Protein 1E52 (pdb70)

Foldseek 3Di:
DDPPPVPPPLAPVVLVCVLVVLVVQLCVCVVVVNPPSNVVSVVVNVVSVVCRVVPD/DDPPPVPPPLAPVVLVCVLVVLVVQLCVCVVVVNPPSNVVSVVVNVVSVVCRVVPD

Nearest PDB structures (foldseek):
  1e52-assembly1_B  TM=8.467E-01  e=1.309E-06  Escherichia coli
  8ftm-assembly1_A  TM=7.924E-01  e=9.180E+00  Thermochaetoides thermophila DSM 1495
  1e52-assembly1_B  TM=7.550E-01  e=6.783E-07  Escherichia coli
  8ftm-assembly1_A  TM=7.567E-01  e=3.845E+00  Thermochaetoides thermophila DSM 1495
  4whe-assembly1_A  TM=7.840E-01  e=6.976E+00  Escherichia coli K-12

Sequence (112 aa):
LEPDNVPMDMSPKALQQKIHELEGLMMQHAQNLEFEEAAQIRDQLHQLRELFIAASLEPDNVPMDMSPKALQQKIHELEGLMMQHAQNLEFEEAAQIRDQLHQLRELFIAASLEPDNVPMDMSPKALQQKIHELEGLMMQHAQNLEFEEAAQIRDQLHQLRELFIAASLEPDNVPMDMSPKALQQKIHELEGLMMQHAQNLEFEEAAQIRDQLHQLRELFIAASLEPDNVPMDMSPKALQQKIHELEGLMMQHAQNLEFEEAAQIRDQLHQLRELFIAASLEPDNVPMDMSPKALQQKIHELEGLMMQHAQNLEFEEAAQIRDQLHQLRELFIAASLEPDNVPMDMSPKALQQKIHELEGLMMQHAQNLEFEEAAQIRDQLHQLRELFIAASLEPDNVPMDMSPKALQQKIHELEGLMMQHAQNLEFEEAAQIRDQLHQLRELFIAASLEPDNVPMDMSPKALQQKIHELEGLMMQHAQNLEFEEAAQIRDQLHQLRELFIAASLEPDNVPMDMSPKALQQKIHELEGLMMQHAQNLEFEEAAQIRDQLHQLRELFIAASLEPDNVPMDMSPKALQQKIHELEGLMMQHAQNLEFEEAAQIRDQLHQLRELFIAASLEPDNVPMDMSPKALQQKIHELEGLMMQHAQNLEFEEAAQIRDQLHQLRELFIAASLEPDNVPMDMSPKALQQKIHELEGLMMQHAQNLEFEEAAQIRDQLHQLRELFIAASLEPDNVPMDMSPKALQQKIHELEGLMMQHAQNLEFEEAAQIRDQLHQLRELFIAASLEPDNVPMDMSPKALQQKIHELEGLMMQHAQNLEFEEAAQIRDQLHQLRELFIAASLEPDNVPMDMSPKALQQKIHELEGLMMQHAQNLEFEEAAQIRDQLHQLRELFIAASLEPDNVPMDMSPKALQQKIHELEGLMMQHAQNLEFEEAAQIRDQLHQLRELFIAASLEPDNVPMDMSPKALQQKIHELEGLMMQHAQNLEFEEAAQIRDQLHQLRELFIAASLEPDNVPMDMSPKALQQKIHELEGLMMQHAQNLEFEEAAQIRDQLHQLRELFIAASLEPDNVPMDMSPKALQQKIHELEGLMMQHAQNLEFEEAAQIRDQLHQLRELFIAASLEPDNVPMDMSPKALQQKIHELEGLMMQHAQNLEFEEAAQIRDQLHQLRELFIAASLEPDNVPMDMSPKALQQKIHELEGLMMQHAQNLEFEEAAQIRDQLHQLRELFIAASLEPDNVPMDMSPKALQQKIHELEGLMMQHAQNLEFEEAAQIRDQLHQLRELFIAASLEPDNVPMDMSPKALQQKIHELEGLMMQHAQNLEFEEAAQIRDQLHQLRELFIAASLEPDNVPMDMSPKALQQKIHELEGLMMQHAQNLEFEEAAQIRDQLHQLRELFIAASLEPDNVPMDMSPKALQQKIHELEGLMMQHAQNLEFEEAAQIRDQLHQLRELFIAASLEPDNVPMDMSPKALQQKIHELEGLMMQHAQNLEFEEAAQIRDQLHQLRELFIAASLEPDNVPMDMSPKALQQKIHELEGLMMQHAQNLEFEEAAQIRDQLHQLRELFIAASLEPDNVPMDMSPKALQQKIHELEGLMMQHAQNLEFEEAAQIRDQLHQLRELFIAASLEPDNVPMDMSPKALQQKIHELEGLMMQHAQNLEFEEAAQIRDQLHQLRELFIAASLEPDNVPMDMSPKALQQKIHELEGLMMQHAQNLEFEEAAQIRDQLHQLRELFIAASLEPDNVPMDMSPKALQQKIHELEGLMMQHAQNLEFEEAAQIRDQLHQLRELFIAASLEPDNVPMDMSPKALQQKIHELEGLMMQHAQNLEFEEAAQIRDQLHQLRELFIAASLEPDNVPMDMSPKALQQKIHELEGLMMQHAQNLEFEEAAQIRDQLHQLRELFIAASLEPDNVPMDMSPKALQQKIHELEGLMMQHAQNLEFEEAAQIRDQLHQLRELFIAASLEPDNVPMDMSPKALQQKIHELEGLMMQHAQNLEFEEAAQIRDQLHQLRELFIAASLEPDNVPMDMSPKALQQKIHELEGLMMQHAQNLEFEEAAQIRDQLHQLRELFIAASLEPDNVPMDMSPKALQQKIHELEGLMMQHAQNLEFEEAAQIRDQLHQLRELFIAASLEPDNVPMDMSPKALQQKIHELEGLMMQHAQNLEFEEAAQIRDQLHQLRELFIAASLEPDNVPMDMSPKALQQKIHELEGLMMQHAQNLEFEEAAQIRDQLHQLRELFIAAS

InterPro domains:
  IPR001650 Helicase, C-terminal domain-like [PF00271] (434-545)
  IPR001650 Helicase, C-terminal domain-like [PS51194] (431-597)
  IPR001650 Helicase, C-terminal domain-like [SM00490] (460-546)
  IPR001943 UVR domain [PF02151] (634-667)
  IPR001943 UVR domain [PS50151] (633-668)
  IPR004807 UvrABC system, subunit B [MF_00204] (3-668)
  IPR004807 UvrABC system, subunit B [NF003673] (5-667)
  IPR004807 UvrABC system, subunit B [PTHR24029] (3-669)
  IPR004807 UvrABC system, subunit B [TIGR00631] (5-666)
  IPR006935 Helicase/UvrB, N-terminal [PF04851] (13-87)
  IPR014001 Helicase superfamily 1/2, ATP-binding domain [PS51192] (26-183)
  IPR014001 Helicase superfamily 1/2, ATP-binding domain [SM00487] (9-425)
  IPR024759 UvrB, YAD/RRR-motif-containing domain [PF12344] (552-593)
  IPR027417 P-loop containing nucleoside triphosphate hydrolase [G3DSA:3.40.50.300] (1-229)
  IPR027417 P-loop containing nucleoside triphosphate hydrolase [G3DSA:3.40.50.300] (230-414)
  IPR027417 P-loop containing nucleoside triphosphate hydrolase [G3DSA:3.40.50.300] (415-590)
  IPR027417 P-loop containing nucleoside triphosphate hydrolase [SSF52540] (3-415)
  IPR027417 P-loop containing nucleoside triphosphate hydrolase [SSF52540] (37-581)
  IPR036876 UVR domain superfamily [SSF46600] (624-669)
  IPR041471 UvrB, interaction domain [PF17757] (159-249)

Structure (mmCIF, N/CA/C/O backbone):
data_1E52
#
_entry.id   1E52
#
_cell.length_a   1.000
_cell.length_b   1.000
_cell.length_c   1.000
_cell.angle_alpha   90.00
_cell.angle_beta   90.00
_cell.angle_gamma   90.00
#
_symmetry.space_group_name_H-M   'P 1'
#
loop_
_atom_site.group_PDB
_atom_site.id
_atom_site.type_symbol
_atom_site.label_atom_id
_atom_site.label_alt_id
_atom_site.label_comp_id
_atom_site.label_asym_id
_atom_site.label_entity_id
_atom_site.label_seq_id
_atom_site.pdbx_PDB_ins_code
_atom_site.Cartn_x
_atom_site.Cartn_y
_atom_site.Cartn_z
_atom_site.occupancy
_atom_site.B_iso_or_equiv
_atom_site.auth_seq_id
_atom_site.auth_comp_id
_atom_site.auth_asym_id
_atom_site.auth_atom_id
_atom_site.pdbx_PDB_model_num
ATOM 1 N N . LEU A 1 8 ? -22.149 33.907 -26.638 1.00 0.00 8 LEU A N 1
ATOM 2 C CA . LEU A 1 8 ? -23.090 33.778 -25.488 1.00 0.00 8 LEU A CA 1
ATOM 3 C C . LEU A 1 8 ? -23.263 32.304 -25.109 1.00 0.00 8 LEU A C 1
ATOM 4 O O . LEU A 1 8 ? -23.153 31.423 -25.938 1.00 0.00 8 LEU A O 1
ATOM 20 N N . GLU A 1 9 ? -23.533 32.031 -23.862 1.00 0.00 9 GLU A N 1
ATOM 21 C CA . GLU A 1 9 ? -23.712 30.615 -23.430 1.00 0.00 9 GLU A CA 1
ATOM 22 C C . GLU A 1 9 ? -22.504 29.772 -23.859 1.00 0.00 9 GLU A C 1
ATOM 23 O O . GLU A 1 9 ? -22.662 28.741 -24.482 1.00 0.00 9 GLU A O 1
ATOM 35 N N . PRO A 1 10 ? -21.329 30.238 -23.511 1.00 0.00 10 PRO A N 1
ATOM 36 C CA . PRO A 1 10 ? -20.089 29.508 -23.870 1.00 0.00 10 PRO A CA 1
ATOM 37 C C . PRO A 1 10 ? -19.943 28.249 -23.010 1.00 0.00 10 PRO A C 1
ATOM 38 O O . PRO A 1 10 ? -19.655 27.177 -23.505 1.00 0.00 10 PRO A O 1
ATOM 49 N N . ASP A 1 11 ? -20.140 28.371 -21.726 1.00 0.00 11 ASP A N 1
ATOM 50 C CA . ASP A 1 11 ? -20.013 27.182 -20.835 1.00 0.00 11 ASP A CA 1
ATOM 51 C C . ASP A 1 11 ? -21.010 26.096 -21.252 1.00 0.00 11 ASP A C 1
ATOM 52 O O . ASP A 1 11 ? -20.853 24.938 -20.922 1.00 0.00 11 ASP A O 1
ATOM 61 N N . ASN A 1 12 ? -22.034 26.460 -21.975 1.00 0.00 12 ASN A N 1
ATOM 62 C CA . ASN A 1 12 ? -23.037 25.445 -22.410 1.00 0.00 12 ASN A CA 1
ATOM 63 C C . ASN A 1 12 ? -22.909 25.176 -23.914 1.00 0.00 12 ASN A C 1
ATOM 64 O O . ASN A 1 12 ? -23.784 24.595 -24.525 1.00 0.00 12 ASN A O 1
ATOM 75 N N . VAL A 1 13 ? -21.828 25.593 -24.518 1.00 0.00 13 VAL A N 1
ATOM 76 C CA . VAL A 1 13 ? -21.654 25.356 -25.979 1.00 0.00 13 VAL A CA 1
ATOM 77 C C . VAL A 1 13 ? -20.992 23.983 -26.220 1.00 0.00 13 VAL A C 1
ATOM 78 O O . VAL A 1 13 ? -21.464 23.214 -27.034 1.00 0.00 13 VAL A O 1
ATOM 91 N N . PRO A 1 14 ? -19.923 23.711 -25.509 1.00 0.00 14 PRO A N 1
ATOM 92 C CA . PRO A 1 14 ? -19.225 22.419 -25.672 1.00 0.00 14 PRO A CA 1
ATOM 93 C C . PRO A 1 14 ? -19.925 21.333 -24.848 1.00 0.00 14 PRO A C 1
ATOM 94 O O . PRO A 1 14 ? -20.732 20.580 -25.358 1.00 0.00 14 PRO A O 1
ATOM 105 N N . MET A 1 15 ? -19.630 21.248 -23.579 1.00 0.00 15 MET A N 1
ATOM 106 C CA . MET A 1 15 ? -20.287 20.214 -22.729 1.00 0.00 15 MET A CA 1
ATOM 107 C C . MET A 1 15 ? -19.848 20.374 -21.271 1.00 0.00 15 MET A C 1
ATOM 108 O O . MET A 1 15 ? -19.186 21.328 -20.913 1.00 0.00 15 MET A O 1
ATOM 122 N N . ASP A 1 16 ? -20.210 19.447 -20.427 1.00 0.00 16 ASP A N 1
ATOM 123 C CA . ASP A 1 16 ? -19.812 19.547 -18.994 1.00 0.00 16 ASP A CA 1
ATOM 124 C C . ASP A 1 16 ? -19.882 18.171 -18.327 1.00 0.00 16 ASP A C 1
ATOM 125 O O . ASP A 1 16 ? -20.277 18.044 -17.185 1.00 0.00 16 ASP A O 1
ATOM 134 N N . MET A 1 17 ? -19.502 17.140 -19.030 1.00 0.00 17 MET A N 1
ATOM 135 C CA . MET A 1 17 ? -19.547 15.774 -18.435 1.00 0.00 17 MET A CA 1
ATOM 136 C C . MET A 1 17 ? -18.736 15.737 -17.137 1.00 0.00 17 MET A C 1
ATOM 137 O O . MET A 1 17 ? -19.127 15.119 -16.167 1.00 0.00 17 MET A O 1
ATOM 151 N N . SER A 1 18 ? -17.609 16.395 -17.112 1.00 0.00 18 SER A N 1
ATOM 152 C CA . SER A 1 18 ? -16.774 16.398 -15.876 1.00 0.00 18 SER A CA 1
ATOM 153 C C . SER A 1 18 ? -15.861 17.631 -15.859 1.00 0.00 18 SER A C 1
ATOM 154 O O . SER A 1 18 ? -15.676 18.274 -16.873 1.00 0.00 18 SER A O 1
ATOM 162 N N . PRO A 1 19 ? -15.316 17.923 -14.703 1.00 0.00 19 PRO A N 1
ATOM 163 C CA . PRO A 1 19 ? -14.413 19.096 -14.566 1.00 0.00 19 PRO A CA 1
ATOM 164 C C . PRO A 1 19 ? -13.081 18.867 -15.290 1.00 0.00 19 PRO A C 1
ATOM 165 O O . PRO A 1 19 ? -12.272 19.765 -15.410 1.00 0.00 19 PRO A O 1
ATOM 176 N N . LYS A 1 20 ? -12.856 17.679 -15.781 1.00 0.00 20 LYS A N 1
ATOM 177 C CA . LYS A 1 20 ? -11.582 17.374 -16.512 1.00 0.00 20 LYS A CA 1
ATOM 178 C C . LYS A 1 20 ? -10.370 17.504 -15.580 1.00 0.00 20 LYS A C 1
ATOM 179 O O . LYS A 1 20 ? -9.750 16.522 -15.222 1.00 0.00 20 LYS A O 1
ATOM 198 N N . ALA A 1 21 ? -10.022 18.700 -15.182 1.00 0.00 21 ALA A N 1
ATOM 199 C CA . ALA A 1 21 ? -8.848 18.872 -14.275 1.00 0.00 21 ALA A CA 1
ATOM 200 C C . ALA A 1 21 ? -8.992 17.954 -13.059 1.00 0.00 21 ALA A C 1
ATOM 201 O O . ALA A 1 21 ? -8.175 17.087 -12.820 1.00 0.00 21 ALA A O 1
ATOM 208 N N . LEU A 1 22 ? -10.035 18.132 -12.298 1.00 0.00 22 LEU A N 1
ATOM 209 C CA . LEU A 1 22 ? -10.246 17.264 -11.106 1.00 0.00 22 LEU A CA 1
ATOM 210 C C . LEU A 1 22 ? -10.276 15.794 -11.550 1.00 0.00 22 LEU A C 1
ATOM 211 O O . LEU A 1 22 ? -9.457 14.994 -11.144 1.00 0.00 22 LEU A O 1
ATOM 227 N N . GLN A 1 23 ? -11.216 15.440 -12.384 1.00 0.00 23 GLN A N 1
ATOM 228 C CA . GLN A 1 23 ? -11.308 14.029 -12.863 1.00 0.00 23 GLN A CA 1
ATOM 229 C C . GLN A 1 23 ? -9.942 13.544 -13.361 1.00 0.00 23 GLN A C 1
ATOM 230 O O . GLN A 1 23 ? -9.594 12.389 -13.219 1.00 0.00 23 GLN A O 1
ATOM 244 N N . GLN A 1 24 ? -9.166 14.419 -13.940 1.00 0.00 24 GLN A N 1
ATOM 245 C CA . GLN A 1 24 ? -7.825 14.006 -14.441 1.00 0.00 24 GLN A CA 1
ATOM 246 C C . GLN A 1 24 ? -6.875 13.770 -13.264 1.00 0.00 24 GLN A C 1
ATOM 247 O O . GLN A 1 24 ? -6.048 12.880 -13.289 1.00 0.00 24 GLN A O 1
ATOM 261 N N . LYS A 1 25 ? -6.988 14.561 -12.232 1.00 0.00 25 LYS A N 1
ATOM 262 C CA . LYS A 1 25 ? -6.093 14.382 -11.054 1.00 0.00 25 LYS A CA 1
ATOM 263 C C . LYS A 1 25 ? -6.482 13.116 -10.286 1.00 0.00 25 LYS A C 1
ATOM 264 O O . LYS A 1 25 ? -5.642 12.324 -9.907 1.00 0.00 25 LYS A O 1
ATOM 283 N N . ILE A 1 26 ? -7.751 12.919 -10.054 1.00 0.00 26 ILE A N 1
ATOM 284 C CA . ILE A 1 26 ? -8.195 11.704 -9.312 1.00 0.00 26 ILE A CA 1
ATOM 285 C C . ILE A 1 26 ? -7.655 10.445 -9.993 1.00 0.00 26 ILE A C 1
ATOM 286 O O . ILE A 1 26 ? -6.999 9.627 -9.378 1.00 0.00 26 ILE A O 1
ATOM 302 N N . HIS A 1 27 ? -7.927 10.282 -11.258 1.00 0.00 27 HIS A N 1
ATOM 303 C CA . HIS A 1 27 ? -7.429 9.074 -11.977 1.00 0.00 27 HIS A CA 1
ATOM 304 C C . HIS A 1 27 ? -5.899 9.029 -11.943 1.00 0.00 27 HIS A C 1
ATOM 305 O O . HIS A 1 27 ? -5.296 7.985 -12.097 1.00 0.00 27 HIS A O 1
ATOM 319 N N . GLU A 1 28 ? -5.268 10.153 -11.745 1.00 0.00 28 GLU A N 1
ATOM 320 C CA . GLU A 1 28 ? -3.777 10.175 -11.703 1.00 0.00 28 GLU A CA 1
ATOM 321 C C . GLU A 1 28 ? -3.275 9.720 -10.329 1.00 0.00 28 GLU A C 1
ATOM 322 O O . GLU A 1 28 ? -2.338 8.954 -10.223 1.00 0.00 28 GLU A O 1
ATOM 334 N N . LEU A 1 29 ? -3.889 10.188 -9.277 1.00 0.00 29 LEU A N 1
ATOM 335 C CA . LEU A 1 29 ? -3.443 9.786 -7.911 1.00 0.00 29 LEU A CA 1
ATOM 336 C C . LEU A 1 29 ? -3.808 8.323 -7.638 1.00 0.00 29 LEU A C 1
ATOM 337 O O . LEU A 1 29 ? -3.021 7.569 -7.101 1.00 0.00 29 LEU A O 1
ATOM 353 N N . GLU A 1 30 ? -4.993 7.917 -8.002 1.00 0.00 30 GLU A N 1
ATOM 354 C CA . GLU A 1 30 ? -5.403 6.503 -7.760 1.00 0.00 30 GLU A CA 1
ATOM 355 C C . GLU A 1 30 ? -4.476 5.544 -8.513 1.00 0.00 30 GLU A C 1
ATOM 356 O O . GLU A 1 30 ? -4.055 4.533 -7.989 1.00 0.00 30 GLU A O 1
ATOM 368 N N . GLY A 1 31 ? -4.158 5.854 -9.740 1.00 0.00 31 GLY A N 1
ATOM 369 C CA . GLY A 1 31 ? -3.261 4.960 -10.526 1.00 0.00 31 GLY A CA 1
ATOM 370 C C . GLY A 1 31 ? -1.865 4.949 -9.900 1.00 0.00 31 GLY A C 1
ATOM 371 O O . GLY A 1 31 ? -1.094 4.032 -10.099 1.00 0.00 31 GLY A O 1
ATOM 375 N N . LEU A 1 32 ? -1.532 5.960 -9.145 1.00 0.00 32 LEU A N 1
ATOM 376 C CA . LEU A 1 32 ? -0.183 6.003 -8.509 1.00 0.00 32 LEU A CA 1
ATOM 377 C C . LEU A 1 32 ? -0.111 5.007 -7.348 1.00 0.00 32 LEU A C 1
ATOM 378 O O . LEU A 1 32 ? 0.887 4.341 -7.150 1.00 0.00 32 LEU A O 1
ATOM 394 N N . MET A 1 33 ? -1.159 4.899 -6.578 1.00 0.00 33 MET A N 1
ATOM 395 C CA . MET A 1 33 ? -1.149 3.946 -5.431 1.00 0.00 33 MET A CA 1
ATOM 396 C C . MET A 1 33 ? -0.757 2.544 -5.906 1.00 0.00 33 MET A C 1
ATOM 397 O O . MET A 1 33 ? 0.127 1.916 -5.359 1.00 0.00 33 MET A O 1
ATOM 411 N N . MET A 1 34 ? -1.416 2.046 -6.919 1.00 0.00 34 MET A N 1
ATOM 412 C CA . MET A 1 34 ? -1.092 0.681 -7.431 1.00 0.00 34 MET A CA 1
ATOM 413 C C . MET A 1 34 ? 0.417 0.529 -7.647 1.00 0.00 34 MET A C 1
ATOM 414 O O . MET A 1 34 ? 1.010 -0.464 -7.276 1.00 0.00 34 MET A O 1
ATOM 428 N N . GLN A 1 35 ? 1.042 1.504 -8.248 1.00 0.00 35 GLN A N 1
ATOM 429 C CA . GLN A 1 35 ? 2.511 1.413 -8.490 1.00 0.00 35 GLN A CA 1
ATOM 430 C C . GLN A 1 35 ? 3.248 1.079 -7.188 1.00 0.00 35 GLN A C 1
ATOM 431 O O . GLN A 1 35 ? 3.702 -0.029 -6.987 1.00 0.00 35 GLN A O 1
ATOM 445 N N . HIS A 1 36 ? 3.377 2.033 -6.308 1.00 0.00 36 HIS A N 1
ATOM 446 C CA . HIS A 1 36 ? 4.091 1.776 -5.024 1.00 0.00 36 HIS A CA 1
ATOM 447 C C . HIS A 1 36 ? 3.475 0.581 -4.290 1.00 0.00 36 HIS A C 1
ATOM 448 O O . HIS A 1 36 ? 4.158 -0.365 -3.952 1.00 0.00 36 HIS A O 1
ATOM 462 N N . ALA A 1 37 ? 2.189 0.616 -4.040 1.00 0.00 37 ALA A N 1
ATOM 463 C CA . ALA A 1 37 ? 1.525 -0.521 -3.327 1.00 0.00 37 ALA A CA 1
ATOM 464 C C . ALA A 1 37 ? 1.961 -1.856 -3.942 1.00 0.00 37 ALA A C 1
ATOM 465 O O . ALA A 1 37 ? 2.048 -2.864 -3.270 1.00 0.00 37 ALA A O 1
ATOM 472 N N . GLN A 1 38 ? 2.254 -1.860 -5.215 1.00 0.00 38 GLN A N 1
ATOM 473 C CA . GLN A 1 38 ? 2.706 -3.119 -5.872 1.00 0.00 38 GLN A CA 1
ATOM 474 C C . GLN A 1 38 ? 4.190 -3.342 -5.569 1.00 0.00 38 GLN A C 1
ATOM 475 O O . GLN A 1 38 ? 4.643 -4.457 -5.406 1.00 0.00 38 GLN A O 1
ATOM 489 N N . ASN A 1 39 ? 4.945 -2.280 -5.479 1.00 0.00 39 ASN A N 1
ATOM 490 C CA . ASN A 1 39 ? 6.397 -2.417 -5.171 1.00 0.00 39 ASN A CA 1
ATOM 491 C C . ASN A 1 39 ? 6.622 -2.244 -3.667 1.00 0.00 39 ASN A C 1
ATOM 492 O O . ASN A 1 39 ? 7.692 -1.875 -3.224 1.00 0.00 39 ASN A O 1
ATOM 503 N N . LEU A 1 40 ? 5.614 -2.508 -2.881 1.00 0.00 40 LEU A N 1
ATOM 504 C CA . LEU A 1 40 ? 5.746 -2.366 -1.402 1.00 0.00 40 LEU A CA 1
ATOM 505 C C . LEU A 1 40 ? 6.220 -0.958 -1.032 1.00 0.00 40 LEU A C 1
ATOM 506 O O . LEU A 1 40 ? 6.883 -0.759 -0.033 1.00 0.00 40 LEU A O 1
ATOM 522 N N . GLU A 1 41 ? 5.873 0.023 -1.818 1.00 0.00 41 GLU A N 1
ATOM 523 C CA . GLU A 1 41 ? 6.291 1.419 -1.498 1.00 0.00 41 GLU A CA 1
ATOM 524 C C . GLU A 1 41 ? 5.070 2.243 -1.072 1.00 0.00 41 GLU A C 1
ATOM 525 O O . GLU A 1 41 ? 5.076 3.456 -1.126 1.00 0.00 41 GLU A O 1
ATOM 537 N N . PHE A 1 42 ? 4.021 1.581 -0.655 1.00 0.00 42 PHE A N 1
ATOM 538 C CA . PHE A 1 42 ? 2.783 2.293 -0.230 1.00 0.00 42 PHE A CA 1
ATOM 539 C C . PHE A 1 42 ? 3.034 3.219 0.964 1.00 0.00 42 PHE A C 1
ATOM 540 O O . PHE A 1 42 ? 2.171 3.987 1.331 1.00 0.00 42 PHE A O 1
ATOM 557 N N . GLU A 1 43 ? 4.189 3.169 1.582 1.00 0.00 43 GLU A N 1
ATOM 558 C CA . GLU A 1 43 ? 4.442 4.072 2.748 1.00 0.00 43 GLU A CA 1
ATOM 559 C C . GLU A 1 43 ? 4.051 5.505 2.375 1.00 0.00 43 GLU A C 1
ATOM 560 O O . GLU A 1 43 ? 3.079 6.046 2.865 1.00 0.00 43 GLU A O 1
ATOM 572 N N . GLU A 1 44 ? 4.786 6.103 1.488 1.00 0.00 44 GLU A N 1
ATOM 573 C CA . GLU A 1 44 ? 4.447 7.483 1.045 1.00 0.00 44 GLU A CA 1
ATOM 574 C C . GLU A 1 44 ? 3.339 7.427 -0.016 1.00 0.00 44 GLU A C 1
ATOM 575 O O . GLU A 1 44 ? 2.674 8.406 -0.289 1.00 0.00 44 GLU A O 1
ATOM 587 N N . ALA A 1 45 ? 3.154 6.284 -0.630 1.00 0.00 45 ALA A N 1
ATOM 588 C CA . ALA A 1 45 ? 2.111 6.152 -1.691 1.00 0.00 45 ALA A CA 1
ATOM 589 C C . ALA A 1 45 ? 0.706 6.043 -1.090 1.00 0.00 45 ALA A C 1
ATOM 590 O O . ALA A 1 45 ? -0.198 6.755 -1.479 1.00 0.00 45 ALA A O 1
ATOM 597 N N . ALA A 1 46 ? 0.505 5.150 -0.159 1.00 0.00 46 ALA A N 1
ATOM 598 C CA . ALA A 1 46 ? -0.852 4.996 0.442 1.00 0.00 46 ALA A CA 1
ATOM 599 C C . ALA A 1 46 ? -1.387 6.349 0.912 1.00 0.00 46 ALA A C 1
ATOM 600 O O . ALA A 1 46 ? -2.579 6.547 1.022 1.00 0.00 46 ALA A O 1
ATOM 607 N N . GLN A 1 47 ? -0.521 7.289 1.179 1.00 0.00 47 GLN A N 1
ATOM 608 C CA . GLN A 1 47 ? -1.005 8.626 1.627 1.00 0.00 47 GLN A CA 1
ATOM 609 C C . GLN A 1 47 ? -2.001 9.179 0.607 1.00 0.00 47 GLN A C 1
ATOM 610 O O . GLN A 1 47 ? -2.937 9.874 0.950 1.00 0.00 47 GLN A O 1
ATOM 624 N N . ILE A 1 48 ? -1.814 8.861 -0.647 1.00 0.00 48 ILE A N 1
ATOM 625 C CA . ILE A 1 48 ? -2.758 9.354 -1.690 1.00 0.00 48 ILE A CA 1
ATOM 626 C C . ILE A 1 48 ? -4.185 8.964 -1.306 1.00 0.00 48 ILE A C 1
ATOM 627 O O . ILE A 1 48 ? -5.140 9.635 -1.646 1.00 0.00 48 ILE A O 1
ATOM 643 N N . ARG A 1 49 ? -4.332 7.885 -0.583 1.00 0.00 49 ARG A N 1
ATOM 644 C CA . ARG A 1 49 ? -5.692 7.443 -0.151 1.00 0.00 49 ARG A CA 1
ATOM 645 C C . ARG A 1 49 ? -6.455 8.630 0.454 1.00 0.00 49 ARG A C 1
ATOM 646 O O . ARG A 1 49 ? -7.656 8.745 0.313 1.00 0.00 49 ARG A O 1
ATOM 667 N N . ASP A 1 50 ? -5.762 9.514 1.116 1.00 0.00 50 ASP A N 1
ATOM 668 C CA . ASP A 1 50 ? -6.445 10.694 1.718 1.00 0.00 50 ASP A CA 1
ATOM 669 C C . ASP A 1 50 ? -6.873 11.664 0.614 1.00 0.00 50 ASP A C 1
ATOM 670 O O . ASP A 1 50 ? -7.925 12.267 0.677 1.00 0.00 50 ASP A O 1
ATOM 679 N N . GLN A 1 51 ? -6.065 11.812 -0.401 1.00 0.00 51 GLN A N 1
ATOM 680 C CA . GLN A 1 51 ? -6.426 12.736 -1.513 1.00 0.00 51 GLN A CA 1
ATOM 681 C C . GLN A 1 51 ? -7.414 12.052 -2.462 1.00 0.00 51 GLN A C 1
ATOM 682 O O . GLN A 1 51 ? -8.296 12.679 -3.015 1.00 0.00 51 GLN A O 1
ATOM 696 N N . LEU A 1 52 ? -7.273 10.768 -2.653 1.00 0.00 52 LEU A N 1
ATOM 697 C CA . LEU A 1 52 ? -8.202 10.041 -3.565 1.00 0.00 52 LEU A CA 1
ATOM 698 C C . LEU A 1 52 ? -9.616 10.028 -2.978 1.00 0.00 52 LEU A C 1
ATOM 699 O O . LEU A 1 52 ? -10.595 10.126 -3.690 1.00 0.00 52 LEU A O 1
ATOM 715 N N . HIS A 1 53 ? -9.729 9.906 -1.684 1.00 0.00 53 HIS A N 1
ATOM 716 C CA . HIS A 1 53 ? -11.080 9.885 -1.052 1.00 0.00 53 HIS A CA 1
ATOM 717 C C . HIS A 1 53 ? -11.653 11.303 -0.982 1.00 0.00 53 HIS A C 1
ATOM 718 O O . HIS A 1 53 ? -12.807 11.532 -1.286 1.00 0.00 53 HIS A O 1
ATOM 732 N N . GLN A 1 54 ? -10.857 12.256 -0.581 1.00 0.00 54 GLN A N 1
ATOM 733 C CA . GLN A 1 54 ? -11.358 13.658 -0.491 1.00 0.00 54 GLN A CA 1
ATOM 734 C C . GLN A 1 54 ? -11.733 14.176 -1.882 1.00 0.00 54 GLN A C 1
ATOM 735 O O . GLN A 1 54 ? -12.764 14.791 -2.069 1.00 0.00 54 GLN A O 1
ATOM 749 N N . LEU A 1 55 ? -10.904 13.934 -2.860 1.00 0.00 55 LEU A N 1
ATOM 750 C CA . LEU A 1 55 ? -11.215 14.415 -4.237 1.00 0.00 55 LEU A CA 1
ATOM 751 C C . LEU A 1 55 ? -12.459 13.704 -4.776 1.00 0.00 55 LEU A C 1
ATOM 752 O O . LEU A 1 55 ? -13.145 14.206 -5.644 1.00 0.00 55 LEU A O 1
ATOM 768 N N . ARG A 1 56 ? -12.756 12.539 -4.268 1.00 0.00 56 ARG A N 1
ATOM 769 C CA . ARG A 1 56 ? -13.956 11.798 -4.753 1.00 0.00 56 ARG A CA 1
ATOM 770 C C . ARG A 1 56 ? -15.224 12.613 -4.483 1.00 0.00 56 ARG A C 1
ATOM 771 O O . ARG A 1 56 ? -15.931 12.997 -5.393 1.00 0.00 56 ARG A O 1
ATOM 792 N N . GLU A 1 57 ? -15.517 12.880 -3.240 1.00 0.00 57 GLU A N 1
ATOM 793 C CA . GLU A 1 57 ? -16.739 13.670 -2.915 1.00 0.00 57 GLU A CA 1
ATOM 794 C C . GLU A 1 57 ? -16.729 14.996 -3.681 1.00 0.00 57 GLU A C 1
ATOM 795 O O . GLU A 1 57 ? -17.750 15.466 -4.141 1.00 0.00 57 GLU A O 1
ATOM 807 N N . LEU A 1 58 ? -15.581 15.601 -3.821 1.00 0.00 58 LEU A N 1
ATOM 808 C CA . LEU A 1 58 ? -15.505 16.895 -4.557 1.00 0.00 58 LEU A CA 1
ATOM 809 C C . LEU A 1 58 ? -15.880 16.692 -6.029 1.00 0.00 58 LEU A C 1
ATOM 810 O O . LEU A 1 58 ? -16.230 17.625 -6.723 1.00 0.00 58 LEU A O 1
ATOM 826 N N . PHE A 1 59 ? -15.809 15.480 -6.510 1.00 0.00 59 PHE A N 1
ATOM 827 C CA . PHE A 1 59 ? -16.162 15.219 -7.936 1.00 0.00 59 PHE A CA 1
ATOM 828 C C . PHE A 1 59 ? -17.532 15.819 -8.266 1.00 0.00 59 PHE A C 1
ATOM 829 O O . PHE A 1 59 ? -17.714 16.452 -9.286 1.00 0.00 59 PHE A O 1
ATOM 846 N N . ILE A 1 60 ? -18.497 15.625 -7.409 1.00 0.00 60 ILE A N 1
ATOM 847 C CA . ILE A 1 60 ? -19.853 16.185 -7.675 1.00 0.00 60 ILE A CA 1
ATOM 848 C C . ILE A 1 60 ? -19.870 17.687 -7.382 1.00 0.00 60 ILE A C 1
ATOM 849 O O . ILE A 1 60 ? -20.326 18.480 -8.182 1.00 0.00 60 ILE A O 1
ATOM 865 N N . ALA A 1 61 ? -19.376 18.085 -6.241 1.00 0.00 61 ALA A N 1
ATOM 866 C CA . ALA A 1 61 ? -19.363 19.536 -5.900 1.00 0.00 61 ALA A CA 1
ATOM 867 C C . ALA A 1 61 ? -18.679 20.334 -7.014 1.00 0.00 61 ALA A C 1
ATOM 868 O O . ALA A 1 61 ? -18.923 21.512 -7.187 1.00 0.00 61 ALA A O 1
ATOM 875 N N . ALA A 1 62 ? -17.825 19.701 -7.770 1.00 0.00 62 ALA A N 1
ATOM 876 C CA . ALA A 1 62 ? -17.127 20.423 -8.872 1.00 0.00 62 ALA A CA 1
ATOM 877 C C . ALA A 1 62 ? -18.000 20.440 -10.129 1.00 0.00 62 ALA A C 1
ATOM 878 O O . ALA A 1 62 ? -18.581 21.448 -10.480 1.00 0.00 62 ALA A O 1
ATOM 885 N N . SER A 1 63 ? -18.098 19.331 -10.810 1.00 0.00 63 SER A N 1
ATOM 886 C CA . SER A 1 63 ? -18.935 19.285 -12.043 1.00 0.00 63 SER A CA 1
ATOM 887 C C . SER A 1 63 ? -19.128 17.836 -12.498 1.00 0.00 63 SER A C 1
ATOM 888 O O . SER A 1 63 ? -19.361 17.632 -13.679 1.00 0.00 63 SER A O 1
ATOM 897 N N . LEU B 1 8 ? 22.509 -35.455 24.222 1.00 0.00 8 LEU B N 1
ATOM 898 C CA . LEU B 1 8 ? 23.460 -34.321 24.401 1.00 0.00 8 LEU B CA 1
ATOM 899 C C . LEU B 1 8 ? 23.598 -33.535 23.095 1.00 0.00 8 LEU B C 1
ATOM 900 O O . LEU B 1 8 ? 23.455 -34.075 22.016 1.00 0.00 8 LEU B O 1
ATOM 916 N N . GLU B 1 9 ? 23.875 -32.262 23.184 1.00 0.00 9 GLU B N 1
ATOM 917 C CA . GLU B 1 9 ? 24.022 -31.443 21.946 1.00 0.00 9 GLU B CA 1
ATOM 918 C C . GLU B 1 9 ? 22.786 -31.606 21.052 1.00 0.00 9 GLU B C 1
ATOM 919 O O . GLU B 1 9 ? 22.909 -31.906 19.881 1.00 0.00 9 GLU B O 1
ATOM 931 N N . PRO B 1 10 ? 21.629 -31.402 21.633 1.00 0.00 10 PRO B N 1
ATOM 932 C CA . PRO B 1 10 ? 20.365 -31.531 20.867 1.00 0.00 10 PRO B CA 1
ATOM 933 C C . PRO B 1 10 ? 20.196 -30.345 19.913 1.00 0.00 10 PRO B C 1
ATOM 934 O O . PRO B 1 10 ? 19.873 -30.509 18.753 1.00 0.00 10 PRO B O 1
ATOM 945 N N . ASP B 1 11 ? 20.411 -29.151 20.394 1.00 0.00 11 ASP B N 1
ATOM 946 C CA . ASP B 1 11 ? 20.263 -27.955 19.515 1.00 0.00 11 ASP B CA 1
ATOM 947 C C . ASP B 1 11 ? 21.225 -28.046 18.326 1.00 0.00 11 ASP B C 1
ATOM 948 O O . ASP B 1 11 ? 21.041 -27.395 17.317 1.00 0.00 11 ASP B O 1
ATOM 957 N N . ASN B 1 12 ? 22.250 -28.848 18.437 1.00 0.00 12 ASN B N 1
ATOM 958 C CA . ASN B 1 12 ? 23.219 -28.976 17.310 1.00 0.00 12 ASN B CA 1
ATOM 959 C C . ASN B 1 12 ? 23.066 -30.339 16.625 1.00 0.00 12 ASN B C 1
ATOM 960 O O . ASN B 1 12 ? 23.917 -30.759 15.866 1.00 0.00 12 ASN B O 1
ATOM 971 N N . VAL B 1 13 ? 21.990 -31.033 16.882 1.00 0.00 13 VAL B N 1
ATOM 972 C CA . VAL B 1 13 ? 21.793 -32.364 16.241 1.00 0.00 13 VAL B CA 1
ATOM 973 C C . VAL B 1 13 ? 21.090 -32.197 14.876 1.00 0.00 13 VAL B C 1
ATOM 974 O O . VAL B 1 13 ? 21.532 -32.757 13.893 1.00 0.00 13 VAL B O 1
ATOM 987 N N . PRO B 1 14 ? 20.024 -31.433 14.852 1.00 0.00 14 PRO B N 1
ATOM 988 C CA . PRO B 1 14 ? 19.291 -31.213 13.588 1.00 0.00 14 PRO B CA 1
ATOM 989 C C . PRO B 1 14 ? 19.971 -30.114 12.766 1.00 0.00 14 PRO B C 1
ATOM 990 O O . PRO B 1 14 ? 20.754 -30.388 11.877 1.00 0.00 14 PRO B O 1
ATOM 1001 N N . MET B 1 15 ? 19.687 -28.873 13.056 1.00 0.00 15 MET B N 1
ATOM 1002 C CA . MET B 1 15 ? 20.326 -27.764 12.292 1.00 0.00 15 MET B CA 1
ATOM 1003 C C . MET B 1 15 ? 19.909 -26.412 12.877 1.00 0.00 15 MET B C 1
ATOM 1004 O O . MET B 1 15 ? 19.277 -26.340 13.912 1.00 0.00 15 MET B O 1
ATOM 1018 N N . ASP B 1 16 ? 20.258 -25.338 12.222 1.00 0.00 16 ASP B N 1
ATOM 1019 C CA . ASP B 1 16 ? 19.882 -23.992 12.742 1.00 0.00 16 ASP B CA 1
ATOM 1020 C C . ASP B 1 16 ? 19.922 -22.958 11.614 1.00 0.00 16 ASP B C 1
ATOM 1021 O O . ASP B 1 16 ? 20.326 -21.829 11.809 1.00 0.00 16 ASP B O 1
ATOM 1030 N N . MET B 1 17 ? 19.506 -23.334 10.436 1.00 0.00 17 MET B N 1
ATOM 1031 C CA . MET B 1 17 ? 19.521 -22.370 9.298 1.00 0.00 17 MET B CA 1
ATOM 1032 C C . MET B 1 17 ? 18.726 -21.113 9.659 1.00 0.00 17 MET B C 1
ATOM 1033 O O . MET B 1 17 ? 19.113 -20.007 9.335 1.00 0.00 17 MET B O 1
ATOM 1047 N N . SER B 1 18 ? 17.618 -21.273 10.328 1.00 0.00 18 SER B N 1
ATOM 1048 C CA . SER B 1 18 ? 16.798 -20.088 10.711 1.00 0.00 18 SER B CA 1
ATOM 1049 C C . SER B 1 18 ? 15.918 -20.424 11.923 1.00 0.00 18 SER B C 1
ATOM 1050 O O . SER B 1 18 ? 15.739 -21.579 12.253 1.00 0.00 18 SER B O 1
ATOM 1058 N N . PRO B 1 19 ? 15.395 -19.399 12.551 1.00 0.00 19 PRO B N 1
ATOM 1059 C CA . PRO B 1 19 ? 14.525 -19.602 13.740 1.00 0.00 19 PRO B CA 1
ATOM 1060 C C . PRO B 1 19 ? 13.179 -20.224 13.352 1.00 0.00 19 PRO B C 1
ATOM 1061 O O . PRO B 1 19 ? 12.393 -20.593 14.200 1.00 0.00 19 PRO B O 1
ATOM 1072 N N . LYS B 1 20 ? 12.917 -20.353 12.080 1.00 0.00 20 LYS B N 1
ATOM 1073 C CA . LYS B 1 20 ? 11.626 -20.961 11.616 1.00 0.00 20 LYS B CA 1
ATOM 1074 C C . LYS B 1 20 ? 10.429 -20.101 12.044 1.00 0.00 20 LYS B C 1
ATOM 1075 O O . LYS B 1 20 ? 9.788 -19.472 11.225 1.00 0.00 20 LYS B O 1
ATOM 1094 N N . ALA B 1 21 ? 10.118 -20.063 13.313 1.00 0.00 21 ALA B N 1
ATOM 1095 C CA . ALA B 1 21 ? 8.961 -19.238 13.773 1.00 0.00 21 ALA B CA 1
ATOM 1096 C C . ALA B 1 21 ? 9.095 -17.810 13.242 1.00 0.00 21 ALA B C 1
ATOM 1097 O O . ALA B 1 21 ? 8.257 -17.328 12.506 1.00 0.00 21 ALA B O 1
ATOM 1104 N N . LEU B 1 22 ? 10.152 -17.137 13.600 1.00 0.00 22 LEU B N 1
ATOM 1105 C CA . LEU B 1 22 ? 10.354 -15.747 13.106 1.00 0.00 22 LEU B CA 1
ATOM 1106 C C . LEU B 1 22 ? 10.339 -15.749 11.570 1.00 0.00 22 LEU B C 1
ATOM 1107 O O . LEU B 1 22 ? 9.504 -15.126 10.945 1.00 0.00 22 LEU B O 1
ATOM 1123 N N . GLN B 1 23 ? 11.258 -16.449 10.965 1.00 0.00 23 GLN B N 1
ATOM 1124 C CA . GLN B 1 23 ? 11.307 -16.502 9.473 1.00 0.00 23 GLN B CA 1
ATOM 1125 C C . GLN B 1 23 ? 9.923 -16.834 8.905 1.00 0.00 23 GLN B C 1
ATOM 1126 O O . GLN B 1 23 ? 9.546 -16.365 7.850 1.00 0.00 23 GLN B O 1
ATOM 1140 N N . GLN B 1 24 ? 9.164 -17.637 9.599 1.00 0.00 24 GLN B N 1
ATOM 1141 C CA . GLN B 1 24 ? 7.805 -17.993 9.098 1.00 0.00 24 GLN B CA 1
ATOM 1142 C C . GLN B 1 24 ? 6.864 -16.795 9.238 1.00 0.00 24 GLN B C 1
ATOM 1143 O O . GLN B 1 24 ? 6.013 -16.559 8.403 1.00 0.00 24 GLN B O 1
ATOM 1157 N N . LYS B 1 25 ? 7.011 -16.034 10.289 1.00 0.00 25 LYS B N 1
ATOM 1158 C CA . LYS B 1 25 ? 6.126 -14.850 10.481 1.00 0.00 25 LYS B CA 1
ATOM 1159 C C . LYS B 1 25 ? 6.491 -13.751 9.479 1.00 0.00 25 LYS B C 1
ATOM 1160 O O . LYS B 1 25 ? 5.634 -13.157 8.856 1.00 0.00 25 LYS B O 1
ATOM 1179 N N . ILE B 1 26 ? 7.757 -13.480 9.320 1.00 0.00 26 ILE B N 1
ATOM 1180 C CA . ILE B 1 26 ? 8.177 -12.421 8.357 1.00 0.00 26 ILE B CA 1
ATOM 1181 C C . ILE B 1 26 ? 7.595 -12.709 6.971 1.00 0.00 26 ILE B C 1
ATOM 1182 O O . ILE B 1 26 ? 6.925 -11.883 6.384 1.00 0.00 26 ILE B O 1
ATOM 1198 N N . HIS B 1 27 ? 7.846 -13.876 6.444 1.00 0.00 27 HIS B N 1
ATOM 1199 C CA . HIS B 1 27 ? 7.308 -14.215 5.096 1.00 0.00 27 HIS B CA 1
ATOM 1200 C C . HIS B 1 27 ? 5.777 -14.163 5.107 1.00 0.00 27 HIS B C 1
ATOM 1201 O O . HIS B 1 27 ? 5.144 -14.007 4.082 1.00 0.00 27 HIS B O 1
ATOM 1215 N N . GLU B 1 28 ? 5.179 -14.294 6.259 1.00 0.00 28 GLU B N 1
ATOM 1216 C CA . GLU B 1 28 ? 3.689 -14.254 6.337 1.00 0.00 28 GLU B CA 1
ATOM 1217 C C . GLU B 1 28 ? 3.193 -12.805 6.310 1.00 0.00 28 GLU B C 1
ATOM 1218 O O . GLU B 1 28 ? 2.238 -12.479 5.633 1.00 0.00 28 GLU B O 1
ATOM 1230 N N . LEU B 1 29 ? 3.830 -11.935 7.044 1.00 0.00 29 LEU B N 1
ATOM 1231 C CA . LEU B 1 29 ? 3.391 -10.510 7.065 1.00 0.00 29 LEU B CA 1
ATOM 1232 C C . LEU B 1 29 ? 3.719 -9.829 5.732 1.00 0.00 29 LEU B C 1
ATOM 1233 O O . LEU B 1 29 ? 2.919 -9.096 5.187 1.00 0.00 29 LEU B O 1
ATOM 1249 N N . GLU B 1 30 ? 4.889 -10.065 5.204 1.00 0.00 30 GLU B N 1
ATOM 1250 C CA . GLU B 1 30 ? 5.264 -9.428 3.908 1.00 0.00 30 GLU B CA 1
ATOM 1251 C C . GLU B 1 30 ? 4.303 -9.872 2.801 1.00 0.00 30 GLU B C 1
ATOM 1252 O O . GLU B 1 30 ? 3.862 -9.078 1.994 1.00 0.00 30 GLU B O 1
ATOM 1264 N N . GLY B 1 31 ? 3.977 -11.134 2.756 1.00 0.00 31 GLY B N 1
ATOM 1265 C CA . GLY B 1 31 ? 3.047 -11.627 1.700 1.00 0.00 31 GLY B CA 1
ATOM 1266 C C . GLY B 1 31 ? 1.659 -11.015 1.907 1.00 0.00 31 GLY B C 1
ATOM 1267 O O . GLY B 1 31 ? 0.864 -10.935 0.992 1.00 0.00 31 GLY B O 1
ATOM 1271 N N . LEU B 1 32 ? 1.361 -10.583 3.102 1.00 0.00 32 LEU B N 1
ATOM 1272 C CA . LEU B 1 32 ? 0.022 -9.979 3.363 1.00 0.00 32 LEU B CA 1
ATOM 1273 C C . LEU B 1 32 ? -0.060 -8.580 2.744 1.00 0.00 32 LEU B C 1
ATOM 1274 O O . LEU B 1 32 ? -1.070 -8.196 2.187 1.00 0.00 32 LEU B O 1
ATOM 1290 N N . MET B 1 33 ? 0.994 -7.815 2.837 1.00 0.00 33 MET B N 1
ATOM 1291 C CA . MET B 1 33 ? 0.974 -6.442 2.254 1.00 0.00 33 MET B CA 1
ATOM 1292 C C . MET B 1 33 ? 0.539 -6.492 0.786 1.00 0.00 33 MET B C 1
ATOM 1293 O O . MET B 1 33 ? -0.354 -5.782 0.368 1.00 0.00 33 MET B O 1
ATOM 1307 N N . MET B 1 34 ? 1.171 -7.322 0.000 1.00 0.00 34 MET B N 1
ATOM 1308 C CA . MET B 1 34 ? 0.804 -7.418 -1.445 1.00 0.00 34 MET B CA 1
ATOM 1309 C C . MET B 1 34 ? -0.712 -7.573 -1.608 1.00 0.00 34 MET B C 1
ATOM 1310 O O . MET B 1 34 ? -1.326 -6.925 -2.432 1.00 0.00 34 MET B O 1
ATOM 1324 N N . GLN B 1 35 ? -1.317 -8.428 -0.832 1.00 0.00 35 GLN B N 1
ATOM 1325 C CA . GLN B 1 35 ? -2.791 -8.627 -0.944 1.00 0.00 35 GLN B CA 1
ATOM 1326 C C . GLN B 1 35 ? -3.521 -7.281 -0.868 1.00 0.00 35 GLN B C 1
ATOM 1327 O O . GLN B 1 35 ? -4.000 -6.767 -1.859 1.00 0.00 35 GLN B O 1
ATOM 1341 N N . HIS B 1 36 ? -3.616 -6.713 0.302 1.00 0.00 36 HIS B N 1
ATOM 1342 C CA . HIS B 1 36 ? -4.322 -5.407 0.446 1.00 0.00 36 HIS B CA 1
ATOM 1343 C C . HIS B 1 36 ? -3.730 -4.362 -0.506 1.00 0.00 36 HIS B C 1
ATOM 1344 O O . HIS B 1 36 ? -4.435 -3.762 -1.292 1.00 0.00 36 HIS B O 1
ATOM 1358 N N . ALA B 1 37 ? -2.440 -4.138 -0.441 1.00 0.00 37 ALA B N 1
ATOM 1359 C CA . ALA B 1 37 ? -1.800 -3.130 -1.344 1.00 0.00 37 ALA B CA 1
ATOM 1360 C C . ALA B 1 37 ? -2.280 -3.333 -2.786 1.00 0.00 37 ALA B C 1
ATOM 1361 O O . ALA B 1 37 ? -2.391 -2.397 -3.553 1.00 0.00 37 ALA B O 1
ATOM 1368 N N . GLN B 1 38 ? -2.583 -4.550 -3.149 1.00 0.00 38 GLN B N 1
ATOM 1369 C CA . GLN B 1 38 ? -3.076 -4.814 -4.530 1.00 0.00 38 GLN B CA 1
ATOM 1370 C C . GLN B 1 38 ? -4.561 -4.453 -4.612 1.00 0.00 38 GLN B C 1
ATOM 1371 O O . GLN B 1 38 ? -5.041 -3.973 -5.619 1.00 0.00 38 GLN B O 1
ATOM 1385 N N . ASN B 1 39 ? -5.286 -4.671 -3.548 1.00 0.00 39 ASN B N 1
ATOM 1386 C CA . ASN B 1 39 ? -6.737 -4.331 -3.546 1.00 0.00 39 ASN B CA 1
ATOM 1387 C C . ASN B 1 39 ? -6.939 -2.939 -2.940 1.00 0.00 39 ASN B C 1
ATOM 1388 O O . ASN B 1 39 ? -7.992 -2.618 -2.426 1.00 0.00 39 ASN B O 1
ATOM 1399 N N . LEU B 1 40 ? -5.929 -2.114 -2.999 1.00 0.00 40 LEU B N 1
ATOM 1400 C CA . LEU B 1 40 ? -6.039 -0.738 -2.434 1.00 0.00 40 LEU B CA 1
ATOM 1401 C C . LEU B 1 40 ? -6.469 -0.786 -0.965 1.00 0.00 40 LEU B C 1
ATOM 1402 O O . LEU B 1 40 ? -7.112 0.117 -0.468 1.00 0.00 40 LEU B O 1
ATOM 1418 N N . GLU B 1 41 ? -6.107 -1.824 -0.262 1.00 0.00 41 GLU B N 1
ATOM 1419 C CA . GLU B 1 41 ? -6.483 -1.916 1.178 1.00 0.00 41 GLU B CA 1
ATOM 1420 C C . GLU B 1 41 ? -5.235 -1.749 2.053 1.00 0.00 41 GLU B C 1
ATOM 1421 O O . GLU B 1 41 ? -5.208 -2.152 3.198 1.00 0.00 41 GLU B O 1
ATOM 1433 N N . PHE B 1 42 ? -4.199 -1.162 1.509 1.00 0.00 42 PHE B N 1
ATOM 1434 C CA . PHE B 1 42 ? -2.938 -0.966 2.278 1.00 0.00 42 PHE B CA 1
ATOM 1435 C C . PHE B 1 42 ? -3.150 -0.088 3.514 1.00 0.00 42 PHE B C 1
ATOM 1436 O O . PHE B 1 42 ? -2.263 0.039 4.330 1.00 0.00 42 PHE B O 1
ATOM 1453 N N . GLU B 1 43 ? -4.299 0.521 3.679 1.00 0.00 43 GLU B N 1
ATOM 1454 C CA . GLU B 1 43 ? -4.514 1.377 4.887 1.00 0.00 43 GLU B CA 1
ATOM 1455 C C . GLU B 1 43 ? -4.090 0.606 6.140 1.00 0.00 43 GLU B C 1
ATOM 1456 O O . GLU B 1 43 ? -3.098 0.915 6.769 1.00 0.00 43 GLU B O 1
ATOM 1468 N N . GLU B 1 44 ? -4.819 -0.413 6.478 1.00 0.00 44 GLU B N 1
ATOM 1469 C CA . GLU B 1 44 ? -4.449 -1.235 7.663 1.00 0.00 44 GLU B CA 1
ATOM 1470 C C . GLU B 1 44 ? -3.357 -2.240 7.272 1.00 0.00 44 GLU B C 1
ATOM 1471 O O . GLU B 1 44 ? -2.668 -2.784 8.113 1.00 0.00 44 GLU B O 1
ATOM 1483 N N . ALA B 1 45 ? -3.210 -2.502 5.998 1.00 0.00 45 ALA B N 1
ATOM 1484 C CA . ALA B 1 45 ? -2.184 -3.483 5.537 1.00 0.00 45 ALA B CA 1
ATOM 1485 C C . ALA B 1 45 ? -0.776 -2.880 5.567 1.00 0.00 45 ALA B C 1
ATOM 1486 O O . ALA B 1 45 ? 0.142 -3.459 6.114 1.00 0.00 45 ALA B O 1
ATOM 1493 N N . ALA B 1 46 ? -0.591 -1.734 4.974 1.00 0.00 46 ALA B N 1
ATOM 1494 C CA . ALA B 1 46 ? 0.766 -1.113 4.961 1.00 0.00 46 ALA B CA 1
ATOM 1495 C C . ALA B 1 46 ? 1.346 -1.059 6.375 1.00 0.00 46 ALA B C 1
ATOM 1496 O O . ALA B 1 46 ? 2.544 -1.015 6.558 1.00 0.00 46 ALA B O 1
ATOM 1503 N N . GLN B 1 47 ? 0.511 -1.071 7.377 1.00 0.00 47 GLN B N 1
ATOM 1504 C CA . GLN B 1 47 ? 1.038 -1.031 8.771 1.00 0.00 47 GLN B CA 1
ATOM 1505 C C . GLN B 1 47 ? 2.037 -2.171 8.975 1.00 0.00 47 GLN B C 1
ATOM 1506 O O . GLN B 1 47 ? 2.996 -2.047 9.710 1.00 0.00 47 GLN B O 1
ATOM 1520 N N . ILE B 1 48 ? 1.825 -3.281 8.316 1.00 0.00 48 ILE B N 1
ATOM 1521 C CA . ILE B 1 48 ? 2.770 -4.424 8.460 1.00 0.00 48 ILE B CA 1
ATOM 1522 C C . ILE B 1 48 ? 4.190 -3.949 8.155 1.00 0.00 48 ILE B C 1
ATOM 1523 O O . ILE B 1 48 ? 5.159 -4.472 8.670 1.00 0.00 48 ILE B O 1
ATOM 1539 N N . ARG B 1 49 ? 4.315 -2.947 7.325 1.00 0.00 49 ARG B N 1
ATOM 1540 C CA . ARG B 1 49 ? 5.668 -2.411 6.986 1.00 0.00 49 ARG B CA 1
ATOM 1541 C C . ARG B 1 49 ? 6.471 -2.176 8.273 1.00 0.00 49 ARG B C 1
ATOM 1542 O O . ARG B 1 49 ? 7.673 -2.348 8.307 1.00 0.00 49 ARG B O 1
ATOM 1563 N N . ASP B 1 50 ? 5.811 -1.793 9.331 1.00 0.00 50 ASP B N 1
ATOM 1564 C CA . ASP B 1 50 ? 6.534 -1.559 10.614 1.00 0.00 50 ASP B CA 1
ATOM 1565 C C . ASP B 1 50 ? 6.974 -2.896 11.212 1.00 0.00 50 ASP B C 1
ATOM 1566 O O . ASP B 1 50 ? 8.042 -3.014 11.777 1.00 0.00 50 ASP B O 1
ATOM 1575 N N . GLN B 1 51 ? 6.158 -3.908 11.086 1.00 0.00 51 GLN B N 1
ATOM 1576 C CA . GLN B 1 51 ? 6.531 -5.241 11.641 1.00 0.00 51 GLN B CA 1
ATOM 1577 C C . GLN B 1 51 ? 7.488 -5.957 10.685 1.00 0.00 51 GLN B C 1
ATOM 1578 O O . GLN B 1 51 ? 8.379 -6.671 11.100 1.00 0.00 51 GLN B O 1
ATOM 1592 N N . LEU B 1 52 ? 7.311 -5.769 9.405 1.00 0.00 52 LEU B N 1
ATOM 1593 C CA . LEU B 1 52 ? 8.209 -6.437 8.419 1.00 0.00 52 LEU B CA 1
ATOM 1594 C C . LEU B 1 52 ? 9.629 -5.877 8.534 1.00 0.00 52 LEU B C 1
ATOM 1595 O O . LEU B 1 52 ? 10.602 -6.591 8.394 1.00 0.00 52 LEU B O 1
ATOM 1611 N N . HIS B 1 53 ? 9.755 -4.603 8.786 1.00 0.00 53 HIS B N 1
ATOM 1612 C CA . HIS B 1 53 ? 11.113 -3.998 8.909 1.00 0.00 53 HIS B CA 1
ATOM 1613 C C . HIS B 1 53 ? 11.725 -4.340 10.269 1.00 0.00 53 HIS B C 1
ATOM 1614 O O . HIS B 1 53 ? 12.880 -4.702 10.367 1.00 0.00 53 HIS B O 1
ATOM 1628 N N . GLN B 1 54 ? 10.959 -4.228 11.320 1.00 0.00 54 GLN B N 1
ATOM 1629 C CA . GLN B 1 54 ? 11.498 -4.548 12.673 1.00 0.00 54 GLN B CA 1
ATOM 1630 C C . GLN B 1 54 ? 11.869 -6.030 12.759 1.00 0.00 54 GLN B C 1
ATOM 1631 O O . GLN B 1 54 ? 12.914 -6.390 13.264 1.00 0.00 54 GLN B O 1
ATOM 1645 N N . LEU B 1 55 ? 11.022 -6.894 12.269 1.00 0.00 55 LEU B N 1
ATOM 1646 C CA . LEU B 1 55 ? 11.329 -8.352 12.324 1.00 0.00 55 LEU B CA 1
ATOM 1647 C C . LEU B 1 55 ? 12.547 -8.669 11.453 1.00 0.00 55 LEU B C 1
ATOM 1648 O O . LEU B 1 55 ? 13.236 -9.647 11.664 1.00 0.00 55 LEU B O 1
ATOM 1664 N N . ARG B 1 56 ? 12.819 -7.848 10.475 1.00 0.00 56 ARG B N 1
ATOM 1665 C CA . ARG B 1 56 ? 13.993 -8.103 9.592 1.00 0.00 56 ARG B CA 1
ATOM 1666 C C . ARG B 1 56 ? 15.286 -8.085 10.413 1.00 0.00 56 ARG B C 1
ATOM 1667 O O . ARG B 1 56 ? 15.991 -9.071 10.500 1.00 0.00 56 ARG B O 1
ATOM 1688 N N . GLU B 1 57 ? 15.601 -6.972 11.016 1.00 0.00 57 GLU B N 1
ATOM 1689 C CA . GLU B 1 57 ? 16.848 -6.893 11.831 1.00 0.00 57 GLU B CA 1
ATOM 1690 C C . GLU B 1 57 ? 16.864 -8.008 12.880 1.00 0.00 57 GLU B C 1
ATOM 1691 O O . GLU B 1 57 ? 17.891 -8.589 13.167 1.00 0.00 57 GLU B O 1
ATOM 1703 N N . LEU B 1 58 ? 15.731 -8.312 13.453 1.00 0.00 58 LEU B N 1
ATOM 1704 C CA . LEU B 1 58 ? 15.681 -9.390 14.482 1.00 0.00 58 LEU B CA 1
ATOM 1705 C C . LEU B 1 58 ? 16.033 -10.741 13.854 1.00 0.00 58 LEU B C 1
ATOM 1706 O O . LEU B 1 58 ? 16.400 -11.677 14.537 1.00 0.00 58 LEU B O 1
ATOM 1722 N N . PHE B 1 59 ? 15.924 -10.853 12.556 1.00 0.00 59 PHE B N 1
ATOM 1723 C CA . PHE B 1 59 ? 16.252 -12.145 11.886 1.00 0.00 59 PHE B CA 1
ATOM 1724 C C . PHE B 1 59 ? 17.634 -12.639 12.325 1.00 0.00 59 PHE B C 1
ATOM 1725 O O . PHE B 1 59 ? 17.820 -13.800 12.632 1.00 0.00 59 PHE B O 1
ATOM 1742 N N . ILE B 1 60 ? 18.603 -11.766 12.358 1.00 0.00 60 ILE B N 1
ATOM 1743 C CA . ILE B 1 60 ? 19.971 -12.188 12.779 1.00 0.00 60 ILE B CA 1
ATOM 1744 C C . ILE B 1 60 ? 20.031 -12.340 14.301 1.00 0.00 60 ILE B C 1
ATOM 1745 O O . ILE B 1 60 ? 20.498 -13.336 14.816 1.00 0.00 60 ILE B O 1
ATOM 1761 N N . ALA B 1 61 ? 19.562 -11.360 15.024 1.00 0.00 61 ALA B N 1
ATOM 1762 C CA . ALA B 1 61 ? 19.593 -11.451 16.512 1.00 0.00 61 ALA B CA 1
ATOM 1763 C C . ALA B 1 61 ? 18.917 -12.745 16.975 1.00 0.00 61 ALA B C 1
ATOM 1764 O O . ALA B 1 61 ? 19.190 -13.250 18.045 1.00 0.00 61 ALA B O 1
ATOM 1771 N N . ALA B 1 62 ? 18.036 -13.283 16.176 1.00 0.00 62 ALA B N 1
ATOM 1772 C CA . ALA B 1 62 ? 17.344 -14.544 16.571 1.00 0.00 62 ALA B CA 1
ATOM 1773 C C . ALA B 1 62 ? 18.203 -15.756 16.200 1.00 0.00 62 ALA B C 1
ATOM 1774 O O . ALA B 1 62 ? 18.806 -16.384 17.048 1.00 0.00 62 ALA B O 1
ATOM 1781 N N . SER B 1 63 ? 18.263 -16.089 14.940 1.00 0.00 63 SER B N 1
ATOM 1782 C CA . SER B 1 63 ? 19.083 -17.260 14.517 1.00 0.00 63 SER B CA 1
ATOM 1783 C C . SER B 1 63 ? 19.231 -17.279 12.993 1.00 0.00 63 SER B C 1
ATOM 1784 O O . SER B 1 63 ? 19.444 -18.351 12.452 1.00 0.00 63 SER B O 1
ATOM 1793 N N . LEU A 1 8 ? -15.346 23.644 -29.592 1.00 0.00 8 LEU A N 2
ATOM 1794 C CA . LEU A 1 8 ? -15.579 23.745 -31.061 1.00 0.00 8 LEU A CA 2
ATOM 1795 C C . LEU A 1 8 ? -16.418 22.561 -31.549 1.00 0.00 8 LEU A C 2
ATOM 1796 O O . LEU A 1 8 ? -15.898 21.513 -31.877 1.00 0.00 8 LEU A O 2
ATOM 1812 N N . GLU A 1 9 ? -17.712 22.720 -31.598 1.00 0.00 9 GLU A N 2
ATOM 1813 C CA . GLU A 1 9 ? -18.584 21.602 -32.063 1.00 0.00 9 GLU A CA 2
ATOM 1814 C C . GLU A 1 9 ? -18.283 20.327 -31.265 1.00 0.00 9 GLU A C 2
ATOM 1815 O O . GLU A 1 9 ? -17.716 19.390 -31.791 1.00 0.00 9 GLU A O 2
ATOM 1827 N N . PRO A 1 10 ? -18.673 20.331 -30.013 1.00 0.00 10 PRO A N 2
ATOM 1828 C CA . PRO A 1 10 ? -18.436 19.151 -29.145 1.00 0.00 10 PRO A CA 2
ATOM 1829 C C . PRO A 1 10 ? -19.378 18.006 -29.528 1.00 0.00 10 PRO A C 2
ATOM 1830 O O . PRO A 1 10 ? -18.966 16.873 -29.662 1.00 0.00 10 PRO A O 2
ATOM 1841 N N . ASP A 1 11 ? -20.641 18.299 -29.704 1.00 0.00 11 ASP A N 2
ATOM 1842 C CA . ASP A 1 11 ? -21.625 17.236 -30.079 1.00 0.00 11 ASP A CA 2
ATOM 1843 C C . ASP A 1 11 ? -21.663 16.146 -29.004 1.00 0.00 11 ASP A C 2
ATOM 1844 O O . ASP A 1 11 ? -22.515 16.146 -28.137 1.00 0.00 11 ASP A O 2
ATOM 1853 N N . ASN A 1 12 ? -20.748 15.219 -29.050 1.00 0.00 12 ASN A N 2
ATOM 1854 C CA . ASN A 1 12 ? -20.734 14.133 -28.028 1.00 0.00 12 ASN A CA 2
ATOM 1855 C C . ASN A 1 12 ? -19.310 13.603 -27.827 1.00 0.00 12 ASN A C 2
ATOM 1856 O O . ASN A 1 12 ? -19.109 12.518 -27.317 1.00 0.00 12 ASN A O 2
ATOM 1867 N N . VAL A 1 13 ? -18.320 14.356 -28.224 1.00 0.00 13 VAL A N 2
ATOM 1868 C CA . VAL A 1 13 ? -16.915 13.887 -28.054 1.00 0.00 13 VAL A CA 2
ATOM 1869 C C . VAL A 1 13 ? -16.400 14.245 -26.644 1.00 0.00 13 VAL A C 2
ATOM 1870 O O . VAL A 1 13 ? -16.075 13.364 -25.875 1.00 0.00 13 VAL A O 2
ATOM 1883 N N . PRO A 1 14 ? -16.343 15.521 -26.342 1.00 0.00 14 PRO A N 2
ATOM 1884 C CA . PRO A 1 14 ? -15.863 15.953 -25.006 1.00 0.00 14 PRO A CA 2
ATOM 1885 C C . PRO A 1 14 ? -16.934 15.680 -23.949 1.00 0.00 14 PRO A C 2
ATOM 1886 O O . PRO A 1 14 ? -16.657 15.161 -22.886 1.00 0.00 14 PRO A O 2
ATOM 1897 N N . MET A 1 15 ? -18.157 16.029 -24.237 1.00 0.00 15 MET A N 2
ATOM 1898 C CA . MET A 1 15 ? -19.254 15.795 -23.255 1.00 0.00 15 MET A CA 2
ATOM 1899 C C . MET A 1 15 ? -18.894 16.419 -21.904 1.00 0.00 15 MET A C 2
ATOM 1900 O O . MET A 1 15 ? -18.006 17.243 -21.806 1.00 0.00 15 MET A O 2
ATOM 1914 N N . ASP A 1 16 ? -19.577 16.034 -20.861 1.00 0.00 16 ASP A N 2
ATOM 1915 C CA . ASP A 1 16 ? -19.273 16.606 -19.517 1.00 0.00 16 ASP A CA 2
ATOM 1916 C C . ASP A 1 16 ? -19.182 15.488 -18.474 1.00 0.00 16 ASP A C 2
ATOM 1917 O O . ASP A 1 16 ? -19.669 15.617 -17.368 1.00 0.00 16 ASP A O 2
ATOM 1926 N N . MET A 1 17 ? -18.562 14.393 -18.817 1.00 0.00 17 MET A N 2
ATOM 1927 C CA . MET A 1 17 ? -18.441 13.268 -17.846 1.00 0.00 17 MET A CA 2
ATOM 1928 C C . MET A 1 17 ? -17.685 13.729 -16.597 1.00 0.00 17 MET A C 2
ATOM 1929 O O . MET A 1 17 ? -17.939 13.269 -15.500 1.00 0.00 17 MET A O 2
ATOM 1943 N N . SER A 1 18 ? -16.759 14.636 -16.752 1.00 0.00 18 SER A N 2
ATOM 1944 C CA . SER A 1 18 ? -15.989 15.125 -15.572 1.00 0.00 18 SER A CA 2
ATOM 1945 C C . SER A 1 18 ? -15.400 16.512 -15.864 1.00 0.00 18 SER A C 2
ATOM 1946 O O . SER A 1 18 ? -15.377 16.945 -16.999 1.00 0.00 18 SER A O 2
ATOM 1954 N N . PRO A 1 19 ? -14.942 17.169 -14.824 1.00 0.00 19 PRO A N 2
ATOM 1955 C CA . PRO A 1 19 ? -14.352 18.516 -14.977 1.00 0.00 19 PRO A CA 2
ATOM 1956 C C . PRO A 1 19 ? -12.863 18.444 -15.347 1.00 0.00 19 PRO A C 2
ATOM 1957 O O . PRO A 1 19 ? -12.143 19.414 -15.231 1.00 0.00 19 PRO A O 2
ATOM 1968 N N . LYS A 1 20 ? -12.406 17.310 -15.813 1.00 0.00 20 LYS A N 2
ATOM 1969 C CA . LYS A 1 20 ? -10.968 17.162 -16.218 1.00 0.00 20 LYS A CA 2
ATOM 1970 C C . LYS A 1 20 ? -10.024 17.328 -15.019 1.00 0.00 20 LYS A C 2
ATOM 1971 O O . LYS A 1 20 ? -9.365 16.392 -14.610 1.00 0.00 20 LYS A O 2
ATOM 1990 N N . ALA A 1 21 ? -9.939 18.510 -14.464 1.00 0.00 21 ALA A N 2
ATOM 1991 C CA . ALA A 1 21 ? -9.024 18.739 -13.301 1.00 0.00 21 ALA A CA 2
ATOM 1992 C C . ALA A 1 21 ? -9.164 17.620 -12.263 1.00 0.00 21 ALA A C 2
ATOM 1993 O O . ALA A 1 21 ? -8.187 17.093 -11.768 1.00 0.00 21 ALA A O 2
ATOM 2000 N N . LEU A 1 22 ? -10.369 17.250 -11.935 1.00 0.00 22 LEU A N 2
ATOM 2001 C CA . LEU A 1 22 ? -10.572 16.162 -10.937 1.00 0.00 22 LEU A CA 2
ATOM 2002 C C . LEU A 1 22 ? -10.396 14.808 -11.617 1.00 0.00 22 LEU A C 2
ATOM 2003 O O . LEU A 1 22 ? -9.710 13.933 -11.128 1.00 0.00 22 LEU A O 2
ATOM 2019 N N . GLN A 1 23 ? -11.020 14.637 -12.747 1.00 0.00 23 GLN A N 2
ATOM 2020 C CA . GLN A 1 23 ? -10.902 13.342 -13.480 1.00 0.00 23 GLN A CA 2
ATOM 2021 C C . GLN A 1 23 ? -9.429 12.973 -13.674 1.00 0.00 23 GLN A C 2
ATOM 2022 O O . GLN A 1 23 ? -8.993 11.903 -13.299 1.00 0.00 23 GLN A O 2
ATOM 2036 N N . GLN A 1 24 ? -8.660 13.850 -14.257 1.00 0.00 24 GLN A N 2
ATOM 2037 C CA . GLN A 1 24 ? -7.215 13.549 -14.475 1.00 0.00 24 GLN A CA 2
ATOM 2038 C C . GLN A 1 24 ? -6.506 13.361 -13.132 1.00 0.00 24 GLN A C 2
ATOM 2039 O O . GLN A 1 24 ? -5.757 12.423 -12.941 1.00 0.00 24 GLN A O 2
ATOM 2053 N N . LYS A 1 25 ? -6.734 14.246 -12.200 1.00 0.00 25 LYS A N 2
ATOM 2054 C CA . LYS A 1 25 ? -6.070 14.117 -10.871 1.00 0.00 25 LYS A CA 2
ATOM 2055 C C . LYS A 1 25 ? -6.425 12.774 -10.228 1.00 0.00 25 LYS A C 2
ATOM 2056 O O . LYS A 1 25 ? -5.561 12.029 -9.808 1.00 0.00 25 LYS A O 2
ATOM 2075 N N . ILE A 1 26 ? -7.688 12.459 -10.147 1.00 0.00 26 ILE A N 2
ATOM 2076 C CA . ILE A 1 26 ? -8.097 11.164 -9.530 1.00 0.00 26 ILE A CA 2
ATOM 2077 C C . ILE A 1 26 ? -7.377 10.001 -10.217 1.00 0.00 26 ILE A C 2
ATOM 2078 O O . ILE A 1 26 ? -6.673 9.236 -9.588 1.00 0.00 26 ILE A O 2
ATOM 2094 N N . HIS A 1 27 ? -7.547 9.860 -11.503 1.00 0.00 27 HIS A N 2
ATOM 2095 C CA . HIS A 1 27 ? -6.873 8.745 -12.228 1.00 0.00 27 HIS A CA 2
ATOM 2096 C C . HIS A 1 27 ? -5.352 8.867 -12.096 1.00 0.00 27 HIS A C 2
ATOM 2097 O O . HIS A 1 27 ? -4.635 7.888 -12.144 1.00 0.00 27 HIS A O 2
ATOM 2111 N N . GLU A 1 28 ? -4.855 10.062 -11.933 1.00 0.00 28 GLU A N 2
ATOM 2112 C CA . GLU A 1 28 ? -3.380 10.244 -11.801 1.00 0.00 28 GLU A CA 2
ATOM 2113 C C . GLU A 1 28 ? -2.927 9.918 -10.375 1.00 0.00 28 GLU A C 2
ATOM 2114 O O . GLU A 1 28 ? -1.900 9.304 -10.166 1.00 0.00 28 GLU A O 2
ATOM 2126 N N . LEU A 1 29 ? -3.684 10.324 -9.393 1.00 0.00 29 LEU A N 2
ATOM 2127 C CA . LEU A 1 29 ? -3.294 10.037 -7.982 1.00 0.00 29 LEU A CA 2
ATOM 2128 C C . LEU A 1 29 ? -3.505 8.555 -7.663 1.00 0.00 29 LEU A C 2
ATOM 2129 O O . LEU A 1 29 ? -2.737 7.950 -6.941 1.00 0.00 29 LEU A O 2
ATOM 2145 N N . GLU A 1 30 ? -4.540 7.964 -8.195 1.00 0.00 30 GLU A N 2
ATOM 2146 C CA . GLU A 1 30 ? -4.797 6.521 -7.922 1.00 0.00 30 GLU A CA 2
ATOM 2147 C C . GLU A 1 30 ? -3.714 5.660 -8.577 1.00 0.00 30 GLU A C 2
ATOM 2148 O O . GLU A 1 30 ? -3.168 4.761 -7.967 1.00 0.00 30 GLU A O 2
ATOM 2160 N N . GLY A 1 31 ? -3.399 5.928 -9.815 1.00 0.00 31 GLY A N 2
ATOM 2161 C CA . GLY A 1 31 ? -2.351 5.125 -10.508 1.00 0.00 31 GLY A CA 2
ATOM 2162 C C . GLY A 1 31 ? -1.051 5.183 -9.705 1.00 0.00 31 GLY A C 2
ATOM 2163 O O . GLY A 1 31 ? -0.303 4.228 -9.646 1.00 0.00 31 GLY A O 2
ATOM 2167 N N . LEU A 1 32 ? -0.776 6.297 -9.082 1.00 0.00 32 LEU A N 2
ATOM 2168 C CA . LEU A 1 32 ? 0.476 6.414 -8.281 1.00 0.00 32 LEU A CA 2
ATOM 2169 C C . LEU A 1 32 ? 0.399 5.504 -7.051 1.00 0.00 32 LEU A C 2
ATOM 2170 O O . LEU A 1 32 ? 1.374 4.902 -6.648 1.00 0.00 32 LEU A O 2
ATOM 2186 N N . MET A 1 33 ? -0.757 5.401 -6.455 1.00 0.00 33 MET A N 2
ATOM 2187 C CA . MET A 1 33 ? -0.905 4.531 -5.253 1.00 0.00 33 MET A CA 2
ATOM 2188 C C . MET A 1 33 ? -0.730 3.059 -5.640 1.00 0.00 33 MET A C 2
ATOM 2189 O O . MET A 1 33 ? -0.396 2.228 -4.820 1.00 0.00 33 MET A O 2
ATOM 2203 N N . MET A 1 34 ? -0.958 2.733 -6.883 1.00 0.00 34 MET A N 2
ATOM 2204 C CA . MET A 1 34 ? -0.811 1.314 -7.323 1.00 0.00 34 MET A CA 2
ATOM 2205 C C . MET A 1 34 ? 0.663 0.976 -7.563 1.00 0.00 34 MET A C 2
ATOM 2206 O O . MET A 1 34 ? 1.207 0.070 -6.963 1.00 0.00 34 MET A O 2
ATOM 2220 N N . GLN A 1 35 ? 1.316 1.694 -8.439 1.00 0.00 35 GLN A N 2
ATOM 2221 C CA . GLN A 1 35 ? 2.755 1.407 -8.717 1.00 0.00 35 GLN A CA 2
ATOM 2222 C C . GLN A 1 35 ? 3.543 1.312 -7.407 1.00 0.00 35 GLN A C 2
ATOM 2223 O O . GLN A 1 35 ? 4.482 0.549 -7.289 1.00 0.00 35 GLN A O 2
ATOM 2237 N N . HIS A 1 36 ? 3.166 2.080 -6.421 1.00 0.00 36 HIS A N 2
ATOM 2238 C CA . HIS A 1 36 ? 3.888 2.030 -5.119 1.00 0.00 36 HIS A CA 2
ATOM 2239 C C . HIS A 1 36 ? 3.412 0.827 -4.299 1.00 0.00 36 HIS A C 2
ATOM 2240 O O . HIS A 1 36 ? 4.192 -0.021 -3.913 1.00 0.00 36 HIS A O 2
ATOM 2254 N N . ALA A 1 37 ? 2.133 0.745 -4.033 1.00 0.00 37 ALA A N 2
ATOM 2255 C CA . ALA A 1 37 ? 1.600 -0.407 -3.245 1.00 0.00 37 ALA A CA 2
ATOM 2256 C C . ALA A 1 37 ? 2.132 -1.725 -3.817 1.00 0.00 37 ALA A C 2
ATOM 2257 O O . ALA A 1 37 ? 2.273 -2.707 -3.116 1.00 0.00 37 ALA A O 2
ATOM 2264 N N . GLN A 1 38 ? 2.441 -1.745 -5.086 1.00 0.00 38 GLN A N 2
ATOM 2265 C CA . GLN A 1 38 ? 2.979 -2.990 -5.705 1.00 0.00 38 GLN A CA 2
ATOM 2266 C C . GLN A 1 38 ? 4.458 -3.140 -5.343 1.00 0.00 38 GLN A C 2
ATOM 2267 O O . GLN A 1 38 ? 4.935 -4.223 -5.065 1.00 0.00 38 GLN A O 2
ATOM 2281 N N . ASN A 1 39 ? 5.184 -2.054 -5.335 1.00 0.00 39 ASN A N 2
ATOM 2282 C CA . ASN A 1 39 ? 6.629 -2.122 -4.979 1.00 0.00 39 ASN A CA 2
ATOM 2283 C C . ASN A 1 39 ? 6.807 -1.797 -3.493 1.00 0.00 39 ASN A C 2
ATOM 2284 O O . ASN A 1 39 ? 7.826 -1.284 -3.075 1.00 0.00 39 ASN A O 2
ATOM 2295 N N . LEU A 1 40 ? 5.814 -2.091 -2.699 1.00 0.00 40 LEU A N 2
ATOM 2296 C CA . LEU A 1 40 ? 5.902 -1.806 -1.238 1.00 0.00 40 LEU A CA 2
ATOM 2297 C C . LEU A 1 40 ? 6.227 -0.330 -0.996 1.00 0.00 40 LEU A C 2
ATOM 2298 O O . LEU A 1 40 ? 6.803 0.031 0.011 1.00 0.00 40 LEU A O 2
ATOM 2314 N N . GLU A 1 41 ? 5.853 0.527 -1.905 1.00 0.00 41 GLU A N 2
ATOM 2315 C CA . GLU A 1 41 ? 6.130 1.979 -1.716 1.00 0.00 41 GLU A CA 2
ATOM 2316 C C . GLU A 1 41 ? 4.858 2.699 -1.248 1.00 0.00 41 GLU A C 2
ATOM 2317 O O . GLU A 1 41 ? 4.767 3.910 -1.291 1.00 0.00 41 GLU A O 2
ATOM 2329 N N . PHE A 1 42 ? 3.874 1.959 -0.804 1.00 0.00 42 PHE A N 2
ATOM 2330 C CA . PHE A 1 42 ? 2.606 2.586 -0.337 1.00 0.00 42 PHE A CA 2
ATOM 2331 C C . PHE A 1 42 ? 2.861 3.564 0.813 1.00 0.00 42 PHE A C 2
ATOM 2332 O O . PHE A 1 42 ? 2.002 4.347 1.154 1.00 0.00 42 PHE A O 2
ATOM 2349 N N . GLU A 1 43 ? 4.023 3.542 1.421 1.00 0.00 43 GLU A N 2
ATOM 2350 C CA . GLU A 1 43 ? 4.281 4.503 2.542 1.00 0.00 43 GLU A CA 2
ATOM 2351 C C . GLU A 1 43 ? 3.892 5.923 2.102 1.00 0.00 43 GLU A C 2
ATOM 2352 O O . GLU A 1 43 ? 2.978 6.517 2.637 1.00 0.00 43 GLU A O 2
ATOM 2364 N N . GLU A 1 44 ? 4.547 6.454 1.108 1.00 0.00 44 GLU A N 2
ATOM 2365 C CA . GLU A 1 44 ? 4.178 7.808 0.611 1.00 0.00 44 GLU A CA 2
ATOM 2366 C C . GLU A 1 44 ? 2.993 7.695 -0.362 1.00 0.00 44 GLU A C 2
ATOM 2367 O O . GLU A 1 44 ? 2.305 8.658 -0.636 1.00 0.00 44 GLU A O 2
ATOM 2379 N N . ALA A 1 45 ? 2.772 6.521 -0.901 1.00 0.00 45 ALA A N 2
ATOM 2380 C CA . ALA A 1 45 ? 1.657 6.328 -1.877 1.00 0.00 45 ALA A CA 2
ATOM 2381 C C . ALA A 1 45 ? 0.304 6.197 -1.166 1.00 0.00 45 ALA A C 2
ATOM 2382 O O . ALA A 1 45 ? -0.610 6.957 -1.417 1.00 0.00 45 ALA A O 2
ATOM 2389 N N . ALA A 1 46 ? 0.167 5.225 -0.298 1.00 0.00 46 ALA A N 2
ATOM 2390 C CA . ALA A 1 46 ? -1.128 5.013 0.428 1.00 0.00 46 ALA A CA 2
ATOM 2391 C C . ALA A 1 46 ? -1.726 6.345 0.892 1.00 0.00 46 ALA A C 2
ATOM 2392 O O . ALA A 1 46 ? -2.926 6.486 1.014 1.00 0.00 46 ALA A O 2
ATOM 2399 N N . GLN A 1 47 ? -0.905 7.327 1.144 1.00 0.00 47 GLN A N 2
ATOM 2400 C CA . GLN A 1 47 ? -1.445 8.641 1.588 1.00 0.00 47 GLN A CA 2
ATOM 2401 C C . GLN A 1 47 ? -2.364 9.212 0.508 1.00 0.00 47 GLN A C 2
ATOM 2402 O O . GLN A 1 47 ? -3.319 9.906 0.796 1.00 0.00 47 GLN A O 2
ATOM 2416 N N . ILE A 1 48 ? -2.091 8.919 -0.737 1.00 0.00 48 ILE A N 2
ATOM 2417 C CA . ILE A 1 48 ? -2.962 9.441 -1.831 1.00 0.00 48 ILE A CA 2
ATOM 2418 C C . ILE A 1 48 ? -4.415 9.061 -1.547 1.00 0.00 48 ILE A C 2
ATOM 2419 O O . ILE A 1 48 ? -5.331 9.789 -1.876 1.00 0.00 48 ILE A O 2
ATOM 2435 N N . ARG A 1 49 ? -4.625 7.930 -0.921 1.00 0.00 49 ARG A N 2
ATOM 2436 C CA . ARG A 1 49 ? -6.018 7.497 -0.586 1.00 0.00 49 ARG A CA 2
ATOM 2437 C C . ARG A 1 49 ? -6.788 8.669 0.039 1.00 0.00 49 ARG A C 2
ATOM 2438 O O . ARG A 1 49 ? -7.973 8.830 -0.170 1.00 0.00 49 ARG A O 2
ATOM 2459 N N . ASP A 1 50 ? -6.111 9.499 0.786 1.00 0.00 50 ASP A N 2
ATOM 2460 C CA . ASP A 1 50 ? -6.797 10.669 1.401 1.00 0.00 50 ASP A CA 2
ATOM 2461 C C . ASP A 1 50 ? -7.226 11.635 0.298 1.00 0.00 50 ASP A C 2
ATOM 2462 O O . ASP A 1 50 ? -8.299 12.203 0.335 1.00 0.00 50 ASP A O 2
ATOM 2471 N N . GLN A 1 51 ? -6.396 11.812 -0.694 1.00 0.00 51 GLN A N 2
ATOM 2472 C CA . GLN A 1 51 ? -6.755 12.728 -1.814 1.00 0.00 51 GLN A CA 2
ATOM 2473 C C . GLN A 1 51 ? -7.693 12.007 -2.784 1.00 0.00 51 GLN A C 2
ATOM 2474 O O . GLN A 1 51 ? -8.571 12.602 -3.378 1.00 0.00 51 GLN A O 2
ATOM 2488 N N . LEU A 1 52 ? -7.514 10.722 -2.943 1.00 0.00 52 LEU A N 2
ATOM 2489 C CA . LEU A 1 52 ? -8.395 9.951 -3.867 1.00 0.00 52 LEU A CA 2
ATOM 2490 C C . LEU A 1 52 ? -9.820 9.905 -3.311 1.00 0.00 52 LEU A C 2
ATOM 2491 O O . LEU A 1 52 ? -10.787 9.969 -4.045 1.00 0.00 52 LEU A O 2
ATOM 2507 N N . HIS A 1 53 ? -9.956 9.797 -2.017 1.00 0.00 53 HIS A N 2
ATOM 2508 C CA . HIS A 1 53 ? -11.318 9.750 -1.411 1.00 0.00 53 HIS A CA 2
ATOM 2509 C C . HIS A 1 53 ? -11.916 11.157 -1.350 1.00 0.00 53 HIS A C 2
ATOM 2510 O O . HIS A 1 53 ? -13.040 11.383 -1.752 1.00 0.00 53 HIS A O 2
ATOM 2524 N N . GLN A 1 54 ? -11.171 12.107 -0.853 1.00 0.00 54 GLN A N 2
ATOM 2525 C CA . GLN A 1 54 ? -11.697 13.499 -0.770 1.00 0.00 54 GLN A CA 2
ATOM 2526 C C . GLN A 1 54 ? -12.094 13.995 -2.162 1.00 0.00 54 GLN A C 2
ATOM 2527 O O . GLN A 1 54 ? -13.059 14.716 -2.323 1.00 0.00 54 GLN A O 2
ATOM 2541 N N . LEU A 1 55 ? -11.359 13.612 -3.169 1.00 0.00 55 LEU A N 2
ATOM 2542 C CA . LEU A 1 55 ? -11.697 14.060 -4.552 1.00 0.00 55 LEU A CA 2
ATOM 2543 C C . LEU A 1 55 ? -12.985 13.382 -5.024 1.00 0.00 55 LEU A C 2
ATOM 2544 O O . LEU A 1 55 ? -13.709 13.907 -5.848 1.00 0.00 55 LEU A O 2
ATOM 2560 N N . ARG A 1 56 ? -13.279 12.219 -4.508 1.00 0.00 56 ARG A N 2
ATOM 2561 C CA . ARG A 1 56 ? -14.522 11.509 -4.927 1.00 0.00 56 ARG A CA 2
ATOM 2562 C C . ARG A 1 56 ? -15.754 12.325 -4.527 1.00 0.00 56 ARG A C 2
ATOM 2563 O O . ARG A 1 56 ? -16.600 12.630 -5.343 1.00 0.00 56 ARG A O 2
ATOM 2584 N N . GLU A 1 57 ? -15.859 12.682 -3.276 1.00 0.00 57 GLU A N 2
ATOM 2585 C CA . GLU A 1 57 ? -17.036 13.479 -2.825 1.00 0.00 57 GLU A CA 2
ATOM 2586 C C . GLU A 1 57 ? -16.968 14.893 -3.407 1.00 0.00 57 GLU A C 2
ATOM 2587 O O . GLU A 1 57 ? -17.977 15.522 -3.658 1.00 0.00 57 GLU A O 2
ATOM 2599 N N . LEU A 1 58 ? -15.784 15.398 -3.625 1.00 0.00 58 LEU A N 2
ATOM 2600 C CA . LEU A 1 58 ? -15.650 16.771 -4.191 1.00 0.00 58 LEU A CA 2
ATOM 2601 C C . LEU A 1 58 ? -16.116 16.791 -5.650 1.00 0.00 58 LEU A C 2
ATOM 2602 O O . LEU A 1 58 ? -16.436 17.828 -6.195 1.00 0.00 58 LEU A O 2
ATOM 2618 N N . PHE A 1 59 ? -16.158 15.651 -6.287 1.00 0.00 59 PHE A N 2
ATOM 2619 C CA . PHE A 1 59 ? -16.603 15.606 -7.710 1.00 0.00 59 PHE A CA 2
ATOM 2620 C C . PHE A 1 59 ? -17.953 16.312 -7.868 1.00 0.00 59 PHE A C 2
ATOM 2621 O O . PHE A 1 59 ? -18.261 16.860 -8.908 1.00 0.00 59 PHE A O 2
ATOM 2638 N N . ILE A 1 60 ? -18.760 16.306 -6.841 1.00 0.00 60 ILE A N 2
ATOM 2639 C CA . ILE A 1 60 ? -20.088 16.978 -6.933 1.00 0.00 60 ILE A CA 2
ATOM 2640 C C . ILE A 1 60 ? -19.918 18.497 -6.845 1.00 0.00 60 ILE A C 2
ATOM 2641 O O . ILE A 1 60 ? -20.576 19.246 -7.539 1.00 0.00 60 ILE A O 2
ATOM 2657 N N . ALA A 1 61 ? -19.037 18.956 -5.998 1.00 0.00 61 ALA A N 2
ATOM 2658 C CA . ALA A 1 61 ? -18.825 20.427 -5.868 1.00 0.00 61 ALA A CA 2
ATOM 2659 C C . ALA A 1 61 ? -18.393 21.020 -7.212 1.00 0.00 61 ALA A C 2
ATOM 2660 O O . ALA A 1 61 ? -18.600 22.186 -7.481 1.00 0.00 61 ALA A O 2
ATOM 2667 N N . ALA A 1 62 ? -17.796 20.224 -8.057 1.00 0.00 62 ALA A N 2
ATOM 2668 C CA . ALA A 1 62 ? -17.352 20.742 -9.382 1.00 0.00 62 ALA A CA 2
ATOM 2669 C C . ALA A 1 62 ? -18.376 20.382 -10.460 1.00 0.00 62 ALA A C 2
ATOM 2670 O O . ALA A 1 62 ? -19.044 21.238 -11.007 1.00 0.00 62 ALA A O 2
ATOM 2677 N N . SER A 1 63 ? -18.505 19.121 -10.772 1.00 0.00 63 SER A N 2
ATOM 2678 C CA . SER A 1 63 ? -19.487 18.707 -11.816 1.00 0.00 63 SER A CA 2
ATOM 2679 C C . SER A 1 63 ? -19.254 19.498 -13.106 1.00 0.00 63 SER A C 2
ATOM 2680 O O . SER A 1 63 ? -18.228 19.284 -13.731 1.00 0.00 63 SER A O 2
ATOM 2689 N N . LEU B 1 8 ? 14.949 -35.432 13.896 1.00 0.00 8 LEU B N 2
ATOM 2690 C CA . LEU B 1 8 ? 15.148 -36.873 13.568 1.00 0.00 8 LEU B CA 2
ATOM 2691 C C . LEU B 1 8 ? 15.957 -37.016 12.276 1.00 0.00 8 LEU B C 2
ATOM 2692 O O . LEU B 1 8 ? 15.413 -37.021 11.189 1.00 0.00 8 LEU B O 2
ATOM 2708 N N . GLU B 1 9 ? 17.253 -37.132 12.386 1.00 0.00 9 GLU B N 2
ATOM 2709 C CA . GLU B 1 9 ? 18.095 -37.274 11.163 1.00 0.00 9 GLU B CA 2
ATOM 2710 C C . GLU B 1 9 ? 17.794 -36.139 10.176 1.00 0.00 9 GLU B C 2
ATOM 2711 O O . GLU B 1 9 ? 17.200 -36.365 9.140 1.00 0.00 9 GLU B O 2
ATOM 2723 N N . PRO B 1 10 ? 18.214 -34.949 10.529 1.00 0.00 10 PRO B N 2
ATOM 2724 C CA . PRO B 1 10 ? 17.979 -33.775 9.654 1.00 0.00 10 PRO B CA 2
ATOM 2725 C C . PRO B 1 10 ? 18.893 -33.831 8.426 1.00 0.00 10 PRO B C 2
ATOM 2726 O O . PRO B 1 10 ? 18.461 -33.629 7.310 1.00 0.00 10 PRO B O 2
ATOM 2737 N N . ASP B 1 11 ? 20.156 -34.107 8.629 1.00 0.00 11 ASP B N 2
ATOM 2738 C CA . ASP B 1 11 ? 21.114 -34.179 7.482 1.00 0.00 11 ASP B CA 2
ATOM 2739 C C . ASP B 1 11 ? 21.161 -32.838 6.744 1.00 0.00 11 ASP B C 2
ATOM 2740 O O . ASP B 1 11 ? 22.034 -32.024 6.973 1.00 0.00 11 ASP B O 2
ATOM 2749 N N . ASN B 1 12 ? 20.231 -32.600 5.862 1.00 0.00 12 ASN B N 2
ATOM 2750 C CA . ASN B 1 12 ? 20.225 -31.310 5.114 1.00 0.00 12 ASN B CA 2
ATOM 2751 C C . ASN B 1 12 ? 18.798 -30.940 4.695 1.00 0.00 12 ASN B C 2
ATOM 2752 O O . ASN B 1 12 ? 18.592 -30.138 3.805 1.00 0.00 12 ASN B O 2
ATOM 2763 N N . VAL B 1 13 ? 17.810 -31.518 5.324 1.00 0.00 13 VAL B N 2
ATOM 2764 C CA . VAL B 1 13 ? 16.402 -31.196 4.954 1.00 0.00 13 VAL B CA 2
ATOM 2765 C C . VAL B 1 13 ? 15.927 -29.938 5.711 1.00 0.00 13 VAL B C 2
ATOM 2766 O O . VAL B 1 13 ? 15.606 -28.942 5.093 1.00 0.00 13 VAL B O 2
ATOM 2779 N N . PRO B 1 14 ? 15.896 -30.012 7.020 1.00 0.00 14 PRO B N 2
ATOM 2780 C CA . PRO B 1 14 ? 15.454 -28.848 7.826 1.00 0.00 14 PRO B CA 2
ATOM 2781 C C . PRO B 1 14 ? 16.547 -27.776 7.843 1.00 0.00 14 PRO B C 2
ATOM 2782 O O . PRO B 1 14 ? 16.287 -26.605 7.657 1.00 0.00 14 PRO B O 2
ATOM 2793 N N . MET B 1 15 ? 17.768 -28.174 8.070 1.00 0.00 15 MET B N 2
ATOM 2794 C CA . MET B 1 15 ? 18.883 -27.186 8.103 1.00 0.00 15 MET B CA 2
ATOM 2795 C C . MET B 1 15 ? 18.565 -26.063 9.094 1.00 0.00 15 MET B C 2
ATOM 2796 O O . MET B 1 15 ? 17.693 -26.189 9.930 1.00 0.00 15 MET B O 2
ATOM 2810 N N . ASP B 1 16 ? 19.267 -24.967 9.008 1.00 0.00 16 ASP B N 2
ATOM 2811 C CA . ASP B 1 16 ? 19.004 -23.838 9.947 1.00 0.00 16 ASP B CA 2
ATOM 2812 C C . ASP B 1 16 ? 18.920 -22.517 9.176 1.00 0.00 16 ASP B C 2
ATOM 2813 O O . ASP B 1 16 ? 19.435 -21.505 9.605 1.00 0.00 16 ASP B O 2
ATOM 2822 N N . MET B 1 17 ? 18.275 -22.522 8.042 1.00 0.00 17 MET B N 2
ATOM 2823 C CA . MET B 1 17 ? 18.160 -21.266 7.246 1.00 0.00 17 MET B CA 2
ATOM 2824 C C . MET B 1 17 ? 17.443 -20.187 8.061 1.00 0.00 17 MET B C 2
ATOM 2825 O O . MET B 1 17 ? 17.715 -19.011 7.927 1.00 0.00 17 MET B O 2
ATOM 2839 N N . SER B 1 18 ? 16.526 -20.579 8.904 1.00 0.00 18 SER B N 2
ATOM 2840 C CA . SER B 1 18 ? 15.792 -19.575 9.727 1.00 0.00 18 SER B CA 2
ATOM 2841 C C . SER B 1 18 ? 15.219 -20.240 10.984 1.00 0.00 18 SER B C 2
ATOM 2842 O O . SER B 1 18 ? 15.174 -21.451 11.075 1.00 0.00 18 SER B O 2
ATOM 2850 N N . PRO B 1 19 ? 14.795 -19.423 11.921 1.00 0.00 19 PRO B N 2
ATOM 2851 C CA . PRO B 1 19 ? 14.222 -19.945 13.180 1.00 0.00 19 PRO B CA 2
ATOM 2852 C C . PRO B 1 19 ? 12.724 -20.251 13.038 1.00 0.00 19 PRO B C 2
ATOM 2853 O O . PRO B 1 19 ? 12.022 -20.405 14.016 1.00 0.00 19 PRO B O 2
ATOM 2864 N N . LYS B 1 20 ? 12.238 -20.365 11.828 1.00 0.00 20 LYS B N 2
ATOM 2865 C CA . LYS B 1 20 ? 10.788 -20.685 11.602 1.00 0.00 20 LYS B CA 2
ATOM 2866 C C . LYS B 1 20 ? 9.876 -19.566 12.124 1.00 0.00 20 LYS B C 2
ATOM 2867 O O . LYS B 1 20 ? 9.213 -18.894 11.358 1.00 0.00 20 LYS B O 2
ATOM 2886 N N . ALA B 1 21 ? 9.824 -19.371 13.417 1.00 0.00 21 ALA B N 2
ATOM 2887 C CA . ALA B 1 21 ? 8.940 -18.305 13.989 1.00 0.00 21 ALA B CA 2
ATOM 2888 C C . ALA B 1 21 ? 9.087 -16.993 13.210 1.00 0.00 21 ALA B C 2
ATOM 2889 O O . ALA B 1 21 ? 8.114 -16.351 12.868 1.00 0.00 21 ALA B O 2
ATOM 2896 N N . LEU B 1 22 ? 10.293 -16.597 12.924 1.00 0.00 22 LEU B N 2
ATOM 2897 C CA . LEU B 1 22 ? 10.503 -15.332 12.161 1.00 0.00 22 LEU B CA 2
ATOM 2898 C C . LEU B 1 22 ? 10.291 -15.593 10.674 1.00 0.00 22 LEU B C 2
ATOM 2899 O O . LEU B 1 22 ? 9.602 -14.862 9.990 1.00 0.00 22 LEU B O 2
ATOM 2915 N N . GLN B 1 23 ? 10.884 -16.638 10.174 1.00 0.00 23 GLN B N 2
ATOM 2916 C CA . GLN B 1 23 ? 10.730 -16.967 8.727 1.00 0.00 23 GLN B CA 2
ATOM 2917 C C . GLN B 1 23 ? 9.246 -17.020 8.349 1.00 0.00 23 GLN B C 2
ATOM 2918 O O . GLN B 1 23 ? 8.803 -16.347 7.440 1.00 0.00 23 GLN B O 2
ATOM 2932 N N . GLN B 1 24 ? 8.477 -17.817 9.040 1.00 0.00 24 GLN B N 2
ATOM 2933 C CA . GLN B 1 24 ? 7.024 -17.912 8.719 1.00 0.00 24 GLN B CA 2
ATOM 2934 C C . GLN B 1 24 ? 6.343 -16.558 8.938 1.00 0.00 24 GLN B C 2
ATOM 2935 O O . GLN B 1 24 ? 5.584 -16.093 8.111 1.00 0.00 24 GLN B O 2
ATOM 2949 N N . LYS B 1 25 ? 6.606 -15.923 10.048 1.00 0.00 25 LYS B N 2
ATOM 2950 C CA . LYS B 1 25 ? 5.973 -14.601 10.319 1.00 0.00 25 LYS B CA 2
ATOM 2951 C C . LYS B 1 25 ? 6.322 -13.607 9.208 1.00 0.00 25 LYS B C 2
ATOM 2952 O O . LYS B 1 25 ? 5.457 -12.976 8.632 1.00 0.00 25 LYS B O 2
ATOM 2971 N N . ILE B 1 26 ? 7.582 -13.463 8.902 1.00 0.00 26 ILE B N 2
ATOM 2972 C CA . ILE B 1 26 ? 7.984 -12.508 7.829 1.00 0.00 26 ILE B CA 2
ATOM 2973 C C . ILE B 1 26 ? 7.230 -12.820 6.533 1.00 0.00 26 ILE B C 2
ATOM 2974 O O . ILE B 1 26 ? 6.530 -11.985 5.996 1.00 0.00 26 ILE B O 2
ATOM 2990 N N . HIS B 1 27 ? 7.369 -14.015 6.028 1.00 0.00 27 HIS B N 2
ATOM 2991 C CA . HIS B 1 27 ? 6.661 -14.378 4.767 1.00 0.00 27 HIS B CA 2
ATOM 2992 C C . HIS B 1 27 ? 5.145 -14.260 4.955 1.00 0.00 27 HIS B C 2
ATOM 2993 O O . HIS B 1 27 ? 4.412 -14.013 4.017 1.00 0.00 27 HIS B O 2
ATOM 3007 N N . GLU B 1 28 ? 4.671 -14.434 6.157 1.00 0.00 28 GLU B N 2
ATOM 3008 C CA . GLU B 1 28 ? 3.202 -14.334 6.401 1.00 0.00 28 GLU B CA 2
ATOM 3009 C C . GLU B 1 28 ? 2.779 -12.866 6.504 1.00 0.00 28 GLU B C 2
ATOM 3010 O O . GLU B 1 28 ? 1.747 -12.472 5.998 1.00 0.00 28 GLU B O 2
ATOM 3022 N N . LEU B 1 29 ? 3.564 -12.056 7.159 1.00 0.00 29 LEU B N 2
ATOM 3023 C CA . LEU B 1 29 ? 3.203 -10.615 7.295 1.00 0.00 29 LEU B CA 2
ATOM 3024 C C . LEU B 1 29 ? 3.399 -9.888 5.961 1.00 0.00 29 LEU B C 2
ATOM 3025 O O . LEU B 1 29 ? 2.639 -9.011 5.605 1.00 0.00 29 LEU B O 2
ATOM 3041 N N . GLU B 1 30 ? 4.412 -10.249 5.221 1.00 0.00 30 GLU B N 2
ATOM 3042 C CA . GLU B 1 30 ? 4.653 -9.578 3.911 1.00 0.00 30 GLU B CA 2
ATOM 3043 C C . GLU B 1 30 ? 3.541 -9.939 2.923 1.00 0.00 30 GLU B C 2
ATOM 3044 O O . GLU B 1 30 ? 2.996 -9.089 2.248 1.00 0.00 30 GLU B O 2
ATOM 3056 N N . GLY B 1 31 ? 3.202 -11.196 2.831 1.00 0.00 31 GLY B N 2
ATOM 3057 C CA . GLY B 1 31 ? 2.126 -11.611 1.888 1.00 0.00 31 GLY B CA 2
ATOM 3058 C C . GLY B 1 31 ? 0.845 -10.835 2.201 1.00 0.00 31 GLY B C 2
ATOM 3059 O O . GLY B 1 31 ? 0.084 -10.492 1.319 1.00 0.00 31 GLY B O 2
ATOM 3063 N N . LEU B 1 32 ? 0.603 -10.552 3.452 1.00 0.00 32 LEU B N 2
ATOM 3064 C CA . LEU B 1 32 ? -0.628 -9.794 3.820 1.00 0.00 32 LEU B CA 2
ATOM 3065 C C . LEU B 1 32 ? -0.536 -8.358 3.298 1.00 0.00 32 LEU B C 2
ATOM 3066 O O . LEU B 1 32 ? -1.510 -7.782 2.858 1.00 0.00 32 LEU B O 2
ATOM 3082 N N . MET B 1 33 ? 0.632 -7.779 3.345 1.00 0.00 33 MET B N 2
ATOM 3083 C CA . MET B 1 33 ? 0.795 -6.381 2.851 1.00 0.00 33 MET B CA 2
ATOM 3084 C C . MET B 1 33 ? 0.587 -6.328 1.334 1.00 0.00 33 MET B C 2
ATOM 3085 O O . MET B 1 33 ? 0.260 -5.298 0.778 1.00 0.00 33 MET B O 2
ATOM 3099 N N . MET B 1 34 ? 0.781 -7.430 0.661 1.00 0.00 34 MET B N 2
ATOM 3100 C CA . MET B 1 34 ? 0.601 -7.442 -0.820 1.00 0.00 34 MET B CA 2
ATOM 3101 C C . MET B 1 34 ? -0.883 -7.549 -1.182 1.00 0.00 34 MET B C 2
ATOM 3102 O O . MET B 1 34 ? -1.425 -6.705 -1.866 1.00 0.00 34 MET B O 2
ATOM 3116 N N . GLN B 1 35 ? -1.545 -8.580 -0.729 1.00 0.00 35 GLN B N 2
ATOM 3117 C CA . GLN B 1 35 ? -2.994 -8.738 -1.052 1.00 0.00 35 GLN B CA 2
ATOM 3118 C C . GLN B 1 35 ? -3.753 -7.442 -0.751 1.00 0.00 35 GLN B C 2
ATOM 3119 O O . GLN B 1 35 ? -4.700 -7.093 -1.428 1.00 0.00 35 GLN B O 2
ATOM 3133 N N . HIS B 1 36 ? -3.340 -6.724 0.257 1.00 0.00 36 HIS B N 2
ATOM 3134 C CA . HIS B 1 36 ? -4.032 -5.449 0.598 1.00 0.00 36 HIS B CA 2
ATOM 3135 C C . HIS B 1 36 ? -3.555 -4.328 -0.330 1.00 0.00 36 HIS B C 2
ATOM 3136 O O . HIS B 1 36 ? -4.338 -3.702 -1.017 1.00 0.00 36 HIS B O 2
ATOM 3150 N N . ALA B 1 37 ? -2.271 -4.075 -0.362 1.00 0.00 37 ALA B N 2
ATOM 3151 C CA . ALA B 1 37 ? -1.737 -3.000 -1.251 1.00 0.00 37 ALA B CA 2
ATOM 3152 C C . ALA B 1 37 ? -2.303 -3.161 -2.666 1.00 0.00 37 ALA B C 2
ATOM 3153 O O . ALA B 1 37 ? -2.443 -2.204 -3.404 1.00 0.00 37 ALA B O 2
ATOM 3160 N N . GLN B 1 38 ? -2.642 -4.365 -3.041 1.00 0.00 38 GLN B N 2
ATOM 3161 C CA . GLN B 1 38 ? -3.215 -4.591 -4.399 1.00 0.00 38 GLN B CA 2
ATOM 3162 C C . GLN B 1 38 ? -4.688 -4.174 -4.408 1.00 0.00 38 GLN B C 2
ATOM 3163 O O . GLN B 1 38 ? -5.174 -3.589 -5.355 1.00 0.00 38 GLN B O 2
ATOM 3177 N N . ASN B 1 39 ? -5.395 -4.464 -3.350 1.00 0.00 39 ASN B N 2
ATOM 3178 C CA . ASN B 1 39 ? -6.834 -4.077 -3.281 1.00 0.00 39 ASN B CA 2
ATOM 3179 C C . ASN B 1 39 ? -6.971 -2.744 -2.542 1.00 0.00 39 ASN B C 2
ATOM 3180 O O . ASN B 1 39 ? -7.971 -2.470 -1.909 1.00 0.00 39 ASN B O 2
ATOM 3191 N N . LEU B 1 40 ? -5.963 -1.917 -2.617 1.00 0.00 40 LEU B N 2
ATOM 3192 C CA . LEU B 1 40 ? -6.012 -0.597 -1.925 1.00 0.00 40 LEU B CA 2
ATOM 3193 C C . LEU B 1 40 ? -6.310 -0.782 -0.435 1.00 0.00 40 LEU B C 2
ATOM 3194 O O . LEU B 1 40 ? -6.856 0.089 0.211 1.00 0.00 40 LEU B O 2
ATOM 3210 N N . GLU B 1 41 ? -5.942 -1.904 0.118 1.00 0.00 41 GLU B N 2
ATOM 3211 C CA . GLU B 1 41 ? -6.192 -2.134 1.570 1.00 0.00 41 GLU B CA 2
ATOM 3212 C C . GLU B 1 41 ? -4.899 -1.915 2.366 1.00 0.00 41 GLU B C 2
ATOM 3213 O O . GLU B 1 41 ? -4.791 -2.305 3.511 1.00 0.00 41 GLU B O 2
ATOM 3225 N N . PHE B 1 42 ? -3.916 -1.296 1.763 1.00 0.00 42 PHE B N 2
ATOM 3226 C CA . PHE B 1 42 ? -2.629 -1.051 2.470 1.00 0.00 42 PHE B CA 2
ATOM 3227 C C . PHE B 1 42 ? -2.841 -0.224 3.740 1.00 0.00 42 PHE B C 2
ATOM 3228 O O . PHE B 1 42 ? -1.962 -0.138 4.569 1.00 0.00 42 PHE B O 2
ATOM 3245 N N . GLU B 1 43 ? -3.988 0.385 3.918 1.00 0.00 43 GLU B N 2
ATOM 3246 C CA . GLU B 1 43 ? -4.204 1.190 5.165 1.00 0.00 43 GLU B CA 2
ATOM 3247 C C . GLU B 1 43 ? -3.805 0.354 6.391 1.00 0.00 43 GLU B C 2
ATOM 3248 O O . GLU B 1 43 ? -2.868 0.681 7.092 1.00 0.00 43 GLU B O 2
ATOM 3260 N N . GLU B 1 44 ? -4.474 -0.738 6.630 1.00 0.00 44 GLU B N 2
ATOM 3261 C CA . GLU B 1 44 ? -4.096 -1.609 7.776 1.00 0.00 44 GLU B CA 2
ATOM 3262 C C . GLU B 1 44 ? -2.937 -2.531 7.364 1.00 0.00 44 GLU B C 2
ATOM 3263 O O . GLU B 1 44 ? -2.241 -3.081 8.194 1.00 0.00 44 GLU B O 2
ATOM 3275 N N . ALA B 1 45 ? -2.747 -2.715 6.080 1.00 0.00 45 ALA B N 2
ATOM 3276 C CA . ALA B 1 45 ? -1.658 -3.615 5.593 1.00 0.00 45 ALA B CA 2
ATOM 3277 C C . ALA B 1 45 ? -0.291 -2.921 5.641 1.00 0.00 45 ALA B C 2
ATOM 3278 O O . ALA B 1 45 ? 0.629 -3.396 6.278 1.00 0.00 45 ALA B O 2
ATOM 3285 N N . ALA B 1 46 ? -0.148 -1.813 4.954 1.00 0.00 46 ALA B N 2
ATOM 3286 C CA . ALA B 1 46 ? 1.161 -1.082 4.931 1.00 0.00 46 ALA B CA 2
ATOM 3287 C C . ALA B 1 46 ? 1.790 -1.029 6.327 1.00 0.00 46 ALA B C 2
ATOM 3288 O O . ALA B 1 46 ? 2.995 -0.975 6.471 1.00 0.00 46 ALA B O 2
ATOM 3295 N N . GLN B 1 47 ? 0.989 -1.053 7.357 1.00 0.00 47 GLN B N 2
ATOM 3296 C CA . GLN B 1 47 ? 1.559 -1.013 8.732 1.00 0.00 47 GLN B CA 2
ATOM 3297 C C . GLN B 1 47 ? 2.462 -2.228 8.951 1.00 0.00 47 GLN B C 2
ATOM 3298 O O . GLN B 1 47 ? 3.434 -2.168 9.677 1.00 0.00 47 GLN B O 2
ATOM 3312 N N . ILE B 1 48 ? 2.155 -3.332 8.320 1.00 0.00 48 ILE B N 2
ATOM 3313 C CA . ILE B 1 48 ? 3.008 -4.545 8.488 1.00 0.00 48 ILE B CA 2
ATOM 3314 C C . ILE B 1 48 ? 4.461 -4.191 8.175 1.00 0.00 48 ILE B C 2
ATOM 3315 O O . ILE B 1 48 ? 5.380 -4.732 8.757 1.00 0.00 48 ILE B O 2
ATOM 3331 N N . ARG B 1 49 ? 4.669 -3.272 7.265 1.00 0.00 49 ARG B N 2
ATOM 3332 C CA . ARG B 1 49 ? 6.062 -2.853 6.916 1.00 0.00 49 ARG B CA 2
ATOM 3333 C C . ARG B 1 49 ? 6.865 -2.604 8.201 1.00 0.00 49 ARG B C 2
ATOM 3334 O O . ARG B 1 49 ? 8.048 -2.871 8.269 1.00 0.00 49 ARG B O 2
ATOM 3355 N N . ASP B 1 50 ? 6.220 -2.113 9.224 1.00 0.00 50 ASP B N 2
ATOM 3356 C CA . ASP B 1 50 ? 6.937 -1.870 10.506 1.00 0.00 50 ASP B CA 2
ATOM 3357 C C . ASP B 1 50 ? 7.355 -3.212 11.107 1.00 0.00 50 ASP B C 2
ATOM 3358 O O . ASP B 1 50 ? 8.438 -3.358 11.638 1.00 0.00 50 ASP B O 2
ATOM 3367 N N . GLN B 1 51 ? 6.505 -4.198 11.011 1.00 0.00 51 GLN B N 2
ATOM 3368 C CA . GLN B 1 51 ? 6.851 -5.539 11.561 1.00 0.00 51 GLN B CA 2
ATOM 3369 C C . GLN B 1 51 ? 7.755 -6.279 10.571 1.00 0.00 51 GLN B C 2
ATOM 3370 O O . GLN B 1 51 ? 8.627 -7.034 10.954 1.00 0.00 51 GLN B O 2
ATOM 3384 N N . LEU B 1 52 ? 7.552 -6.061 9.300 1.00 0.00 52 LEU B N 2
ATOM 3385 C CA . LEU B 1 52 ? 8.399 -6.742 8.278 1.00 0.00 52 LEU B CA 2
ATOM 3386 C C . LEU B 1 52 ? 9.836 -6.222 8.362 1.00 0.00 52 LEU B C 2
ATOM 3387 O O . LEU B 1 52 ? 10.785 -6.962 8.193 1.00 0.00 52 LEU B O 2
ATOM 3403 N N . HIS B 1 53 ? 10.001 -4.955 8.625 1.00 0.00 53 HIS B N 2
ATOM 3404 C CA . HIS B 1 53 ? 11.376 -4.385 8.724 1.00 0.00 53 HIS B CA 2
ATOM 3405 C C . HIS B 1 53 ? 11.996 -4.741 10.077 1.00 0.00 53 HIS B C 2
ATOM 3406 O O . HIS B 1 53 ? 13.114 -5.210 10.155 1.00 0.00 53 HIS B O 2
ATOM 3420 N N . GLN B 1 54 ? 11.278 -4.521 11.145 1.00 0.00 54 GLN B N 2
ATOM 3421 C CA . GLN B 1 54 ? 11.827 -4.849 12.492 1.00 0.00 54 GLN B CA 2
ATOM 3422 C C . GLN B 1 54 ? 12.200 -6.333 12.560 1.00 0.00 54 GLN B C 2
ATOM 3423 O O . GLN B 1 54 ? 13.171 -6.711 13.184 1.00 0.00 54 GLN B O 2
ATOM 3437 N N . LEU B 1 55 ? 11.435 -7.176 11.921 1.00 0.00 55 LEU B N 2
ATOM 3438 C CA . LEU B 1 55 ? 11.746 -8.633 11.947 1.00 0.00 55 LEU B CA 2
ATOM 3439 C C . LEU B 1 55 ? 13.013 -8.916 11.135 1.00 0.00 55 LEU B C 2
ATOM 3440 O O . LEU B 1 55 ? 13.724 -9.868 11.388 1.00 0.00 55 LEU B O 2
ATOM 3456 N N . ARG B 1 56 ? 13.301 -8.094 10.162 1.00 0.00 56 ARG B N 2
ATOM 3457 C CA . ARG B 1 56 ? 14.522 -8.315 9.337 1.00 0.00 56 ARG B CA 2
ATOM 3458 C C . ARG B 1 56 ? 15.776 -8.188 10.206 1.00 0.00 56 ARG B C 2
ATOM 3459 O O . ARG B 1 56 ? 16.607 -9.072 10.246 1.00 0.00 56 ARG B O 2
ATOM 3480 N N . GLU B 1 57 ? 15.917 -7.093 10.902 1.00 0.00 57 GLU B N 2
ATOM 3481 C CA . GLU B 1 57 ? 17.116 -6.910 11.769 1.00 0.00 57 GLU B CA 2
ATOM 3482 C C . GLU B 1 57 ? 17.055 -7.872 12.959 1.00 0.00 57 GLU B C 2
ATOM 3483 O O . GLU B 1 57 ? 18.068 -8.310 13.468 1.00 0.00 57 GLU B O 2
ATOM 3495 N N . LEU B 1 58 ? 15.874 -8.202 13.407 1.00 0.00 58 LEU B N 2
ATOM 3496 C CA . LEU B 1 58 ? 15.748 -9.136 14.563 1.00 0.00 58 LEU B CA 2
ATOM 3497 C C . LEU B 1 58 ? 16.179 -10.547 14.154 1.00 0.00 58 LEU B C 2
ATOM 3498 O O . LEU B 1 58 ? 16.502 -11.373 14.986 1.00 0.00 58 LEU B O 2
ATOM 3514 N N . PHE B 1 59 ? 16.189 -10.833 12.880 1.00 0.00 59 PHE B N 2
ATOM 3515 C CA . PHE B 1 59 ? 16.599 -12.191 12.420 1.00 0.00 59 PHE B CA 2
ATOM 3516 C C . PHE B 1 59 ? 17.956 -12.568 13.024 1.00 0.00 59 PHE B C 2
ATOM 3517 O O . PHE B 1 59 ? 18.248 -13.727 13.243 1.00 0.00 59 PHE B O 2
ATOM 3534 N N . ILE B 1 60 ? 18.786 -11.599 13.293 1.00 0.00 60 ILE B N 2
ATOM 3535 C CA . ILE B 1 60 ? 20.121 -11.903 13.882 1.00 0.00 60 ILE B CA 2
ATOM 3536 C C . ILE B 1 60 ? 19.978 -12.250 15.366 1.00 0.00 60 ILE B C 2
ATOM 3537 O O . ILE B 1 60 ? 20.632 -13.141 15.871 1.00 0.00 60 ILE B O 2
ATOM 3553 N N . ALA B 1 61 ? 19.125 -11.555 16.067 1.00 0.00 61 ALA B N 2
ATOM 3554 C CA . ALA B 1 61 ? 18.940 -11.846 17.518 1.00 0.00 61 ALA B CA 2
ATOM 3555 C C . ALA B 1 61 ? 18.485 -13.295 17.711 1.00 0.00 61 ALA B C 2
ATOM 3556 O O . ALA B 1 61 ? 18.703 -13.892 18.747 1.00 0.00 61 ALA B O 2
ATOM 3563 N N . ALA B 1 62 ? 17.855 -13.866 16.720 1.00 0.00 62 ALA B N 2
ATOM 3564 C CA . ALA B 1 62 ? 17.388 -15.277 16.848 1.00 0.00 62 ALA B CA 2
ATOM 3565 C C . ALA B 1 62 ? 18.381 -16.226 16.172 1.00 0.00 62 ALA B C 2
ATOM 3566 O O . ALA B 1 62 ? 19.049 -17.006 16.822 1.00 0.00 62 ALA B O 2
ATOM 3573 N N . SER B 1 63 ? 18.484 -16.165 14.873 1.00 0.00 63 SER B N 2
ATOM 3574 C CA . SER B 1 63 ? 19.434 -17.064 14.156 1.00 0.00 63 SER B CA 2
ATOM 3575 C C . SER B 1 63 ? 19.182 -18.522 14.551 1.00 0.00 63 SER B C 2
ATOM 3576 O O . SER B 1 63 ? 18.138 -19.042 14.191 1.00 0.00 63 SER B O 2
ATOM 3585 N N . LEU A 1 8 ? -19.712 7.143 -27.531 1.00 0.00 8 LEU A N 3
ATOM 3586 C CA . LEU A 1 8 ? -20.579 8.164 -28.185 1.00 0.00 8 LEU A CA 3
ATOM 3587 C C . LEU A 1 8 ? -21.534 8.783 -27.161 1.00 0.00 8 LEU A C 3
ATOM 3588 O O . LEU A 1 8 ? -22.535 8.197 -26.798 1.00 0.00 8 LEU A O 3
ATOM 3604 N N . GLU A 1 9 ? -21.233 9.964 -26.693 1.00 0.00 9 GLU A N 3
ATOM 3605 C CA . GLU A 1 9 ? -22.125 10.619 -25.692 1.00 0.00 9 GLU A CA 3
ATOM 3606 C C . GLU A 1 9 ? -22.372 9.677 -24.506 1.00 0.00 9 GLU A C 3
ATOM 3607 O O . GLU A 1 9 ? -23.335 8.937 -24.497 1.00 0.00 9 GLU A O 3
ATOM 3619 N N . PRO A 1 10 ? -21.489 9.734 -23.538 1.00 0.00 10 PRO A N 3
ATOM 3620 C CA . PRO A 1 10 ? -21.624 8.869 -22.341 1.00 0.00 10 PRO A CA 3
ATOM 3621 C C . PRO A 1 10 ? -22.764 9.367 -21.447 1.00 0.00 10 PRO A C 3
ATOM 3622 O O . PRO A 1 10 ? -23.658 8.623 -21.097 1.00 0.00 10 PRO A O 3
ATOM 3633 N N . ASP A 1 11 ? -22.738 10.623 -21.079 1.00 0.00 11 ASP A N 3
ATOM 3634 C CA . ASP A 1 11 ? -23.815 11.186 -20.205 1.00 0.00 11 ASP A CA 3
ATOM 3635 C C . ASP A 1 11 ? -23.856 10.447 -18.864 1.00 0.00 11 ASP A C 3
ATOM 3636 O O . ASP A 1 11 ? -23.332 10.913 -17.873 1.00 0.00 11 ASP A O 3
ATOM 3645 N N . ASN A 1 12 ? -24.474 9.299 -18.826 1.00 0.00 12 ASN A N 3
ATOM 3646 C CA . ASN A 1 12 ? -24.549 8.533 -17.550 1.00 0.00 12 ASN A CA 3
ATOM 3647 C C . ASN A 1 12 ? -24.456 7.030 -17.830 1.00 0.00 12 ASN A C 3
ATOM 3648 O O . ASN A 1 12 ? -24.977 6.218 -17.092 1.00 0.00 12 ASN A O 3
ATOM 3659 N N . VAL A 1 13 ? -23.797 6.655 -18.892 1.00 0.00 13 VAL A N 3
ATOM 3660 C CA . VAL A 1 13 ? -23.671 5.206 -19.219 1.00 0.00 13 VAL A CA 3
ATOM 3661 C C . VAL A 1 13 ? -22.471 4.593 -18.466 1.00 0.00 13 VAL A C 3
ATOM 3662 O O . VAL A 1 13 ? -22.606 3.553 -17.851 1.00 0.00 13 VAL A O 3
ATOM 3675 N N . PRO A 1 14 ? -21.338 5.250 -18.532 1.00 0.00 14 PRO A N 3
ATOM 3676 C CA . PRO A 1 14 ? -20.137 4.739 -17.840 1.00 0.00 14 PRO A CA 3
ATOM 3677 C C . PRO A 1 14 ? -20.171 5.131 -16.360 1.00 0.00 14 PRO A C 3
ATOM 3678 O O . PRO A 1 14 ? -20.439 4.314 -15.500 1.00 0.00 14 PRO A O 3
ATOM 3689 N N . MET A 1 15 ? -19.907 6.372 -16.054 1.00 0.00 15 MET A N 3
ATOM 3690 C CA . MET A 1 15 ? -19.932 6.811 -14.630 1.00 0.00 15 MET A CA 3
ATOM 3691 C C . MET A 1 15 ? -19.671 8.317 -14.536 1.00 0.00 15 MET A C 3
ATOM 3692 O O . MET A 1 15 ? -18.661 8.812 -14.995 1.00 0.00 15 MET A O 3
ATOM 3706 N N . ASP A 1 16 ? -20.575 9.049 -13.944 1.00 0.00 16 ASP A N 3
ATOM 3707 C CA . ASP A 1 16 ? -20.378 10.522 -13.822 1.00 0.00 16 ASP A CA 3
ATOM 3708 C C . ASP A 1 16 ? -19.806 10.865 -12.444 1.00 0.00 16 ASP A C 3
ATOM 3709 O O . ASP A 1 16 ? -20.109 11.895 -11.874 1.00 0.00 16 ASP A O 3
ATOM 3718 N N . MET A 1 17 ? -18.981 10.011 -11.904 1.00 0.00 17 MET A N 3
ATOM 3719 C CA . MET A 1 17 ? -18.390 10.288 -10.563 1.00 0.00 17 MET A CA 3
ATOM 3720 C C . MET A 1 17 ? -17.590 11.593 -10.597 1.00 0.00 17 MET A C 3
ATOM 3721 O O . MET A 1 17 ? -17.516 12.313 -9.621 1.00 0.00 17 MET A O 3
ATOM 3735 N N . SER A 1 18 ? -16.992 11.905 -11.715 1.00 0.00 18 SER A N 3
ATOM 3736 C CA . SER A 1 18 ? -16.198 13.163 -11.809 1.00 0.00 18 SER A CA 3
ATOM 3737 C C . SER A 1 18 ? -16.400 13.813 -13.186 1.00 0.00 18 SER A C 3
ATOM 3738 O O . SER A 1 18 ? -16.463 13.125 -14.186 1.00 0.00 18 SER A O 3
ATOM 3746 N N . PRO A 1 19 ? -16.502 15.120 -13.196 1.00 0.00 19 PRO A N 3
ATOM 3747 C CA . PRO A 1 19 ? -16.707 15.850 -14.471 1.00 0.00 19 PRO A CA 3
ATOM 3748 C C . PRO A 1 19 ? -15.411 15.903 -15.292 1.00 0.00 19 PRO A C 3
ATOM 3749 O O . PRO A 1 19 ? -14.898 16.963 -15.578 1.00 0.00 19 PRO A O 3
ATOM 3760 N N . LYS A 1 20 ? -14.900 14.763 -15.685 1.00 0.00 20 LYS A N 3
ATOM 3761 C CA . LYS A 1 20 ? -13.644 14.711 -16.512 1.00 0.00 20 LYS A CA 3
ATOM 3762 C C . LYS A 1 20 ? -12.457 15.320 -15.757 1.00 0.00 20 LYS A C 3
ATOM 3763 O O . LYS A 1 20 ? -11.538 14.623 -15.372 1.00 0.00 20 LYS A O 3
ATOM 3782 N N . ALA A 1 21 ? -12.460 16.616 -15.555 1.00 0.00 21 ALA A N 3
ATOM 3783 C CA . ALA A 1 21 ? -11.325 17.280 -14.836 1.00 0.00 21 ALA A CA 3
ATOM 3784 C C . ALA A 1 21 ? -10.933 16.482 -13.589 1.00 0.00 21 ALA A C 3
ATOM 3785 O O . ALA A 1 21 ? -9.774 16.196 -13.360 1.00 0.00 21 ALA A O 3
ATOM 3792 N N . LEU A 1 22 ? -11.892 16.107 -12.793 1.00 0.00 22 LEU A N 3
ATOM 3793 C CA . LEU A 1 22 ? -11.580 15.312 -11.574 1.00 0.00 22 LEU A CA 3
ATOM 3794 C C . LEU A 1 22 ? -11.396 13.850 -11.971 1.00 0.00 22 LEU A C 3
ATOM 3795 O O . LEU A 1 22 ? -10.644 13.116 -11.362 1.00 0.00 22 LEU A O 3
ATOM 3811 N N . GLN A 1 23 ? -12.082 13.429 -12.997 1.00 0.00 23 GLN A N 3
ATOM 3812 C CA . GLN A 1 23 ? -11.957 12.014 -13.450 1.00 0.00 23 GLN A CA 3
ATOM 3813 C C . GLN A 1 23 ? -10.495 11.691 -13.769 1.00 0.00 23 GLN A C 3
ATOM 3814 O O . GLN A 1 23 ? -9.971 10.672 -13.363 1.00 0.00 23 GLN A O 3
ATOM 3828 N N . GLN A 1 24 ? -9.832 12.550 -14.493 1.00 0.00 24 GLN A N 3
ATOM 3829 C CA . GLN A 1 24 ? -8.403 12.291 -14.836 1.00 0.00 24 GLN A CA 3
ATOM 3830 C C . GLN A 1 24 ? -7.517 12.520 -13.608 1.00 0.00 24 GLN A C 3
ATOM 3831 O O . GLN A 1 24 ? -6.575 11.794 -13.367 1.00 0.00 24 GLN A O 3
ATOM 3845 N N . LYS A 1 25 ? -7.814 13.526 -12.830 1.00 0.00 25 LYS A N 3
ATOM 3846 C CA . LYS A 1 25 ? -6.989 13.801 -11.619 1.00 0.00 25 LYS A CA 3
ATOM 3847 C C . LYS A 1 25 ? -7.116 12.646 -10.621 1.00 0.00 25 LYS A C 3
ATOM 3848 O O . LYS A 1 25 ? -6.134 12.141 -10.115 1.00 0.00 25 LYS A O 3
ATOM 3867 N N . ILE A 1 26 ? -8.318 12.225 -10.338 1.00 0.00 26 ILE A N 3
ATOM 3868 C CA . ILE A 1 26 ? -8.507 11.102 -9.374 1.00 0.00 26 ILE A CA 3
ATOM 3869 C C . ILE A 1 26 ? -7.863 9.825 -9.922 1.00 0.00 26 ILE A C 3
ATOM 3870 O O . ILE A 1 26 ? -7.168 9.118 -9.220 1.00 0.00 26 ILE A O 3
ATOM 3886 N N . HIS A 1 27 ? -8.091 9.524 -11.170 1.00 0.00 27 HIS A N 3
ATOM 3887 C CA . HIS A 1 27 ? -7.494 8.293 -11.762 1.00 0.00 27 HIS A CA 3
ATOM 3888 C C . HIS A 1 27 ? -5.971 8.434 -11.849 1.00 0.00 27 HIS A C 3
ATOM 3889 O O . HIS A 1 27 ? -5.251 7.458 -11.922 1.00 0.00 27 HIS A O 3
ATOM 3903 N N . GLU A 1 28 ? -5.476 9.642 -11.842 1.00 0.00 28 GLU A N 3
ATOM 3904 C CA . GLU A 1 28 ? -4.001 9.843 -11.924 1.00 0.00 28 GLU A CA 3
ATOM 3905 C C . GLU A 1 28 ? -3.339 9.457 -10.599 1.00 0.00 28 GLU A C 3
ATOM 3906 O O . GLU A 1 28 ? -2.355 8.745 -10.570 1.00 0.00 28 GLU A O 3
ATOM 3918 N N . LEU A 1 29 ? -3.872 9.920 -9.501 1.00 0.00 29 LEU A N 3
ATOM 3919 C CA . LEU A 1 29 ? -3.273 9.577 -8.179 1.00 0.00 29 LEU A CA 3
ATOM 3920 C C . LEU A 1 29 ? -3.544 8.108 -7.841 1.00 0.00 29 LEU A C 3
ATOM 3921 O O . LEU A 1 29 ? -2.688 7.410 -7.335 1.00 0.00 29 LEU A O 3
ATOM 3937 N N . GLU A 1 30 ? -4.728 7.636 -8.118 1.00 0.00 30 GLU A N 3
ATOM 3938 C CA . GLU A 1 30 ? -5.053 6.212 -7.811 1.00 0.00 30 GLU A CA 3
ATOM 3939 C C . GLU A 1 30 ? -4.033 5.284 -8.477 1.00 0.00 30 GLU A C 3
ATOM 3940 O O . GLU A 1 30 ? -3.506 4.381 -7.860 1.00 0.00 30 GLU A O 3
ATOM 3952 N N . GLY A 1 31 ? -3.752 5.500 -9.734 1.00 0.00 31 GLY A N 3
ATOM 3953 C CA . GLY A 1 31 ? -2.767 4.630 -10.437 1.00 0.00 31 GLY A CA 3
ATOM 3954 C C . GLY A 1 31 ? -1.423 4.690 -9.709 1.00 0.00 31 GLY A C 3
ATOM 3955 O O . GLY A 1 31 ? -0.619 3.784 -9.794 1.00 0.00 31 GLY A O 3
ATOM 3959 N N . LEU A 1 32 ? -1.174 5.752 -8.991 1.00 0.00 32 LEU A N 3
ATOM 3960 C CA . LEU A 1 32 ? 0.119 5.870 -8.257 1.00 0.00 32 LEU A CA 3
ATOM 3961 C C . LEU A 1 32 ? 0.145 4.896 -7.076 1.00 0.00 32 LEU A C 3
ATOM 3962 O O . LEU A 1 32 ? 1.170 4.334 -6.744 1.00 0.00 32 LEU A O 3
ATOM 3978 N N . MET A 1 33 ? -0.975 4.693 -6.436 1.00 0.00 33 MET A N 3
ATOM 3979 C CA . MET A 1 33 ? -1.014 3.756 -5.276 1.00 0.00 33 MET A CA 3
ATOM 3980 C C . MET A 1 33 ? -0.681 2.331 -5.730 1.00 0.00 33 MET A C 3
ATOM 3981 O O . MET A 1 33 ? 0.170 1.673 -5.166 1.00 0.00 33 MET A O 3
ATOM 3995 N N . MET A 1 34 ? -1.350 1.851 -6.743 1.00 0.00 34 MET A N 3
ATOM 3996 C CA . MET A 1 34 ? -1.081 0.466 -7.234 1.00 0.00 34 MET A CA 3
ATOM 3997 C C . MET A 1 34 ? 0.420 0.250 -7.449 1.00 0.00 34 MET A C 3
ATOM 3998 O O . MET A 1 34 ? 0.993 -0.710 -6.972 1.00 0.00 34 MET A O 3
ATOM 4012 N N . GLN A 1 35 ? 1.062 1.132 -8.166 1.00 0.00 35 GLN A N 3
ATOM 4013 C CA . GLN A 1 35 ? 2.528 0.975 -8.415 1.00 0.00 35 GLN A CA 3
ATOM 4014 C C . GLN A 1 35 ? 3.270 0.697 -7.102 1.00 0.00 35 GLN A C 3
ATOM 4015 O O . GLN A 1 35 ? 3.626 -0.427 -6.804 1.00 0.00 35 GLN A O 3
ATOM 4029 N N . HIS A 1 36 ? 3.506 1.712 -6.317 1.00 0.00 36 HIS A N 3
ATOM 4030 C CA . HIS A 1 36 ? 4.226 1.515 -5.025 1.00 0.00 36 HIS A CA 3
ATOM 4031 C C . HIS A 1 36 ? 3.588 0.374 -4.222 1.00 0.00 36 HIS A C 3
ATOM 4032 O O . HIS A 1 36 ? 4.252 -0.563 -3.825 1.00 0.00 36 HIS A O 3
ATOM 4046 N N . ALA A 1 37 ? 2.303 0.449 -3.981 1.00 0.00 37 ALA A N 3
ATOM 4047 C CA . ALA A 1 37 ? 1.608 -0.626 -3.206 1.00 0.00 37 ALA A CA 3
ATOM 4048 C C . ALA A 1 37 ? 2.019 -2.009 -3.729 1.00 0.00 37 ALA A C 3
ATOM 4049 O O . ALA A 1 37 ? 2.124 -2.960 -2.981 1.00 0.00 37 ALA A O 3
ATOM 4056 N N . GLN A 1 38 ? 2.267 -2.118 -5.007 1.00 0.00 38 GLN A N 3
ATOM 4057 C CA . GLN A 1 38 ? 2.687 -3.431 -5.576 1.00 0.00 38 GLN A CA 3
ATOM 4058 C C . GLN A 1 38 ? 4.178 -3.649 -5.310 1.00 0.00 38 GLN A C 3
ATOM 4059 O O . GLN A 1 38 ? 4.626 -4.756 -5.091 1.00 0.00 38 GLN A O 3
ATOM 4073 N N . ASN A 1 39 ? 4.945 -2.592 -5.315 1.00 0.00 39 ASN A N 3
ATOM 4074 C CA . ASN A 1 39 ? 6.406 -2.726 -5.049 1.00 0.00 39 ASN A CA 3
ATOM 4075 C C . ASN A 1 39 ? 6.685 -2.477 -3.565 1.00 0.00 39 ASN A C 3
ATOM 4076 O O . ASN A 1 39 ? 7.771 -2.095 -3.180 1.00 0.00 39 ASN A O 3
ATOM 4087 N N . LEU A 1 40 ? 5.702 -2.692 -2.732 1.00 0.00 40 LEU A N 3
ATOM 4088 C CA . LEU A 1 40 ? 5.886 -2.474 -1.269 1.00 0.00 40 LEU A CA 3
ATOM 4089 C C . LEU A 1 40 ? 6.376 -1.051 -0.991 1.00 0.00 40 LEU A C 3
ATOM 4090 O O . LEU A 1 40 ? 7.213 -0.827 -0.139 1.00 0.00 40 LEU A O 3
ATOM 4106 N N . GLU A 1 41 ? 5.848 -0.086 -1.690 1.00 0.00 41 GLU A N 3
ATOM 4107 C CA . GLU A 1 41 ? 6.268 1.326 -1.455 1.00 0.00 41 GLU A CA 3
ATOM 4108 C C . GLU A 1 41 ? 5.056 2.165 -1.033 1.00 0.00 41 GLU A C 3
ATOM 4109 O O . GLU A 1 41 ? 5.077 3.378 -1.099 1.00 0.00 41 GLU A O 3
ATOM 4121 N N . PHE A 1 42 ? 3.998 1.522 -0.612 1.00 0.00 42 PHE A N 3
ATOM 4122 C CA . PHE A 1 42 ? 2.771 2.259 -0.195 1.00 0.00 42 PHE A CA 3
ATOM 4123 C C . PHE A 1 42 ? 3.046 3.215 0.970 1.00 0.00 42 PHE A C 3
ATOM 4124 O O . PHE A 1 42 ? 2.207 4.021 1.308 1.00 0.00 42 PHE A O 3
ATOM 4141 N N . GLU A 1 43 ? 4.198 3.155 1.591 1.00 0.00 43 GLU A N 3
ATOM 4142 C CA . GLU A 1 43 ? 4.470 4.097 2.721 1.00 0.00 43 GLU A CA 3
ATOM 4143 C C . GLU A 1 43 ? 4.154 5.526 2.271 1.00 0.00 43 GLU A C 3
ATOM 4144 O O . GLU A 1 43 ? 3.226 6.152 2.743 1.00 0.00 43 GLU A O 3
ATOM 4156 N N . GLU A 1 44 ? 4.905 6.028 1.334 1.00 0.00 44 GLU A N 3
ATOM 4157 C CA . GLU A 1 44 ? 4.642 7.397 0.809 1.00 0.00 44 GLU A CA 3
ATOM 4158 C C . GLU A 1 44 ? 3.520 7.347 -0.238 1.00 0.00 44 GLU A C 3
ATOM 4159 O O . GLU A 1 44 ? 2.928 8.350 -0.579 1.00 0.00 44 GLU A O 3
ATOM 4171 N N . ALA A 1 45 ? 3.248 6.186 -0.774 1.00 0.00 45 ALA A N 3
ATOM 4172 C CA . ALA A 1 45 ? 2.189 6.059 -1.822 1.00 0.00 45 ALA A CA 3
ATOM 4173 C C . ALA A 1 45 ? 0.781 5.995 -1.215 1.00 0.00 45 ALA A C 3
ATOM 4174 O O . ALA A 1 45 ? -0.137 6.634 -1.689 1.00 0.00 45 ALA A O 3
ATOM 4181 N N . ALA A 1 46 ? 0.594 5.203 -0.197 1.00 0.00 46 ALA A N 3
ATOM 4182 C CA . ALA A 1 46 ? -0.762 5.066 0.411 1.00 0.00 46 ALA A CA 3
ATOM 4183 C C . ALA A 1 46 ? -1.348 6.423 0.806 1.00 0.00 46 ALA A C 3
ATOM 4184 O O . ALA A 1 46 ? -2.532 6.650 0.656 1.00 0.00 46 ALA A O 3
ATOM 4191 N N . GLN A 1 47 ? -0.551 7.334 1.308 1.00 0.00 47 GLN A N 3
ATOM 4192 C CA . GLN A 1 47 ? -1.117 8.663 1.698 1.00 0.00 47 GLN A CA 3
ATOM 4193 C C . GLN A 1 47 ? -1.922 9.245 0.535 1.00 0.00 47 GLN A C 3
ATOM 4194 O O . GLN A 1 47 ? -2.822 10.040 0.724 1.00 0.00 47 GLN A O 3
ATOM 4208 N N . ILE A 1 48 ? -1.618 8.837 -0.669 1.00 0.00 48 ILE A N 3
ATOM 4209 C CA . ILE A 1 48 ? -2.380 9.349 -1.839 1.00 0.00 48 ILE A CA 3
ATOM 4210 C C . ILE A 1 48 ? -3.869 9.078 -1.627 1.00 0.00 48 ILE A C 3
ATOM 4211 O O . ILE A 1 48 ? -4.717 9.824 -2.073 1.00 0.00 48 ILE A O 3
ATOM 4227 N N . ARG A 1 49 ? -4.192 8.018 -0.930 1.00 0.00 49 ARG A N 3
ATOM 4228 C CA . ARG A 1 49 ? -5.630 7.710 -0.673 1.00 0.00 49 ARG A CA 3
ATOM 4229 C C . ARG A 1 49 ? -6.317 8.944 -0.086 1.00 0.00 49 ARG A C 3
ATOM 4230 O O . ARG A 1 49 ? -7.497 9.164 -0.276 1.00 0.00 49 ARG A O 3
ATOM 4251 N N . ASP A 1 50 ? -5.574 9.764 0.609 1.00 0.00 50 ASP A N 3
ATOM 4252 C CA . ASP A 1 50 ? -6.169 10.997 1.188 1.00 0.00 50 ASP A CA 3
ATOM 4253 C C . ASP A 1 50 ? -6.539 11.947 0.052 1.00 0.00 50 ASP A C 3
ATOM 4254 O O . ASP A 1 50 ? -7.613 12.517 0.026 1.00 0.00 50 ASP A O 3
ATOM 4263 N N . GLN A 1 51 ? -5.661 12.107 -0.902 1.00 0.00 51 GLN A N 3
ATOM 4264 C CA . GLN A 1 51 ? -5.969 13.004 -2.051 1.00 0.00 51 GLN A CA 3
ATOM 4265 C C . GLN A 1 51 ? -7.092 12.389 -2.888 1.00 0.00 51 GLN A C 3
ATOM 4266 O O . GLN A 1 51 ? -7.892 13.083 -3.485 1.00 0.00 51 GLN A O 3
ATOM 4280 N N . LEU A 1 52 ? -7.160 11.084 -2.928 1.00 0.00 52 LEU A N 3
ATOM 4281 C CA . LEU A 1 52 ? -8.231 10.412 -3.717 1.00 0.00 52 LEU A CA 3
ATOM 4282 C C . LEU A 1 52 ? -9.593 10.666 -3.066 1.00 0.00 52 LEU A C 3
ATOM 4283 O O . LEU A 1 52 ? -10.569 10.952 -3.731 1.00 0.00 52 LEU A O 3
ATOM 4299 N N . HIS A 1 53 ? -9.663 10.565 -1.766 1.00 0.00 53 HIS A N 3
ATOM 4300 C CA . HIS A 1 53 ? -10.958 10.801 -1.065 1.00 0.00 53 HIS A CA 3
ATOM 4301 C C . HIS A 1 53 ? -11.227 12.305 -0.952 1.00 0.00 53 HIS A C 3
ATOM 4302 O O . HIS A 1 53 ? -12.355 12.751 -1.024 1.00 0.00 53 HIS A O 3
ATOM 4316 N N . GLN A 1 54 ? -10.198 13.088 -0.776 1.00 0.00 54 GLN A N 3
ATOM 4317 C CA . GLN A 1 54 ? -10.394 14.562 -0.659 1.00 0.00 54 GLN A CA 3
ATOM 4318 C C . GLN A 1 54 ? -10.941 15.124 -1.973 1.00 0.00 54 GLN A C 3
ATOM 4319 O O . GLN A 1 54 ? -11.813 15.970 -1.983 1.00 0.00 54 GLN A O 3
ATOM 4333 N N . LEU A 1 55 ? -10.437 14.659 -3.083 1.00 0.00 55 LEU A N 3
ATOM 4334 C CA . LEU A 1 55 ? -10.932 15.167 -4.395 1.00 0.00 55 LEU A CA 3
ATOM 4335 C C . LEU A 1 55 ? -12.407 14.795 -4.581 1.00 0.00 55 LEU A C 3
ATOM 4336 O O . LEU A 1 55 ? -13.110 15.384 -5.377 1.00 0.00 55 LEU A O 3
ATOM 4352 N N . ARG A 1 56 ? -12.879 13.818 -3.854 1.00 0.00 56 ARG A N 3
ATOM 4353 C CA . ARG A 1 56 ? -14.306 13.406 -3.989 1.00 0.00 56 ARG A CA 3
ATOM 4354 C C . ARG A 1 56 ? -15.234 14.598 -3.734 1.00 0.00 56 ARG A C 3
ATOM 4355 O O . ARG A 1 56 ? -16.011 14.983 -4.583 1.00 0.00 56 ARG A O 3
ATOM 4376 N N . GLU A 1 57 ? -15.162 15.182 -2.568 1.00 0.00 57 GLU A N 3
ATOM 4377 C CA . GLU A 1 57 ? -16.046 16.345 -2.265 1.00 0.00 57 GLU A CA 3
ATOM 4378 C C . GLU A 1 57 ? -15.777 17.486 -3.251 1.00 0.00 57 GLU A C 3
ATOM 4379 O O . GLU A 1 57 ? -16.618 18.333 -3.480 1.00 0.00 57 GLU A O 3
ATOM 4391 N N . LEU A 1 58 ? -14.611 17.514 -3.835 1.00 0.00 58 LEU A N 3
ATOM 4392 C CA . LEU A 1 58 ? -14.287 18.599 -4.806 1.00 0.00 58 LEU A CA 3
ATOM 4393 C C . LEU A 1 58 ? -15.283 18.583 -5.970 1.00 0.00 58 LEU A C 3
ATOM 4394 O O . LEU A 1 58 ? -15.443 19.559 -6.675 1.00 0.00 58 LEU A O 3
ATOM 4410 N N . PHE A 1 59 ? -15.954 17.481 -6.178 1.00 0.00 59 PHE A N 3
ATOM 4411 C CA . PHE A 1 59 ? -16.938 17.403 -7.297 1.00 0.00 59 PHE A CA 3
ATOM 4412 C C . PHE A 1 59 ? -17.904 18.590 -7.242 1.00 0.00 59 PHE A C 3
ATOM 4413 O O . PHE A 1 59 ? -18.171 19.232 -8.239 1.00 0.00 59 PHE A O 3
ATOM 4430 N N . ILE A 1 60 ? -18.428 18.887 -6.086 1.00 0.00 60 ILE A N 3
ATOM 4431 C CA . ILE A 1 60 ? -19.376 20.033 -5.968 1.00 0.00 60 ILE A CA 3
ATOM 4432 C C . ILE A 1 60 ? -18.679 21.335 -6.373 1.00 0.00 60 ILE A C 3
ATOM 4433 O O . ILE A 1 60 ? -19.255 22.178 -7.032 1.00 0.00 60 ILE A O 3
ATOM 4449 N N . ALA A 1 61 ? -17.445 21.503 -5.985 1.00 0.00 61 ALA A N 3
ATOM 4450 C CA . ALA A 1 61 ? -16.712 22.750 -6.349 1.00 0.00 61 ALA A CA 3
ATOM 4451 C C . ALA A 1 61 ? -16.518 22.824 -7.866 1.00 0.00 61 ALA A C 3
ATOM 4452 O O . ALA A 1 61 ? -16.309 23.883 -8.423 1.00 0.00 61 ALA A O 3
ATOM 4459 N N . ALA A 1 62 ? -16.585 21.707 -8.538 1.00 0.00 62 ALA A N 3
ATOM 4460 C CA . ALA A 1 62 ? -16.403 21.715 -10.018 1.00 0.00 62 ALA A CA 3
ATOM 4461 C C . ALA A 1 62 ? -17.765 21.739 -10.718 1.00 0.00 62 ALA A C 3
ATOM 4462 O O . ALA A 1 62 ? -18.109 22.687 -11.395 1.00 0.00 62 ALA A O 3
ATOM 4469 N N . SER A 1 63 ? -18.542 20.703 -10.557 1.00 0.00 63 SER A N 3
ATOM 4470 C CA . SER A 1 63 ? -19.881 20.668 -11.213 1.00 0.00 63 SER A CA 3
ATOM 4471 C C . SER A 1 63 ? -20.717 21.873 -10.773 1.00 0.00 63 SER A C 3
ATOM 4472 O O . SER A 1 63 ? -21.710 22.151 -11.427 1.00 0.00 63 SER A O 3
ATOM 4481 N N . LEU B 1 8 ? 19.142 -28.781 -1.441 1.00 0.00 8 LEU B N 3
ATOM 4482 C CA . LEU B 1 8 ? 20.013 -29.715 -0.669 1.00 0.00 8 LEU B CA 3
ATOM 4483 C C . LEU B 1 8 ? 21.001 -28.925 0.194 1.00 0.00 8 LEU B C 3
ATOM 4484 O O . LEU B 1 8 ? 21.998 -28.425 -0.287 1.00 0.00 8 LEU B O 3
ATOM 4500 N N . GLU B 1 9 ? 20.732 -28.811 1.467 1.00 0.00 9 GLU B N 3
ATOM 4501 C CA . GLU B 1 9 ? 21.656 -28.053 2.359 1.00 0.00 9 GLU B CA 3
ATOM 4502 C C . GLU B 1 9 ? 21.913 -26.651 1.790 1.00 0.00 9 GLU B C 3
ATOM 4503 O O . GLU B 1 9 ? 22.864 -26.447 1.061 1.00 0.00 9 GLU B O 3
ATOM 4515 N N . PRO B 1 10 ? 21.052 -25.727 2.141 1.00 0.00 10 PRO B N 3
ATOM 4516 C CA . PRO B 1 10 ? 21.198 -24.334 1.652 1.00 0.00 10 PRO B CA 3
ATOM 4517 C C . PRO B 1 10 ? 22.366 -23.638 2.358 1.00 0.00 10 PRO B C 3
ATOM 4518 O O . PRO B 1 10 ? 23.254 -23.103 1.725 1.00 0.00 10 PRO B O 3
ATOM 4529 N N . ASP B 1 11 ? 22.370 -23.644 3.666 1.00 0.00 11 ASP B N 3
ATOM 4530 C CA . ASP B 1 11 ? 23.476 -22.985 4.430 1.00 0.00 11 ASP B CA 3
ATOM 4531 C C . ASP B 1 11 ? 23.534 -21.489 4.103 1.00 0.00 11 ASP B C 3
ATOM 4532 O O . ASP B 1 11 ? 23.039 -20.663 4.845 1.00 0.00 11 ASP B O 3
ATOM 4541 N N . ASN B 1 12 ? 24.133 -21.134 3.001 1.00 0.00 12 ASN B N 3
ATOM 4542 C CA . ASN B 1 12 ? 24.222 -19.693 2.630 1.00 0.00 12 ASN B CA 3
ATOM 4543 C C . ASN B 1 12 ? 24.097 -19.530 1.112 1.00 0.00 12 ASN B C 3
ATOM 4544 O O . ASN B 1 12 ? 24.620 -18.600 0.532 1.00 0.00 12 ASN B O 3
ATOM 4555 N N . VAL B 1 13 ? 23.407 -20.430 0.465 1.00 0.00 13 VAL B N 3
ATOM 4556 C CA . VAL B 1 13 ? 23.249 -20.327 -1.014 1.00 0.00 13 VAL B CA 3
ATOM 4557 C C . VAL B 1 13 ? 22.055 -19.411 -1.358 1.00 0.00 13 VAL B C 3
ATOM 4558 O O . VAL B 1 13 ? 22.185 -18.527 -2.181 1.00 0.00 13 VAL B O 3
ATOM 4571 N N . PRO B 1 14 ? 20.933 -19.644 -0.721 1.00 0.00 14 PRO B N 3
ATOM 4572 C CA . PRO B 1 14 ? 19.738 -18.815 -0.984 1.00 0.00 14 PRO B CA 3
ATOM 4573 C C . PRO B 1 14 ? 19.811 -17.510 -0.188 1.00 0.00 14 PRO B C 3
ATOM 4574 O O . PRO B 1 14 ? 20.085 -16.458 -0.729 1.00 0.00 14 PRO B O 3
ATOM 4585 N N . MET B 1 15 ? 19.576 -17.568 1.095 1.00 0.00 15 MET B N 3
ATOM 4586 C CA . MET B 1 15 ? 19.640 -16.330 1.922 1.00 0.00 15 MET B CA 3
ATOM 4587 C C . MET B 1 15 ? 19.408 -16.667 3.398 1.00 0.00 15 MET B C 3
ATOM 4588 O O . MET B 1 15 ? 18.397 -17.232 3.764 1.00 0.00 15 MET B O 3
ATOM 4602 N N . ASP B 1 16 ? 20.337 -16.324 4.247 1.00 0.00 16 ASP B N 3
ATOM 4603 C CA . ASP B 1 16 ? 20.169 -16.625 5.698 1.00 0.00 16 ASP B CA 3
ATOM 4604 C C . ASP B 1 16 ? 19.633 -15.393 6.434 1.00 0.00 16 ASP B C 3
ATOM 4605 O O . ASP B 1 16 ? 19.966 -15.147 7.576 1.00 0.00 16 ASP B O 3
ATOM 4614 N N . MET B 1 17 ? 18.806 -14.618 5.788 1.00 0.00 17 MET B N 3
ATOM 4615 C CA . MET B 1 17 ? 18.250 -13.404 6.450 1.00 0.00 17 MET B CA 3
ATOM 4616 C C . MET B 1 17 ? 17.472 -13.797 7.710 1.00 0.00 17 MET B C 3
ATOM 4617 O O . MET B 1 17 ? 17.430 -13.066 8.678 1.00 0.00 17 MET B O 3
ATOM 4631 N N . SER B 1 18 ? 16.856 -14.947 7.702 1.00 0.00 18 SER B N 3
ATOM 4632 C CA . SER B 1 18 ? 16.082 -15.385 8.899 1.00 0.00 18 SER B CA 3
ATOM 4633 C C . SER B 1 18 ? 16.265 -16.893 9.124 1.00 0.00 18 SER B C 3
ATOM 4634 O O . SER B 1 18 ? 16.294 -17.656 8.179 1.00 0.00 18 SER B O 3
ATOM 4642 N N . PRO B 1 19 ? 16.390 -17.279 10.372 1.00 0.00 19 PRO B N 3
ATOM 4643 C CA . PRO B 1 19 ? 16.579 -18.712 10.702 1.00 0.00 19 PRO B CA 3
ATOM 4644 C C . PRO B 1 19 ? 15.267 -19.493 10.548 1.00 0.00 19 PRO B C 3
ATOM 4645 O O . PRO B 1 19 ? 14.767 -20.063 11.493 1.00 0.00 19 PRO B O 3
ATOM 4656 N N . LYS B 1 20 ? 14.729 -19.535 9.355 1.00 0.00 20 LYS B N 3
ATOM 4657 C CA . LYS B 1 20 ? 13.453 -20.293 9.098 1.00 0.00 20 LYS B CA 3
ATOM 4658 C C . LYS B 1 20 ? 12.293 -19.725 9.925 1.00 0.00 20 LYS B C 3
ATOM 4659 O O . LYS B 1 20 ? 11.371 -19.143 9.389 1.00 0.00 20 LYS B O 3
ATOM 4678 N N . ALA B 1 21 ? 12.325 -19.903 11.224 1.00 0.00 21 ALA B N 3
ATOM 4679 C CA . ALA B 1 21 ? 11.218 -19.386 12.093 1.00 0.00 21 ALA B CA 3
ATOM 4680 C C . ALA B 1 21 ? 10.839 -17.958 11.694 1.00 0.00 21 ALA B C 3
ATOM 4681 O O . ALA B 1 21 ? 9.681 -17.638 11.513 1.00 0.00 21 ALA B O 3
ATOM 4688 N N . LEU B 1 22 ? 11.808 -17.102 11.540 1.00 0.00 22 LEU B N 3
ATOM 4689 C CA . LEU B 1 22 ? 11.508 -15.702 11.133 1.00 0.00 22 LEU B CA 3
ATOM 4690 C C . LEU B 1 22 ? 11.289 -15.661 9.624 1.00 0.00 22 LEU B C 3
ATOM 4691 O O . LEU B 1 22 ? 10.538 -14.856 9.111 1.00 0.00 22 LEU B O 3
ATOM 4707 N N . GLN B 1 23 ? 11.946 -16.535 8.911 1.00 0.00 23 GLN B N 3
ATOM 4708 C CA . GLN B 1 23 ? 11.785 -16.561 7.429 1.00 0.00 23 GLN B CA 3
ATOM 4709 C C . GLN B 1 23 ? 10.312 -16.751 7.062 1.00 0.00 23 GLN B C 3
ATOM 4710 O O . GLN B 1 23 ? 9.779 -16.064 6.213 1.00 0.00 23 GLN B O 3
ATOM 4724 N N . GLN B 1 24 ? 9.647 -17.680 7.694 1.00 0.00 24 GLN B N 3
ATOM 4725 C CA . GLN B 1 24 ? 8.208 -17.912 7.381 1.00 0.00 24 GLN B CA 3
ATOM 4726 C C . GLN B 1 24 ? 7.353 -16.787 7.971 1.00 0.00 24 GLN B C 3
ATOM 4727 O O . GLN B 1 24 ? 6.403 -16.333 7.365 1.00 0.00 24 GLN B O 3
ATOM 4741 N N . LYS B 1 25 ? 7.684 -16.334 9.150 1.00 0.00 25 LYS B N 3
ATOM 4742 C CA . LYS B 1 25 ? 6.891 -15.238 9.778 1.00 0.00 25 LYS B CA 3
ATOM 4743 C C . LYS B 1 25 ? 7.019 -13.955 8.954 1.00 0.00 25 LYS B C 3
ATOM 4744 O O . LYS B 1 25 ? 6.041 -13.309 8.636 1.00 0.00 25 LYS B O 3
ATOM 4763 N N . ILE B 1 26 ? 8.220 -13.581 8.604 1.00 0.00 26 ILE B N 3
ATOM 4764 C CA . ILE B 1 26 ? 8.410 -12.341 7.799 1.00 0.00 26 ILE B CA 3
ATOM 4765 C C . ILE B 1 26 ? 7.734 -12.489 6.434 1.00 0.00 26 ILE B C 3
ATOM 4766 O O . ILE B 1 26 ? 7.040 -11.604 5.974 1.00 0.00 26 ILE B O 3
ATOM 4782 N N . HIS B 1 27 ? 7.929 -13.604 5.784 1.00 0.00 27 HIS B N 3
ATOM 4783 C CA . HIS B 1 27 ? 7.295 -13.809 4.449 1.00 0.00 27 HIS B CA 3
ATOM 4784 C C . HIS B 1 27 ? 5.774 -13.908 4.595 1.00 0.00 27 HIS B C 3
ATOM 4785 O O . HIS B 1 27 ? 5.035 -13.686 3.657 1.00 0.00 27 HIS B O 3
ATOM 4799 N N . GLU B 1 28 ? 5.301 -14.239 5.766 1.00 0.00 28 GLU B N 3
ATOM 4800 C CA . GLU B 1 28 ? 3.829 -14.352 5.970 1.00 0.00 28 GLU B CA 3
ATOM 4801 C C . GLU B 1 28 ? 3.190 -12.961 5.993 1.00 0.00 28 GLU B C 3
ATOM 4802 O O . GLU B 1 28 ? 2.193 -12.714 5.343 1.00 0.00 28 GLU B O 3
ATOM 4814 N N . LEU B 1 29 ? 3.754 -12.050 6.738 1.00 0.00 29 LEU B N 3
ATOM 4815 C CA . LEU B 1 29 ? 3.178 -10.676 6.800 1.00 0.00 29 LEU B CA 3
ATOM 4816 C C . LEU B 1 29 ? 3.430 -9.936 5.484 1.00 0.00 29 LEU B C 3
ATOM 4817 O O . LEU B 1 29 ? 2.574 -9.239 4.979 1.00 0.00 29 LEU B O 3
ATOM 4833 N N . GLU B 1 30 ? 4.600 -10.085 4.924 1.00 0.00 30 GLU B N 3
ATOM 4834 C CA . GLU B 1 30 ? 4.905 -9.390 3.641 1.00 0.00 30 GLU B CA 3
ATOM 4835 C C . GLU B 1 30 ? 3.855 -9.746 2.585 1.00 0.00 30 GLU B C 3
ATOM 4836 O O . GLU B 1 30 ? 3.325 -8.887 1.908 1.00 0.00 30 GLU B O 3
ATOM 4848 N N . GLY B 1 31 ? 3.550 -11.006 2.440 1.00 0.00 31 GLY B N 3
ATOM 4849 C CA . GLY B 1 31 ? 2.535 -11.415 1.428 1.00 0.00 31 GLY B CA 3
ATOM 4850 C C . GLY B 1 31 ? 1.209 -10.713 1.725 1.00 0.00 31 GLY B C 3
ATOM 4851 O O . GLY B 1 31 ? 0.387 -10.522 0.850 1.00 0.00 31 GLY B O 3
ATOM 4855 N N . LEU B 1 32 ? 0.993 -10.326 2.953 1.00 0.00 32 LEU B N 3
ATOM 4856 C CA . LEU B 1 32 ? -0.280 -9.636 3.305 1.00 0.00 32 LEU B CA 3
ATOM 4857 C C . LEU B 1 32 ? -0.298 -8.224 2.710 1.00 0.00 32 LEU B C 3
ATOM 4858 O O . LEU B 1 32 ? -1.325 -7.730 2.290 1.00 0.00 32 LEU B O 3
ATOM 4874 N N . MET B 1 33 ? 0.832 -7.572 2.672 1.00 0.00 33 MET B N 3
ATOM 4875 C CA . MET B 1 33 ? 0.880 -6.193 2.105 1.00 0.00 33 MET B CA 3
ATOM 4876 C C . MET B 1 33 ? 0.512 -6.216 0.618 1.00 0.00 33 MET B C 3
ATOM 4877 O O . MET B 1 33 ? -0.337 -5.474 0.167 1.00 0.00 33 MET B O 3
ATOM 4891 N N . MET B 1 34 ? 1.151 -7.059 -0.147 1.00 0.00 34 MET B N 3
ATOM 4892 C CA . MET B 1 34 ? 0.847 -7.128 -1.608 1.00 0.00 34 MET B CA 3
ATOM 4893 C C . MET B 1 34 ? -0.663 -7.249 -1.842 1.00 0.00 34 MET B C 3
ATOM 4894 O O . MET B 1 34 ? -1.241 -6.509 -2.612 1.00 0.00 34 MET B O 3
ATOM 4908 N N . GLN B 1 35 ? -1.305 -8.178 -1.186 1.00 0.00 35 GLN B N 3
ATOM 4909 C CA . GLN B 1 35 ? -2.778 -8.349 -1.374 1.00 0.00 35 GLN B CA 3
ATOM 4910 C C . GLN B 1 35 ? -3.496 -6.999 -1.249 1.00 0.00 35 GLN B C 3
ATOM 4911 O O . GLN B 1 35 ? -3.866 -6.387 -2.230 1.00 0.00 35 GLN B O 3
ATOM 4925 N N . HIS B 1 36 ? -3.697 -6.535 -0.046 1.00 0.00 36 HIS B N 3
ATOM 4926 C CA . HIS B 1 36 ? -4.392 -5.228 0.150 1.00 0.00 36 HIS B CA 3
ATOM 4927 C C . HIS B 1 36 ? -3.757 -4.142 -0.727 1.00 0.00 36 HIS B C 3
ATOM 4928 O O . HIS B 1 36 ? -4.428 -3.485 -1.496 1.00 0.00 36 HIS B O 3
ATOM 4942 N N . ALA B 1 37 ? -2.466 -3.954 -0.616 1.00 0.00 37 ALA B N 3
ATOM 4943 C CA . ALA B 1 37 ? -1.774 -2.915 -1.441 1.00 0.00 37 ALA B CA 3
ATOM 4944 C C . ALA B 1 37 ? -2.220 -3.014 -2.905 1.00 0.00 37 ALA B C 3
ATOM 4945 O O . ALA B 1 37 ? -2.325 -2.024 -3.602 1.00 0.00 37 ALA B O 3
ATOM 4952 N N . GLN B 1 38 ? -2.498 -4.204 -3.370 1.00 0.00 38 GLN B N 3
ATOM 4953 C CA . GLN B 1 38 ? -2.953 -4.366 -4.780 1.00 0.00 38 GLN B CA 3
ATOM 4954 C C . GLN B 1 38 ? -4.440 -4.025 -4.879 1.00 0.00 38 GLN B C 3
ATOM 4955 O O . GLN B 1 38 ? -4.904 -3.493 -5.868 1.00 0.00 38 GLN B O 3
ATOM 4969 N N . ASN B 1 39 ? -5.189 -4.319 -3.850 1.00 0.00 39 ASN B N 3
ATOM 4970 C CA . ASN B 1 39 ? -6.647 -4.003 -3.869 1.00 0.00 39 ASN B CA 3
ATOM 4971 C C . ASN B 1 39 ? -6.887 -2.648 -3.200 1.00 0.00 39 ASN B C 3
ATOM 4972 O O . ASN B 1 39 ? -7.959 -2.371 -2.698 1.00 0.00 39 ASN B O 3
ATOM 4983 N N . LEU B 1 40 ? -5.891 -1.804 -3.190 1.00 0.00 40 LEU B N 3
ATOM 4984 C CA . LEU B 1 40 ? -6.039 -0.461 -2.559 1.00 0.00 40 LEU B CA 3
ATOM 4985 C C . LEU B 1 40 ? -6.497 -0.593 -1.104 1.00 0.00 40 LEU B C 3
ATOM 4986 O O . LEU B 1 40 ? -7.311 0.172 -0.627 1.00 0.00 40 LEU B O 3
ATOM 5002 N N . GLU B 1 41 ? -5.969 -1.549 -0.392 1.00 0.00 41 GLU B N 3
ATOM 5003 C CA . GLU B 1 41 ? -6.359 -1.720 1.037 1.00 0.00 41 GLU B CA 3
ATOM 5004 C C . GLU B 1 41 ? -5.123 -1.577 1.934 1.00 0.00 41 GLU B C 3
ATOM 5005 O O . GLU B 1 41 ? -5.123 -1.986 3.077 1.00 0.00 41 GLU B O 3
ATOM 5017 N N . PHE B 1 42 ? -4.067 -1.004 1.413 1.00 0.00 42 PHE B N 3
ATOM 5018 C CA . PHE B 1 42 ? -2.818 -0.835 2.210 1.00 0.00 42 PHE B CA 3
ATOM 5019 C C . PHE B 1 42 ? -3.051 0.011 3.465 1.00 0.00 42 PHE B C 3
ATOM 5020 O O . PHE B 1 42 ? -2.190 0.092 4.314 1.00 0.00 42 PHE B O 3
ATOM 5037 N N . GLU B 1 43 ? -4.190 0.642 3.612 1.00 0.00 43 GLU B N 3
ATOM 5038 C CA . GLU B 1 43 ? -4.421 1.460 4.843 1.00 0.00 43 GLU B CA 3
ATOM 5039 C C . GLU B 1 43 ? -4.091 0.614 6.078 1.00 0.00 43 GLU B C 3
ATOM 5040 O O . GLU B 1 43 ? -3.141 0.871 6.790 1.00 0.00 43 GLU B O 3
ATOM 5052 N N . GLU B 1 44 ? -4.853 -0.415 6.307 1.00 0.00 44 GLU B N 3
ATOM 5053 C CA . GLU B 1 44 ? -4.578 -1.313 7.464 1.00 0.00 44 GLU B CA 3
ATOM 5054 C C . GLU B 1 44 ? -3.480 -2.321 7.092 1.00 0.00 44 GLU B C 3
ATOM 5055 O O . GLU B 1 44 ? -2.879 -2.944 7.941 1.00 0.00 44 GLU B O 3
ATOM 5067 N N . ALA B 1 45 ? -3.240 -2.507 5.819 1.00 0.00 45 ALA B N 3
ATOM 5068 C CA . ALA B 1 45 ? -2.207 -3.491 5.375 1.00 0.00 45 ALA B CA 3
ATOM 5069 C C . ALA B 1 45 ? -0.786 -2.913 5.453 1.00 0.00 45 ALA B C 3
ATOM 5070 O O . ALA B 1 45 ? 0.132 -3.565 5.910 1.00 0.00 45 ALA B O 3
ATOM 5077 N N . ALA B 1 46 ? -0.592 -1.715 4.980 1.00 0.00 46 ALA B N 3
ATOM 5078 C CA . ALA B 1 46 ? 0.775 -1.115 4.991 1.00 0.00 46 ALA B CA 3
ATOM 5079 C C . ALA B 1 46 ? 1.394 -1.134 6.390 1.00 0.00 46 ALA B C 3
ATOM 5080 O O . ALA B 1 46 ? 2.579 -1.361 6.537 1.00 0.00 46 ALA B O 3
ATOM 5087 N N . GLN B 1 47 ? 0.625 -0.901 7.425 1.00 0.00 47 GLN B N 3
ATOM 5088 C CA . GLN B 1 47 ? 1.223 -0.916 8.797 1.00 0.00 47 GLN B CA 3
ATOM 5089 C C . GLN B 1 47 ? 2.013 -2.210 9.003 1.00 0.00 47 GLN B C 3
ATOM 5090 O O . GLN B 1 47 ? 2.931 -2.270 9.797 1.00 0.00 47 GLN B O 3
ATOM 5104 N N . ILE B 1 48 ? 1.675 -3.242 8.276 1.00 0.00 48 ILE B N 3
ATOM 5105 C CA . ILE B 1 48 ? 2.420 -4.523 8.414 1.00 0.00 48 ILE B CA 3
ATOM 5106 C C . ILE B 1 48 ? 3.908 -4.265 8.180 1.00 0.00 48 ILE B C 3
ATOM 5107 O O . ILE B 1 48 ? 4.760 -4.920 8.748 1.00 0.00 48 ILE B O 3
ATOM 5123 N N . ARG B 1 49 ? 4.228 -3.299 7.357 1.00 0.00 49 ARG B N 3
ATOM 5124 C CA . ARG B 1 49 ? 5.666 -2.987 7.103 1.00 0.00 49 ARG B CA 3
ATOM 5125 C C . ARG B 1 49 ? 6.387 -2.791 8.437 1.00 0.00 49 ARG B C 3
ATOM 5126 O O . ARG B 1 49 ? 7.565 -3.054 8.566 1.00 0.00 49 ARG B O 3
ATOM 5147 N N . ASP B 1 50 ? 5.673 -2.346 9.437 1.00 0.00 50 ASP B N 3
ATOM 5148 C CA . ASP B 1 50 ? 6.303 -2.153 10.770 1.00 0.00 50 ASP B CA 3
ATOM 5149 C C . ASP B 1 50 ? 6.664 -3.520 11.347 1.00 0.00 50 ASP B C 3
ATOM 5150 O O . ASP B 1 50 ? 7.747 -3.724 11.861 1.00 0.00 50 ASP B O 3
ATOM 5159 N N . GLN B 1 51 ? 5.769 -4.466 11.248 1.00 0.00 51 GLN B N 3
ATOM 5160 C CA . GLN B 1 51 ? 6.067 -5.827 11.773 1.00 0.00 51 GLN B CA 3
ATOM 5161 C C . GLN B 1 51 ? 7.161 -6.471 10.918 1.00 0.00 51 GLN B C 3
ATOM 5162 O O . GLN B 1 51 ? 7.959 -7.254 11.394 1.00 0.00 51 GLN B O 3
ATOM 5176 N N . LEU B 1 52 ? 7.203 -6.138 9.656 1.00 0.00 52 LEU B N 3
ATOM 5177 C CA . LEU B 1 52 ? 8.245 -6.717 8.761 1.00 0.00 52 LEU B CA 3
ATOM 5178 C C . LEU B 1 52 ? 9.625 -6.188 9.158 1.00 0.00 52 LEU B C 3
ATOM 5179 O O . LEU B 1 52 ? 10.591 -6.923 9.220 1.00 0.00 52 LEU B O 3
ATOM 5195 N N . HIS B 1 53 ? 9.723 -4.915 9.431 1.00 0.00 53 HIS B N 3
ATOM 5196 C CA . HIS B 1 53 ? 11.036 -4.332 9.829 1.00 0.00 53 HIS B CA 3
ATOM 5197 C C . HIS B 1 53 ? 11.334 -4.658 11.293 1.00 0.00 53 HIS B C 3
ATOM 5198 O O . HIS B 1 53 ? 12.468 -4.873 11.674 1.00 0.00 53 HIS B O 3
ATOM 5212 N N . GLN B 1 54 ? 10.324 -4.697 12.119 1.00 0.00 54 GLN B N 3
ATOM 5213 C CA . GLN B 1 54 ? 10.549 -5.010 13.560 1.00 0.00 54 GLN B CA 3
ATOM 5214 C C . GLN B 1 54 ? 11.076 -6.439 13.711 1.00 0.00 54 GLN B C 3
ATOM 5215 O O . GLN B 1 54 ? 11.961 -6.704 14.497 1.00 0.00 54 GLN B O 3
ATOM 5229 N N . LEU B 1 55 ? 10.539 -7.362 12.960 1.00 0.00 55 LEU B N 3
ATOM 5230 C CA . LEU B 1 55 ? 11.016 -8.771 13.059 1.00 0.00 55 LEU B CA 3
ATOM 5231 C C . LEU B 1 55 ? 12.479 -8.866 12.615 1.00 0.00 55 LEU B C 3
ATOM 5232 O O . LEU B 1 55 ? 13.175 -9.810 12.937 1.00 0.00 55 LEU B O 3
ATOM 5248 N N . ARG B 1 56 ? 12.950 -7.898 11.877 1.00 0.00 56 ARG B N 3
ATOM 5249 C CA . ARG B 1 56 ? 14.366 -7.932 11.411 1.00 0.00 56 ARG B CA 3
ATOM 5250 C C . ARG B 1 56 ? 15.320 -8.042 12.603 1.00 0.00 56 ARG B C 3
ATOM 5251 O O . ARG B 1 56 ? 16.087 -8.978 12.711 1.00 0.00 56 ARG B O 3
ATOM 5272 N N . GLU B 1 57 ? 15.283 -7.093 13.499 1.00 0.00 57 GLU B N 3
ATOM 5273 C CA . GLU B 1 57 ? 16.194 -7.150 14.679 1.00 0.00 57 GLU B CA 3
ATOM 5274 C C . GLU B 1 57 ? 15.924 -8.415 15.497 1.00 0.00 57 GLU B C 3
ATOM 5275 O O . GLU B 1 57 ? 16.774 -8.890 16.224 1.00 0.00 57 GLU B O 3
ATOM 5287 N N . LEU B 1 58 ? 14.746 -8.965 15.384 1.00 0.00 58 LEU B N 3
ATOM 5288 C CA . LEU B 1 58 ? 14.421 -10.200 16.153 1.00 0.00 58 LEU B CA 3
ATOM 5289 C C . LEU B 1 58 ? 15.390 -11.327 15.782 1.00 0.00 58 LEU B C 3
ATOM 5290 O O . LEU B 1 58 ? 15.552 -12.285 16.512 1.00 0.00 58 LEU B O 3
ATOM 5306 N N . PHE B 1 59 ? 16.036 -11.221 14.651 1.00 0.00 59 PHE B N 3
ATOM 5307 C CA . PHE B 1 59 ? 16.994 -12.287 14.234 1.00 0.00 59 PHE B CA 3
ATOM 5308 C C . PHE B 1 59 ? 17.984 -12.589 15.364 1.00 0.00 59 PHE B C 3
ATOM 5309 O O . PHE B 1 59 ? 18.242 -13.731 15.687 1.00 0.00 59 PHE B O 3
ATOM 5326 N N . ILE B 1 60 ? 18.537 -11.573 15.968 1.00 0.00 60 ILE B N 3
ATOM 5327 C CA . ILE B 1 60 ? 19.507 -11.804 17.077 1.00 0.00 60 ILE B CA 3
ATOM 5328 C C . ILE B 1 60 ? 18.826 -12.554 18.224 1.00 0.00 60 ILE B C 3
ATOM 5329 O O . ILE B 1 60 ? 19.401 -13.435 18.831 1.00 0.00 60 ILE B O 3
ATOM 5345 N N . ALA B 1 61 ? 17.603 -12.210 18.525 1.00 0.00 61 ALA B N 3
ATOM 5346 C CA . ALA B 1 61 ? 16.884 -12.904 19.632 1.00 0.00 61 ALA B CA 3
ATOM 5347 C C . ALA B 1 61 ? 16.657 -14.375 19.274 1.00 0.00 61 ALA B C 3
ATOM 5348 O O . ALA B 1 61 ? 16.454 -15.209 20.135 1.00 0.00 61 ALA B O 3
ATOM 5355 N N . ALA B 1 62 ? 16.690 -14.700 18.010 1.00 0.00 62 ALA B N 3
ATOM 5356 C CA . ALA B 1 62 ? 16.476 -16.118 17.600 1.00 0.00 62 ALA B CA 3
ATOM 5357 C C . ALA B 1 62 ? 17.822 -16.817 17.391 1.00 0.00 62 ALA B C 3
ATOM 5358 O O . ALA B 1 62 ? 18.168 -17.743 18.098 1.00 0.00 62 ALA B O 3
ATOM 5365 N N . SER B 1 63 ? 18.585 -16.380 16.427 1.00 0.00 63 SER B N 3
ATOM 5366 C CA . SER B 1 63 ? 19.908 -17.020 16.175 1.00 0.00 63 SER B CA 3
ATOM 5367 C C . SER B 1 63 ? 20.775 -16.956 17.435 1.00 0.00 63 SER B C 3
ATOM 5368 O O . SER B 1 63 ? 21.757 -17.678 17.492 1.00 0.00 63 SER B O 3
ATOM 5377 N N . LEU A 1 8 ? -23.189 1.705 -27.168 1.00 0.00 8 LEU A N 4
ATOM 5378 C CA . LEU A 1 8 ? -23.301 1.964 -28.633 1.00 0.00 8 LEU A CA 4
ATOM 5379 C C . LEU A 1 8 ? -23.798 3.391 -28.881 1.00 0.00 8 LEU A C 4
ATOM 5380 O O . LEU A 1 8 ? -24.781 3.823 -28.314 1.00 0.00 8 LEU A O 4
ATOM 5396 N N . GLU A 1 9 ? -23.127 4.123 -29.726 1.00 0.00 9 GLU A N 4
ATOM 5397 C CA . GLU A 1 9 ? -23.561 5.521 -30.011 1.00 0.00 9 GLU A CA 4
ATOM 5398 C C . GLU A 1 9 ? -23.710 6.307 -28.702 1.00 0.00 9 GLU A C 4
ATOM 5399 O O . GLU A 1 9 ? -24.804 6.461 -28.197 1.00 0.00 9 GLU A O 4
ATOM 5411 N N . PRO A 1 10 ? -22.599 6.782 -28.191 1.00 0.00 10 PRO A N 4
ATOM 5412 C CA . PRO A 1 10 ? -22.620 7.559 -26.928 1.00 0.00 10 PRO A CA 4
ATOM 5413 C C . PRO A 1 10 ? -23.214 8.950 -27.165 1.00 0.00 10 PRO A C 4
ATOM 5414 O O . PRO A 1 10 ? -24.098 9.385 -26.455 1.00 0.00 10 PRO A O 4
ATOM 5425 N N . ASP A 1 11 ? -22.734 9.648 -28.162 1.00 0.00 11 ASP A N 4
ATOM 5426 C CA . ASP A 1 11 ? -23.261 11.017 -28.461 1.00 0.00 11 ASP A CA 4
ATOM 5427 C C . ASP A 1 11 ? -23.023 11.953 -27.272 1.00 0.00 11 ASP A C 4
ATOM 5428 O O . ASP A 1 11 ? -22.099 12.742 -27.267 1.00 0.00 11 ASP A O 4
ATOM 5437 N N . ASN A 1 12 ? -23.847 11.873 -26.266 1.00 0.00 12 ASN A N 4
ATOM 5438 C CA . ASN A 1 12 ? -23.666 12.759 -25.079 1.00 0.00 12 ASN A CA 4
ATOM 5439 C C . ASN A 1 12 ? -23.885 11.964 -23.789 1.00 0.00 12 ASN A C 4
ATOM 5440 O O . ASN A 1 12 ? -24.254 12.509 -22.768 1.00 0.00 12 ASN A O 4
ATOM 5451 N N . VAL A 1 13 ? -23.659 10.680 -23.828 1.00 0.00 13 VAL A N 4
ATOM 5452 C CA . VAL A 1 13 ? -23.853 9.850 -22.605 1.00 0.00 13 VAL A CA 4
ATOM 5453 C C . VAL A 1 13 ? -22.798 10.226 -21.546 1.00 0.00 13 VAL A C 4
ATOM 5454 O O . VAL A 1 13 ? -23.146 10.632 -20.454 1.00 0.00 13 VAL A O 4
ATOM 5467 N N . PRO A 1 14 ? -21.544 10.083 -21.898 1.00 0.00 14 PRO A N 4
ATOM 5468 C CA . PRO A 1 14 ? -20.455 10.422 -20.951 1.00 0.00 14 PRO A CA 4
ATOM 5469 C C . PRO A 1 14 ? -20.323 11.941 -20.824 1.00 0.00 14 PRO A C 4
ATOM 5470 O O . PRO A 1 14 ? -20.221 12.479 -19.740 1.00 0.00 14 PRO A O 4
ATOM 5481 N N . MET A 1 15 ? -20.325 12.633 -21.930 1.00 0.00 15 MET A N 4
ATOM 5482 C CA . MET A 1 15 ? -20.201 14.117 -21.884 1.00 0.00 15 MET A CA 4
ATOM 5483 C C . MET A 1 15 ? -18.975 14.522 -21.061 1.00 0.00 15 MET A C 4
ATOM 5484 O O . MET A 1 15 ? -17.997 13.804 -20.989 1.00 0.00 15 MET A O 4
ATOM 5498 N N . ASP A 1 16 ? -19.020 15.668 -20.438 1.00 0.00 16 ASP A N 4
ATOM 5499 C CA . ASP A 1 16 ? -17.858 16.119 -19.620 1.00 0.00 16 ASP A CA 4
ATOM 5500 C C . ASP A 1 16 ? -18.346 16.763 -18.320 1.00 0.00 16 ASP A C 4
ATOM 5501 O O . ASP A 1 16 ? -17.926 17.844 -17.956 1.00 0.00 16 ASP A O 4
ATOM 5510 N N . MET A 1 17 ? -19.230 16.109 -17.618 1.00 0.00 17 MET A N 4
ATOM 5511 C CA . MET A 1 17 ? -19.746 16.686 -16.342 1.00 0.00 17 MET A CA 4
ATOM 5512 C C . MET A 1 17 ? -18.581 17.030 -15.409 1.00 0.00 17 MET A C 4
ATOM 5513 O O . MET A 1 17 ? -18.586 18.049 -14.747 1.00 0.00 17 MET A O 4
ATOM 5527 N N . SER A 1 18 ? -17.585 16.190 -15.352 1.00 0.00 18 SER A N 4
ATOM 5528 C CA . SER A 1 18 ? -16.423 16.473 -14.460 1.00 0.00 18 SER A CA 4
ATOM 5529 C C . SER A 1 18 ? -15.672 17.717 -14.950 1.00 0.00 18 SER A C 4
ATOM 5530 O O . SER A 1 18 ? -15.807 18.107 -16.093 1.00 0.00 18 SER A O 4
ATOM 5538 N N . PRO A 1 19 ? -14.904 18.307 -14.064 1.00 0.00 19 PRO A N 4
ATOM 5539 C CA . PRO A 1 19 ? -14.130 19.517 -14.416 1.00 0.00 19 PRO A CA 4
ATOM 5540 C C . PRO A 1 19 ? -12.779 19.160 -15.054 1.00 0.00 19 PRO A C 4
ATOM 5541 O O . PRO A 1 19 ? -11.875 19.969 -15.095 1.00 0.00 19 PRO A O 4
ATOM 5552 N N . LYS A 1 20 ? -12.643 17.963 -15.567 1.00 0.00 20 LYS A N 4
ATOM 5553 C CA . LYS A 1 20 ? -11.360 17.544 -16.223 1.00 0.00 20 LYS A CA 4
ATOM 5554 C C . LYS A 1 20 ? -10.203 17.501 -15.216 1.00 0.00 20 LYS A C 4
ATOM 5555 O O . LYS A 1 20 ? -9.676 16.449 -14.914 1.00 0.00 20 LYS A O 4
ATOM 5574 N N . ALA A 1 21 ? -9.793 18.634 -14.705 1.00 0.00 21 ALA A N 4
ATOM 5575 C CA . ALA A 1 21 ? -8.660 18.660 -13.728 1.00 0.00 21 ALA A CA 4
ATOM 5576 C C . ALA A 1 21 ? -8.838 17.579 -12.655 1.00 0.00 21 ALA A C 4
ATOM 5577 O O . ALA A 1 21 ? -7.920 16.851 -12.334 1.00 0.00 21 ALA A O 4
ATOM 5584 N N . LEU A 1 22 ? -10.014 17.466 -12.105 1.00 0.00 22 LEU A N 4
ATOM 5585 C CA . LEU A 1 22 ? -10.254 16.428 -11.061 1.00 0.00 22 LEU A CA 4
ATOM 5586 C C . LEU A 1 22 ? -10.493 15.081 -11.733 1.00 0.00 22 LEU A C 4
ATOM 5587 O O . LEU A 1 22 ? -9.987 14.059 -11.315 1.00 0.00 22 LEU A O 4
ATOM 5603 N N . GLN A 1 23 ? -11.268 15.083 -12.779 1.00 0.00 23 GLN A N 4
ATOM 5604 C CA . GLN A 1 23 ? -11.557 13.809 -13.502 1.00 0.00 23 GLN A CA 4
ATOM 5605 C C . GLN A 1 23 ? -10.253 13.085 -13.845 1.00 0.00 23 GLN A C 4
ATOM 5606 O O . GLN A 1 23 ? -10.075 11.925 -13.529 1.00 0.00 23 GLN A O 4
ATOM 5620 N N . GLN A 1 24 ? -9.339 13.759 -14.487 1.00 0.00 24 GLN A N 4
ATOM 5621 C CA . GLN A 1 24 ? -8.048 13.108 -14.847 1.00 0.00 24 GLN A CA 4
ATOM 5622 C C . GLN A 1 24 ? -7.202 12.885 -13.591 1.00 0.00 24 GLN A C 4
ATOM 5623 O O . GLN A 1 24 ? -6.469 11.921 -13.486 1.00 0.00 24 GLN A O 4
ATOM 5637 N N . LYS A 1 25 ? -7.299 13.768 -12.636 1.00 0.00 25 LYS A N 4
ATOM 5638 C CA . LYS A 1 25 ? -6.502 13.607 -11.386 1.00 0.00 25 LYS A CA 4
ATOM 5639 C C . LYS A 1 25 ? -7.006 12.400 -10.591 1.00 0.00 25 LYS A C 4
ATOM 5640 O O . LYS A 1 25 ? -6.245 11.536 -10.206 1.00 0.00 25 LYS A O 4
ATOM 5659 N N . ILE A 1 26 ? -8.286 12.335 -10.342 1.00 0.00 26 ILE A N 4
ATOM 5660 C CA . ILE A 1 26 ? -8.838 11.184 -9.572 1.00 0.00 26 ILE A CA 4
ATOM 5661 C C . ILE A 1 26 ? -8.542 9.870 -10.301 1.00 0.00 26 ILE A C 4
ATOM 5662 O O . ILE A 1 26 ? -8.026 8.933 -9.725 1.00 0.00 26 ILE A O 4
ATOM 5678 N N . HIS A 1 27 ? -8.863 9.797 -11.564 1.00 0.00 27 HIS A N 4
ATOM 5679 C CA . HIS A 1 27 ? -8.599 8.544 -12.328 1.00 0.00 27 HIS A CA 4
ATOM 5680 C C . HIS A 1 27 ? -7.095 8.256 -12.371 1.00 0.00 27 HIS A C 4
ATOM 5681 O O . HIS A 1 27 ? -6.672 7.117 -12.374 1.00 0.00 27 HIS A O 4
ATOM 5695 N N . GLU A 1 28 ? -6.287 9.279 -12.407 1.00 0.00 28 GLU A N 4
ATOM 5696 C CA . GLU A 1 28 ? -4.812 9.063 -12.452 1.00 0.00 28 GLU A CA 4
ATOM 5697 C C . GLU A 1 28 ? -4.277 8.754 -11.050 1.00 0.00 28 GLU A C 4
ATOM 5698 O O . GLU A 1 28 ? -3.422 7.908 -10.875 1.00 0.00 28 GLU A O 4
ATOM 5710 N N . LEU A 1 29 ? -4.772 9.434 -10.052 1.00 0.00 29 LEU A N 4
ATOM 5711 C CA . LEU A 1 29 ? -4.289 9.178 -8.664 1.00 0.00 29 LEU A CA 4
ATOM 5712 C C . LEU A 1 29 ? -4.791 7.820 -8.167 1.00 0.00 29 LEU A C 4
ATOM 5713 O O . LEU A 1 29 ? -4.115 7.127 -7.434 1.00 0.00 29 LEU A O 4
ATOM 5729 N N . GLU A 1 30 ? -5.974 7.435 -8.560 1.00 0.00 30 GLU A N 4
ATOM 5730 C CA . GLU A 1 30 ? -6.520 6.122 -8.109 1.00 0.00 30 GLU A CA 4
ATOM 5731 C C . GLU A 1 30 ? -5.625 4.979 -8.595 1.00 0.00 30 GLU A C 4
ATOM 5732 O O . GLU A 1 30 ? -5.359 4.037 -7.874 1.00 0.00 30 GLU A O 4
ATOM 5744 N N . GLY A 1 31 ? -5.161 5.052 -9.812 1.00 0.00 31 GLY A N 4
ATOM 5745 C CA . GLY A 1 31 ? -4.287 3.967 -10.343 1.00 0.00 31 GLY A CA 4
ATOM 5746 C C . GLY A 1 31 ? -2.857 4.161 -9.831 1.00 0.00 31 GLY A C 4
ATOM 5747 O O . GLY A 1 31 ? -2.078 3.231 -9.773 1.00 0.00 31 GLY A O 4
ATOM 5751 N N . LEU A 1 32 ? -2.507 5.362 -9.460 1.00 0.00 32 LEU A N 4
ATOM 5752 C CA . LEU A 1 32 ? -1.126 5.613 -8.953 1.00 0.00 32 LEU A CA 4
ATOM 5753 C C . LEU A 1 32 ? -0.890 4.845 -7.649 1.00 0.00 32 LEU A C 4
ATOM 5754 O O . LEU A 1 32 ? 0.233 4.577 -7.271 1.00 0.00 32 LEU A O 4
ATOM 5770 N N . MET A 1 33 ? -1.939 4.491 -6.959 1.00 0.00 33 MET A N 4
ATOM 5771 C CA . MET A 1 33 ? -1.773 3.743 -5.680 1.00 0.00 33 MET A CA 4
ATOM 5772 C C . MET A 1 33 ? -1.171 2.361 -5.946 1.00 0.00 33 MET A C 4
ATOM 5773 O O . MET A 1 33 ? -0.142 2.008 -5.406 1.00 0.00 33 MET A O 4
ATOM 5787 N N . MET A 1 34 ? -1.804 1.576 -6.775 1.00 0.00 34 MET A N 4
ATOM 5788 C CA . MET A 1 34 ? -1.267 0.216 -7.075 1.00 0.00 34 MET A CA 4
ATOM 5789 C C . MET A 1 34 ? 0.204 0.308 -7.492 1.00 0.00 34 MET A C 4
ATOM 5790 O O . MET A 1 34 ? 0.999 -0.562 -7.196 1.00 0.00 34 MET A O 4
ATOM 5804 N N . GLN A 1 35 ? 0.569 1.356 -8.177 1.00 0.00 35 GLN A N 4
ATOM 5805 C CA . GLN A 1 35 ? 1.987 1.507 -8.614 1.00 0.00 35 GLN A CA 4
ATOM 5806 C C . GLN A 1 35 ? 2.914 1.555 -7.395 1.00 0.00 35 GLN A C 4
ATOM 5807 O O . GLN A 1 35 ? 3.607 0.604 -7.092 1.00 0.00 35 GLN A O 4
ATOM 5821 N N . HIS A 1 36 ? 2.934 2.656 -6.696 1.00 0.00 36 HIS A N 4
ATOM 5822 C CA . HIS A 1 36 ? 3.818 2.767 -5.499 1.00 0.00 36 HIS A CA 4
ATOM 5823 C C . HIS A 1 36 ? 3.593 1.577 -4.557 1.00 0.00 36 HIS A C 4
ATOM 5824 O O . HIS A 1 36 ? 4.530 0.964 -4.086 1.00 0.00 36 HIS A O 4
ATOM 5838 N N . ALA A 1 37 ? 2.359 1.234 -4.289 1.00 0.00 37 ALA A N 4
ATOM 5839 C CA . ALA A 1 37 ? 2.083 0.072 -3.392 1.00 0.00 37 ALA A CA 4
ATOM 5840 C C . ALA A 1 37 ? 2.833 -1.157 -3.917 1.00 0.00 37 ALA A C 4
ATOM 5841 O O . ALA A 1 37 ? 3.378 -1.938 -3.161 1.00 0.00 37 ALA A O 4
ATOM 5848 N N . GLN A 1 38 ? 2.876 -1.322 -5.215 1.00 0.00 38 GLN A N 4
ATOM 5849 C CA . GLN A 1 38 ? 3.604 -2.485 -5.799 1.00 0.00 38 GLN A CA 4
ATOM 5850 C C . GLN A 1 38 ? 5.101 -2.331 -5.528 1.00 0.00 38 GLN A C 4
ATOM 5851 O O . GLN A 1 38 ? 5.807 -3.294 -5.306 1.00 0.00 38 GLN A O 4
ATOM 5865 N N . ASN A 1 39 ? 5.582 -1.116 -5.523 1.00 0.00 39 ASN A N 4
ATOM 5866 C CA . ASN A 1 39 ? 7.027 -0.883 -5.240 1.00 0.00 39 ASN A CA 4
ATOM 5867 C C . ASN A 1 39 ? 7.250 -0.808 -3.723 1.00 0.00 39 ASN A C 4
ATOM 5868 O O . ASN A 1 39 ? 8.329 -0.499 -3.258 1.00 0.00 39 ASN A O 4
ATOM 5879 N N . LEU A 1 40 ? 6.231 -1.095 -2.949 1.00 0.00 40 LEU A N 4
ATOM 5880 C CA . LEU A 1 40 ? 6.353 -1.056 -1.463 1.00 0.00 40 LEU A CA 4
ATOM 5881 C C . LEU A 1 40 ? 6.626 0.362 -0.968 1.00 0.00 40 LEU A C 4
ATOM 5882 O O . LEU A 1 40 ? 7.038 0.566 0.157 1.00 0.00 40 LEU A O 4
ATOM 5898 N N . GLU A 1 41 ? 6.370 1.348 -1.779 1.00 0.00 41 GLU A N 4
ATOM 5899 C CA . GLU A 1 41 ? 6.586 2.748 -1.318 1.00 0.00 41 GLU A CA 4
ATOM 5900 C C . GLU A 1 41 ? 5.602 3.029 -0.183 1.00 0.00 41 GLU A C 4
ATOM 5901 O O . GLU A 1 41 ? 5.977 3.456 0.890 1.00 0.00 41 GLU A O 4
ATOM 5913 N N . PHE A 1 42 ? 4.34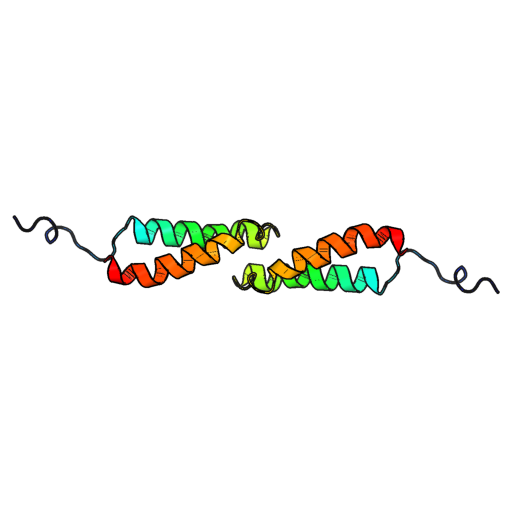7 2.744 -0.423 1.00 0.00 42 PHE A N 4
ATOM 5914 C CA . PHE A 1 42 ? 3.279 2.929 0.612 1.00 0.00 42 PHE A CA 4
ATOM 5915 C C . PHE A 1 42 ? 3.120 4.387 1.044 1.00 0.00 42 PHE A C 4
ATOM 5916 O O . PHE A 1 42 ? 2.043 4.940 0.949 1.00 0.00 42 PHE A O 4
ATOM 5933 N N . GLU A 1 43 ? 4.160 5.017 1.526 1.00 0.00 43 GLU A N 4
ATOM 5934 C CA . GLU A 1 43 ? 4.032 6.441 1.963 1.00 0.00 43 GLU A CA 4
ATOM 5935 C C . GLU A 1 43 ? 3.289 7.244 0.894 1.00 0.00 43 GLU A C 4
ATOM 5936 O O . GLU A 1 43 ? 2.232 7.790 1.132 1.00 0.00 43 GLU A O 4
ATOM 5948 N N . GLU A 1 44 ? 3.830 7.298 -0.283 1.00 0.00 44 GLU A N 4
ATOM 5949 C CA . GLU A 1 44 ? 3.157 8.043 -1.381 1.00 0.00 44 GLU A CA 4
ATOM 5950 C C . GLU A 1 44 ? 2.053 7.181 -2.011 1.00 0.00 44 GLU A C 4
ATOM 5951 O O . GLU A 1 44 ? 1.177 7.683 -2.687 1.00 0.00 44 GLU A O 4
ATOM 5963 N N . ALA A 1 45 ? 2.098 5.886 -1.816 1.00 0.00 45 ALA A N 4
ATOM 5964 C CA . ALA A 1 45 ? 1.061 5.006 -2.427 1.00 0.00 45 ALA A CA 4
ATOM 5965 C C . ALA A 1 45 ? -0.227 4.995 -1.604 1.00 0.00 45 ALA A C 4
ATOM 5966 O O . ALA A 1 45 ? -1.309 5.177 -2.127 1.00 0.00 45 ALA A O 4
ATOM 5973 N N . ALA A 1 46 ? -0.125 4.755 -0.331 1.00 0.00 46 ALA A N 4
ATOM 5974 C CA . ALA A 1 46 ? -1.353 4.700 0.509 1.00 0.00 46 ALA A CA 4
ATOM 5975 C C . ALA A 1 46 ? -1.832 6.106 0.879 1.00 0.00 46 ALA A C 4
ATOM 5976 O O . ALA A 1 46 ? -2.975 6.301 1.236 1.00 0.00 46 ALA A O 4
ATOM 5983 N N . GLN A 1 47 ? -0.982 7.092 0.790 1.00 0.00 47 GLN A N 4
ATOM 5984 C CA . GLN A 1 47 ? -1.425 8.474 1.132 1.00 0.00 47 GLN A CA 4
ATOM 5985 C C . GLN A 1 47 ? -2.397 8.991 0.066 1.00 0.00 47 GLN A C 4
ATOM 5986 O O . GLN A 1 47 ? -3.157 9.909 0.300 1.00 0.00 47 GLN A O 4
ATOM 6000 N N . ILE A 1 48 ? -2.375 8.410 -1.105 1.00 0.00 48 ILE A N 4
ATOM 6001 C CA . ILE A 1 48 ? -3.296 8.874 -2.183 1.00 0.00 48 ILE A CA 4
ATOM 6002 C C . ILE A 1 48 ? -4.751 8.545 -1.829 1.00 0.00 48 ILE A C 4
ATOM 6003 O O . ILE A 1 48 ? -5.668 9.216 -2.260 1.00 0.00 48 ILE A O 4
ATOM 6019 N N . ARG A 1 49 ? -4.974 7.518 -1.053 1.00 0.00 49 ARG A N 4
ATOM 6020 C CA . ARG A 1 49 ? -6.376 7.159 -0.685 1.00 0.00 49 ARG A CA 4
ATOM 6021 C C . ARG A 1 49 ? -7.095 8.377 -0.094 1.00 0.00 49 ARG A C 4
ATOM 6022 O O . ARG A 1 49 ? -8.301 8.498 -0.173 1.00 0.00 49 ARG A O 4
ATOM 6043 N N . ASP A 1 50 ? -6.360 9.282 0.494 1.00 0.00 50 ASP A N 4
ATOM 6044 C CA . ASP A 1 50 ? -6.999 10.492 1.085 1.00 0.00 50 ASP A CA 4
ATOM 6045 C C . ASP A 1 50 ? -7.304 11.512 -0.014 1.00 0.00 50 ASP A C 4
ATOM 6046 O O . ASP A 1 50 ? -8.307 12.196 0.021 1.00 0.00 50 ASP A O 4
ATOM 6055 N N . GLN A 1 51 ? -6.445 11.618 -0.990 1.00 0.00 51 GLN A N 4
ATOM 6056 C CA . GLN A 1 51 ? -6.688 12.592 -2.093 1.00 0.00 51 GLN A CA 4
ATOM 6057 C C . GLN A 1 51 ? -7.792 12.072 -3.017 1.00 0.00 51 GLN A C 4
ATOM 6058 O O . GLN A 1 51 ? -8.555 12.832 -3.578 1.00 0.00 51 GLN A O 4
ATOM 6072 N N . LEU A 1 52 ? -7.883 10.780 -3.177 1.00 0.00 52 LEU A N 4
ATOM 6073 C CA . LEU A 1 52 ? -8.940 10.210 -4.063 1.00 0.00 52 LEU A CA 4
ATOM 6074 C C . LEU A 1 52 ? -10.319 10.414 -3.432 1.00 0.00 52 LEU A C 4
ATOM 6075 O O . LEU A 1 52 ? -11.231 10.915 -4.061 1.00 0.00 52 LEU A O 4
ATOM 6091 N N . HIS A 1 53 ? -10.478 10.033 -2.195 1.00 0.00 53 HIS A N 4
ATOM 6092 C CA . HIS A 1 53 ? -11.799 10.208 -1.524 1.00 0.00 53 HIS A CA 4
ATOM 6093 C C . HIS A 1 53 ? -12.087 11.696 -1.313 1.00 0.00 53 HIS A C 4
ATOM 6094 O O . HIS A 1 53 ? -13.210 12.144 -1.439 1.00 0.00 53 HIS A O 4
ATOM 6108 N N . GLN A 1 54 ? -11.083 12.465 -0.993 1.00 0.00 54 GLN A N 4
ATOM 6109 C CA . GLN A 1 54 ? -11.300 13.924 -0.775 1.00 0.00 54 GLN A CA 4
ATOM 6110 C C . GLN A 1 54 ? -11.603 14.616 -2.107 1.00 0.00 54 GLN A C 4
ATOM 6111 O O . GLN A 1 54 ? -12.472 15.460 -2.195 1.00 0.00 54 GLN A O 4
ATOM 6125 N N . LEU A 1 55 ? -10.895 14.262 -3.144 1.00 0.00 55 LEU A N 4
ATOM 6126 C CA . LEU A 1 55 ? -11.144 14.898 -4.469 1.00 0.00 55 LEU A CA 4
ATOM 6127 C C . LEU A 1 55 ? -12.608 14.710 -4.876 1.00 0.00 55 LEU A C 4
ATOM 6128 O O . LEU A 1 55 ? -13.186 15.539 -5.551 1.00 0.00 55 LEU A O 4
ATOM 6144 N N . ARG A 1 56 ? -13.212 13.627 -4.469 1.00 0.00 56 ARG A N 4
ATOM 6145 C CA . ARG A 1 56 ? -14.638 13.388 -4.832 1.00 0.00 56 ARG A CA 4
ATOM 6146 C C . ARG A 1 56 ? -15.505 14.557 -4.361 1.00 0.00 56 ARG A C 4
ATOM 6147 O O . ARG A 1 56 ? -16.239 15.148 -5.129 1.00 0.00 56 ARG A O 4
ATOM 6168 N N . GLU A 1 57 ? -15.425 14.899 -3.104 1.00 0.00 57 GLU A N 4
ATOM 6169 C CA . GLU A 1 57 ? -16.244 16.034 -2.586 1.00 0.00 57 GLU A CA 4
ATOM 6170 C C . GLU A 1 57 ? -15.964 17.299 -3.402 1.00 0.00 57 GLU A C 4
ATOM 6171 O O . GLU A 1 57 ? -16.867 18.019 -3.779 1.00 0.00 57 GLU A O 4
ATOM 6183 N N . LEU A 1 58 ? -14.719 17.572 -3.676 1.00 0.00 58 LEU A N 4
ATOM 6184 C CA . LEU A 1 58 ? -14.379 18.789 -4.467 1.00 0.00 58 LEU A CA 4
ATOM 6185 C C . LEU A 1 58 ? -15.081 18.751 -5.827 1.00 0.00 58 LEU A C 4
ATOM 6186 O O . LEU A 1 58 ? -15.310 19.769 -6.448 1.00 0.00 58 LEU A O 4
ATOM 6202 N N . PHE A 1 59 ? -15.424 17.582 -6.296 1.00 0.00 59 PHE A N 4
ATOM 6203 C CA . PHE A 1 59 ? -16.111 17.479 -7.615 1.00 0.00 59 PHE A CA 4
ATOM 6204 C C . PHE A 1 59 ? -17.343 18.387 -7.642 1.00 0.00 59 PHE A C 4
ATOM 6205 O O . PHE A 1 59 ? -17.645 19.013 -8.639 1.00 0.00 59 PHE A O 4
ATOM 6222 N N . ILE A 1 60 ? -18.057 18.467 -6.552 1.00 0.00 60 ILE A N 4
ATOM 6223 C CA . ILE A 1 60 ? -19.268 19.335 -6.515 1.00 0.00 60 ILE A CA 4
ATOM 6224 C C . ILE A 1 60 ? -18.861 20.802 -6.346 1.00 0.00 60 ILE A C 4
ATOM 6225 O O . ILE A 1 60 ? -19.468 21.693 -6.905 1.00 0.00 60 ILE A O 4
ATOM 6241 N N . ALA A 1 61 ? -17.837 21.058 -5.579 1.00 0.00 61 ALA A N 4
ATOM 6242 C CA . ALA A 1 61 ? -17.393 22.467 -5.377 1.00 0.00 61 ALA A CA 4
ATOM 6243 C C . ALA A 1 61 ? -16.951 23.079 -6.708 1.00 0.00 61 ALA A C 4
ATOM 6244 O O . ALA A 1 61 ? -16.951 24.281 -6.881 1.00 0.00 61 ALA A O 4
ATOM 6251 N N . ALA A 1 62 ? -16.574 22.259 -7.652 1.00 0.00 62 ALA A N 4
ATOM 6252 C CA . ALA A 1 62 ? -16.133 22.793 -8.972 1.00 0.00 62 ALA A CA 4
ATOM 6253 C C . ALA A 1 62 ? -17.240 22.611 -10.013 1.00 0.00 62 ALA A C 4
ATOM 6254 O O . ALA A 1 62 ? -17.805 23.566 -10.508 1.00 0.00 62 ALA A O 4
ATOM 6261 N N . SER A 1 63 ? -17.557 21.390 -10.349 1.00 0.00 63 SER A N 4
ATOM 6262 C CA . SER A 1 63 ? -18.629 21.148 -11.357 1.00 0.00 63 SER A CA 4
ATOM 6263 C C . SER A 1 63 ? -19.767 20.335 -10.734 1.00 0.00 63 SER A C 4
ATOM 6264 O O . SER A 1 63 ? -20.775 20.932 -10.390 1.00 0.00 63 SER A O 4
ATOM 6273 N N . LEU B 1 8 ? 22.509 -26.967 -6.610 1.00 0.00 8 LEU B N 4
ATOM 6274 C CA . LEU B 1 8 ? 22.591 -28.447 -6.782 1.00 0.00 8 LEU B CA 4
ATOM 6275 C C . LEU B 1 8 ? 23.106 -29.102 -5.498 1.00 0.00 8 LEU B C 4
ATOM 6276 O O . LEU B 1 8 ? 24.109 -28.697 -4.943 1.00 0.00 8 LEU B O 4
ATOM 6292 N N . GLU B 1 9 ? 22.427 -30.109 -5.021 1.00 0.00 9 GLU B N 4
ATOM 6293 C CA . GLU B 1 9 ? 22.878 -30.788 -3.772 1.00 0.00 9 GLU B CA 4
ATOM 6294 C C . GLU B 1 9 ? 23.071 -29.761 -2.649 1.00 0.00 9 GLU B C 4
ATOM 6295 O O . GLU B 1 9 ? 24.179 -29.340 -2.382 1.00 0.00 9 GLU B O 4
ATOM 6307 N N . PRO B 1 10 ? 21.980 -29.388 -2.024 1.00 0.00 10 PRO B N 4
ATOM 6308 C CA . PRO B 1 10 ? 22.043 -28.398 -0.919 1.00 0.00 10 PRO B CA 4
ATOM 6309 C C . PRO B 1 10 ? 22.655 -29.034 0.333 1.00 0.00 10 PRO B C 4
ATOM 6310 O O . PRO B 1 10 ? 23.562 -28.493 0.932 1.00 0.00 10 PRO B O 4
ATOM 6321 N N . ASP B 1 11 ? 22.164 -30.181 0.728 1.00 0.00 11 ASP B N 4
ATOM 6322 C CA . ASP B 1 11 ? 22.707 -30.868 1.943 1.00 0.00 11 ASP B CA 4
ATOM 6323 C C . ASP B 1 11 ? 22.512 -29.991 3.184 1.00 0.00 11 ASP B C 4
ATOM 6324 O O . ASP B 1 11 ? 21.602 -30.196 3.962 1.00 0.00 11 ASP B O 4
ATOM 6333 N N . ASN B 1 12 ? 23.359 -29.018 3.375 1.00 0.00 12 ASN B N 4
ATOM 6334 C CA . ASN B 1 12 ? 23.220 -28.131 4.567 1.00 0.00 12 ASN B CA 4
ATOM 6335 C C . ASN B 1 12 ? 23.454 -26.672 4.168 1.00 0.00 12 ASN B C 4
ATOM 6336 O O . ASN B 1 12 ? 23.857 -25.855 4.973 1.00 0.00 12 ASN B O 4
ATOM 6347 N N . VAL B 1 13 ? 23.206 -26.338 2.931 1.00 0.00 13 VAL B N 4
ATOM 6348 C CA . VAL B 1 13 ? 23.415 -24.933 2.481 1.00 0.00 13 VAL B CA 4
ATOM 6349 C C . VAL B 1 13 ? 22.391 -24.007 3.167 1.00 0.00 13 VAL B C 4
ATOM 6350 O O . VAL B 1 13 ? 22.770 -23.084 3.860 1.00 0.00 13 VAL B O 4
ATOM 6363 N N . PRO B 1 14 ? 21.126 -24.282 2.959 1.00 0.00 14 PRO B N 4
ATOM 6364 C CA . PRO B 1 14 ? 20.066 -23.452 3.578 1.00 0.00 14 PRO B CA 4
ATOM 6365 C C . PRO B 1 14 ? 19.963 -23.762 5.073 1.00 0.00 14 PRO B C 4
ATOM 6366 O O . PRO B 1 14 ? 19.895 -22.875 5.900 1.00 0.00 14 PRO B O 4
ATOM 6377 N N . MET B 1 15 ? 19.950 -25.019 5.420 1.00 0.00 15 MET B N 4
ATOM 6378 C CA . MET B 1 15 ? 19.853 -25.397 6.858 1.00 0.00 15 MET B CA 4
ATOM 6379 C C . MET B 1 15 ? 18.653 -24.703 7.509 1.00 0.00 15 MET B C 4
ATOM 6380 O O . MET B 1 15 ? 17.666 -24.412 6.864 1.00 0.00 15 MET B O 4
ATOM 6394 N N . ASP B 1 16 ? 18.731 -24.435 8.784 1.00 0.00 16 ASP B N 4
ATOM 6395 C CA . ASP B 1 16 ? 17.596 -23.758 9.475 1.00 0.00 16 ASP B CA 4
ATOM 6396 C C . ASP B 1 16 ? 18.125 -22.705 10.453 1.00 0.00 16 ASP B C 4
ATOM 6397 O O . ASP B 1 16 ? 17.731 -22.657 11.602 1.00 0.00 16 ASP B O 4
ATOM 6406 N N . MET B 1 17 ? 19.015 -21.862 10.005 1.00 0.00 17 MET B N 4
ATOM 6407 C CA . MET B 1 17 ? 19.568 -20.814 10.910 1.00 0.00 17 MET B CA 4
ATOM 6408 C C . MET B 1 17 ? 18.433 -19.996 11.533 1.00 0.00 17 MET B C 4
ATOM 6409 O O . MET B 1 17 ? 18.470 -19.653 12.698 1.00 0.00 17 MET B O 4
ATOM 6423 N N . SER B 1 18 ? 17.423 -19.684 10.767 1.00 0.00 18 SER B N 4
ATOM 6424 C CA . SER B 1 18 ? 16.288 -18.890 11.319 1.00 0.00 18 SER B CA 4
ATOM 6425 C C . SER B 1 18 ? 15.548 -19.702 12.389 1.00 0.00 18 SER B C 4
ATOM 6426 O O . SER B 1 18 ? 15.661 -20.911 12.434 1.00 0.00 18 SER B O 4
ATOM 6434 N N . PRO B 1 19 ? 14.809 -19.009 13.224 1.00 0.00 19 PRO B N 4
ATOM 6435 C CA . PRO B 1 19 ? 14.048 -19.678 14.301 1.00 0.00 19 PRO B CA 4
ATOM 6436 C C . PRO B 1 19 ? 12.677 -20.163 13.807 1.00 0.00 19 PRO B C 4
ATOM 6437 O O . PRO B 1 19 ? 11.785 -20.418 14.591 1.00 0.00 19 PRO B O 4
ATOM 6448 N N . LYS B 1 20 ? 12.509 -20.310 12.517 1.00 0.00 20 LYS B N 4
ATOM 6449 C CA . LYS B 1 20 ? 11.204 -20.798 11.957 1.00 0.00 20 LYS B CA 4
ATOM 6450 C C . LYS B 1 20 ? 10.069 -19.800 12.229 1.00 0.00 20 LYS B C 4
ATOM 6451 O O . LYS B 1 20 ? 9.533 -19.201 11.319 1.00 0.00 20 LYS B O 4
ATOM 6470 N N . ALA B 1 21 ? 9.692 -19.626 13.470 1.00 0.00 21 ALA B N 4
ATOM 6471 C CA . ALA B 1 21 ? 8.582 -18.678 13.799 1.00 0.00 21 ALA B CA 4
ATOM 6472 C C . ALA B 1 21 ? 8.766 -17.344 13.066 1.00 0.00 21 ALA B C 4
ATOM 6473 O O . ALA B 1 21 ? 7.844 -16.813 12.481 1.00 0.00 21 ALA B O 4
ATOM 6480 N N . LEU B 1 22 ? 9.953 -16.806 13.087 1.00 0.00 22 LEU B N 4
ATOM 6481 C CA . LEU B 1 22 ? 10.199 -15.513 12.386 1.00 0.00 22 LEU B CA 4
ATOM 6482 C C . LEU B 1 22 ? 10.400 -15.777 10.898 1.00 0.00 22 LEU B C 4
ATOM 6483 O O . LEU B 1 22 ? 9.887 -15.075 10.049 1.00 0.00 22 LEU B O 4
ATOM 6499 N N . GLN B 1 23 ? 11.151 -16.793 10.583 1.00 0.00 23 GLN B N 4
ATOM 6500 C CA . GLN B 1 23 ? 11.402 -17.127 9.151 1.00 0.00 23 GLN B CA 4
ATOM 6501 C C . GLN B 1 23 ? 10.078 -17.227 8.387 1.00 0.00 23 GLN B C 4
ATOM 6502 O O . GLN B 1 23 ? 9.887 -16.589 7.371 1.00 0.00 23 GLN B O 4
ATOM 6516 N N . GLN B 1 24 ? 9.161 -18.019 8.871 1.00 0.00 24 GLN B N 4
ATOM 6517 C CA . GLN B 1 24 ? 7.850 -18.155 8.174 1.00 0.00 24 GLN B CA 4
ATOM 6518 C C . GLN B 1 24 ? 7.031 -16.872 8.337 1.00 0.00 24 GLN B C 4
ATOM 6519 O O . GLN B 1 24 ? 6.285 -16.484 7.460 1.00 0.00 24 GLN B O 4
ATOM 6533 N N . LYS B 1 25 ? 7.165 -16.211 9.455 1.00 0.00 25 LYS B N 4
ATOM 6534 C CA . LYS B 1 25 ? 6.394 -14.953 9.675 1.00 0.00 25 LYS B CA 4
ATOM 6535 C C . LYS B 1 25 ? 6.897 -13.855 8.734 1.00 0.00 25 LYS B C 4
ATOM 6536 O O . LYS B 1 25 ? 6.130 -13.226 8.032 1.00 0.00 25 LYS B O 4
ATOM 6555 N N . ILE B 1 26 ? 8.181 -13.621 8.714 1.00 0.00 26 ILE B N 4
ATOM 6556 C CA . ILE B 1 26 ? 8.731 -12.564 7.817 1.00 0.00 26 ILE B CA 4
ATOM 6557 C C . ILE B 1 26 ? 8.395 -12.882 6.357 1.00 0.00 26 ILE B C 4
ATOM 6558 O O . ILE B 1 26 ? 7.877 -12.054 5.635 1.00 0.00 26 ILE B O 4
ATOM 6574 N N . HIS B 1 27 ? 8.687 -14.076 5.919 1.00 0.00 27 HIS B N 4
ATOM 6575 C CA . HIS B 1 27 ? 8.384 -14.446 4.506 1.00 0.00 27 HIS B CA 4
ATOM 6576 C C . HIS B 1 27 ? 6.875 -14.379 4.253 1.00 0.00 27 HIS B C 4
ATOM 6577 O O . HIS B 1 27 ? 6.432 -14.050 3.170 1.00 0.00 27 HIS B O 4
ATOM 6591 N N . GLU B 1 28 ? 6.083 -14.691 5.241 1.00 0.00 28 GLU B N 4
ATOM 6592 C CA . GLU B 1 28 ? 4.603 -14.646 5.055 1.00 0.00 28 GLU B CA 4
ATOM 6593 C C . GLU B 1 28 ? 4.096 -13.207 5.171 1.00 0.00 28 GLU B C 4
ATOM 6594 O O . GLU B 1 28 ? 3.232 -12.782 4.430 1.00 0.00 28 GLU B O 4
ATOM 6606 N N . LEU B 1 29 ? 4.625 -12.453 6.095 1.00 0.00 29 LEU B N 4
ATOM 6607 C CA . LEU B 1 29 ? 4.171 -11.041 6.257 1.00 0.00 29 LEU B CA 4
ATOM 6608 C C . LEU B 1 29 ? 4.663 -10.187 5.086 1.00 0.00 29 LEU B C 4
ATOM 6609 O O . LEU B 1 29 ? 3.991 -9.274 4.647 1.00 0.00 29 LEU B O 4
ATOM 6625 N N . GLU B 1 30 ? 5.829 -10.473 4.578 1.00 0.00 30 GLU B N 4
ATOM 6626 C CA . GLU B 1 30 ? 6.363 -9.675 3.436 1.00 0.00 30 GLU B CA 4
ATOM 6627 C C . GLU B 1 30 ? 5.438 -9.799 2.222 1.00 0.00 30 GLU B C 4
ATOM 6628 O O . GLU B 1 30 ? 5.172 -8.836 1.532 1.00 0.00 30 GLU B O 4
ATOM 6640 N N . GLY B 1 31 ? 4.947 -10.978 1.956 1.00 0.00 31 GLY B N 4
ATOM 6641 C CA . GLY B 1 31 ? 4.042 -11.162 0.785 1.00 0.00 31 GLY B CA 4
ATOM 6642 C C . GLY B 1 31 ? 2.629 -10.702 1.149 1.00 0.00 31 GLY B C 4
ATOM 6643 O O . GLY B 1 31 ? 1.835 -10.368 0.293 1.00 0.00 31 GLY B O 4
ATOM 6647 N N . LEU B 1 32 ? 2.306 -10.683 2.414 1.00 0.00 32 LEU B N 4
ATOM 6648 C CA . LEU B 1 32 ? 0.943 -10.245 2.830 1.00 0.00 32 LEU B CA 4
ATOM 6649 C C . LEU B 1 32 ? 0.724 -8.773 2.471 1.00 0.00 32 LEU B C 4
ATOM 6650 O O . LEU B 1 32 ? -0.393 -8.313 2.348 1.00 0.00 32 LEU B O 4
ATOM 6666 N N . MET B 1 33 ? 1.784 -8.029 2.306 1.00 0.00 33 MET B N 4
ATOM 6667 C CA . MET B 1 33 ? 1.635 -6.585 1.957 1.00 0.00 33 MET B CA 4
ATOM 6668 C C . MET B 1 33 ? 1.003 -6.436 0.571 1.00 0.00 33 MET B C 4
ATOM 6669 O O . MET B 1 33 ? -0.019 -5.800 0.410 1.00 0.00 33 MET B O 4
ATOM 6683 N N . MET B 1 34 ? 1.603 -7.017 -0.432 1.00 0.00 34 MET B N 4
ATOM 6684 C CA . MET B 1 34 ? 1.036 -6.907 -1.808 1.00 0.00 34 MET B CA 4
ATOM 6685 C C . MET B 1 34 ? -0.442 -7.307 -1.806 1.00 0.00 34 MET B C 4
ATOM 6686 O O . MET B 1 34 ? -1.244 -6.762 -2.536 1.00 0.00 34 MET B O 4
ATOM 6700 N N . GLN B 1 35 ? -0.805 -8.257 -0.988 1.00 0.00 35 GLN B N 4
ATOM 6701 C CA . GLN B 1 35 ? -2.230 -8.694 -0.936 1.00 0.00 35 GLN B CA 4
ATOM 6702 C C . GLN B 1 35 ? -3.127 -7.523 -0.522 1.00 0.00 35 GLN B C 4
ATOM 6703 O O . GLN B 1 35 ? -3.829 -6.949 -1.331 1.00 0.00 35 GLN B O 4
ATOM 6717 N N . HIS B 1 36 ? -3.113 -7.166 0.734 1.00 0.00 36 HIS B N 4
ATOM 6718 C CA . HIS B 1 36 ? -3.967 -6.036 1.201 1.00 0.00 36 HIS B CA 4
ATOM 6719 C C . HIS B 1 36 ? -3.740 -4.797 0.324 1.00 0.00 36 HIS B C 4
ATOM 6720 O O . HIS B 1 36 ? -4.676 -4.155 -0.107 1.00 0.00 36 HIS B O 4
ATOM 6734 N N . ALA B 1 37 ? -2.506 -4.464 0.044 1.00 0.00 37 ALA B N 4
ATOM 6735 C CA . ALA B 1 37 ? -2.229 -3.278 -0.820 1.00 0.00 37 ALA B CA 4
ATOM 6736 C C . ALA B 1 37 ? -3.012 -3.417 -2.131 1.00 0.00 37 ALA B C 4
ATOM 6737 O O . ALA B 1 37 ? -3.551 -2.461 -2.650 1.00 0.00 37 ALA B O 4
ATOM 6744 N N . GLN B 1 38 ? -3.087 -4.613 -2.658 1.00 0.00 38 GLN B N 4
ATOM 6745 C CA . GLN B 1 38 ? -3.848 -4.828 -3.922 1.00 0.00 38 GLN B CA 4
ATOM 6746 C C . GLN B 1 38 ? -5.335 -4.587 -3.663 1.00 0.00 38 GLN B C 4
ATOM 6747 O O . GLN B 1 38 ? -6.053 -4.086 -4.506 1.00 0.00 38 GLN B O 4
ATOM 6761 N N . ASN B 1 39 ? -5.796 -4.921 -2.486 1.00 0.00 39 ASN B N 4
ATOM 6762 C CA . ASN B 1 39 ? -7.230 -4.690 -2.150 1.00 0.00 39 ASN B CA 4
ATOM 6763 C C . ASN B 1 39 ? -7.417 -3.255 -1.640 1.00 0.00 39 ASN B C 4
ATOM 6764 O O . ASN B 1 39 ? -8.480 -2.878 -1.187 1.00 0.00 39 ASN B O 4
ATOM 6775 N N . LEU B 1 40 ? -6.385 -2.449 -1.718 1.00 0.00 40 LEU B N 4
ATOM 6776 C CA . LEU B 1 40 ? -6.472 -1.034 -1.255 1.00 0.00 40 LEU B CA 4
ATOM 6777 C C . LEU B 1 40 ? -6.710 -0.959 0.253 1.00 0.00 40 LEU B C 4
ATOM 6778 O O . LEU B 1 40 ? -7.092 0.067 0.778 1.00 0.00 40 LEU B O 4
ATOM 6794 N N . GLU B 1 41 ? -6.456 -2.022 0.961 1.00 0.00 41 GLU B N 4
ATOM 6795 C CA . GLU B 1 41 ? -6.637 -1.978 2.439 1.00 0.00 41 GLU B CA 4
ATOM 6796 C C . GLU B 1 41 ? -5.623 -0.987 3.009 1.00 0.00 41 GLU B C 4
ATOM 6797 O O . GLU B 1 41 ? -5.965 -0.075 3.733 1.00 0.00 41 GLU B O 4
ATOM 6809 N N . PHE B 1 42 ? -4.378 -1.156 2.638 1.00 0.00 42 PHE B N 4
ATOM 6810 C CA . PHE B 1 42 ? -3.284 -0.238 3.087 1.00 0.00 42 PHE B CA 4
ATOM 6811 C C . PHE B 1 42 ? -3.091 -0.242 4.604 1.00 0.00 42 PHE B C 4
ATOM 6812 O O . PHE B 1 42 ? -2.006 -0.510 5.081 1.00 0.00 42 PHE B O 4
ATOM 6829 N N . GLU B 1 43 ? -4.107 0.057 5.369 1.00 0.00 43 GLU B N 4
ATOM 6830 C CA . GLU B 1 43 ? -3.946 0.067 6.854 1.00 0.00 43 GLU B CA 4
ATOM 6831 C C . GLU B 1 43 ? -3.214 -1.199 7.303 1.00 0.00 43 GLU B C 4
ATOM 6832 O O . GLU B 1 43 ? -2.144 -1.145 7.870 1.00 0.00 43 GLU B O 4
ATOM 6844 N N . GLU B 1 44 ? -3.783 -2.333 7.031 1.00 0.00 44 GLU B N 4
ATOM 6845 C CA . GLU B 1 44 ? -3.122 -3.610 7.416 1.00 0.00 44 GLU B CA 4
ATOM 6846 C C . GLU B 1 44 ? -2.048 -3.987 6.386 1.00 0.00 44 GLU B C 4
ATOM 6847 O O . GLU B 1 44 ? -1.179 -4.792 6.654 1.00 0.00 44 GLU B O 4
ATOM 6859 N N . ALA B 1 45 ? -2.110 -3.429 5.202 1.00 0.00 45 ALA B N 4
ATOM 6860 C CA . ALA B 1 45 ? -1.102 -3.781 4.159 1.00 0.00 45 ALA B CA 4
ATOM 6861 C C . ALA B 1 45 ? 0.204 -3.012 4.355 1.00 0.00 45 ALA B C 4
ATOM 6862 O O . ALA B 1 45 ? 1.277 -3.583 4.355 1.00 0.00 45 ALA B O 4
ATOM 6869 N N . ALA B 1 46 ? 0.128 -1.721 4.491 1.00 0.00 46 ALA B N 4
ATOM 6870 C CA . ALA B 1 46 ? 1.374 -0.922 4.650 1.00 0.00 46 ALA B CA 4
ATOM 6871 C C . ALA B 1 46 ? 1.884 -0.978 6.092 1.00 0.00 46 ALA B C 4
ATOM 6872 O O . ALA B 1 46 ? 3.038 -0.711 6.353 1.00 0.00 46 ALA B O 4
ATOM 6879 N N . GLN B 1 47 ? 1.050 -1.330 7.030 1.00 0.00 47 GLN B N 4
ATOM 6880 C CA . GLN B 1 47 ? 1.524 -1.405 8.442 1.00 0.00 47 GLN B CA 4
ATOM 6881 C C . GLN B 1 47 ? 2.480 -2.591 8.611 1.00 0.00 47 GLN B C 4
ATOM 6882 O O . GLN B 1 47 ? 3.260 -2.643 9.540 1.00 0.00 47 GLN B O 4
ATOM 6896 N N . ILE B 1 48 ? 2.421 -3.546 7.721 1.00 0.00 48 ILE B N 4
ATOM 6897 C CA . ILE B 1 48 ? 3.324 -4.727 7.837 1.00 0.00 48 ILE B CA 4
ATOM 6898 C C . ILE B 1 48 ? 4.781 -4.320 7.589 1.00 0.00 48 ILE B C 4
ATOM 6899 O O . ILE B 1 48 ? 5.698 -4.940 8.088 1.00 0.00 48 ILE B O 4
ATOM 6915 N N . ARG B 1 49 ? 5.005 -3.287 6.821 1.00 0.00 49 ARG B N 4
ATOM 6916 C CA . ARG B 1 49 ? 6.408 -2.856 6.552 1.00 0.00 49 ARG B CA 4
ATOM 6917 C C . ARG B 1 49 ? 7.161 -2.651 7.870 1.00 0.00 49 ARG B C 4
ATOM 6918 O O . ARG B 1 49 ? 8.367 -2.780 7.936 1.00 0.00 49 ARG B O 4
ATOM 6939 N N . ASP B 1 50 ? 6.455 -2.333 8.922 1.00 0.00 50 ASP B N 4
ATOM 6940 C CA . ASP B 1 50 ? 7.127 -2.122 10.235 1.00 0.00 50 ASP B CA 4
ATOM 6941 C C . ASP B 1 50 ? 7.424 -3.471 10.892 1.00 0.00 50 ASP B C 4
ATOM 6942 O O . ASP B 1 50 ? 8.439 -3.651 11.535 1.00 0.00 50 ASP B O 4
ATOM 6951 N N . GLN B 1 51 ? 6.545 -4.424 10.734 1.00 0.00 51 GLN B N 4
ATOM 6952 C CA . GLN B 1 51 ? 6.779 -5.763 11.348 1.00 0.00 51 GLN B CA 4
ATOM 6953 C C . GLN B 1 51 ? 7.852 -6.519 10.561 1.00 0.00 51 GLN B C 4
ATOM 6954 O O . GLN B 1 51 ? 8.615 -7.286 11.113 1.00 0.00 51 GLN B O 4
ATOM 6968 N N . LEU B 1 52 ? 7.917 -6.304 9.275 1.00 0.00 52 LEU B N 4
ATOM 6969 C CA . LEU B 1 52 ? 8.944 -7.009 8.453 1.00 0.00 52 LEU B CA 4
ATOM 6970 C C . LEU B 1 52 ? 10.341 -6.487 8.797 1.00 0.00 52 LEU B C 4
ATOM 6971 O O . LEU B 1 52 ? 11.247 -7.248 9.076 1.00 0.00 52 LEU B O 4
ATOM 6987 N N . HIS B 1 53 ? 10.522 -5.195 8.781 1.00 0.00 53 HIS B N 4
ATOM 6988 C CA . HIS B 1 53 ? 11.860 -4.625 9.110 1.00 0.00 53 HIS B CA 4
ATOM 6989 C C . HIS B 1 53 ? 12.179 -4.853 10.590 1.00 0.00 53 HIS B C 4
ATOM 6990 O O . HIS B 1 53 ? 13.305 -5.121 10.958 1.00 0.00 53 HIS B O 4
ATOM 7004 N N . GLN B 1 54 ? 11.195 -4.749 11.440 1.00 0.00 54 GLN B N 4
ATOM 7005 C CA . GLN B 1 54 ? 11.441 -4.961 12.895 1.00 0.00 54 GLN B CA 4
ATOM 7006 C C . GLN B 1 54 ? 11.726 -6.439 13.171 1.00 0.00 54 GLN B C 4
ATOM 7007 O O . GLN B 1 54 ? 12.606 -6.780 13.936 1.00 0.00 54 GLN B O 4
ATOM 7021 N N . LEU B 1 55 ? 10.987 -7.320 12.553 1.00 0.00 55 LEU B N 4
ATOM 7022 C CA . LEU B 1 55 ? 11.217 -8.775 12.778 1.00 0.00 55 LEU B CA 4
ATOM 7023 C C . LEU B 1 55 ? 12.668 -9.138 12.450 1.00 0.00 55 LEU B C 4
ATOM 7024 O O . LEU B 1 55 ? 13.244 -10.030 13.038 1.00 0.00 55 LEU B O 4
ATOM 7040 N N . ARG B 1 56 ? 13.262 -8.448 11.514 1.00 0.00 56 ARG B N 4
ATOM 7041 C CA . ARG B 1 56 ? 14.676 -8.752 11.148 1.00 0.00 56 ARG B CA 4
ATOM 7042 C C . ARG B 1 56 ? 15.572 -8.651 12.385 1.00 0.00 56 ARG B C 4
ATOM 7043 O O . ARG B 1 56 ? 16.298 -9.568 12.714 1.00 0.00 56 ARG B O 4
ATOM 7064 N N . GLU B 1 57 ? 15.528 -7.543 13.072 1.00 0.00 57 GLU B N 4
ATOM 7065 C CA . GLU B 1 57 ? 16.378 -7.385 14.288 1.00 0.00 57 GLU B CA 4
ATOM 7066 C C . GLU B 1 57 ? 16.100 -8.522 15.273 1.00 0.00 57 GLU B C 4
ATOM 7067 O O . GLU B 1 57 ? 17.006 -9.105 15.837 1.00 0.00 57 GLU B O 4
ATOM 7079 N N . LEU B 1 58 ? 14.853 -8.842 15.486 1.00 0.00 58 LEU B N 4
ATOM 7080 C CA . LEU B 1 58 ? 14.516 -9.942 16.435 1.00 0.00 58 LEU B CA 4
ATOM 7081 C C . LEU B 1 58 ? 15.185 -11.246 15.993 1.00 0.00 58 LEU B C 4
ATOM 7082 O O . LEU B 1 58 ? 15.416 -12.136 16.787 1.00 0.00 58 LEU B O 4
ATOM 7098 N N . PHE B 1 59 ? 15.498 -11.366 14.731 1.00 0.00 59 PHE B N 4
ATOM 7099 C CA . PHE B 1 59 ? 16.152 -12.614 14.242 1.00 0.00 59 PHE B CA 4
ATOM 7100 C C . PHE B 1 59 ? 17.398 -12.920 15.077 1.00 0.00 59 PHE B C 4
ATOM 7101 O O . PHE B 1 59 ? 17.687 -14.060 15.384 1.00 0.00 59 PHE B O 4
ATOM 7118 N N . ILE B 1 60 ? 18.138 -11.912 15.447 1.00 0.00 60 ILE B N 4
ATOM 7119 C CA . ILE B 1 60 ? 19.364 -12.144 16.262 1.00 0.00 60 ILE B CA 4
ATOM 7120 C C . ILE B 1 60 ? 18.986 -12.395 17.725 1.00 0.00 60 ILE B C 4
ATOM 7121 O O . ILE B 1 60 ? 19.595 -13.195 18.406 1.00 0.00 60 ILE B O 4
ATOM 7137 N N . ALA B 1 61 ? 17.984 -11.715 18.213 1.00 0.00 61 ALA B N 4
ATOM 7138 C CA . ALA B 1 61 ? 17.568 -11.916 19.631 1.00 0.00 61 ALA B CA 4
ATOM 7139 C C . ALA B 1 61 ? 17.105 -13.359 19.847 1.00 0.00 61 ALA B C 4
ATOM 7140 O O . ALA B 1 61 ? 17.122 -13.868 20.950 1.00 0.00 61 ALA B O 4
ATOM 7147 N N . ALA B 1 62 ? 16.693 -14.022 18.800 1.00 0.00 62 ALA B N 4
ATOM 7148 C CA . ALA B 1 62 ? 16.231 -15.432 18.947 1.00 0.00 62 ALA B CA 4
ATOM 7149 C C . ALA B 1 62 ? 17.312 -16.397 18.450 1.00 0.00 62 ALA B C 4
ATOM 7150 O O . ALA B 1 62 ? 17.880 -17.153 19.212 1.00 0.00 62 ALA B O 4
ATOM 7157 N N . SER B 1 63 ? 17.599 -16.375 17.177 1.00 0.00 63 SER B N 4
ATOM 7158 C CA . SER B 1 63 ? 18.643 -17.291 16.634 1.00 0.00 63 SER B CA 4
ATOM 7159 C C . SER B 1 63 ? 19.782 -16.482 16.006 1.00 0.00 63 SER B C 4
ATOM 7160 O O . SER B 1 63 ? 20.806 -16.340 16.653 1.00 0.00 63 SER B O 4
ATOM 7169 N N . LEU A 1 8 ? -10.379 14.922 -36.759 1.00 0.00 8 LEU A N 5
ATOM 7170 C CA . LEU A 1 8 ? -11.083 14.287 -35.608 1.00 0.00 8 LEU A CA 5
ATOM 7171 C C . LEU A 1 8 ? -11.059 15.220 -34.394 1.00 0.00 8 LEU A C 5
ATOM 7172 O O . LEU A 1 8 ? -10.078 15.886 -34.131 1.00 0.00 8 LEU A O 5
ATOM 7188 N N . GLU A 1 9 ? -12.132 15.273 -33.653 1.00 0.00 9 GLU A N 5
ATOM 7189 C CA . GLU A 1 9 ? -12.167 16.162 -32.458 1.00 0.00 9 GLU A CA 5
ATOM 7190 C C . GLU A 1 9 ? -13.438 15.901 -31.639 1.00 0.00 9 GLU A C 5
ATOM 7191 O O . GLU A 1 9 ? -14.257 16.784 -31.472 1.00 0.00 9 GLU A O 5
ATOM 7203 N N . PRO A 1 10 ? -13.564 14.691 -31.150 1.00 0.00 10 PRO A N 5
ATOM 7204 C CA . PRO A 1 10 ? -14.752 14.323 -30.340 1.00 0.00 10 PRO A CA 5
ATOM 7205 C C . PRO A 1 10 ? -14.675 14.977 -28.957 1.00 0.00 10 PRO A C 5
ATOM 7206 O O . PRO A 1 10 ? -15.618 15.590 -28.501 1.00 0.00 10 PRO A O 5
ATOM 7217 N N . ASP A 1 11 ? -13.554 14.850 -28.296 1.00 0.00 11 ASP A N 5
ATOM 7218 C CA . ASP A 1 11 ? -13.391 15.458 -26.940 1.00 0.00 11 ASP A CA 5
ATOM 7219 C C . ASP A 1 11 ? -14.467 14.936 -25.981 1.00 0.00 11 ASP A C 5
ATOM 7220 O O . ASP A 1 11 ? -14.242 14.012 -25.227 1.00 0.00 11 ASP A O 5
ATOM 7229 N N . ASN A 1 12 ? -15.633 15.519 -26.004 1.00 0.00 12 ASN A N 5
ATOM 7230 C CA . ASN A 1 12 ? -16.717 15.052 -25.092 1.00 0.00 12 ASN A CA 5
ATOM 7231 C C . ASN A 1 12 ? -18.040 14.930 -25.857 1.00 0.00 12 ASN A C 5
ATOM 7232 O O . ASN A 1 12 ? -19.085 15.312 -25.370 1.00 0.00 12 ASN A O 5
ATOM 7243 N N . VAL A 1 13 ? -18.002 14.400 -27.048 1.00 0.00 13 VAL A N 5
ATOM 7244 C CA . VAL A 1 13 ? -19.259 14.256 -27.837 1.00 0.00 13 VAL A CA 5
ATOM 7245 C C . VAL A 1 13 ? -20.132 13.071 -27.356 1.00 0.00 13 VAL A C 5
ATOM 7246 O O . VAL A 1 13 ? -21.330 13.100 -27.560 1.00 0.00 13 VAL A O 5
ATOM 7259 N N . PRO A 1 14 ? -19.545 12.059 -26.735 1.00 0.00 14 PRO A N 5
ATOM 7260 C CA . PRO A 1 14 ? -20.359 10.918 -26.267 1.00 0.00 14 PRO A CA 5
ATOM 7261 C C . PRO A 1 14 ? -20.953 11.228 -24.891 1.00 0.00 14 PRO A C 5
ATOM 7262 O O . PRO A 1 14 ? -22.154 11.235 -24.707 1.00 0.00 14 PRO A O 5
ATOM 7273 N N . MET A 1 15 ? -20.115 11.491 -23.924 1.00 0.00 15 MET A N 5
ATOM 7274 C CA . MET A 1 15 ? -20.623 11.807 -22.560 1.00 0.00 15 MET A CA 5
ATOM 7275 C C . MET A 1 15 ? -19.459 12.177 -21.636 1.00 0.00 15 MET A C 5
ATOM 7276 O O . MET A 1 15 ? -18.306 11.980 -21.966 1.00 0.00 15 MET A O 5
ATOM 7290 N N . ASP A 1 16 ? -19.751 12.713 -20.483 1.00 0.00 16 ASP A N 5
ATOM 7291 C CA . ASP A 1 16 ? -18.660 13.096 -19.540 1.00 0.00 16 ASP A CA 5
ATOM 7292 C C . ASP A 1 16 ? -19.251 13.502 -18.188 1.00 0.00 16 ASP A C 5
ATOM 7293 O O . ASP A 1 16 ? -19.309 14.668 -17.849 1.00 0.00 16 ASP A O 5
ATOM 7302 N N . MET A 1 17 ? -19.693 12.549 -17.414 1.00 0.00 17 MET A N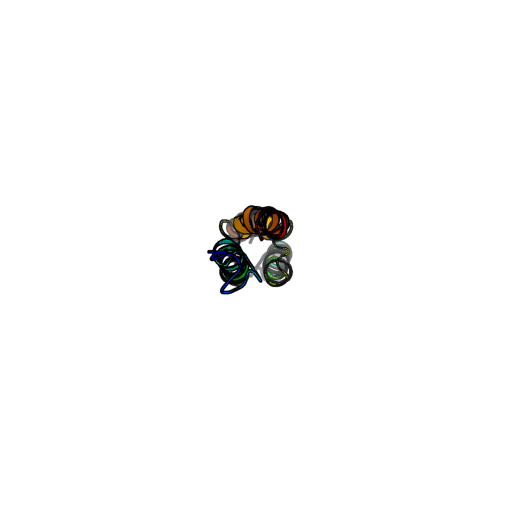 5
ATOM 7303 C CA . MET A 1 17 ? -20.283 12.879 -16.085 1.00 0.00 17 MET A CA 5
ATOM 7304 C C . MET A 1 17 ? -19.262 13.621 -15.217 1.00 0.00 17 MET A C 5
ATOM 7305 O O . MET A 1 17 ? -19.619 14.388 -14.345 1.00 0.00 17 MET A O 5
ATOM 7319 N N . SER A 1 18 ? -17.997 13.398 -15.445 1.00 0.00 18 SER A N 5
ATOM 7320 C CA . SER A 1 18 ? -16.960 14.093 -14.628 1.00 0.00 18 SER A CA 5
ATOM 7321 C C . SER A 1 18 ? -16.456 15.343 -15.359 1.00 0.00 18 SER A C 5
ATOM 7322 O O . SER A 1 18 ? -16.641 15.474 -16.554 1.00 0.00 18 SER A O 5
ATOM 7330 N N . PRO A 1 19 ? -15.837 16.232 -14.617 1.00 0.00 19 PRO A N 5
ATOM 7331 C CA . PRO A 1 19 ? -15.315 17.482 -15.208 1.00 0.00 19 PRO A CA 5
ATOM 7332 C C . PRO A 1 19 ? -13.915 17.282 -15.804 1.00 0.00 19 PRO A C 5
ATOM 7333 O O . PRO A 1 19 ? -13.221 18.234 -16.094 1.00 0.00 19 PRO A O 5
ATOM 7344 N N . LYS A 1 20 ? -13.500 16.054 -15.994 1.00 0.00 20 LYS A N 5
ATOM 7345 C CA . LYS A 1 20 ? -12.145 15.779 -16.581 1.00 0.00 20 LYS A CA 5
ATOM 7346 C C . LYS A 1 20 ? -11.033 16.232 -15.627 1.00 0.00 20 LYS A C 5
ATOM 7347 O O . LYS A 1 20 ? -10.251 15.432 -15.155 1.00 0.00 20 LYS A O 5
ATOM 7366 N N . ALA A 1 21 ? -10.952 17.508 -15.342 1.00 0.00 21 ALA A N 5
ATOM 7367 C CA . ALA A 1 21 ? -9.885 18.011 -14.420 1.00 0.00 21 ALA A CA 5
ATOM 7368 C C . ALA A 1 21 ? -9.811 17.137 -13.163 1.00 0.00 21 ALA A C 5
ATOM 7369 O O . ALA A 1 21 ? -8.748 16.724 -12.743 1.00 0.00 21 ALA A O 5
ATOM 7376 N N . LEU A 1 22 ? -10.934 16.846 -12.569 1.00 0.00 22 LEU A N 5
ATOM 7377 C CA . LEU A 1 22 ? -10.932 15.989 -11.351 1.00 0.00 22 LEU A CA 5
ATOM 7378 C C . LEU A 1 22 ? -10.739 14.525 -11.760 1.00 0.00 22 LEU A C 5
ATOM 7379 O O . LEU A 1 22 ? -9.786 13.879 -11.371 1.00 0.00 22 LEU A O 5
ATOM 7395 N N . GLN A 1 23 ? -11.639 14.004 -12.548 1.00 0.00 23 GLN A N 5
ATOM 7396 C CA . GLN A 1 23 ? -11.527 12.584 -13.000 1.00 0.00 23 GLN A CA 5
ATOM 7397 C C . GLN A 1 23 ? -10.103 12.286 -13.488 1.00 0.00 23 GLN A C 5
ATOM 7398 O O . GLN A 1 23 ? -9.598 11.193 -13.324 1.00 0.00 23 GLN A O 5
ATOM 7412 N N . GLN A 1 24 ? -9.454 13.248 -14.082 1.00 0.00 24 GLN A N 5
ATOM 7413 C CA . GLN A 1 24 ? -8.066 13.016 -14.574 1.00 0.00 24 GLN A CA 5
ATOM 7414 C C . GLN A 1 24 ? -7.095 12.958 -13.392 1.00 0.00 24 GLN A C 5
ATOM 7415 O O . GLN A 1 24 ? -6.144 12.201 -13.393 1.00 0.00 24 GLN A O 5
ATOM 7429 N N . LYS A 1 25 ? -7.327 13.751 -12.382 1.00 0.00 25 LYS A N 5
ATOM 7430 C CA . LYS A 1 25 ? -6.420 13.740 -11.199 1.00 0.00 25 LYS A CA 5
ATOM 7431 C C . LYS A 1 25 ? -6.606 12.444 -10.405 1.00 0.00 25 LYS A C 5
ATOM 7432 O O . LYS A 1 25 ? -5.652 11.792 -10.030 1.00 0.00 25 LYS A O 5
ATOM 7451 N N . ILE A 1 26 ? -7.828 12.066 -10.149 1.00 0.00 26 ILE A N 5
ATOM 7452 C CA . ILE A 1 26 ? -8.075 10.811 -9.382 1.00 0.00 26 ILE A CA 5
ATOM 7453 C C . ILE A 1 26 ? -7.401 9.626 -10.079 1.00 0.00 26 ILE A C 5
ATOM 7454 O O . ILE A 1 26 ? -6.611 8.914 -9.489 1.00 0.00 26 ILE A O 5
ATOM 7470 N N . HIS A 1 27 ? -7.706 9.409 -11.329 1.00 0.00 27 HIS A N 5
ATOM 7471 C CA . HIS A 1 27 ? -7.082 8.270 -12.062 1.00 0.00 27 HIS A CA 5
ATOM 7472 C C . HIS A 1 27 ? -5.556 8.372 -11.997 1.00 0.00 27 HIS A C 5
ATOM 7473 O O . HIS A 1 27 ? -4.856 7.380 -12.038 1.00 0.00 27 HIS A O 5
ATOM 7487 N N . GLU A 1 28 ? -5.036 9.565 -11.894 1.00 0.00 28 GLU A N 5
ATOM 7488 C CA . GLU A 1 28 ? -3.556 9.730 -11.827 1.00 0.00 28 GLU A CA 5
ATOM 7489 C C . GLU A 1 28 ? -3.048 9.380 -10.425 1.00 0.00 28 GLU A C 5
ATOM 7490 O O . GLU A 1 28 ? -2.025 8.745 -10.266 1.00 0.00 28 GLU A O 5
ATOM 7502 N N . LEU A 1 29 ? -3.757 9.789 -9.408 1.00 0.00 29 LEU A N 5
ATOM 7503 C CA . LEU A 1 29 ? -3.314 9.477 -8.019 1.00 0.00 29 LEU A CA 5
ATOM 7504 C C . LEU A 1 29 ? -3.643 8.022 -7.673 1.00 0.00 29 LEU A C 5
ATOM 7505 O O . LEU A 1 29 ? -2.850 7.321 -7.076 1.00 0.00 29 LEU A O 5
ATOM 7521 N N . GLU A 1 30 ? -4.806 7.562 -8.045 1.00 0.00 30 GLU A N 5
ATOM 7522 C CA . GLU A 1 30 ? -5.184 6.152 -7.738 1.00 0.00 30 GLU A CA 5
ATOM 7523 C C . GLU A 1 30 ? -4.216 5.186 -8.424 1.00 0.00 30 GLU A C 5
ATOM 7524 O O . GLU A 1 30 ? -3.859 4.159 -7.880 1.00 0.00 30 GLU A O 5
ATOM 7536 N N . GLY A 1 31 ? -3.790 5.504 -9.616 1.00 0.00 31 GLY A N 5
ATOM 7537 C CA . GLY A 1 31 ? -2.845 4.604 -10.335 1.00 0.00 31 GLY A CA 5
ATOM 7538 C C . GLY A 1 31 ? -1.473 4.657 -9.662 1.00 0.00 31 GLY A C 5
ATOM 7539 O O . GLY A 1 31 ? -0.692 3.731 -9.748 1.00 0.00 31 GLY A O 5
ATOM 7543 N N . LEU A 1 32 ? -1.174 5.735 -8.989 1.00 0.00 32 LEU A N 5
ATOM 7544 C CA . LEU A 1 32 ? 0.150 5.846 -8.309 1.00 0.00 32 LEU A CA 5
ATOM 7545 C C . LEU A 1 32 ? 0.199 4.912 -7.097 1.00 0.00 32 LEU A C 5
ATOM 7546 O O . LEU A 1 32 ? 1.197 4.271 -6.835 1.00 0.00 32 LEU A O 5
ATOM 7562 N N . MET A 1 33 ? -0.871 4.830 -6.355 1.00 0.00 33 MET A N 5
ATOM 7563 C CA . MET A 1 33 ? -0.884 3.936 -5.161 1.00 0.00 33 MET A CA 5
ATOM 7564 C C . MET A 1 33 ? -0.482 2.512 -5.559 1.00 0.00 33 MET A C 5
ATOM 7565 O O . MET A 1 33 ? 0.367 1.901 -4.943 1.00 0.00 33 MET A O 5
ATOM 7579 N N . MET A 1 34 ? -1.091 1.980 -6.583 1.00 0.00 34 MET A N 5
ATOM 7580 C CA . MET A 1 34 ? -0.751 0.594 -7.021 1.00 0.00 34 MET A CA 5
ATOM 7581 C C . MET A 1 34 ? 0.761 0.449 -7.213 1.00 0.00 34 MET A C 5
ATOM 7582 O O . MET A 1 34 ? 1.357 -0.526 -6.802 1.00 0.00 34 MET A O 5
ATOM 7596 N N . GLN A 1 35 ? 1.387 1.409 -7.840 1.00 0.00 35 GLN A N 5
ATOM 7597 C CA . GLN A 1 35 ? 2.861 1.320 -8.061 1.00 0.00 35 GLN A CA 5
ATOM 7598 C C . GLN A 1 35 ? 3.584 1.009 -6.744 1.00 0.00 35 GLN A C 5
ATOM 7599 O O . GLN A 1 35 ? 3.985 -0.111 -6.496 1.00 0.00 35 GLN A O 5
ATOM 7613 N N . HIS A 1 36 ? 3.755 1.991 -5.902 1.00 0.00 36 HIS A N 5
ATOM 7614 C CA . HIS A 1 36 ? 4.454 1.750 -4.608 1.00 0.00 36 HIS A CA 5
ATOM 7615 C C . HIS A 1 36 ? 3.788 0.600 -3.848 1.00 0.00 36 HIS A C 5
ATOM 7616 O O . HIS A 1 36 ? 4.441 -0.327 -3.412 1.00 0.00 36 HIS A O 5
ATOM 7630 N N . ALA A 1 37 ? 2.491 0.654 -3.691 1.00 0.00 37 ALA A N 5
ATOM 7631 C CA . ALA A 1 37 ? 1.767 -0.434 -2.964 1.00 0.00 37 ALA A CA 5
ATOM 7632 C C . ALA A 1 37 ? 2.225 -1.806 -3.472 1.00 0.00 37 ALA A C 5
ATOM 7633 O O . ALA A 1 37 ? 2.299 -2.763 -2.727 1.00 0.00 37 ALA A O 5
ATOM 7640 N N . GLN A 1 38 ? 2.547 -1.901 -4.734 1.00 0.00 38 GLN A N 5
ATOM 7641 C CA . GLN A 1 38 ? 3.016 -3.204 -5.287 1.00 0.00 38 GLN A CA 5
ATOM 7642 C C . GLN A 1 38 ? 4.485 -3.416 -4.915 1.00 0.00 38 GLN A C 5
ATOM 7643 O O . GLN A 1 38 ? 4.923 -4.523 -4.671 1.00 0.00 38 GLN A O 5
ATOM 7657 N N . ASN A 1 39 ? 5.244 -2.355 -4.858 1.00 0.00 39 ASN A N 5
ATOM 7658 C CA . ASN A 1 39 ? 6.683 -2.482 -4.489 1.00 0.00 39 ASN A CA 5
ATOM 7659 C C . ASN A 1 39 ? 6.854 -2.249 -2.984 1.00 0.00 39 ASN A C 5
ATOM 7660 O O . ASN A 1 39 ? 7.915 -1.887 -2.517 1.00 0.00 39 ASN A O 5
ATOM 7671 N N . LEU A 1 40 ? 5.810 -2.456 -2.227 1.00 0.00 40 LEU A N 5
ATOM 7672 C CA . LEU A 1 40 ? 5.890 -2.253 -0.753 1.00 0.00 40 LEU A CA 5
ATOM 7673 C C . LEU A 1 40 ? 6.369 -0.835 -0.426 1.00 0.00 40 LEU A C 5
ATOM 7674 O O . LEU A 1 40 ? 6.958 -0.594 0.608 1.00 0.00 40 LEU A O 5
ATOM 7690 N N . GLU A 1 41 ? 6.109 0.103 -1.291 1.00 0.00 41 GLU A N 5
ATOM 7691 C CA . GLU A 1 41 ? 6.536 1.506 -1.016 1.00 0.00 41 GLU A CA 5
ATOM 7692 C C . GLU A 1 41 ? 5.317 2.359 -0.645 1.00 0.00 41 GLU A C 5
ATOM 7693 O O . GLU A 1 41 ? 5.357 3.571 -0.699 1.00 0.00 41 GLU A O 5
ATOM 7705 N N . PHE A 1 42 ? 4.233 1.728 -0.271 1.00 0.00 42 PHE A N 5
ATOM 7706 C CA . PHE A 1 42 ? 3.001 2.479 0.099 1.00 0.00 42 PHE A CA 5
ATOM 7707 C C . PHE A 1 42 ? 3.236 3.415 1.288 1.00 0.00 42 PHE A C 5
ATOM 7708 O O . PHE A 1 42 ? 2.384 4.215 1.611 1.00 0.00 42 PHE A O 5
ATOM 7725 N N . GLU A 1 43 ? 4.365 3.344 1.950 1.00 0.00 43 GLU A N 5
ATOM 7726 C CA . GLU A 1 43 ? 4.597 4.265 3.106 1.00 0.00 43 GLU A CA 5
ATOM 7727 C C . GLU A 1 43 ? 4.282 5.702 2.680 1.00 0.00 43 GLU A C 5
ATOM 7728 O O . GLU A 1 43 ? 3.322 6.299 3.123 1.00 0.00 43 GLU A O 5
ATOM 7740 N N . GLU A 1 44 ? 5.069 6.240 1.795 1.00 0.00 44 GLU A N 5
ATOM 7741 C CA . GLU A 1 44 ? 4.803 7.621 1.301 1.00 0.00 44 GLU A CA 5
ATOM 7742 C C . GLU A 1 44 ? 3.731 7.581 0.201 1.00 0.00 44 GLU A C 5
ATOM 7743 O O . GLU A 1 44 ? 3.115 8.578 -0.116 1.00 0.00 44 GLU A O 5
ATOM 7755 N N . ALA A 1 45 ? 3.524 6.432 -0.394 1.00 0.00 45 ALA A N 5
ATOM 7756 C CA . ALA A 1 45 ? 2.516 6.313 -1.488 1.00 0.00 45 ALA A CA 5
ATOM 7757 C C . ALA A 1 45 ? 1.090 6.256 -0.934 1.00 0.00 45 ALA A C 5
ATOM 7758 O O . ALA A 1 45 ? 0.210 6.959 -1.392 1.00 0.00 45 ALA A O 5
ATOM 7765 N N . ALA A 1 46 ? 0.848 5.421 0.035 1.00 0.00 46 ALA A N 5
ATOM 7766 C CA . ALA A 1 46 ? -0.528 5.316 0.599 1.00 0.00 46 ALA A CA 5
ATOM 7767 C C . ALA A 1 46 ? -1.057 6.698 0.981 1.00 0.00 46 ALA A C 5
ATOM 7768 O O . ALA A 1 46 ? -2.248 6.917 1.046 1.00 0.00 46 ALA A O 5
ATOM 7775 N N . GLN A 1 47 ? -0.186 7.641 1.225 1.00 0.00 47 GLN A N 5
ATOM 7776 C CA . GLN A 1 47 ? -0.660 9.007 1.590 1.00 0.00 47 GLN A CA 5
ATOM 7777 C C . GLN A 1 47 ? -1.662 9.505 0.546 1.00 0.00 47 GLN A C 5
ATOM 7778 O O . GLN A 1 47 ? -2.605 10.203 0.860 1.00 0.00 47 GLN A O 5
ATOM 7792 N N . ILE A 1 48 ? -1.471 9.137 -0.694 1.00 0.00 48 ILE A N 5
ATOM 7793 C CA . ILE A 1 48 ? -2.424 9.577 -1.755 1.00 0.00 48 ILE A CA 5
ATOM 7794 C C . ILE A 1 48 ? -3.846 9.209 -1.337 1.00 0.00 48 ILE A C 5
ATOM 7795 O O . ILE A 1 48 ? -4.805 9.852 -1.715 1.00 0.00 48 ILE A O 5
ATOM 7811 N N . ARG A 1 49 ? -3.982 8.181 -0.542 1.00 0.00 49 ARG A N 5
ATOM 7812 C CA . ARG A 1 49 ? -5.338 7.769 -0.072 1.00 0.00 49 ARG A CA 5
ATOM 7813 C C . ARG A 1 49 ? -6.073 8.987 0.505 1.00 0.00 49 ARG A C 5
ATOM 7814 O O . ARG A 1 49 ? -7.274 9.120 0.376 1.00 0.00 49 ARG A O 5
ATOM 7835 N N . ASP A 1 50 ? -5.354 9.877 1.132 1.00 0.00 50 ASP A N 5
ATOM 7836 C CA . ASP A 1 50 ? -6.005 11.087 1.708 1.00 0.00 50 ASP A CA 5
ATOM 7837 C C . ASP A 1 50 ? -6.464 12.013 0.581 1.00 0.00 50 ASP A C 5
ATOM 7838 O O . ASP A 1 50 ? -7.475 12.679 0.682 1.00 0.00 50 ASP A O 5
ATOM 7847 N N . GLN A 1 51 ? -5.729 12.055 -0.498 1.00 0.00 51 GLN A N 5
ATOM 7848 C CA . GLN A 1 51 ? -6.126 12.933 -1.635 1.00 0.00 51 GLN A CA 5
ATOM 7849 C C . GLN A 1 51 ? -7.239 12.265 -2.447 1.00 0.00 51 GLN A C 5
ATOM 7850 O O . GLN A 1 51 ? -8.177 12.905 -2.880 1.00 0.00 51 GLN A O 5
ATOM 7864 N N . LEU A 1 52 ? -7.143 10.980 -2.653 1.00 0.00 52 LEU A N 5
ATOM 7865 C CA . LEU A 1 52 ? -8.195 10.265 -3.432 1.00 0.00 52 LEU A CA 5
ATOM 7866 C C . LEU A 1 52 ? -9.550 10.389 -2.729 1.00 0.00 52 LEU A C 5
ATOM 7867 O O . LEU A 1 52 ? -10.568 10.607 -3.354 1.00 0.00 52 LEU A O 5
ATOM 7883 N N . HIS A 1 53 ? -9.570 10.247 -1.432 1.00 0.00 53 HIS A N 5
ATOM 7884 C CA . HIS A 1 53 ? -10.858 10.354 -0.688 1.00 0.00 53 HIS A CA 5
ATOM 7885 C C . HIS A 1 53 ? -11.419 11.774 -0.799 1.00 0.00 53 HIS A C 5
ATOM 7886 O O . HIS A 1 53 ? -12.605 11.971 -0.972 1.00 0.00 53 HIS A O 5
ATOM 7900 N N . GLN A 1 54 ? -10.576 12.765 -0.699 1.00 0.00 54 GLN A N 5
ATOM 7901 C CA . GLN A 1 54 ? -11.062 14.170 -0.797 1.00 0.00 54 GLN A CA 5
ATOM 7902 C C . GLN A 1 54 ? -11.413 14.511 -2.248 1.00 0.00 54 GLN A C 5
ATOM 7903 O O . GLN A 1 54 ? -12.417 15.138 -2.524 1.00 0.00 54 GLN A O 5
ATOM 7917 N N . LEU A 1 55 ? -10.593 14.105 -3.178 1.00 0.00 55 LEU A N 5
ATOM 7918 C CA . LEU A 1 55 ? -10.882 14.407 -4.610 1.00 0.00 55 LEU A CA 5
ATOM 7919 C C . LEU A 1 55 ? -12.129 13.648 -5.071 1.00 0.00 55 LEU A C 5
ATOM 7920 O O . LEU A 1 55 ? -12.783 14.029 -6.021 1.00 0.00 55 LEU A O 5
ATOM 7936 N N . ARG A 1 56 ? -12.463 12.576 -4.404 1.00 0.00 56 ARG A N 5
ATOM 7937 C CA . ARG A 1 56 ? -13.667 11.794 -4.805 1.00 0.00 56 ARG A CA 5
ATOM 7938 C C . ARG A 1 56 ? -14.942 12.565 -4.451 1.00 0.00 56 ARG A C 5
ATOM 7939 O O . ARG A 1 56 ? -15.789 12.801 -5.290 1.00 0.00 56 ARG A O 5
ATOM 7960 N N . GLU A 1 57 ? -15.085 12.958 -3.215 1.00 0.00 57 GLU A N 5
ATOM 7961 C CA . GLU A 1 57 ? -16.305 13.714 -2.810 1.00 0.00 57 GLU A CA 5
ATOM 7962 C C . GLU A 1 57 ? -16.436 14.994 -3.638 1.00 0.00 57 GLU A C 5
ATOM 7963 O O . GLU A 1 57 ? -17.508 15.547 -3.780 1.00 0.00 57 GLU A O 5
ATOM 7975 N N . LEU A 1 58 ? -15.351 15.470 -4.185 1.00 0.00 58 LEU A N 5
ATOM 7976 C CA . LEU A 1 58 ? -15.412 16.715 -5.004 1.00 0.00 58 LEU A CA 5
ATOM 7977 C C . LEU A 1 58 ? -16.124 16.442 -6.334 1.00 0.00 58 LEU A C 5
ATOM 7978 O O . LEU A 1 58 ? -16.599 17.346 -6.990 1.00 0.00 58 LEU A O 5
ATOM 7994 N N . PHE A 1 59 ? -16.199 15.201 -6.736 1.00 0.00 59 PHE A N 5
ATOM 7995 C CA . PHE A 1 59 ? -16.878 14.873 -8.023 1.00 0.00 59 PHE A CA 5
ATOM 7996 C C . PHE A 1 59 ? -18.270 15.511 -8.072 1.00 0.00 59 PHE A C 5
ATOM 7997 O O . PHE A 1 59 ? -18.682 16.047 -9.082 1.00 0.00 59 PHE A O 5
ATOM 8014 N N . ILE A 1 60 ? -18.995 15.459 -6.989 1.00 0.00 60 ILE A N 5
ATOM 8015 C CA . ILE A 1 60 ? -20.359 16.064 -6.976 1.00 0.00 60 ILE A CA 5
ATOM 8016 C C . ILE A 1 60 ? -20.258 17.591 -6.934 1.00 0.00 60 ILE A C 5
ATOM 8017 O O . ILE A 1 60 ? -21.069 18.292 -7.505 1.00 0.00 60 ILE A O 5
ATOM 8033 N N . ALA A 1 61 ? -19.267 18.111 -6.263 1.00 0.00 61 ALA A N 5
ATOM 8034 C CA . ALA A 1 61 ? -19.116 19.593 -6.186 1.00 0.00 61 ALA A CA 5
ATOM 8035 C C . ALA A 1 61 ? -18.807 20.164 -7.573 1.00 0.00 61 ALA A C 5
ATOM 8036 O O . ALA A 1 61 ? -19.030 21.328 -7.840 1.00 0.00 61 ALA A O 5
ATOM 8043 N N . ALA A 1 62 ? -18.295 19.353 -8.459 1.00 0.00 62 ALA A N 5
ATOM 8044 C CA . ALA A 1 62 ? -17.973 19.849 -9.827 1.00 0.00 62 ALA A CA 5
ATOM 8045 C C . ALA A 1 62 ? -18.870 19.164 -10.862 1.00 0.00 62 ALA A C 5
ATOM 8046 O O . ALA A 1 62 ? -19.602 19.809 -11.587 1.00 0.00 62 ALA A O 5
ATOM 8053 N N . SER A 1 63 ? -18.819 17.862 -10.937 1.00 0.00 63 SER A N 5
ATOM 8054 C CA . SER A 1 63 ? -19.668 17.136 -11.925 1.00 0.00 63 SER A CA 5
ATOM 8055 C C . SER A 1 63 ? -19.449 17.706 -13.330 1.00 0.00 63 SER A C 5
ATOM 8056 O O . SER A 1 63 ? -20.230 17.378 -14.209 1.00 0.00 63 SER A O 5
ATOM 8065 N N . LEU B 1 8 ? 9.183 -39.799 3.772 1.00 0.00 8 LEU B N 5
ATOM 8066 C CA . LEU B 1 8 ? 9.927 -38.541 3.479 1.00 0.00 8 LEU B CA 5
ATOM 8067 C C . LEU B 1 8 ? 9.951 -37.639 4.717 1.00 0.00 8 LEU B C 5
ATOM 8068 O O . LEU B 1 8 ? 8.981 -37.541 5.443 1.00 0.00 8 LEU B O 5
ATOM 8084 N N . GLU B 1 9 ? 11.051 -36.981 4.962 1.00 0.00 9 GLU B N 5
ATOM 8085 C CA . GLU B 1 9 ? 11.133 -36.087 6.152 1.00 0.00 9 GLU B CA 5
ATOM 8086 C C . GLU B 1 9 ? 12.432 -35.271 6.116 1.00 0.00 9 GLU B C 5
ATOM 8087 O O . GLU B 1 9 ? 13.258 -35.390 6.999 1.00 0.00 9 GLU B O 5
ATOM 8099 N N . PRO B 1 10 ? 12.572 -34.466 5.092 1.00 0.00 10 PRO B N 5
ATOM 8100 C CA . PRO B 1 10 ? 13.787 -33.626 4.952 1.00 0.00 10 PRO B CA 5
ATOM 8101 C C . PRO B 1 10 ? 13.764 -32.483 5.971 1.00 0.00 10 PRO B C 5
ATOM 8102 O O . PRO B 1 10 ? 14.725 -32.251 6.675 1.00 0.00 10 PRO B O 5
ATOM 8113 N N . ASP B 1 11 ? 12.668 -31.773 6.050 1.00 0.00 11 ASP B N 5
ATOM 8114 C CA . ASP B 1 11 ? 12.556 -30.641 7.018 1.00 0.00 11 ASP B CA 5
ATOM 8115 C C . ASP B 1 11 ? 13.666 -29.612 6.774 1.00 0.00 11 ASP B C 5
ATOM 8116 O O . ASP B 1 11 ? 13.465 -28.619 6.102 1.00 0.00 11 ASP B O 5
ATOM 8125 N N . ASN B 1 12 ? 14.832 -29.837 7.311 1.00 0.00 12 ASN B N 5
ATOM 8126 C CA . ASN B 1 12 ? 15.947 -28.869 7.107 1.00 0.00 12 ASN B CA 5
ATOM 8127 C C . ASN B 1 12 ? 17.240 -29.613 6.756 1.00 0.00 12 ASN B C 5
ATOM 8128 O O . ASN B 1 12 ? 18.304 -29.290 7.246 1.00 0.00 12 ASN B O 5
ATOM 8139 N N . VAL B 1 13 ? 17.156 -30.603 5.912 1.00 0.00 13 VAL B N 5
ATOM 8140 C CA . VAL B 1 13 ? 18.383 -31.361 5.534 1.00 0.00 13 VAL B CA 5
ATOM 8141 C C . VAL B 1 13 ? 19.270 -30.596 4.521 1.00 0.00 13 VAL B C 5
ATOM 8142 O O . VAL B 1 13 ? 20.460 -30.841 4.476 1.00 0.00 13 VAL B O 5
ATOM 8155 N N . PRO B 1 14 ? 18.704 -29.694 3.734 1.00 0.00 14 PRO B N 5
ATOM 8156 C CA . PRO B 1 14 ? 19.531 -28.951 2.760 1.00 0.00 14 PRO B CA 5
ATOM 8157 C C . PRO B 1 14 ? 20.175 -27.741 3.439 1.00 0.00 14 PRO B C 5
ATOM 8158 O O . PRO B 1 14 ? 21.382 -27.607 3.482 1.00 0.00 14 PRO B O 5
ATOM 8169 N N . MET B 1 15 ? 19.375 -26.860 3.975 1.00 0.00 15 MET B N 5
ATOM 8170 C CA . MET B 1 15 ? 19.933 -25.658 4.656 1.00 0.00 15 MET B CA 5
ATOM 8171 C C . MET B 1 15 ? 18.804 -24.837 5.287 1.00 0.00 15 MET B C 5
ATOM 8172 O O . MET B 1 15 ? 17.640 -25.058 5.022 1.00 0.00 15 MET B O 5
ATOM 8186 N N . ASP B 1 16 ? 19.141 -23.893 6.123 1.00 0.00 16 ASP B N 5
ATOM 8187 C CA . ASP B 1 16 ? 18.087 -23.059 6.771 1.00 0.00 16 ASP B CA 5
ATOM 8188 C C . ASP B 1 16 ? 18.729 -21.898 7.535 1.00 0.00 16 ASP B C 5
ATOM 8189 O O . ASP B 1 16 ? 18.802 -21.905 8.747 1.00 0.00 16 ASP B O 5
ATOM 8198 N N . MET B 1 17 ? 19.195 -20.903 6.833 1.00 0.00 17 MET B N 5
ATOM 8199 C CA . MET B 1 17 ? 19.835 -19.742 7.517 1.00 0.00 17 MET B CA 5
ATOM 8200 C C . MET B 1 17 ? 18.850 -19.084 8.488 1.00 0.00 17 MET B C 5
ATOM 8201 O O . MET B 1 17 ? 19.240 -18.477 9.464 1.00 0.00 17 MET B O 5
ATOM 8215 N N . SER B 1 18 ? 17.575 -19.197 8.226 1.00 0.00 18 SER B N 5
ATOM 8216 C CA . SER B 1 18 ? 16.572 -18.574 9.137 1.00 0.00 18 SER B CA 5
ATOM 8217 C C . SER B 1 18 ? 16.045 -19.611 10.137 1.00 0.00 18 SER B C 5
ATOM 8218 O O . SER B 1 18 ? 16.187 -20.799 9.923 1.00 0.00 18 SER B O 5
ATOM 8226 N N . PRO B 1 19 ? 15.457 -19.129 11.206 1.00 0.00 19 PRO B N 5
ATOM 8227 C CA . PRO B 1 19 ? 14.916 -20.030 12.246 1.00 0.00 19 PRO B CA 5
ATOM 8228 C C . PRO B 1 19 ? 13.494 -20.496 11.904 1.00 0.00 19 PRO B C 5
ATOM 8229 O O . PRO B 1 19 ? 12.794 -21.021 12.744 1.00 0.00 19 PRO B O 5
ATOM 8240 N N . LYS B 1 20 ? 13.069 -20.318 10.678 1.00 0.00 20 LYS B N 5
ATOM 8241 C CA . LYS B 1 20 ? 11.693 -20.756 10.266 1.00 0.00 20 LYS B CA 5
ATOM 8242 C C . LYS B 1 20 ? 10.618 -19.932 10.985 1.00 0.00 20 LYS B C 5
ATOM 8243 O O . LYS B 1 20 ? 9.851 -19.226 10.361 1.00 0.00 20 LYS B O 5
ATOM 8262 N N . ALA B 1 21 ? 10.551 -20.016 12.290 1.00 0.00 21 ALA B N 5
ATOM 8263 C CA . ALA B 1 21 ? 9.521 -19.237 13.047 1.00 0.00 21 ALA B CA 5
ATOM 8264 C C . ALA B 1 21 ? 9.490 -17.783 12.565 1.00 0.00 21 ALA B C 5
ATOM 8265 O O . ALA B 1 21 ? 8.442 -17.227 12.301 1.00 0.00 21 ALA B O 5
ATOM 8272 N N . LEU B 1 22 ? 10.634 -17.169 12.439 1.00 0.00 22 LEU B N 5
ATOM 8273 C CA . LEU B 1 22 ? 10.673 -15.759 11.960 1.00 0.00 22 LEU B CA 5
ATOM 8274 C C . LEU B 1 22 ? 10.461 -15.732 10.442 1.00 0.00 22 LEU B C 5
ATOM 8275 O O . LEU B 1 22 ? 9.521 -15.143 9.946 1.00 0.00 22 LEU B O 5
ATOM 8291 N N . GLN B 1 23 ? 11.331 -16.369 9.709 1.00 0.00 23 GLN B N 5
ATOM 8292 C CA . GLN B 1 23 ? 11.197 -16.397 8.220 1.00 0.00 23 GLN B CA 5
ATOM 8293 C C . GLN B 1 23 ? 9.756 -16.732 7.815 1.00 0.00 23 GLN B C 5
ATOM 8294 O O . GLN B 1 23 ? 9.254 -16.249 6.820 1.00 0.00 23 GLN B O 5
ATOM 8308 N N . GLN B 1 24 ? 9.088 -17.551 8.579 1.00 0.00 24 GLN B N 5
ATOM 8309 C CA . GLN B 1 24 ? 7.682 -17.909 8.236 1.00 0.00 24 GLN B CA 5
ATOM 8310 C C . GLN B 1 24 ? 6.754 -16.725 8.526 1.00 0.00 24 GLN B C 5
ATOM 8311 O O . GLN B 1 24 ? 5.803 -16.480 7.812 1.00 0.00 24 GLN B O 5
ATOM 8325 N N . LYS B 1 25 ? 7.027 -15.990 9.569 1.00 0.00 25 LYS B N 5
ATOM 8326 C CA . LYS B 1 25 ? 6.163 -14.821 9.904 1.00 0.00 25 LYS B CA 5
ATOM 8327 C C . LYS B 1 25 ? 6.375 -13.701 8.883 1.00 0.00 25 LYS B C 5
ATOM 8328 O O . LYS B 1 25 ? 5.434 -13.123 8.375 1.00 0.00 25 LYS B O 5
ATOM 8347 N N . ILE B 1 26 ? 7.605 -13.390 8.576 1.00 0.00 26 ILE B N 5
ATOM 8348 C CA . ILE B 1 26 ? 7.877 -12.308 7.586 1.00 0.00 26 ILE B CA 5
ATOM 8349 C C . ILE B 1 26 ? 7.173 -12.617 6.262 1.00 0.00 26 ILE B C 5
ATOM 8350 O O . ILE B 1 26 ? 6.403 -11.824 5.756 1.00 0.00 26 ILE B O 5
ATOM 8366 N N . HIS B 1 27 ? 7.431 -13.764 5.696 1.00 0.00 27 HIS B N 5
ATOM 8367 C CA . HIS B 1 27 ? 6.778 -14.123 4.405 1.00 0.00 27 HIS B CA 5
ATOM 8368 C C . HIS B 1 27 ? 5.255 -14.037 4.541 1.00 0.00 27 HIS B C 5
ATOM 8369 O O . HIS B 1 27 ? 4.551 -13.772 3.588 1.00 0.00 27 HIS B O 5
ATOM 8383 N N . GLU B 1 28 ? 4.743 -14.258 5.721 1.00 0.00 28 GLU B N 5
ATOM 8384 C CA . GLU B 1 28 ? 3.267 -14.189 5.918 1.00 0.00 28 GLU B CA 5
ATOM 8385 C C . GLU B 1 28 ? 2.810 -12.730 5.985 1.00 0.00 28 GLU B C 5
ATOM 8386 O O . GLU B 1 28 ? 1.791 -12.362 5.435 1.00 0.00 28 GLU B O 5
ATOM 8398 N N . LEU B 1 29 ? 3.557 -11.894 6.654 1.00 0.00 29 LEU B N 5
ATOM 8399 C CA . LEU B 1 29 ? 3.166 -10.459 6.754 1.00 0.00 29 LEU B CA 5
ATOM 8400 C C . LEU B 1 29 ? 3.502 -9.728 5.451 1.00 0.00 29 LEU B C 5
ATOM 8401 O O . LEU B 1 29 ? 2.730 -8.930 4.959 1.00 0.00 29 LEU B O 5
ATOM 8417 N N . GLU B 1 30 ? 4.650 -9.994 4.890 1.00 0.00 30 GLU B N 5
ATOM 8418 C CA . GLU B 1 30 ? 5.035 -9.313 3.620 1.00 0.00 30 GLU B CA 5
ATOM 8419 C C . GLU B 1 30 ? 4.040 -9.664 2.511 1.00 0.00 30 GLU B C 5
ATOM 8420 O O . GLU B 1 30 ? 3.700 -8.840 1.685 1.00 0.00 30 GLU B O 5
ATOM 8432 N N . GLY B 1 31 ? 3.571 -10.882 2.485 1.00 0.00 31 GLY B N 5
ATOM 8433 C CA . GLY B 1 31 ? 2.599 -11.284 1.429 1.00 0.00 31 GLY B CA 5
ATOM 8434 C C . GLY B 1 31 ? 1.253 -10.607 1.690 1.00 0.00 31 GLY B C 5
ATOM 8435 O O . GLY B 1 31 ? 0.465 -10.401 0.788 1.00 0.00 31 GLY B O 5
ATOM 8439 N N . LEU B 1 32 ? 0.980 -10.259 2.918 1.00 0.00 32 LEU B N 5
ATOM 8440 C CA . LEU B 1 32 ? -0.316 -9.594 3.234 1.00 0.00 32 LEU B CA 5
ATOM 8441 C C . LEU B 1 32 ? -0.325 -8.166 2.682 1.00 0.00 32 LEU B C 5
ATOM 8442 O O . LEU B 1 32 ? -1.317 -7.700 2.155 1.00 0.00 32 LEU B O 5
ATOM 8458 N N . MET B 1 33 ? 0.771 -7.468 2.798 1.00 0.00 33 MET B N 5
ATOM 8459 C CA . MET B 1 33 ? 0.823 -6.071 2.278 1.00 0.00 33 MET B CA 5
ATOM 8460 C C . MET B 1 33 ? 0.404 -6.038 0.806 1.00 0.00 33 MET B C 5
ATOM 8461 O O . MET B 1 33 ? -0.427 -5.248 0.405 1.00 0.00 33 MET B O 5
ATOM 8475 N N . MET B 1 34 ? 0.975 -6.888 -0.002 1.00 0.00 34 MET B N 5
ATOM 8476 C CA . MET B 1 34 ? 0.615 -6.906 -1.449 1.00 0.00 34 MET B CA 5
ATOM 8477 C C . MET B 1 34 ? -0.904 -6.996 -1.625 1.00 0.00 34 MET B C 5
ATOM 8478 O O . MET B 1 34 ? -1.486 -6.304 -2.435 1.00 0.00 34 MET B O 5
ATOM 8492 N N . GLN B 1 35 ? -1.550 -7.847 -0.874 1.00 0.00 35 GLN B N 5
ATOM 8493 C CA . GLN B 1 35 ? -3.031 -7.983 -1.001 1.00 0.00 35 GLN B CA 5
ATOM 8494 C C . GLN B 1 35 ? -3.704 -6.609 -0.917 1.00 0.00 35 GLN B C 5
ATOM 8495 O O . GLN B 1 35 ? -4.100 -6.040 -1.914 1.00 0.00 35 GLN B O 5
ATOM 8509 N N . HIS B 1 36 ? -3.840 -6.074 0.266 1.00 0.00 36 HIS B N 5
ATOM 8510 C CA . HIS B 1 36 ? -4.491 -4.740 0.410 1.00 0.00 36 HIS B CA 5
ATOM 8511 C C . HIS B 1 36 ? -3.799 -3.710 -0.487 1.00 0.00 36 HIS B C 5
ATOM 8512 O O . HIS B 1 36 ? -4.438 -3.006 -1.245 1.00 0.00 36 HIS B O 5
ATOM 8526 N N . ALA B 1 37 ? -2.497 -3.618 -0.407 1.00 0.00 37 ALA B N 5
ATOM 8527 C CA . ALA B 1 37 ? -1.750 -2.639 -1.254 1.00 0.00 37 ALA B CA 5
ATOM 8528 C C . ALA B 1 37 ? -2.229 -2.724 -2.708 1.00 0.00 37 ALA B C 5
ATOM 8529 O O . ALA B 1 37 ? -2.276 -1.738 -3.417 1.00 0.00 37 ALA B O 5
ATOM 8536 N N . GLN B 1 38 ? -2.602 -3.895 -3.151 1.00 0.00 38 GLN B N 5
ATOM 8537 C CA . GLN B 1 38 ? -3.096 -4.040 -4.551 1.00 0.00 38 GLN B CA 5
ATOM 8538 C C . GLN B 1 38 ? -4.550 -3.573 -4.630 1.00 0.00 38 GLN B C 5
ATOM 8539 O O . GLN B 1 38 ? -4.982 -3.011 -5.617 1.00 0.00 38 GLN B O 5
ATOM 8553 N N . ASN B 1 39 ? -5.305 -3.794 -3.588 1.00 0.00 39 ASN B N 5
ATOM 8554 C CA . ASN B 1 39 ? -6.730 -3.355 -3.587 1.00 0.00 39 ASN B CA 5
ATOM 8555 C C . ASN B 1 39 ? -6.845 -1.973 -2.936 1.00 0.00 39 ASN B C 5
ATOM 8556 O O . ASN B 1 39 ? -7.888 -1.590 -2.444 1.00 0.00 39 ASN B O 5
ATOM 8567 N N . LEU B 1 40 ? -5.775 -1.225 -2.933 1.00 0.00 40 LEU B N 5
ATOM 8568 C CA . LEU B 1 40 ? -5.801 0.135 -2.320 1.00 0.00 40 LEU B CA 5
ATOM 8569 C C . LEU B 1 40 ? -6.263 0.063 -0.862 1.00 0.00 40 LEU B C 5
ATOM 8570 O O . LEU B 1 40 ? -6.814 1.006 -0.330 1.00 0.00 40 LEU B O 5
ATOM 8586 N N . GLU B 1 41 ? -6.031 -1.040 -0.208 1.00 0.00 41 GLU B N 5
ATOM 8587 C CA . GLU B 1 41 ? -6.443 -1.158 1.220 1.00 0.00 41 GLU B CA 5
ATOM 8588 C C . GLU B 1 41 ? -5.209 -1.087 2.128 1.00 0.00 41 GLU B C 5
ATOM 8589 O O . GLU B 1 41 ? -5.247 -1.480 3.276 1.00 0.00 41 GLU B O 5
ATOM 8601 N N . PHE B 1 42 ? -4.113 -0.588 1.612 1.00 0.00 42 PHE B N 5
ATOM 8602 C CA . PHE B 1 42 ? -2.864 -0.488 2.419 1.00 0.00 42 PHE B CA 5
ATOM 8603 C C . PHE B 1 42 ? -3.053 0.395 3.658 1.00 0.00 42 PHE B C 5
ATOM 8604 O O . PHE B 1 42 ? -2.188 0.447 4.505 1.00 0.00 42 PHE B O 5
ATOM 8621 N N . GLU B 1 43 ? -4.156 1.090 3.791 1.00 0.00 43 GLU B N 5
ATOM 8622 C CA . GLU B 1 43 ? -4.344 1.947 5.003 1.00 0.00 43 GLU B CA 5
ATOM 8623 C C . GLU B 1 43 ? -4.040 1.121 6.256 1.00 0.00 43 GLU B C 5
ATOM 8624 O O . GLU B 1 43 ? -3.063 1.344 6.942 1.00 0.00 43 GLU B O 5
ATOM 8636 N N . GLU B 1 44 ? -4.857 0.147 6.533 1.00 0.00 44 GLU B N 5
ATOM 8637 C CA . GLU B 1 44 ? -4.606 -0.726 7.714 1.00 0.00 44 GLU B CA 5
ATOM 8638 C C . GLU B 1 44 ? -3.575 -1.805 7.351 1.00 0.00 44 GLU B C 5
ATOM 8639 O O . GLU B 1 44 ? -2.969 -2.414 8.210 1.00 0.00 44 GLU B O 5
ATOM 8651 N N . ALA B 1 45 ? -3.393 -2.056 6.079 1.00 0.00 45 ALA B N 5
ATOM 8652 C CA . ALA B 1 45 ? -2.424 -3.107 5.641 1.00 0.00 45 ALA B CA 5
ATOM 8653 C C . ALA B 1 45 ? -0.978 -2.608 5.722 1.00 0.00 45 ALA B C 5
ATOM 8654 O O . ALA B 1 45 ? -0.115 -3.275 6.259 1.00 0.00 45 ALA B O 5
ATOM 8661 N N . ALA B 1 46 ? -0.698 -1.453 5.186 1.00 0.00 46 ALA B N 5
ATOM 8662 C CA . ALA B 1 46 ? 0.698 -0.933 5.227 1.00 0.00 46 ALA B CA 5
ATOM 8663 C C . ALA B 1 46 ? 1.241 -0.975 6.656 1.00 0.00 46 ALA B C 5
ATOM 8664 O O . ALA B 1 46 ? 2.434 -1.019 6.871 1.00 0.00 46 ALA B O 5
ATOM 8671 N N . GLN B 1 47 ? 0.380 -0.973 7.639 1.00 0.00 47 GLN B N 5
ATOM 8672 C CA . GLN B 1 47 ? 0.868 -1.024 9.048 1.00 0.00 47 GLN B CA 5
ATOM 8673 C C . GLN B 1 47 ? 1.831 -2.200 9.220 1.00 0.00 47 GLN B C 5
ATOM 8674 O O . GLN B 1 47 ? 2.788 -2.128 9.965 1.00 0.00 47 GLN B O 5
ATOM 8688 N N . ILE B 1 48 ? 1.594 -3.280 8.520 1.00 0.00 48 ILE B N 5
ATOM 8689 C CA . ILE B 1 48 ? 2.507 -4.454 8.630 1.00 0.00 48 ILE B CA 5
ATOM 8690 C C . ILE B 1 48 ? 3.943 -3.999 8.377 1.00 0.00 48 ILE B C 5
ATOM 8691 O O . ILE B 1 48 ? 4.890 -4.576 8.875 1.00 0.00 48 ILE B O 5
ATOM 8707 N N . ARG B 1 49 ? 4.107 -2.951 7.614 1.00 0.00 49 ARG B N 5
ATOM 8708 C CA . ARG B 1 49 ? 5.477 -2.431 7.333 1.00 0.00 49 ARG B CA 5
ATOM 8709 C C . ARG B 1 49 ? 6.235 -2.247 8.654 1.00 0.00 49 ARG B C 5
ATOM 8710 O O . ARG B 1 49 ? 7.431 -2.450 8.730 1.00 0.00 49 ARG B O 5
ATOM 8731 N N . ASP B 1 50 ? 5.543 -1.871 9.695 1.00 0.00 50 ASP B N 5
ATOM 8732 C CA . ASP B 1 50 ? 6.218 -1.685 11.010 1.00 0.00 50 ASP B CA 5
ATOM 8733 C C . ASP B 1 50 ? 6.637 -3.044 11.574 1.00 0.00 50 ASP B C 5
ATOM 8734 O O . ASP B 1 50 ? 7.653 -3.170 12.228 1.00 0.00 50 ASP B O 5
ATOM 8743 N N . GLN B 1 51 ? 5.864 -4.064 11.319 1.00 0.00 51 GLN B N 5
ATOM 8744 C CA . GLN B 1 51 ? 6.221 -5.416 11.834 1.00 0.00 51 GLN B CA 5
ATOM 8745 C C . GLN B 1 51 ? 7.301 -6.043 10.949 1.00 0.00 51 GLN B C 5
ATOM 8746 O O . GLN B 1 51 ? 8.224 -6.672 11.428 1.00 0.00 51 GLN B O 5
ATOM 8760 N N . LEU B 1 52 ? 7.193 -5.873 9.659 1.00 0.00 52 LEU B N 5
ATOM 8761 C CA . LEU B 1 52 ? 8.213 -6.455 8.740 1.00 0.00 52 LEU B CA 5
ATOM 8762 C C . LEU B 1 52 ? 9.594 -5.862 9.038 1.00 0.00 52 LEU B C 5
ATOM 8763 O O . LEU B 1 52 ? 10.588 -6.560 9.057 1.00 0.00 52 LEU B O 5
ATOM 8779 N N . HIS B 1 53 ? 9.661 -4.579 9.269 1.00 0.00 53 HIS B N 5
ATOM 8780 C CA . HIS B 1 53 ? 10.976 -3.942 9.564 1.00 0.00 53 HIS B CA 5
ATOM 8781 C C . HIS B 1 53 ? 11.537 -4.469 10.888 1.00 0.00 53 HIS B C 5
ATOM 8782 O O . HIS B 1 53 ? 12.716 -4.733 11.012 1.00 0.00 53 HIS B O 5
ATOM 8796 N N . GLN B 1 54 ? 10.701 -4.624 11.879 1.00 0.00 54 GLN B N 5
ATOM 8797 C CA . GLN B 1 54 ? 11.188 -5.132 13.193 1.00 0.00 54 GLN B CA 5
ATOM 8798 C C . GLN B 1 54 ? 11.486 -6.632 13.105 1.00 0.00 54 GLN B C 5
ATOM 8799 O O . GLN B 1 54 ? 12.481 -7.107 13.615 1.00 0.00 54 GLN B O 5
ATOM 8813 N N . LEU B 1 55 ? 10.631 -7.380 12.464 1.00 0.00 55 LEU B N 5
ATOM 8814 C CA . LEU B 1 55 ? 10.868 -8.848 12.346 1.00 0.00 55 LEU B CA 5
ATOM 8815 C C . LEU B 1 55 ? 12.094 -9.117 11.471 1.00 0.00 55 LEU B C 5
ATOM 8816 O O . LEU B 1 55 ? 12.715 -10.158 11.559 1.00 0.00 55 LEU B O 5
ATOM 8832 N N . ARG B 1 56 ? 12.449 -8.188 10.627 1.00 0.00 56 ARG B N 5
ATOM 8833 C CA . ARG B 1 56 ? 13.636 -8.392 9.746 1.00 0.00 56 ARG B CA 5
ATOM 8834 C C . ARG B 1 56 ? 14.925 -8.315 10.569 1.00 0.00 56 ARG B C 5
ATOM 8835 O O . ARG B 1 56 ? 15.741 -9.215 10.548 1.00 0.00 56 ARG B O 5
ATOM 8856 N N . GLU B 1 57 ? 15.115 -7.246 11.294 1.00 0.00 57 GLU B N 5
ATOM 8857 C CA . GLU B 1 57 ? 16.351 -7.113 12.117 1.00 0.00 57 GLU B CA 5
ATOM 8858 C C . GLU B 1 57 ? 16.454 -8.274 13.110 1.00 0.00 57 GLU B C 5
ATOM 8859 O O . GLU B 1 57 ? 17.522 -8.603 13.586 1.00 0.00 57 GLU B O 5
ATOM 8871 N N . LEU B 1 58 ? 15.351 -8.895 13.426 1.00 0.00 58 LEU B N 5
ATOM 8872 C CA . LEU B 1 58 ? 15.386 -10.034 14.387 1.00 0.00 58 LEU B CA 5
ATOM 8873 C C . LEU B 1 58 ? 16.047 -11.255 13.741 1.00 0.00 58 LEU B C 5
ATOM 8874 O O . LEU B 1 58 ? 16.502 -12.157 14.417 1.00 0.00 58 LEU B O 5
ATOM 8890 N N . PHE B 1 59 ? 16.104 -11.294 12.436 1.00 0.00 59 PHE B N 5
ATOM 8891 C CA . PHE B 1 59 ? 16.735 -12.458 11.748 1.00 0.00 59 PHE B CA 5
ATOM 8892 C C . PHE B 1 59 ? 18.126 -12.733 12.329 1.00 0.00 59 PHE B C 5
ATOM 8893 O O . PHE B 1 59 ? 18.502 -13.866 12.552 1.00 0.00 59 PHE B O 5
ATOM 8910 N N . ILE B 1 60 ? 18.890 -11.705 12.574 1.00 0.00 60 ILE B N 5
ATOM 8911 C CA . ILE B 1 60 ? 20.254 -11.911 13.139 1.00 0.00 60 ILE B CA 5
ATOM 8912 C C . ILE B 1 60 ? 20.160 -12.299 14.618 1.00 0.00 60 ILE B C 5
ATOM 8913 O O . ILE B 1 60 ? 20.952 -13.073 15.118 1.00 0.00 60 ILE B O 5
ATOM 8929 N N . ALA B 1 61 ? 19.196 -11.768 15.319 1.00 0.00 61 ALA B N 5
ATOM 8930 C CA . ALA B 1 61 ? 19.052 -12.108 16.764 1.00 0.00 61 ALA B CA 5
ATOM 8931 C C . ALA B 1 61 ? 18.693 -13.588 16.924 1.00 0.00 61 ALA B C 5
ATOM 8932 O O . ALA B 1 61 ? 18.909 -14.180 17.962 1.00 0.00 61 ALA B O 5
ATOM 8939 N N . ALA B 1 62 ? 18.147 -14.189 15.903 1.00 0.00 62 ALA B N 5
ATOM 8940 C CA . ALA B 1 62 ? 17.776 -15.631 15.996 1.00 0.00 62 ALA B CA 5
ATOM 8941 C C . ALA B 1 62 ? 18.632 -16.461 15.035 1.00 0.00 62 ALA B C 5
ATOM 8942 O O . ALA B 1 62 ? 19.338 -17.363 15.439 1.00 0.00 62 ALA B O 5
ATOM 8949 N N . SER B 1 63 ? 18.574 -16.162 13.766 1.00 0.00 63 SER B N 5
ATOM 8950 C CA . SER B 1 63 ? 19.385 -16.933 12.780 1.00 0.00 63 SER B CA 5
ATOM 8951 C C . SER B 1 63 ? 19.116 -18.433 12.932 1.00 0.00 63 SER B C 5
ATOM 8952 O O . SER B 1 63 ? 19.863 -19.210 12.360 1.00 0.00 63 SER B O 5
ATOM 8961 N N . LEU A 1 8 ? -29.918 24.757 -27.353 1.00 0.00 8 LEU A N 6
ATOM 8962 C CA . LEU A 1 8 ? -28.990 23.938 -26.521 1.00 0.00 8 LEU A CA 6
ATOM 8963 C C . LEU A 1 8 ? -27.589 23.933 -27.139 1.00 0.00 8 LEU A C 6
ATOM 8964 O O . LEU A 1 8 ? -27.429 23.804 -28.337 1.00 0.00 8 LEU A O 6
ATOM 8980 N N . GLU A 1 9 ? -26.573 24.074 -26.332 1.00 0.00 9 GLU A N 6
ATOM 8981 C CA . GLU A 1 9 ? -25.184 24.079 -26.876 1.00 0.00 9 GLU A CA 6
ATOM 8982 C C . GLU A 1 9 ? -24.179 23.747 -25.765 1.00 0.00 9 GLU A C 6
ATOM 8983 O O . GLU A 1 9 ? -23.252 24.495 -25.530 1.00 0.00 9 GLU A O 6
ATOM 8995 N N . PRO A 1 10 ? -24.396 22.631 -25.112 1.00 0.00 10 PRO A N 6
ATOM 8996 C CA . PRO A 1 10 ? -23.490 22.207 -24.016 1.00 0.00 10 PRO A CA 6
ATOM 8997 C C . PRO A 1 10 ? -22.155 21.720 -24.585 1.00 0.00 10 PRO A C 6
ATOM 8998 O O . PRO A 1 10 ? -21.098 22.111 -24.132 1.00 0.00 10 PRO A O 6
ATOM 9009 N N . ASP A 1 11 ? -22.197 20.871 -25.580 1.00 0.00 11 ASP A N 6
ATOM 9010 C CA . ASP A 1 11 ? -20.936 20.347 -26.193 1.00 0.00 11 ASP A CA 6
ATOM 9011 C C . ASP A 1 11 ? -20.104 19.599 -25.147 1.00 0.00 11 ASP A C 6
ATOM 9012 O O . ASP A 1 11 ? -20.132 18.387 -25.070 1.00 0.00 11 ASP A O 6
ATOM 9021 N N . ASN A 1 12 ? -19.364 20.310 -24.343 1.00 0.00 12 ASN A N 6
ATOM 9022 C CA . ASN A 1 12 ? -18.530 19.639 -23.305 1.00 0.00 12 ASN A CA 6
ATOM 9023 C C . ASN A 1 12 ? -18.232 20.609 -22.157 1.00 0.00 12 ASN A C 6
ATOM 9024 O O . ASN A 1 12 ? -17.266 20.457 -21.437 1.00 0.00 12 ASN A O 6
ATOM 9035 N N . VAL A 1 13 ? -19.050 21.610 -21.987 1.00 0.00 13 VAL A N 6
ATOM 9036 C CA . VAL A 1 13 ? -18.809 22.591 -20.891 1.00 0.00 13 VAL A CA 6
ATOM 9037 C C . VAL A 1 13 ? -19.364 22.051 -19.556 1.00 0.00 13 VAL A C 6
ATOM 9038 O O . VAL A 1 13 ? -18.620 21.891 -18.609 1.00 0.00 13 VAL A O 6
ATOM 9051 N N . PRO A 1 14 ? -20.649 21.791 -19.515 1.00 0.00 14 PRO A N 6
ATOM 9052 C CA . PRO A 1 14 ? -21.269 21.272 -18.271 1.00 0.00 14 PRO A CA 6
ATOM 9053 C C . PRO A 1 14 ? -20.907 19.799 -18.070 1.00 0.00 14 PRO A C 6
ATOM 9054 O O . PRO A 1 14 ? -20.435 19.402 -17.023 1.00 0.00 14 PRO A O 6
ATOM 9065 N N . MET A 1 15 ? -21.131 18.987 -19.065 1.00 0.00 15 MET A N 6
ATOM 9066 C CA . MET A 1 15 ? -20.807 17.538 -18.935 1.00 0.00 15 MET A CA 6
ATOM 9067 C C . MET A 1 15 ? -21.483 16.958 -17.689 1.00 0.00 15 MET A C 6
ATOM 9068 O O . MET A 1 15 ? -22.401 17.539 -17.143 1.00 0.00 15 MET A O 6
ATOM 9082 N N . ASP A 1 16 ? -21.039 15.818 -17.232 1.00 0.00 16 ASP A N 6
ATOM 9083 C CA . ASP A 1 16 ? -21.662 15.210 -16.020 1.00 0.00 16 ASP A CA 6
ATOM 9084 C C . ASP A 1 16 ? -20.770 14.098 -15.463 1.00 0.00 16 ASP A C 6
ATOM 9085 O O . ASP A 1 16 ? -21.090 12.930 -15.550 1.00 0.00 16 ASP A O 6
ATOM 9094 N N . MET A 1 17 ? -19.651 14.455 -14.889 1.00 0.00 17 MET A N 6
ATOM 9095 C CA . MET A 1 17 ? -18.732 13.422 -14.324 1.00 0.00 17 MET A CA 6
ATOM 9096 C C . MET A 1 17 ? -17.514 14.096 -13.687 1.00 0.00 17 MET A C 6
ATOM 9097 O O . MET A 1 17 ? -17.083 13.733 -12.609 1.00 0.00 17 MET A O 6
ATOM 9111 N N . SER A 1 18 ? -16.956 15.076 -14.345 1.00 0.00 18 SER A N 6
ATOM 9112 C CA . SER A 1 18 ? -15.765 15.780 -13.784 1.00 0.00 18 SER A CA 6
ATOM 9113 C C . SER A 1 18 ? -15.346 16.917 -14.727 1.00 0.00 18 SER A C 6
ATOM 9114 O O . SER A 1 18 ? -15.267 16.719 -15.923 1.00 0.00 18 SER A O 6
ATOM 9122 N N . PRO A 1 19 ? -15.096 18.076 -14.168 1.00 0.00 19 PRO A N 6
ATOM 9123 C CA . PRO A 1 19 ? -14.694 19.235 -14.996 1.00 0.00 19 PRO A CA 6
ATOM 9124 C C . PRO A 1 19 ? -13.210 19.156 -15.378 1.00 0.00 19 PRO A C 6
ATOM 9125 O O . PRO A 1 19 ? -12.461 20.089 -15.171 1.00 0.00 19 PRO A O 6
ATOM 9136 N N . LYS A 1 20 ? -12.788 18.055 -15.955 1.00 0.00 20 LYS A N 6
ATOM 9137 C CA . LYS A 1 20 ? -11.356 17.904 -16.380 1.00 0.00 20 LYS A CA 6
ATOM 9138 C C . LYS A 1 20 ? -10.406 17.920 -15.176 1.00 0.00 20 LYS A C 6
ATOM 9139 O O . LYS A 1 20 ? -9.767 16.934 -14.869 1.00 0.00 20 LYS A O 6
ATOM 9158 N N . ALA A 1 21 ? -10.294 19.036 -14.502 1.00 0.00 21 ALA A N 6
ATOM 9159 C CA . ALA A 1 21 ? -9.372 19.126 -13.326 1.00 0.00 21 ALA A CA 6
ATOM 9160 C C . ALA A 1 21 ? -9.520 17.906 -12.411 1.00 0.00 21 ALA A C 6
ATOM 9161 O O . ALA A 1 21 ? -8.546 17.329 -11.970 1.00 0.00 21 ALA A O 6
ATOM 9168 N N . LEU A 1 22 ? -10.727 17.508 -12.124 1.00 0.00 22 LEU A N 6
ATOM 9169 C CA . LEU A 1 22 ? -10.933 16.323 -11.239 1.00 0.00 22 LEU A CA 6
ATOM 9170 C C . LEU A 1 22 ? -10.758 15.037 -12.044 1.00 0.00 22 LEU A C 6
ATOM 9171 O O . LEU A 1 22 ? -10.137 14.091 -11.602 1.00 0.00 22 LEU A O 6
ATOM 9187 N N . GLN A 1 23 ? -11.310 15.000 -13.223 1.00 0.00 23 GLN A N 6
ATOM 9188 C CA . GLN A 1 23 ? -11.190 13.777 -14.071 1.00 0.00 23 GLN A CA 6
ATOM 9189 C C . GLN A 1 23 ? -9.728 13.330 -14.171 1.00 0.00 23 GLN A C 6
ATOM 9190 O O . GLN A 1 23 ? -9.421 12.157 -14.096 1.00 0.00 23 GLN A O 6
ATOM 9204 N N . GLN A 1 24 ? -8.824 14.254 -14.347 1.00 0.00 24 GLN A N 6
ATOM 9205 C CA . GLN A 1 24 ? -7.384 13.878 -14.459 1.00 0.00 24 GLN A CA 6
ATOM 9206 C C . GLN A 1 24 ? -6.782 13.631 -13.071 1.00 0.00 24 GLN A C 6
ATOM 9207 O O . GLN A 1 24 ? -6.054 12.682 -12.862 1.00 0.00 24 GLN A O 6
ATOM 9221 N N . LYS A 1 25 ? -7.076 14.480 -12.124 1.00 0.00 25 LYS A N 6
ATOM 9222 C CA . LYS A 1 25 ? -6.512 14.294 -10.756 1.00 0.00 25 LYS A CA 6
ATOM 9223 C C . LYS A 1 25 ? -7.021 12.987 -10.139 1.00 0.00 25 LYS A C 6
ATOM 9224 O O . LYS A 1 25 ? -6.318 12.322 -9.405 1.00 0.00 25 LYS A O 6
ATOM 9243 N N . ILE A 1 26 ? -8.239 12.616 -10.426 1.00 0.00 26 ILE A N 6
ATOM 9244 C CA . ILE A 1 26 ? -8.787 11.354 -9.850 1.00 0.00 26 ILE A CA 6
ATOM 9245 C C . ILE A 1 26 ? -8.194 10.138 -10.565 1.00 0.00 26 ILE A C 6
ATOM 9246 O O . ILE A 1 26 ? -7.689 9.224 -9.943 1.00 0.00 26 ILE A O 6
ATOM 9262 N N . HIS A 1 27 ? -8.252 10.117 -11.869 1.00 0.00 27 HIS A N 6
ATOM 9263 C CA . HIS A 1 27 ? -7.692 8.957 -12.622 1.00 0.00 27 HIS A CA 6
ATOM 9264 C C . HIS A 1 27 ? -6.178 8.865 -12.413 1.00 0.00 27 HIS A C 6
ATOM 9265 O O . HIS A 1 27 ? -5.585 7.815 -12.559 1.00 0.00 27 HIS A O 6
ATOM 9279 N N . GLU A 1 28 ? -5.548 9.956 -12.074 1.00 0.00 28 GLU A N 6
ATOM 9280 C CA . GLU A 1 28 ? -4.072 9.928 -11.859 1.00 0.00 28 GLU A CA 6
ATOM 9281 C C . GLU A 1 28 ? -3.744 9.371 -10.470 1.00 0.00 28 GLU A C 6
ATOM 9282 O O . GLU A 1 28 ? -3.064 8.374 -10.335 1.00 0.00 28 GLU A O 6
ATOM 9294 N N . LEU A 1 29 ? -4.220 10.011 -9.437 1.00 0.00 29 LEU A N 6
ATOM 9295 C CA . LEU A 1 29 ? -3.931 9.522 -8.058 1.00 0.00 29 LEU A CA 6
ATOM 9296 C C . LEU A 1 29 ? -4.342 8.053 -7.913 1.00 0.00 29 LEU A C 6
ATOM 9297 O O . LEU A 1 29 ? -3.764 7.310 -7.147 1.00 0.00 29 LEU A O 6
ATOM 9313 N N . GLU A 1 30 ? -5.339 7.631 -8.642 1.00 0.00 30 GLU A N 6
ATOM 9314 C CA . GLU A 1 30 ? -5.786 6.210 -8.541 1.00 0.00 30 GLU A CA 6
ATOM 9315 C C . GLU A 1 30 ? -4.700 5.271 -9.072 1.00 0.00 30 GLU A C 6
ATOM 9316 O O . GLU A 1 30 ? -4.247 4.378 -8.382 1.00 0.00 30 GLU A O 6
ATOM 9328 N N . GLY A 1 31 ? -4.282 5.460 -10.293 1.00 0.00 31 GLY A N 6
ATOM 9329 C CA . GLY A 1 31 ? -3.229 4.575 -10.867 1.00 0.00 31 GLY A CA 6
ATOM 9330 C C . GLY A 1 31 ? -1.948 4.687 -10.038 1.00 0.00 31 GLY A C 6
ATOM 9331 O O . GLY A 1 31 ? -1.109 3.809 -10.054 1.00 0.00 31 GLY A O 6
ATOM 9335 N N . LEU A 1 32 ? -1.786 5.763 -9.317 1.00 0.00 32 LEU A N 6
ATOM 9336 C CA . LEU A 1 32 ? -0.555 5.928 -8.491 1.00 0.00 32 LEU A CA 6
ATOM 9337 C C . LEU A 1 32 ? -0.658 5.098 -7.209 1.00 0.00 32 LEU A C 6
ATOM 9338 O O . LEU A 1 32 ? 0.335 4.716 -6.623 1.00 0.00 32 LEU A O 6
ATOM 9354 N N . MET A 1 33 ? -1.853 4.818 -6.766 1.00 0.00 33 MET A N 6
ATOM 9355 C CA . MET A 1 33 ? -2.021 4.015 -5.521 1.00 0.00 33 MET A CA 6
ATOM 9356 C C . MET A 1 33 ? -1.440 2.610 -5.706 1.00 0.00 33 MET A C 6
ATOM 9357 O O . MET A 1 33 ? -0.764 2.089 -4.841 1.00 0.00 33 MET A O 6
ATOM 9371 N N . MET A 1 34 ? -1.702 1.990 -6.824 1.00 0.00 34 MET A N 6
ATOM 9372 C CA . MET A 1 34 ? -1.170 0.616 -7.059 1.00 0.00 34 MET A CA 6
ATOM 9373 C C . MET A 1 34 ? 0.295 0.674 -7.501 1.00 0.00 34 MET A C 6
ATOM 9374 O O . MET A 1 34 ? 1.072 -0.218 -7.223 1.00 0.00 34 MET A O 6
ATOM 9388 N N . GLN A 1 35 ? 0.677 1.712 -8.191 1.00 0.00 35 GLN A N 6
ATOM 9389 C CA . GLN A 1 35 ? 2.092 1.823 -8.657 1.00 0.00 35 GLN A CA 6
ATOM 9390 C C . GLN A 1 35 ? 3.065 1.610 -7.490 1.00 0.00 35 GLN A C 6
ATOM 9391 O O . GLN A 1 35 ? 3.657 0.559 -7.349 1.00 0.00 35 GLN A O 6
ATOM 9405 N N . HIS A 1 36 ? 3.239 2.600 -6.658 1.00 0.00 36 HIS A N 6
ATOM 9406 C CA . HIS A 1 36 ? 4.179 2.455 -5.508 1.00 0.00 36 HIS A CA 6
ATOM 9407 C C . HIS A 1 36 ? 3.811 1.228 -4.664 1.00 0.00 36 HIS A C 6
ATOM 9408 O O . HIS A 1 36 ? 4.647 0.397 -4.369 1.00 0.00 36 HIS A O 6
ATOM 9422 N N . ALA A 1 37 ? 2.566 1.104 -4.279 1.00 0.00 37 ALA A N 6
ATOM 9423 C CA . ALA A 1 37 ? 2.142 -0.074 -3.460 1.00 0.00 37 ALA A CA 6
ATOM 9424 C C . ALA A 1 37 ? 2.667 -1.369 -4.091 1.00 0.00 37 ALA A C 6
ATOM 9425 O O . ALA A 1 37 ? 3.078 -2.285 -3.405 1.00 0.00 37 ALA A O 6
ATOM 9432 N N . GLN A 1 38 ? 2.668 -1.444 -5.397 1.00 0.00 38 GLN A N 6
ATOM 9433 C CA . GLN A 1 38 ? 3.180 -2.671 -6.073 1.00 0.00 38 GLN A CA 6
ATOM 9434 C C . GLN A 1 38 ? 4.687 -2.784 -5.846 1.00 0.00 38 GLN A C 6
ATOM 9435 O O . GLN A 1 38 ? 5.231 -3.864 -5.722 1.00 0.00 38 GLN A O 6
ATOM 9449 N N . ASN A 1 39 ? 5.363 -1.669 -5.772 1.00 0.00 39 ASN A N 6
ATOM 9450 C CA . ASN A 1 39 ? 6.833 -1.699 -5.530 1.00 0.00 39 ASN A CA 6
ATOM 9451 C C . ASN A 1 39 ? 7.109 -1.609 -4.026 1.00 0.00 39 ASN A C 6
ATOM 9452 O O . ASN A 1 39 ? 8.197 -1.269 -3.601 1.00 0.00 39 ASN A O 6
ATOM 9463 N N . LEU A 1 40 ? 6.126 -1.911 -3.218 1.00 0.00 40 LEU A N 6
ATOM 9464 C CA . LEU A 1 40 ? 6.309 -1.849 -1.741 1.00 0.00 40 LEU A CA 6
ATOM 9465 C C . LEU A 1 40 ? 6.790 -0.463 -1.310 1.00 0.00 40 LEU A C 6
ATOM 9466 O O . LEU A 1 40 ? 7.376 -0.299 -0.258 1.00 0.00 40 LEU A O 6
ATOM 9482 N N . GLU A 1 41 ? 6.529 0.539 -2.100 1.00 0.00 41 GLU A N 6
ATOM 9483 C CA . GLU A 1 41 ? 6.955 1.913 -1.713 1.00 0.00 41 GLU A CA 6
ATOM 9484 C C . GLU A 1 41 ? 6.129 2.369 -0.511 1.00 0.00 41 GLU A C 6
ATOM 9485 O O . GLU A 1 41 ? 6.649 2.885 0.459 1.00 0.00 41 GLU A O 6
ATOM 9497 N N . PHE A 1 42 ? 4.842 2.162 -0.570 1.00 0.00 42 PHE A N 6
ATOM 9498 C CA . PHE A 1 42 ? 3.954 2.556 0.561 1.00 0.00 42 PHE A CA 6
ATOM 9499 C C . PHE A 1 42 ? 4.244 3.984 1.018 1.00 0.00 42 PHE A C 6
ATOM 9500 O O . PHE A 1 42 ? 5.035 4.682 0.420 1.00 0.00 42 PHE A O 6
ATOM 9517 N N . GLU A 1 43 ? 3.572 4.412 2.061 1.00 0.00 43 GLU A N 6
ATOM 9518 C CA . GLU A 1 43 ? 3.727 5.797 2.606 1.00 0.00 43 GLU A CA 6
ATOM 9519 C C . GLU A 1 43 ? 3.209 6.794 1.578 1.00 0.00 43 GLU A C 6
ATOM 9520 O O . GLU A 1 43 ? 2.250 7.502 1.803 1.00 0.00 43 GLU A O 6
ATOM 9532 N N . GLU A 1 44 ? 3.830 6.830 0.448 1.00 0.00 44 GLU A N 6
ATOM 9533 C CA . GLU A 1 44 ? 3.385 7.750 -0.633 1.00 0.00 44 GLU A CA 6
ATOM 9534 C C . GLU A 1 44 ? 2.222 7.119 -1.407 1.00 0.00 44 GLU A C 6
ATOM 9535 O O . GLU A 1 44 ? 1.343 7.804 -1.894 1.00 0.00 44 GLU A O 6
ATOM 9547 N N . ALA A 1 45 ? 2.220 5.817 -1.535 1.00 0.00 45 ALA A N 6
ATOM 9548 C CA . ALA A 1 45 ? 1.125 5.139 -2.289 1.00 0.00 45 ALA A CA 6
ATOM 9549 C C . ALA A 1 45 ? -0.127 4.976 -1.423 1.00 0.00 45 ALA A C 6
ATOM 9550 O O . ALA A 1 45 ? -1.234 5.213 -1.865 1.00 0.00 45 ALA A O 6
ATOM 9557 N N . ALA A 1 46 ? 0.035 4.552 -0.201 1.00 0.00 46 ALA A N 6
ATOM 9558 C CA . ALA A 1 46 ? -1.152 4.352 0.680 1.00 0.00 46 ALA A CA 6
ATOM 9559 C C . ALA A 1 46 ? -1.709 5.694 1.167 1.00 0.00 46 ALA A C 6
ATOM 9560 O O . ALA A 1 46 ? -2.846 5.783 1.583 1.00 0.00 46 ALA A O 6
ATOM 9567 N N . GLN A 1 47 ? -0.928 6.738 1.118 1.00 0.00 47 GLN A N 6
ATOM 9568 C CA . GLN A 1 47 ? -1.439 8.063 1.581 1.00 0.00 47 GLN A CA 6
ATOM 9569 C C . GLN A 1 47 ? -2.355 8.678 0.519 1.00 0.00 47 GLN A C 6
ATOM 9570 O O . GLN A 1 47 ? -3.149 9.554 0.803 1.00 0.00 47 GLN A O 6
ATOM 9584 N N . ILE A 1 48 ? -2.250 8.232 -0.703 1.00 0.00 48 ILE A N 6
ATOM 9585 C CA . ILE A 1 48 ? -3.111 8.796 -1.781 1.00 0.00 48 ILE A CA 6
ATOM 9586 C C . ILE A 1 48 ? -4.565 8.354 -1.590 1.00 0.00 48 ILE A C 6
ATOM 9587 O O . ILE A 1 48 ? -5.486 9.047 -1.973 1.00 0.00 48 ILE A O 6
ATOM 9603 N N . ARG A 1 49 ? -4.782 7.210 -1.000 1.00 0.00 49 ARG A N 6
ATOM 9604 C CA . ARG A 1 49 ? -6.182 6.738 -0.790 1.00 0.00 49 ARG A CA 6
ATOM 9605 C C . ARG A 1 49 ? -6.995 7.819 -0.071 1.00 0.00 49 ARG A C 6
ATOM 9606 O O . ARG A 1 49 ? -8.198 7.908 -0.216 1.00 0.00 49 ARG A O 6
ATOM 9627 N N . ASP A 1 50 ? -6.341 8.644 0.701 1.00 0.00 50 ASP A N 6
ATOM 9628 C CA . ASP A 1 50 ? -7.068 9.725 1.426 1.00 0.00 50 ASP A CA 6
ATOM 9629 C C . ASP A 1 50 ? -7.395 10.869 0.463 1.00 0.00 50 ASP A C 6
ATOM 9630 O O . ASP A 1 50 ? -8.460 11.450 0.513 1.00 0.00 50 ASP A O 6
ATOM 9639 N N . GLN A 1 51 ? -6.485 11.193 -0.415 1.00 0.00 51 GLN A N 6
ATOM 9640 C CA . GLN A 1 51 ? -6.746 12.296 -1.383 1.00 0.00 51 GLN A CA 6
ATOM 9641 C C . GLN A 1 51 ? -7.739 11.830 -2.452 1.00 0.00 51 GLN A C 6
ATOM 9642 O O . GLN A 1 51 ? -8.647 12.545 -2.823 1.00 0.00 51 GLN A O 6
ATOM 9656 N N . LEU A 1 52 ? -7.572 10.634 -2.945 1.00 0.00 52 LEU A N 6
ATOM 9657 C CA . LEU A 1 52 ? -8.506 10.119 -3.986 1.00 0.00 52 LEU A CA 6
ATOM 9658 C C . LEU A 1 52 ? -9.917 9.982 -3.406 1.00 0.00 52 LEU A C 6
ATOM 9659 O O . LEU A 1 52 ? -10.900 10.247 -4.068 1.00 0.00 52 LEU A O 6
ATOM 9675 N N . HIS A 1 53 ? -10.022 9.569 -2.172 1.00 0.00 53 HIS A N 6
ATOM 9676 C CA . HIS A 1 53 ? -11.367 9.416 -1.549 1.00 0.00 53 HIS A CA 6
ATOM 9677 C C . HIS A 1 53 ? -11.957 10.791 -1.224 1.00 0.00 53 HIS A C 6
ATOM 9678 O O . HIS A 1 53 ? -13.150 11.001 -1.307 1.00 0.00 53 HIS A O 6
ATOM 9692 N N . GLN A 1 54 ? -11.130 11.728 -0.852 1.00 0.00 54 GLN A N 6
ATOM 9693 C CA . GLN A 1 54 ? -11.644 13.090 -0.522 1.00 0.00 54 GLN A CA 6
ATOM 9694 C C . GLN A 1 54 ? -11.882 13.890 -1.805 1.00 0.00 54 GLN A C 6
ATOM 9695 O O . GLN A 1 54 ? -12.755 14.733 -1.870 1.00 0.00 54 GLN A O 6
ATOM 9709 N N . LEU A 1 55 ? -11.106 13.638 -2.823 1.00 0.00 55 LEU A N 6
ATOM 9710 C CA . LEU A 1 55 ? -11.277 14.388 -4.102 1.00 0.00 55 LEU A CA 6
ATOM 9711 C C . LEU A 1 55 ? -12.695 14.209 -4.650 1.00 0.00 55 LEU A C 6
ATOM 9712 O O . LEU A 1 55 ? -13.235 15.086 -5.295 1.00 0.00 55 LEU A O 6
ATOM 9728 N N . ARG A 1 56 ? -13.302 13.082 -4.406 1.00 0.00 56 ARG A N 6
ATOM 9729 C CA . ARG A 1 56 ? -14.682 12.858 -4.923 1.00 0.00 56 ARG A CA 6
ATOM 9730 C C . ARG A 1 56 ? -15.632 13.935 -4.388 1.00 0.00 56 ARG A C 6
ATOM 9731 O O . ARG A 1 56 ? -16.669 14.202 -4.963 1.00 0.00 56 ARG A O 6
ATOM 9752 N N . GLU A 1 57 ? -15.285 14.556 -3.294 1.00 0.00 57 GLU A N 6
ATOM 9753 C CA . GLU A 1 57 ? -16.167 15.615 -2.725 1.00 0.00 57 GLU A CA 6
ATOM 9754 C C . GLU A 1 57 ? -16.001 16.914 -3.516 1.00 0.00 57 GLU A C 6
ATOM 9755 O O . GLU A 1 57 ? -16.950 17.635 -3.755 1.00 0.00 57 GLU A O 6
ATOM 9767 N N . LEU A 1 58 ? -14.800 17.218 -3.924 1.00 0.00 58 LEU A N 6
ATOM 9768 C CA . LEU A 1 58 ? -14.568 18.470 -4.701 1.00 0.00 58 LEU A CA 6
ATOM 9769 C C . LEU A 1 58 ? -15.444 18.486 -5.958 1.00 0.00 58 LEU A C 6
ATOM 9770 O O . LEU A 1 58 ? -15.692 19.523 -6.539 1.00 0.00 58 LEU A O 6
ATOM 9786 N N . PHE A 1 59 ? -15.915 17.343 -6.383 1.00 0.00 59 PHE A N 6
ATOM 9787 C CA . PHE A 1 59 ? -16.773 17.293 -7.604 1.00 0.00 59 PHE A CA 6
ATOM 9788 C C . PHE A 1 59 ? -17.900 18.327 -7.508 1.00 0.00 59 PHE A C 6
ATOM 9789 O O . PHE A 1 59 ? -18.179 19.043 -8.449 1.00 0.00 59 PHE A O 6
ATOM 9806 N N . ILE A 1 60 ? -18.549 18.410 -6.379 1.00 0.00 60 ILE A N 6
ATOM 9807 C CA . ILE A 1 60 ? -19.654 19.398 -6.227 1.00 0.00 60 ILE A CA 6
ATOM 9808 C C . ILE A 1 60 ? -19.084 20.812 -6.092 1.00 0.00 60 ILE A C 6
ATOM 9809 O O . ILE A 1 60 ? -19.662 21.773 -6.558 1.00 0.00 60 ILE A O 6
ATOM 9825 N N . ALA A 1 61 ? -17.950 20.946 -5.458 1.00 0.00 61 ALA A N 6
ATOM 9826 C CA . ALA A 1 61 ? -17.344 22.298 -5.295 1.00 0.00 61 ALA A CA 6
ATOM 9827 C C . ALA A 1 61 ? -16.803 22.799 -6.637 1.00 0.00 61 ALA A C 6
ATOM 9828 O O . ALA A 1 61 ? -16.630 23.984 -6.844 1.00 0.00 61 ALA A O 6
ATOM 9835 N N . ALA A 1 62 ? -16.534 21.906 -7.550 1.00 0.00 62 ALA A N 6
ATOM 9836 C CA . ALA A 1 62 ? -16.005 22.332 -8.878 1.00 0.00 62 ALA A CA 6
ATOM 9837 C C . ALA A 1 62 ? -17.140 22.397 -9.904 1.00 0.00 62 ALA A C 6
ATOM 9838 O O . ALA A 1 62 ? -17.437 23.441 -10.449 1.00 0.00 62 ALA A O 6
ATOM 9845 N N . SER A 1 63 ? -17.776 21.289 -10.169 1.00 0.00 63 SER A N 6
ATOM 9846 C CA . SER A 1 63 ? -18.891 21.289 -11.159 1.00 0.00 63 SER A CA 6
ATOM 9847 C C . SER A 1 63 ? -20.237 21.162 -10.440 1.00 0.00 63 SER A C 6
ATOM 9848 O O . SER A 1 63 ? -20.260 21.339 -9.233 1.00 0.00 63 SER A O 6
ATOM 9857 N N . LEU B 1 8 ? 29.863 -33.664 15.107 1.00 0.00 8 LEU B N 6
ATOM 9858 C CA . LEU B 1 8 ? 28.930 -32.623 14.587 1.00 0.00 8 LEU B CA 6
ATOM 9859 C C . LEU B 1 8 ? 27.520 -33.202 14.444 1.00 0.00 8 LEU B C 6
ATOM 9860 O O . LEU B 1 8 ? 27.337 -34.309 13.979 1.00 0.00 8 LEU B O 6
ATOM 9876 N N . GLU B 1 9 ? 26.521 -32.460 14.839 1.00 0.00 9 GLU B N 6
ATOM 9877 C CA . GLU B 1 9 ? 25.124 -32.969 14.724 1.00 0.00 9 GLU B CA 6
ATOM 9878 C C . GLU B 1 9 ? 24.130 -31.800 14.753 1.00 0.00 9 GLU B C 6
ATOM 9879 O O . GLU B 1 9 ? 23.225 -31.782 15.563 1.00 0.00 9 GLU B O 6
ATOM 9891 N N . PRO B 1 10 ? 24.332 -30.856 13.866 1.00 0.00 10 PRO B N 6
ATOM 9892 C CA . PRO B 1 10 ? 23.434 -29.676 13.800 1.00 0.00 10 PRO B CA 6
ATOM 9893 C C . PRO B 1 10 ? 22.078 -30.069 13.205 1.00 0.00 10 PRO B C 6
ATOM 9894 O O . PRO B 1 10 ? 21.039 -29.737 13.738 1.00 0.00 10 PRO B O 6
ATOM 9905 N N . ASP B 1 11 ? 22.085 -30.778 12.105 1.00 0.00 11 ASP B N 6
ATOM 9906 C CA . ASP B 1 11 ? 20.802 -31.202 11.462 1.00 0.00 11 ASP B CA 6
ATOM 9907 C C . ASP B 1 11 ? 19.970 -29.978 11.069 1.00 0.00 11 ASP B C 6
ATOM 9908 O O . ASP B 1 11 ? 19.971 -29.556 9.929 1.00 0.00 11 ASP B O 6
ATOM 9917 N N . ASN B 1 12 ? 19.261 -29.406 12.001 1.00 0.00 12 ASN B N 6
ATOM 9918 C CA . ASN B 1 12 ? 18.428 -28.209 11.678 1.00 0.00 12 ASN B CA 6
ATOM 9919 C C . ASN B 1 12 ? 18.171 -27.388 12.944 1.00 0.00 12 ASN B C 6
ATOM 9920 O O . ASN B 1 12 ? 17.214 -26.645 13.032 1.00 0.00 12 ASN B O 6
ATOM 9931 N N . VAL B 1 13 ? 19.015 -27.520 13.930 1.00 0.00 13 VAL B N 6
ATOM 9932 C CA . VAL B 1 13 ? 18.814 -26.750 15.190 1.00 0.00 13 VAL B CA 6
ATOM 9933 C C . VAL B 1 13 ? 19.379 -25.322 15.042 1.00 0.00 13 VAL B C 6
ATOM 9934 O O . VAL B 1 13 ? 18.648 -24.361 15.181 1.00 0.00 13 VAL B O 6
ATOM 9947 N N . PRO B 1 14 ? 20.659 -25.219 14.769 1.00 0.00 14 PRO B N 6
ATOM 9948 C CA . PRO B 1 14 ? 21.287 -23.884 14.613 1.00 0.00 14 PRO B CA 6
ATOM 9949 C C . PRO B 1 14 ? 20.894 -23.264 13.271 1.00 0.00 14 PRO B C 6
ATOM 9950 O O . PRO B 1 14 ? 20.429 -22.144 13.203 1.00 0.00 14 PRO B O 6
ATOM 9961 N N . MET B 1 15 ? 21.082 -23.985 12.201 1.00 0.00 15 MET B N 6
ATOM 9962 C CA . MET B 1 15 ? 20.727 -23.441 10.860 1.00 0.00 15 MET B CA 6
ATOM 9963 C C . MET B 1 15 ? 21.410 -22.087 10.644 1.00 0.00 15 MET B C 6
ATOM 9964 O O . MET B 1 15 ? 22.349 -21.741 11.332 1.00 0.00 15 MET B O 6
ATOM 9978 N N . ASP B 1 16 ? 20.946 -21.318 9.696 1.00 0.00 16 ASP B N 6
ATOM 9979 C CA . ASP B 1 16 ? 21.575 -19.988 9.445 1.00 0.00 16 ASP B CA 6
ATOM 9980 C C . ASP B 1 16 ? 20.667 -19.127 8.565 1.00 0.00 16 ASP B C 6
ATOM 9981 O O . ASP B 1 16 ? 20.958 -18.877 7.413 1.00 0.00 16 ASP B O 6
ATOM 9990 N N . MET B 1 17 ? 19.567 -18.670 9.101 1.00 0.00 17 MET B N 6
ATOM 9991 C CA . MET B 1 17 ? 18.634 -17.822 8.299 1.00 0.00 17 MET B CA 6
ATOM 9992 C C . MET B 1 17 ? 17.441 -17.394 9.160 1.00 0.00 17 MET B C 6
ATOM 9993 O O . MET B 1 17 ? 17.021 -16.254 9.134 1.00 0.00 17 MET B O 6
ATOM 10007 N N . SER B 1 18 ? 16.895 -18.302 9.924 1.00 0.00 18 SER B N 6
ATOM 10008 C CA . SER B 1 18 ? 15.730 -17.957 10.792 1.00 0.00 18 SER B CA 6
ATOM 10009 C C . SER B 1 18 ? 15.323 -19.182 11.620 1.00 0.00 18 SER B C 6
ATOM 10010 O O . SER B 1 18 ? 15.219 -20.270 11.091 1.00 0.00 18 SER B O 6
ATOM 10018 N N . PRO B 1 19 ? 15.111 -18.978 12.898 1.00 0.00 19 PRO B N 6
ATOM 10019 C CA . PRO B 1 19 ? 14.722 -20.100 13.780 1.00 0.00 19 PRO B CA 6
ATOM 10020 C C . PRO B 1 19 ? 13.229 -20.430 13.636 1.00 0.00 19 PRO B C 6
ATOM 10021 O O . PRO B 1 19 ? 12.506 -20.492 14.609 1.00 0.00 19 PRO B O 6
ATOM 10032 N N . LYS B 1 20 ? 12.772 -20.663 12.428 1.00 0.00 20 LYS B N 6
ATOM 10033 C CA . LYS B 1 20 ? 11.331 -21.012 12.199 1.00 0.00 20 LYS B CA 6
ATOM 10034 C C . LYS B 1 20 ? 10.401 -19.854 12.586 1.00 0.00 20 LYS B C 6
ATOM 10035 O O . LYS B 1 20 ? 9.746 -19.271 11.746 1.00 0.00 20 LYS B O 6
ATOM 10054 N N . ALA B 1 21 ? 10.326 -19.529 13.851 1.00 0.00 21 ALA B N 6
ATOM 10055 C CA . ALA B 1 21 ? 9.426 -18.420 14.300 1.00 0.00 21 ALA B CA 6
ATOM 10056 C C . ALA B 1 21 ? 9.561 -17.193 13.390 1.00 0.00 21 ALA B C 6
ATOM 10057 O O . ALA B 1 21 ? 8.582 -16.597 12.990 1.00 0.00 21 ALA B O 6
ATOM 10064 N N . LEU B 1 22 ? 10.764 -16.815 13.059 1.00 0.00 22 LEU B N 6
ATOM 10065 C CA . LEU B 1 22 ? 10.957 -15.630 12.174 1.00 0.00 22 LEU B CA 6
ATOM 10066 C C . LEU B 1 22 ? 10.740 -16.030 10.716 1.00 0.00 22 LEU B C 6
ATOM 10067 O O . LEU B 1 22 ? 10.108 -15.328 9.952 1.00 0.00 22 LEU B O 6
ATOM 10083 N N . GLN B 1 23 ? 11.270 -17.154 10.327 1.00 0.00 23 GLN B N 6
ATOM 10084 C CA . GLN B 1 23 ? 11.108 -17.613 8.916 1.00 0.00 23 GLN B CA 6
ATOM 10085 C C . GLN B 1 23 ? 9.635 -17.567 8.498 1.00 0.00 23 GLN B C 6
ATOM 10086 O O . GLN B 1 23 ? 9.303 -17.155 7.405 1.00 0.00 23 GLN B O 6
ATOM 10100 N N . GLN B 1 24 ? 8.749 -17.993 9.358 1.00 0.00 24 GLN B N 6
ATOM 10101 C CA . GLN B 1 24 ? 7.300 -17.979 9.003 1.00 0.00 24 GLN B CA 6
ATOM 10102 C C . GLN B 1 24 ? 6.715 -16.573 9.182 1.00 0.00 24 GLN B C 6
ATOM 10103 O O . GLN B 1 24 ? 5.968 -16.093 8.353 1.00 0.00 24 GLN B O 6
ATOM 10117 N N . LYS B 1 25 ? 7.044 -15.913 10.258 1.00 0.00 25 LYS B N 6
ATOM 10118 C CA . LYS B 1 25 ? 6.500 -14.543 10.488 1.00 0.00 25 LYS B CA 6
ATOM 10119 C C . LYS B 1 25 ? 6.987 -13.582 9.400 1.00 0.00 25 LYS B C 6
ATOM 10120 O O . LYS B 1 25 ? 6.280 -12.683 8.992 1.00 0.00 25 LYS B O 6
ATOM 10139 N N . ILE B 1 26 ? 8.192 -13.761 8.930 1.00 0.00 26 ILE B N 6
ATOM 10140 C CA . ILE B 1 26 ? 8.721 -12.851 7.873 1.00 0.00 26 ILE B CA 6
ATOM 10141 C C . ILE B 1 26 ? 8.087 -13.183 6.518 1.00 0.00 26 ILE B C 6
ATOM 10142 O O . ILE B 1 26 ? 7.571 -12.320 5.837 1.00 0.00 26 ILE B O 6
ATOM 10158 N N . HIS B 1 27 ? 8.123 -14.425 6.123 1.00 0.00 27 HIS B N 6
ATOM 10159 C CA . HIS B 1 27 ? 7.525 -14.808 4.811 1.00 0.00 27 HIS B CA 6
ATOM 10160 C C . HIS B 1 27 ? 6.013 -14.567 4.824 1.00 0.00 27 HIS B C 6
ATOM 10161 O O . HIS B 1 27 ? 5.393 -14.401 3.792 1.00 0.00 27 HIS B O 6
ATOM 10175 N N . GLU B 1 28 ? 5.414 -14.550 5.983 1.00 0.00 28 GLU B N 6
ATOM 10176 C CA . GLU B 1 28 ? 3.941 -14.323 6.057 1.00 0.00 28 GLU B CA 6
ATOM 10177 C C . GLU B 1 28 ? 3.623 -12.830 5.932 1.00 0.00 28 GLU B C 6
ATOM 10178 O O . GLU B 1 28 ? 2.922 -12.408 5.033 1.00 0.00 28 GLU B O 6
ATOM 10190 N N . LEU B 1 29 ? 4.130 -12.028 6.828 1.00 0.00 29 LEU B N 6
ATOM 10191 C CA . LEU B 1 29 ? 3.854 -10.564 6.763 1.00 0.00 29 LEU B CA 6
ATOM 10192 C C . LEU B 1 29 ? 4.233 -10.009 5.387 1.00 0.00 29 LEU B C 6
ATOM 10193 O O . LEU B 1 29 ? 3.649 -9.056 4.911 1.00 0.00 29 LEU B O 6
ATOM 10209 N N . GLU B 1 30 ? 5.207 -10.594 4.747 1.00 0.00 30 GLU B N 6
ATOM 10210 C CA . GLU B 1 30 ? 5.623 -10.094 3.404 1.00 0.00 30 GLU B CA 6
ATOM 10211 C C . GLU B 1 30 ? 4.506 -10.322 2.381 1.00 0.00 30 GLU B C 6
ATOM 10212 O O . GLU B 1 30 ? 4.044 -9.401 1.736 1.00 0.00 30 GLU B O 6
ATOM 10224 N N . GLY B 1 31 ? 4.073 -11.542 2.223 1.00 0.00 31 GLY B N 6
ATOM 10225 C CA . GLY B 1 31 ? 2.990 -11.828 1.238 1.00 0.00 31 GLY B CA 6
ATOM 10226 C C . GLY B 1 31 ? 1.725 -11.054 1.619 1.00 0.00 31 GLY B C 6
ATOM 10227 O O . GLY B 1 31 ? 0.866 -10.808 0.796 1.00 0.00 31 GLY B O 6
ATOM 10231 N N . LEU B 1 32 ? 1.602 -10.671 2.860 1.00 0.00 32 LEU B N 6
ATOM 10232 C CA . LEU B 1 32 ? 0.388 -9.916 3.289 1.00 0.00 32 LEU B CA 6
ATOM 10233 C C . LEU B 1 32 ? 0.494 -8.449 2.859 1.00 0.00 32 LEU B C 6
ATOM 10234 O O . LEU B 1 32 ? -0.498 -7.769 2.689 1.00 0.00 32 LEU B O 6
ATOM 10250 N N . MET B 1 33 ? 1.690 -7.957 2.686 1.00 0.00 33 MET B N 6
ATOM 10251 C CA . MET B 1 33 ? 1.859 -6.534 2.271 1.00 0.00 33 MET B CA 6
ATOM 10252 C C . MET B 1 33 ? 1.243 -6.301 0.887 1.00 0.00 33 MET B C 6
ATOM 10253 O O . MET B 1 33 ? 0.570 -5.316 0.656 1.00 0.00 33 MET B O 6
ATOM 10267 N N . MET B 1 34 ? 1.473 -7.196 -0.034 1.00 0.00 34 MET B N 6
ATOM 10268 C CA . MET B 1 34 ? 0.905 -7.022 -1.402 1.00 0.00 34 MET B CA 6
ATOM 10269 C C . MET B 1 34 ? -0.566 -7.447 -1.435 1.00 0.00 34 MET B C 6
ATOM 10270 O O . MET B 1 34 ? -1.358 -6.918 -2.187 1.00 0.00 34 MET B O 6
ATOM 10284 N N . GLN B 1 35 ? -0.936 -8.404 -0.629 1.00 0.00 35 GLN B N 6
ATOM 10285 C CA . GLN B 1 35 ? -2.354 -8.869 -0.619 1.00 0.00 35 GLN B CA 6
ATOM 10286 C C . GLN B 1 35 ? -3.311 -7.680 -0.462 1.00 0.00 35 GLN B C 6
ATOM 10287 O O . GLN B 1 35 ? -3.926 -7.238 -1.411 1.00 0.00 35 GLN B O 6
ATOM 10301 N N . HIS B 1 36 ? -3.449 -7.167 0.730 1.00 0.00 36 HIS B N 6
ATOM 10302 C CA . HIS B 1 36 ? -4.374 -6.015 0.946 1.00 0.00 36 HIS B CA 6
ATOM 10303 C C . HIS B 1 36 ? -4.020 -4.857 0.005 1.00 0.00 36 HIS B C 6
ATOM 10304 O O . HIS B 1 36 ? -4.870 -4.328 -0.684 1.00 0.00 36 HIS B O 6
ATOM 10318 N N . ALA B 1 37 ? -2.773 -4.464 -0.038 1.00 0.00 37 ALA B N 6
ATOM 10319 C CA . ALA B 1 37 ? -2.363 -3.345 -0.942 1.00 0.00 37 ALA B CA 6
ATOM 10320 C C . ALA B 1 37 ? -2.928 -3.572 -2.349 1.00 0.00 37 ALA B C 6
ATOM 10321 O O . ALA B 1 37 ? -3.346 -2.648 -3.018 1.00 0.00 37 ALA B O 6
ATOM 10328 N N . GLN B 1 38 ? -2.953 -4.801 -2.796 1.00 0.00 38 GLN B N 6
ATOM 10329 C CA . GLN B 1 38 ? -3.503 -5.091 -4.151 1.00 0.00 38 GLN B CA 6
ATOM 10330 C C . GLN B 1 38 ? -5.008 -4.827 -4.154 1.00 0.00 38 GLN B C 6
ATOM 10331 O O . GLN B 1 38 ? -5.574 -4.394 -5.138 1.00 0.00 38 GLN B O 6
ATOM 10345 N N . ASN B 1 39 ? -5.657 -5.070 -3.046 1.00 0.00 39 ASN B N 6
ATOM 10346 C CA . ASN B 1 39 ? -7.123 -4.816 -2.967 1.00 0.00 39 ASN B CA 6
ATOM 10347 C C . ASN B 1 39 ? -7.372 -3.398 -2.440 1.00 0.00 39 ASN B C 6
ATOM 10348 O O . ASN B 1 39 ? -8.444 -3.080 -1.964 1.00 0.00 39 ASN B O 6
ATOM 10359 N N . LEU B 1 40 ? -6.383 -2.547 -2.524 1.00 0.00 40 LEU B N 6
ATOM 10360 C CA . LEU B 1 40 ? -6.539 -1.149 -2.036 1.00 0.00 40 LEU B CA 6
ATOM 10361 C C . LEU B 1 40 ? -6.980 -1.129 -0.573 1.00 0.00 40 LEU B C 6
ATOM 10362 O O . LEU B 1 40 ? -7.544 -0.164 -0.098 1.00 0.00 40 LEU B O 6
ATOM 10378 N N . GLU B 1 41 ? -6.710 -2.178 0.153 1.00 0.00 41 GLU B N 6
ATOM 10379 C CA . GLU B 1 41 ? -7.098 -2.198 1.591 1.00 0.00 41 GLU B CA 6
ATOM 10380 C C . GLU B 1 41 ? -6.242 -1.184 2.350 1.00 0.00 41 GLU B C 6
ATOM 10381 O O . GLU B 1 41 ? -6.733 -0.399 3.136 1.00 0.00 41 GLU B O 6
ATOM 10393 N N . PHE B 1 42 ? -4.962 -1.193 2.099 1.00 0.00 42 PHE B N 6
ATOM 10394 C CA . PHE B 1 42 ? -4.046 -0.232 2.778 1.00 0.00 42 PHE B CA 6
ATOM 10395 C C . PHE B 1 42 ? -4.296 -0.203 4.285 1.00 0.00 42 PHE B C 6
ATOM 10396 O O . PHE B 1 42 ? -5.079 -0.969 4.804 1.00 0.00 42 PHE B O 6
ATOM 10413 N N . GLU B 1 43 ? -3.596 0.667 4.976 1.00 0.00 43 GLU B N 6
ATOM 10414 C CA . GLU B 1 43 ? -3.710 0.791 6.463 1.00 0.00 43 GLU B CA 6
ATOM 10415 C C . GLU B 1 43 ? -3.186 -0.484 7.109 1.00 0.00 43 GLU B C 6
ATOM 10416 O O . GLU B 1 43 ? -2.208 -0.481 7.825 1.00 0.00 43 GLU B O 6
ATOM 10428 N N . GLU B 1 44 ? -3.826 -1.571 6.836 1.00 0.00 44 GLU B N 6
ATOM 10429 C CA . GLU B 1 44 ? -3.377 -2.875 7.394 1.00 0.00 44 GLU B CA 6
ATOM 10430 C C . GLU B 1 44 ? -2.242 -3.446 6.538 1.00 0.00 44 GLU B C 6
ATOM 10431 O O . GLU B 1 44 ? -1.356 -4.118 7.029 1.00 0.00 44 GLU B O 6
ATOM 10443 N N . ALA B 1 45 ? -2.272 -3.194 5.253 1.00 0.00 45 ALA B N 6
ATOM 10444 C CA . ALA B 1 45 ? -1.206 -3.733 4.358 1.00 0.00 45 ALA B CA 6
ATOM 10445 C C . ALA B 1 45 ? 0.056 -2.868 4.417 1.00 0.00 45 ALA B C 6
ATOM 10446 O O . ALA B 1 45 ? 1.160 -3.371 4.486 1.00 0.00 45 ALA B O 6
ATOM 10453 N N . ALA B 1 46 ? -0.095 -1.575 4.367 1.00 0.00 46 ALA B N 6
ATOM 10454 C CA . ALA B 1 46 ? 1.100 -0.684 4.396 1.00 0.00 46 ALA B CA 6
ATOM 10455 C C . ALA B 1 46 ? 1.697 -0.607 5.805 1.00 0.00 46 ALA B C 6
ATOM 10456 O O . ALA B 1 46 ? 2.842 -0.245 5.980 1.00 0.00 46 ALA B O 6
ATOM 10463 N N . GLN B 1 47 ? 0.940 -0.947 6.812 1.00 0.00 47 GLN B N 6
ATOM 10464 C CA . GLN B 1 47 ? 1.490 -0.889 8.199 1.00 0.00 47 GLN B CA 6
ATOM 10465 C C . GLN B 1 47 ? 2.402 -2.092 8.460 1.00 0.00 47 GLN B C 6
ATOM 10466 O O . GLN B 1 47 ? 3.220 -2.078 9.357 1.00 0.00 47 GLN B O 6
ATOM 10480 N N . ILE B 1 48 ? 2.265 -3.132 7.684 1.00 0.00 48 ILE B N 6
ATOM 10481 C CA . ILE B 1 48 ? 3.121 -4.335 7.893 1.00 0.00 48 ILE B CA 6
ATOM 10482 C C . ILE B 1 48 ? 4.567 -4.039 7.486 1.00 0.00 48 ILE B C 6
ATOM 10483 O O . ILE B 1 48 ? 5.498 -4.614 8.016 1.00 0.00 48 ILE B O 6
ATOM 10499 N N . ARG B 1 49 ? 4.767 -3.148 6.553 1.00 0.00 49 ARG B N 6
ATOM 10500 C CA . ARG B 1 49 ? 6.160 -2.824 6.125 1.00 0.00 49 ARG B CA 6
ATOM 10501 C C . ARG B 1 49 ? 7.009 -2.454 7.344 1.00 0.00 49 ARG B C 6
ATOM 10502 O O . ARG B 1 49 ? 8.211 -2.629 7.355 1.00 0.00 49 ARG B O 6
ATOM 10523 N N . ASP B 1 50 ? 6.388 -1.946 8.374 1.00 0.00 50 ASP B N 6
ATOM 10524 C CA . ASP B 1 50 ? 7.153 -1.569 9.596 1.00 0.00 50 ASP B CA 6
ATOM 10525 C C . ASP B 1 50 ? 7.488 -2.822 10.407 1.00 0.00 50 ASP B C 6
ATOM 10526 O O . ASP B 1 50 ? 8.567 -2.952 10.950 1.00 0.00 50 ASP B O 6
ATOM 10535 N N . GLN B 1 51 ? 6.573 -3.749 10.489 1.00 0.00 51 GLN B N 6
ATOM 10536 C CA . GLN B 1 51 ? 6.842 -4.996 11.260 1.00 0.00 51 GLN B CA 6
ATOM 10537 C C . GLN B 1 51 ? 7.806 -5.895 10.481 1.00 0.00 51 GLN B C 6
ATOM 10538 O O . GLN B 1 51 ? 8.724 -6.465 11.035 1.00 0.00 51 GLN B O 6
ATOM 10552 N N . LEU B 1 52 ? 7.604 -6.021 9.198 1.00 0.00 52 LEU B N 6
ATOM 10553 C CA . LEU B 1 52 ? 8.508 -6.879 8.380 1.00 0.00 52 LEU B CA 6
ATOM 10554 C C . LEU B 1 52 ? 9.925 -6.297 8.379 1.00 0.00 52 LEU B C 6
ATOM 10555 O O . LEU B 1 52 ? 10.903 -7.017 8.417 1.00 0.00 52 LEU B O 6
ATOM 10571 N N . HIS B 1 53 ? 10.041 -4.998 8.334 1.00 0.00 53 HIS B N 6
ATOM 10572 C CA . HIS B 1 53 ? 11.393 -4.369 8.331 1.00 0.00 53 HIS B CA 6
ATOM 10573 C C . HIS B 1 53 ? 12.019 -4.457 9.726 1.00 0.00 53 HIS B C 6
ATOM 10574 O O . HIS B 1 53 ? 13.214 -4.609 9.871 1.00 0.00 53 HIS B O 6
ATOM 10588 N N . GLN B 1 54 ? 11.219 -4.364 10.751 1.00 0.00 54 GLN B N 6
ATOM 10589 C CA . GLN B 1 54 ? 11.769 -4.444 12.135 1.00 0.00 54 GLN B CA 6
ATOM 10590 C C . GLN B 1 54 ? 12.006 -5.906 12.527 1.00 0.00 54 GLN B C 6
ATOM 10591 O O . GLN B 1 54 ? 12.897 -6.219 13.292 1.00 0.00 54 GLN B O 6
ATOM 10605 N N . LEU B 1 55 ? 11.207 -6.801 12.014 1.00 0.00 55 LEU B N 6
ATOM 10606 C CA . LEU B 1 55 ? 11.375 -8.242 12.361 1.00 0.00 55 LEU B CA 6
ATOM 10607 C C . LEU B 1 55 ? 12.779 -8.729 11.994 1.00 0.00 55 LEU B C 6
ATOM 10608 O O . LEU B 1 55 ? 13.327 -9.603 12.634 1.00 0.00 55 LEU B O 6
ATOM 10624 N N . ARG B 1 56 ? 13.364 -8.177 10.968 1.00 0.00 56 ARG B N 6
ATOM 10625 C CA . ARG B 1 56 ? 14.729 -8.621 10.568 1.00 0.00 56 ARG B CA 6
ATOM 10626 C C . ARG B 1 56 ? 15.714 -8.426 11.728 1.00 0.00 56 ARG B C 6
ATOM 10627 O O . ARG B 1 56 ? 16.746 -9.063 11.790 1.00 0.00 56 ARG B O 6
ATOM 10648 N N . GLU B 1 57 ? 15.398 -7.554 12.645 1.00 0.00 57 GLU B N 6
ATOM 10649 C CA . GLU B 1 57 ? 16.314 -7.322 13.800 1.00 0.00 57 GLU B CA 6
ATOM 10650 C C . GLU B 1 57 ? 16.165 -8.452 14.821 1.00 0.00 57 GLU B C 6
ATOM 10651 O O . GLU B 1 57 ? 17.127 -8.896 15.417 1.00 0.00 57 GLU B O 6
ATOM 10663 N N . LEU B 1 58 ? 14.964 -8.919 15.027 1.00 0.00 58 LEU B N 6
ATOM 10664 C CA . LEU B 1 58 ? 14.749 -10.021 16.009 1.00 0.00 58 LEU B CA 6
ATOM 10665 C C . LEU B 1 58 ? 15.604 -11.237 15.640 1.00 0.00 58 LEU B C 6
ATOM 10666 O O . LEU B 1 58 ? 15.865 -12.094 16.460 1.00 0.00 58 LEU B O 6
ATOM 10682 N N . PHE B 1 59 ? 16.041 -11.320 14.411 1.00 0.00 59 PHE B N 6
ATOM 10683 C CA . PHE B 1 59 ? 16.878 -12.482 13.989 1.00 0.00 59 PHE B CA 6
ATOM 10684 C C . PHE B 1 59 ? 18.030 -12.698 14.977 1.00 0.00 59 PHE B C 6
ATOM 10685 O O . PHE B 1 59 ? 18.309 -13.808 15.385 1.00 0.00 59 PHE B O 6
ATOM 10702 N N . ILE B 1 60 ? 18.699 -11.648 15.362 1.00 0.00 60 ILE B N 6
ATOM 10703 C CA . ILE B 1 60 ? 19.830 -11.796 16.323 1.00 0.00 60 ILE B CA 6
ATOM 10704 C C . ILE B 1 60 ? 19.294 -12.068 17.731 1.00 0.00 60 ILE B C 6
ATOM 10705 O O . ILE B 1 60 ? 19.888 -12.796 18.502 1.00 0.00 60 ILE B O 6
ATOM 10721 N N . ALA B 1 61 ? 18.176 -11.488 18.072 1.00 0.00 61 ALA B N 6
ATOM 10722 C CA . ALA B 1 61 ? 17.603 -11.715 19.429 1.00 0.00 61 ALA B CA 6
ATOM 10723 C C . ALA B 1 61 ? 17.052 -13.139 19.538 1.00 0.00 61 ALA B C 6
ATOM 10724 O O . ALA B 1 61 ? 16.903 -13.676 20.618 1.00 0.00 61 ALA B O 6
ATOM 10731 N N . ALA B 1 62 ? 16.747 -13.754 18.429 1.00 0.00 62 ALA B N 6
ATOM 10732 C CA . ALA B 1 62 ? 16.206 -15.143 18.468 1.00 0.00 62 ALA B CA 6
ATOM 10733 C C . ALA B 1 62 ? 17.325 -16.154 18.206 1.00 0.00 62 ALA B C 6
ATOM 10734 O O . ALA B 1 62 ? 17.639 -16.979 19.040 1.00 0.00 62 ALA B O 6
ATOM 10741 N N . SER B 1 63 ? 17.932 -16.096 17.052 1.00 0.00 63 SER B N 6
ATOM 10742 C CA . SER B 1 63 ? 19.030 -17.055 16.736 1.00 0.00 63 SER B CA 6
ATOM 10743 C C . SER B 1 63 ? 20.384 -16.342 16.785 1.00 0.00 63 SER B C 6
ATOM 10744 O O . SER B 1 63 ? 20.432 -15.239 17.306 1.00 0.00 63 SER B O 6
ATOM 10753 N N . LEU A 1 8 ? -7.680 -5.632 -19.278 1.00 0.00 8 LEU A N 7
ATOM 10754 C CA . LEU A 1 8 ? -8.766 -6.245 -18.461 1.00 0.00 8 LEU A CA 7
ATOM 10755 C C . LEU A 1 8 ? -8.409 -6.179 -16.974 1.00 0.00 8 LEU A C 7
ATOM 10756 O O . LEU A 1 8 ? -8.851 -6.988 -16.183 1.00 0.00 8 LEU A O 7
ATOM 10772 N N . GLU A 1 9 ? -7.610 -5.223 -16.591 1.00 0.00 9 GLU A N 7
ATOM 10773 C CA . GLU A 1 9 ? -7.221 -5.105 -15.157 1.00 0.00 9 GLU A CA 7
ATOM 10774 C C . GLU A 1 9 ? -8.366 -4.495 -14.336 1.00 0.00 9 GLU A C 7
ATOM 10775 O O . GLU A 1 9 ? -8.828 -5.098 -13.387 1.00 0.00 9 GLU A O 7
ATOM 10787 N N . PRO A 1 10 ? -8.790 -3.316 -14.722 1.00 0.00 10 PRO A N 7
ATOM 10788 C CA . PRO A 1 10 ? -9.892 -2.636 -13.995 1.00 0.00 10 PRO A CA 7
ATOM 10789 C C . PRO A 1 10 ? -11.234 -3.306 -14.301 1.00 0.00 10 PRO A C 7
ATOM 10790 O O . PRO A 1 10 ? -11.958 -3.698 -13.409 1.00 0.00 10 PRO A O 7
ATOM 10801 N N . ASP A 1 11 ? -11.569 -3.441 -15.560 1.00 0.00 11 ASP A N 7
ATOM 10802 C CA . ASP A 1 11 ? -12.867 -4.084 -15.940 1.00 0.00 11 ASP A CA 7
ATOM 10803 C C . ASP A 1 11 ? -14.044 -3.283 -15.375 1.00 0.00 11 ASP A C 7
ATOM 10804 O O . ASP A 1 11 ? -14.667 -2.505 -16.069 1.00 0.00 11 ASP A O 7
ATOM 10813 N N . ASN A 1 12 ? -14.350 -3.464 -14.120 1.00 0.00 12 ASN A N 7
ATOM 10814 C CA . ASN A 1 12 ? -15.485 -2.712 -13.511 1.00 0.00 12 ASN A CA 7
ATOM 10815 C C . ASN A 1 12 ? -15.208 -2.453 -12.027 1.00 0.00 12 ASN A C 7
ATOM 10816 O O . ASN A 1 12 ? -16.111 -2.233 -11.245 1.00 0.00 12 ASN A O 7
ATOM 10827 N N . VAL A 1 13 ? -13.964 -2.480 -11.634 1.00 0.00 13 VAL A N 7
ATOM 10828 C CA . VAL A 1 13 ? -13.628 -2.240 -10.202 1.00 0.00 13 VAL A CA 7
ATOM 10829 C C . VAL A 1 13 ? -13.680 -0.730 -9.890 1.00 0.00 13 VAL A C 7
ATOM 10830 O O . VAL A 1 13 ? -14.417 -0.311 -9.020 1.00 0.00 13 VAL A O 7
ATOM 10843 N N . PRO A 1 14 ? -12.897 0.041 -10.603 1.00 0.00 14 PRO A N 7
ATOM 10844 C CA . PRO A 1 14 ? -12.874 1.506 -10.374 1.00 0.00 14 PRO A CA 7
ATOM 10845 C C . PRO A 1 14 ? -14.136 2.151 -10.950 1.00 0.00 14 PRO A C 7
ATOM 10846 O O . PRO A 1 14 ? -14.848 2.864 -10.270 1.00 0.00 14 PRO A O 7
ATOM 10857 N N . MET A 1 15 ? -14.417 1.904 -12.200 1.00 0.00 15 MET A N 7
ATOM 10858 C CA . MET A 1 15 ? -15.630 2.500 -12.828 1.00 0.00 15 MET A CA 7
ATOM 10859 C C . MET A 1 15 ? -15.666 4.013 -12.584 1.00 0.00 15 MET A C 7
ATOM 10860 O O . MET A 1 15 ? -14.641 4.659 -12.496 1.00 0.00 15 MET A O 7
ATOM 10874 N N . ASP A 1 16 ? -16.838 4.585 -12.473 1.00 0.00 16 ASP A N 7
ATOM 10875 C CA . ASP A 1 16 ? -16.936 6.056 -12.235 1.00 0.00 16 ASP A CA 7
ATOM 10876 C C . ASP A 1 16 ? -16.229 6.817 -13.358 1.00 0.00 16 ASP A C 7
ATOM 10877 O O . ASP A 1 16 ? -15.205 7.439 -13.154 1.00 0.00 16 ASP A O 7
ATOM 10886 N N . MET A 1 17 ? -16.770 6.769 -14.544 1.00 0.00 17 MET A N 7
ATOM 10887 C CA . MET A 1 17 ? -16.134 7.486 -15.689 1.00 0.00 17 MET A CA 7
ATOM 10888 C C . MET A 1 17 ? -15.810 8.934 -15.304 1.00 0.00 17 MET A C 7
ATOM 10889 O O . MET A 1 17 ? -14.897 9.535 -15.833 1.00 0.00 17 MET A O 7
ATOM 10903 N N . SER A 1 18 ? -16.548 9.495 -14.383 1.00 0.00 18 SER A N 7
ATOM 10904 C CA . SER A 1 18 ? -16.286 10.903 -13.957 1.00 0.00 18 SER A CA 7
ATOM 10905 C C . SER A 1 18 ? -16.353 11.848 -15.166 1.00 0.00 18 SER A C 7
ATOM 10906 O O . SER A 1 18 ? -16.347 11.406 -16.297 1.00 0.00 18 SER A O 7
ATOM 10914 N N . PRO A 1 19 ? -16.422 13.129 -14.888 1.00 0.00 19 PRO A N 7
ATOM 10915 C CA . PRO A 1 19 ? -16.496 14.137 -15.973 1.00 0.00 19 PRO A CA 7
ATOM 10916 C C . PRO A 1 19 ? -15.115 14.403 -16.596 1.00 0.00 19 PRO A C 7
ATOM 10917 O O . PRO A 1 19 ? -14.716 15.538 -16.761 1.00 0.00 19 PRO A O 7
ATOM 10928 N N . LYS A 1 20 ? -14.400 13.368 -16.965 1.00 0.00 20 LYS A N 7
ATOM 10929 C CA . LYS A 1 20 ? -13.054 13.541 -17.605 1.00 0.00 20 LYS A CA 7
ATOM 10930 C C . LYS A 1 20 ? -12.063 14.280 -16.691 1.00 0.00 20 LYS A C 7
ATOM 10931 O O . LYS A 1 20 ? -11.132 13.693 -16.178 1.00 0.00 20 LYS A O 7
ATOM 10950 N N . ALA A 1 21 ? -12.239 15.564 -16.503 1.00 0.00 21 ALA A N 7
ATOM 10951 C CA . ALA A 1 21 ? -11.295 16.348 -15.644 1.00 0.00 21 ALA A CA 7
ATOM 10952 C C . ALA A 1 21 ? -10.981 15.606 -14.341 1.00 0.00 21 ALA A C 7
ATOM 10953 O O . ALA A 1 21 ? -9.836 15.448 -13.965 1.00 0.00 21 ALA A O 7
ATOM 10960 N N . LEU A 1 22 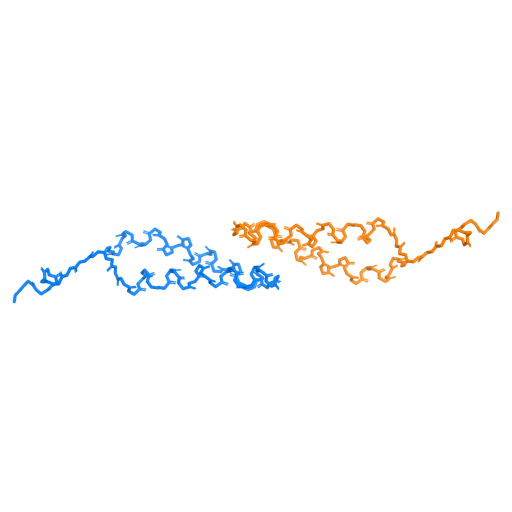? -11.986 15.148 -13.651 1.00 0.00 22 LEU A N 7
ATOM 10961 C CA . LEU A 1 22 ? -11.740 14.415 -12.376 1.00 0.00 22 LEU A CA 7
ATOM 10962 C C . LEU A 1 22 ? -11.358 12.972 -12.683 1.00 0.00 22 LEU A C 7
ATOM 10963 O O . LEU A 1 22 ? -10.524 12.379 -12.029 1.00 0.00 22 LEU A O 7
ATOM 10979 N N . GLN A 1 23 ? -11.971 12.405 -13.682 1.00 0.00 23 GLN A N 7
ATOM 10980 C CA . GLN A 1 23 ? -11.657 10.992 -14.052 1.00 0.00 23 GLN A CA 7
ATOM 10981 C C . GLN A 1 23 ? -10.143 10.805 -14.206 1.00 0.00 23 GLN A C 7
ATOM 10982 O O . GLN A 1 23 ? -9.577 9.841 -13.731 1.00 0.00 23 GLN A O 7
ATOM 10996 N N . GLN A 1 24 ? -9.487 11.719 -14.865 1.00 0.00 24 GLN A N 7
ATOM 10997 C CA . GLN A 1 24 ? -8.013 11.592 -15.050 1.00 0.00 24 GLN A CA 7
ATOM 10998 C C . GLN A 1 24 ? -7.281 11.952 -13.753 1.00 0.00 24 GLN A C 7
ATOM 10999 O O . GLN A 1 24 ? -6.441 11.214 -13.277 1.00 0.00 24 GLN A O 7
ATOM 11013 N N . LYS A 1 25 ? -7.594 13.081 -13.178 1.00 0.00 25 LYS A N 7
ATOM 11014 C CA . LYS A 1 25 ? -6.916 13.487 -11.914 1.00 0.00 25 LYS A CA 7
ATOM 11015 C C . LYS A 1 25 ? -7.033 12.375 -10.868 1.00 0.00 25 LYS A C 7
ATOM 11016 O O . LYS A 1 25 ? -6.126 12.142 -10.094 1.00 0.00 25 LYS A O 7
ATOM 11035 N N . ILE A 1 26 ? -8.142 11.689 -10.838 1.00 0.00 26 ILE A N 7
ATOM 11036 C CA . ILE A 1 26 ? -8.315 10.594 -9.841 1.00 0.00 26 ILE A CA 7
ATOM 11037 C C . ILE A 1 26 ? -7.580 9.333 -10.304 1.00 0.00 26 ILE A C 7
ATOM 11038 O O . ILE A 1 26 ? -6.870 8.703 -9.546 1.00 0.00 26 ILE A O 7
ATOM 11054 N N . HIS A 1 27 ? -7.744 8.962 -11.544 1.00 0.00 27 HIS A N 7
ATOM 11055 C CA . HIS A 1 27 ? -7.056 7.741 -12.054 1.00 0.00 27 HIS A CA 7
ATOM 11056 C C . HIS A 1 27 ? -5.537 7.913 -11.966 1.00 0.00 27 HIS A C 7
ATOM 11057 O O . HIS A 1 27 ? -4.795 6.951 -11.944 1.00 0.00 27 HIS A O 7
ATOM 11071 N N . GLU A 1 28 ? -5.070 9.130 -11.916 1.00 0.00 28 GLU A N 7
ATOM 11072 C CA . GLU A 1 28 ? -3.599 9.361 -11.830 1.00 0.00 28 GLU A CA 7
ATOM 11073 C C . GLU A 1 28 ? -3.110 9.139 -10.396 1.00 0.00 28 GLU A C 7
ATOM 11074 O O . GLU A 1 28 ? -2.184 8.390 -10.155 1.00 0.00 28 GLU A O 7
ATOM 11086 N N . LEU A 1 29 ? -3.725 9.784 -9.442 1.00 0.00 29 LEU A N 7
ATOM 11087 C CA . LEU A 1 29 ? -3.294 9.610 -8.026 1.00 0.00 29 LEU A CA 7
ATOM 11088 C C . LEU A 1 29 ? -3.773 8.259 -7.489 1.00 0.00 29 LEU A C 7
ATOM 11089 O O . LEU A 1 29 ? -3.100 7.616 -6.708 1.00 0.00 29 LEU A O 7
ATOM 11105 N N . GLU A 1 30 ? -4.933 7.823 -7.900 1.00 0.00 30 GLU A N 7
ATOM 11106 C CA . GLU A 1 30 ? -5.454 6.514 -7.412 1.00 0.00 30 GLU A CA 7
ATOM 11107 C C . GLU A 1 30 ? -4.596 5.367 -7.953 1.00 0.00 30 GLU A C 7
ATOM 11108 O O . GLU A 1 30 ? -4.347 4.392 -7.272 1.00 0.00 30 GLU A O 7
ATOM 11120 N N . GLY A 1 31 ? -4.141 5.476 -9.172 1.00 0.00 31 GLY A N 7
ATOM 11121 C CA . GLY A 1 31 ? -3.301 4.391 -9.753 1.00 0.00 31 GLY A CA 7
ATOM 11122 C C . GLY A 1 31 ? -1.880 4.486 -9.195 1.00 0.00 31 GLY A C 7
ATOM 11123 O O . GLY A 1 31 ? -1.185 3.499 -9.067 1.00 0.00 31 GLY A O 7
ATOM 11127 N N . LEU A 1 32 ? -1.443 5.670 -8.861 1.00 0.00 32 LEU A N 7
ATOM 11128 C CA . LEU A 1 32 ? -0.065 5.828 -8.311 1.00 0.00 32 LEU A CA 7
ATOM 11129 C C . LEU A 1 32 ? 0.069 5.064 -6.990 1.00 0.00 32 LEU A C 7
ATOM 11130 O O . LEU A 1 32 ? 1.117 4.536 -6.672 1.00 0.00 32 LEU A O 7
ATOM 11146 N N . MET A 1 33 ? -0.982 5.003 -6.220 1.00 0.00 33 MET A N 7
ATOM 11147 C CA . MET A 1 33 ? -0.912 4.275 -4.920 1.00 0.00 33 MET A CA 7
ATOM 11148 C C . MET A 1 33 ? -0.463 2.828 -5.147 1.00 0.00 33 MET A C 7
ATOM 11149 O O . MET A 1 33 ? 0.171 2.226 -4.303 1.00 0.00 33 MET A O 7
ATOM 11163 N N . MET A 1 34 ? -0.789 2.266 -6.278 1.00 0.00 34 MET A N 7
ATOM 11164 C CA . MET A 1 34 ? -0.381 0.858 -6.555 1.00 0.00 34 MET A CA 7
ATOM 11165 C C . MET A 1 34 ? 1.114 0.792 -6.879 1.00 0.00 34 MET A C 7
ATOM 11166 O O . MET A 1 34 ? 1.780 -0.180 -6.582 1.00 0.00 34 MET A O 7
ATOM 11180 N N . GLN A 1 35 ? 1.645 1.817 -7.488 1.00 0.00 35 GLN A N 7
ATOM 11181 C CA . GLN A 1 35 ? 3.096 1.811 -7.833 1.00 0.00 35 GLN A CA 7
ATOM 11182 C C . GLN A 1 35 ? 3.943 1.599 -6.573 1.00 0.00 35 GLN A C 7
ATOM 11183 O O . GLN A 1 35 ? 4.461 0.527 -6.335 1.00 0.00 35 GLN A O 7
ATOM 11197 N N . HIS A 1 36 ? 4.092 2.615 -5.767 1.00 0.00 36 HIS A N 7
ATOM 11198 C CA . HIS A 1 36 ? 4.908 2.470 -4.527 1.00 0.00 36 HIS A CA 7
ATOM 11199 C C . HIS A 1 36 ? 4.406 1.285 -3.693 1.00 0.00 36 HIS A C 7
ATOM 11200 O O . HIS A 1 36 ? 5.176 0.445 -3.270 1.00 0.00 36 HIS A O 7
ATOM 11214 N N . ALA A 1 37 ? 3.122 1.206 -3.458 1.00 0.00 37 ALA A N 7
ATOM 11215 C CA . ALA A 1 37 ? 2.571 0.069 -2.657 1.00 0.00 37 ALA A CA 7
ATOM 11216 C C . ALA A 1 37 ? 3.120 -1.262 -3.186 1.00 0.00 37 ALA A C 7
ATOM 11217 O O . ALA A 1 37 ? 3.408 -2.170 -2.432 1.00 0.00 37 ALA A O 7
ATOM 11224 N N . GLN A 1 38 ? 3.274 -1.378 -4.480 1.00 0.00 38 GLN A N 7
ATOM 11225 C CA . GLN A 1 38 ? 3.815 -2.642 -5.056 1.00 0.00 38 GLN A CA 7
ATOM 11226 C C . GLN A 1 38 ? 5.260 -2.836 -4.598 1.00 0.00 38 GLN A C 7
ATOM 11227 O O . GLN A 1 38 ? 5.700 -3.938 -4.337 1.00 0.00 38 GLN A O 7
ATOM 11241 N N . ASN A 1 39 ? 5.997 -1.764 -4.483 1.00 0.00 39 ASN A N 7
ATOM 11242 C CA . ASN A 1 39 ? 7.411 -1.875 -4.023 1.00 0.00 39 ASN A CA 7
ATOM 11243 C C . ASN A 1 39 ? 7.474 -1.705 -2.500 1.00 0.00 39 ASN A C 7
ATOM 11244 O O . ASN A 1 39 ? 8.507 -1.395 -1.942 1.00 0.00 39 ASN A O 7
ATOM 11255 N N . LEU A 1 40 ? 6.370 -1.908 -1.829 1.00 0.00 40 LEU A N 7
ATOM 11256 C CA . LEU A 1 40 ? 6.347 -1.765 -0.347 1.00 0.00 40 LEU A CA 7
ATOM 11257 C C . LEU A 1 40 ? 6.853 -0.384 0.073 1.00 0.00 40 LEU A C 7
ATOM 11258 O O . LEU A 1 40 ? 7.316 -0.193 1.180 1.00 0.00 40 LEU A O 7
ATOM 11274 N N . GLU A 1 41 ? 6.753 0.586 -0.792 1.00 0.00 41 GLU A N 7
ATOM 11275 C CA . GLU A 1 41 ? 7.211 1.955 -0.423 1.00 0.00 41 GLU A CA 7
ATOM 11276 C C . GLU A 1 41 ? 6.301 2.509 0.672 1.00 0.00 41 GLU A C 7
ATOM 11277 O O . GLU A 1 41 ? 6.754 3.007 1.683 1.00 0.00 41 GLU A O 7
ATOM 11289 N N . PHE A 1 42 ? 5.016 2.406 0.477 1.00 0.00 42 PHE A N 7
ATOM 11290 C CA . PHE A 1 42 ? 4.051 2.904 1.499 1.00 0.00 42 PHE A CA 7
ATOM 11291 C C . PHE A 1 42 ? 4.404 4.322 1.943 1.00 0.00 42 PHE A C 7
ATOM 11292 O O . PHE A 1 42 ? 5.312 4.932 1.423 1.00 0.00 42 PHE A O 7
ATOM 11309 N N . GLU A 1 43 ? 3.658 4.839 2.891 1.00 0.00 43 GLU A N 7
ATOM 11310 C CA . GLU A 1 43 ? 3.865 6.225 3.412 1.00 0.00 43 GLU A CA 7
ATOM 11311 C C . GLU A 1 43 ? 3.555 7.229 2.310 1.00 0.00 43 GLU A C 7
ATOM 11312 O O . GLU A 1 43 ? 2.647 8.027 2.410 1.00 0.00 43 GLU A O 7
ATOM 11324 N N . GLU A 1 44 ? 4.298 7.174 1.256 1.00 0.00 44 GLU A N 7
ATOM 11325 C CA . GLU A 1 44 ? 4.059 8.097 0.114 1.00 0.00 44 GLU A CA 7
ATOM 11326 C C . GLU A 1 44 ? 2.934 7.555 -0.774 1.00 0.00 44 GLU A C 7
ATOM 11327 O O . GLU A 1 44 ? 2.192 8.304 -1.378 1.00 0.00 44 GLU A O 7
ATOM 11339 N N . ALA A 1 45 ? 2.811 6.255 -0.868 1.00 0.00 45 ALA A N 7
ATOM 11340 C CA . ALA A 1 45 ? 1.743 5.668 -1.730 1.00 0.00 45 ALA A CA 7
ATOM 11341 C C . ALA A 1 45 ? 0.392 5.666 -1.013 1.00 0.00 45 ALA A C 7
ATOM 11342 O O . ALA A 1 45 ? -0.626 5.994 -1.588 1.00 0.00 45 ALA A O 7
ATOM 11349 N N . ALA A 1 46 ? 0.368 5.280 0.233 1.00 0.00 46 ALA A N 7
ATOM 11350 C CA . ALA A 1 46 ? -0.927 5.239 0.969 1.00 0.00 46 ALA A CA 7
ATOM 11351 C C . ALA A 1 46 ? -1.387 6.649 1.345 1.00 0.00 46 ALA A C 7
ATOM 11352 O O . ALA A 1 46 ? -2.566 6.937 1.364 1.00 0.00 46 ALA A O 7
ATOM 11359 N N . GLN A 1 47 ? -0.476 7.537 1.639 1.00 0.00 47 GLN A N 7
ATOM 11360 C CA . GLN A 1 47 ? -0.891 8.923 2.004 1.00 0.00 47 GLN A CA 7
ATOM 11361 C C . GLN A 1 47 ? -1.781 9.508 0.906 1.00 0.00 47 GLN A C 7
ATOM 11362 O O . GLN A 1 47 ? -2.587 10.384 1.145 1.00 0.00 47 GLN A O 7
ATOM 11376 N N . ILE A 1 48 ? -1.639 9.028 -0.300 1.00 0.00 48 ILE A N 7
ATOM 11377 C CA . ILE A 1 48 ? -2.475 9.556 -1.415 1.00 0.00 48 ILE A CA 7
ATOM 11378 C C . ILE A 1 48 ? -3.955 9.272 -1.147 1.00 0.00 48 ILE A C 7
ATOM 11379 O O . ILE A 1 48 ? -4.825 9.977 -1.617 1.00 0.00 48 ILE A O 7
ATOM 11395 N N . ARG A 1 49 ? -4.250 8.247 -0.393 1.00 0.00 49 ARG A N 7
ATOM 11396 C CA . ARG A 1 49 ? -5.677 7.929 -0.100 1.00 0.00 49 ARG A CA 7
ATOM 11397 C C . ARG A 1 49 ? -6.384 9.169 0.457 1.00 0.00 49 ARG A C 7
ATOM 11398 O O . ARG A 1 49 ? -7.582 9.326 0.328 1.00 0.00 49 ARG A O 7
ATOM 11419 N N . ASP A 1 50 ? -5.645 10.053 1.071 1.00 0.00 50 ASP A N 7
ATOM 11420 C CA . ASP A 1 50 ? -6.267 11.286 1.631 1.00 0.00 50 ASP A CA 7
ATOM 11421 C C . ASP A 1 50 ? -6.536 12.288 0.506 1.00 0.00 50 ASP A C 7
ATOM 11422 O O . ASP A 1 50 ? -7.563 12.937 0.472 1.00 0.00 50 ASP A O 7
ATOM 11431 N N . GLN A 1 51 ? -5.624 12.413 -0.419 1.00 0.00 51 GLN A N 7
ATOM 11432 C CA . GLN A 1 51 ? -5.831 13.369 -1.545 1.00 0.00 51 GLN A CA 7
ATOM 11433 C C . GLN A 1 51 ? -7.022 12.921 -2.395 1.00 0.00 51 GLN A C 7
ATOM 11434 O O . GLN A 1 51 ? -7.789 13.728 -2.880 1.00 0.00 51 GLN A O 7
ATOM 11448 N N . LEU A 1 52 ? -7.184 11.638 -2.575 1.00 0.00 52 LEU A N 7
ATOM 11449 C CA . LEU A 1 52 ? -8.327 11.137 -3.389 1.00 0.00 52 LEU A CA 7
ATOM 11450 C C . LEU A 1 52 ? -9.643 11.368 -2.643 1.00 0.00 52 LEU A C 7
ATOM 11451 O O . LEU A 1 52 ? -10.632 11.775 -3.219 1.00 0.00 52 LEU A O 7
ATOM 11467 N N . HIS A 1 53 ? -9.661 11.116 -1.361 1.00 0.00 53 HIS A N 7
ATOM 11468 C CA . HIS A 1 53 ? -10.912 11.327 -0.578 1.00 0.00 53 HIS A CA 7
ATOM 11469 C C . HIS A 1 53 ? -11.422 12.755 -0.781 1.00 0.00 53 HIS A C 7
ATOM 11470 O O . HIS A 1 53 ? -12.606 12.988 -0.924 1.00 0.00 53 HIS A O 7
ATOM 11484 N N . GLN A 1 54 ? -10.537 13.713 -0.795 1.00 0.00 54 GLN A N 7
ATOM 11485 C CA . GLN A 1 54 ? -10.970 15.125 -0.994 1.00 0.00 54 GLN A CA 7
ATOM 11486 C C . GLN A 1 54 ? -11.209 15.398 -2.481 1.00 0.00 54 GLN A C 7
ATOM 11487 O O . GLN A 1 54 ? -12.036 16.209 -2.849 1.00 0.00 54 GLN A O 7
ATOM 11501 N N . LEU A 1 55 ? -10.488 14.726 -3.337 1.00 0.00 55 LEU A N 7
ATOM 11502 C CA . LEU A 1 55 ? -10.667 14.946 -4.801 1.00 0.00 55 LEU A CA 7
ATOM 11503 C C . LEU A 1 55 ? -12.023 14.410 -5.261 1.00 0.00 55 LEU A C 7
ATOM 11504 O O . LEU A 1 55 ? -12.689 15.004 -6.086 1.00 0.00 55 LEU A O 7
ATOM 11520 N N . ARG A 1 56 ? -12.436 13.290 -4.740 1.00 0.00 56 ARG A N 7
ATOM 11521 C CA . ARG A 1 56 ? -13.748 12.718 -5.153 1.00 0.00 56 ARG A CA 7
ATOM 11522 C C . ARG A 1 56 ? -14.877 13.713 -4.860 1.00 0.00 56 ARG A C 7
ATOM 11523 O O . ARG A 1 56 ? -15.935 13.658 -5.454 1.00 0.00 56 ARG A O 7
ATOM 11544 N N . GLU A 1 57 ? -14.656 14.625 -3.951 1.00 0.00 57 GLU A N 7
ATOM 11545 C CA . GLU A 1 57 ? -15.714 15.624 -3.625 1.00 0.00 57 GLU A CA 7
ATOM 11546 C C . GLU A 1 57 ? -15.962 16.534 -4.829 1.00 0.00 57 GLU A C 7
ATOM 11547 O O . GLU A 1 57 ? -17.082 16.895 -5.129 1.00 0.00 57 GLU A O 7
ATOM 11559 N N . LEU A 1 58 ? -14.921 16.904 -5.523 1.00 0.00 58 LEU A N 7
ATOM 11560 C CA . LEU A 1 58 ? -15.092 17.789 -6.711 1.00 0.00 58 LEU A CA 7
ATOM 11561 C C . LEU A 1 58 ? -16.114 17.185 -7.677 1.00 0.00 58 LEU A C 7
ATOM 11562 O O . LEU A 1 58 ? -16.713 17.877 -8.476 1.00 0.00 58 LEU A O 7
ATOM 11578 N N . PHE A 1 59 ? -16.320 15.897 -7.609 1.00 0.00 59 PHE A N 7
ATOM 11579 C CA . PHE A 1 59 ? -17.304 15.248 -8.523 1.00 0.00 59 PHE A CA 7
ATOM 11580 C C . PHE A 1 59 ? -18.654 15.966 -8.443 1.00 0.00 59 PHE A C 7
ATOM 11581 O O . PHE A 1 59 ? -19.351 16.111 -9.428 1.00 0.00 59 PHE A O 7
ATOM 11598 N N . ILE A 1 60 ? -19.027 16.420 -7.277 1.00 0.00 60 ILE A N 7
ATOM 11599 C CA . ILE A 1 60 ? -20.330 17.129 -7.136 1.00 0.00 60 ILE A CA 7
ATOM 11600 C C . ILE A 1 60 ? -20.236 18.531 -7.743 1.00 0.00 60 ILE A C 7
ATOM 11601 O O . ILE A 1 60 ? -21.133 18.985 -8.424 1.00 0.00 60 ILE A O 7
ATOM 11617 N N . ALA A 1 61 ? -19.153 19.219 -7.503 1.00 0.00 61 ALA A N 7
ATOM 11618 C CA . ALA A 1 61 ? -19.000 20.591 -8.069 1.00 0.00 61 ALA A CA 7
ATOM 11619 C C . ALA A 1 61 ? -18.879 20.522 -9.593 1.00 0.00 61 ALA A C 7
ATOM 11620 O O . ALA A 1 61 ? -19.138 21.482 -10.290 1.00 0.00 61 ALA A O 7
ATOM 11627 N N . ALA A 1 62 ? -18.487 19.391 -10.116 1.00 0.00 62 ALA A N 7
ATOM 11628 C CA . ALA A 1 62 ? -18.350 19.261 -11.595 1.00 0.00 62 ALA A CA 7
ATOM 11629 C C . ALA A 1 62 ? -19.544 18.496 -12.171 1.00 0.00 62 ALA A C 7
ATOM 11630 O O . ALA A 1 62 ? -20.281 19.003 -12.994 1.00 0.00 62 ALA A O 7
ATOM 11637 N N . SER A 1 63 ? -19.742 17.278 -11.745 1.00 0.00 63 SER A N 7
ATOM 11638 C CA . SER A 1 63 ? -20.889 16.482 -12.270 1.00 0.00 63 SER A CA 7
ATOM 11639 C C . SER A 1 63 ? -22.148 16.767 -11.448 1.00 0.00 63 SER A C 7
ATOM 11640 O O . SER A 1 63 ? -23.229 16.488 -11.941 1.00 0.00 63 SER A O 7
ATOM 11649 N N . LEU B 1 8 ? 7.084 -17.145 -10.967 1.00 0.00 8 LEU B N 7
ATOM 11650 C CA . LEU B 1 8 ? 8.201 -16.229 -11.337 1.00 0.00 8 LEU B CA 7
ATOM 11651 C C . LEU B 1 8 ? 7.902 -14.809 -10.850 1.00 0.00 8 LEU B C 7
ATOM 11652 O O . LEU B 1 8 ? 8.375 -13.837 -11.407 1.00 0.00 8 LEU B O 7
ATOM 11668 N N . GLU B 1 9 ? 7.118 -14.682 -9.816 1.00 0.00 9 GLU B N 7
ATOM 11669 C CA . GLU B 1 9 ? 6.785 -13.324 -9.294 1.00 0.00 9 GLU B CA 7
ATOM 11670 C C . GLU B 1 9 ? 7.962 -12.753 -8.490 1.00 0.00 9 GLU B C 7
ATOM 11671 O O . GLU B 1 9 ? 8.461 -11.691 -8.805 1.00 0.00 9 GLU B O 7
ATOM 11683 N N . PRO B 1 10 ? 8.371 -13.473 -7.471 1.00 0.00 10 PRO B N 7
ATOM 11684 C CA . PRO B 1 10 ? 9.499 -13.008 -6.626 1.00 0.00 10 PRO B CA 7
ATOM 11685 C C . PRO B 1 10 ? 10.829 -13.163 -7.370 1.00 0.00 10 PRO B C 7
ATOM 11686 O O . PRO B 1 10 ? 11.587 -12.225 -7.503 1.00 0.00 10 PRO B O 7
ATOM 11697 N N . ASP B 1 11 ? 11.114 -14.344 -7.859 1.00 0.00 11 ASP B N 7
ATOM 11698 C CA . ASP B 1 11 ? 12.397 -14.576 -8.597 1.00 0.00 11 ASP B CA 7
ATOM 11699 C C . ASP B 1 11 ? 13.595 -14.304 -7.681 1.00 0.00 11 ASP B C 7
ATOM 11700 O O . ASP B 1 11 ? 14.191 -15.213 -7.138 1.00 0.00 11 ASP B O 7
ATOM 11709 N N . ASN B 1 12 ? 13.950 -13.062 -7.504 1.00 0.00 12 ASN B N 7
ATOM 11710 C CA . ASN B 1 12 ? 15.107 -12.733 -6.624 1.00 0.00 12 ASN B CA 7
ATOM 11711 C C . ASN B 1 12 ? 14.888 -11.373 -5.953 1.00 0.00 12 ASN B C 7
ATOM 11712 O O . ASN B 1 12 ? 15.822 -10.720 -5.532 1.00 0.00 12 ASN B O 7
ATOM 11723 N N . VAL B 1 13 ? 13.661 -10.942 -5.855 1.00 0.00 13 VAL B N 7
ATOM 11724 C CA . VAL B 1 13 ? 13.381 -9.624 -5.218 1.00 0.00 13 VAL B CA 7
ATOM 11725 C C . VAL B 1 13 ? 13.445 -9.754 -3.682 1.00 0.00 13 VAL B C 7
ATOM 11726 O O . VAL B 1 13 ? 14.216 -9.066 -3.043 1.00 0.00 13 VAL B O 7
ATOM 11739 N N . PRO B 1 14 ? 12.634 -10.627 -3.134 1.00 0.00 14 PRO B N 7
ATOM 11740 C CA . PRO B 1 14 ? 12.622 -10.821 -1.664 1.00 0.00 14 PRO B CA 7
ATOM 11741 C C . PRO B 1 14 ? 13.860 -11.602 -1.222 1.00 0.00 14 PRO B C 7
ATOM 11742 O O . PRO B 1 14 ? 14.597 -11.180 -0.354 1.00 0.00 14 PRO B O 7
ATOM 11753 N N . MET B 1 15 ? 14.091 -12.741 -1.815 1.00 0.00 15 MET B N 7
ATOM 11754 C CA . MET B 1 15 ? 15.280 -13.555 -1.434 1.00 0.00 15 MET B CA 7
ATOM 11755 C C . MET B 1 15 ? 15.324 -13.750 0.087 1.00 0.00 15 MET B C 7
ATOM 11756 O O . MET B 1 15 ? 14.303 -13.811 0.743 1.00 0.00 15 MET B O 7
ATOM 11770 N N . ASP B 1 16 ? 16.499 -13.850 0.654 1.00 0.00 16 ASP B N 7
ATOM 11771 C CA . ASP B 1 16 ? 16.606 -14.041 2.131 1.00 0.00 16 ASP B CA 7
ATOM 11772 C C . ASP B 1 16 ? 15.856 -15.306 2.552 1.00 0.00 16 ASP B C 7
ATOM 11773 O O . ASP B 1 16 ? 14.841 -15.249 3.218 1.00 0.00 16 ASP B O 7
ATOM 11782 N N . MET B 1 17 ? 16.350 -16.451 2.165 1.00 0.00 17 MET B N 7
ATOM 11783 C CA . MET B 1 17 ? 15.671 -17.727 2.537 1.00 0.00 17 MET B CA 7
ATOM 11784 C C . MET B 1 17 ? 15.361 -17.754 4.038 1.00 0.00 17 MET B C 7
ATOM 11785 O O . MET B 1 17 ? 14.429 -18.397 4.476 1.00 0.00 17 MET B O 7
ATOM 11799 N N . SER B 1 18 ? 16.135 -17.057 4.828 1.00 0.00 18 SER B N 7
ATOM 11800 C CA . SER B 1 18 ? 15.890 -17.039 6.302 1.00 0.00 18 SER B CA 7
ATOM 11801 C C . SER B 1 18 ? 15.910 -18.466 6.867 1.00 0.00 18 SER B C 7
ATOM 11802 O O . SER B 1 18 ? 15.859 -19.425 6.123 1.00 0.00 18 SER B O 7
ATOM 11810 N N . PRO B 1 19 ? 15.990 -18.564 8.172 1.00 0.00 19 PRO B N 7
ATOM 11811 C CA . PRO B 1 19 ? 16.021 -19.891 8.833 1.00 0.00 19 PRO B CA 7
ATOM 11812 C C . PRO B 1 19 ? 14.616 -20.512 8.928 1.00 0.00 19 PRO B C 7
ATOM 11813 O O . PRO B 1 19 ? 14.212 -20.976 9.974 1.00 0.00 19 PRO B O 7
ATOM 11824 N N . LYS B 1 20 ? 13.887 -20.546 7.838 1.00 0.00 20 LYS B N 7
ATOM 11825 C CA . LYS B 1 20 ? 12.517 -21.158 7.838 1.00 0.00 20 LYS B CA 7
ATOM 11826 C C . LYS B 1 20 ? 11.563 -20.453 8.817 1.00 0.00 20 LYS B C 7
ATOM 11827 O O . LYS B 1 20 ? 10.653 -19.760 8.409 1.00 0.00 20 LYS B O 7
ATOM 11846 N N . ALA B 1 21 ? 11.747 -20.643 10.099 1.00 0.00 21 ALA B N 7
ATOM 11847 C CA . ALA B 1 21 ? 10.837 -20.005 11.104 1.00 0.00 21 ALA B CA 7
ATOM 11848 C C . ALA B 1 21 ? 10.575 -18.534 10.764 1.00 0.00 21 ALA B C 7
ATOM 11849 O O . ALA B 1 21 ? 9.445 -18.088 10.731 1.00 0.00 21 ALA B O 7
ATOM 11856 N N . LEU B 1 22 ? 11.605 -17.783 10.507 1.00 0.00 22 LEU B N 7
ATOM 11857 C CA . LEU B 1 22 ? 11.410 -16.343 10.167 1.00 0.00 22 LEU B CA 7
ATOM 11858 C C . LEU B 1 22 ? 11.016 -16.216 8.699 1.00 0.00 22 LEU B C 7
ATOM 11859 O O . LEU B 1 22 ? 10.207 -15.390 8.327 1.00 0.00 22 LEU B O 7
ATOM 11875 N N . GLN B 1 23 ? 11.589 -17.036 7.867 1.00 0.00 23 GLN B N 7
ATOM 11876 C CA . GLN B 1 23 ? 11.259 -16.979 6.412 1.00 0.00 23 GLN B CA 7
ATOM 11877 C C . GLN B 1 23 ? 9.742 -17.017 6.205 1.00 0.00 23 GLN B C 7
ATOM 11878 O O . GLN B 1 23 ? 9.194 -16.268 5.420 1.00 0.00 23 GLN B O 7
ATOM 11892 N N . GLN B 1 24 ? 9.060 -17.882 6.903 1.00 0.00 24 GLN B N 7
ATOM 11893 C CA . GLN B 1 24 ? 7.580 -17.968 6.745 1.00 0.00 24 GLN B CA 7
ATOM 11894 C C . GLN B 1 24 ? 6.900 -16.799 7.464 1.00 0.00 24 GLN B C 7
ATOM 11895 O O . GLN B 1 24 ? 6.079 -16.104 6.900 1.00 0.00 24 GLN B O 7
ATOM 11909 N N . LYS B 1 25 ? 7.235 -16.579 8.706 1.00 0.00 25 LYS B N 7
ATOM 11910 C CA . LYS B 1 25 ? 6.607 -15.456 9.460 1.00 0.00 25 LYS B CA 7
ATOM 11911 C C . LYS B 1 25 ? 6.764 -14.143 8.688 1.00 0.00 25 LYS B C 7
ATOM 11912 O O . LYS B 1 25 ? 5.889 -13.301 8.692 1.00 0.00 25 LYS B O 7
ATOM 11931 N N . ILE B 1 26 ? 7.873 -13.962 8.025 1.00 0.00 26 ILE B N 7
ATOM 11932 C CA . ILE B 1 26 ? 8.086 -12.702 7.256 1.00 0.00 26 ILE B CA 7
ATOM 11933 C C . ILE B 1 26 ? 7.333 -12.763 5.922 1.00 0.00 26 ILE B C 7
ATOM 11934 O O . ILE B 1 26 ? 6.654 -11.831 5.539 1.00 0.00 26 ILE B O 7
ATOM 11950 N N . HIS B 1 27 ? 7.450 -13.852 5.213 1.00 0.00 27 HIS B N 7
ATOM 11951 C CA . HIS B 1 27 ? 6.742 -13.971 3.906 1.00 0.00 27 HIS B CA 7
ATOM 11952 C C . HIS B 1 27 ? 5.228 -13.877 4.113 1.00 0.00 27 HIS B C 7
ATOM 11953 O O . HIS B 1 27 ? 4.486 -13.557 3.206 1.00 0.00 27 HIS B O 7
ATOM 11967 N N . GLU B 1 28 ? 4.763 -14.156 5.300 1.00 0.00 28 GLU B N 7
ATOM 11968 C CA . GLU B 1 28 ? 3.297 -14.085 5.562 1.00 0.00 28 GLU B CA 7
ATOM 11969 C C . GLU B 1 28 ? 2.864 -12.629 5.759 1.00 0.00 28 GLU B C 7
ATOM 11970 O O . GLU B 1 28 ? 1.948 -12.151 5.120 1.00 0.00 28 GLU B O 7
ATOM 11982 N N . LEU B 1 29 ? 3.516 -11.920 6.639 1.00 0.00 29 LEU B N 7
ATOM 11983 C CA . LEU B 1 29 ? 3.141 -10.496 6.877 1.00 0.00 29 LEU B CA 7
ATOM 11984 C C . LEU B 1 29 ? 3.641 -9.616 5.727 1.00 0.00 29 LEU B C 7
ATOM 11985 O O . LEU B 1 29 ? 2.999 -8.660 5.339 1.00 0.00 29 LEU B O 7
ATOM 12001 N N . GLU B 1 30 ? 4.783 -9.933 5.181 1.00 0.00 30 GLU B N 7
ATOM 12002 C CA . GLU B 1 30 ? 5.325 -9.113 4.057 1.00 0.00 30 GLU B CA 7
ATOM 12003 C C . GLU B 1 30 ? 4.446 -9.274 2.813 1.00 0.00 30 GLU B C 7
ATOM 12004 O O . GLU B 1 30 ? 4.226 -8.337 2.072 1.00 0.00 30 GLU B O 7
ATOM 12016 N N . GLY B 1 31 ? 3.946 -10.456 2.577 1.00 0.00 31 GLY B N 7
ATOM 12017 C CA . GLY B 1 31 ? 3.084 -10.674 1.381 1.00 0.00 31 GLY B CA 7
ATOM 12018 C C . GLY B 1 31 ? 1.685 -10.114 1.647 1.00 0.00 31 GLY B C 7
ATOM 12019 O O . GLY B 1 31 ? 0.995 -9.687 0.743 1.00 0.00 31 GLY B O 7
ATOM 12023 N N . LEU B 1 32 ? 1.261 -10.114 2.881 1.00 0.00 32 LEU B N 7
ATOM 12024 C CA . LEU B 1 32 ? -0.094 -9.582 3.204 1.00 0.00 32 LEU B CA 7
ATOM 12025 C C . LEU B 1 32 ? -0.178 -8.095 2.845 1.00 0.00 32 LEU B C 7
ATOM 12026 O O . LEU B 1 32 ? -1.212 -7.602 2.439 1.00 0.00 32 LEU B O 7
ATOM 12042 N N . MET B 1 33 ? 0.902 -7.378 2.992 1.00 0.00 33 MET B N 7
ATOM 12043 C CA . MET B 1 33 ? 0.883 -5.924 2.661 1.00 0.00 33 MET B CA 7
ATOM 12044 C C . MET B 1 33 ? 0.426 -5.714 1.215 1.00 0.00 33 MET B C 7
ATOM 12045 O O . MET B 1 33 ? -0.173 -4.712 0.882 1.00 0.00 33 MET B O 7
ATOM 12059 N N . MET B 1 34 ? 0.706 -6.653 0.353 1.00 0.00 34 MET B N 7
ATOM 12060 C CA . MET B 1 34 ? 0.288 -6.505 -1.071 1.00 0.00 34 MET B CA 7
ATOM 12061 C C . MET B 1 34 ? -1.218 -6.742 -1.209 1.00 0.00 34 MET B C 7
ATOM 12062 O O . MET B 1 34 ? -1.874 -6.159 -2.050 1.00 0.00 34 MET B O 7
ATOM 12076 N N . GLN B 1 35 ? -1.771 -7.596 -0.392 1.00 0.00 35 GLN B N 7
ATOM 12077 C CA . GLN B 1 35 ? -3.235 -7.871 -0.478 1.00 0.00 35 GLN B CA 7
ATOM 12078 C C . GLN B 1 35 ? -4.032 -6.572 -0.317 1.00 0.00 35 GLN B C 7
ATOM 12079 O O . GLN B 1 35 ? -4.540 -6.022 -1.273 1.00 0.00 35 GLN B O 7
ATOM 12093 N N . HIS B 1 36 ? -4.149 -6.081 0.887 1.00 0.00 36 HIS B N 7
ATOM 12094 C CA . HIS B 1 36 ? -4.916 -4.821 1.107 1.00 0.00 36 HIS B CA 7
ATOM 12095 C C . HIS B 1 36 ? -4.383 -3.707 0.200 1.00 0.00 36 HIS B C 7
ATOM 12096 O O . HIS B 1 36 ? -5.134 -3.034 -0.477 1.00 0.00 36 HIS B O 7
ATOM 12110 N N . ALA B 1 37 ? -3.089 -3.508 0.176 1.00 0.00 37 ALA B N 7
ATOM 12111 C CA . ALA B 1 37 ? -2.507 -2.441 -0.694 1.00 0.00 37 ALA B CA 7
ATOM 12112 C C . ALA B 1 37 ? -3.075 -2.552 -2.115 1.00 0.00 37 ALA B C 7
ATOM 12113 O O . ALA B 1 37 ? -3.332 -1.561 -2.770 1.00 0.00 37 ALA B O 7
ATOM 12120 N N . GLN B 1 38 ? -3.284 -3.753 -2.588 1.00 0.00 38 GLN B N 7
ATOM 12121 C CA . GLN B 1 38 ? -3.847 -3.928 -3.958 1.00 0.00 38 GLN B CA 7
ATOM 12122 C C . GLN B 1 38 ? -5.273 -3.379 -3.998 1.00 0.00 38 GLN B C 7
ATOM 12123 O O . GLN B 1 38 ? -5.703 -2.802 -4.977 1.00 0.00 38 GLN B O 7
ATOM 12137 N N . ASN B 1 39 ? -6.006 -3.543 -2.930 1.00 0.00 39 ASN B N 7
ATOM 12138 C CA . ASN B 1 39 ? -7.400 -3.019 -2.890 1.00 0.00 39 ASN B CA 7
ATOM 12139 C C . ASN B 1 39 ? -7.405 -1.606 -2.298 1.00 0.00 39 ASN B C 7
ATOM 12140 O O . ASN B 1 39 ? -8.416 -1.120 -1.831 1.00 0.00 39 ASN B O 7
ATOM 12151 N N . LEU B 1 40 ? -6.276 -0.946 -2.314 1.00 0.00 40 LEU B N 7
ATOM 12152 C CA . LEU B 1 40 ? -6.195 0.434 -1.758 1.00 0.00 40 LEU B CA 7
ATOM 12153 C C . LEU B 1 40 ? -6.684 0.465 -0.309 1.00 0.00 40 LEU B C 7
ATOM 12154 O O . LEU B 1 40 ? -7.103 1.489 0.191 1.00 0.00 40 LEU B O 7
ATOM 12170 N N . GLU B 1 41 ? -6.618 -0.643 0.375 1.00 0.00 41 GLU B N 7
ATOM 12171 C CA . GLU B 1 41 ? -7.061 -0.660 1.799 1.00 0.00 41 GLU B CA 7
ATOM 12172 C C . GLU B 1 41 ? -6.109 0.199 2.628 1.00 0.00 41 GLU B C 7
ATOM 12173 O O . GLU B 1 41 ? -6.521 1.047 3.394 1.00 0.00 41 GLU B O 7
ATOM 12185 N N . PHE B 1 42 ? -4.832 -0.009 2.461 1.00 0.00 42 PHE B N 7
ATOM 12186 C CA . PHE B 1 42 ? -3.829 0.794 3.216 1.00 0.00 42 PHE B CA 7
ATOM 12187 C C . PHE B 1 42 ? -4.163 0.835 4.705 1.00 0.00 42 PHE B C 7
ATOM 12188 O O . PHE B 1 42 ? -5.092 0.198 5.155 1.00 0.00 42 PHE B O 7
ATOM 12205 N N . GLU B 1 43 ? -3.380 1.570 5.459 1.00 0.00 43 GLU B N 7
ATOM 12206 C CA . GLU B 1 43 ? -3.565 1.689 6.938 1.00 0.00 43 GLU B CA 7
ATOM 12207 C C . GLU B 1 43 ? -3.299 0.337 7.587 1.00 0.00 43 GLU B C 7
ATOM 12208 O O . GLU B 1 43 ? -2.388 0.175 8.370 1.00 0.00 43 GLU B O 7
ATOM 12220 N N . GLU B 1 44 ? -4.082 -0.631 7.246 1.00 0.00 44 GLU B N 7
ATOM 12221 C CA . GLU B 1 44 ? -3.888 -1.994 7.807 1.00 0.00 44 GLU B CA 7
ATOM 12222 C C . GLU B 1 44 ? -2.798 -2.733 7.024 1.00 0.00 44 GLU B C 7
ATOM 12223 O O . GLU B 1 44 ? -2.079 -3.552 7.563 1.00 0.00 44 GLU B O 7
ATOM 12235 N N . ALA B 1 45 ? -2.678 -2.460 5.749 1.00 0.00 45 ALA B N 7
ATOM 12236 C CA . ALA B 1 45 ? -1.645 -3.159 4.930 1.00 0.00 45 ALA B CA 7
ATOM 12237 C C . ALA B 1 45 ? -0.267 -2.522 5.113 1.00 0.00 45 ALA B C 7
ATOM 12238 O O . ALA B 1 45 ? 0.727 -3.205 5.259 1.00 0.00 45 ALA B O 7
ATOM 12245 N N . ALA B 1 46 ? -0.192 -1.221 5.089 1.00 0.00 46 ALA B N 7
ATOM 12246 C CA . ALA B 1 46 ? 1.133 -0.554 5.241 1.00 0.00 46 ALA B CA 7
ATOM 12247 C C . ALA B 1 46 ? 1.605 -0.609 6.696 1.00 0.00 46 ALA B C 7
ATOM 12248 O O . ALA B 1 46 ? 2.784 -0.716 6.965 1.00 0.00 46 ALA B O 7
ATOM 12255 N N . GLN B 1 47 ? 0.706 -0.542 7.641 1.00 0.00 47 GLN B N 7
ATOM 12256 C CA . GLN B 1 47 ? 1.135 -0.598 9.070 1.00 0.00 47 GLN B CA 7
ATOM 12257 C C . GLN B 1 47 ? 1.980 -1.851 9.313 1.00 0.00 47 GLN B C 7
ATOM 12258 O O . GLN B 1 47 ? 2.797 -1.897 10.210 1.00 0.00 47 GLN B O 7
ATOM 12272 N N . ILE B 1 48 ? 1.790 -2.867 8.517 1.00 0.00 48 ILE B N 7
ATOM 12273 C CA . ILE B 1 48 ? 2.581 -4.116 8.700 1.00 0.00 48 ILE B CA 7
ATOM 12274 C C . ILE B 1 48 ? 4.070 -3.835 8.487 1.00 0.00 48 ILE B C 7
ATOM 12275 O O . ILE B 1 48 ? 4.921 -4.518 9.021 1.00 0.00 48 ILE B O 7
ATOM 12291 N N . ARG B 1 49 ? 4.395 -2.833 7.713 1.00 0.00 49 ARG B N 7
ATOM 12292 C CA . ARG B 1 49 ? 5.834 -2.516 7.476 1.00 0.00 49 ARG B CA 7
ATOM 12293 C C . ARG B 1 49 ? 6.561 -2.359 8.815 1.00 0.00 49 ARG B C 7
ATOM 12294 O O . ARG B 1 49 ? 7.753 -2.572 8.916 1.00 0.00 49 ARG B O 7
ATOM 12315 N N . ASP B 1 50 ? 5.846 -1.993 9.844 1.00 0.00 50 ASP B N 7
ATOM 12316 C CA . ASP B 1 50 ? 6.488 -1.828 11.178 1.00 0.00 50 ASP B CA 7
ATOM 12317 C C . ASP B 1 50 ? 6.714 -3.199 11.818 1.00 0.00 50 ASP B C 7
ATOM 12318 O O . ASP B 1 50 ? 7.738 -3.453 12.420 1.00 0.00 50 ASP B O 7
ATOM 12327 N N . GLN B 1 51 ? 5.766 -4.087 11.689 1.00 0.00 51 GLN B N 7
ATOM 12328 C CA . GLN B 1 51 ? 5.929 -5.443 12.285 1.00 0.00 51 GLN B CA 7
ATOM 12329 C C . GLN B 1 51 ? 7.086 -6.176 11.603 1.00 0.00 51 GLN B C 7
ATOM 12330 O O . GLN B 1 51 ? 7.834 -6.898 12.232 1.00 0.00 51 GLN B O 7
ATOM 12344 N N . LEU B 1 52 ? 7.240 -5.993 10.320 1.00 0.00 52 LEU B N 7
ATOM 12345 C CA . LEU B 1 52 ? 8.351 -6.675 9.597 1.00 0.00 52 LEU B CA 7
ATOM 12346 C C . LEU B 1 52 ? 9.695 -6.073 10.015 1.00 0.00 52 LEU B C 7
ATOM 12347 O O . LEU B 1 52 ? 10.662 -6.778 10.232 1.00 0.00 52 LEU B O 7
ATOM 12363 N N . HIS B 1 53 ? 9.763 -4.776 10.134 1.00 0.00 53 HIS B N 7
ATOM 12364 C CA . HIS B 1 53 ? 11.044 -4.131 10.542 1.00 0.00 53 HIS B CA 7
ATOM 12365 C C . HIS B 1 53 ? 11.546 -4.748 11.850 1.00 0.00 53 HIS B C 7
ATOM 12366 O O . HIS B 1 53 ? 12.723 -4.996 12.020 1.00 0.00 53 HIS B O 7
ATOM 12380 N N . GLN B 1 54 ? 10.661 -5.000 12.775 1.00 0.00 54 GLN B N 7
ATOM 12381 C CA . GLN B 1 54 ? 11.086 -5.605 14.069 1.00 0.00 54 GLN B CA 7
ATOM 12382 C C . GLN B 1 54 ? 11.267 -7.116 13.908 1.00 0.00 54 GLN B C 7
ATOM 12383 O O . GLN B 1 54 ? 12.078 -7.730 14.573 1.00 0.00 54 GLN B O 7
ATOM 12397 N N . LEU B 1 55 ? 10.512 -7.721 13.031 1.00 0.00 55 LEU B N 7
ATOM 12398 C CA . LEU B 1 55 ? 10.636 -9.193 12.827 1.00 0.00 55 LEU B CA 7
ATOM 12399 C C . LEU B 1 55 ? 11.972 -9.534 12.169 1.00 0.00 55 LEU B C 7
ATOM 12400 O O . LEU B 1 55 ? 12.606 -10.517 12.499 1.00 0.00 55 LEU B O 7
ATOM 12416 N N . ARG B 1 56 ? 12.406 -8.733 11.237 1.00 0.00 56 ARG B N 7
ATOM 12417 C CA . ARG B 1 56 ? 13.700 -9.017 10.558 1.00 0.00 56 ARG B CA 7
ATOM 12418 C C . ARG B 1 56 ? 14.839 -9.059 11.582 1.00 0.00 56 ARG B C 7
ATOM 12419 O O . ARG B 1 56 ? 15.874 -9.651 11.350 1.00 0.00 56 ARG B O 7
ATOM 12440 N N . GLU B 1 57 ? 14.653 -8.438 12.715 1.00 0.00 57 GLU B N 7
ATOM 12441 C CA . GLU B 1 57 ? 15.724 -8.447 13.754 1.00 0.00 57 GLU B CA 7
ATOM 12442 C C . GLU B 1 57 ? 15.924 -9.867 14.284 1.00 0.00 57 GLU B C 7
ATOM 12443 O O . GLU B 1 57 ? 17.032 -10.298 14.533 1.00 0.00 57 GLU B O 7
ATOM 12455 N N . LEU B 1 58 ? 14.857 -10.598 14.456 1.00 0.00 58 LEU B N 7
ATOM 12456 C CA . LEU B 1 58 ? 14.981 -11.993 14.968 1.00 0.00 58 LEU B CA 7
ATOM 12457 C C . LEU B 1 58 ? 15.966 -12.787 14.104 1.00 0.00 58 LEU B C 7
ATOM 12458 O O . LEU B 1 58 ? 16.533 -13.770 14.537 1.00 0.00 58 LEU B O 7
ATOM 12474 N N . PHE B 1 59 ? 16.174 -12.365 12.886 1.00 0.00 59 PHE B N 7
ATOM 12475 C CA . PHE B 1 59 ? 17.121 -13.095 11.995 1.00 0.00 59 PHE B CA 7
ATOM 12476 C C . PHE B 1 59 ? 18.474 -13.272 12.691 1.00 0.00 59 PHE B C 7
ATOM 12477 O O . PHE B 1 59 ? 19.132 -14.282 12.543 1.00 0.00 59 PHE B O 7
ATOM 12494 N N . ILE B 1 60 ? 18.892 -12.297 13.451 1.00 0.00 60 ILE B N 7
ATOM 12495 C CA . ILE B 1 60 ? 20.199 -12.410 14.157 1.00 0.00 60 ILE B CA 7
ATOM 12496 C C . ILE B 1 60 ? 20.081 -13.385 15.332 1.00 0.00 60 ILE B C 7
ATOM 12497 O O . ILE B 1 60 ? 20.952 -14.199 15.565 1.00 0.00 60 ILE B O 7
ATOM 12513 N N . ALA B 1 61 ? 19.008 -13.308 16.071 1.00 0.00 61 ALA B N 7
ATOM 12514 C CA . ALA B 1 61 ? 18.834 -14.232 17.229 1.00 0.00 61 ALA B CA 7
ATOM 12515 C C . ALA B 1 61 ? 18.652 -15.669 16.734 1.00 0.00 61 ALA B C 7
ATOM 12516 O O . ALA B 1 61 ? 18.883 -16.618 17.456 1.00 0.00 61 ALA B O 7
ATOM 12523 N N . ALA B 1 62 ? 18.240 -15.837 15.506 1.00 0.00 62 ALA B N 7
ATOM 12524 C CA . ALA B 1 62 ? 18.046 -17.213 14.966 1.00 0.00 62 ALA B CA 7
ATOM 12525 C C . ALA B 1 62 ? 19.216 -17.593 14.055 1.00 0.00 62 ALA B C 7
ATOM 12526 O O . ALA B 1 62 ? 19.920 -18.553 14.301 1.00 0.00 62 ALA B O 7
ATOM 12533 N N . SER B 1 63 ? 19.429 -16.849 13.004 1.00 0.00 63 SER B N 7
ATOM 12534 C CA . SER B 1 63 ? 20.555 -17.169 12.080 1.00 0.00 63 SER B CA 7
ATOM 12535 C C . SER B 1 63 ? 21.847 -16.509 12.571 1.00 0.00 63 SER B C 7
ATOM 12536 O O . SER B 1 63 ? 22.907 -16.943 12.152 1.00 0.00 63 SER B O 7
ATOM 12545 N N . LEU A 1 8 ? -11.801 25.540 -30.201 1.00 0.00 8 LEU A N 8
ATOM 12546 C CA . LEU A 1 8 ? -11.799 24.323 -29.339 1.00 0.00 8 LEU A CA 8
ATOM 12547 C C . LEU A 1 8 ? -13.011 24.336 -28.403 1.00 0.00 8 LEU A C 8
ATOM 12548 O O . LEU A 1 8 ? -13.138 25.191 -27.548 1.00 0.00 8 LEU A O 8
ATOM 12564 N N . GLU A 1 9 ? -13.901 23.394 -28.557 1.00 0.00 9 GLU A N 8
ATOM 12565 C CA . GLU A 1 9 ? -15.103 23.354 -27.675 1.00 0.00 9 GLU A CA 8
ATOM 12566 C C . GLU A 1 9 ? -15.713 21.946 -27.675 1.00 0.00 9 GLU A C 8
ATOM 12567 O O . GLU A 1 9 ? -16.796 21.744 -28.188 1.00 0.00 9 GLU A O 8
ATOM 12579 N N . PRO A 1 10 ? -14.994 21.013 -27.099 1.00 0.00 10 PRO A N 8
ATOM 12580 C CA . PRO A 1 10 ? -15.481 19.613 -27.038 1.00 0.00 10 PRO A CA 8
ATOM 12581 C C . PRO A 1 10 ? -16.623 19.488 -26.026 1.00 0.00 10 PRO A C 8
ATOM 12582 O O . PRO A 1 10 ? -17.679 18.971 -26.330 1.00 0.00 10 PRO A O 8
ATOM 12593 N N . ASP A 1 11 ? -16.416 19.961 -24.824 1.00 0.00 11 ASP A N 8
ATOM 12594 C CA . ASP A 1 11 ? -17.482 19.877 -23.775 1.00 0.00 11 ASP A CA 8
ATOM 12595 C C . ASP A 1 11 ? -17.842 18.416 -23.497 1.00 0.00 11 ASP A C 8
ATOM 12596 O O . ASP A 1 11 ? -17.386 17.826 -22.539 1.00 0.00 11 ASP A O 8
ATOM 12605 N N . ASN A 1 12 ? -18.658 17.826 -24.327 1.00 0.00 12 ASN A N 8
ATOM 12606 C CA . ASN A 1 12 ? -19.045 16.403 -24.109 1.00 0.00 12 ASN A CA 8
ATOM 12607 C C . ASN A 1 12 ? -19.540 15.784 -25.419 1.00 0.00 12 ASN A C 8
ATOM 12608 O O . ASN A 1 12 ? -20.612 15.216 -25.484 1.00 0.00 12 ASN A O 8
ATOM 12619 N N . VAL A 1 13 ? -18.768 15.892 -26.466 1.00 0.00 13 VAL A N 8
ATOM 12620 C CA . VAL A 1 13 ? -19.196 15.312 -27.770 1.00 0.00 13 VAL A CA 8
ATOM 12621 C C . VAL A 1 13 ? -18.748 13.839 -27.869 1.00 0.00 13 VAL A C 8
ATOM 12622 O O . VAL A 1 13 ? -19.539 12.984 -28.218 1.00 0.00 13 VAL A O 8
ATOM 12635 N N . PRO A 1 14 ? -17.499 13.581 -27.561 1.00 0.00 14 PRO A N 8
ATOM 12636 C CA . PRO A 1 14 ? -16.984 12.198 -27.626 1.00 0.00 14 PRO A CA 8
ATOM 12637 C C . PRO A 1 14 ? -17.348 11.436 -26.347 1.00 0.00 14 PRO A C 8
ATOM 12638 O O . PRO A 1 14 ? -18.184 10.554 -26.357 1.00 0.00 14 PRO A O 8
ATOM 12649 N N . MET A 1 15 ? -16.733 11.773 -25.246 1.00 0.00 15 MET A N 8
ATOM 12650 C CA . MET A 1 15 ? -17.049 11.072 -23.968 1.00 0.00 15 MET A CA 8
ATOM 12651 C C . MET A 1 15 ? -16.248 11.687 -22.818 1.00 0.00 15 MET A C 8
ATOM 12652 O O . MET A 1 15 ? -15.108 11.336 -22.587 1.00 0.00 15 MET A O 8
ATOM 12666 N N . ASP A 1 16 ? -16.834 12.602 -22.095 1.00 0.00 16 ASP A N 8
ATOM 12667 C CA . ASP A 1 16 ? -16.102 13.236 -20.961 1.00 0.00 16 ASP A CA 8
ATOM 12668 C C . ASP A 1 16 ? -17.093 13.770 -19.923 1.00 0.00 16 ASP A C 8
ATOM 12669 O O . ASP A 1 16 ? -17.122 14.947 -19.625 1.00 0.00 16 ASP A O 8
ATOM 12678 N N . MET A 1 17 ? -17.906 12.911 -19.369 1.00 0.00 17 MET A N 8
ATOM 12679 C CA . MET A 1 17 ? -18.892 13.371 -18.349 1.00 0.00 17 MET A CA 8
ATOM 12680 C C . MET A 1 17 ? -18.177 14.112 -17.217 1.00 0.00 17 MET A C 8
ATOM 12681 O O . MET A 1 17 ? -18.676 15.083 -16.684 1.00 0.00 17 MET A O 8
ATOM 12695 N N . SER A 1 18 ? -17.009 13.662 -16.847 1.00 0.00 18 SER A N 8
ATOM 12696 C CA . SER A 1 18 ? -16.261 14.342 -15.750 1.00 0.00 18 SER A CA 8
ATOM 12697 C C . SER A 1 18 ? -15.726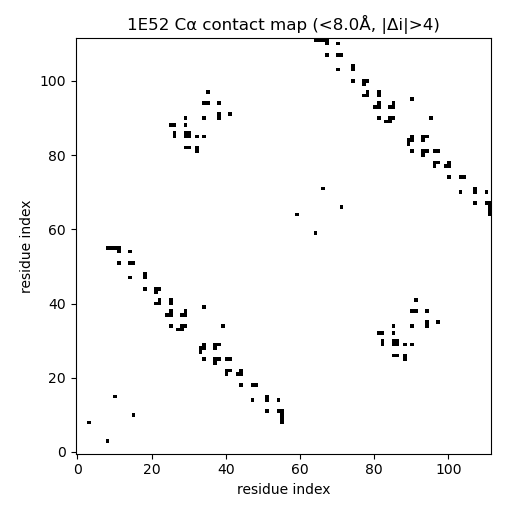 15.695 -16.234 1.00 0.00 18 SER A C 8
ATOM 12698 O O . SER A 1 18 ? -15.763 15.985 -17.414 1.00 0.00 18 SER A O 8
ATOM 12706 N N . PRO A 1 19 ? -15.244 16.487 -15.305 1.00 0.00 19 PRO A N 8
ATOM 12707 C CA . PRO A 1 19 ? -14.701 17.818 -15.647 1.00 0.00 19 PRO A CA 8
ATOM 12708 C C . PRO A 1 19 ? -13.223 17.740 -16.060 1.00 0.00 19 PRO A C 8
ATOM 12709 O O . PRO A 1 19 ? -12.518 18.728 -16.044 1.00 0.00 19 PRO A O 8
ATOM 12720 N N . LYS A 1 20 ? -12.758 16.580 -16.448 1.00 0.00 20 LYS A N 8
ATOM 12721 C CA . LYS A 1 20 ? -11.330 16.424 -16.887 1.00 0.00 20 LYS A CA 8
ATOM 12722 C C . LYS A 1 20 ? -10.352 16.707 -15.738 1.00 0.00 20 LYS A C 8
ATOM 12723 O O . LYS A 1 20 ? -9.669 15.820 -15.268 1.00 0.00 20 LYS A O 8
ATOM 12742 N N . ALA A 1 21 ? -10.267 17.935 -15.294 1.00 0.00 21 ALA A N 8
ATOM 12743 C CA . ALA A 1 21 ? -9.319 18.278 -14.186 1.00 0.00 21 ALA A CA 8
ATOM 12744 C C . ALA A 1 21 ? -9.420 17.259 -13.045 1.00 0.00 21 ALA A C 8
ATOM 12745 O O . ALA A 1 21 ? -8.426 16.759 -12.559 1.00 0.00 21 ALA A O 8
ATOM 12752 N N . LEU A 1 22 ? -10.611 16.946 -12.623 1.00 0.00 22 LEU A N 8
ATOM 12753 C CA . LEU A 1 22 ? -10.776 15.956 -11.521 1.00 0.00 22 LEU A CA 8
ATOM 12754 C C . LEU A 1 22 ? -10.659 14.544 -12.086 1.00 0.00 22 LEU A C 8
ATOM 12755 O O . LEU A 1 22 ? -10.045 13.672 -11.503 1.00 0.00 22 LEU A O 8
ATOM 12771 N N . GLN A 1 23 ? -11.251 14.319 -13.223 1.00 0.00 23 GLN A N 8
ATOM 12772 C CA . GLN A 1 23 ? -11.189 12.965 -13.849 1.00 0.00 23 GLN A CA 8
ATOM 12773 C C . GLN A 1 23 ? -9.737 12.482 -13.933 1.00 0.00 23 GLN A C 8
ATOM 12774 O O . GLN A 1 23 ? -9.410 11.393 -13.505 1.00 0.00 23 GLN A O 8
ATOM 12788 N N . GLN A 1 24 ? -8.867 13.283 -14.485 1.00 0.00 24 GLN A N 8
ATOM 12789 C CA . GLN A 1 24 ? -7.438 12.867 -14.598 1.00 0.00 24 GLN A CA 8
ATOM 12790 C C . GLN A 1 24 ? -6.805 12.755 -13.209 1.00 0.00 24 GLN A C 8
ATOM 12791 O O . GLN A 1 24 ? -6.233 11.742 -12.857 1.00 0.00 24 GLN A O 8
ATOM 12805 N N . LYS A 1 25 ? -6.900 13.788 -12.417 1.00 0.00 25 LYS A N 8
ATOM 12806 C CA . LYS A 1 25 ? -6.300 13.740 -11.051 1.00 0.00 25 LYS A CA 8
ATOM 12807 C C . LYS A 1 25 ? -6.796 12.504 -10.296 1.00 0.00 25 LYS A C 8
ATOM 12808 O O . LYS A 1 25 ? -6.051 11.856 -9.588 1.00 0.00 25 LYS A O 8
ATOM 12827 N N . ILE A 1 26 ? -8.051 12.172 -10.439 1.00 0.00 26 ILE A N 8
ATOM 12828 C CA . ILE A 1 26 ? -8.592 10.979 -9.726 1.00 0.00 26 ILE A CA 8
ATOM 12829 C C . ILE A 1 26 ? -8.117 9.693 -10.410 1.00 0.00 26 ILE A C 8
ATOM 12830 O O . ILE A 1 26 ? -7.543 8.823 -9.784 1.00 0.00 26 ILE A O 8
ATOM 12846 N N . HIS A 1 27 ? -8.353 9.565 -11.686 1.00 0.00 27 HIS A N 8
ATOM 12847 C CA . HIS A 1 27 ? -7.915 8.334 -12.405 1.00 0.00 27 HIS A CA 8
ATOM 12848 C C . HIS A 1 27 ? -6.389 8.212 -12.368 1.00 0.00 27 HIS A C 8
ATOM 12849 O O . HIS A 1 27 ? -5.844 7.127 -12.391 1.00 0.00 27 HIS A O 8
ATOM 12863 N N . GLU A 1 28 ? -5.696 9.316 -12.311 1.00 0.00 28 GLU A N 8
ATOM 12864 C CA . GLU A 1 28 ? -4.207 9.260 -12.273 1.00 0.00 28 GLU A CA 8
ATOM 12865 C C . GLU A 1 28 ? -3.726 8.889 -10.867 1.00 0.00 28 GLU A C 8
ATOM 12866 O O . GLU A 1 28 ? -2.896 8.019 -10.694 1.00 0.00 28 GLU A O 8
ATOM 12878 N N . LEU A 1 29 ? -4.241 9.543 -9.861 1.00 0.00 29 LEU A N 8
ATOM 12879 C CA . LEU A 1 29 ? -3.812 9.227 -8.469 1.00 0.00 29 LEU A CA 8
ATOM 12880 C C . LEU A 1 29 ? -4.207 7.793 -8.103 1.00 0.00 29 LEU A C 8
ATOM 12881 O O . LEU A 1 29 ? -3.447 7.066 -7.495 1.00 0.00 29 LEU A O 8
ATOM 12897 N N . GLU A 1 30 ? -5.390 7.382 -8.469 1.00 0.00 30 GLU A N 8
ATOM 12898 C CA . GLU A 1 30 ? -5.831 5.995 -8.142 1.00 0.00 30 GLU A CA 8
ATOM 12899 C C . GLU A 1 30 ? -4.822 4.977 -8.676 1.00 0.00 30 GLU A C 8
ATOM 12900 O O . GLU A 1 30 ? -4.402 4.078 -7.974 1.00 0.00 30 GLU A O 8
ATOM 12912 N N . GLY A 1 31 ? -4.426 5.110 -9.912 1.00 0.00 31 GLY A N 8
ATOM 12913 C CA . GLY A 1 31 ? -3.444 4.147 -10.488 1.00 0.00 31 GLY A CA 8
ATOM 12914 C C . GLY A 1 31 ? -2.086 4.338 -9.811 1.00 0.00 31 GLY A C 8
ATOM 12915 O O . GLY A 1 31 ? -1.281 3.430 -9.747 1.00 0.00 31 GLY A O 8
ATOM 12919 N N . LEU A 1 32 ? -1.824 5.512 -9.306 1.00 0.00 32 LEU A N 8
ATOM 12920 C CA . LEU A 1 32 ? -0.517 5.759 -8.632 1.00 0.00 32 LEU A CA 8
ATOM 12921 C C . LEU A 1 32 ? -0.454 5.005 -7.302 1.00 0.00 32 LEU A C 8
ATOM 12922 O O . LEU A 1 32 ? 0.605 4.639 -6.834 1.00 0.00 32 LEU A O 8
ATOM 12938 N N . MET A 1 33 ? -1.582 4.771 -6.688 1.00 0.00 33 MET A N 8
ATOM 12939 C CA . MET A 1 33 ? -1.587 4.041 -5.388 1.00 0.00 33 MET A CA 8
ATOM 12940 C C . MET A 1 33 ? -0.954 2.656 -5.553 1.00 0.00 33 MET A C 8
ATOM 12941 O O . MET A 1 33 ? 0.046 2.343 -4.938 1.00 0.00 33 MET A O 8
ATOM 12955 N N . MET A 1 34 ? -1.529 1.824 -6.378 1.00 0.00 34 MET A N 8
ATOM 12956 C CA . MET A 1 34 ? -0.958 0.460 -6.579 1.00 0.00 34 MET A CA 8
ATOM 12957 C C . MET A 1 34 ? 0.525 0.558 -6.951 1.00 0.00 34 MET A C 8
ATOM 12958 O O . MET A 1 34 ? 1.340 -0.221 -6.500 1.00 0.00 34 MET A O 8
ATOM 12972 N N . GLN A 1 35 ? 0.878 1.512 -7.768 1.00 0.00 35 GLN A N 8
ATOM 12973 C CA . GLN A 1 35 ? 2.308 1.663 -8.167 1.00 0.00 35 GLN A CA 8
ATOM 12974 C C . GLN A 1 35 ? 3.196 1.738 -6.921 1.00 0.00 35 GLN A C 8
ATOM 12975 O O . GLN A 1 35 ? 3.895 0.803 -6.588 1.00 0.00 35 GLN A O 8
ATOM 12989 N N . HIS A 1 36 ? 3.171 2.845 -6.232 1.00 0.00 36 HIS A N 8
ATOM 12990 C CA . HIS A 1 36 ? 4.012 2.983 -5.009 1.00 0.00 36 HIS A CA 8
ATOM 12991 C C . HIS A 1 36 ? 3.760 1.806 -4.056 1.00 0.00 36 HIS A C 8
ATOM 12992 O O . HIS A 1 36 ? 4.684 1.203 -3.546 1.00 0.00 36 HIS A O 8
ATOM 13006 N N . ALA A 1 37 ? 2.520 1.463 -3.822 1.00 0.00 37 ALA A N 8
ATOM 13007 C CA . ALA A 1 37 ? 2.218 0.313 -2.918 1.00 0.00 37 ALA A CA 8
ATOM 13008 C C . ALA A 1 37 ? 2.965 -0.927 -3.416 1.00 0.00 37 ALA A C 8
ATOM 13009 O O . ALA A 1 37 ? 3.561 -1.658 -2.650 1.00 0.00 37 ALA A O 8
ATOM 13016 N N . GLN A 1 38 ? 2.949 -1.159 -4.705 1.00 0.00 38 GLN A N 8
ATOM 13017 C CA . GLN A 1 38 ? 3.671 -2.339 -5.260 1.00 0.00 38 GLN A CA 8
ATOM 13018 C C . GLN A 1 38 ? 5.154 -2.228 -4.911 1.00 0.00 38 GLN A C 8
ATOM 13019 O O . GLN A 1 38 ? 5.830 -3.213 -4.688 1.00 0.00 38 GLN A O 8
ATOM 13033 N N . ASN A 1 39 ? 5.658 -1.024 -4.835 1.00 0.00 39 ASN A N 8
ATOM 13034 C CA . ASN A 1 39 ? 7.090 -0.833 -4.469 1.00 0.00 39 ASN A CA 8
ATOM 13035 C C . ASN A 1 39 ? 7.217 -0.706 -2.945 1.00 0.00 39 ASN A C 8
ATOM 13036 O O . ASN A 1 39 ? 8.231 -0.277 -2.429 1.00 0.00 39 ASN A O 8
ATOM 13047 N N . LEU A 1 40 ? 6.189 -1.080 -2.225 1.00 0.00 40 LEU A N 8
ATOM 13048 C CA . LEU A 1 40 ? 6.221 -0.997 -0.740 1.00 0.00 40 LEU A CA 8
ATOM 13049 C C . LEU A 1 40 ? 6.521 0.427 -0.271 1.00 0.00 40 LEU A C 8
ATOM 13050 O O . LEU A 1 40 ? 6.914 0.647 0.857 1.00 0.00 40 LEU A O 8
ATOM 13066 N N . GLU A 1 41 ? 6.309 1.400 -1.112 1.00 0.00 41 GLU A N 8
ATOM 13067 C CA . GLU A 1 41 ? 6.552 2.807 -0.682 1.00 0.00 41 GLU A CA 8
ATOM 13068 C C . GLU A 1 41 ? 5.550 3.148 0.420 1.00 0.00 41 GLU A C 8
ATOM 13069 O O . GLU A 1 41 ? 5.912 3.582 1.495 1.00 0.00 41 GLU A O 8
ATOM 13081 N N . PHE A 1 42 ? 4.291 2.910 0.151 1.00 0.00 42 PHE A N 8
ATOM 13082 C CA . PHE A 1 42 ? 3.203 3.158 1.148 1.00 0.00 42 PHE A CA 8
ATOM 13083 C C . PHE A 1 42 ? 3.097 4.627 1.558 1.00 0.00 42 PHE A C 8
ATOM 13084 O O . PHE A 1 42 ? 2.053 5.228 1.415 1.00 0.00 42 PHE A O 8
ATOM 13101 N N . GLU A 1 43 ? 4.144 5.217 2.071 1.00 0.00 43 GLU A N 8
ATOM 13102 C CA . GLU A 1 43 ? 4.059 6.652 2.482 1.00 0.00 43 GLU A CA 8
ATOM 13103 C C . GLU A 1 43 ? 3.417 7.468 1.357 1.00 0.00 43 GLU A C 8
ATOM 13104 O O . GLU A 1 43 ? 2.380 8.079 1.527 1.00 0.00 43 GLU A O 8
ATOM 13116 N N . GLU A 1 44 ? 4.021 7.457 0.208 1.00 0.00 44 GLU A N 8
ATOM 13117 C CA . GLU A 1 44 ? 3.450 8.204 -0.944 1.00 0.00 44 GLU A CA 8
ATOM 13118 C C . GLU A 1 44 ? 2.338 7.383 -1.613 1.00 0.00 44 GLU A C 8
ATOM 13119 O O . GLU A 1 44 ? 1.523 7.910 -2.343 1.00 0.00 44 GLU A O 8
ATOM 13131 N N . ALA A 1 45 ? 2.310 6.093 -1.387 1.00 0.00 45 ALA A N 8
ATOM 13132 C CA . ALA A 1 45 ? 1.263 5.247 -2.030 1.00 0.00 45 ALA A CA 8
ATOM 13133 C C . ALA A 1 45 ? -0.060 5.291 -1.266 1.00 0.00 45 ALA A C 8
ATOM 13134 O O . ALA A 1 45 ? -1.111 5.500 -1.837 1.00 0.00 45 ALA A O 8
ATOM 13141 N N . ALA A 1 46 ? -0.025 5.058 0.014 1.00 0.00 46 ALA A N 8
ATOM 13142 C CA . ALA A 1 46 ? -1.291 5.047 0.798 1.00 0.00 46 ALA A CA 8
ATOM 13143 C C . ALA A 1 46 ? -1.753 6.465 1.139 1.00 0.00 46 ALA A C 8
ATOM 13144 O O . ALA A 1 46 ? -2.912 6.686 1.431 1.00 0.00 46 ALA A O 8
ATOM 13151 N N . GLN A 1 47 ? -0.878 7.434 1.097 1.00 0.00 47 GLN A N 8
ATOM 13152 C CA . GLN A 1 47 ? -1.322 8.822 1.413 1.00 0.00 47 GLN A CA 8
ATOM 13153 C C . GLN A 1 47 ? -2.268 9.313 0.317 1.00 0.00 47 GLN A C 8
ATOM 13154 O O . GLN A 1 47 ? -3.126 10.142 0.548 1.00 0.00 47 GLN A O 8
ATOM 13168 N N . ILE A 1 48 ? -2.130 8.795 -0.877 1.00 0.00 48 ILE A N 8
ATOM 13169 C CA . ILE A 1 48 ? -3.037 9.224 -1.977 1.00 0.00 48 ILE A CA 8
ATOM 13170 C C . ILE A 1 48 ? -4.486 8.977 -1.559 1.00 0.00 48 ILE A C 8
ATOM 13171 O O . ILE A 1 48 ? -5.393 9.670 -1.975 1.00 0.00 48 ILE A O 8
ATOM 13187 N N . ARG A 1 49 ? -4.703 7.997 -0.725 1.00 0.00 49 ARG A N 8
ATOM 13188 C CA . ARG A 1 49 ? -6.087 7.701 -0.258 1.00 0.00 49 ARG A CA 8
ATOM 13189 C C . ARG A 1 49 ? -6.713 8.973 0.326 1.00 0.00 49 ARG A C 8
ATOM 13190 O O . ARG A 1 49 ? -7.909 9.177 0.255 1.00 0.00 49 ARG A O 8
ATOM 13211 N N . ASP A 1 50 ? -5.912 9.831 0.895 1.00 0.00 50 ASP A N 8
ATOM 13212 C CA . ASP A 1 50 ? -6.458 11.090 1.474 1.00 0.00 50 ASP A CA 8
ATOM 13213 C C . ASP A 1 50 ? -6.783 12.079 0.353 1.00 0.00 50 ASP A C 8
ATOM 13214 O O . ASP A 1 50 ? -7.743 12.820 0.424 1.00 0.00 50 ASP A O 8
ATOM 13223 N N . GLN A 1 51 ? -5.989 12.094 -0.684 1.00 0.00 51 GLN A N 8
ATOM 13224 C CA . GLN A 1 51 ? -6.254 13.033 -1.811 1.00 0.00 51 GLN A CA 8
ATOM 13225 C C . GLN A 1 51 ? -7.415 12.514 -2.664 1.00 0.00 51 GLN A C 8
ATOM 13226 O O . GLN A 1 51 ? -8.282 13.262 -3.071 1.00 0.00 51 GLN A O 8
ATOM 13240 N N . LEU A 1 52 ? -7.440 11.238 -2.935 1.00 0.00 52 LEU A N 8
ATOM 13241 C CA . LEU A 1 52 ? -8.546 10.670 -3.759 1.00 0.00 52 LEU A CA 8
ATOM 13242 C C . LEU A 1 52 ? -9.890 10.878 -3.056 1.00 0.00 52 LEU A C 8
ATOM 13243 O O . LEU A 1 52 ? -10.857 11.302 -3.656 1.00 0.00 52 LEU A O 8
ATOM 13259 N N . HIS A 1 53 ? -9.957 10.581 -1.786 1.00 0.00 53 HIS A N 8
ATOM 13260 C CA . HIS A 1 53 ? -11.238 10.762 -1.045 1.00 0.00 53 HIS A CA 8
ATOM 13261 C C . HIS A 1 53 ? -11.723 12.208 -1.169 1.00 0.00 53 HIS A C 8
ATOM 13262 O O . HIS A 1 53 ? -12.898 12.466 -1.342 1.00 0.00 53 HIS A O 8
ATOM 13276 N N . GLN A 1 54 ? -10.829 13.154 -1.084 1.00 0.00 54 GLN A N 8
ATOM 13277 C CA . GLN A 1 54 ? -11.240 14.583 -1.196 1.00 0.00 54 GLN A CA 8
ATOM 13278 C C . GLN A 1 54 ? -11.647 14.906 -2.637 1.00 0.00 54 GLN A C 8
ATOM 13279 O O . GLN A 1 54 ? -12.695 15.468 -2.884 1.00 0.00 54 GLN A O 8
ATOM 13293 N N . LEU A 1 55 ? -10.825 14.555 -3.588 1.00 0.00 55 LEU A N 8
ATOM 13294 C CA . LEU A 1 55 ? -11.165 14.843 -5.012 1.00 0.00 55 LEU A CA 8
ATOM 13295 C C . LEU A 1 55 ? -12.531 14.248 -5.361 1.00 0.00 55 LEU A C 8
ATOM 13296 O O . LEU A 1 55 ? -13.177 14.664 -6.303 1.00 0.00 55 LEU A O 8
ATOM 13312 N N . ARG A 1 56 ? -12.977 13.277 -4.612 1.00 0.00 56 ARG A N 8
ATOM 13313 C CA . ARG A 1 56 ? -14.301 12.657 -4.905 1.00 0.00 56 ARG A CA 8
ATOM 13314 C C . ARG A 1 56 ? -15.422 13.680 -4.703 1.00 0.00 56 ARG A C 8
ATOM 13315 O O . ARG A 1 56 ? -16.246 13.891 -5.571 1.00 0.00 56 ARG A O 8
ATOM 13336 N N . GLU A 1 57 ? -15.461 14.316 -3.564 1.00 0.00 57 GLU A N 8
ATOM 13337 C CA . GLU A 1 57 ? -16.531 15.324 -3.310 1.00 0.00 57 GLU A CA 8
ATOM 13338 C C . GLU A 1 57 ? -16.447 16.456 -4.338 1.00 0.00 57 GLU A C 8
ATOM 13339 O O . GLU A 1 57 ? -17.448 17.016 -4.741 1.00 0.00 57 GLU A O 8
ATOM 13351 N N . LEU A 1 58 ? -15.263 16.795 -4.767 1.00 0.00 58 LEU A N 8
ATOM 13352 C CA . LEU A 1 58 ? -15.117 17.891 -5.768 1.00 0.00 58 LEU A CA 8
ATOM 13353 C C . LEU A 1 58 ? -15.681 17.450 -7.121 1.00 0.00 58 LEU A C 8
ATOM 13354 O O . LEU A 1 58 ? -16.049 18.263 -7.945 1.00 0.00 58 LEU A O 8
ATOM 13370 N N . PHE A 1 59 ? -15.752 16.168 -7.356 1.00 0.00 59 PHE A N 8
ATOM 13371 C CA . PHE A 1 59 ? -16.291 15.676 -8.656 1.00 0.00 59 PHE A CA 8
ATOM 13372 C C . PHE A 1 59 ? -17.719 16.190 -8.864 1.00 0.00 59 PHE A C 8
ATOM 13373 O O . PHE A 1 59 ? -18.059 16.701 -9.912 1.00 0.00 59 PHE A O 8
ATOM 13390 N N . ILE A 1 60 ? -18.558 16.058 -7.873 1.00 0.00 60 ILE A N 8
ATOM 13391 C CA . ILE A 1 60 ? -19.962 16.538 -8.016 1.00 0.00 60 ILE A CA 8
ATOM 13392 C C . ILE A 1 60 ? -20.004 18.068 -7.983 1.00 0.00 60 ILE A C 8
ATOM 13393 O O . ILE A 1 60 ? -20.665 18.697 -8.785 1.00 0.00 60 ILE A O 8
ATOM 13409 N N . ALA A 1 61 ? -19.304 18.671 -7.060 1.00 0.00 61 ALA A N 8
ATOM 13410 C CA . ALA A 1 61 ? -19.305 20.159 -6.978 1.00 0.00 61 ALA A CA 8
ATOM 13411 C C . ALA A 1 61 ? -18.928 20.766 -8.332 1.00 0.00 61 ALA A C 8
ATOM 13412 O O . ALA A 1 61 ? -19.321 21.868 -8.660 1.00 0.00 61 ALA A O 8
ATOM 13419 N N . ALA A 1 62 ? -18.171 20.054 -9.121 1.00 0.00 62 ALA A N 8
ATOM 13420 C CA . ALA A 1 62 ? -17.771 20.591 -10.453 1.00 0.00 62 ALA A CA 8
ATOM 13421 C C . ALA A 1 62 ? -18.756 20.125 -11.529 1.00 0.00 62 ALA A C 8
ATOM 13422 O O . ALA A 1 62 ? -19.409 20.923 -12.173 1.00 0.00 62 ALA A O 8
ATOM 13429 N N . SER A 1 63 ? -18.868 18.841 -11.728 1.00 0.00 63 SER A N 8
ATOM 13430 C CA . SER A 1 63 ? -19.812 18.327 -12.762 1.00 0.00 63 SER A CA 8
ATOM 13431 C C . SER A 1 63 ? -20.871 17.431 -12.113 1.00 0.00 63 SER A C 8
ATOM 13432 O O . SER A 1 63 ? -21.485 17.871 -11.155 1.00 0.00 63 SER A O 8
ATOM 13441 N N . LEU B 1 8 ? 11.741 -36.456 15.493 1.00 0.00 8 LEU B N 8
ATOM 13442 C CA . LEU B 1 8 ? 11.726 -35.278 14.578 1.00 0.00 8 LEU B CA 8
ATOM 13443 C C . LEU B 1 8 ? 12.950 -34.396 14.831 1.00 0.00 8 LEU B C 8
ATOM 13444 O O . LEU B 1 8 ? 13.108 -33.825 15.892 1.00 0.00 8 LEU B O 8
ATOM 13460 N N . GLU B 1 9 ? 13.819 -34.278 13.863 1.00 0.00 9 GLU B N 8
ATOM 13461 C CA . GLU B 1 9 ? 15.032 -33.433 14.049 1.00 0.00 9 GLU B CA 8
ATOM 13462 C C . GLU B 1 9 ? 15.611 -33.030 12.687 1.00 0.00 9 GLU B C 8
ATOM 13463 O O . GLU B 1 9 ? 16.682 -33.471 12.318 1.00 0.00 9 GLU B O 8
ATOM 13475 N N . PRO B 1 10 ? 14.881 -32.204 11.978 1.00 0.00 10 PRO B N 8
ATOM 13476 C CA . PRO B 1 10 ? 15.340 -31.745 10.643 1.00 0.00 10 PRO B CA 8
ATOM 13477 C C . PRO B 1 10 ? 16.493 -30.748 10.788 1.00 0.00 10 PRO B C 8
ATOM 13478 O O . PRO B 1 10 ? 17.533 -30.899 10.179 1.00 0.00 10 PRO B O 8
ATOM 13489 N N . ASP B 1 11 ? 16.314 -29.733 11.593 1.00 0.00 11 ASP B N 8
ATOM 13490 C CA . ASP B 1 11 ? 17.393 -28.714 11.788 1.00 0.00 11 ASP B CA 8
ATOM 13491 C C . ASP B 1 11 ? 17.726 -28.028 10.461 1.00 0.00 11 ASP B C 8
ATOM 13492 O O . ASP B 1 11 ? 17.271 -26.936 10.185 1.00 0.00 11 ASP B O 8
ATOM 13501 N N . ASN B 1 12 ? 18.516 -28.658 9.637 1.00 0.00 12 ASN B N 8
ATOM 13502 C CA . ASN B 1 12 ? 18.876 -28.041 8.329 1.00 0.00 12 ASN B CA 8
ATOM 13503 C C . ASN B 1 12 ? 19.339 -29.121 7.347 1.00 0.00 12 ASN B C 8
ATOM 13504 O O . ASN B 1 12 ? 20.397 -29.027 6.756 1.00 0.00 12 ASN B O 8
ATOM 13515 N N . VAL B 1 13 ? 18.554 -30.148 7.167 1.00 0.00 13 VAL B N 8
ATOM 13516 C CA . VAL B 1 13 ? 18.951 -31.232 6.224 1.00 0.00 13 VAL B CA 8
ATOM 13517 C C . VAL B 1 13 ? 18.469 -30.898 4.796 1.00 0.00 13 VAL B C 8
ATOM 13518 O O . VAL B 1 13 ? 19.236 -30.991 3.859 1.00 0.00 13 VAL B O 8
ATOM 13531 N N . PRO B 1 14 ? 17.219 -30.519 4.669 1.00 0.00 14 PRO B N 8
ATOM 13532 C CA . PRO B 1 14 ? 16.674 -30.176 3.340 1.00 0.00 14 PRO B CA 8
ATOM 13533 C C . PRO B 1 14 ? 17.040 -28.736 2.971 1.00 0.00 14 PRO B C 8
ATOM 13534 O O . PRO B 1 14 ? 17.857 -28.498 2.103 1.00 0.00 14 PRO B O 8
ATOM 13545 N N . MET B 1 15 ? 16.448 -27.774 3.626 1.00 0.00 15 MET B N 8
ATOM 13546 C CA . MET B 1 15 ? 16.768 -26.351 3.317 1.00 0.00 15 MET B CA 8
ATOM 13547 C C . MET B 1 15 ? 15.998 -25.421 4.258 1.00 0.00 15 MET B C 8
ATOM 13548 O O . MET B 1 15 ? 14.853 -25.090 4.017 1.00 0.00 15 MET B O 8
ATOM 13562 N N . ASP B 1 16 ? 16.614 -24.998 5.327 1.00 0.00 16 ASP B N 8
ATOM 13563 C CA . ASP B 1 16 ? 15.913 -24.090 6.280 1.00 0.00 16 ASP B CA 8
ATOM 13564 C C . ASP B 1 16 ? 16.930 -23.258 7.065 1.00 0.00 16 ASP B C 8
ATOM 13565 O O . ASP B 1 16 ? 16.989 -23.313 8.278 1.00 0.00 16 ASP B O 8
ATOM 13574 N N . MET B 1 17 ? 17.732 -22.486 6.384 1.00 0.00 17 MET B N 8
ATOM 13575 C CA . MET B 1 17 ? 18.744 -21.651 7.093 1.00 0.00 17 MET B CA 8
ATOM 13576 C C . MET B 1 17 ? 18.060 -20.775 8.147 1.00 0.00 17 MET B C 8
ATOM 13577 O O . MET B 1 17 ? 18.589 -20.550 9.218 1.00 0.00 17 MET B O 8
ATOM 13591 N N . SER B 1 18 ? 16.889 -20.281 7.852 1.00 0.00 18 SER B N 8
ATOM 13592 C CA . SER B 1 18 ? 16.173 -19.421 8.839 1.00 0.00 18 SER B CA 8
ATOM 13593 C C . SER B 1 18 ? 15.659 -20.272 10.008 1.00 0.00 18 SER B C 8
ATOM 13594 O O . SER B 1 18 ? 15.684 -21.485 9.943 1.00 0.00 18 SER B O 8
ATOM 13602 N N . PRO B 1 19 ? 15.209 -19.608 11.045 1.00 0.00 19 PRO B N 8
ATOM 13603 C CA . PRO B 1 19 ? 14.689 -20.316 12.235 1.00 0.00 19 PRO B CA 8
ATOM 13604 C C . PRO B 1 19 ? 13.204 -20.676 12.077 1.00 0.00 19 PRO B C 8
ATOM 13605 O O . PRO B 1 19 ? 12.521 -20.941 13.045 1.00 0.00 19 PRO B O 8
ATOM 13616 N N . LYS B 1 20 ? 12.709 -20.709 10.865 1.00 0.00 20 LYS B N 8
ATOM 13617 C CA . LYS B 1 20 ? 11.272 -21.072 10.625 1.00 0.00 20 LYS B CA 8
ATOM 13618 C C . LYS B 1 20 ? 10.317 -20.048 11.253 1.00 0.00 20 LYS B C 8
ATOM 13619 O O . LYS B 1 20 ? 9.621 -19.335 10.556 1.00 0.00 20 LYS B O 8
ATOM 13638 N N . ALA B 1 21 ? 10.264 -19.977 12.558 1.00 0.00 21 ALA B N 8
ATOM 13639 C CA . ALA B 1 21 ? 9.340 -19.008 13.229 1.00 0.00 21 ALA B CA 8
ATOM 13640 C C . ALA B 1 21 ? 9.436 -17.622 12.581 1.00 0.00 21 ALA B C 8
ATOM 13641 O O . ALA B 1 21 ? 8.439 -17.002 12.267 1.00 0.00 21 ALA B O 8
ATOM 13648 N N . LEU B 1 22 ? 10.627 -17.136 12.375 1.00 0.00 22 LEU B N 8
ATOM 13649 C CA . LEU B 1 22 ? 10.787 -15.796 11.741 1.00 0.00 22 LEU B CA 8
ATOM 13650 C C . LEU B 1 22 ? 10.632 -15.929 10.229 1.00 0.00 22 LEU B C 8
ATOM 13651 O O . LEU B 1 22 ? 10.008 -15.114 9.578 1.00 0.00 22 LEU B O 8
ATOM 13667 N N . GLN B 1 23 ? 11.202 -16.957 9.671 1.00 0.00 23 GLN B N 8
ATOM 13668 C CA . GLN B 1 23 ? 11.101 -17.165 8.197 1.00 0.00 23 GLN B CA 8
ATOM 13669 C C . GLN B 1 23 ? 9.638 -17.093 7.745 1.00 0.00 23 GLN B C 8
ATOM 13670 O O . GLN B 1 23 ? 9.294 -16.365 6.836 1.00 0.00 23 GLN B O 8
ATOM 13684 N N . GLN B 1 24 ? 8.778 -17.847 8.373 1.00 0.00 24 GLN B N 8
ATOM 13685 C CA . GLN B 1 24 ? 7.339 -17.824 7.979 1.00 0.00 24 GLN B CA 8
ATOM 13686 C C . GLN B 1 24 ? 6.723 -16.456 8.288 1.00 0.00 24 GLN B C 8
ATOM 13687 O O . GLN B 1 24 ? 6.136 -15.822 7.434 1.00 0.00 24 GLN B O 8
ATOM 13701 N N . LYS B 1 25 ? 6.852 -15.997 9.503 1.00 0.00 25 LYS B N 8
ATOM 13702 C CA . LYS B 1 25 ? 6.271 -14.672 9.866 1.00 0.00 25 LYS B CA 8
ATOM 13703 C C . LYS B 1 25 ? 6.751 -13.595 8.889 1.00 0.00 25 LYS B C 8
ATOM 13704 O O . LYS B 1 25 ? 6.003 -12.725 8.491 1.00 0.00 25 LYS B O 8
ATOM 13723 N N . ILE B 1 26 ? 7.996 -13.646 8.499 1.00 0.00 26 ILE B N 8
ATOM 13724 C CA . ILE B 1 26 ? 8.522 -12.625 7.549 1.00 0.00 26 ILE B CA 8
ATOM 13725 C C . ILE B 1 26 ? 8.010 -12.903 6.133 1.00 0.00 26 ILE B C 8
ATOM 13726 O O . ILE B 1 26 ? 7.427 -12.049 5.494 1.00 0.00 26 ILE B O 8
ATOM 13742 N N . HIS B 1 27 ? 8.224 -14.091 5.637 1.00 0.00 27 HIS B N 8
ATOM 13743 C CA . HIS B 1 27 ? 7.749 -14.420 4.261 1.00 0.00 27 HIS B CA 8
ATOM 13744 C C . HIS B 1 27 ? 6.222 -14.337 4.193 1.00 0.00 27 HIS B C 8
ATOM 13745 O O . HIS B 1 27 ? 5.653 -14.042 3.161 1.00 0.00 27 HIS B O 8
ATOM 13759 N N . GLU B 1 28 ? 5.554 -14.594 5.284 1.00 0.00 28 GLU B N 8
ATOM 13760 C CA . GLU B 1 28 ? 4.064 -14.530 5.278 1.00 0.00 28 GLU B CA 8
ATOM 13761 C C . GLU B 1 28 ? 3.596 -13.073 5.341 1.00 0.00 28 GLU B C 8
ATOM 13762 O O . GLU B 1 28 ? 2.751 -12.649 4.578 1.00 0.00 28 GLU B O 8
ATOM 13774 N N . LEU B 1 29 ? 4.139 -12.304 6.244 1.00 0.00 29 LEU B N 8
ATOM 13775 C CA . LEU B 1 29 ? 3.725 -10.875 6.354 1.00 0.00 29 LEU B CA 8
ATOM 13776 C C . LEU B 1 29 ? 4.094 -10.116 5.078 1.00 0.00 29 LEU B C 8
ATOM 13777 O O . LEU B 1 29 ? 3.329 -9.316 4.577 1.00 0.00 29 LEU B O 8
ATOM 13793 N N . GLU B 1 30 ? 5.262 -10.358 4.548 1.00 0.00 30 GLU B N 8
ATOM 13794 C CA . GLU B 1 30 ? 5.679 -9.647 3.305 1.00 0.00 30 GLU B CA 8
ATOM 13795 C C . GLU B 1 30 ? 4.640 -9.856 2.201 1.00 0.00 30 GLU B C 8
ATOM 13796 O O . GLU B 1 30 ? 4.212 -8.921 1.553 1.00 0.00 30 GLU B O 8
ATOM 13808 N N . GLY B 1 31 ? 4.228 -11.075 1.981 1.00 0.00 31 GLY B N 8
ATOM 13809 C CA . GLY B 1 31 ? 3.217 -11.341 0.919 1.00 0.00 31 GLY B CA 8
ATOM 13810 C C . GLY B 1 31 ? 1.874 -10.737 1.330 1.00 0.00 31 GLY B C 8
ATOM 13811 O O . GLY B 1 31 ? 1.050 -10.407 0.500 1.00 0.00 31 GLY B O 8
ATOM 13815 N N . LEU B 1 32 ? 1.645 -10.588 2.606 1.00 0.00 32 LEU B N 8
ATOM 13816 C CA . LEU B 1 32 ? 0.353 -10.006 3.070 1.00 0.00 32 LEU B CA 8
ATOM 13817 C C . LEU B 1 32 ? 0.294 -8.513 2.733 1.00 0.00 32 LEU B C 8
ATOM 13818 O O . LEU B 1 32 ? -0.766 -7.951 2.543 1.00 0.00 32 LEU B O 8
ATOM 13834 N N . MET B 1 33 ? 1.426 -7.867 2.660 1.00 0.00 33 MET B N 8
ATOM 13835 C CA . MET B 1 33 ? 1.433 -6.411 2.336 1.00 0.00 33 MET B CA 8
ATOM 13836 C C . MET B 1 33 ? 0.769 -6.164 0.979 1.00 0.00 33 MET B C 8
ATOM 13837 O O . MET B 1 33 ? -0.228 -5.476 0.881 1.00 0.00 33 MET B O 8
ATOM 13851 N N . MET B 1 34 ? 1.314 -6.718 -0.071 1.00 0.00 34 MET B N 8
ATOM 13852 C CA . MET B 1 34 ? 0.712 -6.512 -1.419 1.00 0.00 34 MET B CA 8
ATOM 13853 C C . MET B 1 34 ? -0.774 -6.884 -1.397 1.00 0.00 34 MET B C 8
ATOM 13854 O O . MET B 1 34 ? -1.599 -6.221 -1.993 1.00 0.00 34 MET B O 8
ATOM 13868 N N . GLN B 1 35 ? -1.119 -7.939 -0.711 1.00 0.00 35 GLN B N 8
ATOM 13869 C CA . GLN B 1 35 ? -2.551 -8.353 -0.646 1.00 0.00 35 GLN B CA 8
ATOM 13870 C C . GLN B 1 35 ? -3.419 -7.175 -0.193 1.00 0.00 35 GLN B C 8
ATOM 13871 O O . GLN B 1 35 ? -4.134 -6.579 -0.974 1.00 0.00 35 GLN B O 8
ATOM 13885 N N . HIS B 1 36 ? -3.361 -6.835 1.064 1.00 0.00 36 HIS B N 8
ATOM 13886 C CA . HIS B 1 36 ? -4.180 -5.698 1.570 1.00 0.00 36 HIS B CA 8
ATOM 13887 C C . HIS B 1 36 ? -3.941 -4.446 0.713 1.00 0.00 36 HIS B C 8
ATOM 13888 O O . HIS B 1 36 ? -4.871 -3.778 0.305 1.00 0.00 36 HIS B O 8
ATOM 13902 N N . ALA B 1 37 ? -2.705 -4.133 0.422 1.00 0.00 37 ALA B N 8
ATOM 13903 C CA . ALA B 1 37 ? -2.417 -2.937 -0.425 1.00 0.00 37 ALA B CA 8
ATOM 13904 C C . ALA B 1 37 ? -3.197 -3.050 -1.738 1.00 0.00 37 ALA B C 8
ATOM 13905 O O . ALA B 1 37 ? -3.799 -2.102 -2.200 1.00 0.00 37 ALA B O 8
ATOM 13912 N N . GLN B 1 38 ? -3.201 -4.216 -2.334 1.00 0.00 38 GLN B N 8
ATOM 13913 C CA . GLN B 1 38 ? -3.956 -4.401 -3.606 1.00 0.00 38 GLN B CA 8
ATOM 13914 C C . GLN B 1 38 ? -5.431 -4.087 -3.362 1.00 0.00 38 GLN B C 8
ATOM 13915 O O . GLN B 1 38 ? -6.124 -3.582 -4.224 1.00 0.00 38 GLN B O 8
ATOM 13929 N N . ASN B 1 39 ? -5.907 -4.359 -2.176 1.00 0.00 39 ASN B N 8
ATOM 13930 C CA . ASN B 1 39 ? -7.329 -4.052 -1.851 1.00 0.00 39 ASN B CA 8
ATOM 13931 C C . ASN B 1 39 ? -7.430 -2.628 -1.286 1.00 0.00 39 ASN B C 8
ATOM 13932 O O . ASN B 1 39 ? -8.426 -2.249 -0.702 1.00 0.00 39 ASN B O 8
ATOM 13943 N N . LEU B 1 40 ? -6.398 -1.840 -1.462 1.00 0.00 40 LEU B N 8
ATOM 13944 C CA . LEU B 1 40 ? -6.405 -0.442 -0.952 1.00 0.00 40 LEU B CA 8
ATOM 13945 C C . LEU B 1 40 ? -6.670 -0.402 0.554 1.00 0.00 40 LEU B C 8
ATOM 13946 O O . LEU B 1 40 ? -7.040 0.618 1.098 1.00 0.00 40 LEU B O 8
ATOM 13962 N N . GLU B 1 41 ? -6.450 -1.489 1.238 1.00 0.00 41 GLU B N 8
ATOM 13963 C CA . GLU B 1 41 ? -6.659 -1.481 2.713 1.00 0.00 41 GLU B CA 8
ATOM 13964 C C . GLU B 1 41 ? -5.633 -0.532 3.333 1.00 0.00 41 GLU B C 8
ATOM 13965 O O . GLU B 1 41 ? -5.970 0.373 4.067 1.00 0.00 41 GLU B O 8
ATOM 13977 N N . PHE B 1 42 ? -4.384 -0.731 2.995 1.00 0.00 42 PHE B N 8
ATOM 13978 C CA . PHE B 1 42 ? -3.276 0.144 3.494 1.00 0.00 42 PHE B CA 8
ATOM 13979 C C . PHE B 1 42 ? -3.133 0.110 5.015 1.00 0.00 42 PHE B C 8
ATOM 13980 O O . PHE B 1 42 ? -2.078 -0.208 5.523 1.00 0.00 42 PHE B O 8
ATOM 13997 N N . GLU B 1 43 ? -4.159 0.438 5.755 1.00 0.00 43 GLU B N 8
ATOM 13998 C CA . GLU B 1 43 ? -4.037 0.415 7.244 1.00 0.00 43 GLU B CA 8
ATOM 13999 C C . GLU B 1 43 ? -3.394 -0.903 7.684 1.00 0.00 43 GLU B C 8
ATOM 14000 O O . GLU B 1 43 ? -2.342 -0.925 8.292 1.00 0.00 43 GLU B O 8
ATOM 14012 N N . GLU B 1 44 ? -4.016 -1.995 7.359 1.00 0.00 44 GLU B N 8
ATOM 14013 C CA . GLU B 1 44 ? -3.446 -3.317 7.728 1.00 0.00 44 GLU B CA 8
ATOM 14014 C C . GLU B 1 44 ? -2.363 -3.731 6.721 1.00 0.00 44 GLU B C 8
ATOM 14015 O O . GLU B 1 44 ? -1.547 -4.587 6.995 1.00 0.00 44 GLU B O 8
ATOM 14027 N N . ALA B 1 45 ? -2.358 -3.142 5.551 1.00 0.00 45 ALA B N 8
ATOM 14028 C CA . ALA B 1 45 ? -1.339 -3.524 4.530 1.00 0.00 45 ALA B CA 8
ATOM 14029 C C . ALA B 1 45 ? -0.005 -2.814 4.761 1.00 0.00 45 ALA B C 8
ATOM 14030 O O . ALA B 1 45 ? 1.042 -3.430 4.769 1.00 0.00 45 ALA B O 8
ATOM 14037 N N . ALA B 1 46 ? -0.028 -1.523 4.910 1.00 0.00 46 ALA B N 8
ATOM 14038 C CA . ALA B 1 46 ? 1.249 -0.778 5.095 1.00 0.00 46 ALA B CA 8
ATOM 14039 C C . ALA B 1 46 ? 1.746 -0.864 6.540 1.00 0.00 46 ALA B C 8
ATOM 14040 O O . ALA B 1 46 ? 2.914 -0.656 6.805 1.00 0.00 46 ALA B O 8
ATOM 14047 N N . GLN B 1 47 ? 0.892 -1.178 7.477 1.00 0.00 47 GLN B N 8
ATOM 14048 C CA . GLN B 1 47 ? 1.371 -1.280 8.884 1.00 0.00 47 GLN B CA 8
ATOM 14049 C C . GLN B 1 47 ? 2.312 -2.478 9.013 1.00 0.00 47 GLN B C 8
ATOM 14050 O O . GLN B 1 47 ? 3.190 -2.504 9.853 1.00 0.00 47 GLN B O 8
ATOM 14064 N N . ILE B 1 48 ? 2.146 -3.468 8.175 1.00 0.00 48 ILE B N 8
ATOM 14065 C CA . ILE B 1 48 ? 3.046 -4.654 8.245 1.00 0.00 48 ILE B CA 8
ATOM 14066 C C . ILE B 1 48 ? 4.495 -4.194 8.093 1.00 0.00 48 ILE B C 8
ATOM 14067 O O . ILE B 1 48 ? 5.410 -4.799 8.615 1.00 0.00 48 ILE B O 8
ATOM 14083 N N . ARG B 1 49 ? 4.703 -3.114 7.391 1.00 0.00 49 ARG B N 8
ATOM 14084 C CA . ARG B 1 49 ? 6.086 -2.593 7.208 1.00 0.00 49 ARG B CA 8
ATOM 14085 C C . ARG B 1 49 ? 6.750 -2.406 8.578 1.00 0.00 49 ARG B C 8
ATOM 14086 O O . ARG B 1 49 ? 7.948 -2.542 8.723 1.00 0.00 49 ARG B O 8
ATOM 14107 N N . ASP B 1 50 ? 5.975 -2.103 9.584 1.00 0.00 50 ASP B N 8
ATOM 14108 C CA . ASP B 1 50 ? 6.557 -1.916 10.942 1.00 0.00 50 ASP B CA 8
ATOM 14109 C C . ASP B 1 50 ? 6.886 -3.278 11.558 1.00 0.00 50 ASP B C 8
ATOM 14110 O O . ASP B 1 50 ? 7.863 -3.433 12.263 1.00 0.00 50 ASP B O 8
ATOM 14119 N N . GLN B 1 51 ? 6.078 -4.269 11.292 1.00 0.00 51 GLN B N 8
ATOM 14120 C CA . GLN B 1 51 ? 6.347 -5.622 11.858 1.00 0.00 51 GLN B CA 8
ATOM 14121 C C . GLN B 1 51 ? 7.484 -6.297 11.087 1.00 0.00 51 GLN B C 8
ATOM 14122 O O . GLN B 1 51 ? 8.361 -6.909 11.664 1.00 0.00 51 GLN B O 8
ATOM 14136 N N . LEU B 1 52 ? 7.477 -6.188 9.786 1.00 0.00 52 LEU B N 8
ATOM 14137 C CA . LEU B 1 52 ? 8.558 -6.822 8.977 1.00 0.00 52 LEU B CA 8
ATOM 14138 C C . LEU B 1 52 ? 9.916 -6.219 9.346 1.00 0.00 52 LEU B C 8
ATOM 14139 O O . LEU B 1 52 ? 10.883 -6.925 9.555 1.00 0.00 52 LEU B O 8
ATOM 14155 N N . HIS B 1 53 ? 9.995 -4.919 9.427 1.00 0.00 53 HIS B N 8
ATOM 14156 C CA . HIS B 1 53 ? 11.291 -4.271 9.782 1.00 0.00 53 HIS B CA 8
ATOM 14157 C C . HIS B 1 53 ? 11.806 -4.812 11.119 1.00 0.00 53 HIS B C 8
ATOM 14158 O O . HIS B 1 53 ? 12.983 -5.061 11.287 1.00 0.00 53 HIS B O 8
ATOM 14172 N N . GLN B 1 54 ? 10.933 -4.996 12.071 1.00 0.00 54 GLN B N 8
ATOM 14173 C CA . GLN B 1 54 ? 11.372 -5.520 13.396 1.00 0.00 54 GLN B CA 8
ATOM 14174 C C . GLN B 1 54 ? 11.766 -6.995 13.279 1.00 0.00 54 GLN B C 8
ATOM 14175 O O . GLN B 1 54 ? 12.821 -7.404 13.720 1.00 0.00 54 GLN B O 8
ATOM 14189 N N . LEU B 1 55 ? 10.922 -7.798 12.689 1.00 0.00 55 LEU B N 8
ATOM 14190 C CA . LEU B 1 55 ? 11.247 -9.246 12.545 1.00 0.00 55 LEU B CA 8
ATOM 14191 C C . LEU B 1 55 ? 12.596 -9.421 11.840 1.00 0.00 55 LEU B C 8
ATOM 14192 O O . LEU B 1 55 ? 13.237 -10.447 11.951 1.00 0.00 55 LEU B O 8
ATOM 14208 N N . ARG B 1 56 ? 13.032 -8.425 11.116 1.00 0.00 56 ARG B N 8
ATOM 14209 C CA . ARG B 1 56 ? 14.337 -8.537 10.406 1.00 0.00 56 ARG B CA 8
ATOM 14210 C C . ARG B 1 56 ? 15.484 -8.649 11.415 1.00 0.00 56 ARG B C 8
ATOM 14211 O O . ARG B 1 56 ? 16.298 -9.548 11.347 1.00 0.00 56 ARG B O 8
ATOM 14232 N N . GLU B 1 57 ? 15.552 -7.744 12.352 1.00 0.00 57 GLU B N 8
ATOM 14233 C CA . GLU B 1 57 ? 16.647 -7.799 13.365 1.00 0.00 57 GLU B CA 8
ATOM 14234 C C . GLU B 1 57 ? 16.573 -9.111 14.152 1.00 0.00 57 GLU B C 8
ATOM 14235 O O . GLU B 1 57 ? 17.579 -9.666 14.547 1.00 0.00 57 GLU B O 8
ATOM 14247 N N . LEU B 1 58 ? 15.389 -9.608 14.384 1.00 0.00 58 LEU B N 8
ATOM 14248 C CA . LEU B 1 58 ? 15.253 -10.883 15.147 1.00 0.00 58 LEU B CA 8
ATOM 14249 C C . LEU B 1 58 ? 15.787 -12.055 14.319 1.00 0.00 58 LEU B C 8
ATOM 14250 O O . LEU B 1 58 ? 16.161 -13.082 14.850 1.00 0.00 58 LEU B O 8
ATOM 14266 N N . PHE B 1 59 ? 15.826 -11.910 13.022 1.00 0.00 59 PHE B N 8
ATOM 14267 C CA . PHE B 1 59 ? 16.337 -13.017 12.164 1.00 0.00 59 PHE B CA 8
ATOM 14268 C C . PHE B 1 59 ? 17.771 -13.376 12.559 1.00 0.00 59 PHE B C 8
ATOM 14269 O O . PHE B 1 59 ? 18.107 -14.530 12.737 1.00 0.00 59 PHE B O 8
ATOM 14286 N N . ILE B 1 60 ? 18.621 -12.395 12.698 1.00 0.00 60 ILE B N 8
ATOM 14287 C CA . ILE B 1 60 ? 20.034 -12.682 13.081 1.00 0.00 60 ILE B CA 8
ATOM 14288 C C . ILE B 1 60 ? 20.110 -13.093 14.555 1.00 0.00 60 ILE B C 8
ATOM 14289 O O . ILE B 1 60 ? 20.771 -14.048 14.909 1.00 0.00 60 ILE B O 8
ATOM 14305 N N . ALA B 1 61 ? 19.436 -12.380 15.415 1.00 0.00 61 ALA B N 8
ATOM 14306 C CA . ALA B 1 61 ? 19.471 -12.730 16.864 1.00 0.00 61 ALA B CA 8
ATOM 14307 C C . ALA B 1 61 ? 19.087 -14.199 17.063 1.00 0.00 61 ALA B C 8
ATOM 14308 O O . ALA B 1 61 ? 19.499 -14.835 18.013 1.00 0.00 61 ALA B O 8
ATOM 14315 N N . ALA B 1 62 ? 18.303 -14.743 16.174 1.00 0.00 62 ALA B N 8
ATOM 14316 C CA . ALA B 1 62 ? 17.894 -16.170 16.312 1.00 0.00 62 ALA B CA 8
ATOM 14317 C C . ALA B 1 62 ? 18.854 -17.073 15.532 1.00 0.00 62 ALA B C 8
ATOM 14318 O O . ALA B 1 62 ? 19.515 -17.925 16.092 1.00 0.00 62 ALA B O 8
ATOM 14325 N N . SER B 1 63 ? 18.936 -16.893 14.241 1.00 0.00 63 SER B N 8
ATOM 14326 C CA . SER B 1 63 ? 19.853 -17.742 13.427 1.00 0.00 63 SER B CA 8
ATOM 14327 C C . SER B 1 63 ? 20.901 -16.870 12.731 1.00 0.00 63 SER B C 8
ATOM 14328 O O . SER B 1 63 ? 21.538 -16.084 13.412 1.00 0.00 63 SER B O 8
ATOM 14337 N N . LEU A 1 8 ? -26.118 18.859 -9.080 1.00 0.00 8 LEU A N 9
ATOM 14338 C CA . LEU A 1 8 ? -27.586 18.630 -8.968 1.00 0.00 8 LEU A CA 9
ATOM 14339 C C . LEU A 1 8 ? -27.874 17.145 -8.732 1.00 0.00 8 LEU A C 9
ATOM 14340 O O . LEU A 1 8 ? -28.851 16.607 -9.214 1.00 0.00 8 LEU A O 9
ATOM 14356 N N . GLU A 1 9 ? -27.030 16.478 -7.993 1.00 0.00 9 GLU A N 9
ATOM 14357 C CA . GLU A 1 9 ? -27.255 15.028 -7.728 1.00 0.00 9 GLU A CA 9
ATOM 14358 C C . GLU A 1 9 ? -27.445 14.270 -9.048 1.00 0.00 9 GLU A C 9
ATOM 14359 O O . GLU A 1 9 ? -28.437 13.592 -9.231 1.00 0.00 9 GLU A O 9
ATOM 14371 N N . PRO A 1 10 ? -26.484 14.408 -9.929 1.00 0.00 10 PRO A N 9
ATOM 14372 C CA . PRO A 1 10 ? -26.558 13.721 -11.242 1.00 0.00 10 PRO A CA 9
ATOM 14373 C C . PRO A 1 10 ? -26.314 12.218 -11.073 1.00 0.00 10 PRO A C 9
ATOM 14374 O O . PRO A 1 10 ? -27.033 11.401 -11.610 1.00 0.00 10 PRO A O 9
ATOM 14385 N N . ASP A 1 11 ? -25.302 11.854 -10.327 1.00 0.00 11 ASP A N 9
ATOM 14386 C CA . ASP A 1 11 ? -24.995 10.405 -10.112 1.00 0.00 11 ASP A CA 9
ATOM 14387 C C . ASP A 1 11 ? -24.715 9.715 -11.450 1.00 0.00 11 ASP A C 9
ATOM 14388 O O . ASP A 1 11 ? -23.577 9.533 -11.839 1.00 0.00 11 ASP A O 9
ATOM 14397 N N . ASN A 1 12 ? -25.739 9.327 -12.155 1.00 0.00 12 ASN A N 9
ATOM 14398 C CA . ASN A 1 12 ? -25.530 8.648 -13.467 1.00 0.00 12 ASN A CA 9
ATOM 14399 C C . ASN A 1 12 ? -26.748 8.854 -14.371 1.00 0.00 12 ASN A C 9
ATOM 14400 O O . ASN A 1 12 ? -26.986 8.097 -15.291 1.00 0.00 12 ASN A O 9
ATOM 14411 N N . VAL A 1 13 ? -27.523 9.872 -14.114 1.00 0.00 13 VAL A N 9
ATOM 14412 C CA . VAL A 1 13 ? -28.727 10.124 -14.958 1.00 0.00 13 VAL A CA 9
ATOM 14413 C C . VAL A 1 13 ? -28.357 11.014 -16.165 1.00 0.00 13 VAL A C 9
ATOM 14414 O O . VAL A 1 13 ? -28.717 10.703 -17.282 1.00 0.00 13 VAL A O 9
ATOM 14427 N N . PRO A 1 14 ? -27.653 12.091 -15.908 1.00 0.00 14 PRO A N 9
ATOM 14428 C CA . PRO A 1 14 ? -27.254 13.001 -17.003 1.00 0.00 14 PRO A CA 9
ATOM 14429 C C . PRO A 1 14 ? -25.996 12.474 -17.701 1.00 0.00 14 PRO A C 9
ATOM 14430 O O . PRO A 1 14 ? -26.060 11.934 -18.787 1.00 0.00 14 PRO A O 9
ATOM 14441 N N . MET A 1 15 ? -24.854 12.622 -17.086 1.00 0.00 15 MET A N 9
ATOM 14442 C CA . MET A 1 15 ? -23.599 12.124 -17.715 1.00 0.00 15 MET A CA 9
ATOM 14443 C C . MET A 1 15 ? -22.414 12.332 -16.767 1.00 0.00 15 MET A C 9
ATOM 14444 O O . MET A 1 15 ? -22.512 13.037 -15.782 1.00 0.00 15 MET A O 9
ATOM 14458 N N . ASP A 1 16 ? -21.297 11.722 -17.055 1.00 0.00 16 ASP A N 9
ATOM 14459 C CA . ASP A 1 16 ? -20.109 11.886 -16.168 1.00 0.00 16 ASP A CA 9
ATOM 14460 C C . ASP A 1 16 ? -18.948 12.511 -16.947 1.00 0.00 16 ASP A C 9
ATOM 14461 O O . ASP A 1 16 ? -17.798 12.183 -16.734 1.00 0.00 16 ASP A O 9
ATOM 14470 N N . MET A 1 17 ? -19.240 13.409 -17.848 1.00 0.00 17 MET A N 9
ATOM 14471 C CA . MET A 1 17 ? -18.151 14.053 -18.637 1.00 0.00 17 MET A CA 9
ATOM 14472 C C . MET A 1 17 ? -17.112 14.669 -17.697 1.00 0.00 17 MET A C 9
ATOM 14473 O O . MET A 1 17 ? -15.947 14.774 -18.027 1.00 0.00 17 MET A O 9
ATOM 14487 N N . SER A 1 18 ? -17.524 15.073 -16.524 1.00 0.00 18 SER A N 9
ATOM 14488 C CA . SER A 1 18 ? -16.562 15.682 -15.557 1.00 0.00 18 SER A CA 9
ATOM 14489 C C . SER A 1 18 ? -15.856 16.885 -16.195 1.00 0.00 18 SER A C 9
ATOM 14490 O O . SER A 1 18 ? -15.970 17.109 -17.384 1.00 0.00 18 SER A O 9
ATOM 14498 N N . PRO A 1 19 ? -15.145 17.629 -15.379 1.00 0.00 19 PRO A N 9
ATOM 14499 C CA . PRO A 1 19 ? -14.418 18.817 -15.874 1.00 0.00 19 PRO A CA 9
ATOM 14500 C C . PRO A 1 19 ? -13.027 18.448 -16.409 1.00 0.00 19 PRO A C 9
ATOM 14501 O O . PRO A 1 19 ? -12.166 19.294 -16.543 1.00 0.00 19 PRO A O 9
ATOM 14512 N N . LYS A 1 20 ? -12.810 17.199 -16.734 1.00 0.00 20 LYS A N 9
ATOM 14513 C CA . LYS A 1 20 ? -11.484 16.759 -17.284 1.00 0.00 20 LYS A CA 9
ATOM 14514 C C . LYS A 1 20 ? -10.357 16.946 -16.258 1.00 0.00 20 LYS A C 9
ATOM 14515 O O . LYS A 1 20 ? -9.791 15.985 -15.774 1.00 0.00 20 LYS A O 9
ATOM 14534 N N . ALA A 1 21 ? -10.017 18.167 -15.934 1.00 0.00 21 ALA A N 9
ATOM 14535 C CA . ALA A 1 21 ? -8.914 18.413 -14.952 1.00 0.00 21 ALA A CA 9
ATOM 14536 C C . ALA A 1 21 ? -9.063 17.511 -13.721 1.00 0.00 21 ALA A C 9
ATOM 14537 O O . ALA A 1 21 ? -8.118 16.891 -13.276 1.00 0.00 21 ALA A O 9
ATOM 14544 N N . LEU A 1 22 ? -10.243 17.428 -13.176 1.00 0.00 22 LEU A N 9
ATOM 14545 C CA . LEU A 1 22 ? -10.455 16.560 -11.982 1.00 0.00 22 LEU A CA 9
ATOM 14546 C C . LEU A 1 22 ? -10.613 15.111 -12.430 1.00 0.00 22 LEU A C 9
ATOM 14547 O O . LEU A 1 22 ? -10.073 14.198 -11.839 1.00 0.00 22 LEU A O 9
ATOM 14563 N N . GLN A 1 23 ? -11.358 14.902 -13.477 1.00 0.00 23 GLN A N 9
ATOM 14564 C CA . GLN A 1 23 ? -11.568 13.514 -13.984 1.00 0.00 23 GLN A CA 9
ATOM 14565 C C . GLN A 1 23 ? -10.222 12.812 -14.183 1.00 0.00 23 GLN A C 9
ATOM 14566 O O . GLN A 1 23 ? -10.045 11.669 -13.809 1.00 0.00 23 GLN A O 9
ATOM 14580 N N . GLN A 1 24 ? -9.271 13.486 -14.771 1.00 0.00 24 GLN A N 9
ATOM 14581 C CA . GLN A 1 24 ? -7.939 12.855 -14.995 1.00 0.00 24 GLN A CA 9
ATOM 14582 C C . GLN A 1 24 ? -7.199 12.695 -13.663 1.00 0.00 24 GLN A C 9
ATOM 14583 O O . GLN A 1 24 ? -6.657 11.651 -13.365 1.00 0.00 24 GLN A O 9
ATOM 14597 N N . LYS A 1 25 ? -7.174 13.725 -12.860 1.00 0.00 25 LYS A N 9
ATOM 14598 C CA . LYS A 1 25 ? -6.469 13.630 -11.550 1.00 0.00 25 LYS A CA 9
ATOM 14599 C C . LYS A 1 25 ? -7.100 12.535 -10.686 1.00 0.00 25 LYS A C 9
ATOM 14600 O O . LYS A 1 25 ? -6.417 11.690 -10.143 1.00 0.00 25 LYS A O 9
ATOM 14619 N N . ILE A 1 26 ? -8.398 12.543 -10.555 1.00 0.00 26 ILE A N 9
ATOM 14620 C CA . ILE A 1 26 ? -9.071 11.501 -9.727 1.00 0.00 26 ILE A CA 9
ATOM 14621 C C . ILE A 1 26 ? -8.665 10.104 -10.205 1.00 0.00 26 ILE A C 9
ATOM 14622 O O . ILE A 1 26 ? -8.157 9.301 -9.448 1.00 0.00 26 ILE A O 9
ATOM 14638 N N . HIS A 1 27 ? -8.886 9.808 -11.456 1.00 0.00 27 HIS A N 9
ATOM 14639 C CA . HIS A 1 27 ? -8.514 8.463 -11.981 1.00 0.00 27 HIS A CA 9
ATOM 14640 C C . HIS A 1 27 ? -6.991 8.293 -11.978 1.00 0.00 27 HIS A C 9
ATOM 14641 O O . HIS A 1 27 ? -6.481 7.191 -12.016 1.00 0.00 27 HIS A O 9
ATOM 14655 N N . GLU A 1 28 ? -6.262 9.374 -11.933 1.00 0.00 28 GLU A N 9
ATOM 14656 C CA . GLU A 1 28 ? -4.774 9.271 -11.929 1.00 0.00 28 GLU A CA 9
ATOM 14657 C C . GLU A 1 28 ? -4.273 8.898 -10.531 1.00 0.00 28 GLU A C 9
ATOM 14658 O O . GLU A 1 28 ? -3.455 8.013 -10.371 1.00 0.00 28 GLU A O 9
ATOM 14670 N N . LEU A 1 29 ? -4.755 9.567 -9.519 1.00 0.00 29 LEU A N 9
ATOM 14671 C CA . LEU A 1 29 ? -4.304 9.250 -8.133 1.00 0.00 29 LEU A CA 9
ATOM 14672 C C . LEU A 1 29 ? -4.470 7.753 -7.851 1.00 0.00 29 LEU A C 9
ATOM 14673 O O . LEU A 1 29 ? -3.656 7.143 -7.186 1.00 0.00 29 LEU A O 9
ATOM 14689 N N . GLU A 1 30 ? -5.517 7.159 -8.352 1.00 0.00 30 GLU A N 9
ATOM 14690 C CA . GLU A 1 30 ? -5.733 5.702 -8.111 1.00 0.00 30 GLU A CA 9
ATOM 14691 C C . GLU A 1 30 ? -4.634 4.885 -8.795 1.00 0.00 30 GLU A C 9
ATOM 14692 O O . GLU A 1 30 ? -4.078 3.971 -8.219 1.00 0.00 30 GLU A O 9
ATOM 14704 N N . GLY A 1 31 ? -4.316 5.207 -10.018 1.00 0.00 31 GLY A N 9
ATOM 14705 C CA . GLY A 1 31 ? -3.252 4.448 -10.736 1.00 0.00 31 GLY A CA 9
ATOM 14706 C C . GLY A 1 31 ? -1.923 4.605 -9.997 1.00 0.00 31 GLY A C 9
ATOM 14707 O O . GLY A 1 31 ? -1.098 3.712 -9.987 1.00 0.00 31 GLY A O 9
ATOM 14711 N N . LEU A 1 32 ? -1.707 5.733 -9.378 1.00 0.00 32 LEU A N 9
ATOM 14712 C CA . LEU A 1 32 ? -0.428 5.946 -8.639 1.00 0.00 32 LEU A CA 9
ATOM 14713 C C . LEU A 1 32 ? -0.468 5.222 -7.290 1.00 0.00 32 LEU A C 9
ATOM 14714 O O . LEU A 1 32 ? 0.553 4.902 -6.716 1.00 0.00 32 LEU A O 9
ATOM 14730 N N . MET A 1 33 ? -1.641 4.963 -6.781 1.00 0.00 33 MET A N 9
ATOM 14731 C CA . MET A 1 33 ? -1.746 4.262 -5.469 1.00 0.00 33 MET A CA 9
ATOM 14732 C C . MET A 1 33 ? -1.121 2.866 -5.558 1.00 0.00 33 MET A C 9
ATOM 14733 O O . MET A 1 33 ? -0.200 2.541 -4.836 1.00 0.00 33 MET A O 9
ATOM 14747 N N . MET A 1 34 ? -1.615 2.039 -6.438 1.00 0.00 34 MET A N 9
ATOM 14748 C CA . MET A 1 34 ? -1.050 0.665 -6.571 1.00 0.00 34 MET A CA 9
ATOM 14749 C C . MET A 1 34 ? 0.414 0.733 -7.016 1.00 0.00 34 MET A C 9
ATOM 14750 O O . MET A 1 34 ? 1.219 -0.107 -6.664 1.00 0.00 34 MET A O 9
ATOM 14764 N N . GLN A 1 35 ? 0.765 1.724 -7.789 1.00 0.00 35 GLN A N 9
ATOM 14765 C CA . GLN A 1 35 ? 2.175 1.843 -8.259 1.00 0.00 35 GLN A CA 9
ATOM 14766 C C . GLN A 1 35 ? 3.139 1.789 -7.068 1.00 0.00 35 GLN A C 9
ATOM 14767 O O . GLN A 1 35 ? 3.782 0.789 -6.823 1.00 0.00 35 GLN A O 9
ATOM 14781 N N . HIS A 1 36 ? 3.245 2.859 -6.328 1.00 0.00 36 HIS A N 9
ATOM 14782 C CA . HIS A 1 36 ? 4.169 2.868 -5.156 1.00 0.00 36 HIS A CA 9
ATOM 14783 C C . HIS A 1 36 ? 3.888 1.667 -4.244 1.00 0.00 36 HIS A C 9
ATOM 14784 O O . HIS A 1 36 ? 4.783 0.927 -3.888 1.00 0.00 36 HIS A O 9
ATOM 14798 N N . ALA A 1 37 ? 2.651 1.463 -3.869 1.00 0.00 37 ALA A N 9
ATOM 14799 C CA . ALA A 1 37 ? 2.311 0.306 -2.987 1.00 0.00 37 ALA A CA 9
ATOM 14800 C C . ALA A 1 37 ? 2.942 -0.979 -3.538 1.00 0.00 37 ALA A C 9
ATOM 14801 O O . ALA A 1 37 ? 3.510 -1.766 -2.808 1.00 0.00 37 ALA A O 9
ATOM 14808 N N . GLN A 1 38 ? 2.856 -1.188 -4.825 1.00 0.00 38 GLN A N 9
ATOM 14809 C CA . GLN A 1 38 ? 3.463 -2.411 -5.422 1.00 0.00 38 GLN A CA 9
ATOM 14810 C C . GLN A 1 38 ? 4.960 -2.430 -5.119 1.00 0.00 38 GLN A C 9
ATOM 14811 O O . GLN A 1 38 ? 5.554 -3.471 -4.919 1.00 0.00 38 GLN A O 9
ATOM 14825 N N . ASN A 1 39 ? 5.571 -1.277 -5.064 1.00 0.00 39 ASN A N 9
ATOM 14826 C CA . ASN A 1 39 ? 7.026 -1.214 -4.752 1.00 0.00 39 ASN A CA 9
ATOM 14827 C C . ASN A 1 39 ? 7.222 -1.057 -3.239 1.00 0.00 39 ASN A C 9
ATOM 14828 O O . ASN A 1 39 ? 8.279 -0.680 -2.775 1.00 0.00 39 ASN A O 9
ATOM 14839 N N . LEU A 1 40 ? 6.203 -1.346 -2.469 1.00 0.00 40 LEU A N 9
ATOM 14840 C CA . LEU A 1 40 ? 6.311 -1.223 -0.989 1.00 0.00 40 LEU A CA 9
ATOM 14841 C C . LEU A 1 40 ? 6.741 0.189 -0.589 1.00 0.00 40 LEU A C 9
ATOM 14842 O O . LEU A 1 40 ? 7.300 0.401 0.470 1.00 0.00 40 LEU A O 9
ATOM 14858 N N . GLU A 1 41 ? 6.467 1.162 -1.413 1.00 0.00 41 GLU A N 9
ATOM 14859 C CA . GLU A 1 41 ? 6.845 2.559 -1.057 1.00 0.00 41 GLU A CA 9
ATOM 14860 C C . GLU A 1 41 ? 5.965 3.034 0.100 1.00 0.00 41 GLU A C 9
ATOM 14861 O O . GLU A 1 41 ? 6.436 3.594 1.069 1.00 0.00 41 GLU A O 9
ATOM 14873 N N . PHE A 1 42 ? 4.687 2.790 0.004 1.00 0.00 42 PHE A N 9
ATOM 14874 C CA . PHE A 1 42 ? 3.750 3.197 1.090 1.00 0.00 42 PHE A CA 9
ATOM 14875 C C . PHE A 1 42 ? 3.973 4.652 1.498 1.00 0.00 42 PHE A C 9
ATOM 14876 O O . PHE A 1 42 ? 4.774 5.349 0.914 1.00 0.00 42 PHE A O 9
ATOM 14893 N N . GLU A 1 43 ? 3.230 5.100 2.484 1.00 0.00 43 GLU A N 9
ATOM 14894 C CA . GLU A 1 43 ? 3.311 6.509 2.976 1.00 0.00 43 GLU A CA 9
ATOM 14895 C C . GLU A 1 43 ? 2.818 7.446 1.882 1.00 0.00 43 GLU A C 9
ATOM 14896 O O . GLU A 1 43 ? 1.818 8.119 2.020 1.00 0.00 43 GLU A O 9
ATOM 14908 N N . GLU A 1 44 ? 3.505 7.464 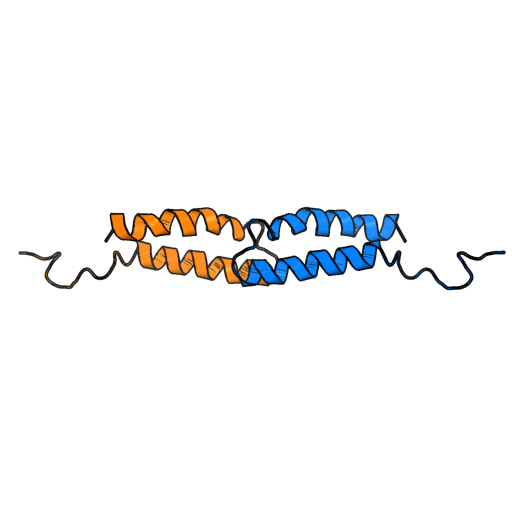0.791 1.00 0.00 44 GLU A N 9
ATOM 14909 C CA . GLU A 1 44 ? 3.090 8.322 -0.351 1.00 0.00 44 GLU A CA 9
ATOM 14910 C C . GLU A 1 44 ? 2.007 7.608 -1.167 1.00 0.00 44 GLU A C 9
ATOM 14911 O O . GLU A 1 44 ? 1.147 8.230 -1.757 1.00 0.00 44 GLU A O 9
ATOM 14923 N N . ALA A 1 45 ? 2.056 6.301 -1.212 1.00 0.00 45 ALA A N 9
ATOM 14924 C CA . ALA A 1 45 ? 1.043 5.538 -1.998 1.00 0.00 45 ALA A CA 9
ATOM 14925 C C . ALA A 1 45 ? -0.260 5.378 -1.211 1.00 0.00 45 ALA A C 9
ATOM 14926 O O . ALA A 1 45 ? -1.339 5.572 -1.735 1.00 0.00 45 ALA A O 9
ATOM 14933 N N . ALA A 1 46 ? -0.170 5.007 0.035 1.00 0.00 46 ALA A N 9
ATOM 14934 C CA . ALA A 1 46 ? -1.408 4.813 0.844 1.00 0.00 46 ALA A CA 9
ATOM 14935 C C . ALA A 1 46 ? -2.029 6.158 1.226 1.00 0.00 46 ALA A C 9
ATOM 14936 O O . ALA A 1 46 ? -3.192 6.235 1.562 1.00 0.00 46 ALA A O 9
ATOM 14943 N N . GLN A 1 47 ? -1.274 7.219 1.176 1.00 0.00 47 GLN A N 9
ATOM 14944 C CA . GLN A 1 47 ? -1.847 8.549 1.537 1.00 0.00 47 GLN A CA 9
ATOM 14945 C C . GLN A 1 47 ? -2.789 9.037 0.432 1.00 0.00 47 GLN A C 9
ATOM 14946 O O . GLN A 1 47 ? -3.621 9.896 0.646 1.00 0.00 47 GLN A O 9
ATOM 14960 N N . ILE A 1 48 ? -2.661 8.501 -0.753 1.00 0.00 48 ILE A N 9
ATOM 14961 C CA . ILE A 1 48 ? -3.545 8.940 -1.871 1.00 0.00 48 ILE A CA 9
ATOM 14962 C C . ILE A 1 48 ? -4.981 8.457 -1.647 1.00 0.00 48 ILE A C 9
ATOM 14963 O O . ILE A 1 48 ? -5.927 9.083 -2.081 1.00 0.00 48 ILE A O 9
ATOM 14979 N N . ARG A 1 49 ? -5.157 7.347 -0.977 1.00 0.00 49 ARG A N 9
ATOM 14980 C CA . ARG A 1 49 ? -6.539 6.839 -0.738 1.00 0.00 49 ARG A CA 9
ATOM 14981 C C . ARG A 1 49 ? -7.403 7.938 -0.108 1.00 0.00 49 ARG A C 9
ATOM 14982 O O . ARG A 1 49 ? -8.606 7.967 -0.273 1.00 0.00 49 ARG A O 9
ATOM 15003 N N . ASP A 1 50 ? -6.793 8.845 0.605 1.00 0.00 50 ASP A N 9
ATOM 15004 C CA . ASP A 1 50 ? -7.575 9.945 1.238 1.00 0.00 50 ASP A CA 9
ATOM 15005 C C . ASP A 1 50 ? -7.901 11.015 0.195 1.00 0.00 50 ASP A C 9
ATOM 15006 O O . ASP A 1 50 ? -8.963 11.604 0.205 1.00 0.00 50 ASP A O 9
ATOM 15015 N N . GLN A 1 51 ? -6.995 11.266 -0.711 1.00 0.00 51 GLN A N 9
ATOM 15016 C CA . GLN A 1 51 ? -7.253 12.293 -1.759 1.00 0.00 51 GLN A CA 9
ATOM 15017 C C . GLN A 1 51 ? -8.351 11.808 -2.709 1.00 0.00 51 GLN A C 9
ATOM 15018 O O . GLN A 1 51 ? -9.140 12.585 -3.210 1.00 0.00 51 GLN A O 9
ATOM 15032 N N . LEU A 1 52 ? -8.408 10.528 -2.959 1.00 0.00 52 LEU A N 9
ATOM 15033 C CA . LEU A 1 52 ? -9.458 9.994 -3.873 1.00 0.00 52 LEU A CA 9
ATOM 15034 C C . LEU A 1 52 ? -10.843 10.443 -3.399 1.00 0.00 52 LEU A C 9
ATOM 15035 O O . LEU A 1 52 ? -11.621 10.990 -4.154 1.00 0.00 52 LEU A O 9
ATOM 15051 N N . HIS A 1 53 ? -11.153 10.216 -2.152 1.00 0.00 53 HIS A N 9
ATOM 15052 C CA . HIS A 1 53 ? -12.486 10.632 -1.629 1.00 0.00 53 HIS A CA 9
ATOM 15053 C C . HIS A 1 53 ? -12.560 12.157 -1.530 1.00 0.00 53 HIS A C 9
ATOM 15054 O O . HIS A 1 53 ? -13.577 12.760 -1.810 1.00 0.00 53 HIS A O 9
ATOM 15068 N N . GLN A 1 54 ? -11.486 12.787 -1.137 1.00 0.00 54 GLN A N 9
ATOM 15069 C CA . GLN A 1 54 ? -11.493 14.273 -1.024 1.00 0.00 54 GLN A CA 9
ATOM 15070 C C . GLN A 1 54 ? -11.778 14.903 -2.389 1.00 0.00 54 GLN A C 9
ATOM 15071 O O . GLN A 1 54 ? -12.553 15.832 -2.506 1.00 0.00 54 GLN A O 9
ATOM 15085 N N . LEU A 1 55 ? -11.159 14.403 -3.424 1.00 0.00 55 LEU A N 9
ATOM 15086 C CA . LEU A 1 55 ? -11.398 14.972 -4.782 1.00 0.00 55 LEU A CA 9
ATOM 15087 C C . LEU A 1 55 ? -12.801 14.604 -5.268 1.00 0.00 55 LEU A C 9
ATOM 15088 O O . LEU A 1 55 ? -13.376 15.275 -6.101 1.00 0.00 55 LEU A O 9
ATOM 15104 N N . ARG A 1 56 ? -13.358 13.543 -4.751 1.00 0.00 56 ARG A N 9
ATOM 15105 C CA . ARG A 1 56 ? -14.725 13.132 -5.182 1.00 0.00 56 ARG A CA 9
ATOM 15106 C C . ARG A 1 56 ? -15.728 14.252 -4.893 1.00 0.00 56 ARG A C 9
ATOM 15107 O O . ARG A 1 56 ? -16.452 14.690 -5.765 1.00 0.00 56 ARG A O 9
ATOM 15128 N N . GLU A 1 57 ? -15.774 14.720 -3.675 1.00 0.00 57 GLU A N 9
ATOM 15129 C CA . GLU A 1 57 ? -16.729 15.813 -3.333 1.00 0.00 57 GLU A CA 9
ATOM 15130 C C . GLU A 1 57 ? -16.397 17.073 -4.135 1.00 0.00 57 GLU A C 9
ATOM 15131 O O . GLU A 1 57 ? -17.238 17.923 -4.353 1.00 0.00 57 GLU A O 9
ATOM 15143 N N . LEU A 1 58 ? -15.176 17.200 -4.579 1.00 0.00 58 LEU A N 9
ATOM 15144 C CA . LEU A 1 58 ? -14.790 18.405 -5.369 1.00 0.00 58 LEU A CA 9
ATOM 15145 C C . LEU A 1 58 ? -15.441 18.358 -6.755 1.00 0.00 58 LEU A C 9
ATOM 15146 O O . LEU A 1 58 ? -15.609 19.370 -7.407 1.00 0.00 58 LEU A O 9
ATOM 15162 N N . PHE A 1 59 ? -15.812 17.191 -7.206 1.00 0.00 59 PHE A N 9
ATOM 15163 C CA . PHE A 1 59 ? -16.452 17.081 -8.549 1.00 0.00 59 PHE A CA 9
ATOM 15164 C C . PHE A 1 59 ? -17.646 18.035 -8.645 1.00 0.00 59 PHE A C 9
ATOM 15165 O O . PHE A 1 59 ? -17.800 18.756 -9.611 1.00 0.00 59 PHE A O 9
ATOM 15182 N N . ILE A 1 60 ? -18.492 18.045 -7.651 1.00 0.00 60 ILE A N 9
ATOM 15183 C CA . ILE A 1 60 ? -19.674 18.954 -7.687 1.00 0.00 60 ILE A CA 9
ATOM 15184 C C . ILE A 1 60 ? -19.219 20.413 -7.621 1.00 0.00 60 ILE A C 9
ATOM 15185 O O . ILE A 1 60 ? -19.642 21.242 -8.404 1.00 0.00 60 ILE A O 9
ATOM 15201 N N . ALA A 1 61 ? -18.358 20.736 -6.694 1.00 0.00 61 ALA A N 9
ATOM 15202 C CA . ALA A 1 61 ? -17.878 22.143 -6.579 1.00 0.00 61 ALA A CA 9
ATOM 15203 C C . ALA A 1 61 ? -17.290 22.609 -7.914 1.00 0.00 61 ALA A C 9
ATOM 15204 O O . ALA A 1 61 ? -17.244 23.789 -8.204 1.00 0.00 61 ALA A O 9
ATOM 15211 N N . ALA A 1 62 ? -16.840 21.694 -8.727 1.00 0.00 62 ALA A N 9
ATOM 15212 C CA . ALA A 1 62 ? -16.256 22.086 -10.042 1.00 0.00 62 ALA A CA 9
ATOM 15213 C C . ALA A 1 62 ? -17.337 22.069 -11.127 1.00 0.00 62 ALA A C 9
ATOM 15214 O O . ALA A 1 62 ? -17.758 23.100 -11.613 1.00 0.00 62 ALA A O 9
ATOM 15221 N N . SER A 1 63 ? -17.789 20.907 -11.509 1.00 0.00 63 SER A N 9
ATOM 15222 C CA . SER A 1 63 ? -18.842 20.825 -12.561 1.00 0.00 63 SER A CA 9
ATOM 15223 C C . SER A 1 63 ? -19.565 19.477 -12.484 1.00 0.00 63 SER A C 9
ATOM 15224 O O . SER A 1 63 ? -19.012 18.564 -11.893 1.00 0.00 63 SER A O 9
ATOM 15233 N N . LEU B 1 8 ? 26.163 -14.536 14.908 1.00 0.00 8 LEU B N 9
ATOM 15234 C CA . LEU B 1 8 ? 27.630 -14.384 14.688 1.00 0.00 8 LEU B CA 9
ATOM 15235 C C . LEU B 1 8 ? 27.896 -13.734 13.327 1.00 0.00 8 LEU B C 9
ATOM 15236 O O . LEU B 1 8 ? 28.854 -14.057 12.652 1.00 0.00 8 LEU B O 9
ATOM 15252 N N . GLU B 1 9 ? 27.056 -12.823 12.920 1.00 0.00 9 GLU B N 9
ATOM 15253 C CA . GLU B 1 9 ? 27.260 -12.155 11.602 1.00 0.00 9 GLU B CA 9
ATOM 15254 C C . GLU B 1 9 ? 27.411 -13.204 10.492 1.00 0.00 9 GLU B C 9
ATOM 15255 O O . GLU B 1 9 ? 28.386 -13.201 9.769 1.00 0.00 9 GLU B O 9
ATOM 15267 N N . PRO B 1 10 ? 26.434 -14.074 10.393 1.00 0.00 10 PRO B N 9
ATOM 15268 C CA . PRO B 1 10 ? 26.471 -15.136 9.356 1.00 0.00 10 PRO B CA 9
ATOM 15269 C C . PRO B 1 10 ? 26.203 -14.539 7.972 1.00 0.00 10 PRO B C 9
ATOM 15270 O O . PRO B 1 10 ? 26.897 -14.828 7.019 1.00 0.00 10 PRO B O 9
ATOM 15281 N N . ASP B 1 11 ? 25.200 -13.706 7.859 1.00 0.00 11 ASP B N 9
ATOM 15282 C CA . ASP B 1 11 ? 24.872 -13.080 6.541 1.00 0.00 11 ASP B CA 9
ATOM 15283 C C . ASP B 1 11 ? 24.553 -14.158 5.501 1.00 0.00 11 ASP B C 9
ATOM 15284 O O . ASP B 1 11 ? 23.405 -14.462 5.242 1.00 0.00 11 ASP B O 9
ATOM 15293 N N . ASN B 1 12 ? 25.556 -14.737 4.904 1.00 0.00 12 ASN B N 9
ATOM 15294 C CA . ASN B 1 12 ? 25.308 -15.794 3.883 1.00 0.00 12 ASN B CA 9
ATOM 15295 C C . ASN B 1 12 ? 26.512 -16.737 3.794 1.00 0.00 12 ASN B C 9
ATOM 15296 O O . ASN B 1 12 ? 26.717 -17.405 2.799 1.00 0.00 12 ASN B O 9
ATOM 15307 N N . VAL B 1 13 ? 27.310 -16.795 4.825 1.00 0.00 13 VAL B N 9
ATOM 15308 C CA . VAL B 1 13 ? 28.500 -17.693 4.797 1.00 0.00 13 VAL B CA 9
ATOM 15309 C C . VAL B 1 13 ? 28.122 -19.099 5.311 1.00 0.00 13 VAL B C 9
ATOM 15310 O O . VAL B 1 13 ? 28.455 -20.085 4.685 1.00 0.00 13 VAL B O 9
ATOM 15323 N N . PRO B 1 14 ? 27.442 -19.154 6.432 1.00 0.00 14 PRO B N 9
ATOM 15324 C CA . PRO B 1 14 ? 27.037 -20.456 6.997 1.00 0.00 14 PRO B CA 9
ATOM 15325 C C . PRO B 1 14 ? 25.756 -20.956 6.323 1.00 0.00 14 PRO B C 9
ATOM 15326 O O . PRO B 1 14 ? 25.788 -21.842 5.493 1.00 0.00 14 PRO B O 9
ATOM 15337 N N . MET B 1 15 ? 24.631 -20.393 6.666 1.00 0.00 15 MET B N 9
ATOM 15338 C CA . MET B 1 15 ? 23.353 -20.835 6.037 1.00 0.00 15 MET B CA 9
ATOM 15339 C C . MET B 1 15 ? 22.192 -19.969 6.535 1.00 0.00 15 MET B C 9
ATOM 15340 O O . MET B 1 15 ? 22.321 -19.231 7.491 1.00 0.00 15 MET B O 9
ATOM 15354 N N . ASP B 1 16 ? 21.058 -20.054 5.894 1.00 0.00 16 ASP B N 9
ATOM 15355 C CA . ASP B 1 16 ? 19.892 -19.235 6.332 1.00 0.00 16 ASP B CA 9
ATOM 15356 C C . ASP B 1 16 ? 18.727 -20.144 6.733 1.00 0.00 16 ASP B C 9
ATOM 15357 O O . ASP B 1 16 ? 17.575 -19.830 6.506 1.00 0.00 16 ASP B O 9
ATOM 15366 N N . MET B 1 17 ? 19.016 -21.269 7.328 1.00 0.00 17 MET B N 9
ATOM 15367 C CA . MET B 1 17 ? 17.923 -22.195 7.742 1.00 0.00 17 MET B CA 9
ATOM 15368 C C . MET B 1 17 ? 16.913 -21.456 8.625 1.00 0.00 17 MET B C 9
ATOM 15369 O O . MET B 1 17 ? 15.745 -21.786 8.657 1.00 0.00 17 MET B O 9
ATOM 15383 N N . SER B 1 18 ? 17.356 -20.456 9.340 1.00 0.00 18 SER B N 9
ATOM 15384 C CA . SER B 1 18 ? 16.426 -19.691 10.223 1.00 0.00 18 SER B CA 9
ATOM 15385 C C . SER B 1 18 ? 15.726 -20.638 11.207 1.00 0.00 18 SER B C 9
ATOM 15386 O O . SER B 1 18 ? 15.820 -21.842 11.077 1.00 0.00 18 SER B O 9
ATOM 15394 N N . PRO B 1 19 ? 15.045 -20.060 12.170 1.00 0.00 19 PRO B N 9
ATOM 15395 C CA . PRO B 1 19 ? 14.331 -20.863 13.183 1.00 0.00 19 PRO B CA 9
ATOM 15396 C C . PRO B 1 19 ? 12.922 -21.251 12.708 1.00 0.00 19 PRO B C 9
ATOM 15397 O O . PRO B 1 19 ? 12.073 -21.610 13.498 1.00 0.00 19 PRO B O 9
ATOM 15408 N N . LYS B 1 20 ? 12.678 -21.201 11.422 1.00 0.00 20 LYS B N 9
ATOM 15409 C CA . LYS B 1 20 ? 11.333 -21.582 10.874 1.00 0.00 20 LYS B CA 9
ATOM 15410 C C . LYS B 1 20 ? 10.231 -20.636 11.371 1.00 0.00 20 LYS B C 9
ATOM 15411 O O . LYS B 1 20 ? 9.657 -19.889 10.604 1.00 0.00 20 LYS B O 9
ATOM 15430 N N . ALA B 1 21 ? 9.918 -20.673 12.641 1.00 0.00 21 ALA B N 9
ATOM 15431 C CA . ALA B 1 21 ? 8.840 -19.786 13.184 1.00 0.00 21 ALA B CA 9
ATOM 15432 C C . ALA B 1 21 ? 8.998 -18.351 12.669 1.00 0.00 21 ALA B C 9
ATOM 15433 O O . ALA B 1 21 ? 8.051 -17.733 12.224 1.00 0.00 21 ALA B O 9
ATOM 15440 N N . LEU B 1 22 ? 10.187 -17.821 12.720 1.00 0.00 22 LEU B N 9
ATOM 15441 C CA . LEU B 1 22 ? 10.407 -16.431 12.227 1.00 0.00 22 LEU B CA 9
ATOM 15442 C C . LEU B 1 22 ? 10.532 -16.446 10.707 1.00 0.00 22 LEU B C 9
ATOM 15443 O O . LEU B 1 22 ? 9.988 -15.610 10.014 1.00 0.00 22 LEU B O 9
ATOM 15459 N N . GLN B 1 23 ? 11.252 -17.400 10.189 1.00 0.00 23 GLN B N 9
ATOM 15460 C CA . GLN B 1 23 ? 11.426 -17.490 8.710 1.00 0.00 23 GLN B CA 9
ATOM 15461 C C . GLN B 1 23 ? 10.064 -17.461 8.011 1.00 0.00 23 GLN B C 9
ATOM 15462 O O . GLN B 1 23 ? 9.874 -16.770 7.029 1.00 0.00 23 GLN B O 9
ATOM 15476 N N . GLN B 1 24 ? 9.114 -18.205 8.509 1.00 0.00 24 GLN B N 9
ATOM 15477 C CA . GLN B 1 24 ? 7.767 -18.218 7.872 1.00 0.00 24 GLN B CA 9
ATOM 15478 C C . GLN B 1 24 ? 7.052 -16.886 8.117 1.00 0.00 24 GLN B C 9
ATOM 15479 O O . GLN B 1 24 ? 6.497 -16.292 7.213 1.00 0.00 24 GLN B O 9
ATOM 15493 N N . LYS B 1 25 ? 7.059 -16.413 9.333 1.00 0.00 25 LYS B N 9
ATOM 15494 C CA . LYS B 1 25 ? 6.380 -15.121 9.635 1.00 0.00 25 LYS B CA 9
ATOM 15495 C C . LYS B 1 25 ? 7.008 -13.988 8.820 1.00 0.00 25 LYS B C 9
ATOM 15496 O O . LYS B 1 25 ? 6.323 -13.214 8.181 1.00 0.00 25 LYS B O 9
ATOM 15515 N N . ILE B 1 26 ? 8.309 -13.883 8.836 1.00 0.00 26 ILE B N 9
ATOM 15516 C CA . ILE B 1 26 ? 8.980 -12.800 8.061 1.00 0.00 26 ILE B CA 9
ATOM 15517 C C . ILE B 1 26 ? 8.540 -12.850 6.595 1.00 0.00 26 ILE B C 9
ATOM 15518 O O . ILE B 1 26 ? 8.034 -11.887 6.054 1.00 0.00 26 ILE B O 9
ATOM 15534 N N . HIS B 1 27 ? 8.731 -13.967 5.947 1.00 0.00 27 HIS B N 9
ATOM 15535 C CA . HIS B 1 27 ? 8.324 -14.078 4.516 1.00 0.00 27 HIS B CA 9
ATOM 15536 C C . HIS B 1 27 ? 6.799 -14.005 4.389 1.00 0.00 27 HIS B C 9
ATOM 15537 O O . HIS B 1 27 ? 6.269 -13.718 3.334 1.00 0.00 27 HIS B O 9
ATOM 15551 N N . GLU B 1 28 ? 6.091 -14.263 5.455 1.00 0.00 28 GLU B N 9
ATOM 15552 C CA . GLU B 1 28 ? 4.601 -14.208 5.390 1.00 0.00 28 GLU B CA 9
ATOM 15553 C C . GLU B 1 28 ? 4.121 -12.755 5.445 1.00 0.00 28 GLU B C 9
ATOM 15554 O O . GLU B 1 28 ? 3.292 -12.335 4.662 1.00 0.00 28 GLU B O 9
ATOM 15566 N N . LEU B 1 29 ? 4.635 -11.984 6.365 1.00 0.00 29 LEU B N 9
ATOM 15567 C CA . LEU B 1 29 ? 4.206 -10.559 6.469 1.00 0.00 29 LEU B CA 9
ATOM 15568 C C . LEU B 1 29 ? 4.352 -9.861 5.113 1.00 0.00 29 LEU B C 9
ATOM 15569 O O . LEU B 1 29 ? 3.540 -9.038 4.738 1.00 0.00 29 LEU B O 9
ATOM 15585 N N . GLU B 1 30 ? 5.379 -10.185 4.376 1.00 0.00 30 GLU B N 9
ATOM 15586 C CA . GLU B 1 30 ? 5.574 -9.539 3.046 1.00 0.00 30 GLU B CA 9
ATOM 15587 C C . GLU B 1 30 ? 4.447 -9.943 2.092 1.00 0.00 30 GLU B C 9
ATOM 15588 O O . GLU B 1 30 ? 3.887 -9.120 1.394 1.00 0.00 30 GLU B O 9
ATOM 15600 N N . GLY B 1 31 ? 4.110 -11.203 2.056 1.00 0.00 31 GLY B N 9
ATOM 15601 C CA . GLY B 1 31 ? 3.019 -11.657 1.147 1.00 0.00 31 GLY B CA 9
ATOM 15602 C C . GLY B 1 31 ? 1.707 -10.975 1.539 1.00 0.00 31 GLY B C 9
ATOM 15603 O O . GLY B 1 31 ? 0.868 -10.697 0.706 1.00 0.00 31 GLY B O 9
ATOM 15607 N N . LEU B 1 32 ? 1.523 -10.705 2.803 1.00 0.00 32 LEU B N 9
ATOM 15608 C CA . LEU B 1 32 ? 0.264 -10.040 3.247 1.00 0.00 32 LEU B CA 9
ATOM 15609 C C . LEU B 1 32 ? 0.319 -8.541 2.941 1.00 0.00 32 LEU B C 9
ATOM 15610 O O . LEU B 1 32 ? -0.697 -7.885 2.822 1.00 0.00 32 LEU B O 9
ATOM 15626 N N . MET B 1 33 ? 1.497 -7.996 2.812 1.00 0.00 33 MET B N 9
ATOM 15627 C CA . MET B 1 33 ? 1.616 -6.539 2.515 1.00 0.00 33 MET B CA 9
ATOM 15628 C C . MET B 1 33 ? 0.965 -6.215 1.167 1.00 0.00 33 MET B C 9
ATOM 15629 O O . MET B 1 33 ? 0.053 -5.416 1.084 1.00 0.00 33 MET B O 9
ATOM 15643 N N . MET B 1 34 ? 1.427 -6.827 0.111 1.00 0.00 34 MET B N 9
ATOM 15644 C CA . MET B 1 34 ? 0.835 -6.550 -1.231 1.00 0.00 34 MET B CA 9
ATOM 15645 C C . MET B 1 34 ? -0.636 -6.975 -1.261 1.00 0.00 34 MET B C 9
ATOM 15646 O O . MET B 1 34 ? -1.448 -6.385 -1.946 1.00 0.00 34 MET B O 9
ATOM 15660 N N . GLN B 1 35 ? -0.984 -7.995 -0.526 1.00 0.00 35 GLN B N 9
ATOM 15661 C CA . GLN B 1 35 ? -2.403 -8.458 -0.515 1.00 0.00 35 GLN B CA 9
ATOM 15662 C C . GLN B 1 35 ? -3.342 -7.288 -0.202 1.00 0.00 35 GLN B C 9
ATOM 15663 O O . GLN B 1 35 ? -3.999 -6.758 -1.076 1.00 0.00 35 GLN B O 9
ATOM 15677 N N . HIS B 1 36 ? -3.415 -6.886 1.036 1.00 0.00 36 HIS B N 9
ATOM 15678 C CA . HIS B 1 36 ? -4.314 -5.754 1.403 1.00 0.00 36 HIS B CA 9
ATOM 15679 C C . HIS B 1 36 ? -4.037 -4.540 0.508 1.00 0.00 36 HIS B C 9
ATOM 15680 O O . HIS B 1 36 ? -4.938 -3.974 -0.078 1.00 0.00 36 HIS B O 9
ATOM 15694 N N . ALA B 1 37 ? -2.796 -4.139 0.393 1.00 0.00 37 ALA B N 9
ATOM 15695 C CA . ALA B 1 37 ? -2.460 -2.966 -0.471 1.00 0.00 37 ALA B CA 9
ATOM 15696 C C . ALA B 1 37 ? -3.123 -3.116 -1.844 1.00 0.00 37 ALA B C 9
ATOM 15697 O O . ALA B 1 37 ? -3.690 -2.182 -2.376 1.00 0.00 37 ALA B O 9
ATOM 15704 N N . GLN B 1 38 ? -3.068 -4.290 -2.415 1.00 0.00 38 GLN B N 9
ATOM 15705 C CA . GLN B 1 38 ? -3.707 -4.502 -3.745 1.00 0.00 38 GLN B CA 9
ATOM 15706 C C . GLN B 1 38 ? -5.198 -4.184 -3.643 1.00 0.00 38 GLN B C 9
ATOM 15707 O O . GLN B 1 38 ? -5.805 -3.685 -4.569 1.00 0.00 38 GLN B O 9
ATOM 15721 N N . ASN B 1 39 ? -5.787 -4.454 -2.509 1.00 0.00 39 ASN B N 9
ATOM 15722 C CA . ASN B 1 39 ? -7.235 -4.152 -2.327 1.00 0.00 39 ASN B CA 9
ATOM 15723 C C . ASN B 1 39 ? -7.397 -2.745 -1.738 1.00 0.00 39 ASN B C 9
ATOM 15724 O O . ASN B 1 39 ? -8.439 -2.395 -1.220 1.00 0.00 39 ASN B O 9
ATOM 15735 N N . LEU B 1 40 ? -6.369 -1.940 -1.818 1.00 0.00 40 LEU B N 9
ATOM 15736 C CA . LEU B 1 40 ? -6.445 -0.555 -1.271 1.00 0.00 40 LEU B CA 9
ATOM 15737 C C . LEU B 1 40 ? -6.842 -0.573 0.206 1.00 0.00 40 LEU B C 9
ATOM 15738 O O . LEU B 1 40 ? -7.376 0.387 0.724 1.00 0.00 40 LEU B O 9
ATOM 15754 N N . GLU B 1 41 ? -6.567 -1.645 0.894 1.00 0.00 41 GLU B N 9
ATOM 15755 C CA . GLU B 1 41 ? -6.912 -1.701 2.344 1.00 0.00 41 GLU B CA 9
ATOM 15756 C C . GLU B 1 41 ? -6.001 -0.741 3.110 1.00 0.00 41 GLU B C 9
ATOM 15757 O O . GLU B 1 41 ? -6.443 0.033 3.936 1.00 0.00 41 GLU B O 9
ATOM 15769 N N . PHE B 1 42 ? -4.730 -0.781 2.820 1.00 0.00 42 PHE B N 9
ATOM 15770 C CA . PHE B 1 42 ? -3.765 0.129 3.500 1.00 0.00 42 PHE B CA 9
ATOM 15771 C C . PHE B 1 42 ? -3.953 0.104 5.015 1.00 0.00 42 PHE B C 9
ATOM 15772 O O . PHE B 1 42 ? -4.754 -0.644 5.535 1.00 0.00 42 PHE B O 9
ATOM 15789 N N . GLU B 1 43 ? -3.184 0.910 5.711 1.00 0.00 43 GLU B N 9
ATOM 15790 C CA . GLU B 1 43 ? -3.231 0.978 7.204 1.00 0.00 43 GLU B CA 9
ATOM 15791 C C . GLU B 1 43 ? -2.743 -0.346 7.776 1.00 0.00 43 GLU B C 9
ATOM 15792 O O . GLU B 1 43 ? -1.728 -0.422 8.438 1.00 0.00 43 GLU B O 9
ATOM 15804 N N . GLU B 1 44 ? -3.451 -1.388 7.495 1.00 0.00 44 GLU B N 9
ATOM 15805 C CA . GLU B 1 44 ? -3.044 -2.733 7.980 1.00 0.00 44 GLU B CA 9
ATOM 15806 C C . GLU B 1 44 ? -1.991 -3.324 7.038 1.00 0.00 44 GLU B C 9
ATOM 15807 O O . GLU B 1 44 ? -1.131 -4.080 7.444 1.00 0.00 44 GLU B O 9
ATOM 15819 N N . ALA B 1 45 ? -2.063 -2.992 5.774 1.00 0.00 45 ALA B N 9
ATOM 15820 C CA . ALA B 1 45 ? -1.080 -3.540 4.794 1.00 0.00 45 ALA B CA 9
ATOM 15821 C C . ALA B 1 45 ? 0.235 -2.760 4.838 1.00 0.00 45 ALA B C 9
ATOM 15822 O O . ALA B 1 45 ? 1.308 -3.331 4.847 1.00 0.00 45 ALA B O 9
ATOM 15829 N N . ALA B 1 46 ? 0.164 -1.457 4.843 1.00 0.00 46 ALA B N 9
ATOM 15830 C CA . ALA B 1 46 ? 1.413 -0.645 4.861 1.00 0.00 46 ALA B CA 9
ATOM 15831 C C . ALA B 1 46 ? 2.066 -0.674 6.246 1.00 0.00 46 ALA B C 9
ATOM 15832 O O . ALA B 1 46 ? 3.236 -0.389 6.390 1.00 0.00 46 ALA B O 9
ATOM 15839 N N . GLN B 1 47 ? 1.329 -1.016 7.265 1.00 0.00 47 GLN B N 9
ATOM 15840 C CA . GLN B 1 47 ? 1.933 -1.060 8.628 1.00 0.00 47 GLN B CA 9
ATOM 15841 C C . GLN B 1 47 ? 2.860 -2.273 8.757 1.00 0.00 47 GLN B C 9
ATOM 15842 O O . GLN B 1 47 ? 3.712 -2.326 9.623 1.00 0.00 47 GLN B O 9
ATOM 15856 N N . ILE B 1 48 ? 2.699 -3.251 7.907 1.00 0.00 48 ILE B N 9
ATOM 15857 C CA . ILE B 1 48 ? 3.567 -4.462 7.986 1.00 0.00 48 ILE B CA 9
ATOM 15858 C C . ILE B 1 48 ? 4.999 -4.128 7.555 1.00 0.00 48 ILE B C 9
ATOM 15859 O O . ILE B 1 48 ? 5.948 -4.737 8.009 1.00 0.00 48 ILE B O 9
ATOM 15875 N N . ARG B 1 49 ? 5.168 -3.171 6.682 1.00 0.00 49 ARG B N 9
ATOM 15876 C CA . ARG B 1 49 ? 6.547 -2.814 6.233 1.00 0.00 49 ARG B CA 9
ATOM 15877 C C . ARG B 1 49 ? 7.442 -2.540 7.445 1.00 0.00 49 ARG B C 9
ATOM 15878 O O . ARG B 1 49 ? 8.641 -2.724 7.399 1.00 0.00 49 ARG B O 9
ATOM 15899 N N . ASP B 1 50 ? 6.863 -2.109 8.533 1.00 0.00 50 ASP B N 9
ATOM 15900 C CA . ASP B 1 50 ? 7.677 -1.830 9.750 1.00 0.00 50 ASP B CA 9
ATOM 15901 C C . ASP B 1 50 ? 8.002 -3.141 10.468 1.00 0.00 50 ASP B C 9
ATOM 15902 O O . ASP B 1 50 ? 9.074 -3.315 11.011 1.00 0.00 50 ASP B O 9
ATOM 15911 N N . GLN B 1 51 ? 7.082 -4.068 10.469 1.00 0.00 51 GLN B N 9
ATOM 15912 C CA . GLN B 1 51 ? 7.337 -5.370 11.147 1.00 0.00 51 GLN B CA 9
ATOM 15913 C C . GLN B 1 51 ? 8.408 -6.156 10.385 1.00 0.00 51 GLN B C 9
ATOM 15914 O O . GLN B 1 51 ? 9.201 -6.868 10.967 1.00 0.00 51 GLN B O 9
ATOM 15928 N N . LEU B 1 52 ? 8.437 -6.029 9.086 1.00 0.00 52 LEU B N 9
ATOM 15929 C CA . LEU B 1 52 ? 9.458 -6.766 8.288 1.00 0.00 52 LEU B CA 9
ATOM 15930 C C . LEU B 1 52 ? 10.860 -6.460 8.822 1.00 0.00 52 LEU B C 9
ATOM 15931 O O . LEU B 1 52 ? 11.634 -7.352 9.111 1.00 0.00 52 LEU B O 9
ATOM 15947 N N . HIS B 1 53 ? 11.192 -5.205 8.957 1.00 0.00 53 HIS B N 9
ATOM 15948 C CA . HIS B 1 53 ? 12.542 -4.841 9.474 1.00 0.00 53 HIS B CA 9
ATOM 15949 C C . HIS B 1 53 ? 12.643 -5.187 10.962 1.00 0.00 53 HIS B C 9
ATOM 15950 O O . HIS B 1 53 ? 13.666 -5.642 11.435 1.00 0.00 53 HIS B O 9
ATOM 15964 N N . GLN B 1 54 ? 11.590 -4.976 11.703 1.00 0.00 54 GLN B N 9
ATOM 15965 C CA . GLN B 1 54 ? 11.624 -5.295 13.158 1.00 0.00 54 GLN B CA 9
ATOM 15966 C C . GLN B 1 54 ? 11.894 -6.788 13.363 1.00 0.00 54 GLN B C 9
ATOM 15967 O O . GLN B 1 54 ? 12.683 -7.177 14.201 1.00 0.00 54 GLN B O 9
ATOM 15981 N N . LEU B 1 55 ? 11.245 -7.626 12.602 1.00 0.00 55 LEU B N 9
ATOM 15982 C CA . LEU B 1 55 ? 11.465 -9.093 12.751 1.00 0.00 55 LEU B CA 9
ATOM 15983 C C . LEU B 1 55 ? 12.853 -9.473 12.227 1.00 0.00 55 LEU B C 9
ATOM 15984 O O . LEU B 1 55 ? 13.423 -10.472 12.618 1.00 0.00 55 LEU B O 9
ATOM 16000 N N . ARG B 1 56 ? 13.400 -8.681 11.346 1.00 0.00 56 ARG B N 9
ATOM 16001 C CA . ARG B 1 56 ? 14.751 -8.995 10.798 1.00 0.00 56 ARG B CA 9
ATOM 16002 C C . ARG B 1 56 ? 15.780 -9.055 11.932 1.00 0.00 56 ARG B C 9
ATOM 16003 O O . ARG B 1 56 ? 16.493 -10.026 12.084 1.00 0.00 56 ARG B O 9
ATOM 16024 N N . GLU B 1 57 ? 15.859 -8.023 12.728 1.00 0.00 57 GLU B N 9
ATOM 16025 C CA . GLU B 1 57 ? 16.840 -8.024 13.850 1.00 0.00 57 GLU B CA 9
ATOM 16026 C C . GLU B 1 57 ? 16.514 -9.150 14.835 1.00 0.00 57 GLU B C 9
ATOM 16027 O O . GLU B 1 57 ? 17.365 -9.614 15.566 1.00 0.00 57 GLU B O 9
ATOM 16039 N N . LEU B 1 58 ? 15.287 -9.593 14.856 1.00 0.00 58 LEU B N 9
ATOM 16040 C CA . LEU B 1 58 ? 14.907 -10.690 15.792 1.00 0.00 58 LEU B CA 9
ATOM 16041 C C . LEU B 1 58 ? 15.528 -12.012 15.336 1.00 0.00 58 LEU B C 9
ATOM 16042 O O . LEU B 1 58 ? 15.699 -12.930 16.114 1.00 0.00 58 LEU B O 9
ATOM 16058 N N . PHE B 1 59 ? 15.869 -12.116 14.081 1.00 0.00 59 PHE B N 9
ATOM 16059 C CA . PHE B 1 59 ? 16.480 -13.379 13.574 1.00 0.00 59 PHE B CA 9
ATOM 16060 C C . PHE B 1 59 ? 17.688 -13.762 14.434 1.00 0.00 59 PHE B C 9
ATOM 16061 O O . PHE B 1 59 ? 17.835 -14.897 14.844 1.00 0.00 59 PHE B O 9
ATOM 16078 N N . ILE B 1 60 ? 18.553 -12.825 14.710 1.00 0.00 60 ILE B N 9
ATOM 16079 C CA . ILE B 1 60 ? 19.750 -13.137 15.543 1.00 0.00 60 ILE B CA 9
ATOM 16080 C C . ILE B 1 60 ? 19.322 -13.487 16.971 1.00 0.00 60 ILE B C 9
ATOM 16081 O O . ILE B 1 60 ? 19.744 -14.479 17.530 1.00 0.00 60 ILE B O 9
ATOM 16097 N N . ALA B 1 61 ? 18.488 -12.679 17.565 1.00 0.00 61 ALA B N 9
ATOM 16098 C CA . ALA B 1 61 ? 18.033 -12.966 18.956 1.00 0.00 61 ALA B CA 9
ATOM 16099 C C . ALA B 1 61 ? 17.428 -14.370 19.034 1.00 0.00 61 ALA B C 9
ATOM 16100 O O . ALA B 1 61 ? 17.398 -14.987 20.080 1.00 0.00 61 ALA B O 9
ATOM 16107 N N . ALA B 1 62 ? 16.945 -14.880 17.933 1.00 0.00 62 ALA B N 9
ATOM 16108 C CA . ALA B 1 62 ? 16.341 -16.244 17.945 1.00 0.00 62 ALA B CA 9
ATOM 16109 C C . ALA B 1 62 ? 17.401 -17.293 17.593 1.00 0.00 62 ALA B C 9
ATOM 16110 O O . ALA B 1 62 ? 17.830 -18.061 18.431 1.00 0.00 62 ALA B O 9
ATOM 16117 N N . SER B 1 63 ? 17.824 -17.331 16.359 1.00 0.00 63 SER B N 9
ATOM 16118 C CA . SER B 1 63 ? 18.855 -18.330 15.956 1.00 0.00 63 SER B CA 9
ATOM 16119 C C . SER B 1 63 ? 19.556 -17.879 14.672 1.00 0.00 63 SER B C 9
ATOM 16120 O O . SER B 1 63 ? 18.999 -17.041 13.979 1.00 0.00 63 SER B O 9
ATOM 16129 N N . LEU A 1 8 ? -20.302 24.410 -32.840 1.00 0.00 8 LEU A N 10
ATOM 16130 C CA . LEU A 1 8 ? -21.747 24.749 -32.689 1.00 0.00 8 LEU A CA 10
ATOM 16131 C C . LEU A 1 8 ? -22.355 23.966 -31.523 1.00 0.00 8 LEU A C 10
ATOM 16132 O O . LEU A 1 8 ? -22.828 22.858 -31.687 1.00 0.00 8 LEU A O 10
ATOM 16148 N N . GLU A 1 9 ? -22.346 24.531 -30.347 1.00 0.00 9 GLU A N 10
ATOM 16149 C CA . GLU A 1 9 ? -22.924 23.818 -29.171 1.00 0.00 9 GLU A CA 10
ATOM 16150 C C . GLU A 1 9 ? -22.300 22.422 -29.039 1.00 0.00 9 GLU A C 10
ATOM 16151 O O . GLU A 1 9 ? -22.934 21.432 -29.349 1.00 0.00 9 GLU A O 10
ATOM 16163 N N . PRO A 1 10 ? -21.072 22.385 -28.582 1.00 0.00 10 PRO A N 10
ATOM 16164 C CA . PRO A 1 10 ? -20.366 21.092 -28.412 1.00 0.00 10 PRO A CA 10
ATOM 16165 C C . PRO A 1 10 ? -20.931 20.327 -27.211 1.00 0.00 10 PRO A C 10
ATOM 16166 O O . PRO A 1 10 ? -21.281 19.169 -27.310 1.00 0.00 10 PRO A O 10
ATOM 16177 N N . ASP A 1 11 ? -21.025 20.974 -26.076 1.00 0.00 11 ASP A N 10
ATOM 16178 C CA . ASP A 1 11 ? -21.567 20.298 -24.854 1.00 0.00 11 ASP A CA 10
ATOM 16179 C C . ASP A 1 11 ? -20.687 19.104 -24.467 1.00 0.00 11 ASP A C 10
ATOM 16180 O O . ASP A 1 11 ? -19.875 19.187 -23.567 1.00 0.00 11 ASP A O 10
ATOM 16189 N N . ASN A 1 12 ? -20.842 17.996 -25.138 1.00 0.00 12 ASN A N 10
ATOM 16190 C CA . ASN A 1 12 ? -20.014 16.801 -24.805 1.00 0.00 12 ASN A CA 10
ATOM 16191 C C . ASN A 1 12 ? -19.693 16.013 -26.079 1.00 0.00 12 ASN A C 10
ATOM 16192 O O . ASN A 1 12 ? -19.449 14.824 -26.041 1.00 0.00 12 ASN A O 10
ATOM 16203 N N . VAL A 1 13 ? -19.692 16.671 -27.205 1.00 0.00 13 VAL A N 10
ATOM 16204 C CA . VAL A 1 13 ? -19.389 15.966 -28.483 1.00 0.00 13 VAL A CA 10
ATOM 16205 C C . VAL A 1 13 ? -18.037 15.232 -28.377 1.00 0.00 13 VAL A C 10
ATOM 16206 O O . VAL A 1 13 ? -17.946 14.067 -28.712 1.00 0.00 13 VAL A O 10
ATOM 16219 N N . PRO A 1 14 ? -17.025 15.930 -27.916 1.00 0.00 14 PRO A N 10
ATOM 16220 C CA . PRO A 1 14 ? -15.690 15.311 -27.779 1.00 0.00 14 PRO A CA 10
ATOM 16221 C C . PRO A 1 14 ? -15.626 14.474 -26.496 1.00 0.00 14 PRO A C 10
ATOM 16222 O O . PRO A 1 14 ? -15.858 13.282 -26.514 1.00 0.00 14 PRO A O 10
ATOM 16233 N N . MET A 1 15 ? -15.321 15.085 -25.382 1.00 0.00 15 MET A N 10
ATOM 16234 C CA . MET A 1 15 ? -15.255 14.316 -24.110 1.00 0.00 15 MET A CA 10
ATOM 16235 C C . MET A 1 15 ? -15.021 15.261 -22.929 1.00 0.00 15 MET A C 10
ATOM 16236 O O . MET A 1 15 ? -13.901 15.478 -22.508 1.00 0.00 15 MET A O 10
ATOM 16250 N N . ASP A 1 16 ? -16.067 15.824 -22.390 1.00 0.00 16 ASP A N 10
ATOM 16251 C CA . ASP A 1 16 ? -15.904 16.753 -21.235 1.00 0.00 16 ASP A CA 10
ATOM 16252 C C . ASP A 1 16 ? -17.276 17.198 -20.720 1.00 0.00 16 ASP A C 10
ATOM 16253 O O . ASP A 1 16 ? -17.669 18.337 -20.877 1.00 0.00 16 ASP A O 10
ATOM 16262 N N . MET A 1 17 ? -18.008 16.309 -20.107 1.00 0.00 17 MET A N 10
ATOM 16263 C CA . MET A 1 17 ? -19.353 16.685 -19.585 1.00 0.00 17 MET A CA 10
ATOM 16264 C C . MET A 1 17 ? -19.238 17.878 -18.629 1.00 0.00 17 MET A C 10
ATOM 16265 O O . MET A 1 17 ? -20.113 18.719 -18.568 1.00 0.00 17 MET A O 10
ATOM 16279 N N . SER A 1 18 ? -18.163 17.966 -17.890 1.00 0.00 18 SER A N 10
ATOM 16280 C CA . SER A 1 18 ? -18.000 19.114 -16.950 1.00 0.00 18 SER A CA 10
ATOM 16281 C C . SER A 1 18 ? -16.630 19.057 -16.256 1.00 0.00 18 SER A C 10
ATOM 16282 O O . SER A 1 18 ? -15.840 19.970 -16.391 1.00 0.00 18 SER A O 10
ATOM 16290 N N . PRO A 1 19 ? -16.384 17.990 -15.530 1.00 0.00 19 PRO A N 10
ATOM 16291 C CA . PRO A 1 19 ? -15.090 17.848 -14.821 1.00 0.00 19 PRO A CA 10
ATOM 16292 C C . PRO A 1 19 ? -13.941 17.577 -15.793 1.00 0.00 19 PRO A C 10
ATOM 16293 O O . PRO A 1 19 ? -13.253 18.484 -16.215 1.00 0.00 19 PRO A O 10
ATOM 16304 N N . LYS A 1 20 ? -13.711 16.335 -16.129 1.00 0.00 20 LYS A N 10
ATOM 16305 C CA . LYS A 1 20 ? -12.583 15.986 -17.055 1.00 0.00 20 LYS A CA 10
ATOM 16306 C C . LYS A 1 20 ? -11.256 16.240 -16.340 1.00 0.00 20 LYS A C 10
ATOM 16307 O O . LYS A 1 20 ? -10.523 15.321 -16.030 1.00 0.00 20 LYS A O 10
ATOM 16326 N N . ALA A 1 21 ? -10.950 17.475 -16.048 1.00 0.00 21 ALA A N 10
ATOM 16327 C CA . ALA A 1 21 ? -9.683 17.768 -15.322 1.00 0.00 21 ALA A CA 10
ATOM 16328 C C . ALA A 1 21 ? -9.679 16.992 -14.003 1.00 0.00 21 ALA A C 10
ATOM 16329 O O . ALA A 1 21 ? -8.644 16.622 -13.486 1.00 0.00 21 ALA A O 10
ATOM 16336 N N . LEU A 1 22 ? -10.843 16.729 -13.472 1.00 0.00 22 LEU A N 10
ATOM 16337 C CA . LEU A 1 22 ? -10.939 15.956 -12.200 1.00 0.00 22 LEU A CA 10
ATOM 16338 C C . LEU A 1 22 ? -10.729 14.479 -12.516 1.00 0.00 22 LEU A C 10
ATOM 16339 O O . LEU A 1 22 ? -9.955 13.788 -11.883 1.00 0.00 22 LEU A O 10
ATOM 16355 N N . GLN A 1 23 ? -11.433 14.004 -13.506 1.00 0.00 23 GLN A N 10
ATOM 16356 C CA . GLN A 1 23 ? -11.319 12.576 -13.910 1.00 0.00 23 GLN A CA 10
ATOM 16357 C C . GLN A 1 23 ? -9.849 12.185 -14.089 1.00 0.00 23 GLN A C 10
ATOM 16358 O O . GLN A 1 23 ? -9.368 11.250 -13.480 1.00 0.00 23 GLN A O 10
ATOM 16372 N N . GLN A 1 24 ? -9.136 12.892 -14.920 1.00 0.00 24 GLN A N 10
ATOM 16373 C CA . GLN A 1 24 ? -7.699 12.559 -15.140 1.00 0.00 24 GLN A CA 10
ATOM 16374 C C . GLN A 1 24 ? -6.908 12.719 -13.838 1.00 0.00 24 GLN A C 10
ATOM 16375 O O . GLN A 1 24 ? -6.107 11.878 -13.480 1.00 0.00 24 GLN A O 10
ATOM 16389 N N . LYS A 1 25 ? -7.122 13.793 -13.127 1.00 0.00 25 LYS A N 10
ATOM 16390 C CA . LYS A 1 25 ? -6.379 14.005 -11.851 1.00 0.00 25 LYS A CA 10
ATOM 16391 C C . LYS A 1 25 ? -6.714 12.897 -10.849 1.00 0.00 25 LYS A C 10
ATOM 16392 O O . LYS A 1 25 ? -5.839 12.250 -10.309 1.00 0.00 25 LYS A O 10
ATOM 16411 N N . ILE A 1 26 ? -7.975 12.673 -10.596 1.00 0.00 26 ILE A N 10
ATOM 16412 C CA . ILE A 1 26 ? -8.362 11.606 -9.626 1.00 0.00 26 ILE A CA 10
ATOM 16413 C C . ILE A 1 26 ? -7.700 10.278 -10.007 1.00 0.00 26 ILE A C 10
ATOM 16414 O O . ILE A 1 26 ? -7.079 9.627 -9.191 1.00 0.00 26 ILE A O 10
ATOM 16430 N N . HIS A 1 27 ? -7.828 9.874 -11.241 1.00 0.00 27 HIS A N 10
ATOM 16431 C CA . HIS A 1 27 ? -7.205 8.589 -11.672 1.00 0.00 27 HIS A CA 10
ATOM 16432 C C . HIS A 1 27 ? -5.679 8.719 -11.691 1.00 0.00 27 HIS A C 10
ATOM 16433 O O . HIS A 1 27 ? -4.963 7.737 -11.658 1.00 0.00 27 HIS A O 10
ATOM 16447 N N . GLU A 1 28 ? -5.174 9.922 -11.743 1.00 0.00 28 GLU A N 10
ATOM 16448 C CA . GLU A 1 28 ? -3.695 10.111 -11.765 1.00 0.00 28 GLU A CA 10
ATOM 16449 C C . GLU A 1 28 ? -3.112 9.892 -10.366 1.00 0.00 28 GLU A C 10
ATOM 16450 O O . GLU A 1 28 ? -2.054 9.316 -10.209 1.00 0.00 28 GLU A O 10
ATOM 16462 N N . LEU A 1 29 ? -3.792 10.347 -9.350 1.00 0.00 29 LEU A N 10
ATOM 16463 C CA . LEU A 1 29 ? -3.273 10.161 -7.965 1.00 0.00 29 LEU A CA 10
ATOM 16464 C C . LEU A 1 29 ? -3.551 8.735 -7.485 1.00 0.00 29 LEU A C 10
ATOM 16465 O O . LEU A 1 29 ? -2.725 8.110 -6.853 1.00 0.00 29 LEU A O 10
ATOM 16481 N N . GLU A 1 30 ? -4.712 8.217 -7.782 1.00 0.00 30 GLU A N 10
ATOM 16482 C CA . GLU A 1 30 ? -5.043 6.831 -7.344 1.00 0.00 30 GLU A CA 10
ATOM 16483 C C . GLU A 1 30 ? -3.953 5.859 -7.800 1.00 0.00 30 GLU A C 10
ATOM 16484 O O . GLU A 1 30 ? -3.538 4.986 -7.064 1.00 0.00 30 GLU A O 10
ATOM 16496 N N . GLY A 1 31 ? -3.485 6.005 -9.009 1.00 0.00 31 GLY A N 10
ATOM 16497 C CA . GLY A 1 31 ? -2.421 5.091 -9.512 1.00 0.00 31 GLY A CA 10
ATOM 16498 C C . GLY A 1 31 ? -1.060 5.544 -8.978 1.00 0.00 31 GLY A C 10
ATOM 16499 O O . GLY A 1 31 ? -0.118 4.778 -8.927 1.00 0.00 31 GLY A O 10
ATOM 16503 N N . LEU A 1 32 ? -0.946 6.783 -8.579 1.00 0.00 32 LEU A N 10
ATOM 16504 C CA . LEU A 1 32 ? 0.358 7.278 -8.051 1.00 0.00 32 LEU A CA 10
ATOM 16505 C C . LEU A 1 32 ? 0.821 6.413 -6.876 1.00 0.00 32 LEU A C 10
ATOM 16506 O O . LEU A 1 32 ? 1.906 5.866 -6.887 1.00 0.00 32 LEU A O 10
ATOM 16522 N N . MET A 1 33 ? 0.010 6.281 -5.861 1.00 0.00 33 MET A N 10
ATOM 16523 C CA . MET A 1 33 ? 0.418 5.447 -4.694 1.00 0.00 33 MET A CA 10
ATOM 16524 C C . MET A 1 33 ? 0.212 3.963 -5.007 1.00 0.00 33 MET A C 10
ATOM 16525 O O . MET A 1 33 ? 0.793 3.101 -4.378 1.00 0.00 33 MET A O 10
ATOM 16539 N N . MET A 1 34 ? -0.606 3.655 -5.978 1.00 0.00 34 MET A N 10
ATOM 16540 C CA . MET A 1 34 ? -0.839 2.223 -6.329 1.00 0.00 34 MET A CA 10
ATOM 16541 C C . MET A 1 34 ? 0.479 1.565 -6.740 1.00 0.00 34 MET A C 10
ATOM 16542 O O . MET A 1 34 ? 0.871 0.552 -6.196 1.00 0.00 34 MET A O 10
ATOM 16556 N N . GLN A 1 35 ? 1.173 2.135 -7.688 1.00 0.00 35 GLN A N 10
ATOM 16557 C CA . GLN A 1 35 ? 2.469 1.536 -8.116 1.00 0.00 35 GLN A CA 10
ATOM 16558 C C . GLN A 1 35 ? 3.381 1.360 -6.900 1.00 0.00 35 GLN A C 10
ATOM 16559 O O . GLN A 1 35 ? 4.254 0.516 -6.880 1.00 0.00 35 GLN A O 10
ATOM 16573 N N . HIS A 1 36 ? 3.171 2.146 -5.880 1.00 0.00 36 HIS A N 10
ATOM 16574 C CA . HIS A 1 36 ? 4.011 2.023 -4.656 1.00 0.00 36 HIS A CA 10
ATOM 16575 C C . HIS A 1 36 ? 3.512 0.858 -3.799 1.00 0.00 36 HIS A C 10
ATOM 16576 O O . HIS A 1 36 ? 4.252 -0.049 -3.475 1.00 0.00 36 HIS A O 10
ATOM 16590 N N . ALA A 1 37 ? 2.253 0.868 -3.439 1.00 0.00 37 ALA A N 10
ATOM 16591 C CA . ALA A 1 37 ? 1.700 -0.249 -2.614 1.00 0.00 37 ALA A CA 10
ATOM 16592 C C . ALA A 1 37 ? 2.076 -1.589 -3.249 1.00 0.00 37 ALA A C 10
ATOM 16593 O O . ALA A 1 37 ? 2.357 -2.556 -2.569 1.00 0.00 37 ALA A O 10
ATOM 16600 N N . GLN A 1 38 ? 2.101 -1.644 -4.553 1.00 0.00 38 GLN A N 10
ATOM 16601 C CA . GLN A 1 38 ? 2.481 -2.910 -5.241 1.00 0.00 38 GLN A CA 10
ATOM 16602 C C . GLN A 1 38 ? 3.980 -3.155 -5.053 1.00 0.00 38 GLN A C 10
ATOM 16603 O O . GLN A 1 38 ? 4.423 -4.274 -4.886 1.00 0.00 38 GLN A O 10
ATOM 16617 N N . ASN A 1 39 ? 4.761 -2.108 -5.070 1.00 0.00 39 ASN A N 10
ATOM 16618 C CA . ASN A 1 39 ? 6.231 -2.265 -4.882 1.00 0.00 39 ASN A CA 10
ATOM 16619 C C . ASN A 1 39 ? 6.590 -2.037 -3.411 1.00 0.00 39 ASN A C 10
ATOM 16620 O O . ASN A 1 39 ? 7.695 -1.659 -3.081 1.00 0.00 39 ASN A O 10
ATOM 16631 N N . LEU A 1 40 ? 5.653 -2.267 -2.529 1.00 0.00 40 LEU A N 10
ATOM 16632 C CA . LEU A 1 40 ? 5.919 -2.071 -1.073 1.00 0.00 40 LEU A CA 10
ATOM 16633 C C . LEU A 1 40 ? 6.405 -0.645 -0.797 1.00 0.00 40 LEU A C 10
ATOM 16634 O O . LEU A 1 40 ? 7.343 -0.432 -0.054 1.00 0.00 40 LEU A O 10
ATOM 16650 N N . GLU A 1 41 ? 5.765 0.333 -1.378 1.00 0.00 41 GLU A N 10
ATOM 16651 C CA . GLU A 1 41 ? 6.179 1.746 -1.137 1.00 0.00 41 GLU A CA 10
ATOM 16652 C C . GLU A 1 41 ? 4.965 2.582 -0.712 1.00 0.00 41 GLU A C 10
ATOM 16653 O O . GLU A 1 41 ? 4.981 3.795 -0.774 1.00 0.00 41 GLU A O 10
ATOM 16665 N N . PHE A 1 42 ? 3.913 1.934 -0.280 1.00 0.00 42 PHE A N 10
ATOM 16666 C CA . PHE A 1 42 ? 2.683 2.662 0.150 1.00 0.00 42 PHE A CA 10
ATOM 16667 C C . PHE A 1 42 ? 2.965 3.610 1.321 1.00 0.00 42 PHE A C 10
ATOM 16668 O O . PHE A 1 42 ? 2.121 4.403 1.677 1.00 0.00 42 PHE A O 10
ATOM 16685 N N . GLU A 1 43 ? 4.124 3.554 1.928 1.00 0.00 43 GLU A N 10
ATOM 16686 C CA . GLU A 1 43 ? 4.404 4.483 3.065 1.00 0.00 43 GLU A CA 10
ATOM 16687 C C . GLU A 1 43 ? 4.049 5.914 2.649 1.00 0.00 43 GLU A C 10
ATOM 16688 O O . GLU A 1 43 ? 3.098 6.498 3.129 1.00 0.00 43 GLU A O 10
ATOM 16700 N N . GLU A 1 44 ? 4.794 6.462 1.736 1.00 0.00 44 GLU A N 10
ATOM 16701 C CA . GLU A 1 44 ? 4.492 7.838 1.254 1.00 0.00 44 GLU A CA 10
ATOM 16702 C C . GLU A 1 44 ? 3.371 7.783 0.207 1.00 0.00 44 GLU A C 10
ATOM 16703 O O . GLU A 1 44 ? 2.728 8.772 -0.084 1.00 0.00 44 GLU A O 10
ATOM 16715 N N . ALA A 1 45 ? 3.146 6.631 -0.371 1.00 0.00 45 ALA A N 10
ATOM 16716 C CA . ALA A 1 45 ? 2.085 6.498 -1.412 1.00 0.00 45 ALA A CA 10
ATOM 16717 C C . ALA A 1 45 ? 0.688 6.432 -0.780 1.00 0.00 45 ALA A C 10
ATOM 16718 O O . ALA A 1 45 ? -0.195 7.189 -1.129 1.00 0.00 45 ALA A O 10
ATOM 16725 N N . ALA A 1 46 ? 0.481 5.521 0.135 1.00 0.00 46 ALA A N 10
ATOM 16726 C CA . ALA A 1 46 ? -0.858 5.380 0.791 1.00 0.00 46 ALA A CA 10
ATOM 16727 C C . ALA A 1 46 ? -1.429 6.747 1.179 1.00 0.00 46 ALA A C 10
ATOM 16728 O O . ALA A 1 46 ? -2.627 6.944 1.202 1.00 0.00 46 ALA A O 10
ATOM 16735 N N . GLN A 1 47 ? -0.585 7.697 1.477 1.00 0.00 47 GLN A N 10
ATOM 16736 C CA . GLN A 1 47 ? -1.096 9.046 1.853 1.00 0.00 47 GLN A CA 10
ATOM 16737 C C . GLN A 1 47 ? -2.003 9.582 0.743 1.00 0.00 47 GLN A C 10
ATOM 16738 O O . GLN A 1 47 ? -2.960 10.286 0.996 1.00 0.00 47 GLN A O 10
ATOM 16752 N N . ILE A 1 48 ? -1.713 9.246 -0.486 1.00 0.00 48 ILE A N 10
ATOM 16753 C CA . ILE A 1 48 ? -2.562 9.727 -1.614 1.00 0.00 48 ILE A CA 10
ATOM 16754 C C . ILE A 1 48 ? -4.031 9.417 -1.323 1.00 0.00 48 ILE A C 10
ATOM 16755 O O . ILE A 1 48 ? -4.919 10.161 -1.690 1.00 0.00 48 ILE A O 10
ATOM 16771 N N . ARG A 1 49 ? -4.288 8.327 -0.649 1.00 0.00 49 ARG A N 10
ATOM 16772 C CA . ARG A 1 49 ? -5.697 7.965 -0.306 1.00 0.00 49 ARG A CA 10
ATOM 16773 C C . ARG A 1 49 ? -6.408 9.185 0.297 1.00 0.00 49 ARG A C 10
ATOM 16774 O O . ARG A 1 49 ? -7.603 9.353 0.157 1.00 0.00 49 ARG A O 10
ATOM 16795 N N . ASP A 1 50 ? -5.673 10.041 0.951 1.00 0.00 50 ASP A N 10
ATOM 16796 C CA . ASP A 1 50 ? -6.301 11.254 1.544 1.00 0.00 50 ASP A CA 10
ATOM 16797 C C . ASP A 1 50 ? -6.742 12.193 0.421 1.00 0.00 50 ASP A C 10
ATOM 16798 O O . ASP A 1 50 ? -7.800 12.787 0.472 1.00 0.00 50 ASP A O 10
ATOM 16807 N N . GLN A 1 51 ? -5.938 12.321 -0.599 1.00 0.00 51 GLN A N 10
ATOM 16808 C CA . GLN A 1 51 ? -6.309 13.209 -1.737 1.00 0.00 51 GLN A CA 10
ATOM 16809 C C . GLN A 1 51 ? -7.289 12.481 -2.661 1.00 0.00 51 GLN A C 10
ATOM 16810 O O . GLN A 1 51 ? -8.134 13.086 -3.290 1.00 0.00 51 GLN A O 10
ATOM 16824 N N . LEU A 1 52 ? -7.178 11.182 -2.743 1.00 0.00 52 LEU A N 10
ATOM 16825 C CA . LEU A 1 52 ? -8.099 10.405 -3.623 1.00 0.00 52 LEU A CA 10
ATOM 16826 C C . LEU A 1 52 ? -9.535 10.503 -3.101 1.00 0.00 52 LEU A C 10
ATOM 16827 O O . LEU A 1 52 ? -10.474 10.637 -3.859 1.00 0.00 52 LEU A O 10
ATOM 16843 N N . HIS A 1 53 ? -9.712 10.439 -1.809 1.00 0.00 53 HIS A N 10
ATOM 16844 C CA . HIS A 1 53 ? -11.087 10.529 -1.238 1.00 0.00 53 HIS A CA 10
ATOM 16845 C C . HIS A 1 53 ? -11.592 11.972 -1.304 1.00 0.00 53 HIS A C 10
ATOM 16846 O O . HIS A 1 53 ? -12.745 12.224 -1.588 1.00 0.00 53 HIS A O 10
ATOM 16860 N N . GLN A 1 54 ? -10.736 12.923 -1.041 1.00 0.00 54 GLN A N 10
ATOM 16861 C CA . GLN A 1 54 ? -11.168 14.349 -1.090 1.00 0.00 54 GLN A CA 10
ATOM 16862 C C . GLN A 1 54 ? -11.565 14.734 -2.518 1.00 0.00 54 GLN A C 10
ATOM 16863 O O . GLN A 1 54 ? -12.635 15.257 -2.755 1.00 0.00 54 GLN A O 10
ATOM 16877 N N . LEU A 1 55 ? -10.709 14.478 -3.469 1.00 0.00 55 LEU A N 10
ATOM 16878 C CA . LEU A 1 55 ? -11.038 14.829 -4.881 1.00 0.00 55 LEU A CA 10
ATOM 16879 C C . LEU A 1 55 ? -12.267 14.044 -5.347 1.00 0.00 55 LEU A C 10
ATOM 16880 O O . LEU A 1 55 ? -13.050 14.514 -6.146 1.00 0.00 55 LEU A O 10
ATOM 16896 N N . ARG A 1 56 ? -12.442 12.849 -4.850 1.00 0.00 56 ARG A N 10
ATOM 16897 C CA . ARG A 1 56 ? -13.621 12.035 -5.263 1.00 0.00 56 ARG A CA 10
ATOM 16898 C C . ARG A 1 56 ? -14.918 12.764 -4.904 1.00 0.00 56 ARG A C 10
ATOM 16899 O O . ARG A 1 56 ? -15.823 12.872 -5.707 1.00 0.00 56 ARG A O 10
ATOM 16920 N N . GLU A 1 57 ? -15.015 13.264 -3.703 1.00 0.00 57 GLU A N 10
ATOM 16921 C CA . GLU A 1 57 ? -16.255 13.985 -3.293 1.00 0.00 57 GLU A CA 10
ATOM 16922 C C . GLU A 1 57 ? -16.582 15.089 -4.301 1.00 0.00 57 GLU A C 10
ATOM 16923 O O . GLU A 1 57 ? -17.732 15.398 -4.548 1.00 0.00 57 GLU A O 10
ATOM 16935 N N . LEU A 1 58 ? -15.581 15.687 -4.888 1.00 0.00 58 LEU A N 10
ATOM 16936 C CA . LEU A 1 58 ? -15.837 16.770 -5.880 1.00 0.00 58 LEU A CA 10
ATOM 16937 C C . LEU A 1 58 ? -16.312 16.170 -7.206 1.00 0.00 58 LEU A C 10
ATOM 16938 O O . LEU A 1 58 ? -17.101 16.759 -7.917 1.00 0.00 58 LEU A O 10
ATOM 16954 N N . PHE A 1 59 ? -15.839 15.002 -7.543 1.00 0.00 59 PHE A N 10
ATOM 16955 C CA . PHE A 1 59 ? -16.264 14.365 -8.823 1.00 0.00 59 PHE A CA 10
ATOM 16956 C C . PHE A 1 59 ? -17.792 14.267 -8.882 1.00 0.00 59 PHE A C 10
ATOM 16957 O O . PHE A 1 59 ? -18.404 14.569 -9.887 1.00 0.00 59 PHE A O 10
ATOM 16974 N N . ILE A 1 60 ? -18.410 13.849 -7.812 1.00 0.00 60 ILE A N 10
ATOM 16975 C CA . ILE A 1 60 ? -19.897 13.733 -7.808 1.00 0.00 60 ILE A CA 10
ATOM 16976 C C . ILE A 1 60 ? -20.533 15.109 -8.021 1.00 0.00 60 ILE A C 10
ATOM 16977 O O . ILE A 1 60 ? -21.499 15.252 -8.745 1.00 0.00 60 ILE A O 10
ATOM 16993 N N . ALA A 1 61 ? -19.999 16.123 -7.397 1.00 0.00 61 ALA A N 10
ATOM 16994 C CA . ALA A 1 61 ? -20.572 17.489 -7.567 1.00 0.00 61 ALA A CA 10
ATOM 16995 C C . ALA A 1 61 ? -20.479 17.924 -9.032 1.00 0.00 61 ALA A C 10
ATOM 16996 O O . ALA A 1 61 ? -21.202 18.792 -9.479 1.00 0.00 61 ALA A O 10
ATOM 17003 N N . ALA A 1 62 ? -19.596 17.325 -9.784 1.00 0.00 62 ALA A N 10
ATOM 17004 C CA . ALA A 1 62 ? -19.459 17.705 -11.220 1.00 0.00 62 ALA A CA 10
ATOM 17005 C C . ALA A 1 62 ? -20.104 16.640 -12.111 1.00 0.00 62 ALA A C 10
ATOM 17006 O O . ALA A 1 62 ? -21.006 16.920 -12.876 1.00 0.00 62 ALA A O 10
ATOM 17013 N N . SER A 1 63 ? -19.648 15.421 -12.021 1.00 0.00 63 SER A N 10
ATOM 17014 C CA . SER A 1 63 ? -20.235 14.340 -12.864 1.00 0.00 63 SER A CA 10
ATOM 17015 C C . SER A 1 63 ? -21.452 13.726 -12.166 1.00 0.00 63 SER A C 10
ATOM 17016 O O . SER A 1 63 ? -21.355 13.454 -10.981 1.00 0.00 63 SER A O 10
ATOM 17025 N N . LEU B 1 8 ? 20.038 -38.779 13.504 1.00 0.00 8 LEU B N 10
ATOM 17026 C CA . LEU B 1 8 ? 21.491 -38.749 13.838 1.00 0.00 8 LEU B CA 10
ATOM 17027 C C . LEU B 1 8 ? 22.105 -37.415 13.410 1.00 0.00 8 LEU B C 10
ATOM 17028 O O . LEU B 1 8 ? 22.554 -37.258 12.292 1.00 0.00 8 LEU B O 10
ATOM 17044 N N . GLU B 1 9 ? 22.128 -36.451 14.290 1.00 0.00 9 GLU B N 10
ATOM 17045 C CA . GLU B 1 9 ? 22.713 -35.127 13.932 1.00 0.00 9 GLU B CA 10
ATOM 17046 C C . GLU B 1 9 ? 22.066 -34.591 12.648 1.00 0.00 9 GLU B C 10
ATOM 17047 O O . GLU B 1 9 ? 22.677 -34.609 11.598 1.00 0.00 9 GLU B O 10
ATOM 17059 N N . PRO B 1 10 ? 20.846 -34.128 12.773 1.00 0.00 10 PRO B N 10
ATOM 17060 C CA . PRO B 1 10 ? 20.120 -33.584 11.599 1.00 0.00 10 PRO B CA 10
ATOM 17061 C C . PRO B 1 10 ? 20.693 -32.220 11.201 1.00 0.00 10 PRO B C 10
ATOM 17062 O O . PRO B 1 10 ? 21.020 -31.986 10.055 1.00 0.00 10 PRO B O 10
ATOM 17073 N N . ASP B 1 11 ? 20.819 -31.320 12.143 1.00 0.00 11 ASP B N 10
ATOM 17074 C CA . ASP B 1 11 ? 21.371 -29.963 11.836 1.00 0.00 11 ASP B CA 10
ATOM 17075 C C . ASP B 1 11 ? 20.477 -29.237 10.826 1.00 0.00 11 ASP B C 10
ATOM 17076 O O . ASP B 1 11 ? 19.682 -28.389 11.182 1.00 0.00 11 ASP B O 10
ATOM 17085 N N . ASN B 1 12 ? 20.598 -29.561 9.568 1.00 0.00 12 ASN B N 10
ATOM 17086 C CA . ASN B 1 12 ? 19.756 -28.890 8.538 1.00 0.00 12 ASN B CA 10
ATOM 17087 C C . ASN B 1 12 ? 19.398 -29.877 7.425 1.00 0.00 12 ASN B C 10
ATOM 17088 O O . ASN B 1 12 ? 19.133 -29.496 6.302 1.00 0.00 12 ASN B O 10
ATOM 17099 N N . VAL B 1 13 ? 19.388 -31.146 7.730 1.00 0.00 13 VAL B N 10
ATOM 17100 C CA . VAL B 1 13 ? 19.049 -32.163 6.694 1.00 0.00 13 VAL B CA 10
ATOM 17101 C C . VAL B 1 13 ? 17.685 -31.833 6.052 1.00 0.00 13 VAL B C 10
ATOM 17102 O O . VAL B 1 13 ? 17.569 -31.817 4.842 1.00 0.00 13 VAL B O 10
ATOM 17115 N N . PRO B 1 14 ? 16.696 -31.580 6.876 1.00 0.00 14 PRO B N 10
ATOM 17116 C CA . PRO B 1 14 ? 15.353 -31.255 6.352 1.00 0.00 14 PRO B CA 10
ATOM 17117 C C . PRO B 1 14 ? 15.296 -29.785 5.922 1.00 0.00 14 PRO B C 10
ATOM 17118 O O . PRO B 1 14 ? 15.506 -29.461 4.771 1.00 0.00 14 PRO B O 10
ATOM 17129 N N . MET B 1 15 ? 15.023 -28.891 6.835 1.00 0.00 15 MET B N 10
ATOM 17130 C CA . MET B 1 15 ? 14.966 -27.451 6.465 1.00 0.00 15 MET B CA 10
ATOM 17131 C C . MET B 1 15 ? 14.770 -26.589 7.716 1.00 0.00 15 MET B C 10
ATOM 17132 O O . MET B 1 15 ? 13.663 -26.236 8.070 1.00 0.00 15 MET B O 10
ATOM 17146 N N . ASP B 1 16 ? 15.836 -26.248 8.386 1.00 0.00 16 ASP B N 10
ATOM 17147 C CA . ASP B 1 16 ? 15.711 -25.408 9.613 1.00 0.00 16 ASP B CA 10
ATOM 17148 C C . ASP B 1 16 ? 17.099 -25.059 10.156 1.00 0.00 16 ASP B C 10
ATOM 17149 O O . ASP B 1 16 ? 17.509 -25.543 11.193 1.00 0.00 16 ASP B O 10
ATOM 17158 N N . MET B 1 17 ? 17.826 -24.224 9.464 1.00 0.00 17 MET B N 10
ATOM 17159 C CA . MET B 1 17 ? 19.187 -23.850 9.945 1.00 0.00 17 MET B CA 10
ATOM 17160 C C . MET B 1 17 ? 19.110 -23.278 11.364 1.00 0.00 17 MET B C 10
ATOM 17161 O O . MET B 1 17 ? 20.001 -23.471 12.168 1.00 0.00 17 MET B O 10
ATOM 17175 N N . SER B 1 18 ? 18.051 -22.581 11.685 1.00 0.00 18 SER B N 10
ATOM 17176 C CA . SER B 1 18 ? 17.926 -22.011 13.059 1.00 0.00 18 SER B CA 10
ATOM 17177 C C . SER B 1 18 ? 16.567 -21.313 13.236 1.00 0.00 18 SER B C 10
ATOM 17178 O O . SER B 1 18 ? 15.792 -21.696 14.088 1.00 0.00 18 SER B O 10
ATOM 17186 N N . PRO B 1 19 ? 16.315 -20.308 12.429 1.00 0.00 19 PRO B N 10
ATOM 17187 C CA . PRO B 1 19 ? 15.032 -19.573 12.526 1.00 0.00 19 PRO B CA 10
ATOM 17188 C C . PRO B 1 19 ? 13.861 -20.411 12.011 1.00 0.00 19 PRO B C 10
ATOM 17189 O O . PRO B 1 19 ? 13.182 -21.068 12.773 1.00 0.00 19 PRO B O 10
ATOM 17200 N N . LYS B 1 20 ? 13.602 -20.373 10.732 1.00 0.00 20 LYS B N 10
ATOM 17201 C CA . LYS B 1 20 ? 12.452 -21.144 10.156 1.00 0.00 20 LYS B CA 10
ATOM 17202 C C . LYS B 1 20 ? 11.142 -20.517 10.635 1.00 0.00 20 LYS B C 10
ATOM 17203 O O . LYS B 1 20 ? 10.399 -19.947 9.861 1.00 0.00 20 LYS B O 10
ATOM 17222 N N . ALA B 1 21 ? 10.864 -20.590 11.909 1.00 0.00 21 ALA B N 10
ATOM 17223 C CA . ALA B 1 21 ? 9.615 -19.965 12.426 1.00 0.00 21 ALA B CA 10
ATOM 17224 C C . ALA B 1 21 ? 9.621 -18.478 12.064 1.00 0.00 21 ALA B C 10
ATOM 17225 O O . ALA B 1 21 ? 8.589 -17.864 11.880 1.00 0.00 21 ALA B O 10
ATOM 17232 N N . LEU B 1 22 ? 10.789 -17.907 11.938 1.00 0.00 22 LEU B N 10
ATOM 17233 C CA . LEU B 1 22 ? 10.895 -16.468 11.562 1.00 0.00 22 LEU B CA 10
ATOM 17234 C C . LEU B 1 22 ? 10.652 -16.343 10.063 1.00 0.00 22 LEU B C 10
ATOM 17235 O O . LEU B 1 22 ? 9.877 -15.528 9.600 1.00 0.00 22 LEU B O 10
ATOM 17251 N N . GLN B 1 23 ? 11.329 -17.161 9.306 1.00 0.00 23 GLN B N 10
ATOM 17252 C CA . GLN B 1 23 ? 11.182 -17.136 7.826 1.00 0.00 23 GLN B CA 10
ATOM 17253 C C . GLN B 1 23 ? 9.703 -17.176 7.432 1.00 0.00 23 GLN B C 10
ATOM 17254 O O . GLN B 1 23 ? 9.215 -16.319 6.723 1.00 0.00 23 GLN B O 10
ATOM 17268 N N . GLN B 1 24 ? 8.988 -18.167 7.887 1.00 0.00 24 GLN B N 10
ATOM 17269 C CA . GLN B 1 24 ? 7.541 -18.265 7.538 1.00 0.00 24 GLN B CA 10
ATOM 17270 C C . GLN B 1 24 ? 6.776 -17.055 8.083 1.00 0.00 24 GLN B C 10
ATOM 17271 O O . GLN B 1 24 ? 5.968 -16.461 7.398 1.00 0.00 24 GLN B O 10
ATOM 17285 N N . LYS B 1 25 ? 7.024 -16.687 9.311 1.00 0.00 25 LYS B N 10
ATOM 17286 C CA . LYS B 1 25 ? 6.307 -15.517 9.897 1.00 0.00 25 LYS B CA 10
ATOM 17287 C C . LYS B 1 25 ? 6.640 -14.243 9.117 1.00 0.00 25 LYS B C 10
ATOM 17288 O O . LYS B 1 25 ? 5.763 -13.528 8.673 1.00 0.00 25 LYS B O 10
ATOM 17307 N N . ILE B 1 26 ? 7.901 -13.949 8.948 1.00 0.00 26 ILE B N 10
ATOM 17308 C CA . ILE B 1 26 ? 8.286 -12.718 8.197 1.00 0.00 26 ILE B CA 10
ATOM 17309 C C . ILE B 1 26 ? 7.593 -12.693 6.831 1.00 0.00 26 ILE B C 10
ATOM 17310 O O . ILE B 1 26 ? 6.975 -11.717 6.458 1.00 0.00 26 ILE B O 10
ATOM 17326 N N . HIS B 1 27 ? 7.692 -13.759 6.086 1.00 0.00 27 HIS B N 10
ATOM 17327 C CA . HIS B 1 27 ? 7.038 -13.795 4.746 1.00 0.00 27 HIS B CA 10
ATOM 17328 C C . HIS B 1 27 ? 5.514 -13.832 4.900 1.00 0.00 27 HIS B C 10
ATOM 17329 O O . HIS B 1 27 ? 4.781 -13.510 3.986 1.00 0.00 27 HIS B O 10
ATOM 17343 N N . GLU B 1 28 ? 5.032 -14.223 6.048 1.00 0.00 28 GLU B N 10
ATOM 17344 C CA . GLU B 1 28 ? 3.556 -14.280 6.255 1.00 0.00 28 GLU B CA 10
ATOM 17345 C C . GLU B 1 28 ? 2.993 -12.872 6.461 1.00 0.00 28 GLU B C 10
ATOM 17346 O O . GLU B 1 28 ? 1.928 -12.542 5.979 1.00 0.00 28 GLU B O 10
ATOM 17358 N N . LEU B 1 29 ? 3.700 -12.038 7.173 1.00 0.00 29 LEU B N 10
ATOM 17359 C CA . LEU B 1 29 ? 3.203 -10.652 7.407 1.00 0.00 29 LEU B CA 10
ATOM 17360 C C . LEU B 1 29 ? 3.464 -9.784 6.173 1.00 0.00 29 LEU B C 10
ATOM 17361 O O . LEU B 1 29 ? 2.637 -8.988 5.776 1.00 0.00 29 LEU B O 10
ATOM 17377 N N . GLU B 1 30 ? 4.609 -9.933 5.565 1.00 0.00 30 GLU B N 10
ATOM 17378 C CA . GLU B 1 30 ? 4.922 -9.118 4.357 1.00 0.00 30 GLU B CA 10
ATOM 17379 C C . GLU B 1 30 ? 3.807 -9.262 3.319 1.00 0.00 30 GLU B C 10
ATOM 17380 O O . GLU B 1 30 ? 3.389 -8.300 2.704 1.00 0.00 30 GLU B O 10
ATOM 17392 N N . GLY B 1 31 ? 3.319 -10.456 3.122 1.00 0.00 31 GLY B N 10
ATOM 17393 C CA . GLY B 1 31 ? 2.230 -10.662 2.126 1.00 0.00 31 GLY B CA 10
ATOM 17394 C C . GLY B 1 31 ? 0.887 -10.263 2.744 1.00 0.00 31 GLY B C 10
ATOM 17395 O O . GLY B 1 31 ? -0.068 -9.984 2.046 1.00 0.00 31 GLY B O 10
ATOM 17399 N N . LEU B 1 32 ? 0.803 -10.238 4.047 1.00 0.00 32 LEU B N 10
ATOM 17400 C CA . LEU B 1 32 ? -0.482 -9.861 4.703 1.00 0.00 32 LEU B CA 10
ATOM 17401 C C . LEU B 1 32 ? -0.940 -8.481 4.224 1.00 0.00 32 LEU B C 10
ATOM 17402 O O . LEU B 1 32 ? -2.034 -8.321 3.721 1.00 0.00 32 LEU B O 10
ATOM 17418 N N . MET B 1 33 ? -0.114 -7.482 4.374 1.00 0.00 33 MET B N 10
ATOM 17419 C CA . MET B 1 33 ? -0.514 -6.118 3.921 1.00 0.00 33 MET B CA 10
ATOM 17420 C C . MET B 1 33 ? -0.341 -5.991 2.404 1.00 0.00 33 MET B C 10
ATOM 17421 O O . MET B 1 33 ? -0.927 -5.133 1.774 1.00 0.00 33 MET B O 10
ATOM 17435 N N . MET B 1 34 ? 0.453 -6.841 1.811 1.00 0.00 34 MET B N 10
ATOM 17436 C CA . MET B 1 34 ? 0.654 -6.768 0.334 1.00 0.00 34 MET B CA 10
ATOM 17437 C C . MET B 1 34 ? -0.682 -6.955 -0.385 1.00 0.00 34 MET B C 10
ATOM 17438 O O . MET B 1 34 ? -1.083 -6.138 -1.191 1.00 0.00 34 MET B O 10
ATOM 17452 N N . GLN B 1 35 ? -1.383 -8.019 -0.097 1.00 0.00 35 GLN B N 10
ATOM 17453 C CA . GLN B 1 35 ? -2.698 -8.242 -0.765 1.00 0.00 35 GLN B CA 10
ATOM 17454 C C . GLN B 1 35 ? -3.590 -7.014 -0.564 1.00 0.00 35 GLN B C 10
ATOM 17455 O O . GLN B 1 35 ? -4.479 -6.742 -1.346 1.00 0.00 35 GLN B O 10
ATOM 17469 N N . HIS B 1 36 ? -3.347 -6.267 0.478 1.00 0.00 36 HIS B N 10
ATOM 17470 C CA . HIS B 1 36 ? -4.168 -5.050 0.732 1.00 0.00 36 HIS B CA 10
ATOM 17471 C C . HIS B 1 36 ? -3.674 -3.899 -0.148 1.00 0.00 36 HIS B C 10
ATOM 17472 O O . HIS B 1 36 ? -4.426 -3.319 -0.907 1.00 0.00 36 HIS B O 10
ATOM 17486 N N . ALA B 1 37 ? -2.409 -3.572 -0.064 1.00 0.00 37 ALA B N 10
ATOM 17487 C CA . ALA B 1 37 ? -1.861 -2.468 -0.908 1.00 0.00 37 ALA B CA 10
ATOM 17488 C C . ALA B 1 37 ? -2.274 -2.684 -2.366 1.00 0.00 37 ALA B C 10
ATOM 17489 O O . ALA B 1 37 ? -2.560 -1.751 -3.090 1.00 0.00 37 ALA B O 10
ATOM 17496 N N . GLN B 1 38 ? -2.323 -3.917 -2.793 1.00 0.00 38 GLN B N 10
ATOM 17497 C CA . GLN B 1 38 ? -2.738 -4.205 -4.194 1.00 0.00 38 GLN B CA 10
ATOM 17498 C C . GLN B 1 38 ? -4.237 -3.938 -4.341 1.00 0.00 38 GLN B C 10
ATOM 17499 O O . GLN B 1 38 ? -4.697 -3.450 -5.355 1.00 0.00 38 GLN B O 10
ATOM 17513 N N . ASN B 1 39 ? -4.998 -4.245 -3.326 1.00 0.00 39 ASN B N 10
ATOM 17514 C CA . ASN B 1 39 ? -6.468 -4.003 -3.388 1.00 0.00 39 ASN B CA 10
ATOM 17515 C C . ASN B 1 39 ? -6.796 -2.656 -2.740 1.00 0.00 39 ASN B C 10
ATOM 17516 O O . ASN B 1 39 ? -7.889 -2.436 -2.256 1.00 0.00 39 ASN B O 10
ATOM 17527 N N . LEU B 1 40 ? -5.849 -1.757 -2.727 1.00 0.00 40 LEU B N 10
ATOM 17528 C CA . LEU B 1 40 ? -6.083 -0.416 -2.115 1.00 0.00 40 LEU B CA 10
ATOM 17529 C C . LEU B 1 40 ? -6.539 -0.556 -0.658 1.00 0.00 40 LEU B C 10
ATOM 17530 O O . LEU B 1 40 ? -7.458 0.106 -0.219 1.00 0.00 40 LEU B O 10
ATOM 17546 N N . GLU B 1 41 ? -5.892 -1.403 0.096 1.00 0.00 41 GLU B N 10
ATOM 17547 C CA . GLU B 1 41 ? -6.276 -1.573 1.527 1.00 0.00 41 GLU B CA 10
ATOM 17548 C C . GLU B 1 41 ? -5.040 -1.422 2.422 1.00 0.00 41 GLU B C 10
ATOM 17549 O O . GLU B 1 41 ? -5.034 -1.832 3.565 1.00 0.00 41 GLU B O 10
ATOM 17561 N N . PHE B 1 42 ? -3.992 -0.833 1.902 1.00 0.00 42 PHE B N 10
ATOM 17562 C CA . PHE B 1 42 ? -2.742 -0.645 2.695 1.00 0.00 42 PHE B CA 10
ATOM 17563 C C . PHE B 1 42 ? -2.985 0.205 3.946 1.00 0.00 42 PHE B C 10
ATOM 17564 O O . PHE B 1 42 ? -2.120 0.307 4.789 1.00 0.00 42 PHE B O 10
ATOM 17581 N N . GLU B 1 43 ? -4.134 0.815 4.094 1.00 0.00 43 GLU B N 10
ATOM 17582 C CA . GLU B 1 43 ? -4.377 1.640 5.319 1.00 0.00 43 GLU B CA 10
ATOM 17583 C C . GLU B 1 43 ? -4.004 0.825 6.560 1.00 0.00 43 GLU B C 10
ATOM 17584 O O . GLU B 1 43 ? -3.034 1.104 7.236 1.00 0.00 43 GLU B O 10
ATOM 17596 N N . GLU B 1 44 ? -4.755 -0.198 6.839 1.00 0.00 44 GLU B N 10
ATOM 17597 C CA . GLU B 1 44 ? -4.437 -1.062 8.011 1.00 0.00 44 GLU B CA 10
ATOM 17598 C C . GLU B 1 44 ? -3.336 -2.062 7.631 1.00 0.00 44 GLU B C 10
ATOM 17599 O O . GLU B 1 44 ? -2.681 -2.633 8.480 1.00 0.00 44 GLU B O 10
ATOM 17611 N N . ALA B 1 45 ? -3.142 -2.285 6.356 1.00 0.00 45 ALA B N 10
ATOM 17612 C CA . ALA B 1 45 ? -2.103 -3.257 5.905 1.00 0.00 45 ALA B CA 10
ATOM 17613 C C . ALA B 1 45 ? -0.697 -2.648 5.994 1.00 0.00 45 ALA B C 10
ATOM 17614 O O . ALA B 1 45 ? 0.194 -3.212 6.599 1.00 0.00 45 ALA B O 10
ATOM 17621 N N . ALA B 1 46 ? -0.491 -1.511 5.382 1.00 0.00 46 ALA B N 10
ATOM 17622 C CA . ALA B 1 46 ? 0.857 -0.859 5.405 1.00 0.00 46 ALA B CA 10
ATOM 17623 C C . ALA B 1 46 ? 1.459 -0.889 6.813 1.00 0.00 46 ALA B C 10
ATOM 17624 O O . ALA B 1 46 ? 2.661 -0.937 6.980 1.00 0.00 46 ALA B O 10
ATOM 17631 N N . GLN B 1 47 ? 0.639 -0.868 7.828 1.00 0.00 47 GLN B N 10
ATOM 17632 C CA . GLN B 1 47 ? 1.182 -0.903 9.215 1.00 0.00 47 GLN B CA 10
ATOM 17633 C C . GLN B 1 47 ? 2.078 -2.130 9.388 1.00 0.00 47 GLN B C 10
ATOM 17634 O O . GLN B 1 47 ? 3.052 -2.103 10.115 1.00 0.00 47 GLN B O 10
ATOM 17648 N N . ILE B 1 48 ? 1.761 -3.208 8.719 1.00 0.00 48 ILE B N 10
ATOM 17649 C CA . ILE B 1 48 ? 2.599 -4.437 8.836 1.00 0.00 48 ILE B CA 10
ATOM 17650 C C . ILE B 1 48 ? 4.066 -4.086 8.589 1.00 0.00 48 ILE B C 10
ATOM 17651 O O . ILE B 1 48 ? 4.961 -4.661 9.178 1.00 0.00 48 ILE B O 10
ATOM 17667 N N . ARG B 1 49 ? 4.316 -3.129 7.733 1.00 0.00 49 ARG B N 10
ATOM 17668 C CA . ARG B 1 49 ? 5.724 -2.714 7.453 1.00 0.00 49 ARG B CA 10
ATOM 17669 C C . ARG B 1 49 ? 6.467 -2.496 8.779 1.00 0.00 49 ARG B C 10
ATOM 17670 O O . ARG B 1 49 ? 7.662 -2.693 8.873 1.00 0.00 49 ARG B O 10
ATOM 17691 N N . ASP B 1 50 ? 5.760 -2.108 9.804 1.00 0.00 50 ASP B N 10
ATOM 17692 C CA . ASP B 1 50 ? 6.419 -1.897 11.122 1.00 0.00 50 ASP B CA 10
ATOM 17693 C C . ASP B 1 50 ? 6.858 -3.248 11.687 1.00 0.00 50 ASP B C 10
ATOM 17694 O O . ASP B 1 50 ? 7.927 -3.383 12.248 1.00 0.00 50 ASP B O 10
ATOM 17703 N N . GLN B 1 51 ? 6.038 -4.252 11.533 1.00 0.00 51 GLN B N 10
ATOM 17704 C CA . GLN B 1 51 ? 6.405 -5.602 12.049 1.00 0.00 51 GLN B CA 10
ATOM 17705 C C . GLN B 1 51 ? 7.354 -6.290 11.064 1.00 0.00 51 GLN B C 10
ATOM 17706 O O . GLN B 1 51 ? 8.198 -7.076 11.443 1.00 0.00 51 GLN B O 10
ATOM 17720 N N . LEU B 1 52 ? 7.219 -5.993 9.799 1.00 0.00 52 LEU B N 10
ATOM 17721 C CA . LEU B 1 52 ? 8.110 -6.621 8.781 1.00 0.00 52 LEU B CA 10
ATOM 17722 C C . LEU B 1 52 ? 9.556 -6.167 8.993 1.00 0.00 52 LEU B C 10
ATOM 17723 O O . LEU B 1 52 ? 10.485 -6.942 8.880 1.00 0.00 52 LEU B O 10
ATOM 17739 N N . HIS B 1 53 ? 9.755 -4.914 9.300 1.00 0.00 53 HIS B N 10
ATOM 17740 C CA . HIS B 1 53 ? 11.141 -4.409 9.519 1.00 0.00 53 HIS B CA 10
ATOM 17741 C C . HIS B 1 53 ? 11.672 -4.894 10.871 1.00 0.00 53 HIS B C 10
ATOM 17742 O O . HIS B 1 53 ? 12.824 -5.253 11.003 1.00 0.00 53 HIS B O 10
ATOM 17756 N N . GLN B 1 54 ? 10.838 -4.908 11.876 1.00 0.00 54 GLN B N 10
ATOM 17757 C CA . GLN B 1 54 ? 11.296 -5.369 13.217 1.00 0.00 54 GLN B CA 10
ATOM 17758 C C . GLN B 1 54 ? 11.671 -6.852 13.165 1.00 0.00 54 GLN B C 10
ATOM 17759 O O . GLN B 1 54 ? 12.747 -7.244 13.573 1.00 0.00 54 GLN B O 10
ATOM 17773 N N . LEU B 1 55 ? 10.796 -7.680 12.666 1.00 0.00 55 LEU B N 10
ATOM 17774 C CA . LEU B 1 55 ? 11.105 -9.136 12.588 1.00 0.00 55 LEU B CA 10
ATOM 17775 C C . LEU B 1 55 ? 12.311 -9.371 11.674 1.00 0.00 55 LEU B C 10
ATOM 17776 O O . LEU B 1 55 ? 13.088 -10.283 11.877 1.00 0.00 55 LEU B O 10
ATOM 17792 N N . ARG B 1 56 ? 12.473 -8.553 10.670 1.00 0.00 56 ARG B N 10
ATOM 17793 C CA . ARG B 1 56 ? 13.630 -8.729 9.744 1.00 0.00 56 ARG B CA 10
ATOM 17794 C C . ARG B 1 56 ? 14.946 -8.610 10.517 1.00 0.00 56 ARG B C 10
ATOM 17795 O O . ARG B 1 56 ? 15.839 -9.420 10.369 1.00 0.00 56 ARG B O 10
ATOM 17816 N N . GLU B 1 57 ? 15.074 -7.604 11.339 1.00 0.00 57 GLU B N 10
ATOM 17817 C CA . GLU B 1 57 ? 16.333 -7.435 12.120 1.00 0.00 57 GLU B CA 10
ATOM 17818 C C . GLU B 1 57 ? 16.663 -8.724 12.879 1.00 0.00 57 GLU B C 10
ATOM 17819 O O . GLU B 1 57 ? 17.813 -9.062 13.076 1.00 0.00 57 GLU B O 10
ATOM 17831 N N . LEU B 1 58 ? 15.663 -9.444 13.306 1.00 0.00 58 LEU B N 10
ATOM 17832 C CA . LEU B 1 58 ? 15.919 -10.710 14.051 1.00 0.00 58 LEU B CA 10
ATOM 17833 C C . LEU B 1 58 ? 16.361 -11.812 13.084 1.00 0.00 58 LEU B C 10
ATOM 17834 O O . LEU B 1 58 ? 17.147 -12.672 13.425 1.00 0.00 58 LEU B O 10
ATOM 17850 N N . PHE B 1 59 ? 15.860 -11.792 11.879 1.00 0.00 59 PHE B N 10
ATOM 17851 C CA . PHE B 1 59 ? 16.251 -12.839 10.892 1.00 0.00 59 PHE B CA 10
ATOM 17852 C C . PHE B 1 59 ? 17.774 -12.886 10.747 1.00 0.00 59 PHE B C 10
ATOM 17853 O O . PHE B 1 59 ? 18.374 -13.943 10.732 1.00 0.00 59 PHE B O 10
ATOM 17870 N N . ILE B 1 60 ? 18.405 -11.749 10.640 1.00 0.00 60 ILE B N 10
ATOM 17871 C CA . ILE B 1 60 ? 19.889 -11.729 10.497 1.00 0.00 60 ILE B CA 10
ATOM 17872 C C . ILE B 1 60 ? 20.546 -12.338 11.739 1.00 0.00 60 ILE B C 10
ATOM 17873 O O . ILE B 1 60 ? 21.501 -13.084 11.645 1.00 0.00 60 ILE B O 10
ATOM 17889 N N . ALA B 1 61 ? 20.041 -12.026 12.900 1.00 0.00 61 ALA B N 10
ATOM 17890 C CA . ALA B 1 61 ? 20.636 -12.589 14.146 1.00 0.00 61 ALA B CA 10
ATOM 17891 C C . ALA B 1 61 ? 20.526 -14.116 14.143 1.00 0.00 61 ALA B C 10
ATOM 17892 O O . ALA B 1 61 ? 21.256 -14.803 14.829 1.00 0.00 61 ALA B O 10
ATOM 17899 N N . ALA B 1 62 ? 19.617 -14.653 13.374 1.00 0.00 62 ALA B N 10
ATOM 17900 C CA . ALA B 1 62 ? 19.462 -16.135 13.326 1.00 0.00 62 ALA B CA 10
ATOM 17901 C C . ALA B 1 62 ? 20.072 -16.691 12.036 1.00 0.00 62 ALA B C 10
ATOM 17902 O O . ALA B 1 62 ? 20.964 -17.513 12.065 1.00 0.00 62 ALA B O 10
ATOM 17909 N N . SER B 1 63 ? 19.595 -16.247 10.905 1.00 0.00 63 SER B N 10
ATOM 17910 C CA . SER B 1 63 ? 20.148 -16.750 9.615 1.00 0.00 63 SER B CA 10
ATOM 17911 C C . SER B 1 63 ? 21.365 -15.919 9.201 1.00 0.00 63 SER B C 10
ATOM 17912 O O . SER B 1 63 ? 21.285 -14.705 9.284 1.00 0.00 63 SER B O 10
ATOM 17921 N N . LEU A 1 8 ? -26.347 1.441 -7.346 1.00 0.00 8 LEU A N 11
ATOM 17922 C CA . LEU A 1 8 ? -26.216 2.447 -8.438 1.00 0.00 8 LEU A CA 11
ATOM 17923 C C . LEU A 1 8 ? -25.164 1.992 -9.453 1.00 0.00 8 LEU A C 11
ATOM 17924 O O . LEU A 1 8 ? -23.990 1.905 -9.148 1.00 0.00 8 LEU A O 11
ATOM 17940 N N . GLU A 1 9 ? -25.574 1.701 -10.657 1.00 0.00 9 GLU A N 11
ATOM 17941 C CA . GLU A 1 9 ? -24.596 1.252 -11.689 1.00 0.00 9 GLU A CA 11
ATOM 17942 C C . GLU A 1 9 ? -24.952 1.857 -13.054 1.00 0.00 9 GLU A C 11
ATOM 17943 O O . GLU A 1 9 ? -25.422 1.161 -13.932 1.00 0.00 9 GLU A O 11
ATOM 17955 N N . PRO A 1 10 ? -24.715 3.139 -13.190 1.00 0.00 10 PRO A N 11
ATOM 17956 C CA . PRO A 1 10 ? -25.017 3.833 -14.465 1.00 0.00 10 PRO A CA 11
ATOM 17957 C C . PRO A 1 10 ? -24.002 3.440 -15.542 1.00 0.00 10 PRO A C 11
ATOM 17958 O O . PRO A 1 10 ? -24.363 3.079 -16.645 1.00 0.00 10 PRO A O 11
ATOM 17969 N N . ASP A 1 11 ? -22.733 3.505 -15.227 1.00 0.00 11 ASP A N 11
ATOM 17970 C CA . ASP A 1 11 ? -21.678 3.139 -16.224 1.00 0.00 11 ASP A CA 11
ATOM 17971 C C . ASP A 1 11 ? -21.766 4.048 -17.454 1.00 0.00 11 ASP A C 11
ATOM 17972 O O . ASP A 1 11 ? -21.027 5.004 -17.584 1.00 0.00 11 ASP A O 11
ATOM 17981 N N . ASN A 1 12 ? -22.661 3.759 -18.356 1.00 0.00 12 ASN A N 11
ATOM 17982 C CA . ASN A 1 12 ? -22.794 4.607 -19.575 1.00 0.00 12 ASN A CA 11
ATOM 17983 C C . ASN A 1 12 ? -24.272 4.801 -19.925 1.00 0.00 12 ASN A C 11
ATOM 17984 O O . ASN A 1 12 ? -24.624 5.064 -21.057 1.00 0.00 12 ASN A O 11
ATOM 17995 N N . VAL A 1 13 ? -25.141 4.671 -18.960 1.00 0.00 13 VAL A N 11
ATOM 17996 C CA . VAL A 1 13 ? -26.595 4.846 -19.238 1.00 0.00 13 VAL A CA 11
ATOM 17997 C C . VAL A 1 13 ? -26.929 6.346 -19.368 1.00 0.00 13 VAL A C 11
ATOM 17998 O O . VAL A 1 13 ? -27.425 6.776 -20.390 1.00 0.00 13 VAL A O 11
ATOM 18011 N N . PRO A 1 14 ? -26.646 7.098 -18.332 1.00 0.00 14 PRO A N 11
ATOM 18012 C CA . PRO A 1 14 ? -26.929 8.554 -18.360 1.00 0.00 14 PRO A CA 11
ATOM 18013 C C . PRO A 1 14 ? -25.905 9.273 -19.241 1.00 0.00 14 PRO A C 11
ATOM 18014 O O . PRO A 1 14 ? -26.252 10.073 -20.088 1.00 0.00 14 PRO A O 11
ATOM 18025 N N . MET A 1 15 ? -24.646 8.992 -19.045 1.00 0.00 15 MET A N 11
ATOM 18026 C CA . MET A 1 15 ? -23.593 9.656 -19.865 1.00 0.00 15 MET A CA 11
ATOM 18027 C C . MET A 1 15 ? -23.740 11.179 -19.781 1.00 0.00 15 MET A C 11
ATOM 18028 O O . MET A 1 15 ? -24.562 11.770 -20.451 1.00 0.00 15 MET A O 11
ATOM 18042 N N . ASP A 1 16 ? -22.950 11.817 -18.960 1.00 0.00 16 ASP A N 11
ATOM 18043 C CA . ASP A 1 16 ? -23.052 13.298 -18.834 1.00 0.00 16 ASP A CA 11
ATOM 18044 C C . ASP A 1 16 ? -21.810 13.972 -19.428 1.00 0.00 16 ASP A C 11
ATOM 18045 O O . ASP A 1 16 ? -21.766 14.284 -20.601 1.00 0.00 16 ASP A O 11
ATOM 18054 N N . MET A 1 17 ? -20.806 14.192 -18.633 1.00 0.00 17 MET A N 11
ATOM 18055 C CA . MET A 1 17 ? -19.564 14.846 -19.150 1.00 0.00 17 MET A CA 11
ATOM 18056 C C . MET A 1 17 ? -18.496 14.926 -18.052 1.00 0.00 17 MET A C 11
ATOM 18057 O O . MET A 1 17 ? -17.313 14.868 -18.323 1.00 0.00 17 MET A O 11
ATOM 18071 N N . SER A 1 18 ? -18.901 15.069 -16.815 1.00 0.00 18 SER A N 11
ATOM 18072 C CA . SER A 1 18 ? -17.908 15.163 -15.699 1.00 0.00 18 SER A CA 11
ATOM 18073 C C . SER A 1 18 ? -17.022 16.402 -15.883 1.00 0.00 18 SER A C 11
ATOM 18074 O O . SER A 1 18 ? -16.914 16.925 -16.975 1.00 0.00 18 SER A O 11
ATOM 18082 N N . PRO A 1 19 ? -16.419 16.837 -14.804 1.00 0.00 19 PRO A N 11
ATOM 18083 C CA . PRO A 1 19 ? -15.538 18.034 -14.855 1.00 0.00 19 PRO A CA 11
ATOM 18084 C C . PRO A 1 19 ? -14.242 17.739 -15.612 1.00 0.00 19 PRO A C 11
ATOM 18085 O O . PRO A 1 19 ? -13.509 18.636 -15.977 1.00 0.00 19 PRO A O 11
ATOM 18096 N N . LYS A 1 20 ? -13.961 16.491 -15.854 1.00 0.00 20 LYS A N 11
ATOM 18097 C CA . LYS A 1 20 ? -12.715 16.110 -16.595 1.00 0.00 20 LYS A CA 11
ATOM 18098 C C . LYS A 1 20 ? -11.462 16.497 -15.795 1.00 0.00 20 LYS A C 11
ATOM 18099 O O . LYS A 1 20 ? -10.751 15.644 -15.306 1.00 0.00 20 LYS A O 11
ATOM 18118 N N . ALA A 1 21 ? -11.181 17.771 -15.662 1.00 0.00 21 ALA A N 11
ATOM 18119 C CA . ALA A 1 21 ? -9.967 18.200 -14.897 1.00 0.00 21 ALA A CA 11
ATOM 18120 C C . ALA A 1 21 ? -9.887 17.450 -13.563 1.00 0.00 21 ALA A C 11
ATOM 18121 O O . ALA A 1 21 ? -8.892 16.833 -13.242 1.00 0.00 21 ALA A O 11
ATOM 18128 N N . LEU A 1 22 ? -10.940 17.487 -12.800 1.00 0.00 22 LEU A N 11
ATOM 18129 C CA . LEU A 1 22 ? -10.947 16.764 -11.499 1.00 0.00 22 LEU A CA 11
ATOM 18130 C C . LEU A 1 22 ? -10.913 15.258 -11.764 1.00 0.00 22 LEU A C 11
ATOM 18131 O O . LEU A 1 22 ? -9.940 14.588 -11.479 1.00 0.00 22 LEU A O 11
ATOM 18147 N N . GLN A 1 23 ? -11.979 14.727 -12.303 1.00 0.00 23 GLN A N 11
ATOM 18148 C CA . GLN A 1 23 ? -12.044 13.262 -12.596 1.00 0.00 23 GLN A CA 11
ATOM 18149 C C . GLN A 1 23 ? -10.740 12.770 -13.239 1.00 0.00 23 GLN A C 11
ATOM 18150 O O . GLN A 1 23 ? -10.350 11.631 -13.076 1.00 0.00 23 GLN A O 11
ATOM 18164 N N . GLN A 1 24 ? -10.061 13.618 -13.962 1.00 0.00 24 GLN A N 11
ATOM 18165 C CA . GLN A 1 24 ? -8.783 13.191 -14.605 1.00 0.00 24 GLN A CA 11
ATOM 18166 C C . GLN A 1 24 ? -7.643 13.226 -13.583 1.00 0.00 24 GLN A C 11
ATOM 18167 O O . GLN A 1 24 ? -6.715 12.445 -13.648 1.00 0.00 24 GLN A O 11
ATOM 18181 N N . LYS A 1 25 ? -7.708 14.126 -12.640 1.00 0.00 25 LYS A N 11
ATOM 18182 C CA . LYS A 1 25 ? -6.628 14.211 -11.614 1.00 0.00 25 LYS A CA 11
ATOM 18183 C C . LYS A 1 25 ? -6.732 13.036 -10.638 1.00 0.00 25 LYS A C 11
ATOM 18184 O O . LYS A 1 25 ? -5.763 12.356 -10.366 1.00 0.00 25 LYS A O 11
ATOM 18203 N N . ILE A 1 26 ? -7.900 12.794 -10.108 1.00 0.00 26 ILE A N 11
ATOM 18204 C CA . ILE A 1 26 ? -8.063 11.663 -9.149 1.00 0.00 26 ILE A CA 11
ATOM 18205 C C . ILE A 1 26 ? -7.697 10.339 -9.825 1.00 0.00 26 ILE A C 11
ATOM 18206 O O . ILE A 1 26 ? -6.993 9.521 -9.267 1.00 0.00 26 ILE A O 11
ATOM 18222 N N . HIS A 1 27 ? -8.173 10.121 -11.020 1.00 0.00 27 HIS A N 11
ATOM 18223 C CA . HIS A 1 27 ? -7.856 8.847 -11.729 1.00 0.00 27 HIS A CA 11
ATOM 18224 C C . HIS A 1 27 ? -6.341 8.691 -11.894 1.00 0.00 27 HIS A C 11
ATOM 18225 O O . HIS A 1 27 ? -5.834 7.599 -12.052 1.00 0.00 27 HIS A O 11
ATOM 18239 N N . GLU A 1 28 ? -5.614 9.775 -11.859 1.00 0.00 28 GLU A N 11
ATOM 18240 C CA . GLU A 1 28 ? -4.134 9.684 -12.015 1.00 0.00 28 GLU A CA 11
ATOM 18241 C C . GLU A 1 28 ? -3.485 9.268 -10.692 1.00 0.00 28 GLU A C 11
ATOM 18242 O O . GLU A 1 28 ? -2.493 8.566 -10.671 1.00 0.00 28 GLU A O 11
ATOM 18254 N N . LEU A 1 29 ? -4.036 9.694 -9.589 1.00 0.00 29 LEU A N 11
ATOM 18255 C CA . LEU A 1 29 ? -3.450 9.322 -8.270 1.00 0.00 29 LEU A CA 11
ATOM 18256 C C . LEU A 1 29 ? -3.852 7.892 -7.897 1.00 0.00 29 LEU A C 11
ATOM 18257 O O . LEU A 1 29 ? -3.070 7.140 -7.352 1.00 0.00 29 LEU A O 11
ATOM 18273 N N . GLU A 1 30 ? -5.067 7.514 -8.185 1.00 0.00 30 GLU A N 11
ATOM 18274 C CA . GLU A 1 30 ? -5.518 6.133 -7.846 1.00 0.00 30 GLU A CA 11
ATOM 18275 C C . GLU A 1 30 ? -4.578 5.100 -8.476 1.00 0.00 30 GLU A C 11
ATOM 18276 O O . GLU A 1 30 ? -4.172 4.147 -7.841 1.00 0.00 30 GLU A O 11
ATOM 18288 N N . GLY A 1 31 ? -4.228 5.284 -9.720 1.00 0.00 31 GLY A N 11
ATOM 18289 C CA . GLY A 1 31 ? -3.317 4.313 -10.388 1.00 0.00 31 GLY A CA 11
ATOM 18290 C C . GLY A 1 31 ? -1.917 4.425 -9.782 1.00 0.00 31 GLY A C 11
ATOM 18291 O O . GLY A 1 31 ? -1.161 3.475 -9.760 1.00 0.00 31 GLY A O 11
ATOM 18295 N N . LEU A 1 32 ? -1.565 5.581 -9.288 1.00 0.00 32 LEU A N 11
ATOM 18296 C CA . LEU A 1 32 ? -0.213 5.753 -8.683 1.00 0.00 32 LEU A CA 11
ATOM 18297 C C . LEU A 1 32 ? -0.020 4.762 -7.531 1.00 0.00 32 LEU A C 11
ATOM 18298 O O . LEU A 1 32 ? 1.028 4.165 -7.382 1.00 0.00 32 LEU A O 11
ATOM 18314 N N . MET A 1 33 ? -1.023 4.582 -6.716 1.00 0.00 33 MET A N 11
ATOM 18315 C CA . MET A 1 33 ? -0.897 3.629 -5.575 1.00 0.00 33 MET A CA 11
ATOM 18316 C C . MET A 1 33 ? -0.515 2.236 -6.085 1.00 0.00 33 MET A C 11
ATOM 18317 O O . MET A 1 33 ? 0.321 1.563 -5.516 1.00 0.00 33 MET A O 11
ATOM 18331 N N . MET A 1 34 ? -1.126 1.798 -7.151 1.00 0.00 34 MET A N 11
ATOM 18332 C CA . MET A 1 34 ? -0.808 0.447 -7.700 1.00 0.00 34 MET A CA 11
ATOM 18333 C C . MET A 1 34 ? 0.704 0.280 -7.882 1.00 0.00 34 MET A C 11
ATOM 18334 O O . MET A 1 34 ? 1.250 -0.782 -7.663 1.00 0.00 34 MET A O 11
ATOM 18348 N N . GLN A 1 35 ? 1.382 1.318 -8.286 1.00 0.00 35 GLN A N 11
ATOM 18349 C CA . GLN A 1 35 ? 2.856 1.214 -8.488 1.00 0.00 35 GLN A CA 11
ATOM 18350 C C . GLN A 1 35 ? 3.553 0.812 -7.182 1.00 0.00 35 GLN A C 11
ATOM 18351 O O . GLN A 1 35 ? 3.935 -0.327 -6.997 1.00 0.00 35 GLN A O 11
ATOM 18365 N N . HIS A 1 36 ? 3.731 1.741 -6.284 1.00 0.00 36 HIS A N 11
ATOM 18366 C CA . HIS A 1 36 ? 4.414 1.420 -4.997 1.00 0.00 36 HIS A CA 11
ATOM 18367 C C . HIS A 1 36 ? 3.723 0.250 -4.288 1.00 0.00 36 HIS A C 11
ATOM 18368 O O . HIS A 1 36 ? 4.356 -0.717 -3.915 1.00 0.00 36 HIS A O 11
ATOM 18382 N N . ALA A 1 37 ? 2.430 0.332 -4.093 1.00 0.00 37 ALA A N 11
ATOM 18383 C CA . ALA A 1 37 ? 1.694 -0.776 -3.404 1.00 0.00 37 ALA A CA 11
ATOM 18384 C C . ALA A 1 37 ? 2.113 -2.133 -3.984 1.00 0.00 37 ALA A C 11
ATOM 18385 O O . ALA A 1 37 ? 2.129 -3.135 -3.296 1.00 0.00 37 ALA A O 11
ATOM 18392 N N . GLN A 1 38 ? 2.467 -2.166 -5.240 1.00 0.00 38 GLN A N 11
ATOM 18393 C CA . GLN A 1 38 ? 2.903 -3.450 -5.858 1.00 0.00 38 GLN A CA 11
ATOM 18394 C C . GLN A 1 38 ? 4.359 -3.728 -5.480 1.00 0.00 38 GLN A C 11
ATOM 18395 O O . GLN A 1 38 ? 4.758 -4.858 -5.286 1.00 0.00 38 GLN A O 11
ATOM 18409 N N . ASN A 1 39 ? 5.152 -2.698 -5.363 1.00 0.00 39 ASN A N 11
ATOM 18410 C CA . ASN A 1 39 ? 6.579 -2.892 -4.983 1.00 0.00 39 ASN A CA 11
ATOM 18411 C C . ASN A 1 39 ? 6.738 -2.707 -3.471 1.00 0.00 39 ASN A C 11
ATOM 18412 O O . ASN A 1 39 ? 7.797 -2.369 -2.982 1.00 0.00 39 ASN A O 11
ATOM 18423 N N . LEU A 1 40 ? 5.683 -2.926 -2.733 1.00 0.00 40 LEU A N 11
ATOM 18424 C CA . LEU A 1 40 ? 5.749 -2.767 -1.252 1.00 0.00 40 LEU A CA 11
ATOM 18425 C C . LEU A 1 40 ? 6.271 -1.377 -0.883 1.00 0.00 40 LEU A C 11
ATOM 18426 O O . LEU A 1 40 ? 6.876 -1.185 0.154 1.00 0.00 40 LEU A O 11
ATOM 18442 N N . GLU A 1 41 ? 6.034 -0.402 -1.716 1.00 0.00 41 GLU A N 11
ATOM 18443 C CA . GLU A 1 41 ? 6.505 0.978 -1.403 1.00 0.00 41 GLU A CA 11
ATOM 18444 C C . GLU A 1 41 ? 5.314 1.862 -1.016 1.00 0.00 41 GLU A C 11
ATOM 18445 O O . GLU A 1 41 ? 5.393 3.074 -1.050 1.00 0.00 41 GLU A O 11
ATOM 18457 N N . PHE A 1 42 ? 4.209 1.259 -0.656 1.00 0.00 42 PHE A N 11
ATOM 18458 C CA . PHE A 1 42 ? 3.002 2.044 -0.276 1.00 0.00 42 PHE A CA 11
ATOM 18459 C C . PHE A 1 42 ? 3.258 2.938 0.941 1.00 0.00 42 PHE A C 11
ATOM 18460 O O . PHE A 1 42 ? 2.427 3.751 1.283 1.00 0.00 42 PHE A O 11
ATOM 18477 N N . GLU A 1 43 ? 4.383 2.817 1.604 1.00 0.00 43 GLU A N 11
ATOM 18478 C CA . GLU A 1 43 ? 4.637 3.695 2.788 1.00 0.00 43 GLU A CA 11
ATOM 18479 C C . GLU A 1 43 ? 4.350 5.151 2.411 1.00 0.00 43 GLU A C 11
ATOM 18480 O O . GLU A 1 43 ? 3.396 5.749 2.867 1.00 0.00 43 GLU A O 11
ATOM 18492 N N . GLU A 1 44 ? 5.153 5.706 1.553 1.00 0.00 44 GLU A N 11
ATOM 18493 C CA . GLU A 1 44 ? 4.916 7.107 1.107 1.00 0.00 44 GLU A CA 11
ATOM 18494 C C . GLU A 1 44 ? 3.850 7.124 0.001 1.00 0.00 44 GLU A C 11
ATOM 18495 O O . GLU A 1 44 ? 3.255 8.144 -0.287 1.00 0.00 44 GLU A O 11
ATOM 18507 N N . ALA A 1 45 ? 3.623 6.000 -0.630 1.00 0.00 45 ALA A N 11
ATOM 18508 C CA . ALA A 1 45 ? 2.618 5.936 -1.733 1.00 0.00 45 ALA A CA 11
ATOM 18509 C C . ALA A 1 45 ? 1.187 5.894 -1.190 1.00 0.00 45 ALA A C 11
ATOM 18510 O O . ALA A 1 45 ? 0.336 6.654 -1.606 1.00 0.00 45 ALA A O 11
ATOM 18517 N N . ALA A 1 46 ? 0.906 5.007 -0.276 1.00 0.00 46 ALA A N 11
ATOM 18518 C CA . ALA A 1 46 ? -0.479 4.917 0.272 1.00 0.00 46 ALA A CA 11
ATOM 18519 C C . ALA A 1 46 ? -0.968 6.296 0.713 1.00 0.00 46 ALA A C 11
ATOM 18520 O O . ALA A 1 46 ? -2.152 6.554 0.763 1.00 0.00 46 ALA A O 11
ATOM 18527 N N . GLN A 1 47 ? -0.070 7.194 1.023 1.00 0.00 47 GLN A N 11
ATOM 18528 C CA . GLN A 1 47 ? -0.505 8.556 1.445 1.00 0.00 47 GLN A CA 11
ATOM 18529 C C . GLN A 1 47 ? -1.454 9.138 0.396 1.00 0.00 47 GLN A C 11
ATOM 18530 O O . GLN A 1 47 ? -2.362 9.882 0.707 1.00 0.00 47 GLN A O 11
ATOM 18544 N N . ILE A 1 48 ? -1.260 8.785 -0.849 1.00 0.00 48 ILE A N 11
ATOM 18545 C CA . ILE A 1 48 ? -2.163 9.300 -1.919 1.00 0.00 48 ILE A CA 11
ATOM 18546 C C . ILE A 1 48 ? -3.609 8.985 -1.541 1.00 0.00 48 ILE A C 11
ATOM 18547 O O . ILE A 1 48 ? -4.529 9.687 -1.911 1.00 0.00 48 ILE A O 11
ATOM 18563 N N . ARG A 1 49 ? -3.808 7.939 -0.785 1.00 0.00 49 ARG A N 11
ATOM 18564 C CA . ARG A 1 49 ? -5.190 7.577 -0.351 1.00 0.00 49 ARG A CA 11
ATOM 18565 C C . ARG A 1 49 ? -5.863 8.808 0.269 1.00 0.00 49 ARG A C 11
ATOM 18566 O O . ARG A 1 49 ? -7.050 9.020 0.124 1.00 0.00 49 ARG A O 11
ATOM 18587 N N . ASP A 1 50 ? -5.104 9.626 0.947 1.00 0.00 50 ASP A N 11
ATOM 18588 C CA . ASP A 1 50 ? -5.691 10.849 1.560 1.00 0.00 50 ASP A CA 11
ATOM 18589 C C . ASP A 1 50 ? -6.147 11.800 0.454 1.00 0.00 50 ASP A C 11
ATOM 18590 O O . ASP A 1 50 ? -7.151 12.474 0.573 1.00 0.00 50 ASP A O 11
ATOM 18599 N N . GLN A 1 51 ? -5.419 11.850 -0.630 1.00 0.00 51 GLN A N 11
ATOM 18600 C CA . GLN A 1 51 ? -5.816 12.747 -1.752 1.00 0.00 51 GLN A CA 11
ATOM 18601 C C . GLN A 1 51 ? -6.985 12.124 -2.518 1.00 0.00 51 GLN A C 11
ATOM 18602 O O . GLN A 1 51 ? -7.894 12.804 -2.948 1.00 0.00 51 GLN A O 11
ATOM 18616 N N . LEU A 1 52 ? -6.968 10.828 -2.682 1.00 0.00 52 LEU A N 11
ATOM 18617 C CA . LEU A 1 52 ? -8.079 10.152 -3.412 1.00 0.00 52 LEU A CA 11
ATOM 18618 C C . LEU A 1 52 ? -9.373 10.249 -2.599 1.00 0.00 52 LEU A C 11
ATOM 18619 O O . LEU A 1 52 ? -10.432 10.524 -3.126 1.00 0.00 52 LEU A O 11
ATOM 18635 N N . HIS A 1 53 ? -9.292 10.025 -1.315 1.00 0.00 53 HIS A N 11
ATOM 18636 C CA . HIS A 1 53 ? -10.514 10.105 -0.464 1.00 0.00 53 HIS A CA 11
ATOM 18637 C C . HIS A 1 53 ? -10.950 11.565 -0.309 1.00 0.00 53 HIS A C 11
ATOM 18638 O O . HIS A 1 53 ? -12.124 11.879 -0.341 1.00 0.00 53 HIS A O 11
ATOM 18652 N N . GLN A 1 54 ? -10.014 12.459 -0.143 1.00 0.00 54 GLN A N 11
ATOM 18653 C CA . GLN A 1 54 ? -10.376 13.897 0.011 1.00 0.00 54 GLN A CA 11
ATOM 18654 C C . GLN A 1 54 ? -10.932 14.443 -1.306 1.00 0.00 54 GLN A C 11
ATOM 18655 O O . GLN A 1 54 ? -11.929 15.137 -1.330 1.00 0.00 54 GLN A O 11
ATOM 18669 N N . LEU A 1 55 ? -10.297 14.132 -2.403 1.00 0.00 55 LEU A N 11
ATOM 18670 C CA . LEU A 1 55 ? -10.792 14.631 -3.718 1.00 0.00 55 LEU A CA 11
ATOM 18671 C C . LEU A 1 55 ? -12.215 14.127 -3.970 1.00 0.00 55 LEU A C 11
ATOM 18672 O O . LEU A 1 55 ? -12.969 14.714 -4.721 1.00 0.00 55 LEU A O 11
ATOM 18688 N N . ARG A 1 56 ? -12.589 13.044 -3.344 1.00 0.00 56 ARG A N 11
ATOM 18689 C CA . ARG A 1 56 ? -13.964 12.503 -3.546 1.00 0.00 56 ARG A CA 11
ATOM 18690 C C . ARG A 1 56 ? -15.004 13.595 -3.282 1.00 0.00 56 ARG A C 11
ATOM 18691 O O . ARG A 1 56 ? -15.914 13.801 -4.060 1.00 0.00 56 ARG A O 11
ATOM 18712 N N . GLU A 1 57 ? -14.875 14.297 -2.189 1.00 0.00 57 GLU A N 11
ATOM 18713 C CA . GLU A 1 57 ? -15.854 15.379 -1.878 1.00 0.00 57 GLU A CA 11
ATOM 18714 C C . GLU A 1 57 ? -15.789 16.468 -2.950 1.00 0.00 57 GLU A C 11
ATOM 18715 O O . GLU A 1 57 ? -16.798 16.947 -3.426 1.00 0.00 57 GLU A O 11
ATOM 18727 N N . LEU A 1 58 ? -14.605 16.863 -3.332 1.00 0.00 58 LEU A N 11
ATOM 18728 C CA . LEU A 1 58 ? -14.472 17.920 -4.375 1.00 0.00 58 LEU A CA 11
ATOM 18729 C C . LEU A 1 58 ? -15.187 17.490 -5.658 1.00 0.00 58 LEU A C 11
ATOM 18730 O O . LEU A 1 58 ? -15.555 18.306 -6.479 1.00 0.00 58 LEU A O 11
ATOM 18746 N N . PHE A 1 59 ? -15.387 16.212 -5.837 1.00 0.00 59 PHE A N 11
ATOM 18747 C CA . PHE A 1 59 ? -16.079 15.730 -7.067 1.00 0.00 59 PHE A CA 11
ATOM 18748 C C . PHE A 1 59 ? -17.416 16.455 -7.239 1.00 0.00 59 PHE A C 11
ATOM 18749 O O . PHE A 1 59 ? -17.758 16.901 -8.317 1.00 0.00 59 PHE A O 11
ATOM 18766 N N . ILE A 1 60 ? -18.175 16.576 -6.185 1.00 0.00 60 ILE A N 11
ATOM 18767 C CA . ILE A 1 60 ? -19.489 17.273 -6.288 1.00 0.00 60 ILE A CA 11
ATOM 18768 C C . ILE A 1 60 ? -19.279 18.788 -6.343 1.00 0.00 60 ILE A C 11
ATOM 18769 O O . ILE A 1 60 ? -19.992 19.500 -7.022 1.00 0.00 60 ILE A O 11
ATOM 18785 N N . ALA A 1 61 ? -18.303 19.287 -5.634 1.00 0.00 61 ALA A N 11
ATOM 18786 C CA . ALA A 1 61 ? -18.048 20.756 -5.646 1.00 0.00 61 ALA A CA 11
ATOM 18787 C C . ALA A 1 61 ? -17.715 21.220 -7.067 1.00 0.00 61 ALA A C 11
ATOM 18788 O O . ALA A 1 61 ? -17.895 22.371 -7.411 1.00 0.00 61 ALA A O 11
ATOM 18795 N N . ALA A 1 62 ? -17.233 20.333 -7.892 1.00 0.00 62 ALA A N 11
ATOM 18796 C CA . ALA A 1 62 ? -16.889 20.723 -9.290 1.00 0.00 62 ALA A CA 11
ATOM 18797 C C . ALA A 1 62 ? -18.117 20.584 -10.194 1.00 0.00 62 ALA A C 11
ATOM 18798 O O . ALA A 1 62 ? -18.721 21.561 -10.593 1.00 0.00 62 ALA A O 11
ATOM 18805 N N . SER A 1 63 ? -18.494 19.378 -10.518 1.00 0.00 63 SER A N 11
ATOM 18806 C CA . SER A 1 63 ? -19.684 19.179 -11.395 1.00 0.00 63 SER A CA 11
ATOM 18807 C C . SER A 1 63 ? -20.923 18.881 -10.546 1.00 0.00 63 SER A C 11
ATOM 18808 O O . SER A 1 63 ? -21.648 17.963 -10.890 1.00 0.00 63 SER A O 11
ATOM 18817 N N . LEU B 1 8 ? 26.109 -7.882 -1.319 1.00 0.00 8 LEU B N 11
ATOM 18818 C CA . LEU B 1 8 ? 25.974 -9.215 -0.665 1.00 0.00 8 LEU B CA 11
ATOM 18819 C C . LEU B 1 8 ? 24.893 -10.042 -1.365 1.00 0.00 8 LEU B C 11
ATOM 18820 O O . LEU B 1 8 ? 23.724 -9.708 -1.333 1.00 0.00 8 LEU B O 11
ATOM 18836 N N . GLU B 1 9 ? 25.272 -11.118 -1.998 1.00 0.00 9 GLU B N 11
ATOM 18837 C CA . GLU B 1 9 ? 24.265 -11.965 -2.700 1.00 0.00 9 GLU B CA 11
ATOM 18838 C C . GLU B 1 9 ? 24.603 -13.451 -2.518 1.00 0.00 9 GLU B C 11
ATOM 18839 O O . GLU B 1 9 ? 25.042 -14.099 -3.446 1.00 0.00 9 GLU B O 11
ATOM 18851 N N . PRO B 1 10 ? 24.388 -13.944 -1.323 1.00 0.00 10 PRO B N 11
ATOM 18852 C CA . PRO B 1 10 ? 24.678 -15.369 -1.029 1.00 0.00 10 PRO B CA 11
ATOM 18853 C C . PRO B 1 10 ? 23.633 -16.274 -1.690 1.00 0.00 10 PRO B C 11
ATOM 18854 O O . PRO B 1 10 ? 23.965 -17.231 -2.359 1.00 0.00 10 PRO B O 11
ATOM 18865 N N . ASP B 1 11 ? 22.373 -15.973 -1.505 1.00 0.00 11 ASP B N 11
ATOM 18866 C CA . ASP B 1 11 ? 21.291 -16.807 -2.116 1.00 0.00 11 ASP B CA 11
ATOM 18867 C C . ASP B 1 11 ? 21.370 -18.247 -1.598 1.00 0.00 11 ASP B C 11
ATOM 18868 O O . ASP B 1 11 ? 20.648 -18.634 -0.701 1.00 0.00 11 ASP B O 11
ATOM 18877 N N . ASN B 1 12 ? 22.242 -19.041 -2.155 1.00 0.00 12 ASN B N 11
ATOM 18878 C CA . ASN B 1 12 ? 22.365 -20.454 -1.693 1.00 0.00 12 ASN B CA 11
ATOM 18879 C C . ASN B 1 12 ? 23.840 -20.865 -1.644 1.00 0.00 12 ASN B C 11
ATOM 18880 O O . ASN B 1 12 ? 24.173 -22.031 -1.724 1.00 0.00 12 ASN B O 11
ATOM 18891 N N . VAL B 1 13 ? 24.725 -19.916 -1.514 1.00 0.00 13 VAL B N 11
ATOM 18892 C CA . VAL B 1 13 ? 26.176 -20.254 -1.461 1.00 0.00 13 VAL B CA 11
ATOM 18893 C C . VAL B 1 13 ? 26.536 -20.811 -0.069 1.00 0.00 13 VAL B C 11
ATOM 18894 O O . VAL B 1 13 ? 27.019 -21.921 0.038 1.00 0.00 13 VAL B O 11
ATOM 18907 N N . PRO B 1 14 ? 26.289 -20.029 0.954 1.00 0.00 14 PRO B N 11
ATOM 18908 C CA . PRO B 1 14 ? 26.600 -20.477 2.333 1.00 0.00 14 PRO B CA 11
ATOM 18909 C C . PRO B 1 14 ? 25.573 -21.512 2.796 1.00 0.00 14 PRO B C 11
ATOM 18910 O O . PRO B 1 14 ? 25.916 -22.557 3.311 1.00 0.00 14 PRO B O 11
ATOM 18921 N N . MET B 1 15 ? 24.312 -21.227 2.614 1.00 0.00 15 MET B N 11
ATOM 18922 C CA . MET B 1 15 ? 23.255 -22.187 3.041 1.00 0.00 15 MET B CA 11
ATOM 18923 C C . MET B 1 15 ? 23.433 -22.544 4.520 1.00 0.00 15 MET B C 11
ATOM 18924 O O . MET B 1 15 ? 24.253 -23.367 4.876 1.00 0.00 15 MET B O 11
ATOM 18938 N N . ASP B 1 16 ? 22.674 -21.930 5.386 1.00 0.00 16 ASP B N 11
ATOM 18939 C CA . ASP B 1 16 ? 22.805 -22.234 6.838 1.00 0.00 16 ASP B CA 11
ATOM 18940 C C . ASP B 1 16 ? 21.565 -22.977 7.344 1.00 0.00 16 ASP B C 11
ATOM 18941 O O . ASP B 1 16 ? 21.504 -24.190 7.310 1.00 0.00 16 ASP B O 11
ATOM 18950 N N . MET B 1 17 ? 20.582 -22.265 7.807 1.00 0.00 17 MET B N 11
ATOM 18951 C CA . MET B 1 17 ? 19.343 -22.930 8.315 1.00 0.00 17 MET B CA 11
ATOM 18952 C C . MET B 1 17 ? 18.300 -21.885 8.733 1.00 0.00 17 MET B C 11
ATOM 18953 O O . MET B 1 17 ? 17.111 -22.111 8.629 1.00 0.00 17 MET B O 11
ATOM 18967 N N . SER B 1 18 ? 18.733 -20.747 9.213 1.00 0.00 18 SER B N 11
ATOM 18968 C CA . SER B 1 18 ? 17.766 -19.691 9.647 1.00 0.00 18 SER B CA 11
ATOM 18969 C C . SER B 1 18 ? 16.900 -20.209 10.802 1.00 0.00 18 SER B C 11
ATOM 18970 O O . SER B 1 18 ? 16.779 -21.403 10.994 1.00 0.00 18 SER B O 11
ATOM 18978 N N . PRO B 1 19 ? 16.327 -19.291 11.542 1.00 0.00 19 PRO B N 11
ATOM 18979 C CA . PRO B 1 19 ? 15.470 -19.669 12.696 1.00 0.00 19 PRO B CA 11
ATOM 18980 C C . PRO B 1 19 ? 14.152 -20.291 12.229 1.00 0.00 19 PRO B C 11
ATOM 18981 O O . PRO B 1 19 ? 13.429 -20.888 13.002 1.00 0.00 19 PRO B O 11
ATOM 18992 N N . LYS B 1 20 ? 13.842 -20.163 10.971 1.00 0.00 20 LYS B N 11
ATOM 18993 C CA . LYS B 1 20 ? 12.574 -20.746 10.426 1.00 0.00 20 LYS B CA 11
ATOM 18994 C C . LYS B 1 20 ? 11.345 -20.072 11.055 1.00 0.00 20 LYS B C 11
ATOM 18995 O O . LYS B 1 20 ? 10.628 -19.350 10.394 1.00 0.00 20 LYS B O 11
ATOM 19014 N N . ALA B 1 21 ? 11.091 -20.305 12.320 1.00 0.00 21 ALA B N 11
ATOM 19015 C CA . ALA B 1 21 ? 9.902 -19.677 12.979 1.00 0.00 21 ALA B CA 11
ATOM 19016 C C . ALA B 1 21 ? 9.836 -18.184 12.644 1.00 0.00 21 ALA B C 11
ATOM 19017 O O . ALA B 1 21 ? 8.836 -17.686 12.168 1.00 0.00 21 ALA B O 11
ATOM 19024 N N . LEU B 1 22 ? 10.905 -17.478 12.871 1.00 0.00 22 LEU B N 11
ATOM 19025 C CA . LEU B 1 22 ? 10.925 -16.025 12.550 1.00 0.00 22 LEU B CA 11
ATOM 19026 C C . LEU B 1 22 ? 10.855 -15.847 11.033 1.00 0.00 22 LEU B C 11
ATOM 19027 O O . LEU B 1 22 ? 9.876 -15.369 10.496 1.00 0.00 22 LEU B O 11
ATOM 19043 N N . GLN B 1 23 ? 11.901 -16.227 10.344 1.00 0.00 23 GLN B N 11
ATOM 19044 C CA . GLN B 1 23 ? 11.931 -16.091 8.854 1.00 0.00 23 GLN B CA 11
ATOM 19045 C C . GLN B 1 23 ? 10.604 -16.546 8.232 1.00 0.00 23 GLN B C 11
ATOM 19046 O O . GLN B 1 23 ? 10.196 -16.059 7.196 1.00 0.00 23 GLN B O 11
ATOM 19060 N N . GLN B 1 24 ? 9.927 -17.472 8.854 1.00 0.00 24 GLN B N 11
ATOM 19061 C CA . GLN B 1 24 ? 8.629 -17.947 8.293 1.00 0.00 24 GLN B CA 11
ATOM 19062 C C . GLN B 1 24 ? 7.511 -16.962 8.646 1.00 0.00 24 GLN B C 11
ATOM 19063 O O . GLN B 1 24 ? 6.566 -16.788 7.902 1.00 0.00 24 GLN B O 11
ATOM 19077 N N . LYS B 1 25 ? 7.612 -16.317 9.777 1.00 0.00 25 LYS B N 11
ATOM 19078 C CA . LYS B 1 25 ? 6.555 -15.345 10.177 1.00 0.00 25 LYS B CA 11
ATOM 19079 C C . LYS B 1 25 ? 6.657 -14.074 9.328 1.00 0.00 25 LYS B C 11
ATOM 19080 O O . LYS B 1 25 ? 5.681 -13.605 8.778 1.00 0.00 25 LYS B O 11
ATOM 19099 N N . ILE B 1 26 ? 7.830 -13.514 9.218 1.00 0.00 26 ILE B N 11
ATOM 19100 C CA . ILE B 1 26 ? 7.992 -12.275 8.405 1.00 0.00 26 ILE B CA 11
ATOM 19101 C C . ILE B 1 26 ? 7.586 -12.537 6.952 1.00 0.00 26 ILE B C 11
ATOM 19102 O O . ILE B 1 26 ? 6.878 -11.759 6.345 1.00 0.00 26 ILE B O 11
ATOM 19118 N N . HIS B 1 27 ? 8.033 -13.627 6.389 1.00 0.00 27 HIS B N 11
ATOM 19119 C CA . HIS B 1 27 ? 7.677 -13.937 4.975 1.00 0.00 27 HIS B CA 11
ATOM 19120 C C . HIS B 1 27 ? 6.156 -14.029 4.816 1.00 0.00 27 HIS B C 11
ATOM 19121 O O . HIS B 1 27 ? 5.624 -13.861 3.736 1.00 0.00 27 HIS B O 11
ATOM 19135 N N . GLU B 1 28 ? 5.452 -14.295 5.882 1.00 0.00 28 GLU B N 11
ATOM 19136 C CA . GLU B 1 28 ? 3.966 -14.398 5.787 1.00 0.00 28 GLU B CA 11
ATOM 19137 C C . GLU B 1 28 ? 3.336 -13.002 5.781 1.00 0.00 28 GLU B C 11
ATOM 19138 O O . GLU B 1 28 ? 2.332 -12.766 5.139 1.00 0.00 28 GLU B O 11
ATOM 19150 N N . LEU B 1 29 ? 3.919 -12.075 6.491 1.00 0.00 29 LEU B N 11
ATOM 19151 C CA . LEU B 1 29 ? 3.353 -10.696 6.527 1.00 0.00 29 LEU B CA 11
ATOM 19152 C C . LEU B 1 29 ? 3.735 -9.936 5.254 1.00 0.00 29 LEU B C 11
ATOM 19153 O O . LEU B 1 29 ? 2.949 -9.187 4.706 1.00 0.00 29 LEU B O 11
ATOM 19169 N N . GLU B 1 30 ? 4.937 -10.121 4.779 1.00 0.00 30 GLU B N 11
ATOM 19170 C CA . GLU B 1 30 ? 5.367 -9.407 3.542 1.00 0.00 30 GLU B CA 11
ATOM 19171 C C . GLU B 1 30 ? 4.395 -9.702 2.396 1.00 0.00 30 GLU B C 11
ATOM 19172 O O . GLU B 1 30 ? 3.984 -8.815 1.673 1.00 0.00 30 GLU B O 11
ATOM 19184 N N . GLY B 1 31 ? 4.024 -10.941 2.224 1.00 0.00 31 GLY B N 11
ATOM 19185 C CA . GLY B 1 31 ? 3.079 -11.291 1.126 1.00 0.00 31 GLY B CA 11
ATOM 19186 C C . GLY B 1 31 ? 1.694 -10.722 1.441 1.00 0.00 31 GLY B C 11
ATOM 19187 O O . GLY B 1 31 ? 0.921 -10.419 0.555 1.00 0.00 31 GLY B O 11
ATOM 19191 N N . LEU B 1 32 ? 1.376 -10.575 2.698 1.00 0.00 32 LEU B N 11
ATOM 19192 C CA . LEU B 1 32 ? 0.040 -10.025 3.068 1.00 0.00 32 LEU B CA 11
ATOM 19193 C C . LEU B 1 32 ? -0.148 -8.635 2.453 1.00 0.00 32 LEU B C 11
ATOM 19194 O O . LEU B 1 32 ? -1.204 -8.306 1.949 1.00 0.00 32 LEU B O 11
ATOM 19210 N N . MET B 1 33 ? 0.867 -7.816 2.489 1.00 0.00 33 MET B N 11
ATOM 19211 C CA . MET B 1 33 ? 0.747 -6.448 1.904 1.00 0.00 33 MET B CA 11
ATOM 19212 C C . MET B 1 33 ? 0.327 -6.534 0.434 1.00 0.00 33 MET B C 11
ATOM 19213 O O . MET B 1 33 ? -0.510 -5.784 -0.028 1.00 0.00 33 MET B O 11
ATOM 19227 N N . MET B 1 34 ? 0.907 -7.439 -0.305 1.00 0.00 34 MET B N 11
ATOM 19228 C CA . MET B 1 34 ? 0.552 -7.575 -1.748 1.00 0.00 34 MET B CA 11
ATOM 19229 C C . MET B 1 34 ? -0.966 -7.679 -1.923 1.00 0.00 34 MET B C 11
ATOM 19230 O O . MET B 1 34 ? -1.528 -7.158 -2.865 1.00 0.00 34 MET B O 11
ATOM 19244 N N . GLN B 1 35 ? -1.633 -8.353 -1.028 1.00 0.00 35 GLN B N 11
ATOM 19245 C CA . GLN B 1 35 ? -3.112 -8.496 -1.150 1.00 0.00 35 GLN B CA 11
ATOM 19246 C C . GLN B 1 35 ? -3.791 -7.119 -1.146 1.00 0.00 35 GLN B C 11
ATOM 19247 O O . GLN B 1 35 ? -4.190 -6.610 -2.174 1.00 0.00 35 GLN B O 11
ATOM 19261 N N . HIS B 1 36 ? -3.931 -6.522 0.005 1.00 0.00 36 HIS B N 11
ATOM 19262 C CA . HIS B 1 36 ? -4.593 -5.187 0.083 1.00 0.00 36 HIS B CA 11
ATOM 19263 C C . HIS B 1 36 ? -3.911 -4.182 -0.852 1.00 0.00 36 HIS B C 11
ATOM 19264 O O . HIS B 1 36 ? -4.555 -3.541 -1.658 1.00 0.00 36 HIS B O 11
ATOM 19278 N N . ALA B 1 37 ? -2.612 -4.038 -0.749 1.00 0.00 37 ALA B N 11
ATOM 19279 C CA . ALA B 1 37 ? -1.884 -3.071 -1.632 1.00 0.00 37 ALA B CA 11
ATOM 19280 C C . ALA B 1 37 ? -2.340 -3.231 -3.088 1.00 0.00 37 ALA B C 11
ATOM 19281 O O . ALA B 1 37 ? -2.363 -2.286 -3.849 1.00 0.00 37 ALA B O 11
ATOM 19288 N N . GLN B 1 38 ? -2.719 -4.421 -3.470 1.00 0.00 38 GLN B N 11
ATOM 19289 C CA . GLN B 1 38 ? -3.192 -4.640 -4.866 1.00 0.00 38 GLN B CA 11
ATOM 19290 C C . GLN B 1 38 ? -4.643 -4.174 -4.991 1.00 0.00 38 GLN B C 11
ATOM 19291 O O . GLN B 1 38 ? -5.057 -3.653 -6.008 1.00 0.00 38 GLN B O 11
ATOM 19305 N N . ASN B 1 39 ? -5.417 -4.349 -3.953 1.00 0.00 39 ASN B N 11
ATOM 19306 C CA . ASN B 1 39 ? -6.840 -3.909 -3.995 1.00 0.00 39 ASN B CA 11
ATOM 19307 C C . ASN B 1 39 ? -6.962 -2.511 -3.381 1.00 0.00 39 ASN B C 11
ATOM 19308 O O . ASN B 1 39 ? -8.005 -2.123 -2.891 1.00 0.00 39 ASN B O 11
ATOM 19319 N N . LEU B 1 40 ? -5.897 -1.756 -3.404 1.00 0.00 40 LEU B N 11
ATOM 19320 C CA . LEU B 1 40 ? -5.931 -0.382 -2.826 1.00 0.00 40 LEU B CA 11
ATOM 19321 C C . LEU B 1 40 ? -6.418 -0.419 -1.376 1.00 0.00 40 LEU B C 11
ATOM 19322 O O . LEU B 1 40 ? -6.997 0.529 -0.882 1.00 0.00 40 LEU B O 11
ATOM 19338 N N . GLU B 1 41 ? -6.179 -1.500 -0.686 1.00 0.00 41 GLU B N 11
ATOM 19339 C CA . GLU B 1 41 ? -6.618 -1.588 0.736 1.00 0.00 41 GLU B CA 11
ATOM 19340 C C . GLU B 1 41 ? -5.402 -1.486 1.665 1.00 0.00 41 GLU B C 11
ATOM 19341 O O . GLU B 1 41 ? -5.457 -1.863 2.818 1.00 0.00 41 GLU B O 11
ATOM 19353 N N . PHE B 1 42 ? -4.302 -0.985 1.164 1.00 0.00 42 PHE B N 11
ATOM 19354 C CA . PHE B 1 42 ? -3.072 -0.862 1.994 1.00 0.00 42 PHE B CA 11
ATOM 19355 C C . PHE B 1 42 ? -3.286 0.052 3.204 1.00 0.00 42 PHE B C 11
ATOM 19356 O O . PHE B 1 42 ? -2.432 0.136 4.061 1.00 0.00 42 PHE B O 11
ATOM 19373 N N . GLU B 1 43 ? -4.399 0.737 3.306 1.00 0.00 43 GLU B N 11
ATOM 19374 C CA . GLU B 1 43 ? -4.612 1.624 4.492 1.00 0.00 43 GLU B CA 11
ATOM 19375 C C . GLU B 1 43 ? -4.304 0.842 5.771 1.00 0.00 43 GLU B C 11
ATOM 19376 O O . GLU B 1 43 ? -3.329 1.095 6.452 1.00 0.00 43 GLU B O 11
ATOM 19388 N N . GLU B 1 44 ? -5.113 -0.127 6.079 1.00 0.00 44 GLU B N 11
ATOM 19389 C CA . GLU B 1 44 ? -4.859 -0.959 7.287 1.00 0.00 44 GLU B CA 11
ATOM 19390 C C . GLU B 1 44 ? -3.817 -2.038 6.962 1.00 0.00 44 GLU B C 11
ATOM 19391 O O . GLU B 1 44 ? -3.208 -2.614 7.841 1.00 0.00 44 GLU B O 11
ATOM 19403 N N . ALA B 1 45 ? -3.624 -2.324 5.699 1.00 0.00 45 ALA B N 11
ATOM 19404 C CA . ALA B 1 45 ? -2.644 -3.378 5.298 1.00 0.00 45 ALA B CA 11
ATOM 19405 C C . ALA B 1 45 ? -1.202 -2.865 5.379 1.00 0.00 45 ALA B C 11
ATOM 19406 O O . ALA B 1 45 ? -0.346 -3.494 5.967 1.00 0.00 45 ALA B O 11
ATOM 19413 N N . ALA B 1 46 ? -0.921 -1.739 4.783 1.00 0.00 46 ALA B N 11
ATOM 19414 C CA . ALA B 1 46 ? 0.473 -1.208 4.820 1.00 0.00 46 ALA B CA 11
ATOM 19415 C C . ALA B 1 46 ? 0.998 -1.187 6.255 1.00 0.00 46 ALA B C 11
ATOM 19416 O O . ALA B 1 46 ? 2.188 -1.231 6.487 1.00 0.00 46 ALA B O 11
ATOM 19423 N N . GLN B 1 47 ? 0.123 -1.134 7.225 1.00 0.00 47 GLN B N 11
ATOM 19424 C CA . GLN B 1 47 ? 0.594 -1.127 8.640 1.00 0.00 47 GLN B CA 11
ATOM 19425 C C . GLN B 1 47 ? 1.533 -2.312 8.874 1.00 0.00 47 GLN B C 11
ATOM 19426 O O . GLN B 1 47 ? 2.460 -2.239 9.655 1.00 0.00 47 GLN B O 11
ATOM 19440 N N . ILE B 1 48 ? 1.306 -3.402 8.186 1.00 0.00 48 ILE B N 11
ATOM 19441 C CA . ILE B 1 48 ? 2.197 -4.585 8.351 1.00 0.00 48 ILE B CA 11
ATOM 19442 C C . ILE B 1 48 ? 3.644 -4.155 8.122 1.00 0.00 48 ILE B C 11
ATOM 19443 O O . ILE B 1 48 ? 4.571 -4.724 8.665 1.00 0.00 48 ILE B O 11
ATOM 19459 N N . ARG B 1 49 ? 3.839 -3.133 7.331 1.00 0.00 49 ARG B N 11
ATOM 19460 C CA . ARG B 1 49 ? 5.222 -2.635 7.074 1.00 0.00 49 ARG B CA 11
ATOM 19461 C C . ARG B 1 49 ? 5.930 -2.402 8.414 1.00 0.00 49 ARG B C 11
ATOM 19462 O O . ARG B 1 49 ? 7.119 -2.618 8.546 1.00 0.00 49 ARG B O 11
ATOM 19483 N N . ASP B 1 50 ? 5.202 -1.976 9.410 1.00 0.00 50 ASP B N 11
ATOM 19484 C CA . ASP B 1 50 ? 5.826 -1.747 10.742 1.00 0.00 50 ASP B CA 11
ATOM 19485 C C . ASP B 1 50 ? 6.277 -3.086 11.327 1.00 0.00 50 ASP B C 11
ATOM 19486 O O . ASP B 1 50 ? 7.296 -3.178 11.982 1.00 0.00 50 ASP B O 11
ATOM 19495 N N . GLN B 1 51 ? 5.528 -4.127 11.083 1.00 0.00 51 GLN B N 11
ATOM 19496 C CA . GLN B 1 51 ? 5.918 -5.465 11.611 1.00 0.00 51 GLN B CA 11
ATOM 19497 C C . GLN B 1 51 ? 7.059 -6.036 10.768 1.00 0.00 51 GLN B C 11
ATOM 19498 O O . GLN B 1 51 ? 7.972 -6.657 11.275 1.00 0.00 51 GLN B O 11
ATOM 19512 N N . LEU B 1 52 ? 7.014 -5.823 9.480 1.00 0.00 52 LEU B N 11
ATOM 19513 C CA . LEU B 1 52 ? 8.097 -6.344 8.597 1.00 0.00 52 LEU B CA 11
ATOM 19514 C C . LEU B 1 52 ? 9.409 -5.611 8.889 1.00 0.00 52 LEU B C 11
ATOM 19515 O O . LEU B 1 52 ? 10.461 -6.211 8.977 1.00 0.00 52 LEU B O 11
ATOM 19531 N N . HIS B 1 53 ? 9.350 -4.316 9.043 1.00 0.00 53 HIS B N 11
ATOM 19532 C CA . HIS B 1 53 ? 10.590 -3.541 9.335 1.00 0.00 53 HIS B CA 11
ATOM 19533 C C . HIS B 1 53 ? 11.058 -3.817 10.765 1.00 0.00 53 HIS B C 11
ATOM 19534 O O . HIS B 1 53 ? 12.236 -3.954 11.029 1.00 0.00 53 HIS B O 11
ATOM 19548 N N . GLN B 1 54 ? 10.144 -3.900 11.692 1.00 0.00 54 GLN B N 11
ATOM 19549 C CA . GLN B 1 54 ? 10.535 -4.168 13.106 1.00 0.00 54 GLN B CA 11
ATOM 19550 C C . GLN B 1 54 ? 11.075 -5.595 13.238 1.00 0.00 54 GLN B C 11
ATOM 19551 O O . GLN B 1 54 ? 12.085 -5.831 13.872 1.00 0.00 54 GLN B O 11
ATOM 19565 N N . LEU B 1 55 ? 10.411 -6.548 12.643 1.00 0.00 55 LEU B N 11
ATOM 19566 C CA . LEU B 1 55 ? 10.889 -7.957 12.733 1.00 0.00 55 LEU B CA 11
ATOM 19567 C C . LEU B 1 55 ? 12.297 -8.074 12.144 1.00 0.00 55 LEU B C 11
ATOM 19568 O O . LEU B 1 55 ? 13.045 -8.974 12.472 1.00 0.00 55 LEU B O 11
ATOM 19584 N N . ARG B 1 56 ? 12.663 -7.171 11.275 1.00 0.00 56 ARG B N 11
ATOM 19585 C CA . ARG B 1 56 ? 14.022 -7.229 10.666 1.00 0.00 56 ARG B CA 11
ATOM 19586 C C . ARG B 1 56 ? 15.088 -7.303 11.762 1.00 0.00 56 ARG B C 11
ATOM 19587 O O . ARG B 1 56 ? 15.986 -8.121 11.716 1.00 0.00 56 ARG B O 11
ATOM 19608 N N . GLU B 1 57 ? 14.994 -6.456 12.751 1.00 0.00 57 GLU B N 11
ATOM 19609 C CA . GLU B 1 57 ? 16.001 -6.480 13.851 1.00 0.00 57 GLU B CA 11
ATOM 19610 C C . GLU B 1 57 ? 15.934 -7.818 14.591 1.00 0.00 57 GLU B C 11
ATOM 19611 O O . GLU B 1 57 ? 16.943 -8.426 14.889 1.00 0.00 57 GLU B O 11
ATOM 19623 N N . LEU B 1 58 ? 14.751 -8.280 14.887 1.00 0.00 58 LEU B N 11
ATOM 19624 C CA . LEU B 1 58 ? 14.616 -9.580 15.606 1.00 0.00 58 LEU B CA 11
ATOM 19625 C C . LEU B 1 58 ? 15.297 -10.697 14.809 1.00 0.00 58 LEU B C 11
ATOM 19626 O O . LEU B 1 58 ? 15.664 -11.722 15.349 1.00 0.00 58 LEU B O 11
ATOM 19642 N N . PHE B 1 59 ? 15.468 -10.505 13.530 1.00 0.00 59 PHE B N 11
ATOM 19643 C CA . PHE B 1 59 ? 16.125 -11.556 12.700 1.00 0.00 59 PHE B CA 11
ATOM 19644 C C . PHE B 1 59 ? 17.473 -11.947 13.312 1.00 0.00 59 PHE B C 11
ATOM 19645 O O . PHE B 1 59 ? 17.800 -13.112 13.424 1.00 0.00 59 PHE B O 11
ATOM 19662 N N . ILE B 1 60 ? 18.256 -10.982 13.711 1.00 0.00 60 ILE B N 11
ATOM 19663 C CA . ILE B 1 60 ? 19.580 -11.300 14.317 1.00 0.00 60 ILE B CA 11
ATOM 19664 C C . ILE B 1 60 ? 19.399 -11.782 15.758 1.00 0.00 60 ILE B C 11
ATOM 19665 O O . ILE B 1 60 ? 20.111 -12.647 16.228 1.00 0.00 60 ILE B O 11
ATOM 19681 N N . ALA B 1 61 ? 18.448 -11.231 16.463 1.00 0.00 61 ALA B N 11
ATOM 19682 C CA . ALA B 1 61 ? 18.220 -11.660 17.872 1.00 0.00 61 ALA B CA 11
ATOM 19683 C C . ALA B 1 61 ? 17.868 -13.150 17.919 1.00 0.00 61 ALA B C 11
ATOM 19684 O O . ALA B 1 61 ? 18.062 -13.812 18.919 1.00 0.00 61 ALA B O 11
ATOM 19691 N N . ALA B 1 62 ? 17.350 -13.680 16.846 1.00 0.00 62 ALA B N 11
ATOM 19692 C CA . ALA B 1 62 ? 16.987 -15.126 16.828 1.00 0.00 62 ALA B CA 11
ATOM 19693 C C . ALA B 1 62 ? 18.193 -15.969 16.407 1.00 0.00 62 ALA B C 11
ATOM 19694 O O . ALA B 1 62 ? 18.806 -16.640 17.214 1.00 0.00 62 ALA B O 11
ATOM 19701 N N . SER B 1 63 ? 18.539 -15.940 15.149 1.00 0.00 63 SER B N 11
ATOM 19702 C CA . SER B 1 63 ? 19.706 -16.740 14.678 1.00 0.00 63 SER B CA 11
ATOM 19703 C C . SER B 1 63 ? 20.956 -15.859 14.608 1.00 0.00 63 SER B C 11
ATOM 19704 O O . SER B 1 63 ? 21.655 -15.937 13.611 1.00 0.00 63 SER B O 11
ATOM 19713 N N . LEU A 1 8 ? -33.907 14.384 -28.620 1.00 0.00 8 LEU A N 12
ATOM 19714 C CA . LEU A 1 8 ? -32.504 14.762 -28.956 1.00 0.00 8 LEU A CA 12
ATOM 19715 C C . LEU A 1 8 ? -32.125 16.069 -28.255 1.00 0.00 8 LEU A C 12
ATOM 19716 O O . LEU A 1 8 ? -32.117 17.126 -28.853 1.00 0.00 8 LEU A O 12
ATOM 19732 N N . GLU A 1 9 ? -31.812 16.004 -26.989 1.00 0.00 9 GLU A N 12
ATOM 19733 C CA . GLU A 1 9 ? -31.435 17.243 -26.250 1.00 0.00 9 GLU A CA 12
ATOM 19734 C C . GLU A 1 9 ? -30.266 16.958 -25.297 1.00 0.00 9 GLU A C 12
ATOM 19735 O O . GLU A 1 9 ? -30.344 17.257 -24.122 1.00 0.00 9 GLU A O 12
ATOM 19747 N N . PRO A 1 10 ? -29.217 16.387 -25.836 1.00 0.00 10 PRO A N 12
ATOM 19748 C CA . PRO A 1 10 ? -28.026 16.063 -25.012 1.00 0.00 10 PRO A CA 12
ATOM 19749 C C . PRO A 1 10 ? -27.262 17.341 -24.654 1.00 0.00 10 PRO A C 12
ATOM 19750 O O . PRO A 1 10 ? -26.963 17.593 -23.504 1.00 0.00 10 PRO A O 12
ATOM 19761 N N . ASP A 1 11 ? -26.945 18.149 -25.634 1.00 0.00 11 ASP A N 12
ATOM 19762 C CA . ASP A 1 11 ? -26.198 19.418 -25.368 1.00 0.00 11 ASP A CA 12
ATOM 19763 C C . ASP A 1 11 ? -24.832 19.109 -24.745 1.00 0.00 11 ASP A C 12
ATOM 19764 O O . ASP A 1 11 ? -23.820 19.109 -25.418 1.00 0.00 11 ASP A O 12
ATOM 19773 N N . ASN A 1 12 ? -24.795 18.846 -23.469 1.00 0.00 12 ASN A N 12
ATOM 19774 C CA . ASN A 1 12 ? -23.495 18.536 -22.808 1.00 0.00 12 ASN A CA 12
ATOM 19775 C C . ASN A 1 12 ? -23.731 18.079 -21.367 1.00 0.00 12 ASN A C 12
ATOM 19776 O O . ASN A 1 12 ? -22.948 18.359 -20.481 1.00 0.00 12 ASN A O 12
ATOM 19787 N N . VAL A 1 13 ? -24.804 17.376 -21.123 1.00 0.00 13 VAL A N 12
ATOM 19788 C CA . VAL A 1 13 ? -25.085 16.904 -19.738 1.00 0.00 13 VAL A CA 12
ATOM 19789 C C . VAL A 1 13 ? -24.278 15.622 -19.442 1.00 0.00 13 VAL A C 12
ATOM 19790 O O . VAL A 1 13 ? -23.631 15.532 -18.418 1.00 0.00 13 VAL A O 12
ATOM 19803 N N . PRO A 1 14 ? -24.335 14.671 -20.345 1.00 0.00 14 PRO A N 12
ATOM 19804 C CA . PRO A 1 14 ? -23.590 13.411 -20.150 1.00 0.00 14 PRO A CA 12
ATOM 19805 C C . PRO A 1 14 ? -22.149 13.585 -20.624 1.00 0.00 14 PRO A C 12
ATOM 19806 O O . PRO A 1 14 ? -21.210 13.167 -19.975 1.00 0.00 14 PRO A O 12
ATOM 19817 N N . MET A 1 15 ? -21.972 14.200 -21.761 1.00 0.00 15 MET A N 12
ATOM 19818 C CA . MET A 1 15 ? -20.600 14.404 -22.294 1.00 0.00 15 MET A CA 12
ATOM 19819 C C . MET A 1 15 ? -19.720 15.098 -21.252 1.00 0.00 15 MET A C 12
ATOM 19820 O O . MET A 1 15 ? -20.084 16.115 -20.696 1.00 0.00 15 MET A O 12
ATOM 19834 N N . ASP A 1 16 ? -18.562 14.558 -20.985 1.00 0.00 16 ASP A N 12
ATOM 19835 C CA . ASP A 1 16 ? -17.657 15.189 -19.980 1.00 0.00 16 ASP A CA 12
ATOM 19836 C C . ASP A 1 16 ? -18.405 15.426 -18.665 1.00 0.00 16 ASP A C 12
ATOM 19837 O O . ASP A 1 16 ? -18.451 16.529 -18.156 1.00 0.00 16 ASP A O 12
ATOM 19846 N N . MET A 1 17 ? -18.989 14.400 -18.109 1.00 0.00 17 MET A N 12
ATOM 19847 C CA . MET A 1 17 ? -19.731 14.570 -16.827 1.00 0.00 17 MET A CA 12
ATOM 19848 C C . MET A 1 17 ? -18.812 15.176 -15.763 1.00 0.00 17 MET A C 12
ATOM 19849 O O . MET A 1 17 ? -19.240 15.943 -14.923 1.00 0.00 17 MET A O 12
ATOM 19863 N N . SER A 1 18 ? -17.551 14.838 -15.791 1.00 0.00 18 SER A N 12
ATOM 19864 C CA . SER A 1 18 ? -16.606 15.397 -14.782 1.00 0.00 18 SER A CA 12
ATOM 19865 C C . SER A 1 18 ? -16.076 16.758 -15.250 1.00 0.00 18 SER A C 12
ATOM 19866 O O . SER A 1 18 ? -16.262 17.132 -16.391 1.00 0.00 18 SER A O 12
ATOM 19874 N N . PRO A 1 19 ? -15.430 17.461 -14.349 1.00 0.00 19 PRO A N 12
ATOM 19875 C CA . PRO A 1 19 ? -14.874 18.791 -14.678 1.00 0.00 19 PRO A CA 12
ATOM 19876 C C . PRO A 1 19 ? -13.475 18.682 -15.304 1.00 0.00 19 PRO A C 12
ATOM 19877 O O . PRO A 1 19 ? -12.729 19.639 -15.335 1.00 0.00 19 PRO A O 12
ATOM 19888 N N . LYS A 1 20 ? -13.125 17.530 -15.819 1.00 0.00 20 LYS A N 12
ATOM 19889 C CA . LYS A 1 20 ? -11.781 17.349 -16.465 1.00 0.00 20 LYS A CA 12
ATOM 19890 C C . LYS A 1 20 ? -10.642 17.514 -15.450 1.00 0.00 20 LYS A C 12
ATOM 19891 O O . LYS A 1 20 ? -9.940 16.572 -15.140 1.00 0.00 20 LYS A O 12
ATOM 19910 N N . ALA A 1 21 ? -10.442 18.704 -14.940 1.00 0.00 21 ALA A N 12
ATOM 19911 C CA . ALA A 1 21 ? -9.337 18.932 -13.956 1.00 0.00 21 ALA A CA 12
ATOM 19912 C C . ALA A 1 21 ? -9.324 17.836 -12.884 1.00 0.00 21 ALA A C 12
ATOM 19913 O O . ALA A 1 21 ? -8.295 17.273 -12.569 1.00 0.00 21 ALA A O 12
ATOM 19920 N N . LEU A 1 22 ? -10.461 17.527 -12.329 1.00 0.00 22 LEU A N 12
ATOM 19921 C CA . LEU A 1 22 ? -10.518 16.463 -11.285 1.00 0.00 22 LEU A CA 12
ATOM 19922 C C . LEU A 1 22 ? -10.529 15.095 -11.959 1.00 0.00 22 LEU A C 12
ATOM 19923 O O . LEU A 1 22 ? -9.881 14.164 -11.524 1.00 0.00 22 LEU A O 12
ATOM 19939 N N . GLN A 1 23 ? -11.268 14.976 -13.024 1.00 0.00 23 GLN A N 12
ATOM 19940 C CA . GLN A 1 23 ? -11.337 13.674 -13.749 1.00 0.00 23 GLN A CA 12
ATOM 19941 C C . GLN A 1 23 ? -9.927 13.162 -14.058 1.00 0.00 23 GLN A C 12
ATOM 19942 O O . GLN A 1 23 ? -9.620 12.003 -13.859 1.00 0.00 23 GLN A O 12
ATOM 19956 N N . GLN A 1 24 ? -9.067 14.016 -14.540 1.00 0.00 24 GLN A N 12
ATOM 19957 C CA . GLN A 1 24 ? -7.678 13.577 -14.859 1.00 0.00 24 GLN A CA 12
ATOM 19958 C C . GLN A 1 24 ? -6.877 13.377 -13.570 1.00 0.00 24 GLN A C 12
ATOM 19959 O O . GLN A 1 24 ? -6.209 12.379 -13.392 1.00 0.00 24 GLN A O 12
ATOM 19973 N N . LYS A 1 25 ? -6.941 14.319 -12.668 1.00 0.00 25 LYS A N 12
ATOM 19974 C CA . LYS A 1 25 ? -6.183 14.180 -11.391 1.00 0.00 25 LYS A CA 12
ATOM 19975 C C . LYS A 1 25 ? -6.611 12.907 -10.657 1.00 0.00 25 LYS A C 12
ATOM 19976 O O . LYS A 1 25 ? -5.792 12.163 -10.157 1.00 0.00 25 LYS A O 12
ATOM 19995 N N . ILE A 1 26 ? -7.889 12.650 -10.591 1.00 0.00 26 ILE A N 12
ATOM 19996 C CA . ILE A 1 26 ? -8.368 11.424 -9.890 1.00 0.00 26 ILE A CA 12
ATOM 19997 C C . ILE A 1 26 ? -7.861 10.171 -10.611 1.00 0.00 26 ILE A C 12
ATOM 19998 O O . ILE A 1 26 ? -7.240 9.311 -10.019 1.00 0.00 26 ILE A O 12
ATOM 20014 N N . HIS A 1 27 ? -8.122 10.063 -11.885 1.00 0.00 27 HIS A N 12
ATOM 20015 C CA . HIS A 1 27 ? -7.656 8.867 -12.642 1.00 0.00 27 HIS A CA 12
ATOM 20016 C C . HIS A 1 27 ? -6.130 8.753 -12.565 1.00 0.00 27 HIS A C 12
ATOM 20017 O O . HIS A 1 27 ? -5.571 7.681 -12.691 1.00 0.00 27 HIS A O 12
ATOM 20031 N N . GLU A 1 28 ? -5.453 9.849 -12.359 1.00 0.00 28 GLU A N 12
ATOM 20032 C CA . GLU A 1 28 ? -3.965 9.802 -12.274 1.00 0.00 28 GLU A CA 12
ATOM 20033 C C . GLU A 1 28 ? -3.529 9.329 -10.884 1.00 0.00 28 GLU A C 12
ATOM 20034 O O . GLU A 1 28 ? -2.717 8.435 -10.749 1.00 0.00 28 GLU A O 12
ATOM 20046 N N . LEU A 1 29 ? -4.059 9.924 -9.851 1.00 0.00 29 LEU A N 12
ATOM 20047 C CA . LEU A 1 29 ? -3.673 9.509 -8.472 1.00 0.00 29 LEU A CA 12
ATOM 20048 C C . LEU A 1 29 ? -4.090 8.057 -8.220 1.00 0.00 29 LEU A C 12
ATOM 20049 O O . LEU A 1 29 ? -3.415 7.319 -7.529 1.00 0.00 29 LEU A O 12
ATOM 20065 N N . GLU A 1 30 ? -5.196 7.643 -8.773 1.00 0.00 30 GLU A N 12
ATOM 20066 C CA . GLU A 1 30 ? -5.655 6.239 -8.563 1.00 0.00 30 GLU A CA 12
ATOM 20067 C C . GLU A 1 30 ? -4.594 5.255 -9.065 1.00 0.00 30 GLU A C 12
ATOM 20068 O O . GLU A 1 30 ? -4.332 4.242 -8.447 1.00 0.00 30 GLU A O 12
ATOM 20080 N N . GLY A 1 31 ? -3.981 5.546 -10.180 1.00 0.00 31 GLY A N 12
ATOM 20081 C CA . GLY A 1 31 ? -2.939 4.626 -10.719 1.00 0.00 31 GLY A CA 12
ATOM 20082 C C . GLY A 1 31 ? -1.638 4.812 -9.937 1.00 0.00 31 GLY A C 12
ATOM 20083 O O . GLY A 1 31 ? -0.859 3.893 -9.781 1.00 0.00 31 GLY A O 12
ATOM 20087 N N . LEU A 1 32 ? -1.396 5.996 -9.442 1.00 0.00 32 LEU A N 12
ATOM 20088 C CA . LEU A 1 32 ? -0.144 6.239 -8.670 1.00 0.00 32 LEU A CA 12
ATOM 20089 C C . LEU A 1 32 ? -0.144 5.410 -7.383 1.00 0.00 32 LEU A C 12
ATOM 20090 O O . LEU A 1 32 ? 0.893 5.029 -6.878 1.00 0.00 32 LEU A O 12
ATOM 20106 N N . MET A 1 33 ? -1.301 5.127 -6.849 1.00 0.00 33 MET A N 12
ATOM 20107 C CA . MET A 1 33 ? -1.366 4.323 -5.594 1.00 0.00 33 MET A CA 12
ATOM 20108 C C . MET A 1 33 ? -0.775 2.929 -5.825 1.00 0.00 33 MET A C 12
ATOM 20109 O O . MET A 1 33 ? 0.183 2.538 -5.189 1.00 0.00 33 MET A O 12
ATOM 20123 N N . MET A 1 34 ? -1.342 2.177 -6.728 1.00 0.00 34 MET A N 12
ATOM 20124 C CA . MET A 1 34 ? -0.816 0.806 -6.997 1.00 0.00 34 MET A CA 12
ATOM 20125 C C . MET A 1 34 ? 0.656 0.871 -7.417 1.00 0.00 34 MET A C 12
ATOM 20126 O O . MET A 1 34 ? 1.424 -0.032 -7.155 1.00 0.00 34 MET A O 12
ATOM 20140 N N . GLN A 1 35 ? 1.051 1.929 -8.069 1.00 0.00 35 GLN A N 12
ATOM 20141 C CA . GLN A 1 35 ? 2.472 2.047 -8.507 1.00 0.00 35 GLN A CA 12
ATOM 20142 C C . GLN A 1 35 ? 3.417 1.855 -7.315 1.00 0.00 35 GLN A C 12
ATOM 20143 O O . GLN A 1 35 ? 4.031 0.819 -7.159 1.00 0.00 35 GLN A O 12
ATOM 20157 N N . HIS A 1 36 ? 3.541 2.847 -6.475 1.00 0.00 36 HIS A N 12
ATOM 20158 C CA . HIS A 1 36 ? 4.450 2.719 -5.299 1.00 0.00 36 HIS A CA 12
ATOM 20159 C C . HIS A 1 36 ? 4.062 1.497 -4.456 1.00 0.00 36 HIS A C 12
ATOM 20160 O O . HIS A 1 36 ? 4.897 0.689 -4.102 1.00 0.00 36 HIS A O 12
ATOM 20174 N N . ALA A 1 37 ? 2.801 1.351 -4.139 1.00 0.00 37 ALA A N 12
ATOM 20175 C CA . ALA A 1 37 ? 2.360 0.175 -3.327 1.00 0.00 37 ALA A CA 12
ATOM 20176 C C . ALA A 1 37 ? 2.930 -1.116 -3.926 1.00 0.00 37 ALA A C 12
ATOM 20177 O O . ALA A 1 37 ? 3.360 -2.005 -3.219 1.00 0.00 37 ALA A O 12
ATOM 20184 N N . GLN A 1 38 ? 2.949 -1.215 -5.230 1.00 0.00 38 GLN A N 12
ATOM 20185 C CA . GLN A 1 38 ? 3.505 -2.438 -5.877 1.00 0.00 38 GLN A CA 12
ATOM 20186 C C . GLN A 1 38 ? 4.995 -2.550 -5.552 1.00 0.00 38 GLN A C 12
ATOM 20187 O O . GLN A 1 38 ? 5.530 -3.628 -5.392 1.00 0.00 38 GLN A O 12
ATOM 20201 N N . ASN A 1 39 ? 5.664 -1.434 -5.435 1.00 0.00 39 ASN A N 12
ATOM 20202 C CA . ASN A 1 39 ? 7.115 -1.462 -5.099 1.00 0.00 39 ASN A CA 12
ATOM 20203 C C . ASN A 1 39 ? 7.294 -1.385 -3.578 1.00 0.00 39 ASN A C 12
ATOM 20204 O O . ASN A 1 39 ? 8.361 -1.078 -3.082 1.00 0.00 39 ASN A O 12
ATOM 20215 N N . LEU A 1 40 ? 6.252 -1.663 -2.838 1.00 0.00 40 LEU A N 12
ATOM 20216 C CA . LEU A 1 40 ? 6.341 -1.614 -1.351 1.00 0.00 40 LEU A CA 12
ATOM 20217 C C . LEU A 1 40 ? 6.826 -0.244 -0.877 1.00 0.00 40 LEU A C 12
ATOM 20218 O O . LEU A 1 40 ? 7.355 -0.105 0.208 1.00 0.00 40 LEU A O 12
ATOM 20234 N N . GLU A 1 41 ? 6.630 0.774 -1.666 1.00 0.00 41 GLU A N 12
ATOM 20235 C CA . GLU A 1 41 ? 7.062 2.134 -1.236 1.00 0.00 41 GLU A CA 12
ATOM 20236 C C . GLU A 1 41 ? 6.175 2.592 -0.077 1.00 0.00 41 GLU A C 12
ATOM 20237 O O . GLU A 1 41 ? 6.644 3.106 0.919 1.00 0.00 41 GLU A O 12
ATOM 20249 N N . PHE A 1 42 ? 4.895 2.385 -0.203 1.00 0.00 42 PHE A N 12
ATOM 20250 C CA . PHE A 1 42 ? 3.949 2.777 0.881 1.00 0.00 42 PHE A CA 12
ATOM 20251 C C . PHE A 1 42 ? 4.201 4.209 1.347 1.00 0.00 42 PHE A C 12
ATOM 20252 O O . PHE A 1 42 ? 5.032 4.907 0.806 1.00 0.00 42 PHE A O 12
ATOM 20269 N N . GLU A 1 43 ? 3.452 4.638 2.336 1.00 0.00 43 GLU A N 12
ATOM 20270 C CA . GLU A 1 43 ? 3.559 6.025 2.885 1.00 0.00 43 GLU A CA 12
ATOM 20271 C C . GLU A 1 43 ? 3.118 7.016 1.819 1.00 0.00 43 GLU A C 12
ATOM 20272 O O . GLU A 1 43 ? 2.131 7.709 1.959 1.00 0.00 43 GLU A O 12
ATOM 20284 N N . GLU A 1 44 ? 3.832 7.061 0.746 1.00 0.00 44 GLU A N 12
ATOM 20285 C CA . GLU A 1 44 ? 3.467 7.974 -0.369 1.00 0.00 44 GLU A CA 12
ATOM 20286 C C . GLU A 1 44 ? 2.387 7.322 -1.239 1.00 0.00 44 GLU A C 12
ATOM 20287 O O . GLU A 1 44 ? 1.567 7.990 -1.835 1.00 0.00 44 GLU A O 12
ATOM 20299 N N . ALA A 1 45 ? 2.393 6.016 -1.324 1.00 0.00 45 ALA A N 12
ATOM 20300 C CA . ALA A 1 45 ? 1.380 5.315 -2.165 1.00 0.00 45 ALA A CA 12
ATOM 20301 C C . ALA A 1 45 ? 0.048 5.176 -1.424 1.00 0.00 45 ALA A C 12
ATOM 20302 O O . ALA A 1 45 ? -1.006 5.430 -1.973 1.00 0.00 45 ALA A O 12
ATOM 20309 N N . ALA A 1 46 ? 0.082 4.755 -0.191 1.00 0.00 46 ALA A N 12
ATOM 20310 C CA . ALA A 1 46 ? -1.189 4.581 0.569 1.00 0.00 46 ALA A CA 12
ATOM 20311 C C . ALA A 1 46 ? -1.764 5.935 0.994 1.00 0.00 46 ALA A C 12
ATOM 20312 O O . ALA A 1 46 ? -2.934 6.047 1.299 1.00 0.00 46 ALA A O 12
ATOM 20319 N N . GLN A 1 47 ? -0.964 6.964 1.015 1.00 0.00 47 GLN A N 12
ATOM 20320 C CA . GLN A 1 47 ? -1.492 8.299 1.419 1.00 0.00 47 GLN A CA 12
ATOM 20321 C C . GLN A 1 47 ? -2.391 8.863 0.315 1.00 0.00 47 GLN A C 12
ATOM 20322 O O . GLN A 1 47 ? -3.407 9.473 0.581 1.00 0.00 47 GLN A O 12
ATOM 20336 N N . ILE A 1 48 ? -2.029 8.659 -0.926 1.00 0.00 48 ILE A N 12
ATOM 20337 C CA . ILE A 1 48 ? -2.870 9.180 -2.046 1.00 0.00 48 ILE A CA 12
ATOM 20338 C C . ILE A 1 48 ? -4.329 8.768 -1.835 1.00 0.00 48 ILE A C 12
ATOM 20339 O O . ILE A 1 48 ? -5.245 9.447 -2.253 1.00 0.00 48 ILE A O 12
ATOM 20355 N N . ARG A 1 49 ? -4.547 7.664 -1.174 1.00 0.00 49 ARG A N 12
ATOM 20356 C CA . ARG A 1 49 ? -5.941 7.210 -0.915 1.00 0.00 49 ARG A CA 12
ATOM 20357 C C . ARG A 1 49 ? -6.721 8.338 -0.225 1.00 0.00 49 ARG A C 12
ATOM 20358 O O . ARG A 1 49 ? -7.931 8.412 -0.309 1.00 0.00 49 ARG A O 12
ATOM 20379 N N . ASP A 1 50 ? -6.032 9.218 0.448 1.00 0.00 50 ASP A N 12
ATOM 20380 C CA . ASP A 1 50 ? -6.728 10.344 1.133 1.00 0.00 50 ASP A CA 12
ATOM 20381 C C . ASP A 1 50 ? -7.098 11.423 0.113 1.00 0.00 50 ASP A C 12
ATOM 20382 O O . ASP A 1 50 ? -8.109 12.084 0.233 1.00 0.00 50 ASP A O 12
ATOM 20391 N N . GLN A 1 51 ? -6.285 11.600 -0.894 1.00 0.00 51 GLN A N 12
ATOM 20392 C CA . GLN A 1 51 ? -6.592 12.631 -1.926 1.00 0.00 51 GLN A CA 12
ATOM 20393 C C . GLN A 1 51 ? -7.661 12.104 -2.888 1.00 0.00 51 GLN A C 12
ATOM 20394 O O . GLN A 1 51 ? -8.565 12.816 -3.278 1.00 0.00 51 GLN A O 12
ATOM 20408 N N . LEU A 1 52 ? -7.565 10.860 -3.268 1.00 0.00 52 LEU A N 12
ATOM 20409 C CA . LEU A 1 52 ? -8.576 10.284 -4.200 1.00 0.00 52 LEU A CA 12
ATOM 20410 C C . LEU A 1 52 ? -9.961 10.298 -3.548 1.00 0.00 52 LEU A C 12
ATOM 20411 O O . LEU A 1 52 ? -10.953 10.596 -4.180 1.00 0.00 52 LEU A O 12
ATOM 20427 N N . HIS A 1 53 ? -10.032 9.976 -2.284 1.00 0.00 53 HIS A N 12
ATOM 20428 C CA . HIS A 1 53 ? -11.351 9.972 -1.589 1.00 0.00 53 HIS A CA 12
ATOM 20429 C C . HIS A 1 53 ? -11.837 11.408 -1.372 1.00 0.00 53 HIS A C 12
ATOM 20430 O O . HIS A 1 53 ? -12.996 11.717 -1.562 1.00 0.00 53 HIS A O 12
ATOM 20444 N N . GLN A 1 54 ? -10.956 12.287 -0.976 1.00 0.00 54 GLN A N 12
ATOM 20445 C CA . GLN A 1 54 ? -11.368 13.702 -0.748 1.00 0.00 54 GLN A CA 12
ATOM 20446 C C . GLN A 1 54 ? -11.777 14.352 -2.072 1.00 0.00 54 GLN A C 12
ATOM 20447 O O . GLN A 1 54 ? -12.704 15.135 -2.129 1.00 0.00 54 GLN A O 12
ATOM 20461 N N . LEU A 1 55 ? -11.093 14.032 -3.136 1.00 0.00 55 LEU A N 12
ATOM 20462 C CA . LEU A 1 55 ? -11.445 14.631 -4.456 1.00 0.00 55 LEU A CA 12
ATOM 20463 C C . LEU A 1 55 ? -12.840 14.173 -4.890 1.00 0.00 55 LEU A C 12
ATOM 20464 O O . LEU A 1 55 ? -13.489 14.807 -5.698 1.00 0.00 55 LEU A O 12
ATOM 20480 N N . ARG A 1 56 ? -13.306 13.076 -4.358 1.00 0.00 56 ARG A N 12
ATOM 20481 C CA . ARG A 1 56 ? -14.659 12.579 -4.740 1.00 0.00 56 ARG A CA 12
ATOM 20482 C C . ARG A 1 56 ? -15.723 13.620 -4.384 1.00 0.00 56 ARG A C 12
ATOM 20483 O O . ARG A 1 56 ? -16.387 14.163 -5.246 1.00 0.00 56 ARG A O 12
ATOM 20504 N N . GLU A 1 57 ? -15.890 13.904 -3.121 1.00 0.00 57 GLU A N 12
ATOM 20505 C CA . GLU A 1 57 ? -16.911 14.911 -2.713 1.00 0.00 57 GLU A CA 12
ATOM 20506 C C . GLU A 1 57 ? -16.672 16.233 -3.449 1.00 0.00 57 GLU A C 12
ATOM 20507 O O . GLU A 1 57 ? -17.572 17.031 -3.618 1.00 0.00 57 GLU A O 12
ATOM 20519 N N . LEU A 1 58 ? -15.467 16.467 -3.887 1.00 0.00 58 LEU A N 12
ATOM 20520 C CA . LEU A 1 58 ? -15.170 17.737 -4.613 1.00 0.00 58 LEU A CA 12
ATOM 20521 C C . LEU A 1 58 ? -15.890 17.755 -5.965 1.00 0.00 58 LEU A C 12
ATOM 20522 O O . LEU A 1 58 ? -16.093 18.797 -6.555 1.00 0.00 58 LEU A O 12
ATOM 20538 N N . PHE A 1 59 ? -16.277 16.610 -6.460 1.00 0.00 59 PHE A N 12
ATOM 20539 C CA . PHE A 1 59 ? -16.982 16.565 -7.774 1.00 0.00 59 PHE A CA 12
ATOM 20540 C C . PHE A 1 59 ? -18.175 17.525 -7.768 1.00 0.00 59 PHE A C 12
ATOM 20541 O O . PHE A 1 59 ? -18.445 18.201 -8.742 1.00 0.00 59 PHE A O 12
ATOM 20558 N N . ILE A 1 60 ? -18.890 17.591 -6.678 1.00 0.00 60 ILE A N 12
ATOM 20559 C CA . ILE A 1 60 ? -20.065 18.507 -6.612 1.00 0.00 60 ILE A CA 12
ATOM 20560 C C . ILE A 1 60 ? -19.596 19.958 -6.460 1.00 0.00 60 ILE A C 12
ATOM 20561 O O . ILE A 1 60 ? -20.092 20.852 -7.114 1.00 0.00 60 ILE A O 12
ATOM 20577 N N . ALA A 1 61 ? -18.642 20.195 -5.601 1.00 0.00 61 ALA A N 12
ATOM 20578 C CA . ALA A 1 61 ? -18.142 21.586 -5.409 1.00 0.00 61 ALA A CA 12
ATOM 20579 C C . ALA A 1 61 ? -17.571 22.129 -6.723 1.00 0.00 61 ALA A C 12
ATOM 20580 O O . ALA A 1 61 ? -17.514 23.324 -6.939 1.00 0.00 61 ALA A O 12
ATOM 20587 N N . ALA A 1 62 ? -17.149 21.261 -7.600 1.00 0.00 62 ALA A N 12
ATOM 20588 C CA . ALA A 1 62 ? -16.581 21.728 -8.898 1.00 0.00 62 ALA A CA 12
ATOM 20589 C C . ALA A 1 62 ? -17.607 21.542 -10.020 1.00 0.00 62 ALA A C 12
ATOM 20590 O O . ALA A 1 62 ? -18.050 22.495 -10.631 1.00 0.00 62 ALA A O 12
ATOM 20597 N N . SER A 1 63 ? -17.988 20.325 -10.294 1.00 0.00 63 SER A N 12
ATOM 20598 C CA . SER A 1 63 ? -18.984 20.081 -11.376 1.00 0.00 63 SER A CA 12
ATOM 20599 C C . SER A 1 63 ? -20.405 20.129 -10.808 1.00 0.00 63 SER A C 12
ATOM 20600 O O . SER A 1 63 ? -21.218 19.325 -11.230 1.00 0.00 63 SER A O 12
ATOM 20609 N N . LEU B 1 8 ? 33.589 -31.933 4.722 1.00 0.00 8 LEU B N 12
ATOM 20610 C CA . LEU B 1 8 ? 32.189 -32.351 5.023 1.00 0.00 8 LEU B CA 12
ATOM 20611 C C . LEU B 1 8 ? 31.852 -32.052 6.486 1.00 0.00 8 LEU B C 12
ATOM 20612 O O . LEU B 1 8 ? 31.856 -32.929 7.326 1.00 0.00 8 LEU B O 12
ATOM 20628 N N . GLU B 1 9 ? 31.557 -30.819 6.797 1.00 0.00 9 GLU B N 12
ATOM 20629 C CA . GLU B 1 9 ? 31.219 -30.465 8.205 1.00 0.00 9 GLU B CA 12
ATOM 20630 C C . GLU B 1 9 ? 30.061 -29.460 8.237 1.00 0.00 9 GLU B C 12
ATOM 20631 O O . GLU B 1 9 ? 30.164 -28.421 8.859 1.00 0.00 9 GLU B O 12
ATOM 20643 N N . PRO B 1 10 ? 28.990 -29.801 7.562 1.00 0.00 10 PRO B N 12
ATOM 20644 C CA . PRO B 1 10 ? 27.806 -28.907 7.520 1.00 0.00 10 PRO B CA 12
ATOM 20645 C C . PRO B 1 10 ? 27.076 -28.925 8.866 1.00 0.00 10 PRO B C 12
ATOM 20646 O O . PRO B 1 10 ? 26.802 -27.894 9.445 1.00 0.00 10 PRO B O 12
ATOM 20657 N N . ASP B 1 11 ? 26.762 -30.094 9.365 1.00 0.00 11 ASP B N 12
ATOM 20658 C CA . ASP B 1 11 ? 26.046 -30.197 10.676 1.00 0.00 11 ASP B CA 12
ATOM 20659 C C . ASP B 1 11 ? 24.685 -29.500 10.595 1.00 0.00 11 ASP B C 12
ATOM 20660 O O . ASP B 1 11 ? 23.662 -30.134 10.428 1.00 0.00 11 ASP B O 12
ATOM 20669 N N . ASN B 1 12 ? 24.663 -28.201 10.712 1.00 0.00 12 ASN B N 12
ATOM 20670 C CA . ASN B 1 12 ? 23.368 -27.467 10.639 1.00 0.00 12 ASN B CA 12
ATOM 20671 C C . ASN B 1 12 ? 23.617 -25.957 10.610 1.00 0.00 12 ASN B C 12
ATOM 20672 O O . ASN B 1 12 ? 22.855 -25.182 11.153 1.00 0.00 12 ASN B O 12
ATOM 20683 N N . VAL B 1 13 ? 24.678 -25.532 9.979 1.00 0.00 13 VAL B N 12
ATOM 20684 C CA . VAL B 1 13 ? 24.971 -24.072 9.918 1.00 0.00 13 VAL B CA 12
ATOM 20685 C C . VAL B 1 13 ? 24.141 -23.411 8.797 1.00 0.00 13 VAL B C 12
ATOM 20686 O O . VAL B 1 13 ? 23.509 -22.399 9.024 1.00 0.00 13 VAL B O 12
ATOM 20699 N N . PRO B 1 14 ? 24.161 -24.002 7.626 1.00 0.00 14 PRO B N 12
ATOM 20700 C CA . PRO B 1 14 ? 23.393 -23.446 6.494 1.00 0.00 14 PRO B CA 12
ATOM 20701 C C . PRO B 1 14 ? 21.948 -23.936 6.562 1.00 0.00 14 PRO B C 12
ATOM 20702 O O . PRO B 1 14 ? 21.012 -23.186 6.372 1.00 0.00 14 PRO B O 12
ATOM 20713 N N . MET B 1 15 ? 21.766 -25.200 6.827 1.00 0.00 15 MET B N 12
ATOM 20714 C CA . MET B 1 15 ? 20.390 -25.757 6.905 1.00 0.00 15 MET B CA 12
ATOM 20715 C C . MET B 1 15 ? 19.543 -24.951 7.893 1.00 0.00 15 MET B C 12
ATOM 20716 O O . MET B 1 15 ? 19.938 -24.715 9.017 1.00 0.00 15 MET B O 12
ATOM 20730 N N . ASP B 1 16 ? 18.377 -24.529 7.483 1.00 0.00 16 ASP B N 12
ATOM 20731 C CA . ASP B 1 16 ? 17.504 -23.740 8.399 1.00 0.00 16 ASP B CA 12
ATOM 20732 C C . ASP B 1 16 ? 18.278 -22.556 8.985 1.00 0.00 16 ASP B C 12
ATOM 20733 O O . ASP B 1 16 ? 18.356 -22.387 10.186 1.00 0.00 16 ASP B O 12
ATOM 20742 N N . MET B 1 17 ? 18.848 -21.734 8.148 1.00 0.00 17 MET B N 12
ATOM 20743 C CA . MET B 1 17 ? 19.614 -20.561 8.660 1.00 0.00 17 MET B CA 12
ATOM 20744 C C . MET B 1 17 ? 18.727 -19.708 9.571 1.00 0.00 17 MET B C 12
ATOM 20745 O O . MET B 1 17 ? 19.185 -19.130 10.535 1.00 0.00 17 MET B O 12
ATOM 20759 N N . SER B 1 18 ? 17.459 -19.627 9.271 1.00 0.00 18 SER B N 12
ATOM 20760 C CA . SER B 1 18 ? 16.542 -18.813 10.121 1.00 0.00 18 SER B CA 12
ATOM 20761 C C . SER B 1 18 ? 16.035 -19.648 11.302 1.00 0.00 18 SER B C 12
ATOM 20762 O O . SER B 1 18 ? 16.211 -20.850 11.327 1.00 0.00 18 SER B O 12
ATOM 20770 N N . PRO B 1 19 ? 15.420 -18.983 12.252 1.00 0.00 19 PRO B N 12
ATOM 20771 C CA . PRO B 1 19 ? 14.888 -19.676 13.444 1.00 0.00 19 PRO B CA 12
ATOM 20772 C C . PRO B 1 19 ? 13.477 -20.229 13.197 1.00 0.00 19 PRO B C 12
ATOM 20773 O O . PRO B 1 19 ? 12.752 -20.528 14.123 1.00 0.00 19 PRO B O 12
ATOM 20784 N N . LYS B 1 20 ? 13.092 -20.388 11.955 1.00 0.00 20 LYS B N 12
ATOM 20785 C CA . LYS B 1 20 ? 11.735 -20.942 11.631 1.00 0.00 20 LYS B CA 12
ATOM 20786 C C . LYS B 1 20 ? 10.617 -20.007 12.110 1.00 0.00 20 LYS B C 12
ATOM 20787 O O . LYS B 1 20 ? 9.899 -19.433 11.315 1.00 0.00 20 LYS B O 12
ATOM 20806 N N . ALA B 1 21 ? 10.451 -19.860 13.400 1.00 0.00 21 ALA B N 12
ATOM 20807 C CA . ALA B 1 21 ? 9.367 -18.973 13.929 1.00 0.00 21 ALA B CA 12
ATOM 20808 C C . ALA B 1 21 ? 9.348 -17.630 13.190 1.00 0.00 21 ALA B C 12
ATOM 20809 O O . ALA B 1 21 ? 8.313 -17.157 12.768 1.00 0.00 21 ALA B O 12
ATOM 20816 N N . LEU B 1 22 ? 10.488 -17.020 13.025 1.00 0.00 22 LEU B N 12
ATOM 20817 C CA . LEU B 1 22 ? 10.538 -15.715 12.305 1.00 0.00 22 LEU B CA 12
ATOM 20818 C C . LEU B 1 22 ? 10.508 -15.966 10.802 1.00 0.00 22 LEU B C 12
ATOM 20819 O O . LEU B 1 22 ? 9.847 -15.276 10.052 1.00 0.00 22 LEU B O 12
ATOM 20835 N N . GLN B 1 23 ? 11.226 -16.959 10.363 1.00 0.00 23 GLN B N 12
ATOM 20836 C CA . GLN B 1 23 ? 11.255 -17.279 8.905 1.00 0.00 23 GLN B CA 12
ATOM 20837 C C . GLN B 1 23 ? 9.828 -17.413 8.362 1.00 0.00 23 GLN B C 12
ATOM 20838 O O . GLN B 1 23 ? 9.499 -16.887 7.318 1.00 0.00 23 GLN B O 12
ATOM 20852 N N . GLN B 1 24 ? 8.980 -18.113 9.063 1.00 0.00 24 GLN B N 12
ATOM 20853 C CA . GLN B 1 24 ? 7.577 -18.280 8.588 1.00 0.00 24 GLN B CA 12
ATOM 20854 C C . GLN B 1 24 ? 6.793 -16.980 8.788 1.00 0.00 24 GLN B C 12
ATOM 20855 O O . GLN B 1 24 ? 6.106 -16.515 7.900 1.00 0.00 24 GLN B O 12
ATOM 20869 N N . LYS B 1 25 ? 6.893 -16.389 9.947 1.00 0.00 25 LYS B N 12
ATOM 20870 C CA . LYS B 1 25 ? 6.154 -15.119 10.202 1.00 0.00 25 LYS B CA 12
ATOM 20871 C C . LYS B 1 25 ? 6.565 -14.054 9.183 1.00 0.00 25 LYS B C 12
ATOM 20872 O O . LYS B 1 25 ? 5.737 -13.353 8.636 1.00 0.00 25 LYS B O 12
ATOM 20891 N N . ILE B 1 26 ? 7.837 -13.928 8.922 1.00 0.00 26 ILE B N 12
ATOM 20892 C CA . ILE B 1 26 ? 8.300 -12.908 7.939 1.00 0.00 26 ILE B CA 12
ATOM 20893 C C . ILE B 1 26 ? 7.754 -13.232 6.545 1.00 0.00 26 ILE B C 12
ATOM 20894 O O . ILE B 1 26 ? 7.125 -12.413 5.907 1.00 0.00 26 ILE B O 12
ATOM 20910 N N . HIS B 1 27 ? 7.991 -14.425 6.069 1.00 0.00 27 HIS B N 12
ATOM 20911 C CA . HIS B 1 27 ? 7.486 -14.801 4.716 1.00 0.00 27 HIS B CA 12
ATOM 20912 C C . HIS B 1 27 ? 5.961 -14.680 4.669 1.00 0.00 27 HIS B C 12
ATOM 20913 O O . HIS B 1 27 ? 5.376 -14.487 3.621 1.00 0.00 27 HIS B O 12
ATOM 20927 N N . GLU B 1 28 ? 5.312 -14.792 5.795 1.00 0.00 28 GLU B N 12
ATOM 20928 C CA . GLU B 1 28 ? 3.824 -14.683 5.813 1.00 0.00 28 GLU B CA 12
ATOM 20929 C C . GLU B 1 28 ? 3.400 -13.212 5.772 1.00 0.00 28 GLU B C 12
ATOM 20930 O O . GLU B 1 28 ? 2.572 -12.818 4.975 1.00 0.00 28 GLU B O 12
ATOM 20942 N N . LEU B 1 29 ? 3.961 -12.399 6.625 1.00 0.00 29 LEU B N 12
ATOM 20943 C CA . LEU B 1 29 ? 3.588 -10.955 6.634 1.00 0.00 29 LEU B CA 12
ATOM 20944 C C . LEU B 1 29 ? 3.976 -10.299 5.307 1.00 0.00 29 LEU B C 12
ATOM 20945 O O . LEU B 1 29 ? 3.297 -9.419 4.816 1.00 0.00 29 LEU B O 12
ATOM 20961 N N . GLU B 1 30 ? 5.063 -10.721 4.722 1.00 0.00 30 GLU B N 12
ATOM 20962 C CA . GLU B 1 30 ? 5.494 -10.120 3.426 1.00 0.00 30 GLU B CA 12
ATOM 20963 C C . GLU B 1 30 ? 4.404 -10.308 2.368 1.00 0.00 30 GLU B C 12
ATOM 20964 O O . GLU B 1 30 ? 4.130 -9.422 1.581 1.00 0.00 30 GLU B O 12
ATOM 20976 N N . GLY B 1 31 ? 3.780 -11.453 2.341 1.00 0.00 31 GLY B N 12
ATOM 20977 C CA . GLY B 1 31 ? 2.709 -11.695 1.333 1.00 0.00 31 GLY B CA 12
ATOM 20978 C C . GLY B 1 31 ? 1.425 -10.988 1.770 1.00 0.00 31 GLY B C 12
ATOM 20979 O O . GLY B 1 31 ? 0.628 -10.566 0.954 1.00 0.00 31 GLY B O 12
ATOM 20983 N N . LEU B 1 32 ? 1.218 -10.852 3.051 1.00 0.00 32 LEU B N 12
ATOM 20984 C CA . LEU B 1 32 ? -0.016 -10.171 3.539 1.00 0.00 32 LEU B CA 12
ATOM 20985 C C . LEU B 1 32 ? -0.013 -8.700 3.114 1.00 0.00 32 LEU B C 12
ATOM 20986 O O . LEU B 1 32 ? -1.050 -8.098 2.922 1.00 0.00 32 LEU B O 12
ATOM 21002 N N . MET B 1 33 ? 1.145 -8.118 2.968 1.00 0.00 33 MET B N 12
ATOM 21003 C CA . MET B 1 33 ? 1.213 -6.685 2.557 1.00 0.00 33 MET B CA 12
ATOM 21004 C C . MET B 1 33 ? 0.588 -6.500 1.171 1.00 0.00 33 MET B C 12
ATOM 21005 O O . MET B 1 33 ? -0.368 -5.769 1.004 1.00 0.00 33 MET B O 12
ATOM 21019 N N . MET B 1 34 ? 1.124 -7.152 0.177 1.00 0.00 34 MET B N 12
ATOM 21020 C CA . MET B 1 34 ? 0.564 -7.009 -1.199 1.00 0.00 34 MET B CA 12
ATOM 21021 C C . MET B 1 34 ? -0.912 -7.416 -1.220 1.00 0.00 34 MET B C 12
ATOM 21022 O O . MET B 1 34 ? -1.697 -6.898 -1.990 1.00 0.00 34 MET B O 12
ATOM 21036 N N . GLN B 1 35 ? -1.295 -8.341 -0.384 1.00 0.00 35 GLN B N 12
ATOM 21037 C CA . GLN B 1 35 ? -2.721 -8.781 -0.362 1.00 0.00 35 GLN B CA 12
ATOM 21038 C C . GLN B 1 35 ? -3.650 -7.576 -0.177 1.00 0.00 35 GLN B C 12
ATOM 21039 O O . GLN B 1 35 ? -4.283 -7.122 -1.109 1.00 0.00 35 GLN B O 12
ATOM 21053 N N . HIS B 1 36 ? -3.739 -7.056 1.016 1.00 0.00 36 HIS B N 12
ATOM 21054 C CA . HIS B 1 36 ? -4.630 -5.884 1.256 1.00 0.00 36 HIS B CA 12
ATOM 21055 C C . HIS B 1 36 ? -4.257 -4.729 0.319 1.00 0.00 36 HIS B C 12
ATOM 21056 O O . HIS B 1 36 ? -5.104 -4.149 -0.331 1.00 0.00 36 HIS B O 12
ATOM 21070 N N . ALA B 1 37 ? -2.994 -4.394 0.238 1.00 0.00 37 ALA B N 12
ATOM 21071 C CA . ALA B 1 37 ? -2.567 -3.282 -0.666 1.00 0.00 37 ALA B CA 12
ATOM 21072 C C . ALA B 1 37 ? -3.175 -3.479 -2.059 1.00 0.00 37 ALA B C 12
ATOM 21073 O O . ALA B 1 37 ? -3.614 -2.541 -2.696 1.00 0.00 37 ALA B O 12
ATOM 21080 N N . GLN B 1 38 ? -3.215 -4.699 -2.530 1.00 0.00 38 GLN B N 12
ATOM 21081 C CA . GLN B 1 38 ? -3.809 -4.961 -3.872 1.00 0.00 38 GLN B CA 12
ATOM 21082 C C . GLN B 1 38 ? -5.295 -4.604 -3.848 1.00 0.00 38 GLN B C 12
ATOM 21083 O O . GLN B 1 38 ? -5.851 -4.135 -4.821 1.00 0.00 38 GLN B O 12
ATOM 21097 N N . ASN B 1 39 ? -5.937 -4.806 -2.728 1.00 0.00 39 ASN B N 12
ATOM 21098 C CA . ASN B 1 39 ? -7.382 -4.461 -2.622 1.00 0.00 39 ASN B CA 12
ATOM 21099 C C . ASN B 1 39 ? -7.535 -3.026 -2.105 1.00 0.00 39 ASN B C 12
ATOM 21100 O O . ASN B 1 39 ? -8.585 -2.630 -1.640 1.00 0.00 39 ASN B O 12
ATOM 21111 N N . LEU B 1 40 ? -6.487 -2.247 -2.185 1.00 0.00 40 LEU B N 12
ATOM 21112 C CA . LEU B 1 40 ? -6.549 -0.837 -1.709 1.00 0.00 40 LEU B CA 12
ATOM 21113 C C . LEU B 1 40 ? -6.995 -0.773 -0.247 1.00 0.00 40 LEU B C 12
ATOM 21114 O O . LEU B 1 40 ? -7.503 0.231 0.211 1.00 0.00 40 LEU B O 12
ATOM 21130 N N . GLU B 1 41 ? -6.792 -1.824 0.496 1.00 0.00 41 GLU B N 12
ATOM 21131 C CA . GLU B 1 41 ? -7.187 -1.799 1.932 1.00 0.00 41 GLU B CA 12
ATOM 21132 C C . GLU B 1 41 ? -6.272 -0.829 2.680 1.00 0.00 41 GLU B C 12
ATOM 21133 O O . GLU B 1 41 ? -6.714 -0.020 3.472 1.00 0.00 41 GLU B O 12
ATOM 21145 N N . PHE B 1 42 ? -4.998 -0.902 2.412 1.00 0.00 42 PHE B N 12
ATOM 21146 C CA . PHE B 1 42 ? -4.026 0.015 3.074 1.00 0.00 42 PHE B CA 12
ATOM 21147 C C . PHE B 1 42 ? -4.240 0.051 4.587 1.00 0.00 42 PHE B C 12
ATOM 21148 O O . PHE B 1 42 ? -5.064 -0.661 5.121 1.00 0.00 42 PHE B O 12
ATOM 21165 N N . GLU B 1 43 ? -3.465 0.866 5.263 1.00 0.00 43 GLU B N 12
ATOM 21166 C CA . GLU B 1 43 ? -3.533 0.992 6.752 1.00 0.00 43 GLU B CA 12
ATOM 21167 C C . GLU B 1 43 ? -3.087 -0.319 7.382 1.00 0.00 43 GLU B C 12
ATOM 21168 O O . GLU B 1 43 ? -2.083 -0.393 8.061 1.00 0.00 43 GLU B O 12
ATOM 21180 N N . GLU B 1 44 ? -3.818 -1.352 7.134 1.00 0.00 44 GLU B N 12
ATOM 21181 C CA . GLU B 1 44 ? -3.451 -2.686 7.679 1.00 0.00 44 GLU B CA 12
ATOM 21182 C C . GLU B 1 44 ? -2.401 -3.342 6.777 1.00 0.00 44 GLU B C 12
ATOM 21183 O O . GLU B 1 44 ? -1.575 -4.113 7.225 1.00 0.00 44 GLU B O 12
ATOM 21195 N N . ALA B 1 45 ? -2.436 -3.047 5.502 1.00 0.00 45 ALA B N 12
ATOM 21196 C CA . ALA B 1 45 ? -1.453 -3.661 4.562 1.00 0.00 45 ALA B CA 12
ATOM 21197 C C . ALA B 1 45 ? -0.111 -2.925 4.609 1.00 0.00 45 ALA B C 12
ATOM 21198 O O . ALA B 1 45 ? 0.939 -3.534 4.666 1.00 0.00 45 ALA B O 12
ATOM 21205 N N . ALA B 1 46 ? -0.135 -1.622 4.565 1.00 0.00 46 ALA B N 12
ATOM 21206 C CA . ALA B 1 46 ? 1.143 -0.855 4.583 1.00 0.00 46 ALA B CA 12
ATOM 21207 C C . ALA B 1 46 ? 1.755 -0.844 5.986 1.00 0.00 46 ALA B C 12
ATOM 21208 O O . ALA B 1 46 ? 2.932 -0.596 6.152 1.00 0.00 46 ALA B O 12
ATOM 21215 N N . GLN B 1 47 ? 0.978 -1.112 6.998 1.00 0.00 47 GLN B N 12
ATOM 21216 C CA . GLN B 1 47 ? 1.542 -1.115 8.379 1.00 0.00 47 GLN B CA 12
ATOM 21217 C C . GLN B 1 47 ? 2.436 -2.341 8.578 1.00 0.00 47 GLN B C 12
ATOM 21218 O O . GLN B 1 47 ? 3.469 -2.272 9.213 1.00 0.00 47 GLN B O 12
ATOM 21232 N N . ILE B 1 48 ? 2.049 -3.468 8.035 1.00 0.00 48 ILE B N 12
ATOM 21233 C CA . ILE B 1 48 ? 2.882 -4.698 8.190 1.00 0.00 48 ILE B CA 12
ATOM 21234 C C . ILE B 1 48 ? 4.335 -4.392 7.818 1.00 0.00 48 ILE B C 12
ATOM 21235 O O . ILE B 1 48 ? 5.259 -4.997 8.325 1.00 0.00 48 ILE B O 12
ATOM 21251 N N . ARG B 1 49 ? 4.540 -3.443 6.946 1.00 0.00 49 ARG B N 12
ATOM 21252 C CA . ARG B 1 49 ? 5.928 -3.078 6.550 1.00 0.00 49 ARG B CA 12
ATOM 21253 C C . ARG B 1 49 ? 6.744 -2.749 7.807 1.00 0.00 49 ARG B C 12
ATOM 21254 O O . ARG B 1 49 ? 7.953 -2.861 7.823 1.00 0.00 49 ARG B O 12
ATOM 21275 N N . ASP B 1 50 ? 6.085 -2.352 8.862 1.00 0.00 50 ASP B N 12
ATOM 21276 C CA . ASP B 1 50 ? 6.817 -2.026 10.119 1.00 0.00 50 ASP B CA 12
ATOM 21277 C C . ASP B 1 50 ? 7.194 -3.318 10.849 1.00 0.00 50 ASP B C 12
ATOM 21278 O O . ASP B 1 50 ? 8.222 -3.403 11.490 1.00 0.00 50 ASP B O 12
ATOM 21287 N N . GLN B 1 51 ? 6.370 -4.326 10.750 1.00 0.00 51 GLN B N 12
ATOM 21288 C CA . GLN B 1 51 ? 6.682 -5.613 11.431 1.00 0.00 51 GLN B CA 12
ATOM 21289 C C . GLN B 1 51 ? 7.723 -6.393 10.624 1.00 0.00 51 GLN B C 12
ATOM 21290 O O . GLN B 1 51 ? 8.635 -6.980 11.169 1.00 0.00 51 GLN B O 12
ATOM 21304 N N . LEU B 1 52 ? 7.593 -6.396 9.324 1.00 0.00 52 LEU B N 12
ATOM 21305 C CA . LEU B 1 52 ? 8.576 -7.133 8.478 1.00 0.00 52 LEU B CA 12
ATOM 21306 C C . LEU B 1 52 ? 9.971 -6.524 8.644 1.00 0.00 52 LEU B C 12
ATOM 21307 O O . LEU B 1 52 ? 10.960 -7.225 8.723 1.00 0.00 52 LEU B O 12
ATOM 21323 N N . HIS B 1 53 ? 10.056 -5.223 8.698 1.00 0.00 53 HIS B N 12
ATOM 21324 C CA . HIS B 1 53 ? 11.386 -4.569 8.861 1.00 0.00 53 HIS B CA 12
ATOM 21325 C C . HIS B 1 53 ? 11.906 -4.778 10.285 1.00 0.00 53 HIS B C 12
ATOM 21326 O O . HIS B 1 53 ? 13.069 -5.061 10.496 1.00 0.00 53 HIS B O 12
ATOM 21340 N N . GLN B 1 54 ? 11.053 -4.644 11.263 1.00 0.00 54 GLN B N 12
ATOM 21341 C CA . GLN B 1 54 ? 11.499 -4.838 12.673 1.00 0.00 54 GLN B CA 12
ATOM 21342 C C . GLN B 1 54 ? 11.900 -6.296 12.903 1.00 0.00 54 GLN B C 12
ATOM 21343 O O . GLN B 1 54 ? 12.843 -6.586 13.612 1.00 0.00 54 GLN B O 12
ATOM 21357 N N . LEU B 1 55 ? 11.192 -7.217 12.309 1.00 0.00 55 LEU B N 12
ATOM 21358 C CA . LEU B 1 55 ? 11.535 -8.657 12.494 1.00 0.00 55 LEU B CA 12
ATOM 21359 C C . LEU B 1 55 ? 12.913 -8.953 11.894 1.00 0.00 55 LEU B C 12
ATOM 21360 O O . LEU B 1 55 ? 13.563 -9.915 12.252 1.00 0.00 55 LEU B O 12
ATOM 21376 N N . ARG B 1 56 ? 13.363 -8.133 10.984 1.00 0.00 56 ARG B N 12
ATOM 21377 C CA . ARG B 1 56 ? 14.699 -8.367 10.364 1.00 0.00 56 ARG B CA 12
ATOM 21378 C C . ARG B 1 56 ? 15.791 -8.337 11.435 1.00 0.00 56 ARG B C 12
ATOM 21379 O O . ARG B 1 56 ? 16.452 -9.324 11.690 1.00 0.00 56 ARG B O 12
ATOM 21400 N N . GLU B 1 57 ? 15.985 -7.210 12.066 1.00 0.00 57 GLU B N 12
ATOM 21401 C CA . GLU B 1 57 ? 17.035 -7.119 13.122 1.00 0.00 57 GLU B CA 12
ATOM 21402 C C . GLU B 1 57 ? 16.813 -8.202 14.181 1.00 0.00 57 GLU B C 12
ATOM 21403 O O . GLU B 1 57 ? 17.727 -8.603 14.874 1.00 0.00 57 GLU B O 12
ATOM 21415 N N . LEU B 1 58 ? 15.605 -8.679 14.310 1.00 0.00 58 LEU B N 12
ATOM 21416 C CA . LEU B 1 58 ? 15.325 -9.736 15.324 1.00 0.00 58 LEU B CA 12
ATOM 21417 C C . LEU B 1 58 ? 16.022 -11.043 14.935 1.00 0.00 58 LEU B C 12
ATOM 21418 O O . LEU B 1 58 ? 16.239 -11.911 15.757 1.00 0.00 58 LEU B O 12
ATOM 21434 N N . PHE B 1 59 ? 16.375 -11.191 13.686 1.00 0.00 59 PHE B N 12
ATOM 21435 C CA . PHE B 1 59 ? 17.059 -12.442 13.247 1.00 0.00 59 PHE B CA 12
ATOM 21436 C C . PHE B 1 59 ? 18.273 -12.724 14.136 1.00 0.00 59 PHE B C 12
ATOM 21437 O O . PHE B 1 59 ? 18.542 -13.854 14.496 1.00 0.00 59 PHE B O 12
ATOM 21454 N N . ILE B 1 60 ? 19.007 -11.706 14.495 1.00 0.00 60 ILE B N 12
ATOM 21455 C CA . ILE B 1 60 ? 20.203 -11.918 15.361 1.00 0.00 60 ILE B CA 12
ATOM 21456 C C . ILE B 1 60 ? 19.768 -12.186 16.804 1.00 0.00 60 ILE B C 12
ATOM 21457 O O . ILE B 1 60 ? 20.273 -13.076 17.460 1.00 0.00 60 ILE B O 12
ATOM 21473 N N . ALA B 1 61 ? 18.833 -11.424 17.304 1.00 0.00 61 ALA B N 12
ATOM 21474 C CA . ALA B 1 61 ? 18.368 -11.636 18.704 1.00 0.00 61 ALA B CA 12
ATOM 21475 C C . ALA B 1 61 ? 17.787 -13.044 18.860 1.00 0.00 61 ALA B C 12
ATOM 21476 O O . ALA B 1 61 ? 17.753 -13.595 19.943 1.00 0.00 61 ALA B O 12
ATOM 21483 N N . ALA B 1 62 ? 17.330 -13.630 17.788 1.00 0.00 62 ALA B N 12
ATOM 21484 C CA . ALA B 1 62 ? 16.753 -15.002 17.875 1.00 0.00 62 ALA B CA 12
ATOM 21485 C C . ALA B 1 62 ? 17.755 -16.033 17.349 1.00 0.00 62 ALA B C 12
ATOM 21486 O O . ALA B 1 62 ? 18.209 -16.897 18.073 1.00 0.00 62 ALA B O 12
ATOM 21493 N N . SER B 1 63 ? 18.105 -15.948 16.095 1.00 0.00 63 SER B N 12
ATOM 21494 C CA . SER B 1 63 ? 19.078 -16.923 15.524 1.00 0.00 63 SER B CA 12
ATOM 21495 C C . SER B 1 63 ? 20.509 -16.406 15.697 1.00 0.00 63 SER B C 12
ATOM 21496 O O . SER B 1 63 ? 21.298 -16.587 14.785 1.00 0.00 63 SER B O 12
ATOM 21505 N N . LEU A 1 8 ? -24.604 29.812 -23.821 1.00 0.00 8 LEU A N 13
ATOM 21506 C CA . LEU A 1 8 ? -24.269 28.367 -23.669 1.00 0.00 8 LEU A CA 13
ATOM 21507 C C . LEU A 1 8 ? -25.125 27.739 -22.564 1.00 0.00 8 LEU A C 13
ATOM 21508 O O . LEU A 1 8 ? -25.288 28.300 -21.499 1.00 0.00 8 LEU A O 13
ATOM 21524 N N . GLU A 1 9 ? -25.670 26.579 -22.811 1.00 0.00 9 GLU A N 13
ATOM 21525 C CA . GLU A 1 9 ? -26.515 25.918 -21.774 1.00 0.00 9 GLU A CA 13
ATOM 21526 C C . GLU A 1 9 ? -26.531 24.400 -21.995 1.00 0.00 9 GLU A C 13
ATOM 21527 O O . GLU A 1 9 ? -27.571 23.826 -22.251 1.00 0.00 9 GLU A O 13
ATOM 21539 N N . PRO A 1 10 ? -25.373 23.795 -21.888 1.00 0.00 10 PRO A N 13
ATOM 21540 C CA . PRO A 1 10 ? -25.266 22.327 -22.081 1.00 0.00 10 PRO A CA 13
ATOM 21541 C C . PRO A 1 10 ? -25.868 21.586 -20.883 1.00 0.00 10 PRO A C 13
ATOM 21542 O O . PRO A 1 10 ? -26.645 20.666 -21.038 1.00 0.00 10 PRO A O 13
ATOM 21553 N N . ASP A 1 11 ? -25.513 21.986 -19.688 1.00 0.00 11 ASP A N 13
ATOM 21554 C CA . ASP A 1 11 ? -26.056 21.314 -18.465 1.00 0.00 11 ASP A CA 13
ATOM 21555 C C . ASP A 1 11 ? -25.656 19.836 -18.444 1.00 0.00 11 ASP A C 13
ATOM 21556 O O . ASP A 1 11 ? -24.725 19.447 -17.768 1.00 0.00 11 ASP A O 13
ATOM 21565 N N . ASN A 1 12 ? -26.349 19.011 -19.178 1.00 0.00 12 ASN A N 13
ATOM 21566 C CA . ASN A 1 12 ? -26.004 17.560 -19.196 1.00 0.00 12 ASN A CA 13
ATOM 21567 C C . ASN A 1 12 ? -26.438 16.928 -20.522 1.00 0.00 12 ASN A C 13
ATOM 21568 O O . ASN A 1 12 ? -26.763 15.759 -20.585 1.00 0.00 12 ASN A O 13
ATOM 21579 N N . VAL A 1 13 ? -26.446 17.690 -21.580 1.00 0.00 13 VAL A N 13
ATOM 21580 C CA . VAL A 1 13 ? -26.859 17.129 -22.898 1.00 0.00 13 VAL A CA 13
ATOM 21581 C C . VAL A 1 13 ? -25.697 16.322 -23.511 1.00 0.00 13 VAL A C 13
ATOM 21582 O O . VAL A 1 13 ? -25.884 15.191 -23.914 1.00 0.00 13 VAL A O 13
ATOM 21595 N N . PRO A 1 14 ? -24.531 16.921 -23.558 1.00 0.00 14 PRO A N 13
ATOM 21596 C CA . PRO A 1 14 ? -23.353 16.228 -24.121 1.00 0.00 14 PRO A CA 13
ATOM 21597 C C . PRO A 1 14 ? -22.757 15.289 -23.073 1.00 0.00 14 PRO A C 13
ATOM 21598 O O . PRO A 1 14 ? -22.624 14.100 -23.289 1.00 0.00 14 PRO A O 13
ATOM 21609 N N . MET A 1 15 ? -22.403 15.818 -21.933 1.00 0.00 15 MET A N 13
ATOM 21610 C CA . MET A 1 15 ? -21.824 14.965 -20.860 1.00 0.00 15 MET A CA 13
ATOM 21611 C C . MET A 1 15 ? -21.574 15.800 -19.601 1.00 0.00 15 MET A C 13
ATOM 21612 O O . MET A 1 15 ? -21.431 17.005 -19.664 1.00 0.00 15 MET A O 13
ATOM 21626 N N . ASP A 1 16 ? -21.523 15.171 -18.458 1.00 0.00 16 ASP A N 13
ATOM 21627 C CA . ASP A 1 16 ? -21.283 15.929 -17.197 1.00 0.00 16 ASP A CA 13
ATOM 21628 C C . ASP A 1 16 ? -21.176 14.962 -16.018 1.00 0.00 16 ASP A C 13
ATOM 21629 O O . ASP A 1 16 ? -22.115 14.768 -15.271 1.00 0.00 16 ASP A O 13
ATOM 21638 N N . MET A 1 17 ? -20.036 14.357 -15.847 1.00 0.00 17 MET A N 13
ATOM 21639 C CA . MET A 1 17 ? -19.857 13.400 -14.717 1.00 0.00 17 MET A CA 13
ATOM 21640 C C . MET A 1 17 ? -18.801 13.929 -13.742 1.00 0.00 17 MET A C 13
ATOM 21641 O O . MET A 1 17 ? -18.760 13.544 -12.590 1.00 0.00 17 MET A O 13
ATOM 21655 N N . SER A 1 18 ? -17.949 14.808 -14.194 1.00 0.00 18 SER A N 13
ATOM 21656 C CA . SER A 1 18 ? -16.898 15.362 -13.292 1.00 0.00 18 SER A CA 13
ATOM 21657 C C . SER A 1 18 ? -16.346 16.672 -13.868 1.00 0.00 18 SER A C 13
ATOM 21658 O O . SER A 1 18 ? -16.605 17.000 -15.009 1.00 0.00 18 SER A O 13
ATOM 21666 N N . PRO A 1 19 ? -15.599 17.384 -13.058 1.00 0.00 19 PRO A N 13
ATOM 21667 C CA . PRO A 1 19 ? -15.011 18.667 -13.498 1.00 0.00 19 PRO A CA 13
ATOM 21668 C C . PRO A 1 19 ? -13.676 18.457 -14.230 1.00 0.00 19 PRO A C 13
ATOM 21669 O O . PRO A 1 19 ? -12.898 19.376 -14.386 1.00 0.00 19 PRO A O 13
ATOM 21680 N N . LYS A 1 20 ? -13.419 17.262 -14.698 1.00 0.00 20 LYS A N 13
ATOM 21681 C CA . LYS A 1 20 ? -12.146 16.979 -15.442 1.00 0.00 20 LYS A CA 13
ATOM 21682 C C . LYS A 1 20 ? -10.917 17.151 -14.540 1.00 0.00 20 LYS A C 13
ATOM 21683 O O . LYS A 1 20 ? -10.227 16.197 -14.236 1.00 0.00 20 LYS A O 13
ATOM 21702 N N . ALA A 1 21 ? -10.627 18.356 -14.121 1.00 0.00 21 ALA A N 13
ATOM 21703 C CA . ALA A 1 21 ? -9.431 18.591 -13.251 1.00 0.00 21 ALA A CA 13
ATOM 21704 C C . ALA A 1 21 ? -9.366 17.559 -12.119 1.00 0.00 21 ALA A C 13
ATOM 21705 O O . ALA A 1 21 ? -8.330 16.988 -11.844 1.00 0.00 21 ALA A O 13
ATOM 21712 N N . LEU A 1 22 ? -10.467 17.312 -11.467 1.00 0.00 22 LEU A N 13
ATOM 21713 C CA . LEU A 1 22 ? -10.471 16.313 -10.360 1.00 0.00 22 LEU A CA 13
ATOM 21714 C C . LEU A 1 22 ? -10.564 14.909 -10.946 1.00 0.00 22 LEU A C 13
ATOM 21715 O O . LEU A 1 22 ? -9.905 13.988 -10.505 1.00 0.00 22 LEU A O 13
ATOM 21731 N N . GLN A 1 23 ? -11.387 14.745 -11.941 1.00 0.00 23 GLN A N 13
ATOM 21732 C CA . GLN A 1 23 ? -11.542 13.404 -12.576 1.00 0.00 23 GLN A CA 13
ATOM 21733 C C . GLN A 1 23 ? -10.173 12.825 -12.946 1.00 0.00 23 GLN A C 13
ATOM 21734 O O . GLN A 1 23 ? -9.865 11.690 -12.640 1.00 0.00 23 GLN A O 13
ATOM 21748 N N . GLN A 1 24 ? -9.349 13.596 -13.602 1.00 0.00 24 GLN A N 13
ATOM 21749 C CA . GLN A 1 24 ? -8.002 13.089 -13.990 1.00 0.00 24 GLN A CA 13
ATOM 21750 C C . GLN A 1 24 ? -7.084 13.029 -12.766 1.00 0.00 24 GLN A C 13
ATOM 21751 O O . GLN A 1 24 ? -6.199 12.200 -12.681 1.00 0.00 24 GLN A O 13
ATOM 21765 N N . LYS A 1 25 ? -7.286 13.902 -11.818 1.00 0.00 25 LYS A N 13
ATOM 21766 C CA . LYS A 1 25 ? -6.423 13.896 -10.601 1.00 0.00 25 LYS A CA 13
ATOM 21767 C C . LYS A 1 25 ? -6.731 12.668 -9.739 1.00 0.00 25 LYS A C 13
ATOM 21768 O O . LYS A 1 25 ? -5.839 11.991 -9.267 1.00 0.00 25 LYS A O 13
ATOM 21787 N N . ILE A 1 26 ? -7.986 12.378 -9.530 1.00 0.00 26 ILE A N 13
ATOM 21788 C CA . ILE A 1 26 ? -8.349 11.196 -8.696 1.00 0.00 26 ILE A CA 13
ATOM 21789 C C . ILE A 1 26 ? -8.003 9.900 -9.434 1.00 0.00 26 ILE A C 13
ATOM 21790 O O . ILE A 1 26 ? -7.439 8.984 -8.868 1.00 0.00 26 ILE A O 13
ATOM 21806 N N . HIS A 1 27 ? -8.336 9.815 -10.693 1.00 0.00 27 HIS A N 13
ATOM 21807 C CA . HIS A 1 27 ? -8.027 8.576 -11.465 1.00 0.00 27 HIS A CA 13
ATOM 21808 C C . HIS A 1 27 ? -6.513 8.415 -11.627 1.00 0.00 27 HIS A C 13
ATOM 21809 O O . HIS A 1 27 ? -6.014 7.327 -11.836 1.00 0.00 27 HIS A O 13
ATOM 21823 N N . GLU A 1 28 ? -5.778 9.489 -11.533 1.00 0.00 28 GLU A N 13
ATOM 21824 C CA . GLU A 1 28 ? -4.297 9.394 -11.685 1.00 0.00 28 GLU A CA 13
ATOM 21825 C C . GLU A 1 28 ? -3.659 8.905 -10.381 1.00 0.00 28 GLU A C 13
ATOM 21826 O O . GLU A 1 28 ? -2.713 8.142 -10.390 1.00 0.00 28 GLU A O 13
ATOM 21838 N N . LEU A 1 29 ? -4.165 9.340 -9.260 1.00 0.00 29 LEU A N 13
ATOM 21839 C CA . LEU A 1 29 ? -3.585 8.899 -7.959 1.00 0.00 29 LEU A CA 13
ATOM 21840 C C . LEU A 1 29 ? -4.044 7.477 -7.630 1.00 0.00 29 LEU A C 13
ATOM 21841 O O . LEU A 1 29 ? -3.301 6.684 -7.084 1.00 0.00 29 LEU A O 13
ATOM 21857 N N . GLU A 1 30 ? -5.262 7.145 -7.958 1.00 0.00 30 GLU A N 13
ATOM 21858 C CA . GLU A 1 30 ? -5.767 5.773 -7.665 1.00 0.00 30 GLU A CA 13
ATOM 21859 C C . GLU A 1 30 ? -4.824 4.724 -8.261 1.00 0.00 30 GLU A C 13
ATOM 21860 O O . GLU A 1 30 ? -4.456 3.767 -7.610 1.00 0.00 30 GLU A O 13
ATOM 21872 N N . GLY A 1 31 ? -4.429 4.900 -9.491 1.00 0.00 31 GLY A N 13
ATOM 21873 C CA . GLY A 1 31 ? -3.510 3.912 -10.126 1.00 0.00 31 GLY A CA 13
ATOM 21874 C C . GLY A 1 31 ? -2.132 4.002 -9.467 1.00 0.00 31 GLY A C 13
ATOM 21875 O O . GLY A 1 31 ? -1.401 3.033 -9.402 1.00 0.00 31 GLY A O 13
ATOM 21879 N N . LEU A 1 32 ? -1.773 5.157 -8.978 1.00 0.00 32 LEU A N 13
ATOM 21880 C CA . LEU A 1 32 ? -0.442 5.309 -8.322 1.00 0.00 32 LEU A CA 13
ATOM 21881 C C . LEU A 1 32 ? -0.341 4.378 -7.110 1.00 0.00 32 LEU A C 13
ATOM 21882 O O . LEU A 1 32 ? 0.685 3.779 -6.858 1.00 0.00 32 LEU A O 13
ATOM 21898 N N . MET A 1 33 ? -1.400 4.256 -6.356 1.00 0.00 33 MET A N 13
ATOM 21899 C CA . MET A 1 33 ? -1.370 3.367 -5.159 1.00 0.00 33 MET A CA 13
ATOM 21900 C C . MET A 1 33 ? -0.864 1.972 -5.540 1.00 0.00 33 MET A C 13
ATOM 21901 O O . MET A 1 33 ? -0.159 1.330 -4.787 1.00 0.00 33 MET A O 13
ATOM 21915 N N . MET A 1 34 ? -1.222 1.495 -6.701 1.00 0.00 34 MET A N 13
ATOM 21916 C CA . MET A 1 34 ? -0.767 0.139 -7.128 1.00 0.00 34 MET A CA 13
ATOM 21917 C C . MET A 1 34 ? 0.666 0.194 -7.662 1.00 0.00 34 MET A C 13
ATOM 21918 O O . MET A 1 34 ? 1.415 -0.758 -7.554 1.00 0.00 34 MET A O 13
ATOM 21932 N N . GLN A 1 35 ? 1.052 1.295 -8.247 1.00 0.00 35 GLN A N 13
ATOM 21933 C CA . GLN A 1 35 ? 2.436 1.409 -8.799 1.00 0.00 35 GLN A CA 13
ATOM 21934 C C . GLN A 1 35 ? 3.475 0.928 -7.775 1.00 0.00 35 GLN A C 13
ATOM 21935 O O . GLN A 1 35 ? 3.947 -0.189 -7.840 1.00 0.00 35 GLN A O 13
ATOM 21949 N N . HIS A 1 36 ? 3.836 1.758 -6.835 1.00 0.00 36 HIS A N 13
ATOM 21950 C CA . HIS A 1 36 ? 4.846 1.336 -5.822 1.00 0.00 36 HIS A CA 13
ATOM 21951 C C . HIS A 1 36 ? 4.382 0.064 -5.107 1.00 0.00 36 HIS A C 13
ATOM 21952 O O . HIS A 1 36 ? 5.179 -0.773 -4.732 1.00 0.00 36 HIS A O 13
ATOM 21966 N N . ALA A 1 37 ? 3.099 -0.092 -4.916 1.00 0.00 37 ALA A N 13
ATOM 21967 C CA . ALA A 1 37 ? 2.585 -1.314 -4.229 1.00 0.00 37 ALA A CA 13
ATOM 21968 C C . ALA A 1 37 ? 3.170 -2.570 -4.881 1.00 0.00 37 ALA A C 13
ATOM 21969 O O . ALA A 1 37 ? 3.526 -3.521 -4.213 1.00 0.00 37 ALA A O 13
ATOM 21976 N N . GLN A 1 38 ? 3.276 -2.576 -6.182 1.00 0.00 38 GLN A N 13
ATOM 21977 C CA . GLN A 1 38 ? 3.841 -3.767 -6.881 1.00 0.00 38 GLN A CA 13
ATOM 21978 C C . GLN A 1 38 ? 5.262 -4.044 -6.384 1.00 0.00 38 GLN A C 13
ATOM 21979 O O . GLN A 1 38 ? 5.649 -5.177 -6.178 1.00 0.00 38 GLN A O 13
ATOM 21993 N N . ASN A 1 39 ? 6.041 -3.015 -6.185 1.00 0.00 39 ASN A N 13
ATOM 21994 C CA . ASN A 1 39 ? 7.435 -3.218 -5.696 1.00 0.00 39 ASN A CA 13
ATOM 21995 C C . ASN A 1 39 ? 7.469 -3.186 -4.163 1.00 0.00 39 ASN A C 13
ATOM 21996 O O . ASN A 1 39 ? 8.510 -3.018 -3.560 1.00 0.00 39 ASN A O 13
ATOM 22007 N N . LEU A 1 40 ? 6.338 -3.348 -3.531 1.00 0.00 40 LEU A N 13
ATOM 22008 C CA . LEU A 1 40 ? 6.303 -3.326 -2.039 1.00 0.00 40 LEU A CA 13
ATOM 22009 C C . LEU A 1 40 ? 6.924 -2.034 -1.507 1.00 0.00 40 LEU A C 13
ATOM 22010 O O . LEU A 1 40 ? 7.340 -1.955 -0.368 1.00 0.00 40 LEU A O 13
ATOM 22026 N N . GLU A 1 41 ? 6.976 -1.016 -2.319 1.00 0.00 41 GLU A N 13
ATOM 22027 C CA . GLU A 1 41 ? 7.555 0.278 -1.859 1.00 0.00 41 GLU A CA 13
ATOM 22028 C C . GLU A 1 41 ? 6.444 1.308 -1.693 1.00 0.00 41 GLU A C 13
ATOM 22029 O O . GLU A 1 41 ? 6.677 2.500 -1.729 1.00 0.00 41 GLU A O 13
ATOM 22041 N N . PHE A 1 42 ? 5.229 0.861 -1.538 1.00 0.00 42 PHE A N 13
ATOM 22042 C CA . PHE A 1 42 ? 4.109 1.806 -1.402 1.00 0.00 42 PHE A CA 13
ATOM 22043 C C . PHE A 1 42 ? 3.999 2.423 -0.003 1.00 0.00 42 PHE A C 13
ATOM 22044 O O . PHE A 1 42 ? 2.946 2.897 0.375 1.00 0.00 42 PHE A O 13
ATOM 22061 N N . GLU A 1 43 ? 5.063 2.463 0.763 1.00 0.00 43 GLU A N 13
ATOM 22062 C CA . GLU A 1 43 ? 4.970 3.103 2.108 1.00 0.00 43 GLU A CA 13
ATOM 22063 C C . GLU A 1 43 ? 4.391 4.506 1.921 1.00 0.00 43 GLU A C 13
ATOM 22064 O O . GLU A 1 43 ? 3.356 4.848 2.458 1.00 0.00 43 GLU A O 13
ATOM 22076 N N . GLU A 1 44 ? 5.040 5.300 1.116 1.00 0.00 44 GLU A N 13
ATOM 22077 C CA . GLU A 1 44 ? 4.524 6.663 0.833 1.00 0.00 44 GLU A CA 13
ATOM 22078 C C . GLU A 1 44 ? 3.436 6.571 -0.244 1.00 0.00 44 GLU A C 13
ATOM 22079 O O . GLU A 1 44 ? 2.574 7.422 -0.344 1.00 0.00 44 GLU A O 13
ATOM 22091 N N . ALA A 1 45 ? 3.474 5.542 -1.058 1.00 0.00 45 ALA A N 13
ATOM 22092 C CA . ALA A 1 45 ? 2.443 5.401 -2.133 1.00 0.00 45 ALA A CA 13
ATOM 22093 C C . ALA A 1 45 ? 1.070 5.089 -1.530 1.00 0.00 45 ALA A C 13
ATOM 22094 O O . ALA A 1 45 ? 0.087 5.730 -1.844 1.00 0.00 45 ALA A O 13
ATOM 22101 N N . ALA A 1 46 ? 0.989 4.104 -0.676 1.00 0.00 46 ALA A N 13
ATOM 22102 C CA . ALA A 1 46 ? -0.330 3.755 -0.072 1.00 0.00 46 ALA A CA 13
ATOM 22103 C C . ALA A 1 46 ? -0.939 4.976 0.617 1.00 0.00 46 ALA A C 13
ATOM 22104 O O . ALA A 1 46 ? -2.143 5.096 0.728 1.00 0.00 46 ALA A O 13
ATOM 22111 N N . GLN A 1 47 ? -0.127 5.890 1.071 1.00 0.00 47 GLN A N 13
ATOM 22112 C CA . GLN A 1 47 ? -0.685 7.101 1.736 1.00 0.00 47 GLN A CA 13
ATOM 22113 C C . GLN A 1 47 ? -1.648 7.807 0.782 1.00 0.00 47 GLN A C 13
ATOM 22114 O O . GLN A 1 47 ? -2.607 8.428 1.196 1.00 0.00 47 GLN A O 13
ATOM 22128 N N . ILE A 1 48 ? -1.406 7.707 -0.499 1.00 0.00 48 ILE A N 13
ATOM 22129 C CA . ILE A 1 48 ? -2.313 8.360 -1.486 1.00 0.00 48 ILE A CA 13
ATOM 22130 C C . ILE A 1 48 ? -3.753 7.917 -1.225 1.00 0.00 48 ILE A C 13
ATOM 22131 O O . ILE A 1 48 ? -4.697 8.627 -1.509 1.00 0.00 48 ILE A O 13
ATOM 22147 N N . ARG A 1 49 ? -3.922 6.747 -0.670 1.00 0.00 49 ARG A N 13
ATOM 22148 C CA . ARG A 1 49 ? -5.294 6.251 -0.368 1.00 0.00 49 ARG A CA 13
ATOM 22149 C C . ARG A 1 49 ? -6.040 7.300 0.466 1.00 0.00 49 ARG A C 13
ATOM 22150 O O . ARG A 1 49 ? -7.251 7.391 0.432 1.00 0.00 49 ARG A O 13
ATOM 22171 N N . ASP A 1 50 ? -5.320 8.095 1.208 1.00 0.00 50 ASP A N 13
ATOM 22172 C CA . ASP A 1 50 ? -5.981 9.143 2.037 1.00 0.00 50 ASP A CA 13
ATOM 22173 C C . ASP A 1 50 ? -6.417 10.309 1.148 1.00 0.00 50 ASP A C 13
ATOM 22174 O O . ASP A 1 50 ? -7.429 10.938 1.383 1.00 0.00 50 ASP A O 13
ATOM 22183 N N . GLN A 1 51 ? -5.660 10.599 0.124 1.00 0.00 51 GLN A N 13
ATOM 22184 C CA . GLN A 1 51 ? -6.033 11.720 -0.785 1.00 0.00 51 GLN A CA 13
ATOM 22185 C C . GLN A 1 51 ? -7.129 11.264 -1.752 1.00 0.00 51 GLN A C 13
ATOM 22186 O O . GLN A 1 51 ? -7.959 12.042 -2.177 1.00 0.00 51 GLN A O 13
ATOM 22200 N N . LEU A 1 52 ? -7.135 10.006 -2.099 1.00 0.00 52 LEU A N 13
ATOM 22201 C CA . LEU A 1 52 ? -8.177 9.494 -3.035 1.00 0.00 52 LEU A CA 13
ATOM 22202 C C . LEU A 1 52 ? -9.565 9.619 -2.401 1.00 0.00 52 LEU A C 13
ATOM 22203 O O . LEU A 1 52 ? -10.524 9.985 -3.050 1.00 0.00 52 LEU A O 13
ATOM 22219 N N . HIS A 1 53 ? -9.677 9.315 -1.137 1.00 0.00 53 HIS A N 13
ATOM 22220 C CA . HIS A 1 53 ? -11.002 9.413 -0.459 1.00 0.00 53 HIS A CA 13
ATOM 22221 C C . HIS A 1 53 ? -11.299 10.866 -0.079 1.00 0.00 53 HIS A C 13
ATOM 22222 O O . HIS A 1 53 ? -12.439 11.266 0.040 1.00 0.00 53 HIS A O 13
ATOM 22236 N N . GLN A 1 54 ? -10.284 11.661 0.115 1.00 0.00 54 GLN A N 13
ATOM 22237 C CA . GLN A 1 54 ? -10.513 13.087 0.490 1.00 0.00 54 GLN A CA 13
ATOM 22238 C C . GLN A 1 54 ? -10.839 13.922 -0.752 1.00 0.00 54 GLN A C 13
ATOM 22239 O O . GLN A 1 54 ? -11.612 14.858 -0.698 1.00 0.00 54 GLN A O 13
ATOM 22253 N N . LEU A 1 55 ? -10.244 13.599 -1.867 1.00 0.00 55 LEU A N 13
ATOM 22254 C CA . LEU A 1 55 ? -10.506 14.382 -3.111 1.00 0.00 55 LEU A CA 13
ATOM 22255 C C . LEU A 1 55 ? -11.959 14.225 -3.567 1.00 0.00 55 LEU A C 13
ATOM 22256 O O . LEU A 1 55 ? -12.505 15.087 -4.227 1.00 0.00 55 LEU A O 13
ATOM 22272 N N . ARG A 1 56 ? -12.591 13.135 -3.232 1.00 0.00 56 ARG A N 13
ATOM 22273 C CA . ARG A 1 56 ? -14.005 12.939 -3.663 1.00 0.00 56 ARG A CA 13
ATOM 22274 C C . ARG A 1 56 ? -14.898 14.044 -3.083 1.00 0.00 56 ARG A C 13
ATOM 22275 O O . ARG A 1 56 ? -15.944 14.356 -3.618 1.00 0.00 56 ARG A O 13
ATOM 22296 N N . GLU A 1 57 ? -14.492 14.638 -1.993 1.00 0.00 57 GLU A N 13
ATOM 22297 C CA . GLU A 1 57 ? -15.317 15.720 -1.382 1.00 0.00 57 GLU A CA 13
ATOM 22298 C C . GLU A 1 57 ? -15.190 17.004 -2.205 1.00 0.00 57 GLU A C 13
ATOM 22299 O O . GLU A 1 57 ? -16.146 17.730 -2.394 1.00 0.00 57 GLU A O 13
ATOM 22311 N N . LEU A 1 58 ? -14.015 17.288 -2.696 1.00 0.00 58 LEU A N 13
ATOM 22312 C CA . LEU A 1 58 ? -13.823 18.524 -3.508 1.00 0.00 58 LEU A CA 13
ATOM 22313 C C . LEU A 1 58 ? -14.781 18.529 -4.705 1.00 0.00 58 LEU A C 13
ATOM 22314 O O . LEU A 1 58 ? -15.053 19.560 -5.288 1.00 0.00 58 LEU A O 13
ATOM 22330 N N . PHE A 1 59 ? -15.291 17.385 -5.077 1.00 0.00 59 PHE A N 13
ATOM 22331 C CA . PHE A 1 59 ? -16.231 17.320 -6.237 1.00 0.00 59 PHE A CA 13
ATOM 22332 C C . PHE A 1 59 ? -17.317 18.396 -6.111 1.00 0.00 59 PHE A C 13
ATOM 22333 O O . PHE A 1 59 ? -17.670 19.050 -7.073 1.00 0.00 59 PHE A O 13
ATOM 22350 N N . ILE A 1 60 ? -17.847 18.584 -4.934 1.00 0.00 60 ILE A N 13
ATOM 22351 C CA . ILE A 1 60 ? -18.907 19.617 -4.752 1.00 0.00 60 ILE A CA 13
ATOM 22352 C C . ILE A 1 60 ? -18.289 21.017 -4.759 1.00 0.00 60 ILE A C 13
ATOM 22353 O O . ILE A 1 60 ? -18.886 21.968 -5.221 1.00 0.00 60 ILE A O 13
ATOM 22369 N N . ALA A 1 61 ? -17.094 21.150 -4.251 1.00 0.00 61 ALA A N 13
ATOM 22370 C CA . ALA A 1 61 ? -16.437 22.488 -4.229 1.00 0.00 61 ALA A CA 13
ATOM 22371 C C . ALA A 1 61 ? -15.917 22.848 -5.624 1.00 0.00 61 ALA A C 13
ATOM 22372 O O . ALA A 1 61 ? -15.663 23.998 -5.924 1.00 0.00 61 ALA A O 13
ATOM 22379 N N . ALA A 1 62 ? -15.757 21.875 -6.481 1.00 0.00 62 ALA A N 13
ATOM 22380 C CA . ALA A 1 62 ? -15.253 22.167 -7.854 1.00 0.00 62 ALA A CA 13
ATOM 22381 C C . ALA A 1 62 ? -16.405 22.123 -8.862 1.00 0.00 62 ALA A C 13
ATOM 22382 O O . ALA A 1 62 ? -16.651 23.072 -9.579 1.00 0.00 62 ALA A O 13
ATOM 22389 N N . SER A 1 63 ? -17.112 21.028 -8.921 1.00 0.00 63 SER A N 13
ATOM 22390 C CA . SER A 1 63 ? -18.247 20.925 -9.883 1.00 0.00 63 SER A CA 13
ATOM 22391 C C . SER A 1 63 ? -19.410 21.810 -9.426 1.00 0.00 63 SER A C 13
ATOM 22392 O O . SER A 1 63 ? -20.545 21.434 -9.667 1.00 0.00 63 SER A O 13
ATOM 22401 N N . LEU B 1 8 ? 24.444 -31.824 21.263 1.00 0.00 8 LEU B N 13
ATOM 22402 C CA . LEU B 1 8 ? 24.088 -31.261 19.929 1.00 0.00 8 LEU B CA 13
ATOM 22403 C C . LEU B 1 8 ? 24.959 -30.041 19.620 1.00 0.00 8 LEU B C 13
ATOM 22404 O O . LEU B 1 8 ? 25.161 -29.182 20.456 1.00 0.00 8 LEU B O 13
ATOM 22420 N N . GLU B 1 9 ? 25.479 -29.958 18.425 1.00 0.00 9 GLU B N 13
ATOM 22421 C CA . GLU B 1 9 ? 26.337 -28.793 18.064 1.00 0.00 9 GLU B CA 13
ATOM 22422 C C . GLU B 1 9 ? 26.321 -28.574 16.546 1.00 0.00 9 GLU B C 13
ATOM 22423 O O . GLU B 1 9 ? 27.344 -28.676 15.899 1.00 0.00 9 GLU B O 13
ATOM 22435 N N . PRO B 1 10 ? 25.156 -28.277 16.024 1.00 0.00 10 PRO B N 13
ATOM 22436 C CA . PRO B 1 10 ? 25.019 -28.042 14.565 1.00 0.00 10 PRO B CA 13
ATOM 22437 C C . PRO B 1 10 ? 25.638 -26.695 14.180 1.00 0.00 10 PRO B C 13
ATOM 22438 O O . PRO B 1 10 ? 26.395 -26.598 13.236 1.00 0.00 10 PRO B O 13
ATOM 22449 N N . ASP B 1 11 ? 25.321 -25.656 14.910 1.00 0.00 11 ASP B N 13
ATOM 22450 C CA . ASP B 1 11 ? 25.883 -24.305 14.601 1.00 0.00 11 ASP B CA 13
ATOM 22451 C C . ASP B 1 11 ? 25.457 -23.855 13.199 1.00 0.00 11 ASP B C 13
ATOM 22452 O O . ASP B 1 11 ? 24.538 -23.078 13.040 1.00 0.00 11 ASP B O 13
ATOM 22461 N N . ASN B 1 12 ? 26.117 -24.339 12.183 1.00 0.00 12 ASN B N 13
ATOM 22462 C CA . ASN B 1 12 ? 25.747 -23.937 10.795 1.00 0.00 12 ASN B CA 13
ATOM 22463 C C . ASN B 1 12 ? 26.136 -25.036 9.804 1.00 0.00 12 ASN B C 13
ATOM 22464 O O . ASN B 1 12 ? 26.439 -24.771 8.656 1.00 0.00 12 ASN B O 13
ATOM 22475 N N . VAL B 1 13 ? 26.130 -26.269 10.234 1.00 0.00 13 VAL B N 13
ATOM 22476 C CA . VAL B 1 13 ? 26.499 -27.380 9.312 1.00 0.00 13 VAL B CA 13
ATOM 22477 C C . VAL B 1 13 ? 25.308 -27.716 8.392 1.00 0.00 13 VAL B C 13
ATOM 22478 O O . VAL B 1 13 ? 25.465 -27.784 7.189 1.00 0.00 13 VAL B O 13
ATOM 22491 N N . PRO B 1 14 ? 24.152 -27.907 8.982 1.00 0.00 14 PRO B N 13
ATOM 22492 C CA . PRO B 1 14 ? 22.949 -28.228 8.185 1.00 0.00 14 PRO B CA 13
ATOM 22493 C C . PRO B 1 14 ? 22.363 -26.945 7.597 1.00 0.00 14 PRO B C 13
ATOM 22494 O O . PRO B 1 14 ? 22.203 -26.811 6.400 1.00 0.00 14 PRO B O 13
ATOM 22505 N N . MET B 1 15 ? 22.048 -25.996 8.435 1.00 0.00 15 MET B N 13
ATOM 22506 C CA . MET B 1 15 ? 21.480 -24.712 7.936 1.00 0.00 15 MET B CA 13
ATOM 22507 C C . MET B 1 15 ? 21.278 -23.739 9.100 1.00 0.00 15 MET B C 13
ATOM 22508 O O . MET B 1 15 ? 21.154 -24.138 10.240 1.00 0.00 15 MET B O 13
ATOM 22522 N N . ASP B 1 16 ? 21.244 -22.464 8.822 1.00 0.00 16 ASP B N 13
ATOM 22523 C CA . ASP B 1 16 ? 21.049 -21.465 9.913 1.00 0.00 16 ASP B CA 13
ATOM 22524 C C . ASP B 1 16 ? 20.957 -20.057 9.323 1.00 0.00 16 ASP B C 13
ATOM 22525 O O . ASP B 1 16 ? 21.910 -19.305 9.327 1.00 0.00 16 ASP B O 13
ATOM 22534 N N . MET B 1 17 ? 19.811 -19.701 8.819 1.00 0.00 17 MET B N 13
ATOM 22535 C CA . MET B 1 17 ? 19.643 -18.343 8.226 1.00 0.00 17 MET B CA 13
ATOM 22536 C C . MET B 1 17 ? 18.623 -17.537 9.035 1.00 0.00 17 MET B C 13
ATOM 22537 O O . MET B 1 17 ? 18.603 -16.322 8.995 1.00 0.00 17 MET B O 13
ATOM 22551 N N . SER B 1 18 ? 17.775 -18.203 9.770 1.00 0.00 18 SER B N 13
ATOM 22552 C CA . SER B 1 18 ? 16.758 -17.475 10.582 1.00 0.00 18 SER B CA 13
ATOM 22553 C C . SER B 1 18 ? 16.213 -18.390 11.687 1.00 0.00 18 SER B C 13
ATOM 22554 O O . SER B 1 18 ? 16.449 -19.582 11.673 1.00 0.00 18 SER B O 13
ATOM 22562 N N . PRO B 1 19 ? 15.500 -17.800 12.618 1.00 0.00 19 PRO B N 13
ATOM 22563 C CA . PRO B 1 19 ? 14.923 -18.575 13.738 1.00 0.00 19 PRO B CA 13
ATOM 22564 C C . PRO B 1 19 ? 13.567 -19.192 13.360 1.00 0.00 19 PRO B C 13
ATOM 22565 O O . PRO B 1 19 ? 12.801 -19.587 14.215 1.00 0.00 19 PRO B O 13
ATOM 22576 N N . LYS B 1 20 ? 13.277 -19.295 12.089 1.00 0.00 20 LYS B N 13
ATOM 22577 C CA . LYS B 1 20 ? 11.981 -19.904 11.637 1.00 0.00 20 LYS B CA 13
ATOM 22578 C C . LYS B 1 20 ? 10.778 -19.063 12.086 1.00 0.00 20 LYS B C 13
ATOM 22579 O O . LYS B 1 20 ? 10.080 -18.488 11.275 1.00 0.00 20 LYS B O 13
ATOM 22598 N N . ALA B 1 21 ? 10.520 -18.999 13.368 1.00 0.00 21 ALA B N 13
ATOM 22599 C CA . ALA B 1 21 ? 9.352 -18.208 13.868 1.00 0.00 21 ALA B CA 13
ATOM 22600 C C . ALA B 1 21 ? 9.297 -16.828 13.201 1.00 0.00 21 ALA B C 13
ATOM 22601 O O . ALA B 1 21 ? 8.258 -16.383 12.757 1.00 0.00 21 ALA B O 13
ATOM 22608 N N . LEU B 1 22 ? 10.410 -16.154 13.123 1.00 0.00 22 LEU B N 13
ATOM 22609 C CA . LEU B 1 22 ? 10.424 -14.810 12.480 1.00 0.00 22 LEU B CA 13
ATOM 22610 C C . LEU B 1 22 ? 10.478 -14.974 10.965 1.00 0.00 22 LEU B C 13
ATOM 22611 O O . LEU B 1 22 ? 9.814 -14.278 10.224 1.00 0.00 22 LEU B O 13
ATOM 22627 N N . GLN B 1 23 ? 11.272 -15.899 10.507 1.00 0.00 23 GLN B N 13
ATOM 22628 C CA . GLN B 1 23 ? 11.388 -16.129 9.036 1.00 0.00 23 GLN B CA 13
ATOM 22629 C C . GLN B 1 23 ? 9.999 -16.292 8.409 1.00 0.00 23 GLN B C 13
ATOM 22630 O O . GLN B 1 23 ? 9.679 -15.670 7.416 1.00 0.00 23 GLN B O 13
ATOM 22644 N N . GLN B 1 24 ? 9.173 -17.124 8.983 1.00 0.00 24 GLN B N 13
ATOM 22645 C CA . GLN B 1 24 ? 7.807 -17.326 8.418 1.00 0.00 24 GLN B CA 13
ATOM 22646 C C . GLN B 1 24 ? 6.920 -16.118 8.731 1.00 0.00 24 GLN B C 13
ATOM 22647 O O . GLN B 1 24 ? 6.023 -15.783 7.982 1.00 0.00 24 GLN B O 13
ATOM 22661 N N . LYS B 1 25 ? 7.161 -15.461 9.833 1.00 0.00 25 LYS B N 13
ATOM 22662 C CA . LYS B 1 25 ? 6.329 -14.276 10.191 1.00 0.00 25 LYS B CA 13
ATOM 22663 C C . LYS B 1 25 ? 6.638 -13.107 9.252 1.00 0.00 25 LYS B C 13
ATOM 22664 O O . LYS B 1 25 ? 5.748 -12.444 8.758 1.00 0.00 25 LYS B O 13
ATOM 22683 N N . ILE B 1 26 ? 7.893 -12.848 9.004 1.00 0.00 26 ILE B N 13
ATOM 22684 C CA . ILE B 1 26 ? 8.256 -11.720 8.097 1.00 0.00 26 ILE B CA 13
ATOM 22685 C C . ILE B 1 26 ? 7.868 -12.052 6.654 1.00 0.00 26 ILE B C 13
ATOM 22686 O O . ILE B 1 26 ? 7.304 -11.239 5.949 1.00 0.00 26 ILE B O 13
ATOM 22702 N N . HIS B 1 27 ? 8.168 -13.241 6.207 1.00 0.00 27 HIS B N 13
ATOM 22703 C CA . HIS B 1 27 ? 7.818 -13.623 4.809 1.00 0.00 27 HIS B CA 13
ATOM 22704 C C . HIS B 1 27 ? 6.298 -13.703 4.644 1.00 0.00 27 HIS B C 13
ATOM 22705 O O . HIS B 1 27 ? 5.775 -13.586 3.554 1.00 0.00 27 HIS B O 13
ATOM 22719 N N . GLU B 1 28 ? 5.584 -13.904 5.719 1.00 0.00 28 GLU B N 13
ATOM 22720 C CA . GLU B 1 28 ? 4.098 -13.994 5.620 1.00 0.00 28 GLU B CA 13
ATOM 22721 C C . GLU B 1 28 ? 3.485 -12.593 5.537 1.00 0.00 28 GLU B C 13
ATOM 22722 O O . GLU B 1 28 ? 2.527 -12.365 4.825 1.00 0.00 28 GLU B O 13
ATOM 22734 N N . LEU B 1 29 ? 4.028 -11.651 6.259 1.00 0.00 29 LEU B N 13
ATOM 22735 C CA . LEU B 1 29 ? 3.473 -10.267 6.220 1.00 0.00 29 LEU B CA 13
ATOM 22736 C C . LEU B 1 29 ? 3.915 -9.558 4.937 1.00 0.00 29 LEU B C 13
ATOM 22737 O O . LEU B 1 29 ? 3.172 -8.795 4.351 1.00 0.00 29 LEU B O 13
ATOM 22753 N N . GLU B 1 30 ? 5.119 -9.801 4.498 1.00 0.00 30 GLU B N 13
ATOM 22754 C CA . GLU B 1 30 ? 5.607 -9.140 3.253 1.00 0.00 30 GLU B CA 13
ATOM 22755 C C . GLU B 1 30 ? 4.630 -9.395 2.102 1.00 0.00 30 GLU B C 13
ATOM 22756 O O . GLU B 1 30 ? 4.263 -8.492 1.377 1.00 0.00 30 GLU B O 13
ATOM 22768 N N . GLY B 1 31 ? 4.208 -10.617 1.930 1.00 0.00 31 GLY B N 13
ATOM 22769 C CA . GLY B 1 31 ? 3.256 -10.927 0.826 1.00 0.00 31 GLY B CA 13
ATOM 22770 C C . GLY B 1 31 ? 1.897 -10.293 1.132 1.00 0.00 31 GLY B C 13
ATOM 22771 O O . GLY B 1 31 ? 1.151 -9.942 0.239 1.00 0.00 31 GLY B O 13
ATOM 22775 N N . LEU B 1 32 ? 1.571 -10.146 2.386 1.00 0.00 32 LEU B N 13
ATOM 22776 C CA . LEU B 1 32 ? 0.259 -9.535 2.750 1.00 0.00 32 LEU B CA 13
ATOM 22777 C C . LEU B 1 32 ? 0.173 -8.106 2.204 1.00 0.00 32 LEU B C 13
ATOM 22778 O O . LEU B 1 32 ? -0.856 -7.675 1.726 1.00 0.00 32 LEU B O 13
ATOM 22794 N N . MET B 1 33 ? 1.249 -7.370 2.275 1.00 0.00 33 MET B N 13
ATOM 22795 C CA . MET B 1 33 ? 1.234 -5.968 1.763 1.00 0.00 33 MET B CA 13
ATOM 22796 C C . MET B 1 33 ? 0.693 -5.928 0.330 1.00 0.00 33 MET B C 13
ATOM 22797 O O . MET B 1 33 ? -0.004 -5.010 -0.054 1.00 0.00 33 MET B O 13
ATOM 22811 N N . MET B 1 34 ? 1.013 -6.912 -0.465 1.00 0.00 34 MET B N 13
ATOM 22812 C CA . MET B 1 34 ? 0.524 -6.928 -1.875 1.00 0.00 34 MET B CA 13
ATOM 22813 C C . MET B 1 34 ? -0.922 -7.428 -1.941 1.00 0.00 34 MET B C 13
ATOM 22814 O O . MET B 1 34 ? -1.683 -7.039 -2.804 1.00 0.00 34 MET B O 13
ATOM 22828 N N . GLN B 1 35 ? -1.303 -8.292 -1.041 1.00 0.00 35 GLN B N 13
ATOM 22829 C CA . GLN B 1 35 ? -2.698 -8.828 -1.055 1.00 0.00 35 GLN B CA 13
ATOM 22830 C C . GLN B 1 35 ? -3.718 -7.690 -1.201 1.00 0.00 35 GLN B C 13
ATOM 22831 O O . GLN B 1 35 ? -4.213 -7.426 -2.278 1.00 0.00 35 GLN B O 13
ATOM 22845 N N . HIS B 1 36 ? -4.042 -7.018 -0.129 1.00 0.00 36 HIS B N 13
ATOM 22846 C CA . HIS B 1 36 ? -5.032 -5.906 -0.222 1.00 0.00 36 HIS B CA 13
ATOM 22847 C C . HIS B 1 36 ? -4.572 -4.869 -1.251 1.00 0.00 36 HIS B C 13
ATOM 22848 O O . HIS B 1 36 ? -5.374 -4.257 -1.929 1.00 0.00 36 HIS B O 13
ATOM 22862 N N . ALA B 1 37 ? -3.287 -4.667 -1.375 1.00 0.00 37 ALA B N 13
ATOM 22863 C CA . ALA B 1 37 ? -2.777 -3.671 -2.365 1.00 0.00 37 ALA B CA 13
ATOM 22864 C C . ALA B 1 37 ? -3.402 -3.928 -3.740 1.00 0.00 37 ALA B C 13
ATOM 22865 O O . ALA B 1 37 ? -3.756 -3.010 -4.454 1.00 0.00 37 ALA B O 13
ATOM 22872 N N . GLN B 1 38 ? -3.541 -5.171 -4.112 1.00 0.00 38 GLN B N 13
ATOM 22873 C CA . GLN B 1 38 ? -4.144 -5.492 -5.438 1.00 0.00 38 GLN B CA 13
ATOM 22874 C C . GLN B 1 38 ? -5.558 -4.910 -5.527 1.00 0.00 38 GLN B C 13
ATOM 22875 O O . GLN B 1 38 ? -5.960 -4.384 -6.547 1.00 0.00 38 GLN B O 13
ATOM 22889 N N . ASN B 1 39 ? -6.312 -4.995 -4.466 1.00 0.00 39 ASN B N 13
ATOM 22890 C CA . ASN B 1 39 ? -7.697 -4.441 -4.490 1.00 0.00 39 ASN B CA 13
ATOM 22891 C C . ASN B 1 39 ? -7.691 -2.981 -4.024 1.00 0.00 39 ASN B C 13
ATOM 22892 O O . ASN B 1 39 ? -8.713 -2.430 -3.665 1.00 0.00 39 ASN B O 13
ATOM 22903 N N . LEU B 1 40 ? -6.547 -2.350 -4.025 1.00 0.00 40 LEU B N 13
ATOM 22904 C CA . LEU B 1 40 ? -6.473 -0.929 -3.584 1.00 0.00 40 LEU B CA 13
ATOM 22905 C C . LEU B 1 40 ? -7.058 -0.774 -2.179 1.00 0.00 40 LEU B C 13
ATOM 22906 O O . LEU B 1 40 ? -7.444 0.304 -1.770 1.00 0.00 40 LEU B O 13
ATOM 22922 N N . GLU B 1 41 ? -7.113 -1.839 -1.432 1.00 0.00 41 GLU B N 13
ATOM 22923 C CA . GLU B 1 41 ? -7.657 -1.755 -0.046 1.00 0.00 41 GLU B CA 13
ATOM 22924 C C . GLU B 1 41 ? -6.524 -1.910 0.959 1.00 0.00 41 GLU B C 13
ATOM 22925 O O . GLU B 1 41 ? -6.738 -2.279 2.098 1.00 0.00 41 GLU B O 13
ATOM 22937 N N . PHE B 1 42 ? -5.314 -1.658 0.546 1.00 0.00 42 PHE B N 13
ATOM 22938 C CA . PHE B 1 42 ? -4.174 -1.819 1.465 1.00 0.00 42 PHE B CA 13
ATOM 22939 C C . PHE B 1 42 ? -4.018 -0.655 2.450 1.00 0.00 42 PHE B C 13
ATOM 22940 O O . PHE B 1 42 ? -2.948 -0.447 2.987 1.00 0.00 42 PHE B O 13
ATOM 22957 N N . GLU B 1 43 ? -5.062 0.088 2.732 1.00 0.00 43 GLU B N 13
ATOM 22958 C CA . GLU B 1 43 ? -4.924 1.193 3.725 1.00 0.00 43 GLU B CA 13
ATOM 22959 C C . GLU B 1 43 ? -4.324 0.604 5.002 1.00 0.00 43 GLU B C 13
ATOM 22960 O O . GLU B 1 43 ? -3.269 1.002 5.457 1.00 0.00 43 GLU B O 13
ATOM 22972 N N . GLU B 1 44 ? -4.978 -0.380 5.551 1.00 0.00 44 GLU B N 13
ATOM 22973 C CA . GLU B 1 44 ? -4.445 -1.048 6.764 1.00 0.00 44 GLU B CA 13
ATOM 22974 C C . GLU B 1 44 ? -3.388 -2.075 6.345 1.00 0.00 44 GLU B C 13
ATOM 22975 O O . GLU B 1 44 ? -2.514 -2.430 7.111 1.00 0.00 44 GLU B O 13
ATOM 22987 N N . ALA B 1 45 ? -3.465 -2.563 5.128 1.00 0.00 45 ALA B N 13
ATOM 22988 C CA . ALA B 1 45 ? -2.464 -3.572 4.664 1.00 0.00 45 ALA B CA 13
ATOM 22989 C C . ALA B 1 45 ? -1.082 -2.932 4.501 1.00 0.00 45 ALA B C 13
ATOM 22990 O O . ALA B 1 45 ? -0.096 -3.434 5.004 1.00 0.00 45 ALA B O 13
ATOM 22997 N N . ALA B 1 46 ? -0.997 -1.836 3.798 1.00 0.00 46 AL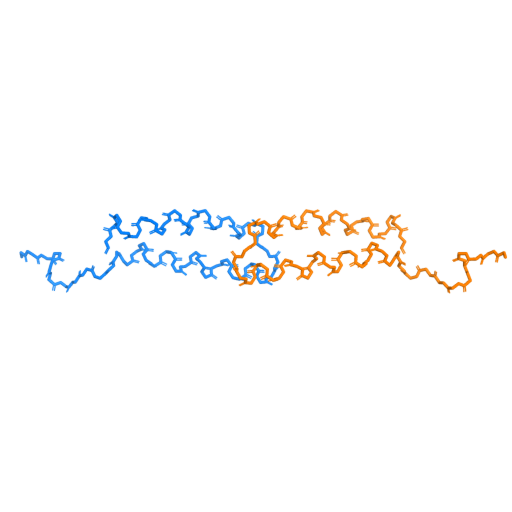A B N 13
ATOM 22998 C CA . ALA B 1 46 ? 0.331 -1.184 3.602 1.00 0.00 46 ALA B CA 13
ATOM 22999 C C . ALA B 1 46 ? 0.979 -0.881 4.953 1.00 0.00 46 ALA B C 13
ATOM 23000 O O . ALA B 1 46 ? 2.187 -0.832 5.071 1.00 0.00 46 ALA B O 13
ATOM 23007 N N . GLN B 1 47 ? 0.195 -0.690 5.978 1.00 0.00 47 GLN B N 13
ATOM 23008 C CA . GLN B 1 47 ? 0.790 -0.407 7.314 1.00 0.00 47 GLN B CA 13
ATOM 23009 C C . GLN B 1 47 ? 1.741 -1.541 7.698 1.00 0.00 47 GLN B C 13
ATOM 23010 O O . GLN B 1 47 ? 2.721 -1.339 8.387 1.00 0.00 47 GLN B O 13
ATOM 23024 N N . ILE B 1 48 ? 1.464 -2.736 7.243 1.00 0.00 48 ILE B N 13
ATOM 23025 C CA . ILE B 1 48 ? 2.358 -3.884 7.568 1.00 0.00 48 ILE B CA 13
ATOM 23026 C C . ILE B 1 48 ? 3.796 -3.536 7.182 1.00 0.00 48 ILE B C 13
ATOM 23027 O O . ILE B 1 48 ? 4.745 -4.028 7.760 1.00 0.00 48 ILE B O 13
ATOM 23043 N N . ARG B 1 49 ? 3.958 -2.674 6.215 1.00 0.00 49 ARG B N 13
ATOM 23044 C CA . ARG B 1 49 ? 5.328 -2.271 5.792 1.00 0.00 49 ARG B CA 13
ATOM 23045 C C . ARG B 1 49 ? 6.114 -1.783 7.015 1.00 0.00 49 ARG B C 13
ATOM 23046 O O . ARG B 1 49 ? 7.326 -1.866 7.064 1.00 0.00 49 ARG B O 13
ATOM 23067 N N . ASP B 1 50 ? 5.427 -1.285 8.006 1.00 0.00 50 ASP B N 13
ATOM 23068 C CA . ASP B 1 50 ? 6.127 -0.802 9.230 1.00 0.00 50 ASP B CA 13
ATOM 23069 C C . ASP B 1 50 ? 6.560 -1.994 10.085 1.00 0.00 50 ASP B C 13
ATOM 23070 O O . ASP B 1 50 ? 7.589 -1.967 10.731 1.00 0.00 50 ASP B O 13
ATOM 23079 N N . GLN B 1 51 ? 5.783 -3.043 10.091 1.00 0.00 51 GLN B N 13
ATOM 23080 C CA . GLN B 1 51 ? 6.152 -4.240 10.899 1.00 0.00 51 GLN B CA 13
ATOM 23081 C C . GLN B 1 51 ? 7.215 -5.058 10.163 1.00 0.00 51 GLN B C 13
ATOM 23082 O O . GLN B 1 51 ? 8.048 -5.703 10.767 1.00 0.00 51 GLN B O 13
ATOM 23096 N N . LEU B 1 52 ? 7.190 -5.034 8.858 1.00 0.00 52 LEU B N 13
ATOM 23097 C CA . LEU B 1 52 ? 8.198 -5.807 8.075 1.00 0.00 52 LEU B CA 13
ATOM 23098 C C . LEU B 1 52 ? 9.604 -5.261 8.342 1.00 0.00 52 LEU B C 13
ATOM 23099 O O . LEU B 1 52 ? 10.553 -6.005 8.486 1.00 0.00 52 LEU B O 13
ATOM 23115 N N . HIS B 1 53 ? 9.743 -3.965 8.406 1.00 0.00 53 HIS B N 13
ATOM 23116 C CA . HIS B 1 53 ? 11.086 -3.369 8.662 1.00 0.00 53 HIS B CA 13
ATOM 23117 C C . HIS B 1 53 ? 11.419 -3.424 10.155 1.00 0.00 53 HIS B C 13
ATOM 23118 O O . HIS B 1 53 ? 12.569 -3.444 10.544 1.00 0.00 53 HIS B O 13
ATOM 23132 N N . GLN B 1 54 ? 10.423 -3.443 10.996 1.00 0.00 54 GLN B N 13
ATOM 23133 C CA . GLN B 1 54 ? 10.685 -3.494 12.464 1.00 0.00 54 GLN B CA 13
ATOM 23134 C C . GLN B 1 54 ? 10.995 -4.927 12.904 1.00 0.00 54 GLN B C 13
ATOM 23135 O O . GLN B 1 54 ? 11.786 -5.156 13.799 1.00 0.00 54 GLN B O 13
ATOM 23149 N N . LEU B 1 55 ? 10.367 -5.893 12.293 1.00 0.00 55 LEU B N 13
ATOM 23150 C CA . LEU B 1 55 ? 10.610 -7.313 12.685 1.00 0.00 55 LEU B CA 13
ATOM 23151 C C . LEU B 1 55 ? 12.049 -7.734 12.369 1.00 0.00 55 LEU B C 13
ATOM 23152 O O . LEU B 1 55 ? 12.592 -8.622 12.995 1.00 0.00 55 LEU B O 13
ATOM 23168 N N . ARG B 1 56 ? 12.669 -7.115 11.405 1.00 0.00 56 ARG B N 13
ATOM 23169 C CA . ARG B 1 56 ? 14.068 -7.501 11.061 1.00 0.00 56 ARG B CA 13
ATOM 23170 C C . ARG B 1 56 ? 14.995 -7.276 12.263 1.00 0.00 56 ARG B C 13
ATOM 23171 O O . ARG B 1 56 ? 16.031 -7.898 12.384 1.00 0.00 56 ARG B O 13
ATOM 23192 N N . GLU B 1 57 ? 14.628 -6.392 13.150 1.00 0.00 57 GLU B N 13
ATOM 23193 C CA . GLU B 1 57 ? 15.486 -6.130 14.342 1.00 0.00 57 GLU B CA 13
ATOM 23194 C C . GLU B 1 57 ? 15.361 -7.280 15.342 1.00 0.00 57 GLU B C 13
ATOM 23195 O O . GLU B 1 57 ? 16.324 -7.687 15.962 1.00 0.00 57 GLU B O 13
ATOM 23207 N N . LEU B 1 58 ? 14.179 -7.809 15.503 1.00 0.00 58 LEU B N 13
ATOM 23208 C CA . LEU B 1 58 ? 13.988 -8.936 16.462 1.00 0.00 58 LEU B CA 13
ATOM 23209 C C . LEU B 1 58 ? 14.914 -10.103 16.105 1.00 0.00 58 LEU B C 13
ATOM 23210 O O . LEU B 1 58 ? 15.190 -10.960 16.921 1.00 0.00 58 LEU B O 13
ATOM 23226 N N . PHE B 1 59 ? 15.395 -10.144 14.890 1.00 0.00 59 PHE B N 13
ATOM 23227 C CA . PHE B 1 59 ? 16.304 -11.256 14.477 1.00 0.00 59 PHE B CA 13
ATOM 23228 C C . PHE B 1 59 ? 17.411 -11.463 15.517 1.00 0.00 59 PHE B C 13
ATOM 23229 O O . PHE B 1 59 ? 17.751 -12.577 15.863 1.00 0.00 59 PHE B O 13
ATOM 23246 N N . ILE B 1 60 ? 17.975 -10.398 16.019 1.00 0.00 60 ILE B N 13
ATOM 23247 C CA . ILE B 1 60 ? 19.058 -10.538 17.035 1.00 0.00 60 ILE B CA 13
ATOM 23248 C C . ILE B 1 60 ? 18.463 -10.929 18.390 1.00 0.00 60 ILE B C 13
ATOM 23249 O O . ILE B 1 60 ? 19.065 -11.655 19.157 1.00 0.00 60 ILE B O 13
ATOM 23265 N N . ALA B 1 61 ? 17.285 -10.456 18.690 1.00 0.00 61 ALA B N 13
ATOM 23266 C CA . ALA B 1 61 ? 16.653 -10.804 19.996 1.00 0.00 61 ALA B CA 13
ATOM 23267 C C . ALA B 1 61 ? 16.104 -12.233 19.957 1.00 0.00 61 ALA B C 13
ATOM 23268 O O . ALA B 1 61 ? 15.861 -12.841 20.981 1.00 0.00 61 ALA B O 13
ATOM 23275 N N . ALA B 1 62 ? 15.905 -12.774 18.785 1.00 0.00 62 ALA B N 13
ATOM 23276 C CA . ALA B 1 62 ? 15.371 -14.164 18.688 1.00 0.00 62 ALA B CA 13
ATOM 23277 C C . ALA B 1 62 ? 16.496 -15.140 18.332 1.00 0.00 62 ALA B C 13
ATOM 23278 O O . ALA B 1 62 ? 16.739 -16.102 19.032 1.00 0.00 62 ALA B O 13
ATOM 23285 N N . SER B 1 63 ? 17.182 -14.899 17.249 1.00 0.00 63 SER B N 13
ATOM 23286 C CA . SER B 1 63 ? 18.290 -15.814 16.849 1.00 0.00 63 SER B CA 13
ATOM 23287 C C . SER B 1 63 ? 19.479 -15.650 17.799 1.00 0.00 63 SER B C 13
ATOM 23288 O O . SER B 1 63 ? 20.601 -15.797 17.343 1.00 0.00 63 SER B O 13
ATOM 23297 N N . LEU A 1 8 ? -24.249 10.415 -30.075 1.00 0.00 8 LEU A N 14
ATOM 23298 C CA . LEU A 1 8 ? -23.163 11.188 -30.743 1.00 0.00 8 LEU A CA 14
ATOM 23299 C C . LEU A 1 8 ? -22.488 12.126 -29.739 1.00 0.00 8 LEU A C 14
ATOM 23300 O O . LEU A 1 8 ? -22.326 13.305 -29.988 1.00 0.00 8 LEU A O 14
ATOM 23316 N N . GLU A 1 9 ? -22.092 11.613 -28.607 1.00 0.00 9 GLU A N 14
ATOM 23317 C CA . GLU A 1 9 ? -21.425 12.476 -27.589 1.00 0.00 9 GLU A CA 14
ATOM 23318 C C . GLU A 1 9 ? -20.039 11.914 -27.246 1.00 0.00 9 GLU A C 14
ATOM 23319 O O . GLU A 1 9 ? -19.778 11.567 -26.112 1.00 0.00 9 GLU A O 14
ATOM 23331 N N . PRO A 1 10 ? -19.191 11.840 -28.243 1.00 0.00 10 PRO A N 14
ATOM 23332 C CA . PRO A 1 10 ? -17.818 11.312 -28.034 1.00 0.00 10 PRO A CA 14
ATOM 23333 C C . PRO A 1 10 ? -16.958 12.318 -27.266 1.00 0.00 10 PRO A C 14
ATOM 23334 O O . PRO A 1 10 ? -16.203 11.957 -26.385 1.00 0.00 10 PRO A O 14
ATOM 23345 N N . ASP A 1 11 ? -17.061 13.577 -27.601 1.00 0.00 11 ASP A N 14
ATOM 23346 C CA . ASP A 1 11 ? -16.242 14.620 -26.904 1.00 0.00 11 ASP A CA 14
ATOM 23347 C C . ASP A 1 11 ? -14.755 14.378 -27.180 1.00 0.00 11 ASP A C 14
ATOM 23348 O O . ASP A 1 11 ? -14.153 15.045 -27.998 1.00 0.00 11 ASP A O 14
ATOM 23357 N N . ASN A 1 12 ? -14.160 13.425 -26.517 1.00 0.00 12 ASN A N 14
ATOM 23358 C CA . ASN A 1 12 ? -12.723 13.143 -26.757 1.00 0.00 12 ASN A CA 14
ATOM 23359 C C . ASN A 1 12 ? -12.548 11.674 -27.143 1.00 0.00 12 ASN A C 14
ATOM 23360 O O . ASN A 1 12 ? -11.647 11.323 -27.875 1.00 0.00 12 ASN A O 14
ATOM 23371 N N . VAL A 1 13 ? -13.409 10.811 -26.650 1.00 0.00 13 VAL A N 14
ATOM 23372 C CA . VAL A 1 13 ? -13.301 9.360 -26.977 1.00 0.00 13 VAL A CA 14
ATOM 23373 C C . VAL A 1 13 ? -14.452 8.586 -26.297 1.00 0.00 13 VAL A C 14
ATOM 23374 O O . VAL A 1 13 ? -15.145 7.827 -26.946 1.00 0.00 13 VAL A O 14
ATOM 23387 N N . PRO A 1 14 ? -14.617 8.794 -25.009 1.00 0.00 14 PRO A N 14
ATOM 23388 C CA . PRO A 1 14 ? -15.682 8.097 -24.262 1.00 0.00 14 PRO A CA 14
ATOM 23389 C C . PRO A 1 14 ? -16.974 8.922 -24.268 1.00 0.00 14 PRO A C 14
ATOM 23390 O O . PRO A 1 14 ? -17.877 8.674 -25.044 1.00 0.00 14 PRO A O 14
ATOM 23401 N N . MET A 1 15 ? -17.072 9.900 -23.407 1.00 0.00 15 MET A N 14
ATOM 23402 C CA . MET A 1 15 ? -18.305 10.735 -23.361 1.00 0.00 15 MET A CA 14
ATOM 23403 C C . MET A 1 15 ? -17.994 12.094 -22.723 1.00 0.00 15 MET A C 14
ATOM 23404 O O . MET A 1 15 ? -16.922 12.639 -22.898 1.00 0.00 15 MET A O 14
ATOM 23418 N N . ASP A 1 16 ? -18.918 12.648 -21.983 1.00 0.00 16 ASP A N 14
ATOM 23419 C CA . ASP A 1 16 ? -18.663 13.967 -21.338 1.00 0.00 16 ASP A CA 14
ATOM 23420 C C . ASP A 1 16 ? -19.503 14.097 -20.070 1.00 0.00 16 ASP A C 14
ATOM 23421 O O . ASP A 1 16 ? -20.463 14.841 -20.016 1.00 0.00 16 ASP A O 14
ATOM 23430 N N . MET A 1 17 ? -19.147 13.370 -19.053 1.00 0.00 17 MET A N 14
ATOM 23431 C CA . MET A 1 17 ? -19.915 13.431 -17.776 1.00 0.00 17 MET A CA 14
ATOM 23432 C C . MET A 1 17 ? -19.022 13.937 -16.640 1.00 0.00 17 MET A C 14
ATOM 23433 O O . MET A 1 17 ? -19.500 14.397 -15.622 1.00 0.00 17 MET A O 14
ATOM 23447 N N . SER A 1 18 ? -17.730 13.855 -16.801 1.00 0.00 18 SER A N 14
ATOM 23448 C CA . SER A 1 18 ? -16.814 14.333 -15.724 1.00 0.00 18 SER A CA 14
ATOM 23449 C C . SER A 1 18 ? -16.152 15.655 -16.133 1.00 0.00 18 SER A C 14
ATOM 23450 O O . SER A 1 18 ? -16.170 16.022 -17.292 1.00 0.00 18 SER A O 14
ATOM 23458 N N . PRO A 1 19 ? -15.587 16.332 -15.162 1.00 0.00 19 PRO A N 14
ATOM 23459 C CA . PRO A 1 19 ? -14.912 17.630 -15.429 1.00 0.00 19 PRO A CA 14
ATOM 23460 C C . PRO A 1 19 ? -13.569 17.434 -16.145 1.00 0.00 19 PRO A C 14
ATOM 23461 O O . PRO A 1 19 ? -12.888 18.386 -16.470 1.00 0.00 19 PRO A O 14
ATOM 23472 N N . LYS A 1 20 ? -13.187 16.211 -16.399 1.00 0.00 20 LYS A N 14
ATOM 23473 C CA . LYS A 1 20 ? -11.889 15.937 -17.100 1.00 0.00 20 LYS A CA 14
ATOM 23474 C C . LYS A 1 20 ? -10.694 16.368 -16.239 1.00 0.00 20 LYS A C 14
ATOM 23475 O O . LYS A 1 20 ? -9.915 15.549 -15.793 1.00 0.00 20 LYS A O 14
ATOM 23494 N N . ALA A 1 21 ? -10.536 17.644 -16.005 1.00 0.00 21 ALA A N 14
ATOM 23495 C CA . ALA A 1 21 ? -9.385 18.118 -15.181 1.00 0.00 21 ALA A CA 14
ATOM 23496 C C . ALA A 1 21 ? -9.320 17.345 -13.863 1.00 0.00 21 ALA A C 14
ATOM 23497 O O . ALA A 1 21 ? -8.368 16.642 -13.590 1.00 0.00 21 ALA A O 14
ATOM 23504 N N . LEU A 1 22 ? -10.327 17.469 -13.047 1.00 0.00 22 LEU A N 14
ATOM 23505 C CA . LEU A 1 22 ? -10.329 16.738 -11.748 1.00 0.00 22 LEU A CA 14
ATOM 23506 C C . LEU A 1 22 ? -10.307 15.224 -12.011 1.00 0.00 22 LEU A C 14
ATOM 23507 O O . LEU A 1 22 ? -9.432 14.518 -11.554 1.00 0.00 22 LEU A O 14
ATOM 23523 N N . GLN A 1 23 ? -11.266 14.727 -12.745 1.00 0.00 23 GLN A N 14
ATOM 23524 C CA . GLN A 1 23 ? -11.307 13.262 -13.040 1.00 0.00 23 GLN A CA 14
ATOM 23525 C C . GLN A 1 23 ? -9.933 12.772 -13.513 1.00 0.00 23 GLN A C 14
ATOM 23526 O O . GLN A 1 23 ? -9.466 11.725 -13.112 1.00 0.00 23 GLN A O 14
ATOM 23540 N N . GLN A 1 24 ? -9.282 13.524 -14.358 1.00 0.00 24 GLN A N 14
ATOM 23541 C CA . GLN A 1 24 ? -7.939 13.100 -14.846 1.00 0.00 24 GLN A CA 14
ATOM 23542 C C . GLN A 1 24 ? -6.951 13.058 -13.678 1.00 0.00 24 GLN A C 14
ATOM 23543 O O . GLN A 1 24 ? -6.091 12.202 -13.609 1.00 0.00 24 GLN A O 14
ATOM 23557 N N . LYS A 1 25 ? -7.072 13.974 -12.756 1.00 0.00 25 LYS A N 14
ATOM 23558 C CA . LYS A 1 25 ? -6.145 13.985 -11.589 1.00 0.00 25 LYS A CA 14
ATOM 23559 C C . LYS A 1 25 ? -6.433 12.788 -10.681 1.00 0.00 25 LYS A C 14
ATOM 23560 O O . LYS A 1 25 ? -5.540 12.062 -10.290 1.00 0.00 25 LYS A O 14
ATOM 23579 N N . ILE A 1 26 ? -7.677 12.572 -10.347 1.00 0.00 26 ILE A N 14
ATOM 23580 C CA . ILE A 1 26 ? -8.025 11.419 -9.467 1.00 0.00 26 ILE A CA 14
ATOM 23581 C C . ILE A 1 26 ? -7.442 10.125 -10.041 1.00 0.00 26 ILE A C 14
ATOM 23582 O O . ILE A 1 26 ? -6.695 9.425 -9.387 1.00 0.00 26 ILE A O 14
ATOM 23598 N N . HIS A 1 27 ? -7.776 9.803 -11.261 1.00 0.00 27 HIS A N 14
ATOM 23599 C CA . HIS A 1 27 ? -7.238 8.557 -11.877 1.00 0.00 27 HIS A CA 14
ATOM 23600 C C . HIS A 1 27 ? -5.708 8.558 -11.817 1.00 0.00 27 HIS A C 14
ATOM 23601 O O . HIS A 1 27 ? -5.074 7.523 -11.876 1.00 0.00 27 HIS A O 14
ATOM 23615 N N . GLU A 1 28 ? -5.112 9.713 -11.700 1.00 0.00 28 GLU A N 14
ATOM 23616 C CA . GLU A 1 28 ? -3.624 9.781 -11.636 1.00 0.00 28 GLU A CA 14
ATOM 23617 C C . GLU A 1 28 ? -3.142 9.439 -10.224 1.00 0.00 28 GLU A C 14
ATOM 23618 O O . GLU A 1 28 ? -2.128 8.795 -10.043 1.00 0.00 28 GLU A O 14
ATOM 23630 N N . LEU A 1 29 ? -3.862 9.864 -9.221 1.00 0.00 29 LEU A N 14
ATOM 23631 C CA . LEU A 1 29 ? -3.445 9.562 -7.822 1.00 0.00 29 LEU A CA 14
ATOM 23632 C C . LEU A 1 29 ? -3.790 8.111 -7.473 1.00 0.00 29 LEU A C 14
ATOM 23633 O O . LEU A 1 29 ? -3.017 7.412 -6.849 1.00 0.00 29 LEU A O 14
ATOM 23649 N N . GLU A 1 30 ? -4.944 7.653 -7.876 1.00 0.00 30 GLU A N 14
ATOM 23650 C CA . GLU A 1 30 ? -5.335 6.247 -7.571 1.00 0.00 30 GLU A CA 14
ATOM 23651 C C . GLU A 1 30 ? -4.364 5.278 -8.247 1.00 0.00 30 GLU A C 14
ATOM 23652 O O . GLU A 1 30 ? -3.909 4.323 -7.652 1.00 0.00 30 GLU A O 14
ATOM 23664 N N . GLY A 1 31 ? -4.040 5.521 -9.489 1.00 0.00 31 GLY A N 14
ATOM 23665 C CA . GLY A 1 31 ? -3.093 4.618 -10.201 1.00 0.00 31 GLY A CA 14
ATOM 23666 C C . GLY A 1 31 ? -1.727 4.678 -9.519 1.00 0.00 31 GLY A C 14
ATOM 23667 O O . GLY A 1 31 ? -1.014 3.697 -9.445 1.00 0.00 31 GLY A O 14
ATOM 23671 N N . LEU A 1 32 ? -1.356 5.824 -9.015 1.00 0.00 32 LEU A N 14
ATOM 23672 C CA . LEU A 1 32 ? -0.037 5.947 -8.332 1.00 0.00 32 LEU A CA 14
ATOM 23673 C C . LEU A 1 32 ? -0.027 5.097 -7.060 1.00 0.00 32 LEU A C 14
ATOM 23674 O O . LEU A 1 32 ? 0.983 4.540 -6.680 1.00 0.00 32 LEU A O 14
ATOM 23690 N N . MET A 1 33 ? -1.148 4.993 -6.400 1.00 0.00 33 MET A N 14
ATOM 23691 C CA . MET A 1 33 ? -1.209 4.177 -5.152 1.00 0.00 33 MET A CA 14
ATOM 23692 C C . MET A 1 33 ? -0.828 2.724 -5.452 1.00 0.00 33 MET A C 14
ATOM 23693 O O . MET A 1 33 ? 0.131 2.202 -4.920 1.00 0.00 33 MET A O 14
ATOM 23707 N N . MET A 1 34 ? -1.578 2.068 -6.298 1.00 0.00 34 MET A N 14
ATOM 23708 C CA . MET A 1 34 ? -1.273 0.644 -6.636 1.00 0.00 34 MET A CA 14
ATOM 23709 C C . MET A 1 34 ? 0.215 0.468 -6.956 1.00 0.00 34 MET A C 14
ATOM 23710 O O . MET A 1 34 ? 0.839 -0.489 -6.541 1.00 0.00 34 MET A O 14
ATOM 23724 N N . GLN A 1 35 ? 0.789 1.382 -7.689 1.00 0.00 35 GLN A N 14
ATOM 23725 C CA . GLN A 1 35 ? 2.237 1.265 -8.034 1.00 0.00 35 GLN A CA 14
ATOM 23726 C C . GLN A 1 35 ? 3.065 1.016 -6.768 1.00 0.00 35 GLN A C 14
ATOM 23727 O O . GLN A 1 35 ? 3.523 -0.082 -6.520 1.00 0.00 35 GLN A O 14
ATOM 23741 N N . HIS A 1 36 ? 3.259 2.027 -5.970 1.00 0.00 36 HIS A N 14
ATOM 23742 C CA . HIS A 1 36 ? 4.056 1.857 -4.721 1.00 0.00 36 HIS A CA 14
ATOM 23743 C C . HIS A 1 36 ? 3.535 0.667 -3.906 1.00 0.00 36 HIS A C 14
ATOM 23744 O O . HIS A 1 36 ? 4.286 -0.210 -3.528 1.00 0.00 36 HIS A O 14
ATOM 23758 N N . ALA A 1 37 ? 2.255 0.628 -3.637 1.00 0.00 37 ALA A N 14
ATOM 23759 C CA . ALA A 1 37 ? 1.685 -0.508 -2.848 1.00 0.00 37 ALA A CA 14
ATOM 23760 C C . ALA A 1 37 ? 2.180 -1.844 -3.414 1.00 0.00 37 ALA A C 14
ATOM 23761 O O . ALA A 1 37 ? 2.377 -2.801 -2.693 1.00 0.00 37 ALA A O 14
ATOM 23768 N N . GLN A 1 38 ? 2.395 -1.907 -4.700 1.00 0.00 38 GLN A N 14
ATOM 23769 C CA . GLN A 1 38 ? 2.893 -3.172 -5.311 1.00 0.00 38 GLN A CA 14
ATOM 23770 C C . GLN A 1 38 ? 4.379 -3.344 -4.988 1.00 0.00 38 GLN A C 14
ATOM 23771 O O . GLN A 1 38 ? 4.855 -4.438 -4.759 1.00 0.00 38 GLN A O 14
ATOM 23785 N N . ASN A 1 39 ? 5.111 -2.262 -4.958 1.00 0.00 39 ASN A N 14
ATOM 23786 C CA . ASN A 1 39 ? 6.564 -2.350 -4.638 1.00 0.00 39 ASN A CA 14
ATOM 23787 C C . ASN A 1 39 ? 6.780 -2.099 -3.144 1.00 0.00 39 ASN A C 14
ATOM 23788 O O . ASN A 1 39 ? 7.844 -1.697 -2.717 1.00 0.00 39 ASN A O 14
ATOM 23799 N N . LEU A 1 40 ? 5.772 -2.334 -2.348 1.00 0.00 40 LEU A N 14
ATOM 23800 C CA . LEU A 1 40 ? 5.899 -2.115 -0.878 1.00 0.00 40 LEU A CA 14
ATOM 23801 C C . LEU A 1 40 ? 6.342 -0.679 -0.582 1.00 0.00 40 LEU A C 14
ATOM 23802 O O . LEU A 1 40 ? 7.004 -0.414 0.402 1.00 0.00 40 LEU A O 14
ATOM 23818 N N . GLU A 1 41 ? 5.972 0.252 -1.418 1.00 0.00 41 GLU A N 14
ATOM 23819 C CA . GLU A 1 41 ? 6.363 1.670 -1.173 1.00 0.00 41 GLU A CA 14
ATOM 23820 C C . GLU A 1 41 ? 5.134 2.491 -0.766 1.00 0.00 41 GLU A C 14
ATOM 23821 O O . GLU A 1 41 ? 5.138 3.704 -0.829 1.00 0.00 41 GLU A O 14
ATOM 23833 N N . PHE A 1 42 ? 4.080 1.833 -0.354 1.00 0.00 42 PHE A N 14
ATOM 23834 C CA . PHE A 1 42 ? 2.838 2.553 0.051 1.00 0.00 42 PHE A CA 14
ATOM 23835 C C . PHE A 1 42 ? 3.075 3.480 1.247 1.00 0.00 42 PHE A C 14
ATOM 23836 O O . PHE A 1 42 ? 2.204 4.244 1.608 1.00 0.00 42 PHE A O 14
ATOM 23853 N N . GLU A 1 43 ? 4.228 3.444 1.869 1.00 0.00 43 GLU A N 14
ATOM 23854 C CA . GLU A 1 43 ? 4.467 4.357 3.028 1.00 0.00 43 GLU A CA 14
ATOM 23855 C C . GLU A 1 43 ? 4.096 5.788 2.627 1.00 0.00 43 GLU A C 14
ATOM 23856 O O . GLU A 1 43 ? 3.126 6.348 3.099 1.00 0.00 43 GLU A O 14
ATOM 23868 N N . GLU A 1 44 ? 4.847 6.363 1.735 1.00 0.00 44 GLU A N 14
ATOM 23869 C CA . GLU A 1 44 ? 4.529 7.740 1.265 1.00 0.00 44 GLU A CA 14
ATOM 23870 C C . GLU A 1 44 ? 3.432 7.681 0.192 1.00 0.00 44 GLU A C 14
ATOM 23871 O O . GLU A 1 44 ? 2.773 8.662 -0.093 1.00 0.00 44 GLU A O 14
ATOM 23883 N N . ALA A 1 45 ? 3.244 6.534 -0.411 1.00 0.00 45 ALA A N 14
ATOM 23884 C CA . ALA A 1 45 ? 2.207 6.397 -1.478 1.00 0.00 45 ALA A CA 14
ATOM 23885 C C . ALA A 1 45 ? 0.804 6.309 -0.878 1.00 0.00 45 ALA A C 14
ATOM 23886 O O . ALA A 1 45 ? -0.100 7.010 -1.289 1.00 0.00 45 ALA A O 14
ATOM 23893 N N . ALA A 1 46 ? 0.606 5.448 0.080 1.00 0.00 46 ALA A N 14
ATOM 23894 C CA . ALA A 1 46 ? -0.746 5.310 0.690 1.00 0.00 46 ALA A CA 14
ATOM 23895 C C . ALA A 1 46 ? -1.292 6.681 1.092 1.00 0.00 46 ALA A C 14
ATOM 23896 O O . ALA A 1 46 ? -2.486 6.887 1.150 1.00 0.00 46 ALA A O 14
ATOM 23903 N N . GLN A 1 47 ? -0.432 7.629 1.354 1.00 0.00 47 GLN A N 14
ATOM 23904 C CA . GLN A 1 47 ? -0.919 8.987 1.736 1.00 0.00 47 GLN A CA 14
ATOM 23905 C C . GLN A 1 47 ? -1.949 9.473 0.715 1.00 0.00 47 GLN A C 14
ATOM 23906 O O . GLN A 1 47 ? -2.807 10.280 1.014 1.00 0.00 47 GLN A O 14
ATOM 23920 N N . ILE A 1 48 ? -1.871 8.977 -0.490 1.00 0.00 48 ILE A N 14
ATOM 23921 C CA . ILE A 1 48 ? -2.846 9.393 -1.534 1.00 0.00 48 ILE A CA 14
ATOM 23922 C C . ILE A 1 48 ? -4.249 8.928 -1.145 1.00 0.00 48 ILE A C 14
ATOM 23923 O O . ILE A 1 48 ? -5.236 9.541 -1.499 1.00 0.00 48 ILE A O 14
ATOM 23939 N N . ARG A 1 49 ? -4.346 7.845 -0.415 1.00 0.00 49 ARG A N 14
ATOM 23940 C CA . ARG A 1 49 ? -5.693 7.342 0.000 1.00 0.00 49 ARG A CA 14
ATOM 23941 C C . ARG A 1 49 ? -6.531 8.487 0.585 1.00 0.00 49 ARG A C 14
ATOM 23942 O O . ARG A 1 49 ? -7.743 8.480 0.518 1.00 0.00 49 ARG A O 14
ATOM 23963 N N . ASP A 1 50 ? -5.887 9.471 1.151 1.00 0.00 50 ASP A N 14
ATOM 23964 C CA . ASP A 1 50 ? -6.638 10.619 1.730 1.00 0.00 50 ASP A CA 14
ATOM 23965 C C . ASP A 1 50 ? -7.086 11.559 0.611 1.00 0.00 50 ASP A C 14
ATOM 23966 O O . ASP A 1 50 ? -8.217 12.002 0.573 1.00 0.00 50 ASP A O 14
ATOM 23975 N N . GLN A 1 51 ? -6.208 11.861 -0.307 1.00 0.00 51 GLN A N 14
ATOM 23976 C CA . GLN A 1 51 ? -6.587 12.766 -1.429 1.00 0.00 51 GLN A CA 14
ATOM 23977 C C . GLN A 1 51 ? -7.602 12.069 -2.339 1.00 0.00 51 GLN A C 14
ATOM 23978 O O . GLN A 1 51 ? -8.515 12.682 -2.852 1.00 0.00 51 GLN A O 14
ATOM 23992 N N . LEU A 1 52 ? -7.447 10.788 -2.539 1.00 0.00 52 LEU A N 14
ATOM 23993 C CA . LEU A 1 52 ? -8.403 10.047 -3.411 1.00 0.00 52 LEU A CA 14
ATOM 23994 C C . LEU A 1 52 ? -9.811 10.102 -2.814 1.00 0.00 52 LEU A C 14
ATOM 23995 O O . LEU A 1 52 ? -10.786 10.290 -3.515 1.00 0.00 52 LEU A O 14
ATOM 24011 N N . HIS A 1 53 ? -9.924 9.941 -1.524 1.00 0.00 53 HIS A N 14
ATOM 24012 C CA . HIS A 1 53 ? -11.270 9.985 -0.882 1.00 0.00 53 HIS A CA 14
ATOM 24013 C C . HIS A 1 53 ? -11.826 11.410 -0.918 1.00 0.00 53 HIS A C 14
ATOM 24014 O O . HIS A 1 53 ? -12.960 11.635 -1.294 1.00 0.00 53 HIS A O 14
ATOM 24028 N N . GLN A 1 54 ? -11.039 12.375 -0.529 1.00 0.00 54 GLN A N 14
ATOM 24029 C CA . GLN A 1 54 ? -11.523 13.785 -0.543 1.00 0.00 54 GLN A CA 14
ATOM 24030 C C . GLN A 1 54 ? -11.876 14.209 -1.971 1.00 0.00 54 GLN A C 14
ATOM 24031 O O . GLN A 1 54 ? -12.901 14.816 -2.213 1.00 0.00 54 GLN A O 14
ATOM 24045 N N . LEU A 1 55 ? -11.037 13.892 -2.918 1.00 0.00 55 LEU A N 14
ATOM 24046 C CA . LEU A 1 55 ? -11.326 14.276 -4.329 1.00 0.00 55 LEU A CA 14
ATOM 24047 C C . LEU A 1 55 ? -12.605 13.587 -4.813 1.00 0.00 55 LEU A C 14
ATOM 24048 O O . LEU A 1 55 ? -13.308 14.091 -5.666 1.00 0.00 55 LEU A O 14
ATOM 24064 N N . ARG A 1 56 ? -12.912 12.439 -4.273 1.00 0.00 56 ARG A N 14
ATOM 24065 C CA . ARG A 1 56 ? -14.148 11.721 -4.702 1.00 0.00 56 ARG A CA 14
ATOM 24066 C C . ARG A 1 56 ? -15.373 12.619 -4.511 1.00 0.00 56 ARG A C 14
ATOM 24067 O O . ARG A 1 56 ? -16.073 12.937 -5.453 1.00 0.00 56 ARG A O 14
ATOM 24088 N N . GLU A 1 57 ? -15.637 13.031 -3.302 1.00 0.00 57 GLU A N 14
ATOM 24089 C CA . GLU A 1 57 ? -16.817 13.909 -3.054 1.00 0.00 57 GLU A CA 14
ATOM 24090 C C . GLU A 1 57 ? -16.690 15.202 -3.863 1.00 0.00 57 GLU A C 14
ATOM 24091 O O . GLU A 1 57 ? -17.668 15.864 -4.150 1.00 0.00 57 GLU A O 14
ATOM 24103 N N . LEU A 1 58 ? -15.493 15.566 -4.233 1.00 0.00 58 LEU A N 14
ATOM 24104 C CA . LEU A 1 58 ? -15.305 16.816 -5.025 1.00 0.00 58 LEU A CA 14
ATOM 24105 C C . LEU A 1 58 ? -15.808 16.618 -6.458 1.00 0.00 58 LEU A C 14
ATOM 24106 O O . LEU A 1 58 ? -16.087 17.567 -7.164 1.00 0.00 58 LEU A O 14
ATOM 24122 N N . PHE A 1 59 ? -15.926 15.392 -6.894 1.00 0.00 59 PHE A N 14
ATOM 24123 C CA . PHE A 1 59 ? -16.410 15.137 -8.281 1.00 0.00 59 PHE A CA 14
ATOM 24124 C C . PHE A 1 59 ? -17.727 15.879 -8.529 1.00 0.00 59 PHE A C 14
ATOM 24125 O O . PHE A 1 59 ? -17.911 16.513 -9.549 1.00 0.00 59 PHE A O 14
ATOM 24142 N N . ILE A 1 60 ? -18.644 15.805 -7.605 1.00 0.00 60 ILE A N 14
ATOM 24143 C CA . ILE A 1 60 ? -19.946 16.506 -7.788 1.00 0.00 60 ILE A CA 14
ATOM 24144 C C . ILE A 1 60 ? -19.762 18.016 -7.613 1.00 0.00 60 ILE A C 14
ATOM 24145 O O . ILE A 1 60 ? -20.387 18.810 -8.287 1.00 0.00 60 ILE A O 14
ATOM 24161 N N . ALA A 1 61 ? -18.907 18.418 -6.714 1.00 0.00 61 ALA A N 14
ATOM 24162 C CA . ALA A 1 61 ? -18.683 19.876 -6.497 1.00 0.00 61 ALA A CA 14
ATOM 24163 C C . ALA A 1 61 ? -17.887 20.470 -7.663 1.00 0.00 61 ALA A C 14
ATOM 24164 O O . ALA A 1 61 ? -17.900 21.663 -7.890 1.00 0.00 61 ALA A O 14
ATOM 24171 N N . ALA A 1 62 ? -17.196 19.647 -8.404 1.00 0.00 62 ALA A N 14
ATOM 24172 C CA . ALA A 1 62 ? -16.402 20.168 -9.554 1.00 0.00 62 ALA A CA 14
ATOM 24173 C C . ALA A 1 62 ? -17.267 20.212 -10.817 1.00 0.00 62 ALA A C 14
ATOM 24174 O O . ALA A 1 62 ? -17.509 21.262 -11.378 1.00 0.00 62 ALA A O 14
ATOM 24181 N N . SER A 1 63 ? -17.734 19.079 -11.267 1.00 0.00 63 SER A N 14
ATOM 24182 C CA . SER A 1 63 ? -18.582 19.058 -12.493 1.00 0.00 63 SER A CA 14
ATOM 24183 C C . SER A 1 63 ? -19.836 19.912 -12.284 1.00 0.00 63 SER A C 14
ATOM 24184 O O . SER A 1 63 ? -20.212 20.106 -11.140 1.00 0.00 63 SER A O 14
ATOM 24193 N N . LEU B 1 8 ? 23.542 -32.359 0.970 1.00 0.00 8 LEU B N 14
ATOM 24194 C CA . LEU B 1 8 ? 22.446 -33.196 1.540 1.00 0.00 8 LEU B CA 14
ATOM 24195 C C . LEU B 1 8 ? 21.809 -32.486 2.738 1.00 0.00 8 LEU B C 14
ATOM 24196 O O . LEU B 1 8 ? 21.652 -33.058 3.800 1.00 0.00 8 LEU B O 14
ATOM 24212 N N . GLU B 1 9 ? 21.437 -31.246 2.576 1.00 0.00 9 GLU B N 14
ATOM 24213 C CA . GLU B 1 9 ? 20.809 -30.502 3.705 1.00 0.00 9 GLU B CA 14
ATOM 24214 C C . GLU B 1 9 ? 19.426 -29.980 3.290 1.00 0.00 9 GLU B C 14
ATOM 24215 O O . GLU B 1 9 ? 19.192 -28.789 3.286 1.00 0.00 9 GLU B O 14
ATOM 24227 N N . PRO B 1 10 ? 18.550 -30.895 2.952 1.00 0.00 10 PRO B N 14
ATOM 24228 C CA . PRO B 1 10 ? 17.178 -30.515 2.530 1.00 0.00 10 PRO B CA 14
ATOM 24229 C C . PRO B 1 10 ? 16.351 -30.046 3.729 1.00 0.00 10 PRO B C 14
ATOM 24230 O O . PRO B 1 10 ? 15.616 -29.082 3.649 1.00 0.00 10 PRO B O 14
ATOM 24241 N N . ASP B 1 11 ? 16.458 -30.728 4.839 1.00 0.00 11 ASP B N 14
ATOM 24242 C CA . ASP B 1 11 ? 15.671 -30.339 6.051 1.00 0.00 11 ASP B CA 14
ATOM 24243 C C . ASP B 1 11 ? 14.175 -30.501 5.769 1.00 0.00 11 ASP B C 14
ATOM 24244 O O . ASP B 1 11 ? 13.558 -31.461 6.187 1.00 0.00 11 ASP B O 14
ATOM 24253 N N . ASN B 1 12 ? 13.586 -29.580 5.057 1.00 0.00 12 ASN B N 14
ATOM 24254 C CA . ASN B 1 12 ? 12.140 -29.698 4.743 1.00 0.00 12 ASN B CA 14
ATOM 24255 C C . ASN B 1 12 ? 11.938 -29.644 3.229 1.00 0.00 12 ASN B C 14
ATOM 24256 O O . ASN B 1 12 ? 11.014 -30.226 2.702 1.00 0.00 12 ASN B O 14
ATOM 24267 N N . VAL B 1 13 ? 12.801 -28.946 2.527 1.00 0.00 13 VAL B N 14
ATOM 24268 C CA . VAL B 1 13 ? 12.669 -28.842 1.045 1.00 0.00 13 VAL B CA 14
ATOM 24269 C C . VAL B 1 13 ? 13.829 -27.996 0.476 1.00 0.00 13 VAL B C 14
ATOM 24270 O O . VAL B 1 13 ? 14.495 -28.418 -0.449 1.00 0.00 13 VAL B O 14
ATOM 24283 N N . PRO B 1 14 ? 14.031 -26.824 1.039 1.00 0.00 14 PRO B N 14
ATOM 24284 C CA . PRO B 1 14 ? 15.109 -25.935 0.565 1.00 0.00 14 PRO B CA 14
ATOM 24285 C C . PRO B 1 14 ? 16.410 -26.205 1.329 1.00 0.00 14 PRO B C 14
ATOM 24286 O O . PRO B 1 14 ? 17.288 -26.897 0.854 1.00 0.00 14 PRO B O 14
ATOM 24297 N N . MET B 1 15 ? 16.542 -25.660 2.510 1.00 0.00 15 MET B N 14
ATOM 24298 C CA . MET B 1 15 ? 17.784 -25.883 3.301 1.00 0.00 15 MET B CA 14
ATOM 24299 C C . MET B 1 15 ? 17.506 -25.653 4.791 1.00 0.00 15 MET B C 14
ATOM 24300 O O . MET B 1 15 ? 16.436 -25.952 5.282 1.00 0.00 15 MET B O 14
ATOM 24314 N N . ASP B 1 16 ? 18.455 -25.122 5.516 1.00 0.00 16 ASP B N 14
ATOM 24315 C CA . ASP B 1 16 ? 18.233 -24.875 6.968 1.00 0.00 16 ASP B CA 14
ATOM 24316 C C . ASP B 1 16 ? 19.109 -23.715 7.438 1.00 0.00 16 ASP B C 14
ATOM 24317 O O . ASP B 1 16 ? 20.077 -23.898 8.149 1.00 0.00 16 ASP B O 14
ATOM 24326 N N . MET B 1 17 ? 18.772 -22.526 7.038 1.00 0.00 17 MET B N 14
ATOM 24327 C CA . MET B 1 17 ? 19.575 -21.337 7.446 1.00 0.00 17 MET B CA 14
ATOM 24328 C C . MET B 1 17 ? 18.719 -20.373 8.272 1.00 0.00 17 MET B C 14
ATOM 24329 O O . MET B 1 17 ? 19.230 -19.540 8.994 1.00 0.00 17 MET B O 14
ATOM 24343 N N . SER B 1 18 ? 17.421 -20.475 8.172 1.00 0.00 18 SER B N 14
ATOM 24344 C CA . SER B 1 18 ? 16.541 -19.559 8.952 1.00 0.00 18 SER B CA 14
ATOM 24345 C C . SER B 1 18 ? 15.883 -20.313 10.116 1.00 0.00 18 SER B C 14
ATOM 24346 O O . SER B 1 18 ? 15.875 -21.528 10.138 1.00 0.00 18 SER B O 14
ATOM 24354 N N . PRO B 1 19 ? 15.352 -19.563 11.052 1.00 0.00 19 PRO B N 14
ATOM 24355 C CA . PRO B 1 19 ? 14.686 -20.175 12.232 1.00 0.00 19 PRO B CA 14
ATOM 24356 C C . PRO B 1 19 ? 13.322 -20.773 11.865 1.00 0.00 19 PRO B C 14
ATOM 24357 O O . PRO B 1 19 ? 12.643 -21.341 12.697 1.00 0.00 19 PRO B O 14
ATOM 24368 N N . LYS B 1 20 ? 12.920 -20.659 10.628 1.00 0.00 20 LYS B N 14
ATOM 24369 C CA . LYS B 1 20 ? 11.599 -21.224 10.189 1.00 0.00 20 LYS B CA 14
ATOM 24370 C C . LYS B 1 20 ? 10.434 -20.493 10.870 1.00 0.00 20 LYS B C 14
ATOM 24371 O O . LYS B 1 20 ? 9.658 -19.815 10.226 1.00 0.00 20 LYS B O 14
ATOM 24390 N N . ALA B 1 21 ? 10.297 -20.631 12.162 1.00 0.00 21 ALA B N 14
ATOM 24391 C CA . ALA B 1 21 ? 9.173 -19.951 12.873 1.00 0.00 21 ALA B CA 14
ATOM 24392 C C . ALA B 1 21 ? 9.135 -18.465 12.509 1.00 0.00 21 ALA B C 14
ATOM 24393 O O . ALA B 1 21 ? 8.183 -17.980 11.929 1.00 0.00 21 ALA B O 14
ATOM 24400 N N . LEU B 1 22 ? 10.165 -17.742 12.841 1.00 0.00 22 LEU B N 14
ATOM 24401 C CA . LEU B 1 22 ? 10.194 -16.289 12.511 1.00 0.00 22 LEU B CA 14
ATOM 24402 C C . LEU B 1 22 ? 10.148 -16.108 10.986 1.00 0.00 22 LEU B C 14
ATOM 24403 O O . LEU B 1 22 ? 9.276 -15.448 10.456 1.00 0.00 22 LEU B O 14
ATOM 24419 N N . GLN B 1 23 ? 11.081 -16.690 10.283 1.00 0.00 23 GLN B N 14
ATOM 24420 C CA . GLN B 1 23 ? 11.096 -16.556 8.794 1.00 0.00 23 GLN B CA 14
ATOM 24421 C C . GLN B 1 23 ? 9.706 -16.838 8.215 1.00 0.00 23 GLN B C 14
ATOM 24422 O O . GLN B 1 23 ? 9.237 -16.144 7.335 1.00 0.00 23 GLN B O 14
ATOM 24436 N N . GLN B 1 24 ? 9.041 -17.847 8.707 1.00 0.00 24 GLN B N 14
ATOM 24437 C CA . GLN B 1 24 ? 7.680 -18.164 8.186 1.00 0.00 24 GLN B CA 14
ATOM 24438 C C . GLN B 1 24 ? 6.724 -17.009 8.496 1.00 0.00 24 GLN B C 14
ATOM 24439 O O . GLN B 1 24 ? 5.857 -16.680 7.712 1.00 0.00 24 GLN B O 14
ATOM 24453 N N . LYS B 1 25 ? 6.879 -16.391 9.636 1.00 0.00 25 LYS B N 14
ATOM 24454 C CA . LYS B 1 25 ? 5.984 -15.255 9.996 1.00 0.00 25 LYS B CA 14
ATOM 24455 C C . LYS B 1 25 ? 6.285 -14.049 9.101 1.00 0.00 25 LYS B C 14
ATOM 24456 O O . LYS B 1 25 ? 5.395 -13.448 8.535 1.00 0.00 25 LYS B O 14
ATOM 24475 N N . ILE B 1 26 ? 7.535 -13.696 8.968 1.00 0.00 26 ILE B N 14
ATOM 24476 C CA . ILE B 1 26 ? 7.893 -12.532 8.107 1.00 0.00 26 ILE B CA 14
ATOM 24477 C C . ILE B 1 26 ? 7.280 -12.700 6.714 1.00 0.00 26 ILE B C 14
ATOM 24478 O O . ILE B 1 26 ? 6.544 -11.855 6.243 1.00 0.00 26 ILE B O 14
ATOM 24494 N N . HIS B 1 27 ? 7.576 -13.784 6.052 1.00 0.00 27 HIS B N 14
ATOM 24495 C CA . HIS B 1 27 ? 7.008 -14.006 4.692 1.00 0.00 27 HIS B CA 14
ATOM 24496 C C . HIS B 1 27 ? 5.481 -13.915 4.738 1.00 0.00 27 HIS B C 14
ATOM 24497 O O . HIS B 1 27 ? 4.833 -13.661 3.742 1.00 0.00 27 HIS B O 14
ATOM 24511 N N . GLU B 1 28 ? 4.900 -14.118 5.890 1.00 0.00 28 GLU B N 14
ATOM 24512 C CA . GLU B 1 28 ? 3.416 -14.042 6.001 1.00 0.00 28 GLU B CA 14
ATOM 24513 C C . GLU B 1 28 ? 2.967 -12.580 6.084 1.00 0.00 28 GLU B C 14
ATOM 24514 O O . GLU B 1 28 ? 1.952 -12.199 5.538 1.00 0.00 28 GLU B O 14
ATOM 24526 N N . LEU B 1 29 ? 3.720 -11.757 6.763 1.00 0.00 29 LEU B N 14
ATOM 24527 C CA . LEU B 1 29 ? 3.337 -10.320 6.880 1.00 0.00 29 LEU B CA 14
ATOM 24528 C C . LEU B 1 29 ? 3.675 -9.580 5.583 1.00 0.00 29 LEU B C 14
ATOM 24529 O O . LEU B 1 29 ? 2.912 -8.766 5.105 1.00 0.00 29 LEU B O 14
ATOM 24545 N N . GLU B 1 30 ? 4.813 -9.861 5.009 1.00 0.00 30 GLU B N 14
ATOM 24546 C CA . GLU B 1 30 ? 5.196 -9.177 3.741 1.00 0.00 30 GLU B CA 14
ATOM 24547 C C . GLU B 1 30 ? 4.197 -9.526 2.637 1.00 0.00 30 GLU B C 14
ATOM 24548 O O . GLU B 1 30 ? 3.747 -8.672 1.899 1.00 0.00 30 GLU B O 14
ATOM 24560 N N . GLY B 1 31 ? 3.841 -10.777 2.522 1.00 0.00 31 GLY B N 14
ATOM 24561 C CA . GLY B 1 31 ? 2.866 -11.180 1.470 1.00 0.00 31 GLY B CA 14
ATOM 24562 C C . GLY B 1 31 ? 1.519 -10.513 1.748 1.00 0.00 31 GLY B C 14
ATOM 24563 O O . GLY B 1 31 ? 0.798 -10.145 0.842 1.00 0.00 31 GLY B O 14
ATOM 24567 N N . LEU B 1 32 ? 1.176 -10.350 2.997 1.00 0.00 32 LEU B N 14
ATOM 24568 C CA . LEU B 1 32 ? -0.123 -9.701 3.334 1.00 0.00 32 LEU B CA 14
ATOM 24569 C C . LEU B 1 32 ? -0.109 -8.239 2.882 1.00 0.00 32 LEU B C 14
ATOM 24570 O O . LEU B 1 32 ? -1.115 -7.693 2.476 1.00 0.00 32 LEU B O 14
ATOM 24586 N N . MET B 1 33 ? 1.029 -7.603 2.949 1.00 0.00 33 MET B N 14
ATOM 24587 C CA . MET B 1 33 ? 1.114 -6.176 2.523 1.00 0.00 33 MET B CA 14
ATOM 24588 C C . MET B 1 33 ? 0.708 -6.040 1.052 1.00 0.00 33 MET B C 14
ATOM 24589 O O . MET B 1 33 ? -0.242 -5.360 0.720 1.00 0.00 33 MET B O 14
ATOM 24603 N N . MET B 1 34 ? 1.429 -6.681 0.168 1.00 0.00 34 MET B N 14
ATOM 24604 C CA . MET B 1 34 ? 1.097 -6.591 -1.287 1.00 0.00 34 MET B CA 14
ATOM 24605 C C . MET B 1 34 ? -0.401 -6.813 -1.520 1.00 0.00 34 MET B C 14
ATOM 24606 O O . MET B 1 34 ? -1.023 -6.128 -2.307 1.00 0.00 34 MET B O 14
ATOM 24620 N N . GLN B 1 35 ? -0.983 -7.764 -0.842 1.00 0.00 35 GLN B N 14
ATOM 24621 C CA . GLN B 1 35 ? -2.442 -8.029 -1.026 1.00 0.00 35 GLN B CA 14
ATOM 24622 C C . GLN B 1 35 ? -3.238 -6.725 -0.889 1.00 0.00 35 GLN B C 14
ATOM 24623 O O . GLN B 1 35 ? -3.702 -6.164 -1.861 1.00 0.00 35 GLN B O 14
ATOM 24637 N N . HIS B 1 36 ? -3.398 -6.245 0.313 1.00 0.00 36 HIS B N 14
ATOM 24638 C CA . HIS B 1 36 ? -4.163 -4.981 0.521 1.00 0.00 36 HIS B CA 14
ATOM 24639 C C . HIS B 1 36 ? -3.634 -3.874 -0.398 1.00 0.00 36 HIS B C 14
ATOM 24640 O O . HIS B 1 36 ? -4.384 -3.243 -1.116 1.00 0.00 36 HIS B O 14
ATOM 24654 N N . ALA B 1 37 ? -2.346 -3.633 -0.382 1.00 0.00 37 ALA B N 14
ATOM 24655 C CA . ALA B 1 37 ? -1.768 -2.565 -1.257 1.00 0.00 37 ALA B CA 14
ATOM 24656 C C . ALA B 1 37 ? -2.294 -2.715 -2.688 1.00 0.00 37 ALA B C 14
ATOM 24657 O O . ALA B 1 37 ? -2.482 -1.746 -3.397 1.00 0.00 37 ALA B O 14
ATOM 24664 N N . GLN B 1 38 ? -2.545 -3.925 -3.111 1.00 0.00 38 GLN B N 14
ATOM 24665 C CA . GLN B 1 38 ? -3.074 -4.137 -4.489 1.00 0.00 38 GLN B CA 14
ATOM 24666 C C . GLN B 1 38 ? -4.553 -3.746 -4.534 1.00 0.00 38 GLN B C 14
ATOM 24667 O O . GLN B 1 38 ? -5.034 -3.203 -5.508 1.00 0.00 38 GLN B O 14
ATOM 24681 N N . ASN B 1 39 ? -5.271 -4.010 -3.476 1.00 0.00 39 ASN B N 14
ATOM 24682 C CA . ASN B 1 39 ? -6.716 -3.647 -3.441 1.00 0.00 39 ASN B CA 14
ATOM 24683 C C . ASN B 1 39 ? -6.890 -2.280 -2.770 1.00 0.00 39 ASN B C 14
ATOM 24684 O O . ASN B 1 39 ? -7.937 -1.963 -2.244 1.00 0.00 39 ASN B O 14
ATOM 24695 N N . LEU B 1 40 ? -5.862 -1.473 -2.787 1.00 0.00 40 LEU B N 14
ATOM 24696 C CA . LEU B 1 40 ? -5.948 -0.125 -2.155 1.00 0.00 40 LEU B CA 14
ATOM 24697 C C . LEU B 1 40 ? -6.367 -0.242 -0.687 1.00 0.00 40 LEU B C 14
ATOM 24698 O O . LEU B 1 40 ? -7.001 0.640 -0.141 1.00 0.00 40 LEU B O 14
ATOM 24714 N N . GLU B 1 41 ? -6.008 -1.315 -0.039 1.00 0.00 41 GLU B N 14
ATOM 24715 C CA . GLU B 1 41 ? -6.376 -1.478 1.397 1.00 0.00 41 GLU B CA 14
ATOM 24716 C C . GLU B 1 41 ? -5.126 -1.350 2.277 1.00 0.00 41 GLU B C 14
ATOM 24717 O O . GLU B 1 41 ? -5.118 -1.756 3.421 1.00 0.00 41 GLU B O 14
ATOM 24729 N N . PHE B 1 42 ? -4.069 -0.792 1.743 1.00 0.00 42 PHE B N 14
ATOM 24730 C CA . PHE B 1 42 ? -2.808 -0.637 2.525 1.00 0.00 42 PHE B CA 14
ATOM 24731 C C . PHE B 1 42 ? -3.003 0.248 3.760 1.00 0.00 42 PHE B C 14
ATOM 24732 O O . PHE B 1 42 ? -2.115 0.356 4.580 1.00 0.00 42 PHE B O 14
ATOM 24749 N N . GLU B 1 43 ? -4.138 0.882 3.923 1.00 0.00 43 GLU B N 14
ATOM 24750 C CA . GLU B 1 43 ? -4.336 1.738 5.133 1.00 0.00 43 GLU B CA 14
ATOM 24751 C C . GLU B 1 43 ? -3.960 0.938 6.382 1.00 0.00 43 GLU B C 14
ATOM 24752 O O . GLU B 1 43 ? -2.972 1.207 7.036 1.00 0.00 43 GLU B O 14
ATOM 24764 N N . GLU B 1 44 ? -4.727 -0.065 6.693 1.00 0.00 44 GLU B N 14
ATOM 24765 C CA . GLU B 1 44 ? -4.406 -0.915 7.874 1.00 0.00 44 GLU B CA 14
ATOM 24766 C C . GLU B 1 44 ? -3.339 -1.951 7.491 1.00 0.00 44 GLU B C 14
ATOM 24767 O O . GLU B 1 44 ? -2.678 -2.520 8.336 1.00 0.00 44 GLU B O 14
ATOM 24779 N N . ALA B 1 45 ? -3.179 -2.205 6.216 1.00 0.00 45 ALA B N 14
ATOM 24780 C CA . ALA B 1 45 ? -2.173 -3.211 5.761 1.00 0.00 45 ALA B CA 14
ATOM 24781 C C . ALA B 1 45 ? -0.754 -2.643 5.821 1.00 0.00 45 ALA B C 14
ATOM 24782 O O . ALA B 1 45 ? 0.145 -3.255 6.363 1.00 0.00 45 ALA B O 14
ATOM 24789 N N . ALA B 1 46 ? -0.539 -1.486 5.261 1.00 0.00 46 ALA B N 14
ATOM 24790 C CA . ALA B 1 46 ? 0.828 -0.891 5.278 1.00 0.00 46 ALA B CA 14
ATOM 24791 C C . ALA B 1 46 ? 1.400 -0.911 6.698 1.00 0.00 46 ALA B C 14
ATOM 24792 O O . ALA B 1 46 ? 2.596 -0.943 6.891 1.00 0.00 46 ALA B O 14
ATOM 24799 N N . GLN B 1 47 ? 0.555 -0.908 7.696 1.00 0.00 47 GLN B N 14
ATOM 24800 C CA . GLN B 1 47 ? 1.065 -0.942 9.098 1.00 0.00 47 GLN B CA 14
ATOM 24801 C C . GLN B 1 47 ? 2.073 -2.083 9.255 1.00 0.00 47 GLN B C 14
ATOM 24802 O O . GLN B 1 47 ? 2.948 -2.046 10.097 1.00 0.00 47 GLN B O 14
ATOM 24816 N N . ILE B 1 48 ? 1.957 -3.093 8.437 1.00 0.00 48 ILE B N 14
ATOM 24817 C CA . ILE B 1 48 ? 2.907 -4.235 8.522 1.00 0.00 48 ILE B CA 14
ATOM 24818 C C . ILE B 1 48 ? 4.315 -3.761 8.161 1.00 0.00 48 ILE B C 14
ATOM 24819 O O . ILE B 1 48 ? 5.300 -4.299 8.629 1.00 0.00 48 ILE B O 14
ATOM 24835 N N . ARG B 1 49 ? 4.420 -2.755 7.331 1.00 0.00 49 ARG B N 14
ATOM 24836 C CA . ARG B 1 49 ? 5.771 -2.243 6.942 1.00 0.00 49 ARG B CA 14
ATOM 24837 C C . ARG B 1 49 ? 6.638 -2.030 8.190 1.00 0.00 49 ARG B C 14
ATOM 24838 O O . ARG B 1 49 ? 7.848 -2.120 8.143 1.00 0.00 49 ARG B O 14
ATOM 24859 N N . ASP B 1 50 ? 6.020 -1.754 9.306 1.00 0.00 50 ASP B N 14
ATOM 24860 C CA . ASP B 1 50 ? 6.801 -1.543 10.558 1.00 0.00 50 ASP B CA 14
ATOM 24861 C C . ASP B 1 50 ? 7.228 -2.895 11.131 1.00 0.00 50 ASP B C 14
ATOM 24862 O O . ASP B 1 50 ? 8.362 -3.084 11.523 1.00 0.00 50 ASP B O 14
ATOM 24871 N N . GLN B 1 51 ? 6.328 -3.840 11.176 1.00 0.00 51 GLN B N 14
ATOM 24872 C CA . GLN B 1 51 ? 6.687 -5.182 11.716 1.00 0.00 51 GLN B CA 14
ATOM 24873 C C . GLN B 1 51 ? 7.668 -5.878 10.769 1.00 0.00 51 GLN B C 14
ATOM 24874 O O . GLN B 1 51 ? 8.575 -6.565 11.193 1.00 0.00 51 GLN B O 14
ATOM 24888 N N . LEU B 1 52 ? 7.494 -5.700 9.488 1.00 0.00 52 LEU B N 14
ATOM 24889 C CA . LEU B 1 52 ? 8.417 -6.346 8.511 1.00 0.00 52 LEU B CA 14
ATOM 24890 C C . LEU B 1 52 ? 9.841 -5.822 8.707 1.00 0.00 52 LEU B C 14
ATOM 24891 O O . LEU B 1 52 ? 10.799 -6.569 8.668 1.00 0.00 52 LEU B O 14
ATOM 24907 N N . HIS B 1 53 ? 9.989 -4.542 8.919 1.00 0.00 53 HIS B N 14
ATOM 24908 C CA . HIS B 1 53 ? 11.351 -3.970 9.119 1.00 0.00 53 HIS B CA 14
ATOM 24909 C C . HIS B 1 53 ? 11.923 -4.425 10.464 1.00 0.00 53 HIS B C 14
ATOM 24910 O O . HIS B 1 53 ? 13.048 -4.875 10.552 1.00 0.00 53 HIS B O 14
ATOM 24924 N N . GLN B 1 54 ? 11.157 -4.310 11.514 1.00 0.00 54 GLN B N 14
ATOM 24925 C CA . GLN B 1 54 ? 11.657 -4.735 12.853 1.00 0.00 54 GLN B CA 14
ATOM 24926 C C . GLN B 1 54 ? 11.977 -6.232 12.845 1.00 0.00 54 GLN B C 14
ATOM 24927 O O . GLN B 1 54 ? 13.000 -6.661 13.339 1.00 0.00 54 GLN B O 14
ATOM 24941 N N . LEU B 1 55 ? 11.108 -7.030 12.287 1.00 0.00 55 LEU B N 14
ATOM 24942 C CA . LEU B 1 55 ? 11.363 -8.499 12.248 1.00 0.00 55 LEU B CA 14
ATOM 24943 C C . LEU B 1 55 ? 12.621 -8.795 11.427 1.00 0.00 55 LEU B C 14
ATOM 24944 O O . LEU B 1 55 ? 13.306 -9.772 11.654 1.00 0.00 55 LEU B O 14
ATOM 24960 N N . ARG B 1 56 ? 12.930 -7.958 10.474 1.00 0.00 56 ARG B N 14
ATOM 24961 C CA . ARG B 1 56 ? 14.144 -8.192 9.640 1.00 0.00 56 ARG B CA 14
ATOM 24962 C C . ARG B 1 56 ? 15.384 -8.293 10.532 1.00 0.00 56 ARG B C 14
ATOM 24963 O O . ARG B 1 56 ? 16.062 -9.302 10.556 1.00 0.00 56 ARG B O 14
ATOM 24984 N N . GLU B 1 57 ? 15.685 -7.258 11.267 1.00 0.00 57 GLU B N 14
ATOM 24985 C CA . GLU B 1 57 ? 16.881 -7.297 12.157 1.00 0.00 57 GLU B CA 14
ATOM 24986 C C . GLU B 1 57 ? 16.747 -8.439 13.167 1.00 0.00 57 GLU B C 14
ATOM 24987 O O . GLU B 1 57 ? 17.725 -8.925 13.702 1.00 0.00 57 GLU B O 14
ATOM 24999 N N . LEU B 1 58 ? 15.545 -8.870 13.434 1.00 0.00 58 LEU B N 14
ATOM 25000 C CA . LEU B 1 58 ? 15.349 -9.981 14.409 1.00 0.00 58 LEU B CA 14
ATOM 25001 C C . LEU B 1 58 ? 15.811 -11.309 13.802 1.00 0.00 58 LEU B C 14
ATOM 25002 O O . LEU B 1 58 ? 16.082 -12.262 14.505 1.00 0.00 58 LEU B O 14
ATOM 25018 N N . PHE B 1 59 ? 15.904 -11.379 12.501 1.00 0.00 59 PHE B N 14
ATOM 25019 C CA . PHE B 1 59 ? 16.348 -12.647 11.851 1.00 0.00 59 PHE B CA 14
ATOM 25020 C C . PHE B 1 59 ? 17.665 -13.126 12.467 1.00 0.00 59 PHE B C 14
ATOM 25021 O O . PHE B 1 59 ? 17.828 -14.288 12.781 1.00 0.00 59 PHE B O 14
ATOM 25038 N N . ILE B 1 60 ? 18.606 -12.239 12.643 1.00 0.00 60 ILE B N 14
ATOM 25039 C CA . ILE B 1 60 ? 19.911 -12.646 13.239 1.00 0.00 60 ILE B CA 14
ATOM 25040 C C . ILE B 1 60 ? 19.748 -12.905 14.738 1.00 0.00 60 ILE B C 14
ATOM 25041 O O . ILE B 1 60 ? 20.365 -13.791 15.296 1.00 0.00 60 ILE B O 14
ATOM 25057 N N . ALA B 1 61 ? 18.923 -12.137 15.396 1.00 0.00 61 ALA B N 14
ATOM 25058 C CA . ALA B 1 61 ? 18.721 -12.341 16.859 1.00 0.00 61 ALA B CA 14
ATOM 25059 C C . ALA B 1 61 ? 17.902 -13.610 17.111 1.00 0.00 61 ALA B C 14
ATOM 25060 O O . ALA B 1 61 ? 17.922 -14.169 18.189 1.00 0.00 61 ALA B O 14
ATOM 25067 N N . ALA B 1 62 ? 17.181 -14.070 16.125 1.00 0.00 62 ALA B N 14
ATOM 25068 C CA . ALA B 1 62 ? 16.362 -15.302 16.311 1.00 0.00 62 ALA B CA 14
ATOM 25069 C C . ALA B 1 62 ? 17.192 -16.545 15.977 1.00 0.00 62 ALA B C 14
ATOM 25070 O O . ALA B 1 62 ? 17.431 -17.387 16.819 1.00 0.00 62 ALA B O 14
ATOM 25077 N N . SER B 1 63 ? 17.635 -16.664 14.755 1.00 0.00 63 SER B N 14
ATOM 25078 C CA . SER B 1 63 ? 18.449 -17.852 14.370 1.00 0.00 63 SER B CA 14
ATOM 25079 C C . SER B 1 63 ? 19.718 -17.923 15.224 1.00 0.00 63 SER B C 14
ATOM 25080 O O . SER B 1 63 ? 20.127 -16.890 15.728 1.00 0.00 63 SER B O 14
ATOM 25089 N N . LEU A 1 8 ? -34.374 9.861 -26.290 1.00 0.00 8 LEU A N 15
ATOM 25090 C CA . LEU A 1 8 ? -33.487 9.574 -25.126 1.00 0.00 8 LEU A CA 15
ATOM 25091 C C . LEU A 1 8 ? -32.123 9.077 -25.609 1.00 0.00 8 LEU A C 15
ATOM 25092 O O . LEU A 1 8 ? -31.801 7.911 -25.497 1.00 0.00 8 LEU A O 15
ATOM 25108 N N . GLU A 1 9 ? -31.319 9.953 -26.147 1.00 0.00 9 GLU A N 15
ATOM 25109 C CA . GLU A 1 9 ? -29.975 9.531 -26.638 1.00 0.00 9 GLU A CA 15
ATOM 25110 C C . GLU A 1 9 ? -28.884 10.410 -26.015 1.00 0.00 9 GLU A C 15
ATOM 25111 O O . GLU A 1 9 ? -28.176 11.104 -26.718 1.00 0.00 9 GLU A O 15
ATOM 25123 N N . PRO A 1 10 ? -28.781 10.355 -24.710 1.00 0.00 10 PRO A N 15
ATOM 25124 C CA . PRO A 1 10 ? -27.763 11.163 -23.995 1.00 0.00 10 PRO A CA 15
ATOM 25125 C C . PRO A 1 10 ? -26.364 10.580 -24.218 1.00 0.00 10 PRO A C 15
ATOM 25126 O O . PRO A 1 10 ? -25.448 11.274 -24.608 1.00 0.00 10 PRO A O 15
ATOM 25137 N N . ASP A 1 11 ? -26.196 9.305 -23.971 1.00 0.00 11 ASP A N 15
ATOM 25138 C CA . ASP A 1 11 ? -24.859 8.660 -24.163 1.00 0.00 11 ASP A CA 15
ATOM 25139 C C . ASP A 1 11 ? -23.819 9.303 -23.239 1.00 0.00 11 ASP A C 15
ATOM 25140 O O . ASP A 1 11 ? -23.486 8.771 -22.198 1.00 0.00 11 ASP A O 15
ATOM 25149 N N . ASN A 1 12 ? -23.304 10.442 -23.610 1.00 0.00 12 ASN A N 15
ATOM 25150 C CA . ASN A 1 12 ? -22.286 11.115 -22.751 1.00 0.00 12 ASN A CA 15
ATOM 25151 C C . ASN A 1 12 ? -22.549 12.624 -22.706 1.00 0.00 12 ASN A C 15
ATOM 25152 O O . ASN A 1 12 ? -21.641 13.417 -22.559 1.00 0.00 12 ASN A O 15
ATOM 25163 N N . VAL A 1 13 ? -23.785 13.023 -22.832 1.00 0.00 13 VAL A N 15
ATOM 25164 C CA . VAL A 1 13 ? -24.106 14.480 -22.798 1.00 0.00 13 VAL A CA 15
ATOM 25165 C C . VAL A 1 13 ? -24.356 14.944 -21.346 1.00 0.00 13 VAL A C 15
ATOM 25166 O O . VAL A 1 13 ? -23.833 15.961 -20.937 1.00 0.00 13 VAL A O 15
ATOM 25179 N N . PRO A 1 14 ? -25.143 14.193 -20.612 1.00 0.00 14 PRO A N 15
ATOM 25180 C CA . PRO A 1 14 ? -25.438 14.562 -19.215 1.00 0.00 14 PRO A CA 15
ATOM 25181 C C . PRO A 1 14 ? -24.350 14.013 -18.292 1.00 0.00 14 PRO A C 15
ATOM 25182 O O . PRO A 1 14 ? -23.844 14.703 -17.430 1.00 0.00 14 PRO A O 15
ATOM 25193 N N . MET A 1 15 ? -23.984 12.773 -18.472 1.00 0.00 15 MET A N 15
ATOM 25194 C CA . MET A 1 15 ? -22.929 12.182 -17.608 1.00 0.00 15 MET A CA 15
ATOM 25195 C C . MET A 1 15 ? -21.815 11.580 -18.468 1.00 0.00 15 MET A C 15
ATOM 25196 O O . MET A 1 15 ? -21.720 11.840 -19.651 1.00 0.00 15 MET A O 15
ATOM 25210 N N . ASP A 1 16 ? -20.968 10.777 -17.880 1.00 0.00 16 ASP A N 15
ATOM 25211 C CA . ASP A 1 16 ? -19.854 10.159 -18.659 1.00 0.00 16 ASP A CA 15
ATOM 25212 C C . ASP A 1 16 ? -19.002 11.251 -19.308 1.00 0.00 16 ASP A C 15
ATOM 25213 O O . ASP A 1 16 ? -18.980 11.404 -20.512 1.00 0.00 16 ASP A O 15
ATOM 25222 N N . MET A 1 17 ? -18.306 12.013 -18.512 1.00 0.00 17 MET A N 15
ATOM 25223 C CA . MET A 1 17 ? -17.457 13.103 -19.075 1.00 0.00 17 MET A CA 15
ATOM 25224 C C . MET A 1 17 ? -16.669 13.791 -17.957 1.00 0.00 17 MET A C 15
ATOM 25225 O O . MET A 1 17 ? -15.531 14.177 -18.133 1.00 0.00 17 MET A O 15
ATOM 25239 N N . SER A 1 18 ? -17.267 13.948 -16.805 1.00 0.00 18 SER A N 15
ATOM 25240 C CA . SER A 1 18 ? -16.554 14.612 -15.674 1.00 0.00 18 SER A CA 15
ATOM 25241 C C . SER A 1 18 ? -16.051 15.996 -16.104 1.00 0.00 18 SER A C 15
ATOM 25242 O O . SER A 1 18 ? -16.146 16.355 -17.261 1.00 0.00 18 SER A O 15
ATOM 25250 N N . PRO A 1 19 ? -15.531 16.736 -15.152 1.00 0.00 19 PRO A N 15
ATOM 25251 C CA . PRO A 1 19 ? -15.013 18.091 -15.442 1.00 0.00 19 PRO A CA 15
ATOM 25252 C C . PRO A 1 19 ? -13.560 18.048 -15.938 1.00 0.00 19 PRO A C 15
ATOM 25253 O O . PRO A 1 19 ? -12.877 19.052 -15.957 1.00 0.00 19 PRO A O 15
ATOM 25264 N N . LYS A 1 20 ? -13.094 16.901 -16.358 1.00 0.00 20 LYS A N 15
ATOM 25265 C CA . LYS A 1 20 ? -11.691 16.778 -16.881 1.00 0.00 20 LYS A CA 15
ATOM 25266 C C . LYS A 1 20 ? -10.653 17.075 -15.790 1.00 0.00 20 LYS A C 15
ATOM 25267 O O . LYS A 1 20 ? -9.919 16.201 -15.374 1.00 0.00 20 LYS A O 15
ATOM 25286 N N . ALA A 1 21 ? -10.575 18.299 -15.334 1.00 0.00 21 ALA A N 15
ATOM 25287 C CA . ALA A 1 21 ? -9.571 18.655 -14.282 1.00 0.00 21 ALA A CA 15
ATOM 25288 C C . ALA A 1 21 ? -9.566 17.616 -13.154 1.00 0.00 21 ALA A C 15
ATOM 25289 O O . ALA A 1 21 ? -8.527 17.157 -12.723 1.00 0.00 21 ALA A O 15
ATOM 25296 N N . LEU A 1 22 ? -10.720 17.239 -12.681 1.00 0.00 22 LEU A N 15
ATOM 25297 C CA . LEU A 1 22 ? -10.784 16.227 -11.588 1.00 0.00 22 LEU A CA 15
ATOM 25298 C C . LEU A 1 22 ? -10.628 14.829 -12.179 1.00 0.00 22 LEU A C 15
ATOM 25299 O O . LEU A 1 22 ? -9.898 14.001 -11.671 1.00 0.00 22 LEU A O 15
ATOM 25315 N N . GLN A 1 23 ? -11.314 14.568 -13.254 1.00 0.00 23 GLN A N 15
ATOM 25316 C CA . GLN A 1 23 ? -11.221 13.224 -13.897 1.00 0.00 23 GLN A CA 15
ATOM 25317 C C . GLN A 1 23 ? -9.756 12.851 -14.143 1.00 0.00 23 GLN A C 15
ATOM 25318 O O . GLN A 1 23 ? -9.362 11.710 -13.996 1.00 0.00 23 GLN A O 15
ATOM 25332 N N . GLN A 1 24 ? -8.946 13.803 -14.520 1.00 0.00 24 GLN A N 15
ATOM 25333 C CA . GLN A 1 24 ? -7.508 13.499 -14.777 1.00 0.00 24 GLN A CA 15
ATOM 25334 C C . GLN A 1 24 ? -6.745 13.374 -13.456 1.00 0.00 24 GLN A C 15
ATOM 25335 O O . GLN A 1 24 ? -5.916 12.502 -13.288 1.00 0.00 24 GLN A O 15
ATOM 25349 N N . LYS A 1 25 ? -7.017 14.239 -12.518 1.00 0.00 25 LYS A N 15
ATOM 25350 C CA . LYS A 1 25 ? -6.303 14.169 -11.209 1.00 0.00 25 LYS A CA 15
ATOM 25351 C C . LYS A 1 25 ? -6.799 12.968 -10.397 1.00 0.00 25 LYS A C 15
ATOM 25352 O O . LYS A 1 25 ? -6.029 12.283 -9.754 1.00 0.00 25 LYS A O 15
ATOM 25371 N N . ILE A 1 26 ? -8.078 12.711 -10.419 1.00 0.00 26 ILE A N 15
ATOM 25372 C CA . ILE A 1 26 ? -8.620 11.557 -9.646 1.00 0.00 26 ILE A CA 15
ATOM 25373 C C . ILE A 1 26 ? -8.111 10.237 -10.234 1.00 0.00 26 ILE A C 15
ATOM 25374 O O . ILE A 1 26 ? -7.731 9.333 -9.517 1.00 0.00 26 ILE A O 15
ATOM 25390 N N . HIS A 1 27 ? -8.103 10.120 -11.533 1.00 0.00 27 HIS A N 15
ATOM 25391 C CA . HIS A 1 27 ? -7.622 8.857 -12.164 1.00 0.00 27 HIS A CA 15
ATOM 25392 C C . HIS A 1 27 ? -6.092 8.794 -12.133 1.00 0.00 27 HIS A C 15
ATOM 25393 O O . HIS A 1 27 ? -5.502 7.739 -12.254 1.00 0.00 27 HIS A O 15
ATOM 25407 N N . GLU A 1 28 ? -5.444 9.917 -11.974 1.00 0.00 28 GLU A N 15
ATOM 25408 C CA . GLU A 1 28 ? -3.953 9.918 -11.938 1.00 0.00 28 GLU A CA 15
ATOM 25409 C C . GLU A 1 28 ? -3.454 9.470 -10.562 1.00 0.00 28 GLU A C 15
ATOM 25410 O O . GLU A 1 28 ? -2.656 8.562 -10.446 1.00 0.00 28 GLU A O 15
ATOM 25422 N N . LEU A 1 29 ? -3.916 10.102 -9.518 1.00 0.00 29 LEU A N 15
ATOM 25423 C CA . LEU A 1 29 ? -3.466 9.714 -8.150 1.00 0.00 29 LEU A CA 15
ATOM 25424 C C . LEU A 1 29 ? -3.912 8.284 -7.830 1.00 0.00 29 LEU A C 15
ATOM 25425 O O . LEU A 1 29 ? -3.289 7.590 -7.052 1.00 0.00 29 LEU A O 15
ATOM 25441 N N . GLU A 1 30 ? -4.986 7.840 -8.422 1.00 0.00 30 GLU A N 15
ATOM 25442 C CA . GLU A 1 30 ? -5.470 6.456 -8.148 1.00 0.00 30 GLU A CA 15
ATOM 25443 C C . GLU A 1 30 ? -4.445 5.428 -8.638 1.00 0.00 30 GLU A C 15
ATOM 25444 O O . GLU A 1 30 ? -4.259 4.389 -8.037 1.00 0.00 30 GLU A O 15
ATOM 25456 N N . GLY A 1 31 ? -3.782 5.709 -9.725 1.00 0.00 31 GLY A N 15
ATOM 25457 C CA . GLY A 1 31 ? -2.771 4.748 -10.252 1.00 0.00 31 GLY A CA 15
ATOM 25458 C C . GLY A 1 31 ? -1.493 4.836 -9.417 1.00 0.00 31 GLY A C 15
ATOM 25459 O O . GLY A 1 31 ? -0.708 3.910 -9.366 1.00 0.00 31 GLY A O 15
ATOM 25463 N N . LEU A 1 32 ? -1.274 5.944 -8.761 1.00 0.00 32 LEU A N 15
ATOM 25464 C CA . LEU A 1 32 ? -0.045 6.089 -7.931 1.00 0.00 32 LEU A CA 15
ATOM 25465 C C . LEU A 1 32 ? -0.102 5.144 -6.728 1.00 0.00 32 LEU A C 15
ATOM 25466 O O . LEU A 1 32 ? 0.912 4.701 -6.225 1.00 0.00 32 LEU A O 15
ATOM 25482 N N . MET A 1 33 ? -1.279 4.832 -6.262 1.00 0.00 33 MET A N 15
ATOM 25483 C CA . MET A 1 33 ? -1.401 3.917 -5.090 1.00 0.00 33 MET A CA 15
ATOM 25484 C C . MET A 1 33 ? -0.806 2.546 -5.423 1.00 0.00 33 MET A C 15
ATOM 25485 O O . MET A 1 33 ? 0.174 2.125 -4.839 1.00 0.00 33 MET A O 15
ATOM 25499 N N . MET A 1 34 ? -1.390 1.847 -6.357 1.00 0.00 34 MET A N 15
ATOM 25500 C CA . MET A 1 34 ? -0.858 0.502 -6.726 1.00 0.00 34 MET A CA 15
ATOM 25501 C C . MET A 1 34 ? 0.582 0.621 -7.232 1.00 0.00 34 MET A C 15
ATOM 25502 O O . MET A 1 34 ? 1.385 -0.275 -7.063 1.00 0.00 34 MET A O 15
ATOM 25516 N N . GLN A 1 35 ? 0.914 1.718 -7.854 1.00 0.00 35 GLN A N 15
ATOM 25517 C CA . GLN A 1 35 ? 2.301 1.892 -8.373 1.00 0.00 35 GLN A CA 15
ATOM 25518 C C . GLN A 1 35 ? 3.319 1.685 -7.247 1.00 0.00 35 GLN A C 15
ATOM 25519 O O . GLN A 1 35 ? 3.957 0.655 -7.158 1.00 0.00 35 GLN A O 15
ATOM 25533 N N . HIS A 1 36 ? 3.480 2.654 -6.390 1.00 0.00 36 HIS A N 15
ATOM 25534 C CA . HIS A 1 36 ? 4.460 2.510 -5.275 1.00 0.00 36 HIS A CA 15
ATOM 25535 C C . HIS A 1 36 ? 4.095 1.305 -4.400 1.00 0.00 36 HIS A C 15
ATOM 25536 O O . HIS A 1 36 ? 4.942 0.519 -4.026 1.00 0.00 36 HIS A O 15
ATOM 25550 N N . ALA A 1 37 ? 2.837 1.148 -4.076 1.00 0.00 37 ALA A N 15
ATOM 25551 C CA . ALA A 1 37 ? 2.416 -0.012 -3.233 1.00 0.00 37 ALA A CA 15
ATOM 25552 C C . ALA A 1 37 ? 3.004 -1.312 -3.795 1.00 0.00 37 ALA A C 15
ATOM 25553 O O . ALA A 1 37 ? 3.433 -2.180 -3.061 1.00 0.00 37 ALA A O 15
ATOM 25560 N N . GLN A 1 38 ? 3.036 -1.444 -5.095 1.00 0.00 38 GLN A N 15
ATOM 25561 C CA . GLN A 1 38 ? 3.606 -2.680 -5.704 1.00 0.00 38 GLN A CA 15
ATOM 25562 C C . GLN A 1 38 ? 5.065 -2.831 -5.275 1.00 0.00 38 GLN A C 15
ATOM 25563 O O . GLN A 1 38 ? 5.550 -3.922 -5.048 1.00 0.00 38 GLN A O 15
ATOM 25577 N N . ASN A 1 39 ? 5.764 -1.735 -5.144 1.00 0.00 39 ASN A N 15
ATOM 25578 C CA . ASN A 1 39 ? 7.188 -1.804 -4.710 1.00 0.00 39 ASN A CA 15
ATOM 25579 C C . ASN A 1 39 ? 7.269 -1.693 -3.182 1.00 0.00 39 ASN A C 15
ATOM 25580 O O . ASN A 1 39 ? 8.309 -1.402 -2.624 1.00 0.00 39 ASN A O 15
ATOM 25591 N N . LEU A 1 40 ? 6.173 -1.922 -2.505 1.00 0.00 40 LEU A N 15
ATOM 25592 C CA . LEU A 1 40 ? 6.168 -1.834 -1.018 1.00 0.00 40 LEU A CA 15
ATOM 25593 C C . LEU A 1 40 ? 6.682 -0.472 -0.551 1.00 0.00 40 LEU A C 15
ATOM 25594 O O . LEU A 1 40 ? 7.146 -0.320 0.562 1.00 0.00 40 LEU A O 15
ATOM 25610 N N . GLU A 1 41 ? 6.587 0.527 -1.384 1.00 0.00 41 GLU A N 15
ATOM 25611 C CA . GLU A 1 41 ? 7.053 1.881 -0.971 1.00 0.00 41 GLU A CA 15
ATOM 25612 C C . GLU A 1 41 ? 6.145 2.401 0.143 1.00 0.00 41 GLU A C 15
ATOM 25613 O O . GLU A 1 41 ? 6.598 2.931 1.138 1.00 0.00 41 GLU A O 15
ATOM 25625 N N . PHE A 1 42 ? 4.862 2.234 -0.019 1.00 0.00 42 PHE A N 15
ATOM 25626 C CA . PHE A 1 42 ? 3.896 2.693 1.020 1.00 0.00 42 PHE A CA 15
ATOM 25627 C C . PHE A 1 42 ? 4.196 4.125 1.459 1.00 0.00 42 PHE A C 15
ATOM 25628 O O . PHE A 1 42 ? 5.054 4.781 0.910 1.00 0.00 42 PHE A O 15
ATOM 25645 N N . GLU A 1 43 ? 3.457 4.600 2.435 1.00 0.00 43 GLU A N 15
ATOM 25646 C CA . GLU A 1 43 ? 3.612 5.994 2.956 1.00 0.00 43 GLU A CA 15
ATOM 25647 C C . GLU A 1 43 ? 3.211 6.978 1.867 1.00 0.00 43 GLU A C 15
ATOM 25648 O O . GLU A 1 43 ? 2.254 7.712 1.992 1.00 0.00 43 GLU A O 15
ATOM 25660 N N . GLU A 1 44 ? 3.929 6.972 0.796 1.00 0.00 44 GLU A N 15
ATOM 25661 C CA . GLU A 1 44 ? 3.601 7.877 -0.339 1.00 0.00 44 GLU A CA 15
ATOM 25662 C C . GLU A 1 44 ? 2.499 7.253 -1.203 1.00 0.00 44 GLU A C 15
ATOM 25663 O O . GLU A 1 44 ? 1.682 7.943 -1.779 1.00 0.00 44 GLU A O 15
ATOM 25675 N N . ALA A 1 45 ? 2.484 5.948 -1.310 1.00 0.00 45 ALA A N 15
ATOM 25676 C CA . ALA A 1 45 ? 1.450 5.276 -2.152 1.00 0.00 45 ALA A CA 15
ATOM 25677 C C . ALA A 1 45 ? 0.121 5.138 -1.404 1.00 0.00 45 ALA A C 15
ATOM 25678 O O . ALA A 1 45 ? -0.938 5.350 -1.963 1.00 0.00 45 ALA A O 15
ATOM 25685 N N . ALA A 1 46 ? 0.160 4.757 -0.158 1.00 0.00 46 ALA A N 15
ATOM 25686 C CA . ALA A 1 46 ? -1.110 4.577 0.603 1.00 0.00 46 ALA A CA 15
ATOM 25687 C C . ALA A 1 46 ? -1.686 5.923 1.054 1.00 0.00 46 ALA A C 15
ATOM 25688 O O . ALA A 1 46 ? -2.877 6.055 1.247 1.00 0.00 46 ALA A O 15
ATOM 25695 N N . GLN A 1 47 ? -0.865 6.923 1.222 1.00 0.00 47 GLN A N 15
ATOM 25696 C CA . GLN A 1 47 ? -1.404 8.246 1.658 1.00 0.00 47 GLN A CA 15
ATOM 25697 C C . GLN A 1 47 ? -2.315 8.819 0.572 1.00 0.00 47 GLN A C 15
ATOM 25698 O O . GLN A 1 47 ? -3.283 9.498 0.856 1.00 0.00 47 GLN A O 15
ATOM 25712 N N . ILE A 1 48 ? -2.019 8.548 -0.672 1.00 0.00 48 ILE A N 15
ATOM 25713 C CA . ILE A 1 48 ? -2.877 9.074 -1.774 1.00 0.00 48 ILE A CA 15
ATOM 25714 C C . ILE A 1 48 ? -4.339 8.714 -1.508 1.00 0.00 48 ILE A C 15
ATOM 25715 O O . ILE A 1 48 ? -5.248 9.411 -1.913 1.00 0.00 48 ILE A O 15
ATOM 25731 N N . ARG A 1 49 ? -4.569 7.632 -0.816 1.00 0.00 49 ARG A N 15
ATOM 25732 C CA . ARG A 1 49 ? -5.967 7.225 -0.503 1.00 0.00 49 ARG A CA 15
ATOM 25733 C C . ARG A 1 49 ? -6.691 8.385 0.191 1.00 0.00 49 ARG A C 15
ATOM 25734 O O . ARG A 1 49 ? -7.895 8.521 0.102 1.00 0.00 49 ARG A O 15
ATOM 25755 N N . ASP A 1 50 ? -5.962 9.224 0.874 1.00 0.00 50 ASP A N 15
ATOM 25756 C CA . ASP A 1 50 ? -6.604 10.378 1.565 1.00 0.00 50 ASP A CA 15
ATOM 25757 C C . ASP A 1 50 ? -6.925 11.480 0.552 1.00 0.00 50 ASP A C 15
ATOM 25758 O O . ASP A 1 50 ? -7.912 12.178 0.673 1.00 0.00 50 ASP A O 15
ATOM 25767 N N . GLN A 1 51 ? -6.100 11.637 -0.447 1.00 0.00 51 GLN A N 15
ATOM 25768 C CA . GLN A 1 51 ? -6.361 12.691 -1.469 1.00 0.00 51 GLN A CA 15
ATOM 25769 C C . GLN A 1 51 ? -7.408 12.202 -2.472 1.00 0.00 51 GLN A C 15
ATOM 25770 O O . GLN A 1 51 ? -8.275 12.943 -2.891 1.00 0.00 51 GLN A O 15
ATOM 25784 N N . LEU A 1 52 ? -7.335 10.957 -2.860 1.00 0.00 52 LEU A N 15
ATOM 25785 C CA . LEU A 1 52 ? -8.328 10.420 -3.834 1.00 0.00 52 LEU A CA 15
ATOM 25786 C C . LEU A 1 52 ? -9.732 10.448 -3.225 1.00 0.00 52 LEU A C 15
ATOM 25787 O O . LEU A 1 52 ? -10.689 10.835 -3.867 1.00 0.00 52 LEU A O 15
ATOM 25803 N N . HIS A 1 53 ? -9.861 10.043 -1.992 1.00 0.00 53 HIS A N 15
ATOM 25804 C CA . HIS A 1 53 ? -11.204 10.049 -1.343 1.00 0.00 53 HIS A CA 15
ATOM 25805 C C . HIS A 1 53 ? -11.697 11.487 -1.165 1.00 0.00 53 HIS A C 15
ATOM 25806 O O . HIS A 1 53 ? -12.859 11.784 -1.358 1.00 0.00 53 HIS A O 15
ATOM 25820 N N . GLN A 1 54 ? -10.822 12.383 -0.798 1.00 0.00 54 GLN A N 15
ATOM 25821 C CA . GLN A 1 54 ? -11.240 13.802 -0.609 1.00 0.00 54 GLN A CA 15
ATOM 25822 C C . GLN A 1 54 ? -11.622 14.422 -1.955 1.00 0.00 54 GLN A C 15
ATOM 25823 O O . GLN A 1 54 ? -12.598 15.138 -2.065 1.00 0.00 54 GLN A O 15
ATOM 25837 N N . LEU A 1 55 ? -10.861 14.153 -2.980 1.00 0.00 55 LEU A N 15
ATOM 25838 C CA . LEU A 1 55 ? -11.183 14.727 -4.319 1.00 0.00 55 LEU A CA 15
ATOM 25839 C C . LEU A 1 55 ? -12.471 14.107 -4.864 1.00 0.00 55 LEU A C 15
ATOM 25840 O O . LEU A 1 55 ? -13.134 14.674 -5.710 1.00 0.00 55 LEU A O 15
ATOM 25856 N N . ARG A 1 56 ? -12.832 12.948 -4.384 1.00 0.00 56 ARG A N 15
ATOM 25857 C CA . ARG A 1 56 ? -14.078 12.293 -4.875 1.00 0.00 56 ARG A CA 15
ATOM 25858 C C . ARG A 1 56 ? -15.277 13.224 -4.680 1.00 0.00 56 ARG A C 15
ATOM 25859 O O . ARG A 1 56 ? -16.038 13.472 -5.594 1.00 0.00 56 ARG A O 15
ATOM 25880 N N . GLU A 1 57 ? -15.451 13.742 -3.495 1.00 0.00 57 GLU A N 15
ATOM 25881 C CA . GLU A 1 57 ? -16.602 14.657 -3.244 1.00 0.00 57 GLU A CA 15
ATOM 25882 C C . GLU A 1 57 ? -16.500 15.894 -4.139 1.00 0.00 57 GLU A C 15
ATOM 25883 O O . GLU A 1 57 ? -17.492 16.424 -4.598 1.00 0.00 57 GLU A O 15
ATOM 25895 N N . LEU A 1 58 ? -15.307 16.359 -4.391 1.00 0.00 58 LEU A N 15
ATOM 25896 C CA . LEU A 1 58 ? -15.143 17.562 -5.257 1.00 0.00 58 LEU A CA 15
ATOM 25897 C C . LEU A 1 58 ? -15.803 17.328 -6.618 1.00 0.00 58 LEU A C 15
ATOM 25898 O O . LEU A 1 58 ? -16.176 18.257 -7.307 1.00 0.00 58 LEU A O 15
ATOM 25914 N N . PHE A 1 59 ? -15.949 16.092 -7.012 1.00 0.00 59 PHE A N 15
ATOM 25915 C CA . PHE A 1 59 ? -16.584 15.800 -8.330 1.00 0.00 59 PHE A CA 15
ATOM 25916 C C . PHE A 1 59 ? -17.951 16.484 -8.420 1.00 0.00 59 PHE A C 15
ATOM 25917 O O . PHE A 1 59 ? -18.389 16.880 -9.483 1.00 0.00 59 PHE A O 15
ATOM 25934 N N . ILE A 1 60 ? -18.629 16.626 -7.314 1.00 0.00 60 ILE A N 15
ATOM 25935 C CA . ILE A 1 60 ? -19.966 17.285 -7.339 1.00 0.00 60 ILE A CA 15
ATOM 25936 C C . ILE A 1 60 ? -19.806 18.807 -7.380 1.00 0.00 60 ILE A C 15
ATOM 25937 O O . ILE A 1 60 ? -20.640 19.516 -7.906 1.00 0.00 60 ILE A O 15
ATOM 25953 N N . ALA A 1 61 ? -18.738 19.315 -6.827 1.00 0.00 61 ALA A N 15
ATOM 25954 C CA . ALA A 1 61 ? -18.524 20.790 -6.834 1.00 0.00 61 ALA A CA 15
ATOM 25955 C C . ALA A 1 61 ? -18.248 21.278 -8.259 1.00 0.00 61 ALA A C 15
ATOM 25956 O O . ALA A 1 61 ? -18.426 22.437 -8.573 1.00 0.00 61 ALA A O 15
ATOM 25963 N N . ALA A 1 62 ? -17.814 20.400 -9.123 1.00 0.00 62 ALA A N 15
ATOM 25964 C CA . ALA A 1 62 ? -17.528 20.815 -10.526 1.00 0.00 62 ALA A CA 15
ATOM 25965 C C . ALA A 1 62 ? -18.650 20.345 -11.457 1.00 0.00 62 ALA A C 15
ATOM 25966 O O . ALA A 1 62 ? -19.352 21.141 -12.048 1.00 0.00 62 ALA A O 15
ATOM 25973 N N . SER A 1 63 ? -18.823 19.059 -11.591 1.00 0.00 63 SER A N 15
ATOM 25974 C CA . SER A 1 63 ? -19.900 18.540 -12.482 1.00 0.00 63 SER A CA 15
ATOM 25975 C C . SER A 1 63 ? -21.195 18.343 -11.690 1.00 0.00 63 SER A C 15
ATOM 25976 O O . SER A 1 63 ? -21.111 17.892 -10.559 1.00 0.00 63 SER A O 15
ATOM 25985 N N . LEU B 1 8 ? 34.109 -28.220 0.946 1.00 0.00 8 LEU B N 15
ATOM 25986 C CA . LEU B 1 8 ? 33.228 -27.020 1.034 1.00 0.00 8 LEU B CA 15
ATOM 25987 C C . LEU B 1 8 ? 31.846 -27.335 0.456 1.00 0.00 8 LEU B C 15
ATOM 25988 O O . LEU B 1 8 ? 31.495 -26.890 -0.618 1.00 0.00 8 LEU B O 15
ATOM 26004 N N . GLU B 1 9 ? 31.059 -28.100 1.163 1.00 0.00 9 GLU B N 15
ATOM 26005 C CA . GLU B 1 9 ? 29.699 -28.444 0.654 1.00 0.00 9 GLU B CA 15
ATOM 26006 C C . GLU B 1 9 ? 28.638 -28.099 1.707 1.00 0.00 9 GLU B C 15
ATOM 26007 O O . GLU B 1 9 ? 27.940 -28.970 2.188 1.00 0.00 9 GLU B O 15
ATOM 26019 N N . PRO B 1 10 ? 28.548 -26.832 2.034 1.00 0.00 10 PRO B N 15
ATOM 26020 C CA . PRO B 1 10 ? 27.559 -26.379 3.042 1.00 0.00 10 PRO B CA 15
ATOM 26021 C C . PRO B 1 10 ? 26.142 -26.418 2.459 1.00 0.00 10 PRO B C 15
ATOM 26022 O O . PRO B 1 10 ? 25.241 -26.992 3.036 1.00 0.00 10 PRO B O 15
ATOM 26033 N N . ASP B 1 11 ? 25.945 -25.813 1.315 1.00 0.00 11 ASP B N 15
ATOM 26034 C CA . ASP B 1 11 ? 24.589 -25.805 0.681 1.00 0.00 11 ASP B CA 15
ATOM 26035 C C . ASP B 1 11 ? 23.576 -25.104 1.592 1.00 0.00 11 ASP B C 15
ATOM 26036 O O . ASP B 1 11 ? 23.242 -23.953 1.393 1.00 0.00 11 ASP B O 15
ATOM 26045 N N . ASN B 1 12 ? 23.086 -25.787 2.590 1.00 0.00 12 ASN B N 15
ATOM 26046 C CA . ASN B 1 12 ? 22.097 -25.157 3.511 1.00 0.00 12 ASN B CA 15
ATOM 26047 C C . ASN B 1 12 ? 22.399 -25.551 4.959 1.00 0.00 12 ASN B C 15
ATOM 26048 O O . ASN B 1 12 ? 21.514 -25.637 5.786 1.00 0.00 12 ASN B O 15
ATOM 26059 N N . VAL B 1 13 ? 23.643 -25.791 5.271 1.00 0.00 13 VAL B N 15
ATOM 26060 C CA . VAL B 1 13 ? 24.002 -26.181 6.665 1.00 0.00 13 VAL B CA 15
ATOM 26061 C C . VAL B 1 13 ? 24.280 -24.927 7.522 1.00 0.00 13 VAL B C 15
ATOM 26062 O O . VAL B 1 13 ? 23.789 -24.827 8.628 1.00 0.00 13 VAL B O 15
ATOM 26075 N N . PRO B 1 14 ? 25.056 -24.009 6.994 1.00 0.00 14 PRO B N 15
ATOM 26076 C CA . PRO B 1 14 ? 25.375 -22.778 7.742 1.00 0.00 14 PRO B CA 15
ATOM 26077 C C . PRO B 1 14 ? 24.284 -21.735 7.515 1.00 0.00 14 PRO B C 15
ATOM 26078 O O . PRO B 1 14 ? 23.805 -21.107 8.439 1.00 0.00 14 PRO B O 15
ATOM 26089 N N . MET B 1 15 ? 23.885 -21.545 6.287 1.00 0.00 15 MET B N 15
ATOM 26090 C CA . MET B 1 15 ? 22.824 -20.544 6.001 1.00 0.00 15 MET B CA 15
ATOM 26091 C C . MET B 1 15 ? 21.685 -21.190 5.207 1.00 0.00 15 MET B C 15
ATOM 26092 O O . MET B 1 15 ? 21.584 -22.397 5.117 1.00 0.00 15 MET B O 15
ATOM 26106 N N . ASP B 1 16 ? 20.824 -20.392 4.633 1.00 0.00 16 ASP B N 15
ATOM 26107 C CA . ASP B 1 16 ? 19.687 -20.956 3.848 1.00 0.00 16 ASP B CA 15
ATOM 26108 C C . ASP B 1 16 ? 18.856 -21.889 4.727 1.00 0.00 16 ASP B C 15
ATOM 26109 O O . ASP B 1 16 ? 18.824 -23.087 4.527 1.00 0.00 16 ASP B O 15
ATOM 26118 N N . MET B 1 17 ? 18.188 -21.346 5.707 1.00 0.00 17 MET B N 15
ATOM 26119 C CA . MET B 1 17 ? 17.362 -22.198 6.611 1.00 0.00 17 MET B CA 15
ATOM 26120 C C . MET B 1 17 ? 16.604 -21.323 7.615 1.00 0.00 17 MET B C 15
ATOM 26121 O O . MET B 1 17 ? 15.474 -21.600 7.965 1.00 0.00 17 MET B O 15
ATOM 26135 N N . SER B 1 18 ? 17.219 -20.269 8.081 1.00 0.00 18 SER B N 15
ATOM 26136 C CA . SER B 1 18 ? 16.536 -19.376 9.064 1.00 0.00 18 SER B CA 15
ATOM 26137 C C . SER B 1 18 ? 16.064 -20.187 10.278 1.00 0.00 18 SER B C 15
ATOM 26138 O O . SER B 1 18 ? 16.155 -21.398 10.284 1.00 0.00 18 SER B O 15
ATOM 26146 N N . PRO B 1 19 ? 15.573 -19.489 11.275 1.00 0.00 19 PRO B N 15
ATOM 26147 C CA . PRO B 1 19 ? 15.088 -20.155 12.502 1.00 0.00 19 PRO B CA 15
ATOM 26148 C C . PRO B 1 19 ? 13.629 -20.613 12.360 1.00 0.00 19 PRO B C 15
ATOM 26149 O O . PRO B 1 19 ? 12.972 -20.921 13.333 1.00 0.00 19 PRO B O 15
ATOM 26160 N N . LYS B 1 20 ? 13.128 -20.683 11.152 1.00 0.00 20 LYS B N 15
ATOM 26161 C CA . LYS B 1 20 ? 11.717 -21.143 10.924 1.00 0.00 20 LYS B CA 15
ATOM 26162 C C . LYS B 1 20 ? 10.700 -20.181 11.552 1.00 0.00 20 LYS B C 15
ATOM 26163 O O . LYS B 1 20 ? 9.947 -19.528 10.856 1.00 0.00 20 LYS B O 15
ATOM 26182 N N . ALA B 1 21 ? 10.658 -20.099 12.857 1.00 0.00 21 ALA B N 15
ATOM 26183 C CA . ALA B 1 21 ? 9.675 -19.191 13.531 1.00 0.00 21 ALA B CA 15
ATOM 26184 C C . ALA B 1 21 ? 9.657 -17.812 12.863 1.00 0.00 21 ALA B C 15
ATOM 26185 O O . ALA B 1 21 ? 8.611 -17.262 12.578 1.00 0.00 21 ALA B O 15
ATOM 26192 N N . LEU B 1 22 ? 10.805 -17.253 12.608 1.00 0.00 22 LEU B N 15
ATOM 26193 C CA . LEU B 1 22 ? 10.856 -15.914 11.952 1.00 0.00 22 LEU B CA 15
ATOM 26194 C C . LEU B 1 22 ? 10.656 -16.075 10.448 1.00 0.00 22 LEU B C 15
ATOM 26195 O O . LEU B 1 22 ? 9.911 -15.347 9.822 1.00 0.00 22 LEU B O 15
ATOM 26211 N N . GLN B 1 23 ? 11.324 -17.031 9.868 1.00 0.00 23 GLN B N 15
ATOM 26212 C CA . GLN B 1 23 ? 11.188 -17.257 8.399 1.00 0.00 23 GLN B CA 15
ATOM 26213 C C . GLN B 1 23 ? 9.712 -17.380 8.013 1.00 0.00 23 GLN B C 15
ATOM 26214 O O . GLN B 1 23 ? 9.291 -16.908 6.975 1.00 0.00 23 GLN B O 15
ATOM 26228 N N . GLN B 1 24 ? 8.922 -18.013 8.837 1.00 0.00 24 GLN B N 15
ATOM 26229 C CA . GLN B 1 24 ? 7.475 -18.169 8.512 1.00 0.00 24 GLN B CA 15
ATOM 26230 C C . GLN B 1 24 ? 6.723 -16.865 8.796 1.00 0.00 24 GLN B C 15
ATOM 26231 O O . GLN B 1 24 ? 5.873 -16.449 8.034 1.00 0.00 24 GLN B O 15
ATOM 26245 N N . LYS B 1 25 ? 7.027 -16.217 9.888 1.00 0.00 25 LYS B N 15
ATOM 26246 C CA . LYS B 1 25 ? 6.327 -14.943 10.219 1.00 0.00 25 LYS B CA 15
ATOM 26247 C C . LYS B 1 25 ? 6.800 -13.820 9.291 1.00 0.00 25 LYS B C 15
ATOM 26248 O O . LYS B 1 25 ? 6.020 -13.003 8.842 1.00 0.00 25 LYS B O 15
ATOM 26267 N N . ILE B 1 26 ? 8.072 -13.770 9.003 1.00 0.00 26 ILE B N 15
ATOM 26268 C CA . ILE B 1 26 ? 8.593 -12.698 8.106 1.00 0.00 26 ILE B CA 15
ATOM 26269 C C . ILE B 1 26 ? 8.044 -12.878 6.688 1.00 0.00 26 ILE B C 15
ATOM 26270 O O . ILE B 1 26 ? 7.648 -11.929 6.041 1.00 0.00 26 ILE B O 15
ATOM 26286 N N . HIS B 1 27 ? 8.019 -14.088 6.200 1.00 0.00 27 HIS B N 15
ATOM 26287 C CA . HIS B 1 27 ? 7.497 -14.326 4.823 1.00 0.00 27 HIS B CA 15
ATOM 26288 C C . HIS B 1 27 ? 5.966 -14.273 4.815 1.00 0.00 27 HIS B C 15
ATOM 26289 O O . HIS B 1 27 ? 5.348 -14.082 3.787 1.00 0.00 27 HIS B O 15
ATOM 26303 N N . GLU B 1 28 ? 5.350 -14.443 5.954 1.00 0.00 28 GLU B N 15
ATOM 26304 C CA . GLU B 1 28 ? 3.860 -14.405 6.006 1.00 0.00 28 GLU B CA 15
ATOM 26305 C C . GLU B 1 28 ? 3.364 -12.955 5.991 1.00 0.00 28 GLU B C 15
ATOM 26306 O O . GLU B 1 28 ? 2.545 -12.579 5.177 1.00 0.00 28 GLU B O 15
ATOM 26318 N N . LEU B 1 29 ? 3.855 -12.142 6.885 1.00 0.00 29 LEU B N 15
ATOM 26319 C CA . LEU B 1 29 ? 3.409 -10.718 6.920 1.00 0.00 29 LEU B CA 15
ATOM 26320 C C . LEU B 1 29 ? 3.820 -9.999 5.633 1.00 0.00 29 LEU B C 15
ATOM 26321 O O . LEU B 1 29 ? 3.188 -9.052 5.210 1.00 0.00 29 LEU B O 15
ATOM 26337 N N . GLU B 1 30 ? 4.877 -10.440 5.006 1.00 0.00 30 GLU B N 15
ATOM 26338 C CA . GLU B 1 30 ? 5.328 -9.780 3.747 1.00 0.00 30 GLU B CA 15
ATOM 26339 C C . GLU B 1 30 ? 4.271 -9.949 2.652 1.00 0.00 30 GLU B C 15
ATOM 26340 O O . GLU B 1 30 ? 4.064 -9.073 1.836 1.00 0.00 30 GLU B O 15
ATOM 26352 N N . GLY B 1 31 ? 3.602 -11.069 2.626 1.00 0.00 31 GLY B N 15
ATOM 26353 C CA . GLY B 1 31 ? 2.562 -11.292 1.582 1.00 0.00 31 GLY B CA 15
ATOM 26354 C C . GLY B 1 31 ? 1.295 -10.514 1.943 1.00 0.00 31 GLY B C 15
ATOM 26355 O O . GLY B 1 31 ? 0.487 -10.196 1.094 1.00 0.00 31 GLY B O 15
ATOM 26359 N N . LEU B 1 32 ? 1.114 -10.205 3.198 1.00 0.00 32 LEU B N 15
ATOM 26360 C CA . LEU B 1 32 ? -0.103 -9.448 3.611 1.00 0.00 32 LEU B CA 15
ATOM 26361 C C . LEU B 1 32 ? -0.057 -8.023 3.053 1.00 0.00 32 LEU B C 15
ATOM 26362 O O . LEU B 1 32 ? -1.077 -7.410 2.804 1.00 0.00 32 LEU B O 15
ATOM 26378 N N . MET B 1 33 ? 1.118 -7.490 2.858 1.00 0.00 33 MET B N 15
ATOM 26379 C CA . MET B 1 33 ? 1.228 -6.104 2.317 1.00 0.00 33 MET B CA 15
ATOM 26380 C C . MET B 1 33 ? 0.593 -6.025 0.926 1.00 0.00 33 MET B C 15
ATOM 26381 O O . MET B 1 33 ? -0.389 -5.341 0.719 1.00 0.00 33 MET B O 15
ATOM 26395 N N . MET B 1 34 ? 1.150 -6.717 -0.030 1.00 0.00 34 MET B N 15
ATOM 26396 C CA . MET B 1 34 ? 0.580 -6.679 -1.408 1.00 0.00 34 MET B CA 15
ATOM 26397 C C . MET B 1 34 ? -0.862 -7.193 -1.401 1.00 0.00 34 MET B C 15
ATOM 26398 O O . MET B 1 34 ? -1.687 -6.769 -2.187 1.00 0.00 34 MET B O 15
ATOM 26412 N N . GLN B 1 35 ? -1.173 -8.105 -0.522 1.00 0.00 35 GLN B N 15
ATOM 26413 C CA . GLN B 1 35 ? -2.562 -8.647 -0.467 1.00 0.00 35 GLN B C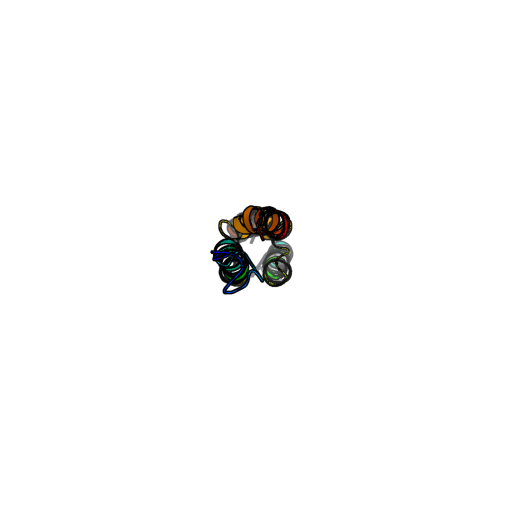A 15
ATOM 26414 C C . GLN B 1 35 ? -3.572 -7.506 -0.312 1.00 0.00 35 GLN B C 15
ATOM 26415 O O . GLN B 1 35 ? -4.235 -7.120 -1.254 1.00 0.00 35 GLN B O 15
ATOM 26429 N N . HIS B 1 36 ? -3.698 -6.965 0.869 1.00 0.00 36 HIS B N 15
ATOM 26430 C CA . HIS B 1 36 ? -4.668 -5.853 1.080 1.00 0.00 36 HIS B CA 15
ATOM 26431 C C . HIS B 1 36 ? -4.324 -4.667 0.171 1.00 0.00 36 HIS B C 15
ATOM 26432 O O . HIS B 1 36 ? -5.188 -4.080 -0.449 1.00 0.00 36 HIS B O 15
ATOM 26446 N N . ALA B 1 37 ? -3.068 -4.316 0.079 1.00 0.00 37 ALA B N 15
ATOM 26447 C CA . ALA B 1 37 ? -2.667 -3.174 -0.799 1.00 0.00 37 ALA B CA 15
ATOM 26448 C C . ALA B 1 37 ? -3.294 -3.335 -2.188 1.00 0.00 37 ALA B C 15
ATOM 26449 O O . ALA B 1 37 ? -3.738 -2.380 -2.795 1.00 0.00 37 ALA B O 15
ATOM 26456 N N . GLN B 1 38 ? -3.345 -4.541 -2.692 1.00 0.00 38 GLN B N 15
ATOM 26457 C CA . GLN B 1 38 ? -3.953 -4.764 -4.034 1.00 0.00 38 GLN B CA 15
ATOM 26458 C C . GLN B 1 38 ? -5.412 -4.306 -4.013 1.00 0.00 38 GLN B C 15
ATOM 26459 O O . GLN B 1 38 ? -5.921 -3.772 -4.979 1.00 0.00 38 GLN B O 15
ATOM 26473 N N . ASN B 1 39 ? -6.080 -4.495 -2.908 1.00 0.00 39 ASN B N 15
ATOM 26474 C CA . ASN B 1 39 ? -7.500 -4.054 -2.808 1.00 0.00 39 ASN B CA 15
ATOM 26475 C C . ASN B 1 39 ? -7.560 -2.624 -2.257 1.00 0.00 39 ASN B C 15
ATOM 26476 O O . ASN B 1 39 ? -8.586 -2.171 -1.788 1.00 0.00 39 ASN B O 15
ATOM 26487 N N . LEU B 1 40 ? -6.463 -1.912 -2.312 1.00 0.00 40 LEU B N 15
ATOM 26488 C CA . LEU B 1 40 ? -6.439 -0.515 -1.798 1.00 0.00 40 LEU B CA 15
ATOM 26489 C C . LEU B 1 40 ? -6.913 -0.461 -0.345 1.00 0.00 40 LEU B C 15
ATOM 26490 O O . LEU B 1 40 ? -7.359 0.563 0.134 1.00 0.00 40 LEU B O 15
ATOM 26506 N N . GLU B 1 41 ? -6.802 -1.547 0.366 1.00 0.00 41 GLU B N 15
ATOM 26507 C CA . GLU B 1 41 ? -7.227 -1.541 1.795 1.00 0.00 41 GLU B CA 15
ATOM 26508 C C . GLU B 1 41 ? -6.294 -0.628 2.590 1.00 0.00 41 GLU B C 15
ATOM 26509 O O . GLU B 1 41 ? -6.723 0.171 3.398 1.00 0.00 41 GLU B O 15
ATOM 26521 N N . PHE B 1 42 ? -5.018 -0.739 2.346 1.00 0.00 42 PHE B N 15
ATOM 26522 C CA . PHE B 1 42 ? -4.029 0.121 3.060 1.00 0.00 42 PHE B CA 15
ATOM 26523 C C . PHE B 1 42 ? -4.286 0.127 4.565 1.00 0.00 42 PHE B C 15
ATOM 26524 O O . PHE B 1 42 ? -5.133 -0.587 5.058 1.00 0.00 42 PHE B O 15
ATOM 26541 N N . GLU B 1 43 ? -3.526 0.921 5.283 1.00 0.00 43 GLU B N 15
ATOM 26542 C CA . GLU B 1 43 ? -3.639 1.015 6.771 1.00 0.00 43 GLU B CA 15
ATOM 26543 C C . GLU B 1 43 ? -3.225 -0.313 7.386 1.00 0.00 43 GLU B C 15
ATOM 26544 O O . GLU B 1 43 ? -2.248 -0.410 8.098 1.00 0.00 43 GLU B O 15
ATOM 26556 N N . GLU B 1 44 ? -3.954 -1.336 7.090 1.00 0.00 44 GLU B N 15
ATOM 26557 C CA . GLU B 1 44 ? -3.616 -2.683 7.619 1.00 0.00 44 GLU B CA 15
ATOM 26558 C C . GLU B 1 44 ? -2.541 -3.335 6.740 1.00 0.00 44 GLU B C 15
ATOM 26559 O O . GLU B 1 44 ? -1.713 -4.089 7.211 1.00 0.00 44 GLU B O 15
ATOM 26571 N N . ALA B 1 45 ? -2.560 -3.060 5.460 1.00 0.00 45 ALA B N 15
ATOM 26572 C CA . ALA B 1 45 ? -1.554 -3.675 4.545 1.00 0.00 45 ALA B CA 15
ATOM 26573 C C . ALA B 1 45 ? -0.220 -2.924 4.593 1.00 0.00 45 ALA B C 15
ATOM 26574 O O . ALA B 1 45 ? 0.837 -3.523 4.604 1.00 0.00 45 ALA B O 15
ATOM 26581 N N . ALA B 1 46 ? -0.256 -1.621 4.593 1.00 0.00 46 ALA B N 15
ATOM 26582 C CA . ALA B 1 46 ? 1.016 -0.843 4.606 1.00 0.00 46 ALA B CA 15
ATOM 26583 C C . ALA B 1 46 ? 1.632 -0.804 6.008 1.00 0.00 46 ALA B C 15
ATOM 26584 O O . ALA B 1 46 ? 2.829 -0.663 6.157 1.00 0.00 46 ALA B O 15
ATOM 26591 N N . GLN B 1 47 ? 0.840 -0.928 7.036 1.00 0.00 47 GLN B N 15
ATOM 26592 C CA . GLN B 1 47 ? 1.418 -0.896 8.412 1.00 0.00 47 GLN B CA 15
ATOM 26593 C C . GLN B 1 47 ? 2.332 -2.105 8.621 1.00 0.00 47 GLN B C 15
ATOM 26594 O O . GLN B 1 47 ? 3.319 -2.033 9.326 1.00 0.00 47 GLN B O 15
ATOM 26608 N N . ILE B 1 48 ? 2.016 -3.216 8.009 1.00 0.00 48 ILE B N 15
ATOM 26609 C CA . ILE B 1 48 ? 2.874 -4.426 8.170 1.00 0.00 48 ILE B CA 15
ATOM 26610 C C . ILE B 1 48 ? 4.331 -4.071 7.860 1.00 0.00 48 ILE B C 15
ATOM 26611 O O . ILE B 1 48 ? 5.252 -4.664 8.384 1.00 0.00 48 ILE B O 15
ATOM 26627 N N . ARG B 1 49 ? 4.539 -3.096 7.018 1.00 0.00 49 ARG B N 15
ATOM 26628 C CA . ARG B 1 49 ? 5.929 -2.683 6.680 1.00 0.00 49 ARG B CA 15
ATOM 26629 C C . ARG B 1 49 ? 6.691 -2.358 7.971 1.00 0.00 49 ARG B C 15
ATOM 26630 O O . ARG B 1 49 ? 7.898 -2.485 8.042 1.00 0.00 49 ARG B O 15
ATOM 26651 N N . ASP B 1 50 ? 5.992 -1.944 8.992 1.00 0.00 50 ASP B N 15
ATOM 26652 C CA . ASP B 1 50 ? 6.672 -1.619 10.278 1.00 0.00 50 ASP B CA 15
ATOM 26653 C C . ASP B 1 50 ? 7.010 -2.908 11.030 1.00 0.00 50 ASP B C 15
ATOM 26654 O O . ASP B 1 50 ? 8.016 -2.999 11.706 1.00 0.00 50 ASP B O 15
ATOM 26663 N N . GLN B 1 51 ? 6.179 -3.908 10.915 1.00 0.00 51 GLN B N 15
ATOM 26664 C CA . GLN B 1 51 ? 6.454 -5.192 11.620 1.00 0.00 51 GLN B CA 15
ATOM 26665 C C . GLN B 1 51 ? 7.477 -6.014 10.833 1.00 0.00 51 GLN B C 15
ATOM 26666 O O . GLN B 1 51 ? 8.359 -6.631 11.396 1.00 0.00 51 GLN B O 15
ATOM 26680 N N . LEU B 1 52 ? 7.368 -6.024 9.532 1.00 0.00 52 LEU B N 15
ATOM 26681 C CA . LEU B 1 52 ? 8.335 -6.805 8.708 1.00 0.00 52 LEU B CA 15
ATOM 26682 C C . LEU B 1 52 ? 9.746 -6.235 8.872 1.00 0.00 52 LEU B C 15
ATOM 26683 O O . LEU B 1 52 ? 10.705 -6.963 9.030 1.00 0.00 52 LEU B O 15
ATOM 26699 N N . HIS B 1 53 ? 9.879 -4.937 8.837 1.00 0.00 53 HIS B N 15
ATOM 26700 C CA . HIS B 1 53 ? 11.229 -4.322 8.992 1.00 0.00 53 HIS B CA 15
ATOM 26701 C C . HIS B 1 53 ? 11.761 -4.569 10.407 1.00 0.00 53 HIS B C 15
ATOM 26702 O O . HIS B 1 53 ? 12.928 -4.844 10.602 1.00 0.00 53 HIS B O 15
ATOM 26716 N N . GLN B 1 54 ? 10.913 -4.475 11.394 1.00 0.00 54 GLN B N 15
ATOM 26717 C CA . GLN B 1 54 ? 11.370 -4.705 12.794 1.00 0.00 54 GLN B CA 15
ATOM 26718 C C . GLN B 1 54 ? 11.753 -6.174 12.989 1.00 0.00 54 GLN B C 15
ATOM 26719 O O . GLN B 1 54 ? 12.746 -6.490 13.614 1.00 0.00 54 GLN B O 15
ATOM 26733 N N . LEU B 1 55 ? 10.974 -7.076 12.455 1.00 0.00 55 LEU B N 15
ATOM 26734 C CA . LEU B 1 55 ? 11.294 -8.524 12.609 1.00 0.00 55 LEU B CA 15
ATOM 26735 C C . LEU B 1 55 ? 12.561 -8.870 11.821 1.00 0.00 55 LEU B C 15
ATOM 26736 O O . LEU B 1 55 ? 13.228 -9.847 12.099 1.00 0.00 55 LEU B O 15
ATOM 26752 N N . ARG B 1 56 ? 12.897 -8.076 10.841 1.00 0.00 56 ARG B N 15
ATOM 26753 C CA . ARG B 1 56 ? 14.121 -8.361 10.037 1.00 0.00 56 ARG B CA 15
ATOM 26754 C C . ARG B 1 56 ? 15.346 -8.447 10.951 1.00 0.00 56 ARG B C 15
ATOM 26755 O O . ARG B 1 56 ? 16.103 -9.396 10.903 1.00 0.00 56 ARG B O 15
ATOM 26776 N N . GLU B 1 57 ? 15.546 -7.464 11.785 1.00 0.00 57 GLU B N 15
ATOM 26777 C CA . GLU B 1 57 ? 16.723 -7.491 12.701 1.00 0.00 57 GLU B CA 15
ATOM 26778 C C . GLU B 1 57 ? 16.643 -8.705 13.628 1.00 0.00 57 GLU B C 15
ATOM 26779 O O . GLU B 1 57 ? 17.643 -9.302 13.974 1.00 0.00 57 GLU B O 15
ATOM 26791 N N . LEU B 1 58 ? 15.459 -9.078 14.034 1.00 0.00 58 LEU B N 15
ATOM 26792 C CA . LEU B 1 58 ? 15.317 -10.255 14.939 1.00 0.00 58 LEU B CA 15
ATOM 26793 C C . LEU B 1 58 ? 15.956 -11.492 14.302 1.00 0.00 58 LEU B C 15
ATOM 26794 O O . LEU B 1 58 ? 16.345 -12.421 14.982 1.00 0.00 58 LEU B O 15
ATOM 26810 N N . PHE B 1 59 ? 16.066 -11.512 13.002 1.00 0.00 59 PHE B N 15
ATOM 26811 C CA . PHE B 1 59 ? 16.679 -12.691 12.323 1.00 0.00 59 PHE B CA 15
ATOM 26812 C C . PHE B 1 59 ? 18.062 -12.980 12.913 1.00 0.00 59 PHE B C 15
ATOM 26813 O O . PHE B 1 59 ? 18.497 -14.113 12.972 1.00 0.00 59 PHE B O 15
ATOM 26830 N N . ILE B 1 60 ? 18.755 -11.964 13.350 1.00 0.00 60 ILE B N 15
ATOM 26831 C CA . ILE B 1 60 ? 20.109 -12.183 13.936 1.00 0.00 60 ILE B CA 15
ATOM 26832 C C . ILE B 1 60 ? 19.986 -12.660 15.385 1.00 0.00 60 ILE B C 15
ATOM 26833 O O . ILE B 1 60 ? 20.833 -13.373 15.887 1.00 0.00 60 ILE B O 15
ATOM 26849 N N . ALA B 1 61 ? 18.938 -12.274 16.060 1.00 0.00 61 ALA B N 15
ATOM 26850 C CA . ALA B 1 61 ? 18.762 -12.708 17.475 1.00 0.00 61 ALA B CA 15
ATOM 26851 C C . ALA B 1 61 ? 18.483 -14.212 17.538 1.00 0.00 61 ALA B C 15
ATOM 26852 O O . ALA B 1 61 ? 18.688 -14.850 18.551 1.00 0.00 61 ALA B O 15
ATOM 26859 N N . ALA B 1 62 ? 18.018 -14.784 16.461 1.00 0.00 62 ALA B N 15
ATOM 26860 C CA . ALA B 1 62 ? 17.726 -16.247 16.459 1.00 0.00 62 ALA B CA 15
ATOM 26861 C C . ALA B 1 62 ? 18.825 -17.004 15.710 1.00 0.00 62 ALA B C 15
ATOM 26862 O O . ALA B 1 62 ? 19.541 -17.803 16.279 1.00 0.00 62 ALA B O 15
ATOM 26869 N N . SER B 1 63 ? 18.964 -16.760 14.435 1.00 0.00 63 SER B N 15
ATOM 26870 C CA . SER B 1 63 ? 20.016 -17.468 13.651 1.00 0.00 63 SER B CA 15
ATOM 26871 C C . SER B 1 63 ? 21.314 -16.656 13.656 1.00 0.00 63 SER B C 15
ATOM 26872 O O . SER B 1 63 ? 21.232 -15.444 13.551 1.00 0.00 63 SER B O 15
ATOM 26881 N N . LEU A 1 8 ? -29.782 -1.750 -20.272 1.00 0.00 8 LEU A N 16
ATOM 26882 C CA . LEU A 1 8 ? -29.513 -1.112 -21.593 1.00 0.00 8 LEU A CA 16
ATOM 26883 C C . LEU A 1 8 ? -30.062 0.317 -21.613 1.00 0.00 8 LEU A C 16
ATOM 26884 O O . LEU A 1 8 ? -30.942 0.643 -22.384 1.00 0.00 8 LEU A O 16
ATOM 26900 N N . GLU A 1 9 ? -29.549 1.171 -20.771 1.00 0.00 9 GLU A N 16
ATOM 26901 C CA . GLU A 1 9 ? -30.042 2.577 -20.743 1.00 0.00 9 GLU A CA 16
ATOM 26902 C C . GLU A 1 9 ? -28.979 3.501 -20.133 1.00 0.00 9 GLU A C 16
ATOM 26903 O O . GLU A 1 9 ? -29.116 3.941 -19.009 1.00 0.00 9 GLU A O 16
ATOM 26915 N N . PRO A 1 10 ? -27.947 3.766 -20.897 1.00 0.00 10 PRO A N 16
ATOM 26916 C CA . PRO A 1 10 ? -26.856 4.648 -20.414 1.00 0.00 10 PRO A CA 16
ATOM 26917 C C . PRO A 1 10 ? -27.324 6.106 -20.380 1.00 0.00 10 PRO A C 16
ATOM 26918 O O . PRO A 1 10 ? -27.172 6.791 -19.389 1.00 0.00 10 PRO A O 16
ATOM 26929 N N . ASP A 1 11 ? -27.897 6.579 -21.457 1.00 0.00 11 ASP A N 16
ATOM 26930 C CA . ASP A 1 11 ? -28.383 7.994 -21.505 1.00 0.00 11 ASP A CA 16
ATOM 26931 C C . ASP A 1 11 ? -27.219 8.968 -21.295 1.00 0.00 11 ASP A C 16
ATOM 26932 O O . ASP A 1 11 ? -26.688 9.525 -22.235 1.00 0.00 11 ASP A O 16
ATOM 26941 N N . ASN A 1 12 ? -26.820 9.178 -20.071 1.00 0.00 12 ASN A N 16
ATOM 26942 C CA . ASN A 1 12 ? -25.693 10.117 -19.806 1.00 0.00 12 ASN A CA 16
ATOM 26943 C C . ASN A 1 12 ? -24.748 9.528 -18.756 1.00 0.00 12 ASN A C 16
ATOM 26944 O O . ASN A 1 12 ? -23.996 10.238 -18.118 1.00 0.00 12 ASN A O 16
ATOM 26955 N N . VAL A 1 13 ? -24.777 8.236 -18.571 1.00 0.00 13 VAL A N 16
ATOM 26956 C CA . VAL A 1 13 ? -23.878 7.609 -17.560 1.00 0.00 13 VAL A CA 16
ATOM 26957 C C . VAL A 1 13 ? -22.452 7.473 -18.135 1.00 0.00 13 VAL A C 16
ATOM 26958 O O . VAL A 1 13 ? -21.496 7.847 -17.485 1.00 0.00 13 VAL A O 16
ATOM 26971 N N . PRO A 1 14 ? -22.348 6.948 -19.331 1.00 0.00 14 PRO A N 16
ATOM 26972 C CA . PRO A 1 14 ? -21.024 6.783 -19.964 1.00 0.00 14 PRO A CA 16
ATOM 26973 C C . PRO A 1 14 ? -20.619 8.083 -20.654 1.00 0.00 14 PRO A C 16
ATOM 26974 O O . PRO A 1 14 ? -19.494 8.530 -20.557 1.00 0.00 14 PRO A O 16
ATOM 26985 N N . MET A 1 15 ? -21.535 8.687 -21.360 1.00 0.00 15 MET A N 16
ATOM 26986 C CA . MET A 1 15 ? -21.217 9.954 -22.067 1.00 0.00 15 MET A CA 16
ATOM 26987 C C . MET A 1 15 ? -20.877 11.058 -21.063 1.00 0.00 15 MET A C 16
ATOM 26988 O O . MET A 1 15 ? -21.624 11.325 -20.143 1.00 0.00 15 MET A O 16
ATOM 27002 N N . ASP A 1 16 ? -19.757 11.704 -21.235 1.00 0.00 16 ASP A N 16
ATOM 27003 C CA . ASP A 1 16 ? -19.369 12.794 -20.293 1.00 0.00 16 ASP A CA 16
ATOM 27004 C C . ASP A 1 16 ? -19.428 12.297 -18.846 1.00 0.00 16 ASP A C 16
ATOM 27005 O O . ASP A 1 16 ? -19.895 12.987 -17.961 1.00 0.00 16 ASP A O 16
ATOM 27014 N N . MET A 1 17 ? -18.958 11.106 -18.596 1.00 0.00 17 MET A N 16
ATOM 27015 C CA . MET A 1 17 ? -18.986 10.572 -17.204 1.00 0.00 17 MET A CA 16
ATOM 27016 C C . MET A 1 17 ? -18.243 11.523 -16.262 1.00 0.00 17 MET A C 16
ATOM 27017 O O . MET A 1 17 ? -18.472 11.537 -15.069 1.00 0.00 17 MET A O 16
ATOM 27031 N N . SER A 1 18 ? -17.355 12.319 -16.792 1.00 0.00 18 SER A N 16
ATOM 27032 C CA . SER A 1 18 ? -16.596 13.273 -15.932 1.00 0.00 18 SER A CA 16
ATOM 27033 C C . SER A 1 18 ? -16.176 14.499 -16.752 1.00 0.00 18 SER A C 16
ATOM 27034 O O . SER A 1 18 ? -16.318 14.508 -17.959 1.00 0.00 18 SER A O 16
ATOM 27042 N N . PRO A 1 19 ? -15.676 15.503 -16.071 1.00 0.00 19 PRO A N 16
ATOM 27043 C CA . PRO A 1 19 ? -15.242 16.740 -16.754 1.00 0.00 19 PRO A CA 16
ATOM 27044 C C . PRO A 1 19 ? -13.794 16.631 -17.251 1.00 0.00 19 PRO A C 16
ATOM 27045 O O . PRO A 1 19 ? -13.136 17.627 -17.479 1.00 0.00 19 PRO A O 16
ATOM 27056 N N . LYS A 1 20 ? -13.293 15.433 -17.431 1.00 0.00 20 LYS A N 16
ATOM 27057 C CA . LYS A 1 20 ? -11.886 15.253 -17.922 1.00 0.00 20 LYS A CA 16
ATOM 27058 C C . LYS A 1 20 ? -10.877 15.758 -16.884 1.00 0.00 20 LYS A C 16
ATOM 27059 O O . LYS A 1 20 ? -10.122 14.990 -16.322 1.00 0.00 20 LYS A O 16
ATOM 27078 N N . ALA A 1 21 ? -10.854 17.041 -16.627 1.00 0.00 21 ALA A N 16
ATOM 27079 C CA . ALA A 1 21 ? -9.889 17.592 -15.625 1.00 0.00 21 ALA A CA 16
ATOM 27080 C C . ALA A 1 21 ? -9.920 16.758 -14.340 1.00 0.00 21 ALA A C 16
ATOM 27081 O O . ALA A 1 21 ? -8.901 16.311 -13.852 1.00 0.00 21 ALA A O 16
ATOM 27088 N N . LEU A 1 22 ? -11.085 16.537 -13.797 1.00 0.00 22 LEU A N 16
ATOM 27089 C CA . LEU A 1 22 ? -11.186 15.722 -12.554 1.00 0.00 22 LEU A CA 16
ATOM 27090 C C . LEU A 1 22 ? -10.836 14.264 -12.872 1.00 0.00 22 LEU A C 16
ATOM 27091 O O . LEU A 1 22 ? -9.930 13.690 -12.302 1.00 0.00 22 LEU A O 16
ATOM 27107 N N . GLN A 1 23 ? -11.555 13.667 -13.782 1.00 0.00 23 GLN A N 16
ATOM 27108 C CA . GLN A 1 23 ? -11.287 12.246 -14.160 1.00 0.00 23 GLN A CA 16
ATOM 27109 C C . GLN A 1 23 ? -9.787 12.019 -14.375 1.00 0.00 23 GLN A C 16
ATOM 27110 O O . GLN A 1 23 ? -9.193 11.131 -13.796 1.00 0.00 23 GLN A O 16
ATOM 27124 N N . GLN A 1 24 ? -9.173 12.815 -15.206 1.00 0.00 24 GLN A N 16
ATOM 27125 C CA . GLN A 1 24 ? -7.714 12.646 -15.460 1.00 0.00 24 GLN A CA 16
ATOM 27126 C C . GLN A 1 24 ? -6.931 12.769 -14.150 1.00 0.00 24 GLN A C 16
ATOM 27127 O O . GLN A 1 24 ? -5.929 12.113 -13.950 1.00 0.00 24 GLN A O 16
ATOM 27141 N N . LYS A 1 25 ? -7.383 13.604 -13.255 1.00 0.00 25 LYS A N 16
ATOM 27142 C CA . LYS A 1 25 ? -6.665 13.768 -11.957 1.00 0.00 25 LYS A CA 16
ATOM 27143 C C . LYS A 1 25 ? -6.823 12.506 -11.104 1.00 0.00 25 LYS A C 16
ATOM 27144 O O . LYS A 1 25 ? -5.857 11.943 -10.627 1.00 0.00 25 LYS A O 16
ATOM 27163 N N . ILE A 1 26 ? -8.033 12.059 -10.907 1.00 0.00 26 ILE A N 16
ATOM 27164 C CA . ILE A 1 26 ? -8.251 10.835 -10.085 1.00 0.00 26 ILE A CA 16
ATOM 27165 C C . ILE A 1 26 ? -7.398 9.680 -10.618 1.00 0.00 26 ILE A C 16
ATOM 27166 O O . ILE A 1 26 ? -6.615 9.091 -9.900 1.00 0.00 26 ILE A O 16
ATOM 27182 N N . HIS A 1 27 ? -7.546 9.352 -11.873 1.00 0.00 27 HIS A N 16
ATOM 27183 C CA . HIS A 1 27 ? -6.744 8.235 -12.451 1.00 0.00 27 HIS A CA 16
ATOM 27184 C C . HIS A 1 27 ? -5.248 8.528 -12.311 1.00 0.00 27 HIS A C 16
ATOM 27185 O O . HIS A 1 27 ? -4.429 7.632 -12.300 1.00 0.00 27 HIS A O 16
ATOM 27199 N N . GLU A 1 28 ? -4.887 9.778 -12.205 1.00 0.00 28 GLU A N 16
ATOM 27200 C CA . GLU A 1 28 ? -3.443 10.127 -12.066 1.00 0.00 28 GLU A CA 16
ATOM 27201 C C . GLU A 1 28 ? -2.961 9.831 -10.644 1.00 0.00 28 GLU A C 16
ATOM 27202 O O . GLU A 1 28 ? -1.951 9.187 -10.441 1.00 0.00 28 GLU A O 16
ATOM 27214 N N . LEU A 1 29 ? -3.676 10.299 -9.656 1.00 0.00 29 LEU A N 16
ATOM 27215 C CA . LEU A 1 29 ? -3.258 10.046 -8.248 1.00 0.00 29 LEU A CA 16
ATOM 27216 C C . LEU A 1 29 ? -3.440 8.566 -7.900 1.00 0.00 29 LEU A C 16
ATOM 27217 O O . LEU A 1 29 ? -2.631 7.976 -7.212 1.00 0.00 29 LEU A O 16
ATOM 27233 N N . GLU A 1 30 ? -4.498 7.963 -8.368 1.00 0.00 30 GLU A N 16
ATOM 27234 C CA . GLU A 1 30 ? -4.731 6.522 -8.064 1.00 0.00 30 GLU A CA 16
ATOM 27235 C C . GLU A 1 30 ? -3.578 5.673 -8.607 1.00 0.00 30 GLU A C 16
ATOM 27236 O O . GLU A 1 30 ? -3.010 4.860 -7.906 1.00 0.00 30 GLU A O 16
ATOM 27248 N N . GLY A 1 31 ? -3.229 5.855 -9.851 1.00 0.00 31 GLY A N 16
ATOM 27249 C CA . GLY A 1 31 ? -2.114 5.059 -10.436 1.00 0.00 31 GLY A CA 16
ATOM 27250 C C . GLY A 1 31 ? -0.819 5.358 -9.679 1.00 0.00 31 GLY A C 16
ATOM 27251 O O . GLY A 1 31 ? 0.022 4.499 -9.503 1.00 0.00 31 GLY A O 16
ATOM 27255 N N . LEU A 1 32 ? -0.652 6.572 -9.230 1.00 0.00 32 LEU A N 16
ATOM 27256 C CA . LEU A 1 32 ? 0.589 6.928 -8.484 1.00 0.00 32 LEU A CA 16
ATOM 27257 C C . LEU A 1 32 ? 0.556 6.317 -7.080 1.00 0.00 32 LEU A C 16
ATOM 27258 O O . LEU A 1 32 ? 1.579 6.055 -6.481 1.00 0.00 32 LEU A O 16
ATOM 27274 N N . MET A 1 33 ? -0.615 6.089 -6.552 1.00 0.00 33 MET A N 16
ATOM 27275 C CA . MET A 1 33 ? -0.719 5.497 -5.187 1.00 0.00 33 MET A CA 16
ATOM 27276 C C . MET A 1 33 ? -0.504 3.981 -5.247 1.00 0.00 33 MET A C 16
ATOM 27277 O O . MET A 1 33 ? -0.070 3.368 -4.292 1.00 0.00 33 MET A O 16
ATOM 27291 N N . MET A 1 34 ? -0.808 3.369 -6.359 1.00 0.00 34 MET A N 16
ATOM 27292 C CA . MET A 1 34 ? -0.623 1.893 -6.472 1.00 0.00 34 MET A CA 16
ATOM 27293 C C . MET A 1 34 ? 0.851 1.555 -6.707 1.00 0.00 34 MET A C 16
ATOM 27294 O O . MET A 1 34 ? 1.415 0.704 -6.049 1.00 0.00 34 MET A O 16
ATOM 27308 N N . GLN A 1 35 ? 1.480 2.214 -7.642 1.00 0.00 35 GLN A N 16
ATOM 27309 C CA . GLN A 1 35 ? 2.918 1.927 -7.919 1.00 0.00 35 GLN A CA 16
ATOM 27310 C C . GLN A 1 35 ? 3.735 1.987 -6.625 1.00 0.00 35 GLN A C 16
ATOM 27311 O O . GLN A 1 35 ? 4.698 1.264 -6.454 1.00 0.00 35 GLN A O 16
ATOM 27325 N N . HIS A 1 36 ? 3.359 2.841 -5.713 1.00 0.00 36 HIS A N 16
ATOM 27326 C CA . HIS A 1 36 ? 4.116 2.944 -4.432 1.00 0.00 36 HIS A CA 16
ATOM 27327 C C . HIS A 1 36 ? 3.761 1.769 -3.513 1.00 0.00 36 HIS A C 16
ATOM 27328 O O . HIS A 1 36 ? 4.598 0.947 -3.193 1.00 0.00 36 HIS A O 16
ATOM 27342 N N . ALA A 1 37 ? 2.525 1.678 -3.094 1.00 0.00 37 ALA A N 16
ATOM 27343 C CA . ALA A 1 37 ? 2.106 0.551 -2.204 1.00 0.00 37 ALA A CA 16
ATOM 27344 C C . ALA A 1 37 ? 2.613 -0.781 -2.771 1.00 0.00 37 ALA A C 16
ATOM 27345 O O . ALA A 1 37 ? 3.006 -1.670 -2.042 1.00 0.00 37 ALA A O 16
ATOM 27352 N N . GLN A 1 38 ? 2.618 -0.914 -4.072 1.00 0.00 38 GLN A N 16
ATOM 27353 C CA . GLN A 1 38 ? 3.112 -2.176 -4.692 1.00 0.00 38 GLN A CA 16
ATOM 27354 C C . GLN A 1 38 ? 4.629 -2.269 -4.519 1.00 0.00 38 GLN A C 16
ATOM 27355 O O . GLN A 1 38 ? 5.183 -3.335 -4.338 1.00 0.00 38 GLN A O 16
ATOM 27369 N N . ASN A 1 39 ? 5.301 -1.149 -4.556 1.00 0.00 39 ASN A N 16
ATOM 27370 C CA . ASN A 1 39 ? 6.781 -1.157 -4.376 1.00 0.00 39 ASN A CA 16
ATOM 27371 C C . ASN A 1 39 ? 7.122 -0.940 -2.898 1.00 0.00 39 ASN A C 16
ATOM 27372 O O . ASN A 1 39 ? 8.220 -0.550 -2.553 1.00 0.00 39 ASN A O 16
ATOM 27383 N N . LEU A 1 40 ? 6.183 -1.193 -2.024 1.00 0.00 40 LEU A N 16
ATOM 27384 C CA . LEU A 1 40 ? 6.429 -1.010 -0.565 1.00 0.00 40 LEU A CA 16
ATOM 27385 C C . LEU A 1 40 ? 6.836 0.432 -0.257 1.00 0.00 40 LEU A C 16
ATOM 27386 O O . LEU A 1 40 ? 7.469 0.707 0.743 1.00 0.00 40 LEU A O 16
ATOM 27402 N N . GLU A 1 41 ? 6.460 1.358 -1.093 1.00 0.00 41 GLU A N 16
ATOM 27403 C CA . GLU A 1 41 ? 6.810 2.781 -0.824 1.00 0.00 41 GLU A CA 16
ATOM 27404 C C . GLU A 1 41 ? 5.999 3.275 0.373 1.00 0.00 41 GLU A C 16
ATOM 27405 O O . GLU A 1 41 ? 6.526 3.843 1.309 1.00 0.00 41 GLU A O 16
ATOM 27417 N N . PHE A 1 42 ? 4.715 3.043 0.350 1.00 0.00 42 PHE A N 16
ATOM 27418 C CA . PHE A 1 42 ? 3.845 3.473 1.481 1.00 0.00 42 PHE A CA 16
ATOM 27419 C C . PHE A 1 42 ? 4.108 4.931 1.854 1.00 0.00 42 PHE A C 16
ATOM 27420 O O . PHE A 1 42 ? 4.880 5.611 1.212 1.00 0.00 42 PHE A O 16
ATOM 27437 N N . GLU A 1 43 ? 3.435 5.403 2.877 1.00 0.00 43 GLU A N 16
ATOM 27438 C CA . GLU A 1 43 ? 3.566 6.820 3.340 1.00 0.00 43 GLU A CA 16
ATOM 27439 C C . GLU A 1 43 ? 3.021 7.749 2.265 1.00 0.00 43 GLU A C 16
ATOM 27440 O O . GLU A 1 43 ? 2.051 8.450 2.460 1.00 0.00 43 GLU A O 16
ATOM 27452 N N . GLU A 1 44 ? 3.631 7.735 1.127 1.00 0.00 44 GLU A N 16
ATOM 27453 C CA . GLU A 1 44 ? 3.157 8.587 0.003 1.00 0.00 44 GLU A CA 16
ATOM 27454 C C . GLU A 1 44 ? 2.000 7.891 -0.722 1.00 0.00 44 GLU A C 16
ATOM 27455 O O . GLU A 1 44 ? 1.135 8.529 -1.288 1.00 0.00 44 GLU A O 16
ATOM 27467 N N . ALA A 1 45 ? 1.988 6.582 -0.718 1.00 0.00 45 ALA A N 16
ATOM 27468 C CA . ALA A 1 45 ? 0.900 5.840 -1.418 1.00 0.00 45 ALA A CA 16
ATOM 27469 C C . ALA A 1 45 ? -0.368 5.780 -0.561 1.00 0.00 45 ALA A C 16
ATOM 27470 O O . ALA A 1 45 ? -1.459 6.029 -1.034 1.00 0.00 45 ALA A O 16
ATOM 27477 N N . ALA A 1 46 ? -0.238 5.433 0.689 1.00 0.00 46 ALA A N 16
ATOM 27478 C CA . ALA A 1 46 ? -1.444 5.337 1.562 1.00 0.00 46 ALA A CA 16
ATOM 27479 C C . ALA A 1 46 ? -2.036 6.724 1.825 1.00 0.00 46 ALA A C 16
ATOM 27480 O O . ALA A 1 46 ? -3.190 6.854 2.185 1.00 0.00 46 ALA A O 16
ATOM 27487 N N . GLN A 1 47 ? -1.270 7.762 1.640 1.00 0.00 47 GLN A N 16
ATOM 27488 C CA . GLN A 1 47 ? -1.813 9.131 1.873 1.00 0.00 47 GLN A CA 16
ATOM 27489 C C . GLN A 1 47 ? -2.656 9.562 0.672 1.00 0.00 47 GLN A C 16
ATOM 27490 O O . GLN A 1 47 ? -3.788 9.983 0.815 1.00 0.00 47 GLN A O 16
ATOM 27504 N N . ILE A 1 48 ? -2.120 9.450 -0.517 1.00 0.00 48 ILE A N 16
ATOM 27505 C CA . ILE A 1 48 ? -2.900 9.842 -1.728 1.00 0.00 48 ILE A CA 16
ATOM 27506 C C . ILE A 1 48 ? -4.266 9.153 -1.695 1.00 0.00 48 ILE A C 16
ATOM 27507 O O . ILE A 1 48 ? -5.254 9.678 -2.168 1.00 0.00 48 ILE A O 16
ATOM 27523 N N . ARG A 1 49 ? -4.323 7.986 -1.115 1.00 0.00 49 ARG A N 16
ATOM 27524 C CA . ARG A 1 49 ? -5.618 7.261 -1.019 1.00 0.00 49 ARG A CA 16
ATOM 27525 C C . ARG A 1 49 ? -6.647 8.164 -0.323 1.00 0.00 49 ARG A C 16
ATOM 27526 O O . ARG A 1 49 ? -7.840 8.013 -0.499 1.00 0.00 49 ARG A O 16
ATOM 27547 N N . ASP A 1 50 ? -6.190 9.105 0.459 1.00 0.00 50 ASP A N 16
ATOM 27548 C CA . ASP A 1 50 ? -7.136 10.021 1.155 1.00 0.00 50 ASP A CA 16
ATOM 27549 C C . ASP A 1 50 ? -7.616 11.104 0.187 1.00 0.00 50 ASP A C 16
ATOM 27550 O O . ASP A 1 50 ? -8.751 11.533 0.233 1.00 0.00 50 ASP A O 16
ATOM 27559 N N . GLN A 1 51 ? -6.759 11.544 -0.695 1.00 0.00 51 GLN A N 16
ATOM 27560 C CA . GLN A 1 51 ? -7.166 12.594 -1.671 1.00 0.00 51 GLN A CA 16
ATOM 27561 C C . GLN A 1 51 ? -8.172 12.017 -2.670 1.00 0.00 51 GLN A C 16
ATOM 27562 O O . GLN A 1 51 ? -9.141 12.655 -3.030 1.00 0.00 51 GLN A O 16
ATOM 27576 N N . LEU A 1 52 ? -7.950 10.812 -3.118 1.00 0.00 52 LEU A N 16
ATOM 27577 C CA . LEU A 1 52 ? -8.895 10.193 -4.090 1.00 0.00 52 LEU A CA 16
ATOM 27578 C C . LEU A 1 52 ? -10.317 10.215 -3.524 1.00 0.00 52 LEU A C 16
ATOM 27579 O O . LEU A 1 52 ? -11.278 10.427 -4.236 1.00 0.00 52 LEU A O 16
ATOM 27595 N N . HIS A 1 53 ? -10.457 10.000 -2.244 1.00 0.00 53 HIS A N 16
ATOM 27596 C CA . HIS A 1 53 ? -11.815 10.013 -1.629 1.00 0.00 53 HIS A CA 16
ATOM 27597 C C . HIS A 1 53 ? -12.421 11.414 -1.727 1.00 0.00 53 HIS A C 16
ATOM 27598 O O . HIS A 1 53 ? -13.504 11.599 -2.247 1.00 0.00 53 HIS A O 16
ATOM 27612 N N . GLN A 1 54 ? -11.729 12.406 -1.232 1.00 0.00 54 GLN A N 16
ATOM 27613 C CA . GLN A 1 54 ? -12.264 13.795 -1.300 1.00 0.00 54 GLN A CA 16
ATOM 27614 C C . GLN A 1 54 ? -12.537 14.181 -2.756 1.00 0.00 54 GLN A C 16
ATOM 27615 O O . GLN A 1 54 ? -13.535 14.801 -3.068 1.00 0.00 54 GLN A O 16
ATOM 27629 N N . LEU A 1 55 ? -11.660 13.815 -3.649 1.00 0.00 55 LEU A N 16
ATOM 27630 C CA . LEU A 1 55 ? -11.870 14.157 -5.084 1.00 0.00 55 LEU A CA 16
ATOM 27631 C C . LEU A 1 55 ? -13.232 13.639 -5.554 1.00 0.00 55 LEU A C 16
ATOM 27632 O O . LEU A 1 55 ? -13.846 14.194 -6.443 1.00 0.00 55 LEU A O 16
ATOM 27648 N N . ARG A 1 56 ? -13.708 12.578 -4.961 1.00 0.00 56 ARG A N 16
ATOM 27649 C CA . ARG A 1 56 ? -15.031 12.026 -5.371 1.00 0.00 56 ARG A CA 16
ATOM 27650 C C . ARG A 1 56 ? -16.118 13.090 -5.202 1.00 0.00 56 ARG A C 16
ATOM 27651 O O . ARG A 1 56 ? -16.738 13.516 -6.156 1.00 0.00 56 ARG A O 16
ATOM 27672 N N . GLU A 1 57 ? -16.353 13.524 -3.993 1.00 0.00 57 GLU A N 16
ATOM 27673 C CA . GLU A 1 57 ? -17.396 14.564 -3.766 1.00 0.00 57 GLU A CA 16
ATOM 27674 C C . GLU A 1 57 ? -17.084 15.811 -4.596 1.00 0.00 57 GLU A C 16
ATOM 27675 O O . GLU A 1 57 ? -17.956 16.595 -4.913 1.00 0.00 57 GLU A O 16
ATOM 27687 N N . LEU A 1 58 ? -15.842 15.999 -4.951 1.00 0.00 58 LEU A N 16
ATOM 27688 C CA . LEU A 1 58 ? -15.468 17.191 -5.763 1.00 0.00 58 LEU A CA 16
ATOM 27689 C C . LEU A 1 58 ? -16.154 17.139 -7.132 1.00 0.00 58 LEU A C 16
ATOM 27690 O O . LEU A 1 58 ? -16.286 18.139 -7.809 1.00 0.00 58 LEU A O 16
ATOM 27706 N N . PHE A 1 59 ? -16.591 15.978 -7.545 1.00 0.00 59 PHE A N 16
ATOM 27707 C CA . PHE A 1 59 ? -17.267 15.858 -8.871 1.00 0.00 59 PHE A CA 16
ATOM 27708 C C . PHE A 1 59 ? -18.344 16.936 -9.025 1.00 0.00 59 PHE A C 16
ATOM 27709 O O . PHE A 1 59 ? -18.552 17.471 -10.097 1.00 0.00 59 PHE A O 16
ATOM 27726 N N . ILE A 1 60 ? -19.029 17.263 -7.963 1.00 0.00 60 ILE A N 16
ATOM 27727 C CA . ILE A 1 60 ? -20.087 18.308 -8.051 1.00 0.00 60 ILE A CA 16
ATOM 27728 C C . ILE A 1 60 ? -19.449 19.692 -8.192 1.00 0.00 60 ILE A C 16
ATOM 27729 O O . ILE A 1 60 ? -19.947 20.548 -8.896 1.00 0.00 60 ILE A O 16
ATOM 27745 N N . ALA A 1 61 ? -18.348 19.917 -7.529 1.00 0.00 61 ALA A N 16
ATOM 27746 C CA . ALA A 1 61 ? -17.677 21.245 -7.626 1.00 0.00 61 ALA A CA 16
ATOM 27747 C C . ALA A 1 61 ? -17.005 21.398 -8.995 1.00 0.00 61 ALA A C 16
ATOM 27748 O O . ALA A 1 61 ? -16.723 22.493 -9.439 1.00 0.00 61 ALA A O 16
ATOM 27755 N N . ALA A 1 62 ? -16.747 20.308 -9.667 1.00 0.00 62 ALA A N 16
ATOM 27756 C CA . ALA A 1 62 ? -16.095 20.395 -11.005 1.00 0.00 62 ALA A CA 16
ATOM 27757 C C . ALA A 1 62 ? -17.153 20.383 -12.111 1.00 0.00 62 ALA A C 16
ATOM 27758 O O . ALA A 1 62 ? -17.276 21.318 -12.876 1.00 0.00 62 ALA A O 16
ATOM 27765 N N . SER A 1 63 ? -17.919 19.329 -12.201 1.00 0.00 63 SER A N 16
ATOM 27766 C CA . SER A 1 63 ? -18.968 19.259 -13.258 1.00 0.00 63 SER A CA 16
ATOM 27767 C C . SER A 1 63 ? -20.356 19.440 -12.638 1.00 0.00 63 SER A C 16
ATOM 27768 O O . SER A 1 63 ? -21.020 18.440 -12.418 1.00 0.00 63 SER A O 16
ATOM 27777 N N . LEU B 1 8 ? 29.224 -19.623 -7.957 1.00 0.00 8 LEU B N 16
ATOM 27778 C CA . LEU B 1 8 ? 28.924 -21.064 -7.720 1.00 0.00 8 LEU B CA 16
ATOM 27779 C C . LEU B 1 8 ? 29.484 -21.505 -6.365 1.00 0.00 8 LEU B C 16
ATOM 27780 O O . LEU B 1 8 ? 30.346 -22.358 -6.287 1.00 0.00 8 LEU B O 16
ATOM 27796 N N . GLU B 1 9 ? 29.003 -20.930 -5.297 1.00 0.00 9 GLU B N 16
ATOM 27797 C CA . GLU B 1 9 ? 29.509 -21.318 -3.949 1.00 0.00 9 GLU B CA 16
ATOM 27798 C C . GLU B 1 9 ? 28.472 -20.974 -2.873 1.00 0.00 9 GLU B C 16
ATOM 27799 O O . GLU B 1 9 ? 28.643 -20.027 -2.133 1.00 0.00 9 GLU B O 16
ATOM 27811 N N . PRO B 1 10 ? 27.422 -21.757 -2.821 1.00 0.00 10 PRO B N 16
ATOM 27812 C CA . PRO B 1 10 ? 26.352 -21.523 -1.820 1.00 0.00 10 PRO B CA 16
ATOM 27813 C C . PRO B 1 10 ? 26.835 -21.918 -0.421 1.00 0.00 10 PRO B C 16
ATOM 27814 O O . PRO B 1 10 ? 26.716 -21.163 0.522 1.00 0.00 10 PRO B O 16
ATOM 27825 N N . ASP B 1 11 ? 27.382 -23.099 -0.285 1.00 0.00 11 ASP B N 16
ATOM 27826 C CA . ASP B 1 11 ? 27.880 -23.561 1.049 1.00 0.00 11 ASP B CA 16
ATOM 27827 C C . ASP B 1 11 ? 26.732 -23.611 2.061 1.00 0.00 11 ASP B C 16
ATOM 27828 O O . ASP B 1 11 ? 26.180 -24.659 2.335 1.00 0.00 11 ASP B O 16
ATOM 27837 N N . ASN B 1 12 ? 26.368 -22.491 2.619 1.00 0.00 12 ASN B N 16
ATOM 27838 C CA . ASN B 1 12 ? 25.257 -22.479 3.613 1.00 0.00 12 ASN B CA 16
ATOM 27839 C C . ASN B 1 12 ? 24.334 -21.282 3.365 1.00 0.00 12 ASN B C 16
ATOM 27840 O O . ASN B 1 12 ? 23.607 -20.857 4.240 1.00 0.00 12 ASN B O 16
ATOM 27851 N N . VAL B 1 13 ? 24.358 -20.736 2.180 1.00 0.00 13 VAL B N 16
ATOM 27852 C CA . VAL B 1 13 ? 23.481 -19.568 1.883 1.00 0.00 13 VAL B CA 16
ATOM 27853 C C . VAL B 1 13 ? 22.039 -20.045 1.611 1.00 0.00 13 VAL B C 16
ATOM 27854 O O . VAL B 1 13 ? 21.104 -19.508 2.172 1.00 0.00 13 VAL B O 16
ATOM 27867 N N . PRO B 1 14 ? 21.898 -21.039 0.767 1.00 0.00 14 PRO B N 16
ATOM 27868 C CA . PRO B 1 14 ? 20.555 -21.567 0.450 1.00 0.00 14 PRO B CA 16
ATOM 27869 C C . PRO B 1 14 ? 20.144 -22.591 1.505 1.00 0.00 14 PRO B C 16
ATOM 27870 O O . PRO B 1 14 ? 19.025 -22.599 1.980 1.00 0.00 14 PRO B O 16
ATOM 27881 N N . MET B 1 15 ? 21.045 -23.461 1.867 1.00 0.00 15 MET B N 16
ATOM 27882 C CA . MET B 1 15 ? 20.720 -24.494 2.883 1.00 0.00 15 MET B CA 16
ATOM 27883 C C . MET B 1 15 ? 20.418 -23.840 4.234 1.00 0.00 15 MET B C 16
ATOM 27884 O O . MET B 1 15 ? 21.192 -23.053 4.742 1.00 0.00 15 MET B O 16
ATOM 27898 N N . ASP B 1 16 ? 19.298 -24.164 4.822 1.00 0.00 16 ASP B N 16
ATOM 27899 C CA . ASP B 1 16 ? 18.947 -23.565 6.142 1.00 0.00 16 ASP B CA 16
ATOM 27900 C C . ASP B 1 16 ? 19.041 -22.037 6.078 1.00 0.00 16 ASP B C 16
ATOM 27901 O O . ASP B 1 16 ? 19.538 -21.400 6.985 1.00 0.00 16 ASP B O 16
ATOM 27910 N N . MET B 1 17 ? 18.565 -21.446 5.017 1.00 0.00 17 MET B N 16
ATOM 27911 C CA . MET B 1 17 ? 18.628 -19.960 4.904 1.00 0.00 17 MET B CA 16
ATOM 27912 C C . MET B 1 17 ? 17.919 -19.313 6.097 1.00 0.00 17 MET B C 16
ATOM 27913 O O . MET B 1 17 ? 18.180 -18.180 6.448 1.00 0.00 17 MET B O 16
ATOM 27927 N N . SER B 1 18 ? 17.024 -20.028 6.723 1.00 0.00 18 SER B N 16
ATOM 27928 C CA . SER B 1 18 ? 16.297 -19.460 7.894 1.00 0.00 18 SER B CA 16
ATOM 27929 C C . SER B 1 18 ? 15.868 -20.588 8.842 1.00 0.00 18 SER B C 16
ATOM 27930 O O . SER B 1 18 ? 15.976 -21.749 8.503 1.00 0.00 18 SER B O 16
ATOM 27938 N N . PRO B 1 19 ? 15.395 -20.211 10.006 1.00 0.00 19 PRO B N 16
ATOM 27939 C CA . PRO B 1 19 ? 14.953 -21.210 11.003 1.00 0.00 19 PRO B CA 16
ATOM 27940 C C . PRO B 1 19 ? 13.490 -21.619 10.780 1.00 0.00 19 PRO B C 16
ATOM 27941 O O . PRO B 1 19 ? 12.837 -22.107 11.680 1.00 0.00 19 PRO B O 16
ATOM 27952 N N . LYS B 1 20 ? 12.974 -21.437 9.590 1.00 0.00 20 LYS B N 16
ATOM 27953 C CA . LYS B 1 20 ? 11.554 -21.823 9.300 1.00 0.00 20 LYS B CA 16
ATOM 27954 C C . LYS B 1 20 ? 10.577 -20.949 10.097 1.00 0.00 20 LYS B C 16
ATOM 27955 O O . LYS B 1 20 ? 9.831 -20.173 9.534 1.00 0.00 20 LYS B O 16
ATOM 27974 N N . ALA B 1 21 ? 10.573 -21.070 11.399 1.00 0.00 21 ALA B N 16
ATOM 27975 C CA . ALA B 1 21 ? 9.641 -20.245 12.231 1.00 0.00 21 ALA B CA 16
ATOM 27976 C C . ALA B 1 21 ? 9.699 -18.777 11.799 1.00 0.00 21 ALA B C 16
ATOM 27977 O O . ALA B 1 21 ? 8.691 -18.157 11.527 1.00 0.00 21 ALA B O 16
ATOM 27984 N N . LEU B 1 22 ? 10.876 -18.220 11.724 1.00 0.00 22 LEU B N 16
ATOM 27985 C CA . LEU B 1 22 ? 11.003 -16.798 11.296 1.00 0.00 22 LEU B CA 16
ATOM 27986 C C . LEU B 1 22 ? 10.632 -16.677 9.813 1.00 0.00 22 LEU B C 16
ATOM 27987 O O . LEU B 1 22 ? 9.736 -15.946 9.442 1.00 0.00 22 LEU B O 16
ATOM 28003 N N . GLN B 1 23 ? 11.321 -17.395 8.970 1.00 0.00 23 GLN B N 16
ATOM 28004 C CA . GLN B 1 23 ? 11.029 -17.343 7.505 1.00 0.00 23 GLN B CA 16
ATOM 28005 C C . GLN B 1 23 ? 9.522 -17.449 7.249 1.00 0.00 23 GLN B C 16
ATOM 28006 O O . GLN B 1 23 ? 8.936 -16.626 6.575 1.00 0.00 23 GLN B O 16
ATOM 28020 N N . GLN B 1 24 ? 8.894 -18.459 7.785 1.00 0.00 24 GLN B N 16
ATOM 28021 C CA . GLN B 1 24 ? 7.426 -18.619 7.574 1.00 0.00 24 GLN B CA 16
ATOM 28022 C C . GLN B 1 24 ? 6.681 -17.381 8.080 1.00 0.00 24 GLN B C 16
ATOM 28023 O O . GLN B 1 24 ? 5.678 -16.979 7.524 1.00 0.00 24 GLN B O 16
ATOM 28037 N N . LYS B 1 25 ? 7.164 -16.773 9.128 1.00 0.00 25 LYS B N 16
ATOM 28038 C CA . LYS B 1 25 ? 6.482 -15.561 9.668 1.00 0.00 25 LYS B CA 16
ATOM 28039 C C . LYS B 1 25 ? 6.652 -14.386 8.702 1.00 0.00 25 LYS B C 16
ATOM 28040 O O . LYS B 1 25 ? 5.695 -13.745 8.313 1.00 0.00 25 LYS B O 16
ATOM 28059 N N . ILE B 1 26 ? 7.864 -14.098 8.310 1.00 0.00 26 ILE B N 16
ATOM 28060 C CA . ILE B 1 26 ? 8.092 -12.964 7.368 1.00 0.00 26 ILE B CA 16
ATOM 28061 C C . ILE B 1 26 ? 7.215 -13.125 6.123 1.00 0.00 26 ILE B C 16
ATOM 28062 O O . ILE B 1 26 ? 6.447 -12.251 5.776 1.00 0.00 26 ILE B O 16
ATOM 28078 N N . HIS B 1 27 ? 7.326 -14.235 5.447 1.00 0.00 27 HIS B N 16
ATOM 28079 C CA . HIS B 1 27 ? 6.498 -14.450 4.225 1.00 0.00 27 HIS B CA 16
ATOM 28080 C C . HIS B 1 27 ? 5.010 -14.365 4.571 1.00 0.00 27 HIS B C 16
ATOM 28081 O O . HIS B 1 27 ? 4.183 -14.078 3.728 1.00 0.00 27 HIS B O 16
ATOM 28095 N N . GLU B 1 28 ? 4.662 -14.613 5.804 1.00 0.00 28 GLU B N 16
ATOM 28096 C CA . GLU B 1 28 ? 3.226 -14.546 6.201 1.00 0.00 28 GLU B CA 16
ATOM 28097 C C . GLU B 1 28 ? 2.781 -13.087 6.334 1.00 0.00 28 GLU B C 16
ATOM 28098 O O . GLU B 1 28 ? 1.772 -12.685 5.790 1.00 0.00 28 GLU B O 16
ATOM 28110 N N . LEU B 1 29 ? 3.526 -12.293 7.052 1.00 0.00 29 LEU B N 16
ATOM 28111 C CA . LEU B 1 29 ? 3.144 -10.861 7.219 1.00 0.00 29 LEU B CA 16
ATOM 28112 C C . LEU B 1 29 ? 3.323 -10.108 5.898 1.00 0.00 29 LEU B C 16
ATOM 28113 O O . LEU B 1 29 ? 2.528 -9.262 5.542 1.00 0.00 29 LEU B O 16
ATOM 28129 N N . GLU B 1 30 ? 4.362 -10.409 5.169 1.00 0.00 30 GLU B N 16
ATOM 28130 C CA . GLU B 1 30 ? 4.591 -9.711 3.871 1.00 0.00 30 GLU B CA 16
ATOM 28131 C C . GLU B 1 30 ? 3.416 -9.960 2.922 1.00 0.00 30 GLU B C 16
ATOM 28132 O O . GLU B 1 30 ? 2.859 -9.042 2.353 1.00 0.00 30 GLU B O 16
ATOM 28144 N N . GLY B 1 31 ? 3.035 -11.196 2.746 1.00 0.00 31 GLY B N 16
ATOM 28145 C CA . GLY B 1 31 ? 1.897 -11.501 1.833 1.00 0.00 31 GLY B CA 16
ATOM 28146 C C . GLY B 1 31 ? 0.627 -10.832 2.358 1.00 0.00 31 GLY B C 16
ATOM 28147 O O . GLY B 1 31 ? -0.216 -10.397 1.600 1.00 0.00 31 GLY B O 16
ATOM 28151 N N . LEU B 1 32 ? 0.484 -10.745 3.653 1.00 0.00 32 LEU B N 16
ATOM 28152 C CA . LEU B 1 32 ? -0.734 -10.102 4.226 1.00 0.00 32 LEU B CA 16
ATOM 28153 C C . LEU B 1 32 ? -0.666 -8.584 4.042 1.00 0.00 32 LEU B C 16
ATOM 28154 O O . LEU B 1 32 ? -1.676 -7.910 3.979 1.00 0.00 32 LEU B O 16
ATOM 28170 N N . MET B 1 33 ? 0.517 -8.040 3.956 1.00 0.00 33 MET B N 16
ATOM 28171 C CA . MET B 1 33 ? 0.652 -6.566 3.776 1.00 0.00 33 MET B CA 16
ATOM 28172 C C . MET B 1 33 ? 0.420 -6.184 2.310 1.00 0.00 33 MET B C 16
ATOM 28173 O O . MET B 1 33 ? 0.005 -5.084 2.004 1.00 0.00 33 MET B O 16
ATOM 28187 N N . MET B 1 34 ? 0.689 -7.081 1.402 1.00 0.00 34 MET B N 16
ATOM 28188 C CA . MET B 1 34 ? 0.487 -6.764 -0.042 1.00 0.00 34 MET B CA 16
ATOM 28189 C C . MET B 1 34 ? -0.997 -6.858 -0.407 1.00 0.00 34 MET B C 16
ATOM 28190 O O . MET B 1 34 ? -1.550 -5.971 -1.025 1.00 0.00 34 MET B O 16
ATOM 28204 N N . GLN B 1 35 ? -1.646 -7.928 -0.034 1.00 0.00 35 GLN B N 16
ATOM 28205 C CA . GLN B 1 35 ? -3.093 -8.078 -0.364 1.00 0.00 35 GLN B CA 16
ATOM 28206 C C . GLN B 1 35 ? -3.874 -6.836 0.077 1.00 0.00 35 GLN B C 16
ATOM 28207 O O . GLN B 1 35 ? -4.837 -6.442 -0.550 1.00 0.00 35 GLN B O 16
ATOM 28221 N N . HIS B 1 36 ? -3.466 -6.216 1.150 1.00 0.00 36 HIS B N 16
ATOM 28222 C CA . HIS B 1 36 ? -4.186 -5.001 1.628 1.00 0.00 36 HIS B CA 16
ATOM 28223 C C . HIS B 1 36 ? -3.818 -3.793 0.759 1.00 0.00 36 HIS B C 16
ATOM 28224 O O . HIS B 1 36 ? -4.653 -3.232 0.078 1.00 0.00 36 HIS B O 16
ATOM 28238 N N . ALA B 1 37 ? -2.570 -3.394 0.771 1.00 0.00 37 ALA B N 16
ATOM 28239 C CA . ALA B 1 37 ? -2.138 -2.229 -0.062 1.00 0.00 37 ALA B CA 16
ATOM 28240 C C . ALA B 1 37 ? -2.673 -2.379 -1.490 1.00 0.00 37 ALA B C 16
ATOM 28241 O O . ALA B 1 37 ? -3.055 -1.418 -2.128 1.00 0.00 37 ALA B O 16
ATOM 28248 N N . GLN B 1 38 ? -2.714 -3.586 -1.991 1.00 0.00 38 GLN B N 16
ATOM 28249 C CA . GLN B 1 38 ? -3.237 -3.807 -3.369 1.00 0.00 38 GLN B CA 16
ATOM 28250 C C . GLN B 1 38 ? -4.749 -3.580 -3.382 1.00 0.00 38 GLN B C 16
ATOM 28251 O O . GLN B 1 38 ? -5.307 -3.087 -4.343 1.00 0.00 38 GLN B O 16
ATOM 28265 N N . ASN B 1 39 ? -5.412 -3.920 -2.309 1.00 0.00 39 ASN B N 16
ATOM 28266 C CA . ASN B 1 39 ? -6.886 -3.711 -2.242 1.00 0.00 39 ASN B CA 16
ATOM 28267 C C . ASN B 1 39 ? -7.185 -2.349 -1.604 1.00 0.00 39 ASN B C 16
ATOM 28268 O O . ASN B 1 39 ? -8.270 -2.104 -1.114 1.00 0.00 39 ASN B O 16
ATOM 28279 N N . LEU B 1 40 ? -6.225 -1.461 -1.612 1.00 0.00 40 LEU B N 16
ATOM 28280 C CA . LEU B 1 40 ? -6.430 -0.111 -1.014 1.00 0.00 40 LEU B CA 16
ATOM 28281 C C . LEU B 1 40 ? -6.815 -0.220 0.461 1.00 0.00 40 LEU B C 16
ATOM 28282 O O . LEU B 1 40 ? -7.418 0.674 1.021 1.00 0.00 40 LEU B O 16
ATOM 28298 N N . GLU B 1 41 ? -6.454 -1.294 1.104 1.00 0.00 41 GLU B N 16
ATOM 28299 C CA . GLU B 1 41 ? -6.783 -1.437 2.550 1.00 0.00 41 GLU B CA 16
ATOM 28300 C C . GLU B 1 41 ? -5.935 -0.452 3.353 1.00 0.00 41 GLU B C 16
ATOM 28301 O O . GLU B 1 41 ? -6.432 0.295 4.172 1.00 0.00 41 GLU B O 16
ATOM 28313 N N . PHE B 1 42 ? -4.654 -0.439 3.104 1.00 0.00 42 PHE B N 16
ATOM 28314 C CA . PHE B 1 42 ? -3.750 0.501 3.824 1.00 0.00 42 PHE B CA 16
ATOM 28315 C C . PHE B 1 42 ? -3.990 0.448 5.332 1.00 0.00 42 PHE B C 16
ATOM 28316 O O . PHE B 1 42 ? -4.773 -0.343 5.812 1.00 0.00 42 PHE B O 16
ATOM 28333 N N . GLU B 1 43 ? -3.285 1.278 6.066 1.00 0.00 43 GLU B N 16
ATOM 28334 C CA . GLU B 1 43 ? -3.391 1.319 7.557 1.00 0.00 43 GLU B CA 16
ATOM 28335 C C . GLU B 1 43 ? -2.866 0.011 8.131 1.00 0.00 43 GLU B C 16
ATOM 28336 O O . GLU B 1 43 ? -1.885 -0.025 8.843 1.00 0.00 43 GLU B O 16
ATOM 28348 N N . GLU B 1 44 ? -3.507 -1.060 7.802 1.00 0.00 44 GLU B N 16
ATOM 28349 C CA . GLU B 1 44 ? -3.056 -2.392 8.289 1.00 0.00 44 GLU B CA 16
ATOM 28350 C C . GLU B 1 44 ? -1.925 -2.914 7.396 1.00 0.00 44 GLU B C 16
ATOM 28351 O O . GLU B 1 44 ? -1.070 -3.660 7.831 1.00 0.00 44 GLU B O 16
ATOM 28363 N N . ALA B 1 45 ? -1.926 -2.535 6.144 1.00 0.00 45 ALA B N 16
ATOM 28364 C CA . ALA B 1 45 ? -0.863 -3.018 5.214 1.00 0.00 45 ALA B CA 16
ATOM 28365 C C . ALA B 1 45 ? 0.427 -2.211 5.380 1.00 0.00 45 ALA B C 16
ATOM 28366 O O . ALA B 1 45 ? 1.507 -2.761 5.470 1.00 0.00 45 ALA B O 16
ATOM 28373 N N . ALA B 1 46 ? 0.330 -0.911 5.402 1.00 0.00 46 ALA B N 16
ATOM 28374 C CA . ALA B 1 46 ? 1.559 -0.078 5.538 1.00 0.00 46 ALA B CA 16
ATOM 28375 C C . ALA B 1 46 ? 2.171 -0.236 6.933 1.00 0.00 46 ALA B C 16
ATOM 28376 O O . ALA B 1 46 ? 3.335 0.044 7.142 1.00 0.00 46 ALA B O 16
ATOM 28383 N N . GLN B 1 47 ? 1.407 -0.690 7.889 1.00 0.00 47 GLN B N 16
ATOM 28384 C CA . GLN B 1 47 ? 1.968 -0.872 9.259 1.00 0.00 47 GLN B CA 16
ATOM 28385 C C . GLN B 1 47 ? 2.783 -2.165 9.315 1.00 0.00 47 GLN B C 16
ATOM 28386 O O . GLN B 1 47 ? 3.920 -2.175 9.740 1.00 0.00 47 GLN B O 16
ATOM 28400 N N . ILE B 1 48 ? 2.212 -3.260 8.878 1.00 0.00 48 ILE B N 16
ATOM 28401 C CA . ILE B 1 48 ? 2.963 -4.551 8.894 1.00 0.00 48 ILE B CA 16
ATOM 28402 C C . ILE B 1 48 ? 4.322 -4.354 8.222 1.00 0.00 48 ILE B C 16
ATOM 28403 O O . ILE B 1 48 ? 5.302 -4.982 8.572 1.00 0.00 48 ILE B O 16
ATOM 28419 N N . ARG B 1 49 ? 4.385 -3.466 7.270 1.00 0.00 49 ARG B N 16
ATOM 28420 C CA . ARG B 1 49 ? 5.676 -3.195 6.581 1.00 0.00 49 ARG B CA 16
ATOM 28421 C C . ARG B 1 49 ? 6.731 -2.811 7.627 1.00 0.00 49 ARG B C 16
ATOM 28422 O O . ARG B 1 49 ? 7.918 -2.966 7.413 1.00 0.00 49 ARG B O 16
ATOM 28443 N N . ASP B 1 50 ? 6.304 -2.322 8.760 1.00 0.00 50 ASP B N 16
ATOM 28444 C CA . ASP B 1 50 ? 7.275 -1.940 9.822 1.00 0.00 50 ASP B CA 16
ATOM 28445 C C . ASP B 1 50 ? 7.740 -3.189 10.573 1.00 0.00 50 ASP B C 16
ATOM 28446 O O . ASP B 1 50 ? 8.879 -3.295 10.980 1.00 0.00 50 ASP B O 16
ATOM 28455 N N . GLN B 1 51 ? 6.863 -4.139 10.757 1.00 0.00 51 GLN B N 16
ATOM 28456 C CA . GLN B 1 51 ? 7.253 -5.383 11.478 1.00 0.00 51 GLN B CA 16
ATOM 28457 C C . GLN B 1 51 ? 8.226 -6.199 10.622 1.00 0.00 51 GLN B C 16
ATOM 28458 O O . GLN B 1 51 ? 9.191 -6.749 11.115 1.00 0.00 51 GLN B O 16
ATOM 28472 N N . LEU B 1 52 ? 7.981 -6.278 9.343 1.00 0.00 52 LEU B N 16
ATOM 28473 C CA . LEU B 1 52 ? 8.894 -7.054 8.456 1.00 0.00 52 LEU B CA 16
ATOM 28474 C C . LEU B 1 52 ? 10.331 -6.551 8.616 1.00 0.00 52 LEU B C 16
ATOM 28475 O O . LEU B 1 52 ? 11.273 -7.317 8.601 1.00 0.00 52 LEU B O 16
ATOM 28491 N N . HIS B 1 53 ? 10.503 -5.266 8.775 1.00 0.00 53 HIS B N 16
ATOM 28492 C CA . HIS B 1 53 ? 11.878 -4.714 8.940 1.00 0.00 53 HIS B CA 16
ATOM 28493 C C . HIS B 1 53 ? 12.494 -5.223 10.246 1.00 0.00 53 HIS B C 16
ATOM 28494 O O . HIS B 1 53 ? 13.563 -5.800 10.257 1.00 0.00 53 HIS B O 16
ATOM 28508 N N . GLN B 1 54 ? 11.824 -5.017 11.347 1.00 0.00 54 GLN B N 16
ATOM 28509 C CA . GLN B 1 54 ? 12.370 -5.493 12.651 1.00 0.00 54 GLN B CA 16
ATOM 28510 C C . GLN B 1 54 ? 12.607 -7.004 12.599 1.00 0.00 54 GLN B C 16
ATOM 28511 O O . GLN B 1 54 ? 13.601 -7.503 13.088 1.00 0.00 54 GLN B O 16
ATOM 28525 N N . LEU B 1 55 ? 11.702 -7.734 12.009 1.00 0.00 55 LEU B N 16
ATOM 28526 C CA . LEU B 1 55 ? 11.876 -9.212 11.922 1.00 0.00 55 LEU B CA 16
ATOM 28527 C C . LEU B 1 55 ? 13.220 -9.545 11.269 1.00 0.00 55 LEU B C 16
ATOM 28528 O O . LEU B 1 55 ? 13.815 -10.570 11.536 1.00 0.00 55 LEU B O 16
ATOM 28544 N N . ARG B 1 56 ? 13.703 -8.684 10.415 1.00 0.00 56 ARG B N 16
ATOM 28545 C CA . ARG B 1 56 ? 15.009 -8.950 9.747 1.00 0.00 56 ARG B CA 16
ATOM 28546 C C . ARG B 1 56 ? 16.110 -9.118 10.796 1.00 0.00 56 ARG B C 16
ATOM 28547 O O . ARG B 1 56 ? 16.707 -10.168 10.921 1.00 0.00 56 ARG B O 16
ATOM 28568 N N . GLU B 1 57 ? 16.381 -8.091 11.555 1.00 0.00 57 GLU B N 16
ATOM 28569 C CA . GLU B 1 57 ? 17.441 -8.195 12.598 1.00 0.00 57 GLU B CA 16
ATOM 28570 C C . GLU B 1 57 ? 17.116 -9.341 13.561 1.00 0.00 57 GLU B C 16
ATOM 28571 O O . GLU B 1 57 ? 17.987 -9.889 14.206 1.00 0.00 57 GLU B O 16
ATOM 28583 N N . LEU B 1 58 ? 15.867 -9.705 13.660 1.00 0.00 58 LEU B N 16
ATOM 28584 C CA . LEU B 1 58 ? 15.482 -10.815 14.576 1.00 0.00 58 LEU B CA 16
ATOM 28585 C C . LEU B 1 58 ? 16.130 -12.127 14.123 1.00 0.00 58 LEU B C 16
ATOM 28586 O O . LEU B 1 58 ? 16.253 -13.065 14.885 1.00 0.00 58 LEU B O 16
ATOM 28602 N N . PHE B 1 59 ? 16.545 -12.201 12.885 1.00 0.00 59 PHE B N 16
ATOM 28603 C CA . PHE B 1 59 ? 17.185 -13.453 12.380 1.00 0.00 59 PHE B CA 16
ATOM 28604 C C . PHE B 1 59 ? 18.267 -13.935 13.353 1.00 0.00 59 PHE B C 16
ATOM 28605 O O . PHE B 1 59 ? 18.450 -15.119 13.554 1.00 0.00 59 PHE B O 16
ATOM 28622 N N . ILE B 1 60 ? 18.982 -13.026 13.958 1.00 0.00 60 ILE B N 16
ATOM 28623 C CA . ILE B 1 60 ? 20.048 -13.436 14.916 1.00 0.00 60 ILE B CA 16
ATOM 28624 C C . ILE B 1 60 ? 19.418 -13.952 16.212 1.00 0.00 60 ILE B C 16
ATOM 28625 O O . ILE B 1 60 ? 19.905 -14.883 16.822 1.00 0.00 60 ILE B O 16
ATOM 28641 N N . ALA B 1 61 ? 18.338 -13.356 16.636 1.00 0.00 61 ALA B N 16
ATOM 28642 C CA . ALA B 1 61 ? 17.676 -13.814 17.891 1.00 0.00 61 ALA B CA 16
ATOM 28643 C C . ALA B 1 61 ? 16.970 -15.152 17.658 1.00 0.00 61 ALA B C 16
ATOM 28644 O O . ALA B 1 61 ? 16.685 -15.884 18.585 1.00 0.00 61 ALA B O 16
ATOM 28651 N N . ALA B 1 62 ? 16.684 -15.478 16.427 1.00 0.00 62 ALA B N 16
ATOM 28652 C CA . ALA B 1 62 ? 15.996 -16.769 16.137 1.00 0.00 62 ALA B CA 16
ATOM 28653 C C . ALA B 1 62 ? 17.024 -17.850 15.791 1.00 0.00 62 ALA B C 16
ATOM 28654 O O . ALA B 1 62 ? 17.135 -18.854 16.467 1.00 0.00 62 ALA B O 16
ATOM 28661 N N . SER B 1 63 ? 17.777 -17.652 14.744 1.00 0.00 63 SER B N 16
ATOM 28662 C CA . SER B 1 63 ? 18.798 -18.670 14.357 1.00 0.00 63 SER B CA 16
ATOM 28663 C C . SER B 1 63 ? 20.204 -18.159 14.684 1.00 0.00 63 SER B C 16
ATOM 28664 O O . SER B 1 63 ? 20.863 -17.678 13.778 1.00 0.00 63 SER B O 16
ATOM 28673 N N . LEU A 1 8 ? -31.347 16.154 -30.710 1.00 0.00 8 LEU A N 17
ATOM 28674 C CA . LEU A 1 8 ? -31.350 15.069 -31.733 1.00 0.00 8 LEU A CA 17
ATOM 28675 C C . LEU A 1 8 ? -31.071 13.717 -31.072 1.00 0.00 8 LEU A C 17
ATOM 28676 O O . LEU A 1 8 ? -30.107 13.048 -31.389 1.00 0.00 8 LEU A O 17
ATOM 28692 N N . GLU A 1 9 ? -31.907 13.309 -30.157 1.00 0.00 9 GLU A N 17
ATOM 28693 C CA . GLU A 1 9 ? -31.688 12.000 -29.476 1.00 0.00 9 GLU A CA 17
ATOM 28694 C C . GLU A 1 9 ? -30.268 11.933 -28.899 1.00 0.00 9 GLU A C 17
ATOM 28695 O O . GLU A 1 9 ? -29.530 11.011 -29.185 1.00 0.00 9 GLU A O 17
ATOM 28707 N N . PRO A 1 10 ? -29.929 12.916 -28.100 1.00 0.00 10 PRO A N 17
ATOM 28708 C CA . PRO A 1 10 ? -28.580 12.957 -27.483 1.00 0.00 10 PRO A CA 17
ATOM 28709 C C . PRO A 1 10 ? -28.467 11.901 -26.378 1.00 0.00 10 PRO A C 17
ATOM 28710 O O . PRO A 1 10 ? -27.559 11.096 -26.370 1.00 0.00 10 PRO A O 17
ATOM 28721 N N . ASP A 1 11 ? -29.387 11.901 -25.448 1.00 0.00 11 ASP A N 17
ATOM 28722 C CA . ASP A 1 11 ? -29.348 10.902 -24.335 1.00 0.00 11 ASP A CA 17
ATOM 28723 C C . ASP A 1 11 ? -28.049 11.045 -23.535 1.00 0.00 11 ASP A C 17
ATOM 28724 O O . ASP A 1 11 ? -28.016 11.671 -22.495 1.00 0.00 11 ASP A O 17
ATOM 28733 N N . ASN A 1 12 ? -26.981 10.472 -24.013 1.00 0.00 12 ASN A N 17
ATOM 28734 C CA . ASN A 1 12 ? -25.686 10.577 -23.279 1.00 0.00 12 ASN A CA 17
ATOM 28735 C C . ASN A 1 12 ? -24.512 10.390 -24.245 1.00 0.00 12 ASN A C 17
ATOM 28736 O O . ASN A 1 12 ? -23.419 10.039 -23.846 1.00 0.00 12 ASN A O 17
ATOM 28747 N N . VAL A 1 13 ? -24.728 10.623 -25.510 1.00 0.00 13 VAL A N 17
ATOM 28748 C CA . VAL A 1 13 ? -23.622 10.458 -26.496 1.00 0.00 13 VAL A CA 17
ATOM 28749 C C . VAL A 1 13 ? -22.832 11.777 -26.636 1.00 0.00 13 VAL A C 17
ATOM 28750 O O . VAL A 1 13 ? -21.619 11.768 -26.582 1.00 0.00 13 VAL A O 17
ATOM 28763 N N . PRO A 1 14 ? -23.538 12.869 -26.808 1.00 0.00 14 PRO A N 17
ATOM 28764 C CA . PRO A 1 14 ? -22.869 14.178 -26.946 1.00 0.00 14 PRO A CA 17
ATOM 28765 C C . PRO A 1 14 ? -22.584 14.759 -25.564 1.00 0.00 14 PRO A C 17
ATOM 28766 O O . PRO A 1 14 ? -21.515 15.271 -25.299 1.00 0.00 14 PRO A O 17
ATOM 28777 N N . MET A 1 15 ? -23.542 14.686 -24.682 1.00 0.00 15 MET A N 17
ATOM 28778 C CA . MET A 1 15 ? -23.341 15.235 -23.317 1.00 0.00 15 MET A CA 17
ATOM 28779 C C . MET A 1 15 ? -22.497 14.274 -22.475 1.00 0.00 15 MET A C 17
ATOM 28780 O O . MET A 1 15 ? -23.017 13.471 -21.727 1.00 0.00 15 MET A O 17
ATOM 28794 N N . ASP A 1 16 ? -21.200 14.353 -22.589 1.00 0.00 16 ASP A N 17
ATOM 28795 C CA . ASP A 1 16 ? -20.325 13.446 -21.794 1.00 0.00 16 ASP A CA 17
ATOM 28796 C C . ASP A 1 16 ? -18.856 13.816 -22.004 1.00 0.00 16 ASP A C 17
ATOM 28797 O O . ASP A 1 16 ? -18.137 13.166 -22.737 1.00 0.00 16 ASP A O 17
ATOM 28806 N N . MET A 1 17 ? -18.407 14.861 -21.367 1.00 0.00 17 MET A N 17
ATOM 28807 C CA . MET A 1 17 ? -16.987 15.285 -21.531 1.00 0.00 17 MET A CA 17
ATOM 28808 C C . MET A 1 17 ? -16.279 15.350 -20.171 1.00 0.00 17 MET A C 17
ATOM 28809 O O . MET A 1 17 ? -15.066 15.338 -20.097 1.00 0.00 17 MET A O 17
ATOM 28823 N N . SER A 1 18 ? -17.020 15.421 -19.096 1.00 0.00 18 SER A N 17
ATOM 28824 C CA . SER A 1 18 ? -16.380 15.491 -17.747 1.00 0.00 18 SER A CA 17
ATOM 28825 C C . SER A 1 18 ? -15.435 16.697 -17.677 1.00 0.00 18 SER A C 17
ATOM 28826 O O . SER A 1 18 ? -15.137 17.305 -18.687 1.00 0.00 18 SER A O 17
ATOM 28834 N N . PRO A 1 19 ? -14.992 17.011 -16.485 1.00 0.00 19 PRO A N 17
ATOM 28835 C CA . PRO A 1 19 ? -14.072 18.163 -16.301 1.00 0.00 19 PRO A CA 17
ATOM 28836 C C . PRO A 1 19 ? -12.685 17.867 -16.881 1.00 0.00 19 PRO A C 17
ATOM 28837 O O . PRO A 1 19 ? -11.842 18.736 -16.963 1.00 0.00 19 PRO A O 17
ATOM 28848 N N . LYS A 1 20 ? -12.451 16.650 -17.290 1.00 0.00 20 LYS A N 17
ATOM 28849 C CA . LYS A 1 20 ? -11.124 16.276 -17.876 1.00 0.00 20 LYS A CA 17
ATOM 28850 C C . LYS A 1 20 ? -10.005 16.427 -16.836 1.00 0.00 20 LYS A C 17
ATOM 28851 O O . LYS A 1 20 ? -9.456 15.451 -16.364 1.00 0.00 20 LYS A O 17
ATOM 28870 N N . ALA A 1 21 ? -9.660 17.634 -16.469 1.00 0.00 21 ALA A N 17
ATOM 28871 C CA . ALA A 1 21 ? -8.579 17.823 -15.458 1.00 0.00 21 ALA A CA 17
ATOM 28872 C C . ALA A 1 21 ? -8.894 17.004 -14.204 1.00 0.00 21 ALA A C 17
ATOM 28873 O O . ALA A 1 21 ? -8.152 16.121 -13.824 1.00 0.00 21 ALA A O 17
ATOM 28880 N N . LEU A 1 22 ? -10.000 17.282 -13.571 1.00 0.00 22 LEU A N 17
ATOM 28881 C CA . LEU A 1 22 ? -10.376 16.511 -12.353 1.00 0.00 22 LEU A CA 17
ATOM 28882 C C . LEU A 1 22 ? -10.402 15.013 -12.691 1.00 0.00 22 LEU A C 17
ATOM 28883 O O . LEU A 1 22 ? -9.664 14.226 -12.133 1.00 0.00 22 LEU A O 17
ATOM 28899 N N . GLN A 1 23 ? -11.247 14.621 -13.606 1.00 0.00 23 GLN A N 17
ATOM 28900 C CA . GLN A 1 23 ? -11.326 13.180 -13.992 1.00 0.00 23 GLN A CA 17
ATOM 28901 C C . GLN A 1 23 ? -9.925 12.627 -14.272 1.00 0.00 23 GLN A C 17
ATOM 28902 O O . GLN A 1 23 ? -9.585 11.535 -13.862 1.00 0.00 23 GLN A O 17
ATOM 28916 N N . GLN A 1 24 ? -9.109 13.374 -14.964 1.00 0.00 24 GLN A N 17
ATOM 28917 C CA . GLN A 1 24 ? -7.731 12.891 -15.261 1.00 0.00 24 GLN A CA 17
ATOM 28918 C C . GLN A 1 24 ? -6.917 12.805 -13.968 1.00 0.00 24 GLN A C 17
ATOM 28919 O O . GLN A 1 24 ? -6.067 11.950 -13.813 1.00 0.00 24 GLN A O 17
ATOM 28933 N N . LYS A 1 25 ? -7.176 13.681 -13.036 1.00 0.00 25 LYS A N 17
ATOM 28934 C CA . LYS A 1 25 ? -6.423 13.647 -11.750 1.00 0.00 25 LYS A CA 17
ATOM 28935 C C . LYS A 1 25 ? -6.877 12.453 -10.907 1.00 0.00 25 LYS A C 17
ATOM 28936 O O . LYS A 1 25 ? -6.073 11.697 -10.399 1.00 0.00 25 LYS A O 17
ATOM 28955 N N . ILE A 1 26 ? -8.162 12.276 -10.755 1.00 0.00 26 ILE A N 17
ATOM 28956 C CA . ILE A 1 26 ? -8.666 11.129 -9.949 1.00 0.00 26 ILE A CA 17
ATOM 28957 C C . ILE A 1 26 ? -8.072 9.820 -10.475 1.00 0.00 26 ILE A C 17
ATOM 28958 O O . ILE A 1 26 ? -7.474 9.059 -9.741 1.00 0.00 26 ILE A O 17
ATOM 28974 N N . HIS A 1 27 ? -8.231 9.555 -11.743 1.00 0.00 27 HIS A N 17
ATOM 28975 C CA . HIS A 1 27 ? -7.672 8.297 -12.316 1.00 0.00 27 HIS A CA 17
ATOM 28976 C C . HIS A 1 27 ? -6.150 8.278 -12.154 1.00 0.00 27 HIS A C 17
ATOM 28977 O O . HIS A 1 27 ? -5.529 7.234 -12.141 1.00 0.00 27 HIS A O 17
ATOM 28991 N N . GLU A 1 28 ? -5.544 9.428 -12.031 1.00 0.00 28 GLU A N 17
ATOM 28992 C CA . GLU A 1 28 ? -4.063 9.478 -11.869 1.00 0.00 28 GLU A CA 17
ATOM 28993 C C . GLU A 1 28 ? -3.679 9.175 -10.419 1.00 0.00 28 GLU A C 17
ATOM 28994 O O . GLU A 1 28 ? -2.830 8.348 -10.150 1.00 0.00 28 GLU A O 17
ATOM 29006 N N . LEU A 1 29 ? -4.298 9.837 -9.480 1.00 0.00 29 LEU A N 17
ATOM 29007 C CA . LEU A 1 29 ? -3.969 9.586 -8.048 1.00 0.00 29 LEU A CA 17
ATOM 29008 C C . LEU A 1 29 ? -4.266 8.128 -7.687 1.00 0.00 29 LEU A C 17
ATOM 29009 O O . LEU A 1 29 ? -3.481 7.468 -7.036 1.00 0.00 29 LEU A O 17
ATOM 29025 N N . GLU A 1 30 ? -5.393 7.621 -8.105 1.00 0.00 30 GLU A N 17
ATOM 29026 C CA . GLU A 1 30 ? -5.738 6.206 -7.786 1.00 0.00 30 GLU A CA 17
ATOM 29027 C C . GLU A 1 30 ? -4.618 5.273 -8.255 1.00 0.00 30 GLU A C 17
ATOM 29028 O O . GLU A 1 30 ? -4.186 4.394 -7.535 1.00 0.00 30 GLU A O 17
ATOM 29040 N N . GLY A 1 31 ? -4.145 5.458 -9.457 1.00 0.00 31 GLY A N 17
ATOM 29041 C CA . GLY A 1 31 ? -3.053 4.584 -9.970 1.00 0.00 31 GLY A CA 17
ATOM 29042 C C . GLY A 1 31 ? -1.766 4.869 -9.195 1.00 0.00 31 GLY A C 17
ATOM 29043 O O . GLY A 1 31 ? -0.937 4.000 -9.009 1.00 0.00 31 GLY A O 17
ATOM 29047 N N . LEU A 1 32 ? -1.592 6.080 -8.741 1.00 0.00 32 LEU A N 17
ATOM 29048 C CA . LEU A 1 32 ? -0.358 6.420 -7.976 1.00 0.00 32 LEU A CA 17
ATOM 29049 C C . LEU A 1 32 ? -0.363 5.703 -6.623 1.00 0.00 32 LEU A C 17
ATOM 29050 O O . LEU A 1 32 ? 0.674 5.444 -6.043 1.00 0.00 32 LEU A O 17
ATOM 29066 N N . MET A 1 33 ? -1.522 5.382 -6.116 1.00 0.00 33 MET A N 17
ATOM 29067 C CA . MET A 1 33 ? -1.591 4.683 -4.800 1.00 0.00 33 MET A CA 17
ATOM 29068 C C . MET A 1 33 ? -0.923 3.308 -4.899 1.00 0.00 33 MET A C 17
ATOM 29069 O O . MET A 1 33 ? 0.038 3.024 -4.211 1.00 0.00 33 MET A O 17
ATOM 29083 N N . MET A 1 34 ? -1.423 2.456 -5.750 1.00 0.00 34 MET A N 17
ATOM 29084 C CA . MET A 1 34 ? -0.816 1.102 -5.893 1.00 0.00 34 MET A CA 17
ATOM 29085 C C . MET A 1 34 ? 0.642 1.222 -6.347 1.00 0.00 34 MET A C 17
ATOM 29086 O O . MET A 1 34 ? 1.475 0.402 -6.017 1.00 0.00 34 MET A O 17
ATOM 29100 N N . GLN A 1 35 ? 0.954 2.241 -7.102 1.00 0.00 35 GLN A N 17
ATOM 29101 C CA . GLN A 1 35 ? 2.357 2.418 -7.578 1.00 0.00 35 GLN A CA 17
ATOM 29102 C C . GLN A 1 35 ? 3.335 2.337 -6.400 1.00 0.00 35 GLN A C 17
ATOM 29103 O O . GLN A 1 35 ? 4.000 1.341 -6.202 1.00 0.00 35 GLN A O 17
ATOM 29117 N N . HIS A 1 36 ? 3.425 3.376 -5.617 1.00 0.00 36 HIS A N 17
ATOM 29118 C CA . HIS A 1 36 ? 4.360 3.353 -4.454 1.00 0.00 36 HIS A CA 17
ATOM 29119 C C . HIS A 1 36 ? 4.067 2.138 -3.566 1.00 0.00 36 HIS A C 17
ATOM 29120 O O . HIS A 1 36 ? 4.962 1.422 -3.165 1.00 0.00 36 HIS A O 17
ATOM 29134 N N . ALA A 1 37 ? 2.818 1.894 -3.265 1.00 0.00 37 ALA A N 17
ATOM 29135 C CA . ALA A 1 37 ? 2.468 0.720 -2.413 1.00 0.00 37 ALA A CA 17
ATOM 29136 C C . ALA A 1 37 ? 3.108 -0.549 -2.986 1.00 0.00 37 ALA A C 17
ATOM 29137 O O . ALA A 1 37 ? 3.626 -1.377 -2.262 1.00 0.00 37 ALA A O 17
ATOM 29144 N N . GLN A 1 38 ? 3.085 -0.702 -4.284 1.00 0.00 38 GLN A N 17
ATOM 29145 C CA . GLN A 1 38 ? 3.702 -1.911 -4.903 1.00 0.00 38 GLN A CA 17
ATOM 29146 C C . GLN A 1 38 ? 5.173 -1.992 -4.500 1.00 0.00 38 GLN A C 17
ATOM 29147 O O . GLN A 1 38 ? 5.710 -3.059 -4.270 1.00 0.00 38 GLN A O 17
ATOM 29161 N N . ASN A 1 39 ? 5.827 -0.866 -4.394 1.00 0.00 39 ASN A N 17
ATOM 29162 C CA . ASN A 1 39 ? 7.259 -0.867 -3.985 1.00 0.00 39 ASN A CA 17
ATOM 29163 C C . ASN A 1 39 ? 7.361 -0.729 -2.461 1.00 0.00 39 ASN A C 17
ATOM 29164 O O . ASN A 1 39 ? 8.393 -0.374 -1.928 1.00 0.00 39 ASN A O 17
ATOM 29175 N N . LEU A 1 40 ? 6.291 -1.007 -1.760 1.00 0.00 40 LEU A N 17
ATOM 29176 C CA . LEU A 1 40 ? 6.309 -0.896 -0.275 1.00 0.00 40 LEU A CA 17
ATOM 29177 C C . LEU A 1 40 ? 6.751 0.502 0.159 1.00 0.00 40 LEU A C 17
ATOM 29178 O O . LEU A 1 40 ? 7.234 0.699 1.257 1.00 0.00 40 LEU A O 17
ATOM 29194 N N . GLU A 1 41 ? 6.574 1.479 -0.687 1.00 0.00 41 GLU A N 17
ATOM 29195 C CA . GLU A 1 41 ? 6.967 2.865 -0.307 1.00 0.00 41 GLU A CA 17
ATOM 29196 C C . GLU A 1 41 ? 6.045 3.359 0.807 1.00 0.00 41 GLU A C 17
ATOM 29197 O O . GLU A 1 41 ? 6.480 3.927 1.789 1.00 0.00 41 GLU A O 17
ATOM 29209 N N . PHE A 1 42 ? 4.769 3.125 0.662 1.00 0.00 42 PHE A N 17
ATOM 29210 C CA . PHE A 1 42 ? 3.796 3.553 1.707 1.00 0.00 42 PHE A CA 17
ATOM 29211 C C . PHE A 1 42 ? 4.013 5.015 2.094 1.00 0.00 42 PHE A C 17
ATOM 29212 O O . PHE A 1 42 ? 4.844 5.693 1.530 1.00 0.00 42 PHE A O 17
ATOM 29229 N N . GLU A 1 43 ? 3.235 5.492 3.037 1.00 0.00 43 GLU A N 17
ATOM 29230 C CA . GLU A 1 43 ? 3.310 6.912 3.499 1.00 0.00 43 GLU A CA 17
ATOM 29231 C C . GLU A 1 43 ? 2.870 7.828 2.364 1.00 0.00 43 GLU A C 17
ATOM 29232 O O . GLU A 1 43 ? 1.880 8.522 2.453 1.00 0.00 43 GLU A O 17
ATOM 29244 N N . GLU A 1 44 ? 3.592 7.806 1.294 1.00 0.00 44 GLU A N 17
ATOM 29245 C CA . GLU A 1 44 ? 3.229 8.643 0.120 1.00 0.00 44 GLU A CA 17
ATOM 29246 C C . GLU A 1 44 ? 2.157 7.931 -0.712 1.00 0.00 44 GLU A C 17
ATOM 29247 O O . GLU A 1 44 ? 1.332 8.557 -1.349 1.00 0.00 44 GLU A O 17
ATOM 29259 N N . ALA A 1 45 ? 2.172 6.623 -0.720 1.00 0.00 45 ALA A N 17
ATOM 29260 C CA . ALA A 1 45 ? 1.166 5.867 -1.521 1.00 0.00 45 ALA A CA 17
ATOM 29261 C C . ALA A 1 45 ? -0.170 5.769 -0.780 1.00 0.00 45 ALA A C 17
ATOM 29262 O O . ALA A 1 45 ? -1.224 5.954 -1.357 1.00 0.00 45 ALA A O 17
ATOM 29269 N N . ALA A 1 46 ? -0.139 5.458 0.486 1.00 0.00 46 ALA A N 17
ATOM 29270 C CA . ALA A 1 46 ? -1.413 5.326 1.249 1.00 0.00 46 ALA A CA 17
ATOM 29271 C C . ALA A 1 46 ? -1.990 6.700 1.601 1.00 0.00 46 ALA A C 17
ATOM 29272 O O . ALA A 1 46 ? -3.162 6.827 1.893 1.00 0.00 46 ALA A O 17
ATOM 29279 N N . GLN A 1 47 ? -1.189 7.730 1.576 1.00 0.00 47 GLN A N 17
ATOM 29280 C CA . GLN A 1 47 ? -1.725 9.083 1.908 1.00 0.00 47 GLN A CA 17
ATOM 29281 C C . GLN A 1 47 ? -2.647 9.570 0.788 1.00 0.00 47 GLN A C 17
ATOM 29282 O O . GLN A 1 47 ? -3.648 10.213 1.033 1.00 0.00 47 GLN A O 17
ATOM 29296 N N . ILE A 1 48 ? -2.320 9.265 -0.441 1.00 0.00 48 ILE A N 17
ATOM 29297 C CA . ILE A 1 48 ? -3.184 9.709 -1.575 1.00 0.00 48 ILE A CA 17
ATOM 29298 C C . ILE A 1 48 ? -4.638 9.309 -1.310 1.00 0.00 48 ILE A C 17
ATOM 29299 O O . ILE A 1 48 ? -5.564 9.959 -1.752 1.00 0.00 48 ILE A O 17
ATOM 29315 N N . ARG A 1 49 ? -4.840 8.248 -0.577 1.00 0.00 49 ARG A N 17
ATOM 29316 C CA . ARG A 1 49 ? -6.229 7.808 -0.264 1.00 0.00 49 ARG A CA 17
ATOM 29317 C C . ARG A 1 49 ? -7.007 8.980 0.350 1.00 0.00 49 ARG A C 17
ATOM 29318 O O . ARG A 1 49 ? -8.219 9.037 0.284 1.00 0.00 49 ARG A O 17
ATOM 29339 N N . ASP A 1 50 ? -6.315 9.916 0.939 1.00 0.00 50 ASP A N 17
ATOM 29340 C CA . ASP A 1 50 ? -7.010 11.087 1.548 1.00 0.00 50 ASP A CA 17
ATOM 29341 C C . ASP A 1 50 ? -7.396 12.087 0.455 1.00 0.00 50 ASP A C 17
ATOM 29342 O O . ASP A 1 50 ? -8.403 12.762 0.546 1.00 0.00 50 ASP A O 17
ATOM 29351 N N . GLN A 1 51 ? -6.606 12.184 -0.579 1.00 0.00 51 GLN A N 17
ATOM 29352 C CA . GLN A 1 51 ? -6.929 13.136 -1.678 1.00 0.00 51 GLN A CA 17
ATOM 29353 C C . GLN A 1 51 ? -7.986 12.527 -2.604 1.00 0.00 51 GLN A C 17
ATOM 29354 O O . GLN A 1 51 ? -8.956 13.167 -2.960 1.00 0.00 51 GLN A O 17
ATOM 29368 N N . LEU A 1 52 ? -7.808 11.294 -2.992 1.00 0.00 52 LEU A N 17
ATOM 29369 C CA . LEU A 1 52 ? -8.804 10.643 -3.891 1.00 0.00 52 LEU A CA 17
ATOM 29370 C C . LEU A 1 52 ? -10.182 10.627 -3.224 1.00 0.00 52 LEU A C 17
ATOM 29371 O O . LEU A 1 52 ? -11.197 10.798 -3.869 1.00 0.00 52 LEU A O 17
ATOM 29387 N N . HIS A 1 53 ? -10.224 10.425 -1.935 1.00 0.00 53 HIS A N 17
ATOM 29388 C CA . HIS A 1 53 ? -11.536 10.401 -1.227 1.00 0.00 53 HIS A CA 17
ATOM 29389 C C . HIS A 1 53 ? -12.297 11.705 -1.485 1.00 0.00 53 HIS A C 17
ATOM 29390 O O . HIS A 1 53 ? -13.444 11.697 -1.883 1.00 0.00 53 HIS A O 17
ATOM 29404 N N . GLN A 1 54 ? -11.664 12.824 -1.261 1.00 0.00 54 GLN A N 17
ATOM 29405 C CA . GLN A 1 54 ? -12.349 14.127 -1.496 1.00 0.00 54 GLN A CA 17
ATOM 29406 C C . GLN A 1 54 ? -12.463 14.398 -2.998 1.00 0.00 54 GLN A C 17
ATOM 29407 O O . GLN A 1 54 ? -13.447 14.933 -3.469 1.00 0.00 54 GLN A O 17
ATOM 29421 N N . LEU A 1 55 ? -11.463 14.033 -3.753 1.00 0.00 55 LEU A N 17
ATOM 29422 C CA . LEU A 1 55 ? -11.515 14.268 -5.225 1.00 0.00 55 LEU A CA 17
ATOM 29423 C C . LEU A 1 55 ? -12.638 13.437 -5.852 1.00 0.00 55 LEU A C 17
ATOM 29424 O O . LEU A 1 55 ? -13.280 13.855 -6.794 1.00 0.00 55 LEU A O 17
ATOM 29440 N N . ARG A 1 56 ? -12.879 12.264 -5.334 1.00 0.00 56 ARG A N 17
ATOM 29441 C CA . ARG A 1 56 ? -13.961 11.407 -5.900 1.00 0.00 56 ARG A CA 17
ATOM 29442 C C . ARG A 1 56 ? -15.278 12.187 -5.948 1.00 0.00 56 ARG A C 17
ATOM 29443 O O . ARG A 1 56 ? -15.885 12.336 -6.990 1.00 0.00 56 ARG A O 17
ATOM 29464 N N . GLU A 1 57 ? -15.723 12.686 -4.828 1.00 0.00 57 GLU A N 17
ATOM 29465 C CA . GLU A 1 57 ? -17.000 13.458 -4.809 1.00 0.00 57 GLU A CA 17
ATOM 29466 C C . GLU A 1 57 ? -16.890 14.669 -5.738 1.00 0.00 57 GLU A C 17
ATOM 29467 O O . GLU A 1 57 ? -17.826 15.022 -6.429 1.00 0.00 57 GLU A O 17
ATOM 29479 N N . LEU A 1 58 ? -15.753 15.308 -5.757 1.00 0.00 58 LEU A N 17
ATOM 29480 C CA . LEU A 1 58 ? -15.579 16.498 -6.639 1.00 0.00 58 LEU A CA 17
ATOM 29481 C C . LEU A 1 58 ? -15.956 16.146 -8.082 1.00 0.00 58 LEU A C 17
ATOM 29482 O O . LEU A 1 58 ? -16.287 17.005 -8.874 1.00 0.00 58 LEU A O 17
ATOM 29498 N N . PHE A 1 59 ? -15.909 14.887 -8.428 1.00 0.00 59 PHE A N 17
ATOM 29499 C CA . PHE A 1 59 ? -16.265 14.481 -9.819 1.00 0.00 59 PHE A CA 17
ATOM 29500 C C . PHE A 1 59 ? -17.633 15.051 -10.205 1.00 0.00 59 PHE A C 17
ATOM 29501 O O . PHE A 1 59 ? -17.777 15.720 -11.208 1.00 0.00 59 PHE A O 17
ATOM 29518 N N . ILE A 1 60 ? -18.639 14.792 -9.415 1.00 0.00 60 ILE A N 17
ATOM 29519 C CA . ILE A 1 60 ? -19.996 15.320 -9.738 1.00 0.00 60 ILE A CA 17
ATOM 29520 C C . ILE A 1 60 ? -20.083 16.806 -9.381 1.00 0.00 60 ILE A C 17
ATOM 29521 O O . ILE A 1 60 ? -20.685 17.589 -10.088 1.00 0.00 60 ILE A O 17
ATOM 29537 N N . ALA A 1 61 ? -19.485 17.201 -8.290 1.00 0.00 61 ALA A N 17
ATOM 29538 C CA . ALA A 1 61 ? -19.534 18.637 -7.890 1.00 0.00 61 ALA A CA 17
ATOM 29539 C C . ALA A 1 61 ? -19.002 19.519 -9.022 1.00 0.00 61 ALA A C 17
ATOM 29540 O O . ALA A 1 61 ? -19.312 20.691 -9.106 1.00 0.00 61 ALA A O 17
ATOM 29547 N N . ALA A 1 62 ? -18.204 18.965 -9.894 1.00 0.00 62 ALA A N 17
ATOM 29548 C CA . ALA A 1 62 ? -17.654 19.773 -11.020 1.00 0.00 62 ALA A CA 17
ATOM 29549 C C . ALA A 1 62 ? -18.455 19.513 -12.299 1.00 0.00 62 ALA A C 17
ATOM 29550 O O . ALA A 1 62 ? -19.215 20.348 -12.747 1.00 0.00 62 ALA A O 17
ATOM 29557 N N . SER A 1 63 ? -18.289 18.361 -12.889 1.00 0.00 63 SER A N 17
ATOM 29558 C CA . SER A 1 63 ? -19.042 18.048 -14.138 1.00 0.00 63 SER A CA 17
ATOM 29559 C C . SER A 1 63 ? -19.383 16.558 -14.192 1.00 0.00 63 SER A C 17
ATOM 29560 O O . SER A 1 63 ? -18.834 15.815 -13.393 1.00 0.00 63 SER A O 17
ATOM 29569 N N . LEU B 1 8 ? 30.869 -34.591 6.051 1.00 0.00 8 LEU B N 17
ATOM 29570 C CA . LEU B 1 8 ? 30.836 -35.258 4.717 1.00 0.00 8 LEU B CA 17
ATOM 29571 C C . LEU B 1 8 ? 30.553 -34.232 3.619 1.00 0.00 8 LEU B C 17
ATOM 29572 O O . LEU B 1 8 ? 29.573 -34.326 2.905 1.00 0.00 8 LEU B O 17
ATOM 29588 N N . GLU B 1 9 ? 31.401 -33.250 3.476 1.00 0.00 9 GLU B N 17
ATOM 29589 C CA . GLU B 1 9 ? 31.178 -32.218 2.423 1.00 0.00 9 GLU B CA 17
ATOM 29590 C C . GLU B 1 9 ? 29.770 -31.623 2.552 1.00 0.00 9 GLU B C 17
ATOM 29591 O O . GLU B 1 9 ? 29.013 -31.620 1.601 1.00 0.00 9 GLU B O 17
ATOM 29603 N N . PRO B 1 10 ? 29.461 -31.137 3.730 1.00 0.00 10 PRO B N 17
ATOM 29604 C CA . PRO B 1 10 ? 28.126 -30.536 3.972 1.00 0.00 10 PRO B CA 17
ATOM 29605 C C . PRO B 1 10 ? 28.021 -29.173 3.283 1.00 0.00 10 PRO B C 17
ATOM 29606 O O . PRO B 1 10 ? 27.102 -28.919 2.530 1.00 0.00 10 PRO B O 17
ATOM 29617 N N . ASP B 1 11 ? 28.960 -28.296 3.532 1.00 0.00 11 ASP B N 17
ATOM 29618 C CA . ASP B 1 11 ? 28.930 -26.942 2.898 1.00 0.00 11 ASP B CA 17
ATOM 29619 C C . ASP B 1 11 ? 27.650 -26.197 3.290 1.00 0.00 11 ASP B C 17
ATOM 29620 O O . ASP B 1 11 ? 27.647 -25.381 4.189 1.00 0.00 11 ASP B O 17
ATOM 29629 N N . ASN B 1 12 ? 26.563 -26.472 2.624 1.00 0.00 12 ASN B N 17
ATOM 29630 C CA . ASN B 1 12 ? 25.287 -25.780 2.960 1.00 0.00 12 ASN B CA 17
ATOM 29631 C C . ASN B 1 12 ? 24.090 -26.632 2.526 1.00 0.00 12 ASN B C 17
ATOM 29632 O O . ASN B 1 12 ? 23.001 -26.133 2.325 1.00 0.00 12 ASN B O 17
ATOM 29643 N N . VAL B 1 13 ? 24.283 -27.915 2.379 1.00 0.00 13 VAL B N 17
ATOM 29644 C CA . VAL B 1 13 ? 23.154 -28.793 1.958 1.00 0.00 13 VAL B CA 17
ATOM 29645 C C . VAL B 1 13 ? 22.381 -29.295 3.196 1.00 0.00 13 VAL B C 17
ATOM 29646 O O . VAL B 1 13 ? 21.169 -29.223 3.227 1.00 0.00 13 VAL B O 17
ATOM 29659 N N . PRO B 1 14 ? 23.099 -29.786 4.180 1.00 0.00 14 PRO B N 17
ATOM 29660 C CA . PRO B 1 14 ? 22.445 -30.285 5.405 1.00 0.00 14 PRO B CA 17
ATOM 29661 C C . PRO B 1 14 ? 22.196 -29.125 6.366 1.00 0.00 14 PRO B C 17
ATOM 29662 O O . PRO B 1 14 ? 21.139 -29.001 6.952 1.00 0.00 14 PRO B O 17
ATOM 29673 N N . MET B 1 15 ? 23.171 -28.275 6.531 1.00 0.00 15 MET B N 17
ATOM 29674 C CA . MET B 1 15 ? 23.005 -27.123 7.454 1.00 0.00 15 MET B CA 17
ATOM 29675 C C . MET B 1 15 ? 22.165 -26.027 6.793 1.00 0.00 15 MET B C 17
ATOM 29676 O O . MET B 1 15 ? 22.689 -25.086 6.229 1.00 0.00 15 MET B O 17
ATOM 29690 N N . ASP B 1 16 ? 20.867 -26.138 6.859 1.00 0.00 16 ASP B N 17
ATOM 29691 C CA . ASP B 1 16 ? 19.996 -25.100 6.237 1.00 0.00 16 ASP B CA 17
ATOM 29692 C C . ASP B 1 16 ? 18.528 -25.386 6.559 1.00 0.00 16 ASP B C 17
ATOM 29693 O O . ASP B 1 16 ? 17.786 -25.889 5.739 1.00 0.00 16 ASP B O 17
ATOM 29702 N N . MET B 1 17 ? 18.108 -25.070 7.751 1.00 0.00 17 MET B N 17
ATOM 29703 C CA . MET B 1 17 ? 16.690 -25.326 8.138 1.00 0.00 17 MET B CA 17
ATOM 29704 C C . MET B 1 17 ? 16.011 -24.032 8.605 1.00 0.00 17 MET B C 17
ATOM 29705 O O . MET B 1 17 ? 14.800 -23.938 8.637 1.00 0.00 17 MET B O 17
ATOM 29719 N N . SER B 1 18 ? 16.776 -23.035 8.969 1.00 0.00 18 SER B N 17
ATOM 29720 C CA . SER B 1 18 ? 16.165 -21.754 9.436 1.00 0.00 18 SER B CA 17
ATOM 29721 C C . SER B 1 18 ? 15.237 -22.020 10.628 1.00 0.00 18 SER B C 17
ATOM 29722 O O . SER B 1 18 ? 14.927 -23.157 10.925 1.00 0.00 18 SER B O 17
ATOM 29730 N N . PRO B 1 19 ? 14.823 -20.963 11.281 1.00 0.00 19 PRO B N 17
ATOM 29731 C CA . PRO B 1 19 ? 13.923 -21.103 12.455 1.00 0.00 19 PRO B CA 17
ATOM 29732 C C . PRO B 1 19 ? 12.521 -21.552 12.030 1.00 0.00 19 PRO B C 17
ATOM 29733 O O . PRO B 1 19 ? 11.688 -21.867 12.855 1.00 0.00 19 PRO B O 17
ATOM 29744 N N . LYS B 1 20 ? 12.262 -21.589 10.753 1.00 0.00 20 LYS B N 17
ATOM 29745 C CA . LYS B 1 20 ? 10.917 -22.022 10.250 1.00 0.00 20 LYS B CA 17
ATOM 29746 C C . LYS B 1 20 ? 9.822 -21.051 10.716 1.00 0.00 20 LYS B C 17
ATOM 29747 O O . LYS B 1 20 ? 9.271 -20.309 9.928 1.00 0.00 20 LYS B O 17
ATOM 29766 N N . ALA B 1 21 ? 9.501 -21.043 11.984 1.00 0.00 21 ALA B N 17
ATOM 29767 C CA . ALA B 1 21 ? 8.445 -20.112 12.477 1.00 0.00 21 ALA B CA 17
ATOM 29768 C C . ALA B 1 21 ? 8.774 -18.681 12.047 1.00 0.00 21 ALA B C 17
ATOM 29769 O O . ALA B 1 21 ? 8.028 -18.049 11.325 1.00 0.00 21 ALA B O 17
ATOM 29776 N N . LEU B 1 22 ? 9.897 -18.172 12.475 1.00 0.00 22 LEU B N 17
ATOM 29777 C CA . LEU B 1 22 ? 10.287 -16.789 12.081 1.00 0.00 22 LEU B CA 17
ATOM 29778 C C . LEU B 1 22 ? 10.286 -16.682 10.548 1.00 0.00 22 LEU B C 17
ATOM 29779 O O . LEU B 1 22 ? 9.548 -15.909 9.970 1.00 0.00 22 LEU B O 17
ATOM 29795 N N . GLN B 1 23 ? 11.107 -17.458 9.894 1.00 0.00 23 GLN B N 17
ATOM 29796 C CA . GLN B 1 23 ? 11.158 -17.413 8.402 1.00 0.00 23 GLN B CA 17
ATOM 29797 C C . GLN B 1 23 ? 9.743 -17.500 7.818 1.00 0.00 23 GLN B C 17
ATOM 29798 O O . GLN B 1 23 ? 9.397 -16.786 6.897 1.00 0.00 23 GLN B O 17
ATOM 29812 N N . GLN B 1 24 ? 8.923 -18.364 8.350 1.00 0.00 24 GLN B N 17
ATOM 29813 C CA . GLN B 1 24 ? 7.532 -18.489 7.828 1.00 0.00 24 GLN B CA 17
ATOM 29814 C C . GLN B 1 24 ? 6.746 -17.212 8.133 1.00 0.00 24 GLN B C 17
ATOM 29815 O O . GLN B 1 24 ? 5.887 -16.805 7.376 1.00 0.00 24 GLN B O 17
ATOM 29829 N N . LYS B 1 25 ? 7.036 -16.576 9.235 1.00 0.00 25 LYS B N 17
ATOM 29830 C CA . LYS B 1 25 ? 6.309 -15.324 9.587 1.00 0.00 25 LYS B CA 17
ATOM 29831 C C . LYS B 1 25 ? 6.764 -14.179 8.679 1.00 0.00 25 LYS B C 17
ATOM 29832 O O . LYS B 1 25 ? 5.960 -13.463 8.116 1.00 0.00 25 LYS B O 17
ATOM 29851 N N . ILE B 1 26 ? 8.049 -14.004 8.528 1.00 0.00 26 ILE B N 17
ATOM 29852 C CA . ILE B 1 26 ? 8.553 -12.908 7.653 1.00 0.00 26 ILE B CA 17
ATOM 29853 C C . ILE B 1 26 ? 7.931 -13.026 6.259 1.00 0.00 26 ILE B C 17
ATOM 29854 O O . ILE B 1 26 ? 7.338 -12.094 5.753 1.00 0.00 26 ILE B O 17
ATOM 29870 N N . HIS B 1 27 ? 8.059 -14.165 5.637 1.00 0.00 27 HIS B N 17
ATOM 29871 C CA . HIS B 1 27 ? 7.472 -14.342 4.279 1.00 0.00 27 HIS B CA 17
ATOM 29872 C C . HIS B 1 27 ? 5.953 -14.159 4.337 1.00 0.00 27 HIS B C 17
ATOM 29873 O O . HIS B 1 27 ? 5.319 -13.835 3.351 1.00 0.00 27 HIS B O 17
ATOM 29887 N N . GLU B 1 28 ? 5.366 -14.362 5.484 1.00 0.00 28 GLU B N 17
ATOM 29888 C CA . GLU B 1 28 ? 3.889 -14.199 5.606 1.00 0.00 28 GLU B CA 17
ATOM 29889 C C . GLU B 1 28 ? 3.531 -12.716 5.741 1.00 0.00 28 GLU B C 17
ATOM 29890 O O . GLU B 1 28 ? 2.675 -12.208 5.044 1.00 0.00 28 GLU B O 17
ATOM 29902 N N . LEU B 1 29 ? 4.179 -12.018 6.634 1.00 0.00 29 LEU B N 17
ATOM 29903 C CA . LEU B 1 29 ? 3.876 -10.570 6.813 1.00 0.00 29 LEU B CA 17
ATOM 29904 C C . LEU B 1 29 ? 4.160 -9.808 5.515 1.00 0.00 29 LEU B C 17
ATOM 29905 O O . LEU B 1 29 ? 3.379 -8.982 5.085 1.00 0.00 29 LEU B O 17
ATOM 29921 N N . GLU B 1 30 ? 5.271 -10.081 4.888 1.00 0.00 30 GLU B N 17
ATOM 29922 C CA . GLU B 1 30 ? 5.603 -9.372 3.619 1.00 0.00 30 GLU B CA 17
ATOM 29923 C C . GLU B 1 30 ? 4.461 -9.534 2.612 1.00 0.00 30 GLU B C 17
ATOM 29924 O O . GLU B 1 30 ? 4.033 -8.586 1.986 1.00 0.00 30 GLU B O 17
ATOM 29936 N N . GLY B 1 31 ? 3.966 -10.731 2.452 1.00 0.00 31 GLY B N 17
ATOM 29937 C CA . GLY B 1 31 ? 2.852 -10.953 1.488 1.00 0.00 31 GLY B CA 17
ATOM 29938 C C . GLY B 1 31 ? 1.585 -10.273 2.008 1.00 0.00 31 GLY B C 17
ATOM 29939 O O . GLY B 1 31 ? 0.748 -9.832 1.246 1.00 0.00 31 GLY B O 17
ATOM 29943 N N . LEU B 1 32 ? 1.438 -10.184 3.302 1.00 0.00 32 LEU B N 17
ATOM 29944 C CA . LEU B 1 32 ? 0.224 -9.531 3.870 1.00 0.00 32 LEU B CA 17
ATOM 29945 C C . LEU B 1 32 ? 0.247 -8.029 3.574 1.00 0.00 32 LEU B C 17
ATOM 29946 O O . LEU B 1 32 ? -0.781 -7.383 3.513 1.00 0.00 32 LEU B O 17
ATOM 29962 N N . MET B 1 33 ? 1.411 -7.469 3.391 1.00 0.00 33 MET B N 17
ATOM 29963 C CA . MET B 1 33 ? 1.498 -6.009 3.099 1.00 0.00 33 MET B CA 17
ATOM 29964 C C . MET B 1 33 ? 0.809 -5.697 1.768 1.00 0.00 33 MET B C 17
ATOM 29965 O O . MET B 1 33 ? -0.142 -4.941 1.712 1.00 0.00 33 MET B O 17
ATOM 29979 N N . MET B 1 34 ? 1.280 -6.273 0.697 1.00 0.00 34 MET B N 17
ATOM 29980 C CA . MET B 1 34 ? 0.651 -6.010 -0.630 1.00 0.00 34 MET B CA 17
ATOM 29981 C C . MET B 1 34 ? -0.813 -6.456 -0.617 1.00 0.00 34 MET B C 17
ATOM 29982 O O . MET B 1 34 ? -1.650 -5.892 -1.291 1.00 0.00 34 MET B O 17
ATOM 29996 N N . GLN B 1 35 ? -1.127 -7.468 0.147 1.00 0.00 35 GLN B N 17
ATOM 29997 C CA . GLN B 1 35 ? -2.537 -7.953 0.205 1.00 0.00 35 GLN B CA 17
ATOM 29998 C C . GLN B 1 35 ? -3.491 -6.787 0.487 1.00 0.00 35 GLN B C 17
ATOM 29999 O O . GLN B 1 35 ? -4.167 -6.298 -0.398 1.00 0.00 35 GLN B O 17
ATOM 30013 N N . HIS B 1 36 ? -3.552 -6.335 1.709 1.00 0.00 36 HIS B N 17
ATOM 30014 C CA . HIS B 1 36 ? -4.462 -5.201 2.040 1.00 0.00 36 HIS B CA 17
ATOM 30015 C C . HIS B 1 36 ? -4.167 -4.006 1.126 1.00 0.00 36 HIS B C 17
ATOM 30016 O O . HIS B 1 36 ? -5.064 -3.400 0.573 1.00 0.00 36 HIS B O 17
ATOM 30030 N N . ALA B 1 37 ? -2.916 -3.666 0.956 1.00 0.00 37 ALA B N 17
ATOM 30031 C CA . ALA B 1 37 ? -2.564 -2.516 0.070 1.00 0.00 37 ALA B CA 17
ATOM 30032 C C . ALA B 1 37 ? -3.234 -2.689 -1.298 1.00 0.00 37 ALA B C 17
ATOM 30033 O O . ALA B 1 37 ? -3.747 -1.749 -1.871 1.00 0.00 37 ALA B O 17
ATOM 30040 N N . GLN B 1 38 ? -3.240 -3.888 -1.819 1.00 0.00 38 GLN B N 17
ATOM 30041 C CA . GLN B 1 38 ? -3.886 -4.123 -3.142 1.00 0.00 38 GLN B CA 17
ATOM 30042 C C . GLN B 1 38 ? -5.350 -3.691 -3.075 1.00 0.00 38 GLN B C 17
ATOM 30043 O O . GLN B 1 38 ? -5.895 -3.155 -4.020 1.00 0.00 38 GLN B O 17
ATOM 30057 N N . ASN B 1 39 ? -5.984 -3.904 -1.954 1.00 0.00 39 ASN B N 17
ATOM 30058 C CA . ASN B 1 39 ? -7.408 -3.489 -1.811 1.00 0.00 39 ASN B CA 17
ATOM 30059 C C . ASN B 1 39 ? -7.477 -2.068 -1.238 1.00 0.00 39 ASN B C 17
ATOM 30060 O O . ASN B 1 39 ? -8.493 -1.645 -0.724 1.00 0.00 39 ASN B O 17
ATOM 30071 N N . LEU B 1 40 ? -6.398 -1.334 -1.322 1.00 0.00 40 LEU B N 17
ATOM 30072 C CA . LEU B 1 40 ? -6.383 0.057 -0.788 1.00 0.00 40 LEU B CA 17
ATOM 30073 C C . LEU B 1 40 ? -6.798 0.075 0.685 1.00 0.00 40 LEU B C 17
ATOM 30074 O O . LEU B 1 40 ? -7.254 1.077 1.198 1.00 0.00 40 LEU B O 17
ATOM 30090 N N . GLU B 1 41 ? -6.624 -1.018 1.372 1.00 0.00 41 GLU B N 17
ATOM 30091 C CA . GLU B 1 41 ? -6.990 -1.050 2.817 1.00 0.00 41 GLU B CA 17
ATOM 30092 C C . GLU B 1 41 ? -6.038 -0.139 3.593 1.00 0.00 41 GLU B C 17
ATOM 30093 O O . GLU B 1 41 ? -6.446 0.643 4.429 1.00 0.00 41 GLU B O 17
ATOM 30105 N N . PHE B 1 42 ? -4.769 -0.230 3.304 1.00 0.00 42 PHE B N 17
ATOM 30106 C CA . PHE B 1 42 ? -3.768 0.630 3.996 1.00 0.00 42 PHE B CA 17
ATOM 30107 C C . PHE B 1 42 ? -3.958 0.582 5.510 1.00 0.00 42 PHE B C 17
ATOM 30108 O O . PHE B 1 42 ? -4.792 -0.139 6.013 1.00 0.00 42 PHE B O 17
ATOM 30125 N N . GLU B 1 43 ? -3.154 1.336 6.224 1.00 0.00 43 GLU B N 17
ATOM 30126 C CA . GLU B 1 43 ? -3.199 1.370 7.718 1.00 0.00 43 GLU B CA 17
ATOM 30127 C C . GLU B 1 43 ? -2.772 0.013 8.260 1.00 0.00 43 GLU B C 17
ATOM 30128 O O . GLU B 1 43 ? -1.769 -0.119 8.931 1.00 0.00 43 GLU B O 17
ATOM 30140 N N . GLU B 1 44 ? -3.515 -0.993 7.945 1.00 0.00 44 GLU B N 17
ATOM 30141 C CA . GLU B 1 44 ? -3.165 -2.365 8.401 1.00 0.00 44 GLU B CA 17
ATOM 30142 C C . GLU B 1 44 ? -2.120 -2.974 7.459 1.00 0.00 44 GLU B C 17
ATOM 30143 O O . GLU B 1 44 ? -1.301 -3.778 7.858 1.00 0.00 44 GLU B O 17
ATOM 30155 N N . ALA B 1 45 ? -2.153 -2.603 6.204 1.00 0.00 45 ALA B N 17
ATOM 30156 C CA . ALA B 1 45 ? -1.175 -3.167 5.230 1.00 0.00 45 ALA B CA 17
ATOM 30157 C C . ALA B 1 45 ? 0.175 -2.451 5.324 1.00 0.00 45 ALA B C 17
ATOM 30158 O O . ALA B 1 45 ? 1.218 -3.072 5.316 1.00 0.00 45 ALA B O 17
ATOM 30165 N N . ALA B 1 46 ? 0.165 -1.149 5.391 1.00 0.00 46 ALA B N 17
ATOM 30166 C CA . ALA B 1 46 ? 1.453 -0.400 5.459 1.00 0.00 46 ALA B CA 17
ATOM 30167 C C . ALA B 1 46 ? 2.056 -0.468 6.865 1.00 0.00 46 ALA B C 17
ATOM 30168 O O . ALA B 1 46 ? 3.236 -0.245 7.049 1.00 0.00 46 ALA B O 17
ATOM 30175 N N . GLN B 1 47 ? 1.270 -0.777 7.860 1.00 0.00 47 GLN B N 17
ATOM 30176 C CA . GLN B 1 47 ? 1.830 -0.858 9.240 1.00 0.00 47 GLN B CA 17
ATOM 30177 C C . GLN B 1 47 ? 2.736 -2.084 9.367 1.00 0.00 47 GLN B C 17
ATOM 30178 O O . GLN B 1 47 ? 3.751 -2.051 10.034 1.00 0.00 47 GLN B O 17
ATOM 30192 N N . ILE B 1 48 ? 2.380 -3.168 8.728 1.00 0.00 48 ILE B N 17
ATOM 30193 C CA . ILE B 1 48 ? 3.226 -4.396 8.809 1.00 0.00 48 ILE B CA 17
ATOM 30194 C C . ILE B 1 48 ? 4.679 -4.050 8.475 1.00 0.00 48 ILE B C 17
ATOM 30195 O O . ILE B 1 48 ? 5.604 -4.675 8.953 1.00 0.00 48 ILE B O 17
ATOM 30211 N N . ARG B 1 49 ? 4.882 -3.045 7.667 1.00 0.00 49 ARG B N 17
ATOM 30212 C CA . ARG B 1 49 ? 6.271 -2.641 7.309 1.00 0.00 49 ARG B CA 17
ATOM 30213 C C . ARG B 1 49 ? 7.077 -2.402 8.594 1.00 0.00 49 ARG B C 17
ATOM 30214 O O . ARG B 1 49 ? 8.288 -2.501 8.606 1.00 0.00 49 ARG B O 17
ATOM 30235 N N . ASP B 1 50 ? 6.410 -2.098 9.674 1.00 0.00 50 ASP B N 17
ATOM 30236 C CA . ASP B 1 50 ? 7.132 -1.865 10.955 1.00 0.00 50 ASP B CA 17
ATOM 30237 C C . ASP B 1 50 ? 7.512 -3.204 11.591 1.00 0.00 50 ASP B C 17
ATOM 30238 O O . ASP B 1 50 ? 8.528 -3.328 12.244 1.00 0.00 50 ASP B O 17
ATOM 30247 N N . GLN B 1 51 ? 6.701 -4.210 11.400 1.00 0.00 51 GLN B N 17
ATOM 30248 C CA . GLN B 1 51 ? 7.015 -5.542 11.990 1.00 0.00 51 GLN B CA 17
ATOM 30249 C C . GLN B 1 51 ? 8.044 -6.269 11.121 1.00 0.00 51 GLN B C 17
ATOM 30250 O O . GLN B 1 51 ? 9.015 -6.810 11.612 1.00 0.00 51 GLN B O 17
ATOM 30264 N N . LEU B 1 52 ? 7.841 -6.283 9.831 1.00 0.00 52 LEU B N 17
ATOM 30265 C CA . LEU B 1 52 ? 8.810 -6.971 8.930 1.00 0.00 52 LEU B CA 17
ATOM 30266 C C . LEU B 1 52 ? 10.200 -6.349 9.081 1.00 0.00 52 LEU B C 17
ATOM 30267 O O . LEU B 1 52 ? 11.204 -7.033 9.039 1.00 0.00 52 LEU B O 17
ATOM 30283 N N . HIS B 1 53 ? 10.266 -5.058 9.258 1.00 0.00 53 HIS B N 17
ATOM 30284 C CA . HIS B 1 53 ? 11.592 -4.393 9.414 1.00 0.00 53 HIS B CA 17
ATOM 30285 C C . HIS B 1 53 ? 12.365 -5.028 10.573 1.00 0.00 53 HIS B C 17
ATOM 30286 O O . HIS B 1 53 ? 13.503 -5.426 10.429 1.00 0.00 53 HIS B O 17
ATOM 30300 N N . GLN B 1 54 ? 11.752 -5.128 11.721 1.00 0.00 54 GLN B N 17
ATOM 30301 C CA . GLN B 1 54 ? 12.451 -5.739 12.888 1.00 0.00 54 GLN B CA 17
ATOM 30302 C C . GLN B 1 54 ? 12.537 -7.257 12.713 1.00 0.00 54 GLN B C 17
ATOM 30303 O O . GLN B 1 54 ? 13.519 -7.878 13.069 1.00 0.00 54 GLN B O 17
ATOM 30317 N N . LEU B 1 55 ? 11.517 -7.859 12.165 1.00 0.00 55 LEU B N 17
ATOM 30318 C CA . LEU B 1 55 ? 11.541 -9.336 11.965 1.00 0.00 55 LEU B CA 17
ATOM 30319 C C . LEU B 1 55 ? 12.639 -9.714 10.968 1.00 0.00 55 LEU B C 17
ATOM 30320 O O . LEU B 1 55 ? 13.269 -10.747 11.085 1.00 0.00 55 LEU B O 17
ATOM 30336 N N . ARG B 1 56 ? 12.875 -8.885 9.988 1.00 0.00 56 ARG B N 17
ATOM 30337 C CA . ARG B 1 56 ? 13.934 -9.197 8.985 1.00 0.00 56 ARG B CA 17
ATOM 30338 C C . ARG B 1 56 ? 15.260 -9.487 9.692 1.00 0.00 56 ARG B C 17
ATOM 30339 O O . ARG B 1 56 ? 15.848 -10.537 9.523 1.00 0.00 56 ARG B O 17
ATOM 30360 N N . GLU B 1 57 ? 15.734 -8.566 10.485 1.00 0.00 57 GLU B N 17
ATOM 30361 C CA . GLU B 1 57 ? 17.022 -8.791 11.204 1.00 0.00 57 GLU B CA 17
ATOM 30362 C C . GLU B 1 57 ? 16.911 -10.027 12.099 1.00 0.00 57 GLU B C 17
ATOM 30363 O O . GLU B 1 57 ? 17.836 -10.806 12.220 1.00 0.00 57 GLU B O 17
ATOM 30375 N N . LEU B 1 58 ? 15.782 -10.213 12.726 1.00 0.00 58 LEU B N 17
ATOM 30376 C CA . LEU B 1 58 ? 15.606 -11.398 13.614 1.00 0.00 58 LEU B CA 17
ATOM 30377 C C . LEU B 1 58 ? 15.948 -12.683 12.855 1.00 0.00 58 LEU B C 17
ATOM 30378 O O . LEU B 1 58 ? 16.275 -13.695 13.443 1.00 0.00 58 LEU B O 17
ATOM 30394 N N . PHE B 1 59 ? 15.877 -12.651 11.551 1.00 0.00 59 PHE B N 17
ATOM 30395 C CA . PHE B 1 59 ? 16.199 -13.870 10.755 1.00 0.00 59 PHE B CA 17
ATOM 30396 C C . PHE B 1 59 ? 17.567 -14.425 11.164 1.00 0.00 59 PHE B C 17
ATOM 30397 O O . PHE B 1 59 ? 17.698 -15.582 11.513 1.00 0.00 59 PHE B O 17
ATOM 30414 N N . ILE B 1 60 ? 18.584 -13.610 11.123 1.00 0.00 60 ILE B N 17
ATOM 30415 C CA . ILE B 1 60 ? 19.942 -14.093 11.510 1.00 0.00 60 ILE B CA 17
ATOM 30416 C C . ILE B 1 60 ? 20.057 -14.183 13.034 1.00 0.00 60 ILE B C 17
ATOM 30417 O O . ILE B 1 60 ? 20.655 -15.094 13.569 1.00 0.00 60 ILE B O 17
ATOM 30433 N N . ALA B 1 61 ? 19.486 -13.241 13.737 1.00 0.00 61 ALA B N 17
ATOM 30434 C CA . ALA B 1 61 ? 19.563 -13.273 15.226 1.00 0.00 61 ALA B CA 17
ATOM 30435 C C . ALA B 1 61 ? 19.020 -14.604 15.756 1.00 0.00 61 ALA B C 17
ATOM 30436 O O . ALA B 1 61 ? 19.344 -15.027 16.847 1.00 0.00 61 ALA B O 17
ATOM 30443 N N . ALA B 1 62 ? 18.198 -15.266 14.989 1.00 0.00 62 ALA B N 17
ATOM 30444 C CA . ALA B 1 62 ? 17.635 -16.568 15.449 1.00 0.00 62 ALA B CA 17
ATOM 30445 C C . ALA B 1 62 ? 18.406 -17.730 14.817 1.00 0.00 62 ALA B C 17
ATOM 30446 O O . ALA B 1 62 ? 19.168 -18.412 15.472 1.00 0.00 62 ALA B O 17
ATOM 30453 N N . SER B 1 63 ? 18.213 -17.960 13.546 1.00 0.00 63 SER B N 17
ATOM 30454 C CA . SER B 1 63 ? 18.934 -19.079 12.873 1.00 0.00 63 SER B CA 17
ATOM 30455 C C . SER B 1 63 ? 19.255 -18.705 11.423 1.00 0.00 63 SER B C 17
ATOM 30456 O O . SER B 1 63 ? 18.713 -17.719 10.953 1.00 0.00 63 SER B O 17
ATOM 30465 N N . LEU A 1 8 ? -13.459 -3.541 -7.787 1.00 0.00 8 LEU A N 18
ATOM 30466 C CA . LEU A 1 8 ? -14.562 -2.799 -8.463 1.00 0.00 8 LEU A CA 18
ATOM 30467 C C . LEU A 1 8 ? -14.230 -2.589 -9.943 1.00 0.00 8 LEU A C 18
ATOM 30468 O O . LEU A 1 8 ? -13.080 -2.468 -10.320 1.00 0.00 8 LEU A O 18
ATOM 30484 N N . GLU A 1 9 ? -15.226 -2.544 -10.784 1.00 0.00 9 GLU A N 18
ATOM 30485 C CA . GLU A 1 9 ? -14.965 -2.341 -12.239 1.00 0.00 9 GLU A CA 18
ATOM 30486 C C . GLU A 1 9 ? -16.169 -1.658 -12.902 1.00 0.00 9 GLU A C 18
ATOM 30487 O O . GLU A 1 9 ? -16.959 -2.306 -13.559 1.00 0.00 9 GLU A O 18
ATOM 30499 N N . PRO A 1 10 ? -16.270 -0.366 -12.707 1.00 0.00 10 PRO A N 18
ATOM 30500 C CA . PRO A 1 10 ? -17.395 0.399 -13.300 1.00 0.00 10 PRO A CA 18
ATOM 30501 C C . PRO A 1 10 ? -17.199 0.558 -14.810 1.00 0.00 10 PRO A C 18
ATOM 30502 O O . PRO A 1 10 ? -18.060 0.214 -15.594 1.00 0.00 10 PRO A O 18
ATOM 30513 N N . ASP A 1 11 ? -16.070 1.075 -15.223 1.00 0.00 11 ASP A N 18
ATOM 30514 C CA . ASP A 1 11 ? -15.802 1.264 -16.684 1.00 0.00 11 ASP A CA 18
ATOM 30515 C C . ASP A 1 11 ? -16.814 2.241 -17.294 1.00 0.00 11 ASP A C 18
ATOM 30516 O O . ASP A 1 11 ? -16.505 3.389 -17.546 1.00 0.00 11 ASP A O 18
ATOM 30525 N N . ASN A 1 12 ? -18.017 1.797 -17.535 1.00 0.00 12 ASN A N 18
ATOM 30526 C CA . ASN A 1 12 ? -19.042 2.703 -18.128 1.00 0.00 12 ASN A CA 18
ATOM 30527 C C . ASN A 1 12 ? -20.416 2.031 -18.100 1.00 0.00 12 ASN A C 18
ATOM 30528 O O . ASN A 1 12 ? -21.167 2.089 -19.055 1.00 0.00 12 ASN A O 18
ATOM 30539 N N . VAL A 1 13 ? -20.752 1.393 -17.012 1.00 0.00 13 VAL A N 18
ATOM 30540 C CA . VAL A 1 13 ? -22.076 0.717 -16.924 1.00 0.00 13 VAL A CA 18
ATOM 30541 C C . VAL A 1 13 ? -23.207 1.757 -17.048 1.00 0.00 13 VAL A C 18
ATOM 30542 O O . VAL A 1 13 ? -24.057 1.635 -17.907 1.00 0.00 13 VAL A O 18
ATOM 30555 N N . PRO A 1 14 ? -23.183 2.753 -16.194 1.00 0.00 14 PRO A N 18
ATOM 30556 C CA . PRO A 1 14 ? -24.223 3.805 -16.242 1.00 0.00 14 PRO A CA 18
ATOM 30557 C C . PRO A 1 14 ? -23.946 4.755 -17.414 1.00 0.00 14 PRO A C 18
ATOM 30558 O O . PRO A 1 14 ? -24.403 4.536 -18.518 1.00 0.00 14 PRO A O 18
ATOM 30569 N N . MET A 1 15 ? -23.192 5.803 -17.192 1.00 0.00 15 MET A N 18
ATOM 30570 C CA . MET A 1 15 ? -22.881 6.748 -18.302 1.00 0.00 15 MET A CA 18
ATOM 30571 C C . MET A 1 15 ? -22.003 7.892 -17.785 1.00 0.00 15 MET A C 18
ATOM 30572 O O . MET A 1 15 ? -22.320 8.532 -16.802 1.00 0.00 15 MET A O 18
ATOM 30586 N N . ASP A 1 16 ? -20.902 8.152 -18.437 1.00 0.00 16 ASP A N 18
ATOM 30587 C CA . ASP A 1 16 ? -20.006 9.254 -17.977 1.00 0.00 16 ASP A CA 18
ATOM 30588 C C . ASP A 1 16 ? -19.624 9.041 -16.511 1.00 0.00 16 ASP A C 18
ATOM 30589 O O . ASP A 1 16 ? -19.957 9.831 -15.651 1.00 0.00 16 ASP A O 18
ATOM 30598 N N . MET A 1 17 ? -18.931 7.974 -16.221 1.00 0.00 17 MET A N 18
ATOM 30599 C CA . MET A 1 17 ? -18.530 7.700 -14.811 1.00 0.00 17 MET A CA 18
ATOM 30600 C C . MET A 1 17 ? -17.859 8.931 -14.191 1.00 0.00 17 MET A C 18
ATOM 30601 O O . MET A 1 17 ? -18.038 9.225 -13.027 1.00 0.00 17 MET A O 18
ATOM 30615 N N . SER A 1 18 ? -17.088 9.652 -14.959 1.00 0.00 18 SER A N 18
ATOM 30616 C CA . SER A 1 18 ? -16.410 10.860 -14.405 1.00 0.00 18 SER A CA 18
ATOM 30617 C C . SER A 1 18 ? -16.256 11.934 -15.490 1.00 0.00 18 SER A C 18
ATOM 30618 O O . SER A 1 18 ? -16.359 11.640 -16.666 1.00 0.00 18 SER A O 18
ATOM 30626 N N . PRO A 1 19 ? -16.023 13.152 -15.061 1.00 0.00 19 PRO A N 18
ATOM 30627 C CA . PRO A 1 19 ? -15.865 14.278 -16.010 1.00 0.00 19 PRO A CA 18
ATOM 30628 C C . PRO A 1 19 ? -14.420 14.390 -16.522 1.00 0.00 19 PRO A C 18
ATOM 30629 O O . PRO A 1 19 ? -13.953 15.472 -16.811 1.00 0.00 19 PRO A O 18
ATOM 30640 N N . LYS A 1 20 ? -13.707 13.293 -16.640 1.00 0.00 20 LYS A N 18
ATOM 30641 C CA . LYS A 1 20 ? -12.289 13.353 -17.132 1.00 0.00 20 LYS A CA 18
ATOM 30642 C C . LYS A 1 20 ? -11.405 14.070 -16.106 1.00 0.00 20 LYS A C 18
ATOM 30643 O O . LYS A 1 20 ? -10.527 13.474 -15.513 1.00 0.00 20 LYS A O 18
ATOM 30662 N N . ALA A 1 21 ? -11.632 15.340 -15.881 1.00 0.00 21 ALA A N 18
ATOM 30663 C CA . ALA A 1 21 ? -10.807 16.083 -14.881 1.00 0.00 21 ALA A CA 18
ATOM 30664 C C . ALA A 1 21 ? -10.747 15.291 -13.572 1.00 0.00 21 ALA A C 18
ATOM 30665 O O . ALA A 1 21 ? -9.689 15.052 -13.024 1.00 0.00 21 ALA A O 18
ATOM 30672 N N . LEU A 1 22 ? -11.878 14.860 -13.085 1.00 0.00 22 LEU A N 18
ATOM 30673 C CA . LEU A 1 22 ? -11.892 14.058 -11.831 1.00 0.00 22 LEU A CA 18
ATOM 30674 C C . LEU A 1 22 ? -11.200 12.720 -12.092 1.00 0.00 22 LEU A C 18
ATOM 30675 O O . LEU A 1 22 ? -10.250 12.352 -11.431 1.00 0.00 22 LEU A O 18
ATOM 30691 N N . GLN A 1 23 ? -11.681 11.998 -13.066 1.00 0.00 23 GLN A N 18
ATOM 30692 C CA . GLN A 1 23 ? -11.075 10.679 -13.413 1.00 0.00 23 GLN A CA 18
ATOM 30693 C C . GLN A 1 23 ? -9.552 10.799 -13.514 1.00 0.00 23 GLN A C 18
ATOM 30694 O O . GLN A 1 23 ? -8.817 10.046 -12.904 1.00 0.00 23 GLN A O 18
ATOM 30708 N N . GLN A 1 24 ? -9.072 11.740 -14.281 1.00 0.00 24 GLN A N 18
ATOM 30709 C CA . GLN A 1 24 ? -7.597 11.908 -14.423 1.00 0.00 24 GLN A CA 18
ATOM 30710 C C . GLN A 1 24 ? -6.978 12.303 -13.080 1.00 0.00 24 GLN A C 18
ATOM 30711 O O . GLN A 1 24 ? -5.876 11.908 -12.754 1.00 0.00 24 GLN A O 18
ATOM 30725 N N . LYS A 1 25 ? -7.677 13.081 -12.300 1.00 0.00 25 LYS A N 18
ATOM 30726 C CA . LYS A 1 25 ? -7.127 13.500 -10.979 1.00 0.00 25 LYS A CA 18
ATOM 30727 C C . LYS A 1 25 ? -7.001 12.290 -10.050 1.00 0.00 25 LYS A C 18
ATOM 30728 O O . LYS A 1 25 ? -6.010 12.118 -9.368 1.00 0.00 25 LYS A O 18
ATOM 30747 N N . ILE A 1 26 ? -7.998 11.448 -10.019 1.00 0.00 26 ILE A N 18
ATOM 30748 C CA . ILE A 1 26 ? -7.932 10.248 -9.135 1.00 0.00 26 ILE A CA 18
ATOM 30749 C C . ILE A 1 26 ? -6.880 9.266 -9.656 1.00 0.00 26 ILE A C 18
ATOM 30750 O O . ILE A 1 26 ? -5.987 8.860 -8.938 1.00 0.00 26 ILE A O 18
ATOM 30766 N N . HIS A 1 27 ? -6.975 8.883 -10.900 1.00 0.00 27 HIS A N 18
ATOM 30767 C CA . HIS A 1 27 ? -5.979 7.929 -11.465 1.00 0.00 27 HIS A CA 18
ATOM 30768 C C . HIS A 1 27 ? -4.568 8.509 -11.348 1.00 0.00 27 HIS A C 18
ATOM 30769 O O . HIS A 1 27 ? -3.588 7.789 -11.347 1.00 0.00 27 HIS A O 18
ATOM 30783 N N . GLU A 1 28 ? -4.455 9.805 -11.249 1.00 0.00 28 GLU A N 18
ATOM 30784 C CA . GLU A 1 28 ? -3.107 10.430 -11.132 1.00 0.00 28 GLU A CA 18
ATOM 30785 C C . GLU A 1 28 ? -2.466 10.055 -9.793 1.00 0.00 28 GLU A C 18
ATOM 30786 O O . GLU A 1 28 ? -1.469 9.362 -9.743 1.00 0.00 28 GLU A O 18
ATOM 30798 N N . LEU A 1 29 ? -3.032 10.506 -8.706 1.00 0.00 29 LEU A N 18
ATOM 30799 C CA . LEU A 1 29 ? -2.454 10.171 -7.373 1.00 0.00 29 LEU A CA 18
ATOM 30800 C C . LEU A 1 29 ? -2.572 8.669 -7.110 1.00 0.00 29 LEU A C 18
ATOM 30801 O O . LEU A 1 29 ? -1.692 8.057 -6.538 1.00 0.00 29 LEU A O 18
ATOM 30817 N N . GLU A 1 30 ? -3.653 8.067 -7.527 1.00 0.00 30 GLU A N 18
ATOM 30818 C CA . GLU A 1 30 ? -3.825 6.603 -7.304 1.00 0.00 30 GLU A CA 18
ATOM 30819 C C . GLU A 1 30 ? -2.703 5.833 -8.006 1.00 0.00 30 GLU A C 18
ATOM 30820 O O . GLU A 1 30 ? -2.094 4.950 -7.436 1.00 0.00 30 GLU A O 18
ATOM 30832 N N . GLY A 1 31 ? -2.424 6.165 -9.237 1.00 0.00 31 GLY A N 18
ATOM 30833 C CA . GLY A 1 31 ? -1.340 5.456 -9.971 1.00 0.00 31 GLY A CA 18
ATOM 30834 C C . GLY A 1 31 ? -0.031 5.587 -9.192 1.00 0.00 31 GLY A C 18
ATOM 30835 O O . GLY A 1 31 ? 0.809 4.710 -9.217 1.00 0.00 31 GLY A O 18
ATOM 30839 N N . LEU A 1 32 ? 0.148 6.677 -8.498 1.00 0.00 32 LEU A N 18
ATOM 30840 C CA . LEU A 1 32 ? 1.402 6.864 -7.713 1.00 0.00 32 LEU A CA 18
ATOM 30841 C C . LEU A 1 32 ? 1.356 6.010 -6.443 1.00 0.00 32 LEU A C 18
ATOM 30842 O O . LEU A 1 32 ? 2.368 5.541 -5.960 1.00 0.00 32 LEU A O 18
ATOM 30858 N N . MET A 1 33 ? 0.188 5.807 -5.902 1.00 0.00 33 MET A N 18
ATOM 30859 C CA . MET A 1 33 ? 0.068 4.983 -4.665 1.00 0.00 33 MET A CA 18
ATOM 30860 C C . MET A 1 33 ? 0.104 3.494 -5.016 1.00 0.00 33 MET A C 18
ATOM 30861 O O . MET A 1 33 ? 0.493 2.666 -4.217 1.00 0.00 33 MET A O 18
ATOM 30875 N N . MET A 1 34 ? -0.307 3.147 -6.205 1.00 0.00 34 MET A N 18
ATOM 30876 C CA . MET A 1 34 ? -0.304 1.711 -6.609 1.00 0.00 34 MET A CA 18
ATOM 30877 C C . MET A 1 34 ? 1.100 1.269 -7.033 1.00 0.00 34 MET A C 18
ATOM 30878 O O . MET A 1 34 ? 1.566 0.212 -6.659 1.00 0.00 34 MET A O 18
ATOM 30892 N N . GLN A 1 35 ? 1.774 2.066 -7.817 1.00 0.00 35 GLN A N 18
ATOM 30893 C CA . GLN A 1 35 ? 3.144 1.681 -8.267 1.00 0.00 35 GLN A CA 18
ATOM 30894 C C . GLN A 1 35 ? 4.037 1.361 -7.065 1.00 0.00 35 GLN A C 18
ATOM 30895 O O . GLN A 1 35 ? 4.867 0.475 -7.120 1.00 0.00 35 GLN A O 18
ATOM 30909 N N . HIS A 1 36 ? 3.879 2.071 -5.981 1.00 0.00 36 HIS A N 18
ATOM 30910 C CA . HIS A 1 36 ? 4.729 1.797 -4.786 1.00 0.00 36 HIS A CA 18
ATOM 30911 C C . HIS A 1 36 ? 4.185 0.590 -4.014 1.00 0.00 36 HIS A C 18
ATOM 30912 O O . HIS A 1 36 ? 4.915 -0.319 -3.672 1.00 0.00 36 HIS A O 18
ATOM 30926 N N . ALA A 1 37 ? 2.908 0.575 -3.735 1.00 0.00 37 ALA A N 18
ATOM 30927 C CA . ALA A 1 37 ? 2.320 -0.576 -2.983 1.00 0.00 37 ALA A CA 18
ATOM 30928 C C . ALA A 1 37 ? 2.732 -1.898 -3.637 1.00 0.00 37 ALA A C 18
ATOM 30929 O O . ALA A 1 37 ? 2.952 -2.890 -2.971 1.00 0.00 37 ALA A O 18
ATOM 30936 N N . GLN A 1 38 ? 2.845 -1.915 -4.938 1.00 0.00 38 GLN A N 18
ATOM 30937 C CA . GLN A 1 38 ? 3.249 -3.170 -5.636 1.00 0.00 38 GLN A CA 18
ATOM 30938 C C . GLN A 1 38 ? 4.728 -3.462 -5.370 1.00 0.00 38 GLN A C 18
ATOM 30939 O O . GLN A 1 38 ? 5.124 -4.596 -5.184 1.00 0.00 38 GLN A O 18
ATOM 30953 N N . ASN A 1 39 ? 5.547 -2.446 -5.344 1.00 0.00 39 ASN A N 18
ATOM 30954 C CA . ASN A 1 39 ? 6.999 -2.663 -5.084 1.00 0.00 39 ASN A CA 18
ATOM 30955 C C . ASN A 1 39 ? 7.291 -2.533 -3.585 1.00 0.00 39 ASN A C 18
ATOM 30956 O O . ASN A 1 39 ? 8.413 -2.312 -3.178 1.00 0.00 39 ASN A O 18
ATOM 30967 N N . LEU A 1 40 ? 6.285 -2.669 -2.762 1.00 0.00 40 LEU A N 18
ATOM 30968 C CA . LEU A 1 40 ? 6.499 -2.553 -1.292 1.00 0.00 40 LEU A CA 18
ATOM 30969 C C . LEU A 1 40 ? 7.198 -1.234 -0.956 1.00 0.00 40 LEU A C 18
ATOM 30970 O O . LEU A 1 40 ? 7.841 -1.101 0.065 1.00 0.00 40 LEU A O 18
ATOM 30986 N N . GLU A 1 41 ? 7.067 -0.254 -1.807 1.00 0.00 41 GLU A N 18
ATOM 30987 C CA . GLU A 1 41 ? 7.712 1.064 -1.534 1.00 0.00 41 GLU A CA 18
ATOM 30988 C C . GLU A 1 41 ? 6.649 2.104 -1.167 1.00 0.00 41 GLU A C 18
ATOM 30989 O O . GLU A 1 41 ? 6.900 3.292 -1.178 1.00 0.00 41 GLU A O 18
ATOM 31001 N N . PHE A 1 42 ? 5.456 1.666 -0.857 1.00 0.00 42 PHE A N 18
ATOM 31002 C CA . PHE A 1 42 ? 4.370 2.606 -0.511 1.00 0.00 42 PHE A CA 18
ATOM 31003 C C . PHE A 1 42 ? 4.484 3.182 0.905 1.00 0.00 42 PHE A C 18
ATOM 31004 O O . PHE A 1 42 ? 3.490 3.576 1.485 1.00 0.00 42 PHE A O 18
ATOM 31021 N N . GLU A 1 43 ? 5.663 3.289 1.467 1.00 0.00 43 GLU A N 18
ATOM 31022 C CA . GLU A 1 43 ? 5.760 3.900 2.823 1.00 0.00 43 GLU A CA 18
ATOM 31023 C C . GLU A 1 43 ? 5.126 5.290 2.744 1.00 0.00 43 GLU A C 18
ATOM 31024 O O . GLU A 1 43 ? 4.050 5.527 3.254 1.00 0.00 43 GLU A O 18
ATOM 31036 N N . GLU A 1 44 ? 5.771 6.191 2.060 1.00 0.00 44 GLU A N 18
ATOM 31037 C CA . GLU A 1 44 ? 5.196 7.552 1.886 1.00 0.00 44 GLU A CA 18
ATOM 31038 C C . GLU A 1 44 ? 4.179 7.534 0.733 1.00 0.00 44 GLU A C 18
ATOM 31039 O O . GLU A 1 44 ? 3.337 8.402 0.620 1.00 0.00 44 GLU A O 18
ATOM 31051 N N . ALA A 1 45 ? 4.263 6.550 -0.134 1.00 0.00 45 ALA A N 18
ATOM 31052 C CA . ALA A 1 45 ? 3.316 6.475 -1.290 1.00 0.00 45 ALA A CA 18
ATOM 31053 C C . ALA A 1 45 ? 1.911 6.070 -0.824 1.00 0.00 45 ALA A C 18
ATOM 31054 O O . ALA A 1 45 ? 0.928 6.682 -1.190 1.00 0.00 45 ALA A O 18
ATOM 31061 N N . ALA A 1 46 ? 1.807 5.041 -0.027 1.00 0.00 46 ALA A N 18
ATOM 31062 C CA . ALA A 1 46 ? 0.463 4.599 0.448 1.00 0.00 46 ALA A CA 18
ATOM 31063 C C . ALA A 1 46 ? -0.294 5.770 1.075 1.00 0.00 46 ALA A C 18
ATOM 31064 O O . ALA A 1 46 ? -1.501 5.865 0.974 1.00 0.00 46 ALA A O 18
ATOM 31071 N N . GLN A 1 47 ? 0.402 6.663 1.721 1.00 0.00 47 GLN A N 18
ATOM 31072 C CA . GLN A 1 47 ? -0.288 7.824 2.351 1.00 0.00 47 GLN A CA 18
ATOM 31073 C C . GLN A 1 47 ? -1.148 8.549 1.314 1.00 0.00 47 GLN A C 18
ATOM 31074 O O . GLN A 1 47 ? -2.158 9.142 1.638 1.00 0.00 47 GLN A O 18
ATOM 31088 N N . ILE A 1 48 ? -0.764 8.499 0.064 1.00 0.00 48 ILE A N 18
ATOM 31089 C CA . ILE A 1 48 ? -1.573 9.178 -0.990 1.00 0.00 48 ILE A CA 18
ATOM 31090 C C . ILE A 1 48 ? -3.028 8.722 -0.883 1.00 0.00 48 ILE A C 18
ATOM 31091 O O . ILE A 1 48 ? -3.947 9.458 -1.185 1.00 0.00 48 ILE A O 18
ATOM 31107 N N . ARG A 1 49 ? -3.242 7.515 -0.431 1.00 0.00 49 ARG A N 18
ATOM 31108 C CA . ARG A 1 49 ? -4.636 7.015 -0.273 1.00 0.00 49 ARG A CA 18
ATOM 31109 C C . ARG A 1 49 ? -5.424 8.009 0.588 1.00 0.00 49 ARG A C 18
ATOM 31110 O O . ARG A 1 49 ? -6.629 8.125 0.480 1.00 0.00 49 ARG A O 18
ATOM 31131 N N . ASP A 1 50 ? -4.742 8.735 1.430 1.00 0.00 50 ASP A N 18
ATOM 31132 C CA . ASP A 1 50 ? -5.439 9.733 2.286 1.00 0.00 50 ASP A CA 18
ATOM 31133 C C . ASP A 1 50 ? -5.961 10.874 1.413 1.00 0.00 50 ASP A C 18
ATOM 31134 O O . ASP A 1 50 ? -7.023 11.415 1.647 1.00 0.00 50 ASP A O 18
ATOM 31143 N N . GLN A 1 51 ? -5.222 11.237 0.398 1.00 0.00 51 GLN A N 18
ATOM 31144 C CA . GLN A 1 51 ? -5.680 12.337 -0.500 1.00 0.00 51 GLN A CA 18
ATOM 31145 C C . GLN A 1 51 ? -6.730 11.805 -1.479 1.00 0.00 51 GLN A C 18
ATOM 31146 O O . GLN A 1 51 ? -7.670 12.489 -1.831 1.00 0.00 51 GLN A O 18
ATOM 31160 N N . LEU A 1 52 ? -6.574 10.585 -1.918 1.00 0.00 52 LEU A N 18
ATOM 31161 C CA . LEU A 1 52 ? -7.559 10.001 -2.873 1.00 0.00 52 LEU A CA 18
ATOM 31162 C C . LEU A 1 52 ? -8.965 10.031 -2.265 1.00 0.00 52 LEU A C 18
ATOM 31163 O O . LEU A 1 52 ? -9.956 10.058 -2.968 1.00 0.00 52 LEU A O 18
ATOM 31179 N N . HIS A 1 53 ? -9.059 10.025 -0.963 1.00 0.00 53 HIS A N 18
ATOM 31180 C CA . HIS A 1 53 ? -10.399 10.051 -0.311 1.00 0.00 53 HIS A CA 18
ATOM 31181 C C . HIS A 1 53 ? -10.992 11.462 -0.373 1.00 0.00 53 HIS A C 18
ATOM 31182 O O . HIS A 1 53 ? -12.148 11.646 -0.698 1.00 0.00 53 HIS A O 18
ATOM 31196 N N . GLN A 1 54 ? -10.208 12.459 -0.064 1.00 0.00 54 GLN A N 18
ATOM 31197 C CA . GLN A 1 54 ? -10.729 13.856 -0.104 1.00 0.00 54 GLN A CA 18
ATOM 31198 C C . GLN A 1 54 ? -11.130 14.231 -1.533 1.00 0.00 54 GLN A C 18
ATOM 31199 O O . GLN A 1 54 ? -12.132 14.882 -1.757 1.00 0.00 54 GLN A O 18
ATOM 31213 N N . LEU A 1 55 ? -10.357 13.825 -2.503 1.00 0.00 55 LEU A N 18
ATOM 31214 C CA . LEU A 1 55 ? -10.695 14.159 -3.917 1.00 0.00 55 LEU A CA 18
ATOM 31215 C C . LEU A 1 55 ? -12.103 13.661 -4.255 1.00 0.00 55 LEU A C 18
ATOM 31216 O O . LEU A 1 55 ? -12.788 14.225 -5.086 1.00 0.00 55 LEU A O 18
ATOM 31232 N N . ARG A 1 56 ? -12.541 12.611 -3.617 1.00 0.00 56 ARG A N 18
ATOM 31233 C CA . ARG A 1 56 ? -13.905 12.078 -3.901 1.00 0.00 56 ARG A CA 18
ATOM 31234 C C . ARG A 1 56 ? -14.949 13.186 -3.733 1.00 0.00 56 ARG A C 18
ATOM 31235 O O . ARG A 1 56 ? -15.827 13.355 -4.553 1.00 0.00 56 ARG A O 18
ATOM 31256 N N . GLU A 1 57 ? -14.857 13.942 -2.674 1.00 0.00 57 GLU A N 18
ATOM 31257 C CA . GLU A 1 57 ? -15.838 15.041 -2.444 1.00 0.00 57 GLU A CA 18
ATOM 31258 C C . GLU A 1 57 ? -15.942 15.927 -3.691 1.00 0.00 57 GLU A C 18
ATOM 31259 O O . GLU A 1 57 ? -16.990 16.052 -4.294 1.00 0.00 57 GLU A O 18
ATOM 31271 N N . LEU A 1 58 ? -14.860 16.548 -4.068 1.00 0.00 58 LEU A N 18
ATOM 31272 C CA . LEU A 1 58 ? -14.871 17.442 -5.268 1.00 0.00 58 LEU A CA 18
ATOM 31273 C C . LEU A 1 58 ? -15.597 16.783 -6.449 1.00 0.00 58 LEU A C 18
ATOM 31274 O O . LEU A 1 58 ? -16.113 17.455 -7.320 1.00 0.00 58 LEU A O 18
ATOM 31290 N N . PHE A 1 59 ? -15.640 15.477 -6.492 1.00 0.00 59 PHE A N 18
ATOM 31291 C CA . PHE A 1 59 ? -16.333 14.789 -7.625 1.00 0.00 59 PHE A CA 18
ATOM 31292 C C . PHE A 1 59 ? -17.726 15.389 -7.851 1.00 0.00 59 PHE A C 18
ATOM 31293 O O . PHE A 1 59 ? -18.103 15.701 -8.963 1.00 0.00 59 PHE A O 18
ATOM 31310 N N . ILE A 1 60 ? -18.489 15.553 -6.806 1.00 0.00 60 ILE A N 18
ATOM 31311 C CA . ILE A 1 60 ? -19.854 16.131 -6.965 1.00 0.00 60 ILE A CA 18
ATOM 31312 C C . ILE A 1 60 ? -19.761 17.568 -7.487 1.00 0.00 60 ILE A C 18
ATOM 31313 O O . ILE A 1 60 ? -20.517 17.976 -8.346 1.00 0.00 60 ILE A O 18
ATOM 31329 N N . ALA A 1 61 ? -18.837 18.335 -6.977 1.00 0.00 61 ALA A N 18
ATOM 31330 C CA . ALA A 1 61 ? -18.694 19.743 -7.447 1.00 0.00 61 ALA A CA 18
ATOM 31331 C C . ALA A 1 61 ? -18.453 19.773 -8.958 1.00 0.00 61 ALA A C 18
ATOM 31332 O O . ALA A 1 61 ? -18.672 20.776 -9.611 1.00 0.00 61 ALA A O 18
ATOM 31339 N N . ALA A 1 62 ? -18.005 18.685 -9.521 1.00 0.00 62 ALA A N 18
ATOM 31340 C CA . ALA A 1 62 ? -17.751 18.655 -10.991 1.00 0.00 62 ALA A CA 18
ATOM 31341 C C . ALA A 1 62 ? -18.876 17.901 -11.707 1.00 0.00 62 ALA A C 18
ATOM 31342 O O . ALA A 1 62 ? -19.612 18.465 -12.492 1.00 0.00 62 ALA A O 18
ATOM 31349 N N . SER A 1 63 ? -19.013 16.631 -11.443 1.00 0.00 63 SER A N 18
ATOM 31350 C CA . SER A 1 63 ? -20.089 15.843 -12.109 1.00 0.00 63 SER A CA 18
ATOM 31351 C C . SER A 1 63 ? -21.460 16.249 -11.560 1.00 0.00 63 SER A C 18
ATOM 31352 O O . SER A 1 63 ? -22.315 16.598 -12.356 1.00 0.00 63 SER A O 18
ATOM 31361 N N . LEU B 1 8 ? 13.167 -6.716 -5.872 1.00 0.00 8 LEU B N 18
ATOM 31362 C CA . LEU B 1 8 ? 14.265 -7.595 -5.379 1.00 0.00 8 LEU B CA 18
ATOM 31363 C C . LEU B 1 8 ? 13.902 -9.067 -5.593 1.00 0.00 8 LEU B C 18
ATOM 31364 O O . LEU B 1 8 ? 12.747 -9.442 -5.561 1.00 0.00 8 LEU B O 18
ATOM 31380 N N . GLU B 1 9 ? 14.880 -9.902 -5.812 1.00 0.00 9 GLU B N 18
ATOM 31381 C CA . GLU B 1 9 ? 14.591 -11.350 -6.029 1.00 0.00 9 GLU B CA 18
ATOM 31382 C C . GLU B 1 9 ? 15.789 -12.201 -5.590 1.00 0.00 9 GLU B C 18
ATOM 31383 O O . GLU B 1 9 ? 16.555 -12.657 -6.415 1.00 0.00 9 GLU B O 18
ATOM 31395 N N . PRO B 1 10 ? 15.916 -12.386 -4.298 1.00 0.00 10 PRO B N 18
ATOM 31396 C CA . PRO B 1 10 ? 17.037 -13.192 -3.757 1.00 0.00 10 PRO B CA 18
ATOM 31397 C C . PRO B 1 10 ? 16.810 -14.681 -4.033 1.00 0.00 10 PRO B C 18
ATOM 31398 O O . PRO B 1 10 ? 17.648 -15.348 -4.605 1.00 0.00 10 PRO B O 18
ATOM 31409 N N . ASP B 1 11 ? 15.679 -15.205 -3.632 1.00 0.00 11 ASP B N 18
ATOM 31410 C CA . ASP B 1 11 ? 15.382 -16.655 -3.866 1.00 0.00 11 ASP B CA 18
ATOM 31411 C C . ASP B 1 11 ? 16.394 -17.537 -3.125 1.00 0.00 11 ASP B C 18
ATOM 31412 O O . ASP B 1 11 ? 16.098 -18.101 -2.091 1.00 0.00 11 ASP B O 18
ATOM 31421 N N . ASN B 1 12 ? 17.585 -17.660 -3.644 1.00 0.00 12 ASN B N 18
ATOM 31422 C CA . ASN B 1 12 ? 18.610 -18.506 -2.967 1.00 0.00 12 ASN B CA 18
ATOM 31423 C C . ASN B 1 12 ? 19.974 -18.310 -3.631 1.00 0.00 12 ASN B C 18
ATOM 31424 O O . ASN B 1 12 ? 20.704 -19.253 -3.865 1.00 0.00 12 ASN B O 18
ATOM 31435 N N . VAL B 1 13 ? 20.325 -17.091 -3.938 1.00 0.00 13 VAL B N 18
ATOM 31436 C CA . VAL B 1 13 ? 21.640 -16.835 -4.588 1.00 0.00 13 VAL B CA 18
ATOM 31437 C C . VAL B 1 13 ? 22.783 -17.271 -3.650 1.00 0.00 13 VAL B C 18
ATOM 31438 O O . VAL B 1 13 ? 23.612 -18.073 -4.032 1.00 0.00 13 VAL B O 18
ATOM 31451 N N . PRO B 1 14 ? 22.793 -16.739 -2.452 1.00 0.00 14 PRO B N 18
ATOM 31452 C CA . PRO B 1 14 ? 23.848 -17.104 -1.480 1.00 0.00 14 PRO B CA 18
ATOM 31453 C C . PRO B 1 14 ? 23.559 -18.493 -0.900 1.00 0.00 14 PRO B C 18
ATOM 31454 O O . PRO B 1 14 ? 23.988 -19.497 -1.435 1.00 0.00 14 PRO B O 18
ATOM 31465 N N . MET B 1 15 ? 22.826 -18.569 0.183 1.00 0.00 15 MET B N 18
ATOM 31466 C CA . MET B 1 15 ? 22.504 -19.898 0.778 1.00 0.00 15 MET B CA 18
ATOM 31467 C C . MET B 1 15 ? 21.656 -19.716 2.040 1.00 0.00 15 MET B C 18
ATOM 31468 O O . MET B 1 15 ? 22.003 -18.963 2.929 1.00 0.00 15 MET B O 18
ATOM 31482 N N . ASP B 1 16 ? 20.544 -20.395 2.126 1.00 0.00 16 ASP B N 18
ATOM 31483 C CA . ASP B 1 16 ? 19.676 -20.256 3.331 1.00 0.00 16 ASP B CA 18
ATOM 31484 C C . ASP B 1 16 ? 19.324 -18.784 3.555 1.00 0.00 16 ASP B C 18
ATOM 31485 O O . ASP B 1 16 ? 19.688 -18.191 4.551 1.00 0.00 16 ASP B O 18
ATOM 31494 N N . MET B 1 17 ? 18.621 -18.189 2.630 1.00 0.00 17 MET B N 18
ATOM 31495 C CA . MET B 1 17 ? 18.247 -16.752 2.780 1.00 0.00 17 MET B CA 18
ATOM 31496 C C . MET B 1 17 ? 17.609 -16.500 4.150 1.00 0.00 17 MET B C 18
ATOM 31497 O O . MET B 1 17 ? 17.818 -15.472 4.762 1.00 0.00 17 MET B O 18
ATOM 31511 N N . SER B 1 18 ? 16.832 -17.428 4.638 1.00 0.00 18 SER B N 18
ATOM 31512 C CA . SER B 1 18 ? 16.185 -17.233 5.967 1.00 0.00 18 SER B CA 18
ATOM 31513 C C . SER B 1 18 ? 16.024 -18.577 6.687 1.00 0.00 18 SER B C 18
ATOM 31514 O O . SER B 1 18 ? 16.095 -19.621 6.069 1.00 0.00 18 SER B O 18
ATOM 31522 N N . PRO B 1 19 ? 15.818 -18.510 7.982 1.00 0.00 19 PRO B N 18
ATOM 31523 C CA . PRO B 1 19 ? 15.655 -19.739 8.793 1.00 0.00 19 PRO B CA 18
ATOM 31524 C C . PRO B 1 19 ? 14.202 -20.239 8.783 1.00 0.00 19 PRO B C 18
ATOM 31525 O O . PRO B 1 19 ? 13.744 -20.816 9.748 1.00 0.00 19 PRO B O 18
ATOM 31536 N N . LYS B 1 20 ? 13.469 -20.024 7.713 1.00 0.00 20 LYS B N 18
ATOM 31537 C CA . LYS B 1 20 ? 12.041 -20.488 7.660 1.00 0.00 20 LYS B CA 18
ATOM 31538 C C . LYS B 1 20 ? 11.192 -19.696 8.659 1.00 0.00 20 LYS B C 18
ATOM 31539 O O . LYS B 1 20 ? 10.319 -18.942 8.277 1.00 0.00 20 LYS B O 18
ATOM 31558 N N . ALA B 1 21 ? 11.443 -19.849 9.934 1.00 0.00 21 ALA B N 18
ATOM 31559 C CA . ALA B 1 21 ? 10.652 -19.089 10.950 1.00 0.00 21 ALA B CA 18
ATOM 31560 C C . ALA B 1 21 ? 10.610 -17.607 10.567 1.00 0.00 21 ALA B C 18
ATOM 31561 O O . ALA B 1 21 ? 9.560 -16.996 10.518 1.00 0.00 21 ALA B O 18
ATOM 31568 N N . LEU B 1 22 ? 11.745 -17.037 10.271 1.00 0.00 22 LEU B N 18
ATOM 31569 C CA . LEU B 1 22 ? 11.773 -15.605 9.861 1.00 0.00 22 LEU B CA 18
ATOM 31570 C C . LEU B 1 22 ? 11.057 -15.461 8.519 1.00 0.00 22 LEU B C 18
ATOM 31571 O O . LEU B 1 22 ? 10.116 -14.706 8.376 1.00 0.00 22 LEU B O 18
ATOM 31587 N N . GLN B 1 23 ? 11.505 -16.195 7.539 1.00 0.00 23 GLN B N 18
ATOM 31588 C CA . GLN B 1 23 ? 10.872 -16.138 6.189 1.00 0.00 23 GLN B CA 18
ATOM 31589 C C . GLN B 1 23 ? 9.347 -16.244 6.306 1.00 0.00 23 GLN B C 18
ATOM 31590 O O . GLN B 1 23 ? 8.616 -15.432 5.775 1.00 0.00 23 GLN B O 18
ATOM 31604 N N . GLN B 1 24 ? 8.865 -17.240 6.998 1.00 0.00 24 GLN B N 18
ATOM 31605 C CA . GLN B 1 24 ? 7.391 -17.400 7.149 1.00 0.00 24 GLN B CA 18
ATOM 31606 C C . GLN B 1 24 ? 6.807 -16.216 7.925 1.00 0.00 24 GLN B C 18
ATOM 31607 O O . GLN B 1 24 ? 5.708 -15.771 7.663 1.00 0.00 24 GLN B O 18
ATOM 31621 N N . LYS B 1 25 ? 7.536 -15.703 8.879 1.00 0.00 25 LYS B N 18
ATOM 31622 C CA . LYS B 1 25 ? 7.022 -14.548 9.670 1.00 0.00 25 LYS B CA 18
ATOM 31623 C C . LYS B 1 25 ? 6.898 -13.310 8.779 1.00 0.00 25 LYS B C 18
ATOM 31624 O O . LYS B 1 25 ? 5.920 -12.590 8.831 1.00 0.00 25 LYS B O 18
ATOM 31643 N N . ILE B 1 26 ? 7.882 -13.056 7.961 1.00 0.00 26 ILE B N 18
ATOM 31644 C CA . ILE B 1 26 ? 7.819 -11.864 7.065 1.00 0.00 26 ILE B CA 18
ATOM 31645 C C . ILE B 1 26 ? 6.740 -12.064 5.998 1.00 0.00 26 ILE B C 18
ATOM 31646 O O . ILE B 1 26 ? 5.858 -11.245 5.833 1.00 0.00 26 ILE B O 18
ATOM 31662 N N . HIS B 1 27 ? 6.803 -13.147 5.273 1.00 0.00 27 HIS B N 18
ATOM 31663 C CA . HIS B 1 27 ? 5.780 -13.397 4.217 1.00 0.00 27 HIS B CA 18
ATOM 31664 C C . HIS B 1 27 ? 4.379 -13.427 4.836 1.00 0.00 27 HIS B C 18
ATOM 31665 O O . HIS B 1 27 ? 3.390 -13.203 4.168 1.00 0.00 27 HIS B O 18
ATOM 31679 N N . GLU B 1 28 ? 4.290 -13.703 6.109 1.00 0.00 28 GLU B N 18
ATOM 31680 C CA . GLU B 1 28 ? 2.954 -13.746 6.769 1.00 0.00 28 GLU B CA 18
ATOM 31681 C C . GLU B 1 28 ? 2.337 -12.345 6.806 1.00 0.00 28 GLU B C 18
ATOM 31682 O O . GLU B 1 28 ? 1.331 -12.082 6.178 1.00 0.00 28 GLU B O 18
ATOM 31694 N N . LEU B 1 29 ? 2.933 -11.443 7.537 1.00 0.00 29 LEU B N 18
ATOM 31695 C CA . LEU B 1 29 ? 2.381 -10.060 7.611 1.00 0.00 29 LEU B CA 18
ATOM 31696 C C . LEU B 1 29 ? 2.483 -9.379 6.244 1.00 0.00 29 LEU B C 18
ATOM 31697 O O . LEU B 1 29 ? 1.606 -8.641 5.840 1.00 0.00 29 LEU B O 18
ATOM 31713 N N . GLU B 1 30 ? 3.545 -9.625 5.526 1.00 0.00 30 GLU B N 18
ATOM 31714 C CA . GLU B 1 30 ? 3.699 -8.994 4.184 1.00 0.00 30 GLU B CA 18
ATOM 31715 C C . GLU B 1 30 ? 2.551 -9.427 3.269 1.00 0.00 30 GLU B C 18
ATOM 31716 O O . GLU B 1 30 ? 1.941 -8.618 2.598 1.00 0.00 30 GLU B O 18
ATOM 31728 N N . GLY B 1 31 ? 2.250 -10.696 3.240 1.00 0.00 31 GLY B N 18
ATOM 31729 C CA . GLY B 1 31 ? 1.139 -11.178 2.372 1.00 0.00 31 GLY B CA 18
ATOM 31730 C C . GLY B 1 31 ? -0.150 -10.447 2.749 1.00 0.00 31 GLY B C 18
ATOM 31731 O O . GLY B 1 31 ? -1.003 -10.204 1.919 1.00 0.00 31 GLY B O 18
ATOM 31735 N N . LEU B 1 32 ? -0.297 -10.091 3.996 1.00 0.00 32 LEU B N 18
ATOM 31736 C CA . LEU B 1 32 ? -1.530 -9.371 4.425 1.00 0.00 32 LEU B CA 18
ATOM 31737 C C . LEU B 1 32 ? -1.469 -7.911 3.971 1.00 0.00 32 LEU B C 18
ATOM 31738 O O . LEU B 1 32 ? -2.475 -7.297 3.680 1.00 0.00 32 LEU B O 18
ATOM 31754 N N . MET B 1 33 ? -0.291 -7.354 3.906 1.00 0.00 33 MET B N 18
ATOM 31755 C CA . MET B 1 33 ? -0.157 -5.935 3.468 1.00 0.00 33 MET B CA 18
ATOM 31756 C C . MET B 1 33 ? -0.223 -5.844 1.941 1.00 0.00 33 MET B C 18
ATOM 31757 O O . MET B 1 33 ? -0.607 -4.835 1.386 1.00 0.00 33 MET B O 18
ATOM 31771 N N . MET B 1 34 ? 0.156 -6.891 1.261 1.00 0.00 34 MET B N 18
ATOM 31772 C CA . MET B 1 34 ? 0.123 -6.867 -0.231 1.00 0.00 34 MET B CA 18
ATOM 31773 C C . MET B 1 34 ? -1.297 -7.122 -0.745 1.00 0.00 34 MET B C 18
ATOM 31774 O O . MET B 1 34 ? -1.771 -6.453 -1.641 1.00 0.00 34 MET B O 18
ATOM 31788 N N . GLN B 1 35 ? -1.977 -8.089 -0.192 1.00 0.00 35 GLN B N 18
ATOM 31789 C CA . GLN B 1 35 ? -3.362 -8.389 -0.662 1.00 0.00 35 GLN B CA 18
ATOM 31790 C C . GLN B 1 35 ? -4.234 -7.130 -0.606 1.00 0.00 35 GLN B C 18
ATOM 31791 O O . GLN B 1 35 ? -5.077 -6.914 -1.453 1.00 0.00 35 GLN B O 18
ATOM 31805 N N . HIS B 1 36 ? -4.041 -6.297 0.382 1.00 0.00 36 HIS B N 18
ATOM 31806 C CA . HIS B 1 36 ? -4.866 -5.059 0.478 1.00 0.00 36 HIS B CA 18
ATOM 31807 C C . HIS B 1 36 ? -4.324 -3.983 -0.468 1.00 0.00 36 HIS B C 18
ATOM 31808 O O . HIS B 1 36 ? -5.059 -3.384 -1.226 1.00 0.00 36 HIS B O 18
ATOM 31822 N N . ALA B 1 37 ? -3.042 -3.734 -0.429 1.00 0.00 37 ALA B N 18
ATOM 31823 C CA . ALA B 1 37 ? -2.453 -2.694 -1.327 1.00 0.00 37 ALA B CA 18
ATOM 31824 C C . ALA B 1 37 ? -2.901 -2.934 -2.774 1.00 0.00 37 ALA B C 18
ATOM 31825 O O . ALA B 1 37 ? -3.120 -2.008 -3.530 1.00 0.00 37 ALA B O 18
ATOM 31832 N N . GLN B 1 38 ? -3.043 -4.173 -3.160 1.00 0.00 38 GLN B N 18
ATOM 31833 C CA . GLN B 1 38 ? -3.483 -4.476 -4.552 1.00 0.00 38 GLN B CA 18
ATOM 31834 C C . GLN B 1 38 ? -4.960 -4.112 -4.726 1.00 0.00 38 GLN B C 18
ATOM 31835 O O . GLN B 1 38 ? -5.369 -3.606 -5.751 1.00 0.00 38 GLN B O 18
ATOM 31849 N N . ASN B 1 39 ? -5.762 -4.364 -3.727 1.00 0.00 39 ASN B N 18
ATOM 31850 C CA . ASN B 1 39 ? -7.211 -4.028 -3.830 1.00 0.00 39 ASN B CA 18
ATOM 31851 C C . ASN B 1 39 ? -7.467 -2.625 -3.271 1.00 0.00 39 ASN B C 18
ATOM 31852 O O . ASN B 1 39 ? -8.577 -2.278 -2.918 1.00 0.00 39 ASN B O 18
ATOM 31863 N N . LEU B 1 40 ? -6.446 -1.815 -3.187 1.00 0.00 40 LEU B N 18
ATOM 31864 C CA . LEU B 1 40 ? -6.625 -0.435 -2.651 1.00 0.00 40 LEU B CA 18
ATOM 31865 C C . LEU B 1 40 ? -7.296 -0.481 -1.276 1.00 0.00 40 LEU B C 18
ATOM 31866 O O . LEU B 1 40 ? -7.915 0.471 -0.843 1.00 0.00 40 LEU B O 18
ATOM 31882 N N . GLU B 1 41 ? -7.168 -1.578 -0.584 1.00 0.00 41 GLU B N 18
ATOM 31883 C CA . GLU B 1 41 ? -7.787 -1.683 0.770 1.00 0.00 41 GLU B CA 18
ATOM 31884 C C . GLU B 1 41 ? -6.701 -1.648 1.849 1.00 0.00 41 GLU B C 18
ATOM 31885 O O . GLU B 1 41 ? -6.935 -1.995 2.990 1.00 0.00 41 GLU B O 18
ATOM 31897 N N . PHE B 1 42 ? -5.509 -1.248 1.494 1.00 0.00 42 PHE B N 18
ATOM 31898 C CA . PHE B 1 42 ? -4.401 -1.203 2.470 1.00 0.00 42 PHE B CA 18
ATOM 31899 C C . PHE B 1 42 ? -4.475 -0.010 3.431 1.00 0.00 42 PHE B C 18
ATOM 31900 O O . PHE B 1 42 ? -3.463 0.414 3.954 1.00 0.00 42 PHE B O 18
ATOM 31917 N N . GLU B 1 43 ? -5.639 0.519 3.718 1.00 0.00 43 GLU B N 18
ATOM 31918 C CA . GLU B 1 43 ? -5.696 1.643 4.694 1.00 0.00 43 GLU B CA 18
ATOM 31919 C C . GLU B 1 43 ? -5.043 1.159 5.989 1.00 0.00 43 GLU B C 18
ATOM 31920 O O . GLU B 1 43 ? -3.952 1.561 6.339 1.00 0.00 43 GLU B O 18
ATOM 31932 N N . GLU B 1 44 ? -5.690 0.256 6.670 1.00 0.00 44 GLU B N 18
ATOM 31933 C CA . GLU B 1 44 ? -5.098 -0.311 7.911 1.00 0.00 44 GLU B CA 18
ATOM 31934 C C . GLU B 1 44 ? -4.108 -1.427 7.543 1.00 0.00 44 GLU B C 18
ATOM 31935 O O . GLU B 1 44 ? -3.255 -1.797 8.325 1.00 0.00 44 GLU B O 18
ATOM 31947 N N . ALA B 1 45 ? -4.225 -1.974 6.354 1.00 0.00 45 ALA B N 18
ATOM 31948 C CA . ALA B 1 45 ? -3.305 -3.076 5.933 1.00 0.00 45 ALA B CA 18
ATOM 31949 C C . ALA B 1 45 ? -1.898 -2.537 5.649 1.00 0.00 45 ALA B C 18
ATOM 31950 O O . ALA B 1 45 ? -0.914 -3.080 6.108 1.00 0.00 45 ALA B O 18
ATOM 31957 N N . ALA B 1 46 ? -1.792 -1.481 4.887 1.00 0.00 46 ALA B N 18
ATOM 31958 C CA . ALA B 1 46 ? -0.443 -0.922 4.573 1.00 0.00 46 ALA B CA 18
ATOM 31959 C C . ALA B 1 46 ? 0.344 -0.670 5.859 1.00 0.00 46 ALA B C 18
ATOM 31960 O O . ALA B 1 46 ? 1.550 -0.815 5.895 1.00 0.00 46 ALA B O 18
ATOM 31967 N N . GLN B 1 47 ? -0.323 -0.294 6.914 1.00 0.00 47 GLN B N 18
ATOM 31968 C CA . GLN B 1 47 ? 0.399 -0.036 8.191 1.00 0.00 47 GLN B CA 18
ATOM 31969 C C . GLN B 1 47 ? 1.245 -1.252 8.571 1.00 0.00 47 GLN B C 18
ATOM 31970 O O . GLN B 1 47 ? 2.271 -1.129 9.210 1.00 0.00 47 GLN B O 18
ATOM 31984 N N . ILE B 1 48 ? 0.833 -2.428 8.173 1.00 0.00 48 ILE B N 18
ATOM 31985 C CA . ILE B 1 48 ? 1.629 -3.646 8.504 1.00 0.00 48 ILE B CA 18
ATOM 31986 C C . ILE B 1 48 ? 3.079 -3.438 8.066 1.00 0.00 48 ILE B C 18
ATOM 31987 O O . ILE B 1 48 ? 4.001 -3.953 8.666 1.00 0.00 48 ILE B O 18
ATOM 32003 N N . ARG B 1 49 ? 3.285 -2.662 7.037 1.00 0.00 49 ARG B N 18
ATOM 32004 C CA . ARG B 1 49 ? 4.673 -2.391 6.573 1.00 0.00 49 ARG B CA 18
ATOM 32005 C C . ARG B 1 49 ? 5.496 -1.866 7.755 1.00 0.00 49 ARG B C 18
ATOM 32006 O O . ARG B 1 49 ? 6.699 -2.023 7.811 1.00 0.00 49 ARG B O 18
ATOM 32027 N N . ASP B 1 50 ? 4.844 -1.256 8.707 1.00 0.00 50 ASP B N 18
ATOM 32028 C CA . ASP B 1 50 ? 5.574 -0.733 9.893 1.00 0.00 50 ASP B CA 18
ATOM 32029 C C . ASP B 1 50 ? 6.094 -1.906 10.725 1.00 0.00 50 ASP B C 18
ATOM 32030 O O . ASP B 1 50 ? 7.169 -1.855 11.289 1.00 0.00 50 ASP B O 18
ATOM 32039 N N . GLN B 1 51 ? 5.338 -2.970 10.798 1.00 0.00 51 GLN B N 18
ATOM 32040 C CA . GLN B 1 51 ? 5.792 -4.152 11.585 1.00 0.00 51 GLN B CA 18
ATOM 32041 C C . GLN B 1 51 ? 6.811 -4.955 10.773 1.00 0.00 51 GLN B C 18
ATOM 32042 O O . GLN B 1 51 ? 7.754 -5.505 11.309 1.00 0.00 51 GLN B O 18
ATOM 32056 N N . LEU B 1 52 ? 6.628 -5.024 9.483 1.00 0.00 52 LEU B N 18
ATOM 32057 C CA . LEU B 1 52 ? 7.583 -5.788 8.630 1.00 0.00 52 LEU B CA 18
ATOM 32058 C C . LEU B 1 52 ? 9.002 -5.239 8.803 1.00 0.00 52 LEU B C 18
ATOM 32059 O O . LEU B 1 52 ? 9.976 -5.937 8.607 1.00 0.00 52 LEU B O 18
ATOM 32075 N N . HIS B 1 53 ? 9.124 -3.992 9.167 1.00 0.00 53 HIS B N 18
ATOM 32076 C CA . HIS B 1 53 ? 10.479 -3.397 9.352 1.00 0.00 53 HIS B CA 18
ATOM 32077 C C . HIS B 1 53 ? 11.091 -3.871 10.673 1.00 0.00 53 HIS B C 18
ATOM 32078 O O . HIS B 1 53 ? 12.243 -4.254 10.733 1.00 0.00 53 HIS B O 18
ATOM 32092 N N . GLN B 1 54 ? 10.331 -3.847 11.733 1.00 0.00 54 GLN B N 18
ATOM 32093 C CA . GLN B 1 54 ? 10.870 -4.296 13.049 1.00 0.00 54 GLN B CA 18
ATOM 32094 C C . GLN B 1 54 ? 11.246 -5.779 12.991 1.00 0.00 54 GLN B C 18
ATOM 32095 O O . GLN B 1 54 ? 12.252 -6.196 13.529 1.00 0.00 54 GLN B O 18
ATOM 32109 N N . LEU B 1 55 ? 10.445 -6.578 12.341 1.00 0.00 55 LEU B N 18
ATOM 32110 C CA . LEU B 1 55 ? 10.756 -8.034 12.249 1.00 0.00 55 LEU B CA 18
ATOM 32111 C C . LEU B 1 55 ? 12.149 -8.240 11.646 1.00 0.00 55 LEU B C 18
ATOM 32112 O O . LEU B 1 55 ? 12.823 -9.209 11.933 1.00 0.00 55 LEU B O 18
ATOM 32128 N N . ARG B 1 56 ? 12.585 -7.335 10.812 1.00 0.00 56 ARG B N 18
ATOM 32129 C CA . ARG B 1 56 ? 13.935 -7.477 10.193 1.00 0.00 56 ARG B CA 18
ATOM 32130 C C . ARG B 1 56 ? 14.998 -7.652 11.281 1.00 0.00 56 ARG B C 18
ATOM 32131 O O . ARG B 1 56 ? 15.861 -8.501 11.190 1.00 0.00 56 ARG B O 18
ATOM 32152 N N . GLU B 1 57 ? 14.941 -6.852 12.309 1.00 0.00 57 GLU B N 18
ATOM 32153 C CA . GLU B 1 57 ? 15.945 -6.964 13.408 1.00 0.00 57 GLU B CA 18
ATOM 32154 C C . GLU B 1 57 ? 16.033 -8.414 13.898 1.00 0.00 57 GLU B C 18
ATOM 32155 O O . GLU B 1 57 ? 17.069 -9.046 13.823 1.00 0.00 57 GLU B O 18
ATOM 32167 N N . LEU B 1 58 ? 14.952 -8.934 14.407 1.00 0.00 58 LEU B N 18
ATOM 32168 C CA . LEU B 1 58 ? 14.950 -10.341 14.920 1.00 0.00 58 LEU B CA 18
ATOM 32169 C C . LEU B 1 58 ? 15.639 -11.295 13.935 1.00 0.00 58 LEU B C 18
ATOM 32170 O O . LEU B 1 58 ? 16.145 -12.331 14.319 1.00 0.00 58 LEU B O 18
ATOM 32186 N N . PHE B 1 59 ? 15.663 -10.963 12.671 1.00 0.00 59 PHE B N 18
ATOM 32187 C CA . PHE B 1 59 ? 16.319 -11.863 11.673 1.00 0.00 59 PHE B CA 18
ATOM 32188 C C . PHE B 1 59 ? 17.714 -12.276 12.155 1.00 0.00 59 PHE B C 18
ATOM 32189 O O . PHE B 1 59 ? 18.073 -13.436 12.127 1.00 0.00 59 PHE B O 18
ATOM 32206 N N . ILE B 1 60 ? 18.504 -11.335 12.594 1.00 0.00 60 ILE B N 18
ATOM 32207 C CA . ILE B 1 60 ? 19.874 -11.676 13.076 1.00 0.00 60 ILE B CA 18
ATOM 32208 C C . ILE B 1 60 ? 19.790 -12.585 14.303 1.00 0.00 60 ILE B C 18
ATOM 32209 O O . ILE B 1 60 ? 20.533 -13.538 14.434 1.00 0.00 60 ILE B O 18
ATOM 32225 N N . ALA B 1 61 ? 18.889 -12.301 15.204 1.00 0.00 61 ALA B N 18
ATOM 32226 C CA . ALA B 1 61 ? 18.758 -13.153 16.421 1.00 0.00 61 ALA B CA 18
ATOM 32227 C C . ALA B 1 61 ? 18.483 -14.605 16.022 1.00 0.00 61 ALA B C 18
ATOM 32228 O O . ALA B 1 61 ? 18.702 -15.521 16.791 1.00 0.00 61 ALA B O 18
ATOM 32235 N N . ALA B 1 62 ? 18.006 -14.825 14.827 1.00 0.00 62 ALA B N 18
ATOM 32236 C CA . ALA B 1 62 ? 17.719 -16.219 14.384 1.00 0.00 62 ALA B CA 18
ATOM 32237 C C . ALA B 1 62 ? 18.816 -16.708 13.433 1.00 0.00 62 ALA B C 18
ATOM 32238 O O . ALA B 1 62 ? 19.542 -17.635 13.733 1.00 0.00 62 ALA B O 18
ATOM 32245 N N . SER B 1 63 ? 18.940 -16.093 12.289 1.00 0.00 63 SER B N 18
ATOM 32246 C CA . SER B 1 63 ? 19.990 -16.525 11.321 1.00 0.00 63 SER B CA 18
ATOM 32247 C C . SER B 1 63 ? 21.377 -16.138 11.838 1.00 0.00 63 SER B C 18
ATOM 32248 O O . SER B 1 63 ? 22.220 -17.016 11.928 1.00 0.00 63 SER B O 18
ATOM 32257 N N . LEU A 1 8 ? -11.162 6.507 -31.395 1.00 0.00 8 LEU A N 19
ATOM 32258 C CA . LEU A 1 8 ? -10.070 7.518 -31.292 1.00 0.00 8 LEU A CA 19
ATOM 32259 C C . LEU A 1 8 ? -10.552 8.739 -30.506 1.00 0.00 8 LEU A C 19
ATOM 32260 O O . LEU A 1 8 ? -11.422 9.467 -30.941 1.00 0.00 8 LEU A O 19
ATOM 32276 N N . GLU A 1 9 ? -9.993 8.971 -29.349 1.00 0.00 9 GLU A N 19
ATOM 32277 C CA . GLU A 1 9 ? -10.419 10.145 -28.536 1.00 0.00 9 GLU A CA 19
ATOM 32278 C C . GLU A 1 9 ? -11.940 10.133 -28.341 1.00 0.00 9 GLU A C 19
ATOM 32279 O O . GLU A 1 9 ? -12.664 10.748 -29.098 1.00 0.00 9 GLU A O 19
ATOM 32291 N N . PRO A 1 10 ? -12.380 9.428 -27.327 1.00 0.00 10 PRO A N 19
ATOM 32292 C CA . PRO A 1 10 ? -13.834 9.341 -27.040 1.00 0.00 10 PRO A CA 19
ATOM 32293 C C . PRO A 1 10 ? -14.343 10.664 -26.462 1.00 0.00 10 PRO A C 19
ATOM 32294 O O . PRO A 1 10 ? -15.370 11.173 -26.865 1.00 0.00 10 PRO A O 19
ATOM 32305 N N . ASP A 1 11 ? -13.629 11.224 -25.520 1.00 0.00 11 ASP A N 19
ATOM 32306 C CA . ASP A 1 11 ? -14.057 12.519 -24.903 1.00 0.00 11 ASP A CA 19
ATOM 32307 C C . ASP A 1 11 ? -15.416 12.358 -24.212 1.00 0.00 11 ASP A C 19
ATOM 32308 O O . ASP A 1 11 ? -15.496 12.218 -23.008 1.00 0.00 11 ASP A O 19
ATOM 32317 N N . ASN A 1 12 ? -16.482 12.378 -24.962 1.00 0.00 12 ASN A N 19
ATOM 32318 C CA . ASN A 1 12 ? -17.830 12.226 -24.343 1.00 0.00 12 ASN A CA 19
ATOM 32319 C C . ASN A 1 12 ? -18.817 11.635 -25.355 1.00 0.00 12 ASN A C 19
ATOM 32320 O O . ASN A 1 12 ? -20.015 11.794 -25.232 1.00 0.00 12 ASN A O 19
ATOM 32331 N N . VAL A 1 13 ? -18.324 10.951 -26.351 1.00 0.00 13 VAL A N 19
ATOM 32332 C CA . VAL A 1 13 ? -19.238 10.350 -27.364 1.00 0.00 13 VAL A CA 19
ATOM 32333 C C . VAL A 1 13 ? -20.070 9.227 -26.713 1.00 0.00 13 VAL A C 19
ATOM 32334 O O . VAL A 1 13 ? -21.283 9.281 -26.724 1.00 0.00 13 VAL A O 19
ATOM 32347 N N . PRO A 1 14 ? -19.395 8.248 -26.159 1.00 0.00 14 PRO A N 19
ATOM 32348 C CA . PRO A 1 14 ? -20.103 7.128 -25.498 1.00 0.00 14 PRO A CA 19
ATOM 32349 C C . PRO A 1 14 ? -20.627 7.594 -24.143 1.00 0.00 14 PRO A C 19
ATOM 32350 O O . PRO A 1 14 ? -21.781 7.408 -23.809 1.00 0.00 14 PRO A O 19
ATOM 32361 N N . MET A 1 15 ? -19.782 8.211 -23.366 1.00 0.00 15 MET A N 19
ATOM 32362 C CA . MET A 1 15 ? -20.216 8.706 -22.034 1.00 0.00 15 MET A CA 19
ATOM 32363 C C . MET A 1 15 ? -19.082 9.494 -21.372 1.00 0.00 15 MET A C 19
ATOM 32364 O O . MET A 1 15 ? -17.980 9.556 -21.879 1.00 0.00 15 MET A O 19
ATOM 32378 N N . ASP A 1 16 ? -19.342 10.096 -20.244 1.00 0.00 16 ASP A N 19
ATOM 32379 C CA . ASP A 1 16 ? -18.276 10.879 -19.556 1.00 0.00 16 ASP A CA 19
ATOM 32380 C C . ASP A 1 16 ? -18.715 11.242 -18.136 1.00 0.00 16 ASP A C 19
ATOM 32381 O O . ASP A 1 16 ? -19.036 12.378 -17.846 1.00 0.00 16 ASP A O 19
ATOM 32390 N N . MET A 1 17 ? -18.732 10.287 -17.247 1.00 0.00 17 MET A N 19
ATOM 32391 C CA . MET A 1 17 ? -19.149 10.579 -15.845 1.00 0.00 17 MET A CA 19
ATOM 32392 C C . MET A 1 17 ? -18.343 11.756 -15.288 1.00 0.00 17 MET A C 19
ATOM 32393 O O . MET A 1 17 ? -18.860 12.596 -14.578 1.00 0.00 17 MET A O 19
ATOM 32407 N N . SER A 1 18 ? -17.080 11.824 -15.609 1.00 0.00 18 SER A N 19
ATOM 32408 C CA . SER A 1 18 ? -16.240 12.948 -15.102 1.00 0.00 18 SER A CA 19
ATOM 32409 C C . SER A 1 18 ? -15.955 13.943 -16.235 1.00 0.00 18 SER A C 19
ATOM 32410 O O . SER A 1 18 ? -15.738 13.543 -17.362 1.00 0.00 18 SER A O 19
ATOM 32418 N N . PRO A 1 19 ? -15.968 15.212 -15.905 1.00 0.00 19 PRO A N 19
ATOM 32419 C CA . PRO A 1 19 ? -15.712 16.268 -16.925 1.00 0.00 19 PRO A CA 19
ATOM 32420 C C . PRO A 1 19 ? -14.238 16.283 -17.366 1.00 0.00 19 PRO A C 19
ATOM 32421 O O . PRO A 1 19 ? -13.588 17.302 -17.296 1.00 0.00 19 PRO A O 19
ATOM 32432 N N . LYS A 1 20 ? -13.724 15.171 -17.838 1.00 0.00 20 LYS A N 19
ATOM 32433 C CA . LYS A 1 20 ? -12.295 15.106 -18.313 1.00 0.00 20 LYS A CA 19
ATOM 32434 C C . LYS A 1 20 ? -11.321 15.543 -17.209 1.00 0.00 20 LYS A C 19
ATOM 32435 O O . LYS A 1 20 ? -10.645 14.724 -16.618 1.00 0.00 20 LYS A O 19
ATOM 32454 N N . ALA A 1 21 ? -11.237 16.821 -16.923 1.00 0.00 21 ALA A N 19
ATOM 32455 C CA . ALA A 1 21 ? -10.304 17.295 -15.856 1.00 0.00 21 ALA A CA 19
ATOM 32456 C C . ALA A 1 21 ? -10.476 16.445 -14.597 1.00 0.00 21 ALA A C 19
ATOM 32457 O O . ALA A 1 21 ? -9.520 15.974 -14.014 1.00 0.00 21 ALA A O 19
ATOM 32464 N N . LEU A 1 22 ? -11.694 16.227 -14.189 1.00 0.00 22 LEU A N 19
ATOM 32465 C CA . LEU A 1 22 ? -11.938 15.386 -12.987 1.00 0.00 22 LEU A CA 19
ATOM 32466 C C . LEU A 1 22 ? -11.513 13.950 -13.285 1.00 0.00 22 LEU A C 19
ATOM 32467 O O . LEU A 1 22 ? -10.774 13.336 -12.541 1.00 0.00 22 LEU A O 19
ATOM 32483 N N . GLN A 1 23 ? -11.982 13.417 -14.379 1.00 0.00 23 GLN A N 19
ATOM 32484 C CA . GLN A 1 23 ? -11.621 12.019 -14.753 1.00 0.00 23 GLN A CA 19
ATOM 32485 C C . GLN A 1 23 ? -10.101 11.833 -14.716 1.00 0.00 23 GLN A C 19
ATOM 32486 O O . GLN A 1 23 ? -9.588 10.975 -14.025 1.00 0.00 23 GLN A O 19
ATOM 32500 N N . GLN A 1 24 ? -9.380 12.628 -15.456 1.00 0.00 24 GLN A N 19
ATOM 32501 C CA . GLN A 1 24 ? -7.894 12.496 -15.467 1.00 0.00 24 GLN A CA 19
ATOM 32502 C C . GLN A 1 24 ? -7.327 12.752 -14.067 1.00 0.00 24 GLN A C 19
ATOM 32503 O O . GLN A 1 24 ? -6.461 12.040 -13.599 1.00 0.00 24 GLN A O 19
ATOM 32517 N N . LYS A 1 25 ? -7.806 13.764 -13.397 1.00 0.00 25 LYS A N 19
ATOM 32518 C CA . LYS A 1 25 ? -7.291 14.064 -12.030 1.00 0.00 25 LYS A CA 19
ATOM 32519 C C . LYS A 1 25 ? -7.371 12.817 -11.145 1.00 0.00 25 LYS A C 19
ATOM 32520 O O . LYS A 1 25 ? -6.409 12.435 -10.507 1.00 0.00 25 LYS A O 19
ATOM 32539 N N . ILE A 1 26 ? -8.509 12.181 -11.099 1.00 0.00 26 ILE A N 19
ATOM 32540 C CA . ILE A 1 26 ? -8.648 10.961 -10.253 1.00 0.00 26 ILE A CA 19
ATOM 32541 C C . ILE A 1 26 ? -7.777 9.829 -10.806 1.00 0.00 26 ILE A C 19
ATOM 32542 O O . ILE A 1 26 ? -6.917 9.307 -10.125 1.00 0.00 26 ILE A O 19
ATOM 32558 N N . HIS A 1 27 ? -7.996 9.445 -12.034 1.00 0.00 27 HIS A N 19
ATOM 32559 C CA . HIS A 1 27 ? -7.182 8.345 -12.628 1.00 0.00 27 HIS A CA 19
ATOM 32560 C C . HIS A 1 27 ? -5.689 8.671 -12.524 1.00 0.00 27 HIS A C 19
ATOM 32561 O O . HIS A 1 27 ? -4.848 7.798 -12.581 1.00 0.00 27 HIS A O 19
ATOM 32575 N N . GLU A 1 28 ? -5.354 9.924 -12.372 1.00 0.00 28 GLU A N 19
ATOM 32576 C CA . GLU A 1 28 ? -3.915 10.303 -12.267 1.00 0.00 28 GLU A CA 19
ATOM 32577 C C . GLU A 1 28 ? -3.384 9.990 -10.865 1.00 0.00 28 GLU A C 19
ATOM 32578 O O . GLU A 1 28 ? -2.309 9.447 -10.705 1.00 0.00 28 GLU A O 19
ATOM 32590 N N . LEU A 1 29 ? -4.129 10.329 -9.848 1.00 0.00 29 LEU A N 19
ATOM 32591 C CA . LEU A 1 29 ? -3.665 10.051 -8.459 1.00 0.00 29 LEU A CA 19
ATOM 32592 C C . LEU A 1 29 ? -3.811 8.561 -8.137 1.00 0.00 29 LEU A C 19
ATOM 32593 O O . LEU A 1 29 ? -2.955 7.963 -7.517 1.00 0.00 29 LEU A O 19
ATOM 32609 N N . GLU A 1 30 ? -4.891 7.957 -8.554 1.00 0.00 30 GLU A N 19
ATOM 32610 C CA . GLU A 1 30 ? -5.091 6.507 -8.271 1.00 0.00 30 GLU A CA 19
ATOM 32611 C C . GLU A 1 30 ? -3.925 5.692 -8.836 1.00 0.00 30 GLU A C 19
ATOM 32612 O O . GLU A 1 30 ? -3.440 4.769 -8.212 1.00 0.00 30 GLU A O 19
ATOM 32624 N N . GLY A 1 31 ? -3.472 6.026 -10.013 1.00 0.00 31 GLY A N 19
ATOM 32625 C CA . GLY A 1 31 ? -2.338 5.269 -10.616 1.00 0.00 31 GLY A CA 19
ATOM 32626 C C . GLY A 1 31 ? -1.059 5.549 -9.828 1.00 0.00 31 GLY A C 19
ATOM 32627 O O . GLY A 1 31 ? -0.155 4.739 -9.784 1.00 0.00 31 GLY A O 19
ATOM 32631 N N . LEU A 1 32 ? -0.973 6.693 -9.205 1.00 0.00 32 LEU A N 19
ATOM 32632 C CA . LEU A 1 32 ? 0.251 7.025 -8.419 1.00 0.00 32 LEU A CA 19
ATOM 32633 C C . LEU A 1 32 ? 0.204 6.340 -7.052 1.00 0.00 32 LEU A C 19
ATOM 32634 O O . LEU A 1 32 ? 1.222 6.044 -6.458 1.00 0.00 32 LEU A O 19
ATOM 32650 N N . MET A 1 33 ? -0.972 6.087 -6.545 1.00 0.00 33 MET A N 19
ATOM 32651 C CA . MET A 1 33 ? -1.087 5.424 -5.216 1.00 0.00 33 MET A CA 19
ATOM 32652 C C . MET A 1 33 ? -0.721 3.939 -5.329 1.00 0.00 33 MET A C 19
ATOM 32653 O O . MET A 1 33 ? 0.164 3.456 -4.653 1.00 0.00 33 MET A O 19
ATOM 32667 N N . MET A 1 34 ? -1.397 3.215 -6.178 1.00 0.00 34 MET A N 19
ATOM 32668 C CA . MET A 1 34 ? -1.087 1.764 -6.333 1.00 0.00 34 MET A CA 19
ATOM 32669 C C . MET A 1 34 ? 0.398 1.568 -6.647 1.00 0.00 34 MET A C 19
ATOM 32670 O O . MET A 1 34 ? 1.021 0.629 -6.194 1.00 0.00 34 MET A O 19
ATOM 32684 N N . GLN A 1 35 ? 0.970 2.449 -7.422 1.00 0.00 35 GLN A N 19
ATOM 32685 C CA . GLN A 1 35 ? 2.415 2.316 -7.769 1.00 0.00 35 GLN A CA 19
ATOM 32686 C C . GLN A 1 35 ? 3.256 2.166 -6.497 1.00 0.00 35 GLN A C 19
ATOM 32687 O O . GLN A 1 35 ? 3.744 1.097 -6.185 1.00 0.00 35 GLN A O 19
ATOM 32701 N N . HIS A 1 36 ? 3.434 3.233 -5.765 1.00 0.00 36 HIS A N 19
ATOM 32702 C CA . HIS A 1 36 ? 4.250 3.167 -4.514 1.00 0.00 36 HIS A CA 19
ATOM 32703 C C . HIS A 1 36 ? 3.844 1.958 -3.659 1.00 0.00 36 HIS A C 19
ATOM 32704 O O . HIS A 1 36 ? 4.667 1.140 -3.300 1.00 0.00 36 HIS A O 19
ATOM 32718 N N . ALA A 1 37 ? 2.582 1.832 -3.338 1.00 0.00 37 ALA A N 19
ATOM 32719 C CA . ALA A 1 37 ? 2.128 0.669 -2.517 1.00 0.00 37 ALA A CA 19
ATOM 32720 C C . ALA A 1 37 ? 2.669 -0.631 -3.119 1.00 0.00 37 ALA A C 19
ATOM 32721 O O . ALA A 1 37 ? 3.160 -1.496 -2.421 1.00 0.00 37 ALA A O 19
ATOM 32728 N N . GLN A 1 38 ? 2.597 -0.763 -4.417 1.00 0.00 38 GLN A N 19
ATOM 32729 C CA . GLN A 1 38 ? 3.121 -1.995 -5.071 1.00 0.00 38 GLN A CA 19
ATOM 32730 C C . GLN A 1 38 ? 4.645 -2.026 -4.940 1.00 0.00 38 GLN A C 19
ATOM 32731 O O . GLN A 1 38 ? 5.250 -3.074 -4.832 1.00 0.00 38 GLN A O 19
ATOM 32745 N N . ASN A 1 39 ? 5.264 -0.876 -4.930 1.00 0.00 39 ASN A N 19
ATOM 32746 C CA . ASN A 1 39 ? 6.747 -0.825 -4.784 1.00 0.00 39 ASN A CA 19
ATOM 32747 C C . ASN A 1 39 ? 7.121 -0.731 -3.299 1.00 0.00 39 ASN A C 19
ATOM 32748 O O . ASN A 1 39 ? 8.239 -0.411 -2.948 1.00 0.00 39 ASN A O 19
ATOM 32759 N N . LEU A 1 40 ? 6.188 -1.014 -2.425 1.00 0.00 40 LEU A N 19
ATOM 32760 C CA . LEU A 1 40 ? 6.469 -0.952 -0.961 1.00 0.00 40 LEU A CA 19
ATOM 32761 C C . LEU A 1 40 ? 6.905 0.454 -0.543 1.00 0.00 40 LEU A C 19
ATOM 32762 O O . LEU A 1 40 ? 7.617 0.628 0.426 1.00 0.00 40 LEU A O 19
ATOM 32778 N N . GLU A 1 41 ? 6.469 1.461 -1.247 1.00 0.00 41 GLU A N 19
ATOM 32779 C CA . GLU A 1 41 ? 6.848 2.849 -0.863 1.00 0.00 41 GLU A CA 19
ATOM 32780 C C . GLU A 1 41 ? 5.998 3.288 0.330 1.00 0.00 41 GLU A C 19
ATOM 32781 O O . GLU A 1 41 ? 6.492 3.826 1.299 1.00 0.00 41 GLU A O 19
ATOM 32793 N N . PHE A 1 42 ? 4.718 3.040 0.264 1.00 0.00 42 PHE A N 19
ATOM 32794 C CA . PHE A 1 42 ? 3.812 3.417 1.386 1.00 0.00 42 PHE A CA 19
ATOM 32795 C C . PHE A 1 42 ? 4.036 4.868 1.810 1.00 0.00 42 PHE A C 19
ATOM 32796 O O . PHE A 1 42 ? 4.824 5.576 1.221 1.00 0.00 42 PHE A O 19
ATOM 32813 N N . GLU A 1 43 ? 3.312 5.301 2.816 1.00 0.00 43 GLU A N 19
ATOM 32814 C CA . GLU A 1 43 ? 3.401 6.707 3.324 1.00 0.00 43 GLU A CA 19
ATOM 32815 C C . GLU A 1 43 ? 2.886 7.658 2.252 1.00 0.00 43 GLU A C 19
ATOM 32816 O O . GLU A 1 43 ? 1.895 8.337 2.423 1.00 0.00 43 GLU A O 19
ATOM 32828 N N . GLU A 1 44 ? 3.545 7.683 1.143 1.00 0.00 44 GLU A N 19
ATOM 32829 C CA . GLU A 1 44 ? 3.107 8.558 0.023 1.00 0.00 44 GLU A CA 19
ATOM 32830 C C . GLU A 1 44 ? 1.990 7.865 -0.762 1.00 0.00 44 GLU A C 19
ATOM 32831 O O . GLU A 1 44 ? 1.126 8.504 -1.332 1.00 0.00 44 GLU A O 19
ATOM 32843 N N . ALA A 1 45 ? 2.007 6.557 -0.802 1.00 0.00 45 ALA A N 19
ATOM 32844 C CA . ALA A 1 45 ? 0.953 5.818 -1.556 1.00 0.00 45 ALA A CA 19
ATOM 32845 C C . ALA A 1 45 ? -0.330 5.705 -0.731 1.00 0.00 45 ALA A C 19
ATOM 32846 O O . ALA A 1 45 ? -1.414 5.970 -1.212 1.00 0.00 45 ALA A O 19
ATOM 32853 N N . ALA A 1 46 ? -0.220 5.301 0.504 1.00 0.00 46 ALA A N 19
ATOM 32854 C CA . ALA A 1 46 ? -1.439 5.159 1.348 1.00 0.00 46 ALA A CA 19
ATOM 32855 C C . ALA A 1 46 ? -2.034 6.534 1.663 1.00 0.00 46 ALA A C 19
ATOM 32856 O O . ALA A 1 46 ? -3.193 6.654 2.007 1.00 0.00 46 ALA A O 19
ATOM 32863 N N . GLN A 1 47 ? -1.257 7.575 1.537 1.00 0.00 47 GLN A N 19
ATOM 32864 C CA . GLN A 1 47 ? -1.793 8.937 1.820 1.00 0.00 47 GLN A CA 19
ATOM 32865 C C . GLN A 1 47 ? -2.640 9.413 0.638 1.00 0.00 47 GLN A C 19
ATOM 32866 O O . GLN A 1 47 ? -3.764 9.846 0.801 1.00 0.00 47 GLN A O 19
ATOM 32880 N N . ILE A 1 48 ? -2.114 9.325 -0.557 1.00 0.00 48 ILE A N 19
ATOM 32881 C CA . ILE A 1 48 ? -2.897 9.762 -1.750 1.00 0.00 48 ILE A CA 19
ATOM 32882 C C . ILE A 1 48 ? -4.270 9.089 -1.736 1.00 0.00 48 ILE A C 19
ATOM 32883 O O . ILE A 1 48 ? -5.258 9.649 -2.167 1.00 0.00 48 ILE A O 19
ATOM 32899 N N . ARG A 1 49 ? -4.335 7.891 -1.220 1.00 0.00 49 ARG A N 19
ATOM 32900 C CA . ARG A 1 49 ? -5.638 7.176 -1.147 1.00 0.00 49 ARG A CA 19
ATOM 32901 C C . ARG A 1 49 ? -6.661 8.063 -0.425 1.00 0.00 49 ARG A C 19
ATOM 32902 O O . ARG A 1 49 ? -7.853 7.940 -0.620 1.00 0.00 49 ARG A O 19
ATOM 32923 N N . ASP A 1 50 ? -6.197 8.962 0.401 1.00 0.00 50 ASP A N 19
ATOM 32924 C CA . ASP A 1 50 ? -7.135 9.864 1.126 1.00 0.00 50 ASP A CA 19
ATOM 32925 C C . ASP A 1 50 ? -7.576 11.004 0.205 1.00 0.00 50 ASP A C 19
ATOM 32926 O O . ASP A 1 50 ? -8.666 11.528 0.325 1.00 0.00 50 ASP A O 19
ATOM 32935 N N . GLN A 1 51 ? -6.735 11.390 -0.716 1.00 0.00 51 GLN A N 19
ATOM 32936 C CA . GLN A 1 51 ? -7.103 12.495 -1.648 1.00 0.00 51 GLN A CA 19
ATOM 32937 C C . GLN A 1 51 ? -8.159 12.011 -2.646 1.00 0.00 51 GLN A C 19
ATOM 32938 O O . GLN A 1 51 ? -9.090 12.718 -2.973 1.00 0.00 51 GLN A O 19
ATOM 32952 N N . LEU A 1 52 ? -8.020 10.807 -3.133 1.00 0.00 52 LEU A N 19
ATOM 32953 C CA . LEU A 1 52 ? -9.017 10.277 -4.109 1.00 0.00 52 LEU A CA 19
ATOM 32954 C C . LEU A 1 52 ? -10.431 10.407 -3.539 1.00 0.00 52 LEU A C 19
ATOM 32955 O O . LEU A 1 52 ? -11.390 10.579 -4.264 1.00 0.00 52 LEU A O 19
ATOM 32971 N N . HIS A 1 53 ? -10.567 10.330 -2.243 1.00 0.00 53 HIS A N 19
ATOM 32972 C CA . HIS A 1 53 ? -11.919 10.453 -1.625 1.00 0.00 53 HIS A CA 19
ATOM 32973 C C . HIS A 1 53 ? -12.321 11.928 -1.534 1.00 0.00 53 HIS A C 19
ATOM 32974 O O . HIS A 1 53 ? -13.467 12.282 -1.730 1.00 0.00 53 HIS A O 19
ATOM 32988 N N . GLN A 1 54 ? -11.387 12.789 -1.239 1.00 0.00 54 GLN A N 19
ATOM 32989 C CA . GLN A 1 54 ? -11.715 14.240 -1.137 1.00 0.00 54 GLN A CA 19
ATOM 32990 C C . GLN A 1 54 ? -12.082 14.795 -2.516 1.00 0.00 54 GLN A C 19
ATOM 32991 O O . GLN A 1 54 ? -12.982 15.600 -2.652 1.00 0.00 54 GLN A O 19
ATOM 33005 N N . LEU A 1 55 ? -11.391 14.371 -3.538 1.00 0.00 55 LEU A N 19
ATOM 33006 C CA . LEU A 1 55 ? -11.700 14.874 -4.907 1.00 0.00 55 LEU A CA 19
ATOM 33007 C C . LEU A 1 55 ? -13.150 14.548 -5.276 1.00 0.00 55 LEU A C 19
ATOM 33008 O O . LEU A 1 55 ? -13.734 15.164 -6.144 1.00 0.00 55 LEU A O 19
ATOM 33024 N N . ARG A 1 56 ? -13.735 13.581 -4.622 1.00 0.00 56 ARG A N 19
ATOM 33025 C CA . ARG A 1 56 ? -15.148 13.216 -4.935 1.00 0.00 56 ARG A CA 19
ATOM 33026 C C . ARG A 1 56 ? -16.042 14.458 -4.871 1.00 0.00 56 ARG A C 19
ATOM 33027 O O . ARG A 1 56 ? -16.778 14.752 -5.791 1.00 0.00 56 ARG A O 19
ATOM 33048 N N . GLU A 1 57 ? -15.982 15.189 -3.792 1.00 0.00 57 GLU A N 19
ATOM 33049 C CA . GLU A 1 57 ? -16.828 16.411 -3.671 1.00 0.00 57 GLU A CA 19
ATOM 33050 C C . GLU A 1 57 ? -16.555 17.356 -4.844 1.00 0.00 57 GLU A C 19
ATOM 33051 O O . GLU A 1 57 ? -17.463 17.903 -5.439 1.00 0.00 57 GLU A O 19
ATOM 33063 N N . LEU A 1 58 ? -15.310 17.551 -5.180 1.00 0.00 58 LEU A N 19
ATOM 33064 C CA . LEU A 1 58 ? -14.976 18.461 -6.314 1.00 0.00 58 LEU A CA 19
ATOM 33065 C C . LEU A 1 58 ? -15.750 18.046 -7.570 1.00 0.00 58 LEU A C 19
ATOM 33066 O O . LEU A 1 58 ? -15.965 18.836 -8.467 1.00 0.00 58 LEU A O 19
ATOM 33082 N N . PHE A 1 59 ? -16.171 16.812 -7.639 1.00 0.00 59 PHE A N 19
ATOM 33083 C CA . PHE A 1 59 ? -16.930 16.348 -8.837 1.00 0.00 59 PHE A CA 19
ATOM 33084 C C . PHE A 1 59 ? -18.110 17.284 -9.112 1.00 0.00 59 PHE A C 19
ATOM 33085 O O . PHE A 1 59 ? -18.423 17.587 -10.246 1.00 0.00 59 PHE A O 19
ATOM 33102 N N . ILE A 1 60 ? -18.767 17.745 -8.083 1.00 0.00 60 ILE A N 19
ATOM 33103 C CA . ILE A 1 60 ? -19.925 18.661 -8.287 1.00 0.00 60 ILE A CA 19
ATOM 33104 C C . ILE A 1 60 ? -19.436 20.036 -8.747 1.00 0.00 60 ILE A C 19
ATOM 33105 O O . ILE A 1 60 ? -20.067 20.694 -9.550 1.00 0.00 60 ILE A O 19
ATOM 33121 N N . ALA A 1 61 ? -18.315 20.476 -8.244 1.00 0.00 61 ALA A N 19
ATOM 33122 C CA . ALA A 1 61 ? -17.786 21.809 -8.652 1.00 0.00 61 ALA A CA 19
ATOM 33123 C C . ALA A 1 61 ? -17.457 21.811 -10.148 1.00 0.00 61 ALA A C 19
ATOM 33124 O O . ALA A 1 61 ? -17.392 22.847 -10.778 1.00 0.00 61 ALA A O 19
ATOM 33131 N N . ALA A 1 62 ? -17.247 20.656 -10.720 1.00 0.00 62 ALA A N 19
ATOM 33132 C CA . ALA A 1 62 ? -16.923 20.593 -12.174 1.00 0.00 62 ALA A CA 19
ATOM 33133 C C . ALA A 1 62 ? -18.171 20.220 -12.979 1.00 0.00 62 ALA A C 19
ATOM 33134 O O . ALA A 1 62 ? -18.681 21.007 -13.751 1.00 0.00 62 ALA A O 19
ATOM 33141 N N . SER A 1 63 ? -18.666 19.025 -12.804 1.00 0.00 63 SER A N 19
ATOM 33142 C CA . SER A 1 63 ? -19.880 18.603 -13.560 1.00 0.00 63 SER A CA 19
ATOM 33143 C C . SER A 1 63 ? -21.140 19.154 -12.887 1.00 0.00 63 SER A C 19
ATOM 33144 O O . SER A 1 63 ? -22.205 19.016 -13.465 1.00 0.00 63 SER A O 19
ATOM 33153 N N . LEU B 1 8 ? 10.503 -32.163 -2.972 1.00 0.00 8 LEU B N 19
ATOM 33154 C CA . LEU B 1 8 ? 9.427 -32.336 -1.954 1.00 0.00 8 LEU B CA 19
ATOM 33155 C C . LEU B 1 8 ? 9.943 -31.943 -0.567 1.00 0.00 8 LEU B C 19
ATOM 33156 O O . LEU B 1 8 ? 10.812 -32.584 -0.013 1.00 0.00 8 LEU B O 19
ATOM 33172 N N . GLU B 1 9 ? 9.412 -30.892 -0.004 1.00 0.00 9 GLU B N 19
ATOM 33173 C CA . GLU B 1 9 ? 9.871 -30.458 1.347 1.00 0.00 9 GLU B CA 19
ATOM 33174 C C . GLU B 1 9 ? 11.397 -30.295 1.360 1.00 0.00 9 GLU B C 19
ATOM 33175 O O . GLU B 1 9 ? 12.111 -31.210 1.720 1.00 0.00 9 GLU B O 19
ATOM 33187 N N . PRO B 1 10 ? 11.850 -29.129 0.969 1.00 0.00 10 PRO B N 19
ATOM 33188 C CA . PRO B 1 10 ? 13.308 -28.854 0.941 1.00 0.00 10 PRO B CA 19
ATOM 33189 C C . PRO B 1 10 ? 13.848 -28.690 2.364 1.00 0.00 10 PRO B C 19
ATOM 33190 O O . PRO B 1 10 ? 14.873 -29.240 2.715 1.00 0.00 10 PRO B O 19
ATOM 33201 N N . ASP B 1 11 ? 13.161 -27.937 3.185 1.00 0.00 11 ASP B N 19
ATOM 33202 C CA . ASP B 1 11 ? 13.621 -27.725 4.593 1.00 0.00 11 ASP B CA 19
ATOM 33203 C C . ASP B 1 11 ? 14.993 -27.041 4.611 1.00 0.00 11 ASP B C 19
ATOM 33204 O O . ASP B 1 11 ? 15.098 -25.850 4.822 1.00 0.00 11 ASP B O 19
ATOM 33213 N N . ASN B 1 12 ? 16.043 -27.785 4.394 1.00 0.00 12 ASN B N 19
ATOM 33214 C CA . ASN B 1 12 ? 17.402 -27.171 4.400 1.00 0.00 12 ASN B CA 19
ATOM 33215 C C . ASN B 1 12 ? 18.358 -27.986 3.525 1.00 0.00 12 ASN B C 19
ATOM 33216 O O . ASN B 1 12 ? 19.561 -27.936 3.690 1.00 0.00 12 ASN B O 19
ATOM 33227 N N . VAL B 1 13 ? 17.834 -28.735 2.593 1.00 0.00 13 VAL B N 19
ATOM 33228 C CA . VAL B 1 13 ? 18.716 -29.549 1.709 1.00 0.00 13 VAL B CA 19
ATOM 33229 C C . VAL B 1 13 ? 19.548 -28.617 0.805 1.00 0.00 13 VAL B C 19
ATOM 33230 O O . VAL B 1 13 ? 20.761 -28.664 0.830 1.00 0.00 13 VAL B O 19
ATOM 33243 N N . PRO B 1 14 ? 18.872 -27.793 0.040 1.00 0.00 14 PRO B N 19
ATOM 33244 C CA . PRO B 1 14 ? 19.580 -26.850 -0.857 1.00 0.00 14 PRO B CA 19
ATOM 33245 C C . PRO B 1 14 ? 20.140 -25.697 -0.031 1.00 0.00 14 PRO B C 19
ATOM 33246 O O . PRO B 1 14 ? 21.299 -25.343 -0.136 1.00 0.00 14 PRO B O 19
ATOM 33257 N N . MET B 1 15 ? 19.320 -25.114 0.798 1.00 0.00 15 MET B N 19
ATOM 33258 C CA . MET B 1 15 ? 19.791 -23.990 1.647 1.00 0.00 15 MET B CA 19
ATOM 33259 C C . MET B 1 15 ? 18.682 -23.562 2.613 1.00 0.00 15 MET B C 19
ATOM 33260 O O . MET B 1 15 ? 17.570 -24.045 2.549 1.00 0.00 15 MET B O 19
ATOM 33274 N N . ASP B 1 16 ? 18.976 -22.659 3.509 1.00 0.00 16 ASP B N 19
ATOM 33275 C CA . ASP B 1 16 ? 17.936 -22.207 4.477 1.00 0.00 16 ASP B CA 19
ATOM 33276 C C . ASP B 1 16 ? 18.411 -20.958 5.224 1.00 0.00 16 ASP B C 19
ATOM 33277 O O . ASP B 1 16 ? 18.754 -21.014 6.389 1.00 0.00 16 ASP B O 19
ATOM 33286 N N . MET B 1 17 ? 18.435 -19.833 4.564 1.00 0.00 17 MET B N 19
ATOM 33287 C CA . MET B 1 17 ? 18.887 -18.582 5.238 1.00 0.00 17 MET B CA 19
ATOM 33288 C C . MET B 1 17 ? 18.110 -18.373 6.541 1.00 0.00 17 MET B C 19
ATOM 33289 O O . MET B 1 17 ? 18.653 -17.943 7.539 1.00 0.00 17 MET B O 19
ATOM 33303 N N . SER B 1 18 ? 16.840 -18.677 6.539 1.00 0.00 18 SER B N 19
ATOM 33304 C CA . SER B 1 18 ? 16.028 -18.501 7.776 1.00 0.00 18 SER B CA 19
ATOM 33305 C C . SER B 1 18 ? 15.730 -19.867 8.410 1.00 0.00 18 SER B C 19
ATOM 33306 O O . SER B 1 18 ? 15.483 -20.827 7.708 1.00 0.00 18 SER B O 19
ATOM 33314 N N . PRO B 1 19 ? 15.769 -19.917 9.720 1.00 0.00 19 PRO B N 19
ATOM 33315 C CA . PRO B 1 19 ? 15.503 -21.191 10.443 1.00 0.00 19 PRO B CA 19
ATOM 33316 C C . PRO B 1 19 ? 14.021 -21.591 10.359 1.00 0.00 19 PRO B C 19
ATOM 33317 O O . PRO B 1 19 ? 13.386 -21.807 11.368 1.00 0.00 19 PRO B O 19
ATOM 33328 N N . LYS B 1 20 ? 13.482 -21.716 9.167 1.00 0.00 20 LYS B N 19
ATOM 33329 C CA . LYS B 1 20 ? 12.042 -22.127 8.997 1.00 0.00 20 LYS B CA 19
ATOM 33330 C C . LYS B 1 20 ? 11.098 -21.179 9.751 1.00 0.00 20 LYS B C 19
ATOM 33331 O O . LYS B 1 20 ? 10.425 -20.365 9.150 1.00 0.00 20 LYS B O 19
ATOM 33350 N N . ALA B 1 21 ? 11.038 -21.271 11.059 1.00 0.00 21 ALA B N 19
ATOM 33351 C CA . ALA B 1 21 ? 10.134 -20.369 11.838 1.00 0.00 21 ALA B CA 19
ATOM 33352 C C . ALA B 1 21 ? 10.324 -18.922 11.382 1.00 0.00 21 ALA B C 19
ATOM 33353 O O . ALA B 1 21 ? 9.374 -18.212 11.115 1.00 0.00 21 ALA B O 19
ATOM 33360 N N . LEU B 1 22 ? 11.548 -18.491 11.267 1.00 0.00 22 LEU B N 19
ATOM 33361 C CA . LEU B 1 22 ? 11.807 -17.102 10.802 1.00 0.00 22 LEU B CA 19
ATOM 33362 C C . LEU B 1 22 ? 11.355 -16.967 9.349 1.00 0.00 22 LEU B C 19
ATOM 33363 O O . LEU B 1 22 ? 10.626 -16.064 8.989 1.00 0.00 22 LEU B O 19
ATOM 33379 N N . GLN B 1 23 ? 11.792 -17.868 8.515 1.00 0.00 23 GLN B N 19
ATOM 33380 C CA . GLN B 1 23 ? 11.405 -17.818 7.076 1.00 0.00 23 GLN B CA 19
ATOM 33381 C C . GLN B 1 23 ? 9.885 -17.703 6.938 1.00 0.00 23 GLN B C 19
ATOM 33382 O O . GLN B 1 23 ? 9.374 -16.787 6.325 1.00 0.00 23 GLN B O 19
ATOM 33396 N N . GLN B 1 24 ? 9.158 -18.628 7.501 1.00 0.00 24 GLN B N 19
ATOM 33397 C CA . GLN B 1 24 ? 7.670 -18.574 7.400 1.00 0.00 24 GLN B CA 19
ATOM 33398 C C . GLN B 1 24 ? 7.138 -17.298 8.058 1.00 0.00 24 GLN B C 19
ATOM 33399 O O . GLN B 1 24 ? 6.272 -16.630 7.527 1.00 0.00 24 GLN B O 19
ATOM 33413 N N . LYS B 1 25 ? 7.645 -16.956 9.210 1.00 0.00 25 LYS B N 19
ATOM 33414 C CA . LYS B 1 25 ? 7.165 -15.723 9.900 1.00 0.00 25 LYS B CA 19
ATOM 33415 C C . LYS B 1 25 ? 7.247 -14.519 8.958 1.00 0.00 25 LYS B C 19
ATOM 33416 O O . LYS B 1 25 ? 6.295 -13.782 8.794 1.00 0.00 25 LYS B O 19
ATOM 33435 N N . ILE B 1 26 ? 8.377 -14.312 8.341 1.00 0.00 26 ILE B N 19
ATOM 33436 C CA . ILE B 1 26 ? 8.519 -13.154 7.412 1.00 0.00 26 ILE B CA 19
ATOM 33437 C C . ILE B 1 26 ? 7.621 -13.342 6.186 1.00 0.00 26 ILE B C 19
ATOM 33438 O O . ILE B 1 26 ? 6.768 -12.526 5.897 1.00 0.00 26 ILE B O 19
ATOM 33454 N N . HIS B 1 27 ? 7.807 -14.411 5.462 1.00 0.00 27 HIS B N 19
ATOM 33455 C CA . HIS B 1 27 ? 6.965 -14.650 4.253 1.00 0.00 27 HIS B CA 19
ATOM 33456 C C . HIS B 1 27 ? 5.480 -14.618 4.625 1.00 0.00 27 HIS B C 19
ATOM 33457 O O . HIS B 1 27 ? 4.625 -14.407 3.788 1.00 0.00 27 HIS B O 19
ATOM 33471 N N . GLU B 1 28 ? 5.166 -14.827 5.874 1.00 0.00 28 GLU B N 19
ATOM 33472 C CA . GLU B 1 28 ? 3.735 -14.810 6.296 1.00 0.00 28 GLU B CA 19
ATOM 33473 C C . GLU B 1 28 ? 3.231 -13.369 6.408 1.00 0.00 28 GLU B C 19
ATOM 33474 O O . GLU B 1 28 ? 2.152 -13.041 5.955 1.00 0.00 28 GLU B O 19
ATOM 33486 N N . LEU B 1 29 ? 4.002 -12.506 7.010 1.00 0.00 29 LEU B N 19
ATOM 33487 C CA . LEU B 1 29 ? 3.566 -11.086 7.153 1.00 0.00 29 LEU B CA 19
ATOM 33488 C C . LEU B 1 29 ? 3.698 -10.353 5.814 1.00 0.00 29 LEU B C 19
ATOM 33489 O O . LEU B 1 29 ? 2.848 -9.572 5.437 1.00 0.00 29 LEU B O 19
ATOM 33505 N N . GLU B 1 30 ? 4.760 -10.597 5.097 1.00 0.00 30 GLU B N 19
ATOM 33506 C CA . GLU B 1 30 ? 4.947 -9.912 3.785 1.00 0.00 30 GLU B CA 19
ATOM 33507 C C . GLU B 1 30 ? 3.759 -10.199 2.864 1.00 0.00 30 GLU B C 19
ATOM 33508 O O . GLU B 1 30 ? 3.276 -9.327 2.169 1.00 0.00 30 GLU B O 19
ATOM 33520 N N . GLY B 1 31 ? 3.284 -11.414 2.854 1.00 0.00 31 GLY B N 19
ATOM 33521 C CA . GLY B 1 31 ? 2.128 -11.755 1.978 1.00 0.00 31 GLY B CA 19
ATOM 33522 C C . GLY B 1 31 ? 0.869 -11.058 2.499 1.00 0.00 31 GLY B C 19
ATOM 33523 O O . GLY B 1 31 ? -0.044 -10.767 1.752 1.00 0.00 31 GLY B O 19
ATOM 33527 N N . LEU B 1 32 ? 0.813 -10.788 3.774 1.00 0.00 32 LEU B N 19
ATOM 33528 C CA . LEU B 1 32 ? -0.388 -10.110 4.340 1.00 0.00 32 LEU B CA 19
ATOM 33529 C C . LEU B 1 32 ? -0.320 -8.604 4.076 1.00 0.00 32 LEU B C 19
ATOM 33530 O O . LEU B 1 32 ? -1.327 -7.932 3.983 1.00 0.00 32 LEU B O 19
ATOM 33546 N N . MET B 1 33 ? 0.864 -8.068 3.957 1.00 0.00 33 MET B N 19
ATOM 33547 C CA . MET B 1 33 ? 1.000 -6.605 3.701 1.00 0.00 33 MET B CA 19
ATOM 33548 C C . MET B 1 33 ? 0.611 -6.280 2.255 1.00 0.00 33 MET B C 19
ATOM 33549 O O . MET B 1 33 ? -0.265 -5.478 2.002 1.00 0.00 33 MET B O 19
ATOM 33563 N N . MET B 1 34 ? 1.257 -6.898 1.303 1.00 0.00 34 MET B N 19
ATOM 33564 C CA . MET B 1 34 ? 0.925 -6.624 -0.124 1.00 0.00 34 MET B CA 19
ATOM 33565 C C . MET B 1 34 ? -0.571 -6.843 -0.373 1.00 0.00 34 MET B C 19
ATOM 33566 O O . MET B 1 34 ? -1.196 -6.127 -1.130 1.00 0.00 34 MET B O 19
ATOM 33580 N N . GLN B 1 35 ? -1.147 -7.828 0.259 1.00 0.00 35 GLN B N 19
ATOM 33581 C CA . GLN B 1 35 ? -2.602 -8.096 0.059 1.00 0.00 35 GLN B CA 19
ATOM 33582 C C . GLN B 1 35 ? -3.416 -6.820 0.298 1.00 0.00 35 GLN B C 19
ATOM 33583 O O . GLN B 1 35 ? -3.910 -6.206 -0.627 1.00 0.00 35 GLN B O 19
ATOM 33597 N N . HIS B 1 36 ? -3.563 -6.424 1.533 1.00 0.00 36 HIS B N 19
ATOM 33598 C CA . HIS B 1 36 ? -4.351 -5.192 1.845 1.00 0.00 36 HIS B CA 19
ATOM 33599 C C . HIS B 1 36 ? -3.942 -4.033 0.925 1.00 0.00 36 HIS B C 19
ATOM 33600 O O . HIS B 1 36 ? -4.768 -3.439 0.260 1.00 0.00 36 HIS B O 19
ATOM 33614 N N . ALA B 1 37 ? -2.675 -3.712 0.873 1.00 0.00 37 ALA B N 19
ATOM 33615 C CA . ALA B 1 37 ? -2.218 -2.598 -0.015 1.00 0.00 37 ALA B CA 19
ATOM 33616 C C . ALA B 1 37 ? -2.790 -2.793 -1.422 1.00 0.00 37 ALA B C 19
ATOM 33617 O O . ALA B 1 37 ? -3.277 -1.867 -2.041 1.00 0.00 37 ALA B O 19
ATOM 33624 N N . GLN B 1 38 ? -2.749 -3.999 -1.923 1.00 0.00 38 GLN B N 19
ATOM 33625 C CA . GLN B 1 38 ? -3.305 -4.262 -3.280 1.00 0.00 38 GLN B CA 19
ATOM 33626 C C . GLN B 1 38 ? -4.825 -4.101 -3.243 1.00 0.00 38 GLN B C 19
ATOM 33627 O O . GLN B 1 38 ? -5.443 -3.686 -4.205 1.00 0.00 38 GLN B O 19
ATOM 33641 N N . ASN B 1 39 ? -5.429 -4.411 -2.127 1.00 0.00 39 ASN B N 19
ATOM 33642 C CA . ASN B 1 39 ? -6.908 -4.260 -2.009 1.00 0.00 39 ASN B CA 19
ATOM 33643 C C . ASN B 1 39 ? -7.247 -2.860 -1.484 1.00 0.00 39 ASN B C 19
ATOM 33644 O O . ASN B 1 39 ? -8.354 -2.597 -1.056 1.00 0.00 39 ASN B O 19
ATOM 33655 N N . LEU B 1 40 ? -6.300 -1.957 -1.522 1.00 0.00 40 LEU B N 19
ATOM 33656 C CA . LEU B 1 40 ? -6.548 -0.568 -1.037 1.00 0.00 40 LEU B CA 19
ATOM 33657 C C . LEU B 1 40 ? -6.955 -0.564 0.438 1.00 0.00 40 LEU B C 19
ATOM 33658 O O . LEU B 1 40 ? -7.644 0.325 0.897 1.00 0.00 40 LEU B O 19
ATOM 33674 N N . GLU B 1 41 ? -6.521 -1.536 1.191 1.00 0.00 41 GLU B N 19
ATOM 33675 C CA . GLU B 1 41 ? -6.871 -1.560 2.640 1.00 0.00 41 GLU B CA 19
ATOM 33676 C C . GLU B 1 41 ? -5.989 -0.559 3.385 1.00 0.00 41 GLU B C 19
ATOM 33677 O O . GLU B 1 41 ? -6.455 0.224 4.189 1.00 0.00 41 GLU B O 19
ATOM 33689 N N . PHE B 1 42 ? -4.715 -0.574 3.105 1.00 0.00 42 PHE B N 19
ATOM 33690 C CA . PHE B 1 42 ? -3.780 0.377 3.771 1.00 0.00 42 PHE B CA 19
ATOM 33691 C C . PHE B 1 42 ? -3.975 0.369 5.287 1.00 0.00 42 PHE B C 19
ATOM 33692 O O . PHE B 1 42 ? -4.767 -0.384 5.811 1.00 0.00 42 PHE B O 19
ATOM 33709 N N . GLU B 1 43 ? -3.223 1.196 5.977 1.00 0.00 43 GLU B N 19
ATOM 33710 C CA . GLU B 1 43 ? -3.280 1.281 7.469 1.00 0.00 43 GLU B CA 19
ATOM 33711 C C . GLU B 1 43 ? -2.777 -0.028 8.063 1.00 0.00 43 GLU B C 19
ATOM 33712 O O . GLU B 1 43 ? -1.774 -0.077 8.744 1.00 0.00 43 GLU B O 19
ATOM 33724 N N . GLU B 1 44 ? -3.460 -1.086 7.781 1.00 0.00 44 GLU B N 19
ATOM 33725 C CA . GLU B 1 44 ? -3.036 -2.418 8.289 1.00 0.00 44 GLU B CA 19
ATOM 33726 C C . GLU B 1 44 ? -1.945 -2.991 7.378 1.00 0.00 44 GLU B C 19
ATOM 33727 O O . GLU B 1 44 ? -1.086 -3.733 7.810 1.00 0.00 44 GLU B O 19
ATOM 33739 N N . ALA B 1 45 ? -1.981 -2.652 6.114 1.00 0.00 45 ALA B N 19
ATOM 33740 C CA . ALA B 1 45 ? -0.954 -3.179 5.169 1.00 0.00 45 ALA B CA 19
ATOM 33741 C C . ALA B 1 45 ? 0.345 -2.379 5.273 1.00 0.00 45 ALA B C 19
ATOM 33742 O O . ALA B 1 45 ? 1.421 -2.936 5.369 1.00 0.00 45 ALA B O 19
ATOM 33749 N N . ALA B 1 46 ? 0.257 -1.078 5.242 1.00 0.00 46 ALA B N 19
ATOM 33750 C CA . ALA B 1 46 ? 1.494 -0.251 5.325 1.00 0.00 46 ALA B CA 19
ATOM 33751 C C . ALA B 1 46 ? 2.113 -0.355 6.721 1.00 0.00 46 ALA B C 19
ATOM 33752 O O . ALA B 1 46 ? 3.281 -0.080 6.911 1.00 0.00 46 ALA B O 19
ATOM 33759 N N . GLN B 1 47 ? 1.348 -0.760 7.697 1.00 0.00 47 GLN B N 19
ATOM 33760 C CA . GLN B 1 47 ? 1.909 -0.891 9.072 1.00 0.00 47 GLN B CA 19
ATOM 33761 C C . GLN B 1 47 ? 2.735 -2.174 9.172 1.00 0.00 47 GLN B C 19
ATOM 33762 O O . GLN B 1 47 ? 3.867 -2.161 9.612 1.00 0.00 47 GLN B O 19
ATOM 33776 N N . ILE B 1 48 ? 2.181 -3.284 8.756 1.00 0.00 48 ILE B N 19
ATOM 33777 C CA . ILE B 1 48 ? 2.943 -4.567 8.817 1.00 0.00 48 ILE B CA 19
ATOM 33778 C C . ILE B 1 48 ? 4.306 -4.382 8.150 1.00 0.00 48 ILE B C 19
ATOM 33779 O O . ILE B 1 48 ? 5.291 -4.974 8.543 1.00 0.00 48 ILE B O 19
ATOM 33795 N N . ARG B 1 49 ? 4.367 -3.546 7.150 1.00 0.00 49 ARG B N 19
ATOM 33796 C CA . ARG B 1 49 ? 5.662 -3.294 6.460 1.00 0.00 49 ARG B CA 19
ATOM 33797 C C . ARG B 1 49 ? 6.712 -2.874 7.498 1.00 0.00 49 ARG B C 19
ATOM 33798 O O . ARG B 1 49 ? 7.898 -3.045 7.301 1.00 0.00 49 ARG B O 19
ATOM 33819 N N . ASP B 1 50 ? 6.279 -2.335 8.605 1.00 0.00 50 ASP B N 19
ATOM 33820 C CA . ASP B 1 50 ? 7.245 -1.915 9.658 1.00 0.00 50 ASP B CA 19
ATOM 33821 C C . ASP B 1 50 ? 7.680 -3.132 10.478 1.00 0.00 50 ASP B C 19
ATOM 33822 O O . ASP B 1 50 ? 8.780 -3.187 10.992 1.00 0.00 50 ASP B O 19
ATOM 33831 N N . GLN B 1 51 ? 6.825 -4.111 10.599 1.00 0.00 51 GLN B N 19
ATOM 33832 C CA . GLN B 1 51 ? 7.187 -5.327 11.382 1.00 0.00 51 GLN B CA 19
ATOM 33833 C C . GLN B 1 51 ? 8.213 -6.162 10.610 1.00 0.00 51 GLN B C 19
ATOM 33834 O O . GLN B 1 51 ? 9.146 -6.694 11.178 1.00 0.00 51 GLN B O 19
ATOM 33848 N N . LEU B 1 52 ? 8.047 -6.279 9.321 1.00 0.00 52 LEU B N 19
ATOM 33849 C CA . LEU B 1 52 ? 9.014 -7.079 8.515 1.00 0.00 52 LEU B CA 19
ATOM 33850 C C . LEU B 1 52 ? 10.443 -6.595 8.776 1.00 0.00 52 LEU B C 19
ATOM 33851 O O . LEU B 1 52 ? 11.388 -7.357 8.713 1.00 0.00 52 LEU B O 19
ATOM 33867 N N . HIS B 1 53 ? 10.606 -5.335 9.072 1.00 0.00 53 HIS B N 19
ATOM 33868 C CA . HIS B 1 53 ? 11.973 -4.803 9.341 1.00 0.00 53 HIS B CA 19
ATOM 33869 C C . HIS B 1 53 ? 12.399 -5.146 10.771 1.00 0.00 53 HIS B C 19
ATOM 33870 O O . HIS B 1 53 ? 13.544 -5.456 11.032 1.00 0.00 53 HIS B O 19
ATOM 33884 N N . GLN B 1 54 ? 11.482 -5.095 11.699 1.00 0.00 54 GLN B N 19
ATOM 33885 C CA . GLN B 1 54 ? 11.832 -5.420 13.112 1.00 0.00 54 GLN B CA 19
ATOM 33886 C C . GLN B 1 54 ? 12.175 -6.906 13.241 1.00 0.00 54 GLN B C 19
ATOM 33887 O O . GLN B 1 54 ? 13.082 -7.284 13.954 1.00 0.00 54 GLN B O 19
ATOM 33901 N N . LEU B 1 55 ? 11.456 -7.752 12.554 1.00 0.00 55 LEU B N 19
ATOM 33902 C CA . LEU B 1 55 ? 11.741 -9.213 12.636 1.00 0.00 55 LEU B CA 19
ATOM 33903 C C . LEU B 1 55 ? 13.178 -9.497 12.190 1.00 0.00 55 LEU B C 19
ATOM 33904 O O . LEU B 1 55 ? 13.751 -10.516 12.520 1.00 0.00 55 LEU B O 19
ATOM 33920 N N . ARG B 1 56 ? 13.765 -8.603 11.440 1.00 0.00 56 ARG B N 19
ATOM 33921 C CA . ARG B 1 56 ? 15.165 -8.823 10.975 1.00 0.00 56 ARG B CA 19
ATOM 33922 C C . ARG B 1 56 ? 16.076 -9.134 12.165 1.00 0.00 56 ARG B C 19
ATOM 33923 O O . ARG B 1 56 ? 16.796 -10.113 12.168 1.00 0.00 56 ARG B O 19
ATOM 33944 N N . GLU B 1 57 ? 16.051 -8.309 13.176 1.00 0.00 57 GLU B N 19
ATOM 33945 C CA . GLU B 1 57 ? 16.916 -8.561 14.364 1.00 0.00 57 GLU B CA 19
ATOM 33946 C C . GLU B 1 57 ? 16.630 -9.951 14.938 1.00 0.00 57 GLU B C 19
ATOM 33947 O O . GLU B 1 57 ? 17.531 -10.692 15.273 1.00 0.00 57 GLU B O 19
ATOM 33959 N N . LEU B 1 58 ? 15.380 -10.307 15.052 1.00 0.00 58 LEU B N 19
ATOM 33960 C CA . LEU B 1 58 ? 15.033 -11.649 15.603 1.00 0.00 58 LEU B CA 19
ATOM 33961 C C . LEU B 1 58 ? 15.774 -12.745 14.832 1.00 0.00 58 LEU B C 19
ATOM 33962 O O . LEU B 1 58 ? 15.978 -13.835 15.327 1.00 0.00 58 LEU B O 19
ATOM 33978 N N . PHE B 1 59 ? 16.176 -12.464 13.622 1.00 0.00 59 PHE B N 19
ATOM 33979 C CA . PHE B 1 59 ? 16.901 -13.491 12.819 1.00 0.00 59 PHE B CA 19
ATOM 33980 C C . PHE B 1 59 ? 18.088 -14.044 13.614 1.00 0.00 59 PHE B C 19
ATOM 33981 O O . PHE B 1 59 ? 18.380 -15.223 13.573 1.00 0.00 59 PHE B O 19
ATOM 33998 N N . ILE B 1 60 ? 18.773 -13.202 14.337 1.00 0.00 60 ILE B N 19
ATOM 33999 C CA . ILE B 1 60 ? 19.940 -13.681 15.135 1.00 0.00 60 ILE B CA 19
ATOM 34000 C C . ILE B 1 60 ? 19.458 -14.508 16.329 1.00 0.00 60 ILE B C 19
ATOM 34001 O O . ILE B 1 60 ? 20.081 -15.478 16.715 1.00 0.00 60 ILE B O 19
ATOM 34017 N N . ALA B 1 61 ? 18.355 -14.133 16.916 1.00 0.00 61 ALA B N 19
ATOM 34018 C CA . ALA B 1 61 ? 17.835 -14.899 18.085 1.00 0.00 61 ALA B CA 19
ATOM 34019 C C . ALA B 1 61 ? 17.473 -16.325 17.663 1.00 0.00 61 ALA B C 19
ATOM 34020 O O . ALA B 1 61 ? 17.407 -17.226 18.477 1.00 0.00 61 ALA B O 19
ATOM 34027 N N . ALA B 1 62 ? 17.236 -16.539 16.397 1.00 0.00 62 ALA B N 19
ATOM 34028 C CA . ALA B 1 62 ? 16.878 -17.907 15.925 1.00 0.00 62 ALA B CA 19
ATOM 34029 C C . ALA B 1 62 ? 18.103 -18.592 15.313 1.00 0.00 62 ALA B C 19
ATOM 34030 O O . ALA B 1 62 ? 18.606 -19.566 15.835 1.00 0.00 62 ALA B O 19
ATOM 34037 N N . SER B 1 63 ? 18.584 -18.090 14.209 1.00 0.00 63 SER B N 19
ATOM 34038 C CA . SER B 1 63 ? 19.776 -18.714 13.565 1.00 0.00 63 SER B CA 19
ATOM 34039 C C . SER B 1 63 ? 21.058 -18.250 14.262 1.00 0.00 63 SER B C 19
ATOM 34040 O O . SER B 1 63 ? 22.109 -18.781 13.942 1.00 0.00 63 SER B O 19
ATOM 34049 N N . LEU A 1 8 ? -17.471 -5.293 -29.464 1.00 0.00 8 LEU A N 20
ATOM 34050 C CA . LEU A 1 8 ? -17.364 -4.073 -28.614 1.00 0.00 8 LEU A CA 20
ATOM 34051 C C . LEU A 1 8 ? -18.735 -3.407 -28.469 1.00 0.00 8 LEU A C 20
ATOM 34052 O O . LEU A 1 8 ? -19.602 -3.562 -29.305 1.00 0.00 8 LEU A O 20
ATOM 34068 N N . GLU A 1 9 ? -18.936 -2.665 -27.414 1.00 0.00 9 GLU A N 20
ATOM 34069 C CA . GLU A 1 9 ? -20.250 -1.990 -27.217 1.00 0.00 9 GLU A CA 20
ATOM 34070 C C . GLU A 1 9 ? -20.099 -0.811 -26.248 1.00 0.00 9 GLU A C 20
ATOM 34071 O O . GLU A 1 9 ? -20.489 -0.903 -25.101 1.00 0.00 9 GLU A O 20
ATOM 34083 N N . PRO A 1 10 ? -19.533 0.265 -26.739 1.00 0.00 10 PRO A N 20
ATOM 34084 C CA . PRO A 1 10 ? -19.335 1.466 -25.893 1.00 0.00 10 PRO A CA 20
ATOM 34085 C C . PRO A 1 10 ? -20.667 2.187 -25.661 1.00 0.00 10 PRO A C 20
ATOM 34086 O O . PRO A 1 10 ? -21.086 2.379 -24.537 1.00 0.00 10 PRO A O 20
ATOM 34097 N N . ASP A 1 11 ? -21.333 2.582 -26.715 1.00 0.00 11 ASP A N 20
ATOM 34098 C CA . ASP A 1 11 ? -22.642 3.291 -26.570 1.00 0.00 11 ASP A CA 20
ATOM 34099 C C . ASP A 1 11 ? -22.471 4.565 -25.735 1.00 0.00 11 ASP A C 20
ATOM 34100 O O . ASP A 1 11 ? -22.327 5.650 -26.264 1.00 0.00 11 ASP A O 20
ATOM 34109 N N . ASN A 1 12 ? -22.484 4.443 -24.437 1.00 0.00 12 ASN A N 20
ATOM 34110 C CA . ASN A 1 12 ? -22.320 5.645 -23.570 1.00 0.00 12 ASN A CA 20
ATOM 34111 C C . ASN A 1 12 ? -21.627 5.259 -22.262 1.00 0.00 12 ASN A C 20
ATOM 34112 O O . ASN A 1 12 ? -21.909 5.806 -21.213 1.00 0.00 12 ASN A O 20
ATOM 34123 N N . VAL A 1 13 ? -20.723 4.319 -22.314 1.00 0.00 13 VAL A N 20
ATOM 34124 C CA . VAL A 1 13 ? -20.013 3.898 -21.072 1.00 0.00 13 VAL A CA 20
ATOM 34125 C C . VAL A 1 13 ? -18.838 4.838 -20.701 1.00 0.00 13 VAL A C 20
ATOM 34126 O O . VAL A 1 13 ? -18.481 4.902 -19.542 1.00 0.00 13 VAL A O 20
ATOM 34139 N N . PRO A 1 14 ? -18.257 5.542 -21.660 1.00 0.00 14 PRO A N 20
ATOM 34140 C CA . PRO A 1 14 ? -17.132 6.442 -21.318 1.00 0.00 14 PRO A CA 20
ATOM 34141 C C . PRO A 1 14 ? -17.663 7.750 -20.725 1.00 0.00 14 PRO A C 20
ATOM 34142 O O . PRO A 1 14 ? -17.344 8.112 -19.609 1.00 0.00 14 PRO A O 20
ATOM 34153 N N . MET A 1 15 ? -18.474 8.460 -21.462 1.00 0.00 15 MET A N 20
ATOM 34154 C CA . MET A 1 15 ? -19.030 9.743 -20.944 1.00 0.00 15 MET A CA 20
ATOM 34155 C C . MET A 1 15 ? -17.908 10.635 -20.404 1.00 0.00 15 MET A C 20
ATOM 34156 O O . MET A 1 15 ? -16.739 10.361 -20.588 1.00 0.00 15 MET A O 20
ATOM 34170 N N . ASP A 1 16 ? -18.257 11.701 -19.736 1.00 0.00 16 ASP A N 20
ATOM 34171 C CA . ASP A 1 16 ? -17.212 12.610 -19.181 1.00 0.00 16 ASP A CA 20
ATOM 34172 C C . ASP A 1 16 ? -17.794 13.441 -18.035 1.00 0.00 16 ASP A C 20
ATOM 34173 O O . ASP A 1 16 ? -17.561 14.630 -17.937 1.00 0.00 16 ASP A O 20
ATOM 34182 N N . MET A 1 17 ? -18.550 12.825 -17.167 1.00 0.00 17 MET A N 20
ATOM 34183 C CA . MET A 1 17 ? -19.148 13.580 -16.030 1.00 0.00 17 MET A CA 20
ATOM 34184 C C . MET A 1 17 ? -18.058 14.331 -15.259 1.00 0.00 17 MET A C 20
ATOM 34185 O O . MET A 1 17 ? -18.304 15.363 -14.666 1.00 0.00 17 MET A O 20
ATOM 34199 N N . SER A 1 18 ? -16.856 13.822 -15.262 1.00 0.00 18 SER A N 20
ATOM 34200 C CA . SER A 1 18 ? -15.756 14.512 -14.528 1.00 0.00 18 SER A CA 20
ATOM 34201 C C . SER A 1 18 ? -15.453 15.867 -15.178 1.00 0.00 18 SER A C 20
ATOM 34202 O O . SER A 1 18 ? -15.608 16.025 -16.374 1.00 0.00 18 SER A O 20
ATOM 34210 N N . PRO A 1 19 ? -15.031 16.810 -14.369 1.00 0.00 19 PRO A N 20
ATOM 34211 C CA . PRO A 1 19 ? -14.707 18.161 -14.877 1.00 0.00 19 PRO A CA 20
ATOM 34212 C C . PRO A 1 19 ? -13.258 18.244 -15.384 1.00 0.00 19 PRO A C 20
ATOM 34213 O O . PRO A 1 19 ? -12.641 19.289 -15.334 1.00 0.00 19 PRO A O 20
ATOM 34224 N N . LYS A 1 20 ? -12.718 17.160 -15.886 1.00 0.00 20 LYS A N 20
ATOM 34225 C CA . LYS A 1 20 ? -11.313 17.168 -16.415 1.00 0.00 20 LYS A CA 20
ATOM 34226 C C . LYS A 1 20 ? -10.295 17.462 -15.304 1.00 0.00 20 LYS A C 20
ATOM 34227 O O . LYS A 1 20 ? -9.517 16.609 -14.928 1.00 0.00 20 LYS A O 20
ATOM 34246 N N . ALA A 1 21 ? -10.282 18.663 -14.787 1.00 0.00 21 ALA A N 20
ATOM 34247 C CA . ALA A 1 21 ? -9.302 19.012 -13.710 1.00 0.00 21 ALA A CA 20
ATOM 34248 C C . ALA A 1 21 ? -9.269 17.929 -12.626 1.00 0.00 21 ALA A C 20
ATOM 34249 O O . ALA A 1 21 ? -8.218 17.469 -12.228 1.00 0.00 21 ALA A O 20
ATOM 34256 N N . LEU A 1 22 ? -10.411 17.517 -12.152 1.00 0.00 22 LEU A N 20
ATOM 34257 C CA . LEU A 1 22 ? -10.446 16.461 -11.101 1.00 0.00 22 LEU A CA 20
ATOM 34258 C C . LEU A 1 22 ? -10.284 15.093 -11.753 1.00 0.00 22 LEU A C 20
ATOM 34259 O O . LEU A 1 22 ? -9.641 14.206 -11.229 1.00 0.00 22 LEU A O 20
ATOM 34275 N N . GLN A 1 23 ? -10.873 14.926 -12.900 1.00 0.00 23 GLN A N 20
ATOM 34276 C CA . GLN A 1 23 ? -10.773 13.619 -13.616 1.00 0.00 23 GLN A CA 20
ATOM 34277 C C . GLN A 1 23 ? -9.311 13.170 -13.713 1.00 0.00 23 GLN A C 20
ATOM 34278 O O . GLN A 1 23 ? -8.963 12.069 -13.335 1.00 0.00 23 GLN A O 20
ATOM 34292 N N . GLN A 1 24 ? -8.453 14.012 -14.221 1.00 0.00 24 GLN A N 20
ATOM 34293 C CA . GLN A 1 24 ? -7.017 13.631 -14.346 1.00 0.00 24 GLN A CA 20
ATOM 34294 C C . GLN A 1 24 ? -6.383 13.477 -12.960 1.00 0.00 24 GLN A C 20
ATOM 34295 O O . GLN A 1 24 ? -5.619 12.565 -12.714 1.00 0.00 24 GLN A O 20
ATOM 34309 N N . LYS A 1 25 ? -6.692 14.363 -12.053 1.00 0.00 25 LYS A N 20
ATOM 34310 C CA . LYS A 1 25 ? -6.104 14.267 -10.686 1.00 0.00 25 LYS A CA 20
ATOM 34311 C C . LYS A 1 25 ? -6.535 12.963 -10.009 1.00 0.00 25 LYS A C 20
ATOM 34312 O O . LYS A 1 25 ? -5.768 12.334 -9.308 1.00 0.00 25 LYS A O 20
ATOM 34331 N N . ILE A 1 26 ? -7.758 12.554 -10.210 1.00 0.00 26 ILE A N 20
ATOM 34332 C CA . ILE A 1 26 ? -8.237 11.293 -9.574 1.00 0.00 26 ILE A CA 20
ATOM 34333 C C . ILE A 1 26 ? -7.756 10.075 -10.370 1.00 0.00 26 ILE A C 20
ATOM 34334 O O . ILE A 1 26 ? -7.310 9.094 -9.811 1.00 0.00 26 ILE A O 20
ATOM 34350 N N . HIS A 1 27 ? -7.847 10.130 -11.670 1.00 0.00 27 HIS A N 20
ATOM 34351 C CA . HIS A 1 27 ? -7.399 8.974 -12.499 1.00 0.00 27 HIS A CA 20
ATOM 34352 C C . HIS A 1 27 ? -5.887 8.774 -12.369 1.00 0.00 27 HIS A C 20
ATOM 34353 O O . HIS A 1 27 ? -5.388 7.670 -12.452 1.00 0.00 27 HIS A O 20
ATOM 34367 N N . GLU A 1 28 ? -5.152 9.834 -12.170 1.00 0.00 28 GLU A N 20
ATOM 34368 C CA . GLU A 1 28 ? -3.672 9.701 -12.041 1.00 0.00 28 GLU A CA 20
ATOM 34369 C C . GLU A 1 28 ? -3.297 9.242 -10.628 1.00 0.00 28 GLU A C 20
ATOM 34370 O O . GLU A 1 28 ? -2.385 8.460 -10.442 1.00 0.00 28 GLU A O 20
ATOM 34382 N N . LEU A 1 29 ? -3.988 9.722 -9.632 1.00 0.00 29 LEU A N 20
ATOM 34383 C CA . LEU A 1 29 ? -3.665 9.314 -8.234 1.00 0.00 29 LEU A CA 20
ATOM 34384 C C . LEU A 1 29 ? -4.121 7.874 -7.978 1.00 0.00 29 LEU A C 20
ATOM 34385 O O . LEU A 1 29 ? -3.497 7.138 -7.240 1.00 0.00 29 LEU A O 20
ATOM 34401 N N . GLU A 1 30 ? -5.206 7.468 -8.578 1.00 0.00 30 GLU A N 20
ATOM 34402 C CA . GLU A 1 30 ? -5.701 6.078 -8.364 1.00 0.00 30 GLU A CA 20
ATOM 34403 C C . GLU A 1 30 ? -4.658 5.060 -8.835 1.00 0.00 30 GLU A C 20
ATOM 34404 O O . GLU A 1 30 ? -4.311 4.139 -8.123 1.00 0.00 30 GLU A O 20
ATOM 34416 N N . GLY A 1 31 ? -4.159 5.216 -10.031 1.00 0.00 31 GLY A N 20
ATOM 34417 C CA . GLY A 1 31 ? -3.143 4.254 -10.546 1.00 0.00 31 GLY A CA 20
ATOM 34418 C C . GLY A 1 31 ? -1.838 4.409 -9.763 1.00 0.00 31 GLY A C 20
ATOM 34419 O O . GLY A 1 31 ? -1.079 3.473 -9.612 1.00 0.00 31 GLY A O 20
ATOM 34423 N N . LEU A 1 32 ? -1.567 5.585 -9.266 1.00 0.00 32 LEU A N 20
ATOM 34424 C CA . LEU A 1 32 ? -0.308 5.798 -8.496 1.00 0.00 32 LEU A CA 20
ATOM 34425 C C . LEU A 1 32 ? -0.308 4.943 -7.227 1.00 0.00 32 LEU A C 20
ATOM 34426 O O . LEU A 1 32 ? 0.728 4.523 -6.749 1.00 0.00 32 LEU A O 20
ATOM 34442 N N . MET A 1 33 ? -1.462 4.684 -6.674 1.00 0.00 33 MET A N 20
ATOM 34443 C CA . MET A 1 33 ? -1.527 3.859 -5.433 1.00 0.00 33 MET A CA 20
ATOM 34444 C C . MET A 1 33 ? -0.994 2.447 -5.701 1.00 0.00 33 MET A C 20
ATOM 34445 O O . MET A 1 33 ? -0.061 1.995 -5.069 1.00 0.00 33 MET A O 20
ATOM 34459 N N . MET A 1 34 ? -1.584 1.748 -6.631 1.00 0.00 34 MET A N 20
ATOM 34460 C CA . MET A 1 34 ? -1.116 0.364 -6.936 1.00 0.00 34 MET A CA 20
ATOM 34461 C C . MET A 1 34 ? 0.363 0.374 -7.333 1.00 0.00 34 MET A C 20
ATOM 34462 O O . MET A 1 34 ? 1.133 -0.465 -6.910 1.00 0.00 34 MET A O 20
ATOM 34476 N N . GLN A 1 35 ? 0.764 1.311 -8.147 1.00 0.00 35 GLN A N 20
ATOM 34477 C CA . GLN A 1 35 ? 2.193 1.370 -8.576 1.00 0.00 35 GLN A CA 20
ATOM 34478 C C . GLN A 1 35 ? 3.124 1.323 -7.357 1.00 0.00 35 GLN A C 20
ATOM 34479 O O . GLN A 1 35 ? 3.738 0.315 -7.072 1.00 0.00 35 GLN A O 20
ATOM 34493 N N . HIS A 1 36 ? 3.236 2.408 -6.641 1.00 0.00 36 HIS A N 20
ATOM 34494 C CA . HIS A 1 36 ? 4.131 2.428 -5.446 1.00 0.00 36 HIS A CA 20
ATOM 34495 C C . HIS A 1 36 ? 3.832 1.234 -4.528 1.00 0.00 36 HIS A C 20
ATOM 34496 O O . HIS A 1 36 ? 4.711 0.463 -4.197 1.00 0.00 36 HIS A O 20
ATOM 34510 N N . ALA A 1 37 ? 2.600 1.073 -4.118 1.00 0.00 37 ALA A N 20
ATOM 34511 C CA . ALA A 1 37 ? 2.242 -0.075 -3.227 1.00 0.00 37 ALA A CA 20
ATOM 34512 C C . ALA A 1 37 ? 2.824 -1.379 -3.785 1.00 0.00 37 ALA A C 20
ATOM 34513 O O . ALA A 1 37 ? 3.335 -2.204 -3.054 1.00 0.00 37 ALA A O 20
ATOM 34520 N N . GLN A 1 38 ? 2.759 -1.566 -5.077 1.00 0.00 38 GLN A N 20
ATOM 34521 C CA . GLN A 1 38 ? 3.319 -2.809 -5.680 1.00 0.00 38 GLN A CA 20
ATOM 34522 C C . GLN A 1 38 ? 4.822 -2.869 -5.408 1.00 0.00 38 GLN A C 20
ATOM 34523 O O . GLN A 1 38 ? 5.389 -3.927 -5.214 1.00 0.00 38 GLN A O 20
ATOM 34537 N N . ASN A 1 39 ? 5.467 -1.735 -5.374 1.00 0.00 39 ASN A N 20
ATOM 34538 C CA . ASN A 1 39 ? 6.930 -1.713 -5.091 1.00 0.00 39 ASN A CA 20
ATOM 34539 C C . ASN A 1 39 ? 7.160 -1.547 -3.585 1.00 0.00 39 ASN A C 20
ATOM 34540 O O . ASN A 1 39 ? 8.230 -1.173 -3.147 1.00 0.00 39 ASN A O 20
ATOM 34551 N N . LEU A 1 40 ? 6.157 -1.824 -2.791 1.00 0.00 40 LEU A N 20
ATOM 34552 C CA . LEU A 1 40 ? 6.296 -1.689 -1.314 1.00 0.00 40 LEU A CA 20
ATOM 34553 C C . LEU A 1 40 ? 6.742 -0.278 -0.935 1.00 0.00 40 LEU A C 20
ATOM 34554 O O . LEU A 1 40 ? 7.294 -0.055 0.125 1.00 0.00 40 LEU A O 20
ATOM 34570 N N . GLU A 1 41 ? 6.490 0.682 -1.779 1.00 0.00 41 GLU A N 20
ATOM 34571 C CA . GLU A 1 41 ? 6.882 2.080 -1.445 1.00 0.00 41 GLU A CA 20
ATOM 34572 C C . GLU A 1 41 ? 6.034 2.566 -0.270 1.00 0.00 41 GLU A C 20
ATOM 34573 O O . GLU A 1 41 ? 6.534 3.108 0.696 1.00 0.00 41 GLU A O 20
ATOM 34585 N N . PHE A 1 42 ? 4.749 2.354 -0.348 1.00 0.00 42 PHE A N 20
ATOM 34586 C CA . PHE A 1 42 ? 3.839 2.775 0.755 1.00 0.00 42 PHE A CA 20
ATOM 34587 C C . PHE A 1 42 ? 4.115 4.217 1.181 1.00 0.00 42 PHE A C 20
ATOM 34588 O O . PHE A 1 42 ? 4.918 4.902 0.586 1.00 0.00 42 PHE A O 20
ATOM 34605 N N . GLU A 1 43 ? 3.420 4.665 2.200 1.00 0.00 43 GLU A N 20
ATOM 34606 C CA . GLU A 1 43 ? 3.558 6.061 2.716 1.00 0.00 43 GLU A CA 20
ATOM 34607 C C . GLU A 1 43 ? 3.069 7.036 1.655 1.00 0.00 43 GLU A C 20
ATOM 34608 O O . GLU A 1 43 ? 2.094 7.736 1.832 1.00 0.00 43 GLU A O 20
ATOM 34620 N N . GLU A 1 44 ? 3.733 7.061 0.550 1.00 0.00 44 GLU A N 20
ATOM 34621 C CA . GLU A 1 44 ? 3.318 7.960 -0.561 1.00 0.00 44 GLU A CA 20
ATOM 34622 C C . GLU A 1 44 ? 2.198 7.302 -1.371 1.00 0.00 44 GLU A C 20
ATOM 34623 O O . GLU A 1 44 ? 1.362 7.966 -1.951 1.00 0.00 44 GLU A O 20
ATOM 34635 N N . ALA A 1 45 ? 2.186 5.994 -1.425 1.00 0.00 45 ALA A N 20
ATOM 34636 C CA . ALA A 1 45 ? 1.133 5.285 -2.209 1.00 0.00 45 ALA A CA 20
ATOM 34637 C C . ALA A 1 45 ? -0.172 5.183 -1.420 1.00 0.00 45 ALA A C 20
ATOM 34638 O O . ALA A 1 45 ? -1.241 5.445 -1.936 1.00 0.00 45 ALA A O 20
ATOM 34645 N N . ALA A 1 46 ? -0.101 4.785 -0.181 1.00 0.00 46 ALA A N 20
ATOM 34646 C CA . ALA A 1 46 ? -1.348 4.646 0.623 1.00 0.00 46 ALA A CA 20
ATOM 34647 C C . ALA A 1 46 ? -1.905 6.021 1.004 1.00 0.00 46 ALA A C 20
ATOM 34648 O O . ALA A 1 46 ? -3.101 6.228 1.016 1.00 0.00 46 ALA A O 20
ATOM 34655 N N . GLN A 1 47 ? -1.058 6.966 1.310 1.00 0.00 47 GLN A N 20
ATOM 34656 C CA . GLN A 1 47 ? -1.564 8.319 1.683 1.00 0.00 47 GLN A CA 20
ATOM 34657 C C . GLN A 1 47 ? -2.516 8.845 0.604 1.00 0.00 47 GLN A C 20
ATOM 34658 O O . GLN A 1 47 ? -3.349 9.693 0.856 1.00 0.00 47 GLN A O 20
ATOM 34672 N N . ILE A 1 48 ? -2.398 8.348 -0.597 1.00 0.00 48 ILE A N 20
ATOM 34673 C CA . ILE A 1 48 ? -3.294 8.821 -1.691 1.00 0.00 48 ILE A CA 20
ATOM 34674 C C . ILE A 1 48 ? -4.747 8.446 -1.389 1.00 0.00 48 ILE A C 20
ATOM 34675 O O . ILE A 1 48 ? -5.670 9.111 -1.818 1.00 0.00 48 ILE A O 20
ATOM 34691 N N . ARG A 1 49 ? -4.964 7.388 -0.655 1.00 0.00 49 ARG A N 20
ATOM 34692 C CA . ARG A 1 49 ? -6.362 6.983 -0.333 1.00 0.00 49 ARG A CA 20
ATOM 34693 C C . ARG A 1 49 ? -7.113 8.158 0.303 1.00 0.00 49 ARG A C 20
ATOM 34694 O O . ARG A 1 49 ? -8.321 8.250 0.229 1.00 0.00 49 ARG A O 20
ATOM 34715 N N . ASP A 1 50 ? -6.400 9.057 0.926 1.00 0.00 50 ASP A N 20
ATOM 34716 C CA . ASP A 1 50 ? -7.068 10.226 1.566 1.00 0.00 50 ASP A CA 20
ATOM 34717 C C . ASP A 1 50 ? -7.396 11.285 0.510 1.00 0.00 50 ASP A C 20
ATOM 34718 O O . ASP A 1 50 ? -8.434 11.915 0.551 1.00 0.00 50 ASP A O 20
ATOM 34727 N N . GLN A 1 51 ? -6.518 11.487 -0.435 1.00 0.00 51 GLN A N 20
ATOM 34728 C CA . GLN A 1 51 ? -6.782 12.505 -1.492 1.00 0.00 51 GLN A CA 20
ATOM 34729 C C . GLN A 1 51 ? -7.802 11.969 -2.499 1.00 0.00 51 GLN A C 20
ATOM 34730 O O . GLN A 1 51 ? -8.736 12.650 -2.873 1.00 0.00 51 GLN A O 20
ATOM 34744 N N . LEU A 1 52 ? -7.632 10.753 -2.940 1.00 0.00 52 LEU A N 20
ATOM 34745 C CA . LEU A 1 52 ? -8.594 10.175 -3.922 1.00 0.00 52 LEU A CA 20
ATOM 34746 C C . LEU A 1 52 ? -10.010 10.181 -3.339 1.00 0.00 52 LEU A C 20
ATOM 34747 O O . LEU A 1 52 ? -10.978 10.408 -4.037 1.00 0.00 52 LEU A O 20
ATOM 34763 N N . HIS A 1 53 ? -10.138 9.933 -2.064 1.00 0.00 53 HIS A N 20
ATOM 34764 C CA . HIS A 1 53 ? -11.492 9.928 -1.439 1.00 0.00 53 HIS A CA 20
ATOM 34765 C C . HIS A 1 53 ? -12.037 11.356 -1.353 1.00 0.00 53 HIS A C 20
ATOM 34766 O O . HIS A 1 53 ? -13.208 11.598 -1.569 1.00 0.00 53 HIS A O 20
ATOM 34780 N N . GLN A 1 54 ? -11.196 12.304 -1.042 1.00 0.00 54 GLN A N 20
ATOM 34781 C CA . GLN A 1 54 ? -11.667 13.716 -0.947 1.00 0.00 54 GLN A CA 20
ATOM 34782 C C . GLN A 1 54 ? -11.973 14.261 -2.345 1.00 0.00 54 GLN A C 20
ATOM 34783 O O . GLN A 1 54 ? -12.927 14.987 -2.543 1.00 0.00 54 GLN A O 20
ATOM 34797 N N . LEU A 1 55 ? -11.174 13.912 -3.315 1.00 0.00 55 LEU A N 20
ATOM 34798 C CA . LEU A 1 55 ? -11.422 14.407 -4.699 1.00 0.00 55 LEU A CA 20
ATOM 34799 C C . LEU A 1 55 ? -12.797 13.941 -5.184 1.00 0.00 55 LEU A C 20
ATOM 34800 O O . LEU A 1 55 ? -13.428 14.583 -6.001 1.00 0.00 55 LEU A O 20
ATOM 34816 N N . ARG A 1 56 ? -13.267 12.833 -4.681 1.00 0.00 56 ARG A N 20
ATOM 34817 C CA . ARG A 1 56 ? -14.602 12.327 -5.105 1.00 0.00 56 ARG A CA 20
ATOM 34818 C C . ARG A 1 56 ? -15.682 13.343 -4.715 1.00 0.00 56 ARG A C 20
ATOM 34819 O O . ARG A 1 56 ? -16.260 14.004 -5.554 1.00 0.00 56 ARG A O 20
ATOM 34840 N N . GLU A 1 57 ? -15.950 13.469 -3.446 1.00 0.00 57 GLU A N 20
ATOM 34841 C CA . GLU A 1 57 ? -16.988 14.443 -2.991 1.00 0.00 57 GLU A CA 20
ATOM 34842 C C . GLU A 1 57 ? -16.719 15.819 -3.604 1.00 0.00 57 GLU A C 20
ATOM 34843 O O . GLU A 1 57 ? -17.628 16.531 -3.986 1.00 0.00 57 GLU A O 20
ATOM 34855 N N . LEU A 1 58 ? -15.474 16.196 -3.705 1.00 0.00 58 LEU A N 20
ATOM 34856 C CA . LEU A 1 58 ? -15.140 17.523 -4.297 1.00 0.00 58 LEU A CA 20
ATOM 34857 C C . LEU A 1 58 ? -15.759 17.647 -5.693 1.00 0.00 58 LEU A C 20
ATOM 34858 O O . LEU A 1 58 ? -15.957 18.733 -6.200 1.00 0.00 58 LEU A O 20
ATOM 34874 N N . PHE A 1 59 ? -16.068 16.541 -6.317 1.00 0.00 59 PHE A N 20
ATOM 34875 C CA . PHE A 1 59 ? -16.677 16.592 -7.680 1.00 0.00 59 PHE A CA 20
ATOM 34876 C C . PHE A 1 59 ? -17.863 17.562 -7.696 1.00 0.00 59 PHE A C 20
ATOM 34877 O O . PHE A 1 59 ? -18.011 18.363 -8.598 1.00 0.00 59 PHE A O 20
ATOM 34894 N N . ILE A 1 60 ? -18.708 17.497 -6.704 1.00 0.00 60 ILE A N 20
ATOM 34895 C CA . ILE A 1 60 ? -19.880 18.417 -6.663 1.00 0.00 60 ILE A CA 20
ATOM 34896 C C . ILE A 1 60 ? -19.410 19.859 -6.458 1.00 0.00 60 ILE A C 20
ATOM 34897 O O . ILE A 1 60 ? -19.952 20.786 -7.027 1.00 0.00 60 ILE A O 20
ATOM 34913 N N . ALA A 1 61 ? -18.403 20.055 -5.651 1.00 0.00 61 ALA A N 20
ATOM 34914 C CA . ALA A 1 61 ? -17.897 21.436 -5.413 1.00 0.00 61 ALA A CA 20
ATOM 34915 C C . ALA A 1 61 ? -17.379 22.039 -6.723 1.00 0.00 61 ALA A C 20
ATOM 34916 O O . ALA A 1 61 ? -17.294 23.241 -6.873 1.00 0.00 61 ALA A O 20
ATOM 34923 N N . ALA A 1 62 ? -17.034 21.210 -7.671 1.00 0.00 62 ALA A N 20
ATOM 34924 C CA . ALA A 1 62 ? -16.522 21.735 -8.970 1.00 0.00 62 ALA A CA 20
ATOM 34925 C C . ALA A 1 62 ? -17.623 21.676 -10.033 1.00 0.00 62 ALA A C 20
ATOM 34926 O O . ALA A 1 62 ? -18.118 22.690 -10.485 1.00 0.00 62 ALA A O 20
ATOM 34933 N N . SER A 1 63 ? -18.012 20.496 -10.432 1.00 0.00 63 SER A N 20
ATOM 34934 C CA . SER A 1 63 ? -19.081 20.374 -11.466 1.00 0.00 63 SER A CA 20
ATOM 34935 C C . SER A 1 63 ? -20.295 19.641 -10.887 1.00 0.00 63 SER A C 20
ATOM 34936 O O . SER A 1 63 ? -20.109 18.557 -10.357 1.00 0.00 63 SER A O 20
ATOM 34945 N N . LEU B 1 8 ? 16.659 -27.021 -13.871 1.00 0.00 8 LEU B N 20
ATOM 34946 C CA . LEU B 1 8 ? 16.592 -26.553 -12.457 1.00 0.00 8 LEU B CA 20
ATOM 34947 C C . LEU B 1 8 ? 17.977 -26.624 -11.810 1.00 0.00 8 LEU B C 20
ATOM 34948 O O . LEU B 1 8 ? 18.825 -27.394 -12.218 1.00 0.00 8 LEU B O 20
ATOM 34964 N N . GLU B 1 9 ? 18.215 -25.829 -10.804 1.00 0.00 9 GLU B N 20
ATOM 34965 C CA . GLU B 1 9 ? 19.545 -25.852 -10.130 1.00 0.00 9 GLU B CA 20
ATOM 34966 C C . GLU B 1 9 ? 19.436 -25.259 -8.721 1.00 0.00 9 GLU B C 20
ATOM 34967 O O . GLU B 1 9 ? 19.848 -24.140 -8.490 1.00 0.00 9 GLU B O 20
ATOM 34979 N N . PRO B 1 10 ? 18.881 -26.030 -7.817 1.00 0.00 10 PRO B N 20
ATOM 34980 C CA . PRO B 1 10 ? 18.722 -25.561 -6.420 1.00 0.00 10 PRO B CA 20
ATOM 34981 C C . PRO B 1 10 ? 20.071 -25.563 -5.695 1.00 0.00 10 PRO B C 20
ATOM 34982 O O . PRO B 1 10 ? 20.517 -24.548 -5.200 1.00 0.00 10 PRO B O 20
ATOM 34993 N N . ASP B 1 11 ? 20.724 -26.695 -5.634 1.00 0.00 11 ASP B N 20
ATOM 34994 C CA . ASP B 1 11 ? 22.048 -26.778 -4.944 1.00 0.00 11 ASP B CA 20
ATOM 34995 C C . ASP B 1 11 ? 21.919 -26.341 -3.481 1.00 0.00 11 ASP B C 20
ATOM 34996 O O . ASP B 1 11 ? 21.783 -27.156 -2.589 1.00 0.00 11 ASP B O 20
ATOM 35005 N N . ASN B 1 12 ? 21.956 -25.062 -3.227 1.00 0.00 12 ASN B N 20
ATOM 35006 C CA . ASN B 1 12 ? 21.832 -24.574 -1.824 1.00 0.00 12 ASN B CA 20
ATOM 35007 C C . ASN B 1 12 ? 21.159 -23.199 -1.803 1.00 0.00 12 ASN B C 20
ATOM 35008 O O . ASN B 1 12 ? 21.473 -22.355 -0.987 1.00 0.00 12 ASN B O 20
ATOM 35019 N N . VAL B 1 13 ? 20.236 -22.968 -2.697 1.00 0.00 13 VAL B N 20
ATOM 35020 C CA . VAL B 1 13 ? 19.545 -21.647 -2.729 1.00 0.00 13 VAL B CA 20
ATOM 35021 C C . VAL B 1 13 ? 18.397 -21.544 -1.694 1.00 0.00 13 VAL B C 20
ATOM 35022 O O . VAL B 1 13 ? 18.063 -20.447 -1.293 1.00 0.00 13 VAL B O 20
ATOM 35035 N N . PRO B 1 14 ? 17.808 -22.656 -1.279 1.00 0.00 14 PRO B N 20
ATOM 35036 C CA . PRO B 1 14 ? 16.707 -22.570 -0.292 1.00 0.00 14 PRO B CA 20
ATOM 35037 C C . PRO B 1 14 ? 17.274 -22.384 1.117 1.00 0.00 14 PRO B C 20
ATOM 35038 O O . PRO B 1 14 ? 16.985 -21.414 1.791 1.00 0.00 14 PRO B O 20
ATOM 35049 N N . MET B 1 15 ? 18.082 -23.305 1.567 1.00 0.00 15 MET B N 20
ATOM 35050 C CA . MET B 1 15 ? 18.674 -23.184 2.930 1.00 0.00 15 MET B CA 20
ATOM 35051 C C . MET B 1 15 ? 17.581 -22.906 3.966 1.00 0.00 15 MET B C 20
ATOM 35052 O O . MET B 1 15 ? 16.403 -22.987 3.678 1.00 0.00 15 MET B O 20
ATOM 35066 N N . ASP B 1 16 ? 17.963 -22.575 5.170 1.00 0.00 16 ASP B N 20
ATOM 35067 C CA . ASP B 1 16 ? 16.947 -22.290 6.224 1.00 0.00 16 ASP B CA 20
ATOM 35068 C C . ASP B 1 16 ? 17.567 -21.438 7.334 1.00 0.00 16 ASP B C 20
ATOM 35069 O O . ASP B 1 16 ? 17.359 -21.681 8.506 1.00 0.00 16 ASP B O 20
ATOM 35078 N N . MET B 1 17 ? 18.330 -20.442 6.975 1.00 0.00 17 MET B N 20
ATOM 35079 C CA . MET B 1 17 ? 18.965 -19.575 8.009 1.00 0.00 17 MET B CA 20
ATOM 35080 C C . MET B 1 17 ? 17.906 -19.037 8.975 1.00 0.00 17 MET B C 20
ATOM 35081 O O . MET B 1 17 ? 18.183 -18.768 10.126 1.00 0.00 17 MET B O 20
ATOM 35095 N N . SER B 1 18 ? 16.694 -18.876 8.515 1.00 0.00 18 SER B N 20
ATOM 35096 C CA . SER B 1 18 ? 15.622 -18.354 9.411 1.00 0.00 18 SER B CA 20
ATOM 35097 C C . SER B 1 18 ? 15.332 -19.362 10.532 1.00 0.00 18 SER B C 20
ATOM 35098 O O . SER B 1 18 ? 15.464 -20.554 10.337 1.00 0.00 18 SER B O 20
ATOM 35106 N N . PRO B 1 19 ? 14.944 -18.850 11.676 1.00 0.00 19 PRO B N 20
ATOM 35107 C CA . PRO B 1 19 ? 14.636 -19.719 12.833 1.00 0.00 19 PRO B CA 20
ATOM 35108 C C . PRO B 1 19 ? 13.178 -20.209 12.802 1.00 0.00 19 PRO B C 20
ATOM 35109 O O . PRO B 1 19 ? 12.582 -20.450 13.832 1.00 0.00 19 PRO B O 20
ATOM 35120 N N . LYS B 1 20 ? 12.607 -20.371 11.632 1.00 0.00 20 LYS B N 20
ATOM 35121 C CA . LYS B 1 20 ? 11.192 -20.861 11.522 1.00 0.00 20 LYS B CA 20
ATOM 35122 C C . LYS B 1 20 ? 10.203 -19.865 12.147 1.00 0.00 20 LYS B C 20
ATOM 35123 O O . LYS B 1 20 ? 9.417 -19.249 11.455 1.00 0.00 20 LYS B O 20
ATOM 35142 N N . ALA B 1 21 ? 10.223 -19.712 13.444 1.00 0.00 21 ALA B N 20
ATOM 35143 C CA . ALA B 1 21 ? 9.273 -18.767 14.111 1.00 0.00 21 ALA B CA 20
ATOM 35144 C C . ALA B 1 21 ? 9.241 -17.418 13.384 1.00 0.00 21 ALA B C 20
ATOM 35145 O O . ALA B 1 21 ? 8.191 -16.889 13.082 1.00 0.00 21 ALA B O 20
ATOM 35152 N N . LEU B 1 22 ? 10.385 -16.863 13.097 1.00 0.00 22 LEU B N 20
ATOM 35153 C CA . LEU B 1 22 ? 10.421 -15.553 12.385 1.00 0.00 22 LEU B CA 20
ATOM 35154 C C . LEU B 1 22 ? 10.220 -15.785 10.892 1.00 0.00 22 LEU B C 20
ATOM 35155 O O . LEU B 1 22 ? 9.572 -15.020 10.207 1.00 0.00 22 LEU B O 20
ATOM 35171 N N . GLN B 1 23 ? 10.783 -16.844 10.390 1.00 0.00 23 GLN B N 20
ATOM 35172 C CA . GLN B 1 23 ? 10.643 -17.154 8.936 1.00 0.00 23 GLN B CA 20
ATOM 35173 C C . GLN B 1 23 ? 9.172 -17.099 8.512 1.00 0.00 23 GLN B C 20
ATOM 35174 O O . GLN B 1 23 ? 8.811 -16.416 7.574 1.00 0.00 23 GLN B O 20
ATOM 35188 N N . GLN B 1 24 ? 8.319 -17.813 9.195 1.00 0.00 24 GLN B N 20
ATOM 35189 C CA . GLN B 1 24 ? 6.873 -17.803 8.828 1.00 0.00 24 GLN B CA 20
ATOM 35190 C C . GLN B 1 24 ? 6.267 -16.423 9.091 1.00 0.00 24 GLN B C 20
ATOM 35191 O O . GLN B 1 24 ? 5.490 -15.915 8.306 1.00 0.00 24 GLN B O 20
ATOM 35205 N N . LYS B 1 25 ? 6.610 -15.812 10.192 1.00 0.00 25 LYS B N 20
ATOM 35206 C CA . LYS B 1 25 ? 6.049 -14.467 10.506 1.00 0.00 25 LYS B CA 20
ATOM 35207 C C . LYS B 1 25 ? 6.469 -13.450 9.440 1.00 0.00 25 LYS B C 20
ATOM 35208 O O . LYS B 1 25 ? 5.705 -12.587 9.056 1.00 0.00 25 LYS B O 20
ATOM 35227 N N . ILE B 1 26 ? 7.679 -13.544 8.961 1.00 0.00 26 ILE B N 20
ATOM 35228 C CA . ILE B 1 26 ? 8.148 -12.581 7.923 1.00 0.00 26 ILE B CA 20
ATOM 35229 C C . ILE B 1 26 ? 7.628 -12.988 6.541 1.00 0.00 26 ILE B C 20
ATOM 35230 O O . ILE B 1 26 ? 7.175 -12.164 5.771 1.00 0.00 26 ILE B O 20
ATOM 35246 N N . HIS B 1 27 ? 7.694 -14.251 6.219 1.00 0.00 27 HIS B N 20
ATOM 35247 C CA . HIS B 1 27 ? 7.207 -14.707 4.885 1.00 0.00 27 HIS B CA 20
ATOM 35248 C C . HIS B 1 27 ? 5.694 -14.504 4.767 1.00 0.00 27 HIS B C 20
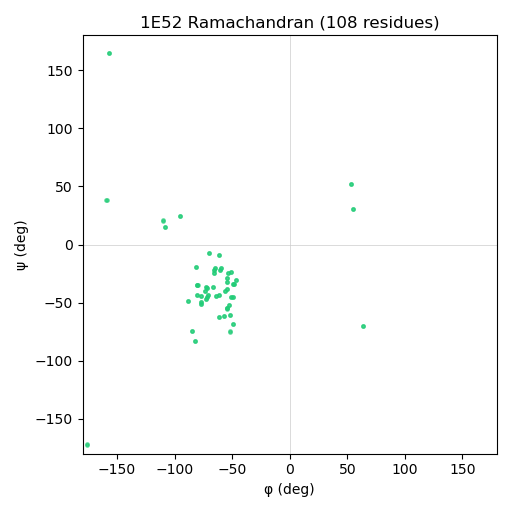ATOM 35249 O O . HIS B 1 27 ? 5.173 -14.260 3.698 1.00 0.00 27 HIS B O 20
ATOM 35263 N N . GLU B 1 28 ? 4.983 -14.606 5.857 1.00 0.00 28 GLU B N 20
ATOM 35264 C CA . GLU B 1 28 ? 3.503 -14.423 5.803 1.00 0.00 28 GLU B CA 20
ATOM 35265 C C . GLU B 1 28 ? 3.149 -12.933 5.774 1.00 0.00 28 GLU B C 20
ATOM 35266 O O . GLU B 1 28 ? 2.227 -12.518 5.100 1.00 0.00 28 GLU B O 20
ATOM 35278 N N . LEU B 1 29 ? 3.870 -12.126 6.503 1.00 0.00 29 LEU B N 20
ATOM 35279 C CA . LEU B 1 29 ? 3.568 -10.664 6.520 1.00 0.00 29 LEU B CA 20
ATOM 35280 C C . LEU B 1 29 ? 4.001 -10.014 5.203 1.00 0.00 29 LEU B C 20
ATOM 35281 O O . LEU B 1 29 ? 3.379 -9.087 4.724 1.00 0.00 29 LEU B O 20
ATOM 35297 N N . GLU B 1 30 ? 5.067 -10.488 4.617 1.00 0.00 30 GLU B N 20
ATOM 35298 C CA . GLU B 1 30 ? 5.540 -9.892 3.334 1.00 0.00 30 GLU B CA 20
ATOM 35299 C C . GLU B 1 30 ? 4.469 -10.038 2.249 1.00 0.00 30 GLU B C 20
ATOM 35300 O O . GLU B 1 30 ? 4.119 -9.087 1.579 1.00 0.00 30 GLU B O 20
ATOM 35312 N N . GLY B 1 31 ? 3.948 -11.220 2.068 1.00 0.00 31 GLY B N 20
ATOM 35313 C CA . GLY B 1 31 ? 2.903 -11.424 1.024 1.00 0.00 31 GLY B CA 20
ATOM 35314 C C . GLY B 1 31 ? 1.618 -10.700 1.428 1.00 0.00 31 GLY B C 20
ATOM 35315 O O . GLY B 1 31 ? 0.844 -10.276 0.592 1.00 0.00 31 GLY B O 20
ATOM 35319 N N . LEU B 1 32 ? 1.380 -10.557 2.703 1.00 0.00 32 LEU B N 20
ATOM 35320 C CA . LEU B 1 32 ? 0.140 -9.863 3.157 1.00 0.00 32 LEU B CA 20
ATOM 35321 C C . LEU B 1 32 ? 0.150 -8.401 2.701 1.00 0.00 32 LEU B C 20
ATOM 35322 O O . LEU B 1 32 ? -0.883 -7.808 2.461 1.00 0.00 32 LEU B O 20
ATOM 35338 N N . MET B 1 33 ? 1.309 -7.813 2.583 1.00 0.00 33 MET B N 20
ATOM 35339 C CA . MET B 1 33 ? 1.384 -6.390 2.146 1.00 0.00 33 MET B CA 20
ATOM 35340 C C . MET B 1 33 ? 0.820 -6.234 0.730 1.00 0.00 33 MET B C 20
ATOM 35341 O O . MET B 1 33 ? -0.109 -5.485 0.499 1.00 0.00 33 MET B O 20
ATOM 35355 N N . MET B 1 34 ? 1.378 -6.935 -0.220 1.00 0.00 34 MET B N 20
ATOM 35356 C CA . MET B 1 34 ? 0.878 -6.823 -1.621 1.00 0.00 34 MET B CA 20
ATOM 35357 C C . MET B 1 34 ? -0.608 -7.185 -1.692 1.00 0.00 34 MET B C 20
ATOM 35358 O O . MET B 1 34 ? -1.386 -6.527 -2.355 1.00 0.00 34 MET B O 20
ATOM 35372 N N . GLN B 1 35 ? -1.009 -8.227 -1.016 1.00 0.00 35 GLN B N 20
ATOM 35373 C CA . GLN B 1 35 ? -2.444 -8.634 -1.047 1.00 0.00 35 GLN B CA 20
ATOM 35374 C C . GLN B 1 35 ? -3.350 -7.439 -0.723 1.00 0.00 35 GLN B C 20
ATOM 35375 O O . GLN B 1 35 ? -3.977 -6.870 -1.592 1.00 0.00 35 GLN B O 20
ATOM 35389 N N . HIS B 1 36 ? -3.427 -7.063 0.524 1.00 0.00 36 HIS B N 20
ATOM 35390 C CA . HIS B 1 36 ? -4.297 -5.911 0.906 1.00 0.00 36 HIS B CA 20
ATOM 35391 C C . HIS B 1 36 ? -4.001 -4.694 0.018 1.00 0.00 36 HIS B C 20
ATOM 35392 O O . HIS B 1 36 ? -4.888 -4.144 -0.606 1.00 0.00 36 HIS B O 20
ATOM 35406 N N . ALA B 1 37 ? -2.764 -4.273 -0.048 1.00 0.00 37 ALA B N 20
ATOM 35407 C CA . ALA B 1 37 ? -2.410 -3.095 -0.901 1.00 0.00 37 ALA B CA 20
ATOM 35408 C C . ALA B 1 37 ? -3.028 -3.247 -2.297 1.00 0.00 37 ALA B C 20
ATOM 35409 O O . ALA B 1 37 ? -3.540 -2.304 -2.867 1.00 0.00 37 ALA B O 20
ATOM 35416 N N . GLN B 1 38 ? -2.993 -4.434 -2.847 1.00 0.00 38 GLN B N 20
ATOM 35417 C CA . GLN B 1 38 ? -3.588 -4.646 -4.198 1.00 0.00 38 GLN B CA 20
ATOM 35418 C C . GLN B 1 38 ? -5.086 -4.348 -4.143 1.00 0.00 38 GLN B C 20
ATOM 35419 O O . GLN B 1 38 ? -5.668 -3.850 -5.086 1.00 0.00 38 GLN B O 20
ATOM 35433 N N . ASN B 1 39 ? -5.708 -4.630 -3.030 1.00 0.00 39 ASN B N 20
ATOM 35434 C CA . ASN B 1 39 ? -7.165 -4.345 -2.893 1.00 0.00 39 ASN B CA 20
ATOM 35435 C C . ASN B 1 39 ? -7.362 -2.946 -2.298 1.00 0.00 39 ASN B C 20
ATOM 35436 O O . ASN B 1 39 ? -8.415 -2.618 -1.789 1.00 0.00 39 ASN B O 20
ATOM 35447 N N . LEU B 1 40 ? -6.347 -2.122 -2.360 1.00 0.00 40 LEU B N 20
ATOM 35448 C CA . LEU B 1 40 ? -6.454 -0.743 -1.806 1.00 0.00 40 LEU B CA 20
ATOM 35449 C C . LEU B 1 40 ? -6.866 -0.777 -0.334 1.00 0.00 40 LEU B C 20
ATOM 35450 O O . LEU B 1 40 ? -7.392 0.182 0.195 1.00 0.00 40 LEU B O 20
ATOM 35466 N N . GLU B 1 41 ? -6.612 -1.864 0.338 1.00 0.00 41 GLU B N 20
ATOM 35467 C CA . GLU B 1 41 ? -6.971 -1.939 1.782 1.00 0.00 41 GLU B CA 20
ATOM 35468 C C . GLU B 1 41 ? -6.090 -0.965 2.563 1.00 0.00 41 GLU B C 20
ATOM 35469 O O . GLU B 1 41 ? -6.561 -0.188 3.370 1.00 0.00 41 GLU B O 20
ATOM 35481 N N . PHE B 1 42 ? -4.811 -0.996 2.308 1.00 0.00 42 PHE B N 20
ATOM 35482 C CA . PHE B 1 42 ? -3.872 -0.072 3.005 1.00 0.00 42 PHE B CA 20
ATOM 35483 C C . PHE B 1 42 ? -4.112 -0.074 4.513 1.00 0.00 42 PHE B C 20
ATOM 35484 O O . PHE B 1 42 ? -4.913 -0.829 5.019 1.00 0.00 42 PHE B O 20
ATOM 35501 N N . GLU B 1 43 ? -3.387 0.764 5.218 1.00 0.00 43 GLU B N 20
ATOM 35502 C CA . GLU B 1 43 ? -3.489 0.861 6.707 1.00 0.00 43 GLU B CA 20
ATOM 35503 C C . GLU B 1 43 ? -3.004 -0.442 7.326 1.00 0.00 43 GLU B C 20
ATOM 35504 O O . GLU B 1 43 ? -2.012 -0.487 8.023 1.00 0.00 43 GLU B O 20
ATOM 35516 N N . GLU B 1 44 ? -3.689 -1.499 7.049 1.00 0.00 44 GLU B N 20
ATOM 35517 C CA . GLU B 1 44 ? -3.281 -2.826 7.582 1.00 0.00 44 GLU B CA 20
ATOM 35518 C C . GLU B 1 44 ? -2.190 -3.430 6.693 1.00 0.00 44 GLU B C 20
ATOM 35519 O O . GLU B 1 44 ? -1.354 -4.187 7.144 1.00 0.00 44 GLU B O 20
ATOM 35531 N N . ALA B 1 45 ? -2.204 -3.107 5.425 1.00 0.00 45 ALA B N 20
ATOM 35532 C CA . ALA B 1 45 ? -1.181 -3.671 4.497 1.00 0.00 45 ALA B CA 20
ATOM 35533 C C . ALA B 1 45 ? 0.139 -2.903 4.594 1.00 0.00 45 ALA B C 20
ATOM 35534 O O . ALA B 1 45 ? 1.202 -3.487 4.672 1.00 0.00 45 ALA B O 20
ATOM 35541 N N . ALA B 1 46 ? 0.084 -1.601 4.570 1.00 0.00 46 ALA B N 20
ATOM 35542 C CA . ALA B 1 46 ? 1.344 -0.809 4.638 1.00 0.00 46 ALA B CA 20
ATOM 35543 C C . ALA B 1 46 ? 1.936 -0.846 6.050 1.00 0.00 46 ALA B C 20
ATOM 35544 O O . ALA B 1 46 ? 3.135 -0.912 6.222 1.00 0.00 46 ALA B O 20
ATOM 35551 N N . GLN B 1 47 ? 1.113 -0.811 7.062 1.00 0.00 47 GLN B N 20
ATOM 35552 C CA . GLN B 1 47 ? 1.653 -0.849 8.454 1.00 0.00 47 GLN B CA 20
ATOM 35553 C C . GLN B 1 47 ? 2.592 -2.048 8.625 1.00 0.00 47 GLN B C 20
ATOM 35554 O O . GLN B 1 47 ? 3.445 -2.061 9.490 1.00 0.00 47 GLN B O 20
ATOM 35568 N N . ILE B 1 48 ? 2.439 -3.054 7.808 1.00 0.00 48 ILE B N 20
ATOM 35569 C CA . ILE B 1 48 ? 3.321 -4.250 7.927 1.00 0.00 48 ILE B CA 20
ATOM 35570 C C . ILE B 1 48 ? 4.773 -3.874 7.619 1.00 0.00 48 ILE B C 20
ATOM 35571 O O . ILE B 1 48 ? 5.699 -4.488 8.111 1.00 0.00 48 ILE B O 20
ATOM 35587 N N . ARG B 1 49 ? 4.984 -2.870 6.810 1.00 0.00 49 ARG B N 20
ATOM 35588 C CA . ARG B 1 49 ? 6.383 -2.466 6.481 1.00 0.00 49 ARG B CA 20
ATOM 35589 C C . ARG B 1 49 ? 7.168 -2.203 7.770 1.00 0.00 49 ARG B C 20
ATOM 35590 O O . ARG B 1 49 ? 8.376 -2.317 7.807 1.00 0.00 49 ARG B O 20
ATOM 35611 N N . ASP B 1 50 ? 6.486 -1.855 8.827 1.00 0.00 50 ASP B N 20
ATOM 35612 C CA . ASP B 1 50 ? 7.187 -1.587 10.114 1.00 0.00 50 ASP B CA 20
ATOM 35613 C C . ASP B 1 50 ? 7.513 -2.905 10.820 1.00 0.00 50 ASP B C 20
ATOM 35614 O O . ASP B 1 50 ? 8.564 -3.061 11.410 1.00 0.00 50 ASP B O 20
ATOM 35623 N N . GLN B 1 51 ? 6.621 -3.856 10.763 1.00 0.00 51 GLN B N 20
ATOM 35624 C CA . GLN B 1 51 ? 6.881 -5.163 11.431 1.00 0.00 51 GLN B CA 20
ATOM 35625 C C . GLN B 1 51 ? 7.871 -5.989 10.604 1.00 0.00 51 GLN B C 20
ATOM 35626 O O . GLN B 1 51 ? 8.809 -6.556 11.127 1.00 0.00 51 GLN B O 20
ATOM 35640 N N . LEU B 1 52 ? 7.669 -6.061 9.316 1.00 0.00 52 LEU B N 20
ATOM 35641 C CA . LEU B 1 52 ? 8.600 -6.850 8.460 1.00 0.00 52 LEU B CA 20
ATOM 35642 C C . LEU B 1 52 ? 10.027 -6.313 8.598 1.00 0.00 52 LEU B C 20
ATOM 35643 O O . LEU B 1 52 ? 10.984 -7.061 8.593 1.00 0.00 52 LEU B O 20
ATOM 35659 N N . HIS B 1 53 ? 10.177 -5.023 8.723 1.00 0.00 53 HIS B N 20
ATOM 35660 C CA . HIS B 1 53 ? 11.542 -4.441 8.864 1.00 0.00 53 HIS B CA 20
ATOM 35661 C C . HIS B 1 53 ? 12.116 -4.777 10.243 1.00 0.00 53 HIS B C 20
ATOM 35662 O O . HIS B 1 53 ? 13.287 -5.069 10.385 1.00 0.00 53 HIS B O 20
ATOM 35676 N N . GLN B 1 54 ? 11.300 -4.738 11.260 1.00 0.00 54 GLN B N 20
ATOM 35677 C CA . GLN B 1 54 ? 11.798 -5.058 12.628 1.00 0.00 54 GLN B CA 20
ATOM 35678 C C . GLN B 1 54 ? 12.087 -6.556 12.744 1.00 0.00 54 GLN B C 20
ATOM 35679 O O . GLN B 1 54 ? 13.049 -6.968 13.361 1.00 0.00 54 GLN B O 20
ATOM 35693 N N . LEU B 1 55 ? 11.261 -7.374 12.151 1.00 0.00 55 LEU B N 20
ATOM 35694 C CA . LEU B 1 55 ? 11.489 -8.847 12.224 1.00 0.00 55 LEU B CA 20
ATOM 35695 C C . LEU B 1 55 ? 12.845 -9.197 11.607 1.00 0.00 55 LEU B C 20
ATOM 35696 O O . LEU B 1 55 ? 13.472 -10.172 11.972 1.00 0.00 55 LEU B O 20
ATOM 35712 N N . ARG B 1 56 ? 13.303 -8.405 10.677 1.00 0.00 56 ARG B N 20
ATOM 35713 C CA . ARG B 1 56 ? 14.621 -8.686 10.040 1.00 0.00 56 ARG B CA 20
ATOM 35714 C C . ARG B 1 56 ? 15.728 -8.618 11.099 1.00 0.00 56 ARG B C 20
ATOM 35715 O O . ARG B 1 56 ? 16.301 -9.618 11.479 1.00 0.00 56 ARG B O 20
ATOM 35736 N N . GLU B 1 57 ? 16.023 -7.442 11.576 1.00 0.00 57 GLU B N 20
ATOM 35737 C CA . GLU B 1 57 ? 17.089 -7.300 12.615 1.00 0.00 57 GLU B CA 20
ATOM 35738 C C . GLU B 1 57 ? 16.834 -8.277 13.764 1.00 0.00 57 GLU B C 20
ATOM 35739 O O . GLU B 1 57 ? 17.747 -8.859 14.315 1.00 0.00 57 GLU B O 20
ATOM 35751 N N . LEU B 1 58 ? 15.594 -8.464 14.125 1.00 0.00 58 LEU B N 20
ATOM 35752 C CA . LEU B 1 58 ? 15.273 -9.407 15.235 1.00 0.00 58 LEU B CA 20
ATOM 35753 C C . LEU B 1 58 ? 15.864 -10.788 14.940 1.00 0.00 58 LEU B C 20
ATOM 35754 O O . LEU B 1 58 ? 16.072 -11.588 15.831 1.00 0.00 58 LEU B O 20
ATOM 35770 N N . PHE B 1 59 ? 16.140 -11.074 13.696 1.00 0.00 59 PHE B N 20
ATOM 35771 C CA . PHE B 1 59 ? 16.722 -12.403 13.340 1.00 0.00 59 PHE B CA 20
ATOM 35772 C C . PHE B 1 59 ? 17.926 -12.713 14.237 1.00 0.00 59 PHE B C 20
ATOM 35773 O O . PHE B 1 59 ? 18.071 -13.808 14.742 1.00 0.00 59 PHE B O 20
ATOM 35790 N N . ILE B 1 60 ? 18.790 -11.756 14.439 1.00 0.00 60 ILE B N 20
ATOM 35791 C CA . ILE B 1 60 ? 19.980 -11.996 15.302 1.00 0.00 60 ILE B CA 20
ATOM 35792 C C . ILE B 1 60 ? 19.541 -12.206 16.753 1.00 0.00 60 ILE B C 20
ATOM 35793 O O . ILE B 1 60 ? 20.088 -13.024 17.466 1.00 0.00 60 ILE B O 20
ATOM 35809 N N . ALA B 1 61 ? 18.555 -11.475 17.196 1.00 0.00 61 ALA B N 20
ATOM 35810 C CA . ALA B 1 61 ? 18.079 -11.636 18.600 1.00 0.00 61 ALA B CA 20
ATOM 35811 C C . ALA B 1 61 ? 17.546 -13.056 18.815 1.00 0.00 61 ALA B C 20
ATOM 35812 O O . ALA B 1 61 ? 17.481 -13.543 19.925 1.00 0.00 61 ALA B O 20
ATOM 35819 N N . ALA B 1 62 ? 17.165 -13.721 17.758 1.00 0.00 62 ALA B N 20
ATOM 35820 C CA . ALA B 1 62 ? 16.639 -15.109 17.901 1.00 0.00 62 ALA B CA 20
ATOM 35821 C C . ALA B 1 62 ? 17.715 -16.126 17.515 1.00 0.00 62 ALA B C 20
ATOM 35822 O O . ALA B 1 62 ? 18.219 -16.857 18.344 1.00 0.00 62 ALA B O 20
ATOM 35829 N N . SER B 1 63 ? 18.074 -16.177 16.260 1.00 0.00 63 SER B N 20
ATOM 35830 C CA . SER B 1 63 ? 19.119 -17.146 15.823 1.00 0.00 63 SER B CA 20
ATOM 35831 C C . SER B 1 63 ? 20.330 -16.399 15.258 1.00 0.00 63 SER B C 20
ATOM 35832 O O . SER B 1 63 ? 20.136 -15.579 14.376 1.00 0.00 63 SER B O 20
#

Solvent-accessible surface area: 9006 Å² total; per-residue (Å²): 203,127,89,127,118,111,93,151,96,154,24,34,128,61,25,81,79,112,27,136,102,34,67,43,91,4,52,102,45,1,87,100,70,86,2,118,100,2,14,116,11,79,73,76,18,114,114,39,177,120,74,73,135,85,50,55,200,127,87,124,117,111,93,149,95,154,24,35,130,62,24,78,81,112,28,138,103,34,66,43,90,4,51,103,44,1,90,99,74,86,2,119,100,2,14,117,10,77,74,77,18,113,111,39,178,120,74,73,136,86,50,55

GO terms:
  GO:0042802 identical protein binding (F, IPI)
  GO:0005515 protein binding (F, IPI)
  GO:0009314 response to radiation (P, IMP)
  GO:0006289 nucleotide-excision repair (P, IDA)
  GO:0006294 nucleotide-excision repair, preincision complex assembly (P, IDA)
  GO:0000715 nucleotide-excision repair, DNA damage recognition (P, IDA)
  GO:0009380 excinuclease repair complex (C, IDA)

CATH classification: 4.10.860.10

Secondary structure (DSSP, 8-state):
---TTSS--S--SHHHHHHHHHHHHHHHHHHTT-HHHHTTHHHHHHHHHHHHHHH-/---TTSS--S--SHHHHHHHHHHHHHHHHHHTT-HHHHTTHHHHHHHHHHHHHHH-

Organism: Escherichia coli (strain K12) (NCBI:txid83333)

Radius of gyration: 23.09 Å; Cα contacts (8 Å, |Δi|>4): 94; chains: 2; bounding box: 48×68×50 Å